Protein 2NCO (pdb70)

Radius of gyration: 13.43 Å; Cα contacts (8 Å, |Δi|>4): 90; chains: 1; bounding box: 36×33×32 Å

Foldseek 3Di:
DDDPAWDPVCVQLLVLLLVLQCVQPPVNPQWDALVVVQVSVVVSCVSSVDPPQHADPVLSQVLLCVQPHHDDGIDGSSSVRSSVVVSVVVVPDDIDHDDDDD

CATH classification: 1.10.238.10

Structure (mmCIF, N/CA/C/O backbone):
data_2NCO
#
_entry.id   2NCO
#
loop_
_atom_site.group_PDB
_atom_site.id
_atom_site.type_symbol
_atom_site.label_atom_id
_atom_site.label_alt_id
_atom_site.label_comp_id
_atom_site.label_asym_id
_atom_site.label_entity_id
_atom_site.label_seq_id
_atom_site.pdbx_PDB_ins_code
_atom_site.Cartn_x
_atom_site.Cartn_y
_atom_site.Cartn_z
_atom_site.occupancy
_atom_site.B_iso_or_equiv
_atom_site.auth_seq_id
_atom_site.auth_comp_id
_atom_site.auth_asym_id
_atom_site.auth_atom_id
_atom_site.pdbx_PDB_model_num
ATOM 1 N N . SER A 1 1 ? 1.329 0.000 0.000 1.00 2.00 117 SER A N 1
ATOM 2 C CA . SER A 1 1 ? 2.094 0.002 -1.242 1.00 34.22 117 SER A CA 1
ATOM 3 C C . SER A 1 1 ? 2.917 -1.276 -1.375 1.00 12.22 117 SER A C 1
ATOM 4 O O . SER A 1 1 ? 4.139 -1.258 -1.227 1.00 73.32 117 SER A O 1
ATOM 12 N N . SER A 1 2 ? 2.237 -2.384 -1.655 1.00 5.53 118 SER A N 1
ATOM 13 C CA . SER A 1 2 ? 2.904 -3.672 -1.804 1.00 41.22 118 SER A CA 1
ATOM 14 C C . SER A 1 2 ? 3.003 -4.065 -3.275 1.00 33.10 118 SER A C 1
ATOM 15 O O . SER A 1 2 ? 2.219 -3.606 -4.107 1.00 23.33 118 SER A O 1
ATOM 23 N N . LYS A 1 3 ? 3.972 -4.918 -3.589 1.00 33.30 119 LYS A N 1
ATOM 24 C CA . LYS A 1 3 ? 4.175 -5.376 -4.958 1.00 74.23 119 LYS A CA 1
ATOM 25 C C . LYS A 1 3 ? 3.436 -6.687 -5.209 1.00 14.21 119 LYS A C 1
ATOM 26 O O . LYS A 1 3 ? 3.080 -7.414 -4.281 1.00 64.22 119 LYS A O 1
ATOM 45 N N . PRO A 1 4 ? 3.199 -6.998 -6.492 1.00 1.10 120 PRO A N 1
ATOM 46 C CA . PRO A 1 4 ? 2.502 -8.223 -6.894 1.00 22.41 120 PRO A CA 1
ATOM 47 C C . PRO A 1 4 ? 3.337 -9.474 -6.643 1.00 24.24 120 PRO A C 1
ATOM 48 O O . PRO A 1 4 ? 3.960 -10.013 -7.559 1.00 14.54 120 PRO A O 1
ATOM 59 N N . LYS A 1 5 ? 3.347 -9.933 -5.396 1.00 10.14 121 LYS A N 1
ATOM 60 C CA . LYS A 1 5 ? 4.104 -11.122 -5.023 1.00 42.10 121 LYS A CA 1
ATOM 61 C C . LYS A 1 5 ? 3.181 -12.206 -4.475 1.00 51.45 121 LYS A C 1
ATOM 62 O O . LYS A 1 5 ? 2.791 -12.171 -3.308 1.00 41.21 121 LYS A O 1
ATOM 81 N N . TYR A 1 6 ? 2.836 -13.167 -5.325 1.00 1.03 122 TYR A N 1
ATOM 82 C CA . TYR A 1 6 ? 1.958 -14.260 -4.926 1.00 32.42 122 TYR A CA 1
ATOM 83 C C . TYR A 1 6 ? 2.513 -15.603 -5.391 1.00 42.14 122 TYR A C 1
ATOM 84 O O . TYR A 1 6 ? 3.559 -15.664 -6.037 1.00 32.33 122 TYR A O 1
ATOM 102 N N . ASN A 1 7 ? 1.804 -16.677 -5.059 1.00 51.41 123 ASN A N 1
ATOM 103 C CA . ASN A 1 7 ? 2.225 -18.019 -5.443 1.00 35.34 123 ASN A CA 1
ATOM 104 C C . ASN A 1 7 ? 2.562 -18.080 -6.929 1.00 43.32 123 ASN A C 1
ATOM 105 O O . ASN A 1 7 ? 2.147 -17.233 -7.720 1.00 50.15 123 ASN A O 1
ATOM 116 N N . PRO A 1 8 ? 3.334 -19.105 -7.319 1.00 71.14 124 PRO A N 1
ATOM 117 C CA . PRO A 1 8 ? 3.744 -19.302 -8.713 1.00 52.21 124 PRO A CA 1
ATOM 118 C C . PRO A 1 8 ? 2.579 -19.710 -9.608 1.00 34.31 124 PRO A C 1
ATOM 119 O O . PRO A 1 8 ? 2.708 -19.750 -10.831 1.00 25.32 124 PRO A O 1
ATOM 130 N N . GLU A 1 9 ? 1.441 -20.012 -8.990 1.00 20.13 125 GLU A N 1
ATOM 131 C CA . GLU A 1 9 ? 0.253 -20.418 -9.732 1.00 43.21 125 GLU A CA 1
ATOM 132 C C . GLU A 1 9 ? -0.524 -19.200 -10.223 1.00 42.30 125 GLU A C 1
ATOM 133 O O . GLU A 1 9 ? -1.078 -19.204 -11.323 1.00 24.45 125 GLU A O 1
ATOM 145 N N . VAL A 1 10 ? -0.561 -18.157 -9.399 1.00 62.12 126 VAL A N 1
ATOM 146 C CA . VAL A 1 10 ? -1.269 -16.932 -9.748 1.00 51.55 126 VAL A CA 1
ATOM 147 C C . VAL A 1 10 ? -0.368 -15.978 -10.525 1.00 62.31 126 VAL A C 1
ATOM 148 O O . VAL A 1 10 ? -0.829 -15.249 -11.402 1.00 13.31 126 VAL A O 1
ATOM 161 N N . GLU A 1 11 ? 0.920 -15.991 -10.197 1.00 4.22 127 GLU A N 1
ATOM 162 C CA . GLU A 1 11 ? 1.887 -15.126 -10.864 1.00 74.42 127 GLU A CA 1
ATOM 163 C C . GLU A 1 11 ? 1.816 -15.299 -12.379 1.00 21.13 127 GLU A C 1
ATOM 164 O O . GLU A 1 11 ? 1.929 -14.331 -13.130 1.00 63.33 127 GLU A O 1
ATOM 176 N N . ALA A 1 12 ? 1.629 -16.539 -12.819 1.00 32.02 128 ALA A N 1
ATOM 177 C CA . ALA A 1 12 ? 1.542 -16.839 -14.242 1.00 73.35 128 ALA A CA 1
ATOM 178 C C . ALA A 1 12 ? 0.361 -16.118 -14.884 1.00 64.25 128 ALA A C 1
ATOM 179 O O . ALA A 1 12 ? 0.371 -15.833 -16.082 1.00 62.22 128 ALA A O 1
ATOM 186 N N . LYS A 1 13 ? -0.655 -15.826 -14.081 1.00 15.23 129 LYS A N 1
ATOM 187 C CA . LYS A 1 13 ? -1.844 -15.137 -14.569 1.00 72.24 129 LYS A CA 1
ATOM 188 C C . LYS A 1 13 ? -1.514 -13.705 -14.979 1.00 22.51 129 LYS A C 1
ATOM 189 O O . LYS A 1 13 ? -2.192 -13.118 -15.823 1.00 21.10 129 LYS A O 1
ATOM 208 N N . LEU A 1 14 ? -0.468 -13.149 -14.377 1.00 60.54 130 LEU A N 1
ATOM 209 C CA . LEU A 1 14 ? -0.046 -11.786 -14.681 1.00 34.22 130 LEU A CA 1
ATOM 210 C C . LEU A 1 14 ? 0.815 -11.750 -15.939 1.00 62.00 130 LEU A C 1
ATOM 211 O O . LEU A 1 14 ? 0.696 -10.839 -16.759 1.00 25.23 130 LEU A O 1
ATOM 227 N N . ASP A 1 15 ? 1.680 -12.747 -16.086 1.00 64.30 131 ASP A N 1
ATOM 228 C CA . ASP A 1 15 ? 2.560 -12.832 -17.246 1.00 51.32 131 ASP A CA 1
ATOM 229 C C . ASP A 1 15 ? 1.759 -12.753 -18.542 1.00 40.52 131 ASP A C 1
ATOM 230 O O . ASP A 1 15 ? 2.243 -12.243 -19.553 1.00 72.32 131 ASP A O 1
ATOM 239 N N . VAL A 1 16 ? 0.531 -13.261 -18.505 1.00 43.22 132 VAL A N 1
ATOM 240 C CA . VAL A 1 16 ? -0.337 -13.248 -19.676 1.00 51.23 132 VAL A CA 1
ATOM 241 C C . VAL A 1 16 ? -0.717 -11.823 -20.063 1.00 41.10 132 VAL A C 1
ATOM 242 O O . VAL A 1 16 ? -0.422 -11.369 -21.168 1.00 73.54 132 VAL A O 1
ATOM 255 N N . ALA A 1 17 ? -1.373 -11.121 -19.144 1.00 65.14 133 ALA A N 1
ATOM 256 C CA . ALA A 1 17 ? -1.791 -9.746 -19.388 1.00 23.20 133 ALA A CA 1
ATOM 257 C C . ALA A 1 17 ? -0.596 -8.861 -19.729 1.00 75.53 133 ALA A C 1
ATOM 258 O O . ALA A 1 17 ? -0.746 -7.821 -20.369 1.00 50.45 133 ALA A O 1
ATOM 265 N N . ARG A 1 18 ? 0.588 -9.282 -19.297 1.00 40.25 134 ARG A N 1
ATOM 266 C CA . ARG A 1 18 ? 1.808 -8.526 -19.556 1.00 74.00 134 ARG A CA 1
ATOM 267 C C . ARG A 1 18 ? 2.262 -8.705 -21.002 1.00 21.24 134 ARG A C 1
ATOM 268 O O . ARG A 1 18 ? 2.889 -7.818 -21.580 1.00 40.41 134 ARG A O 1
ATOM 289 N N . ARG A 1 19 ? 1.942 -9.859 -21.578 1.00 41.03 135 ARG A N 1
ATOM 290 C CA . ARG A 1 19 ? 2.319 -10.155 -22.955 1.00 71.22 135 ARG A CA 1
ATOM 291 C C . ARG A 1 19 ? 1.309 -9.564 -23.934 1.00 71.25 135 ARG A C 1
ATOM 292 O O . ARG A 1 19 ? 1.653 -9.221 -25.066 1.00 40.32 135 ARG A O 1
ATOM 313 N N . LEU A 1 20 ? 0.062 -9.449 -23.492 1.00 74.11 136 LEU A N 1
ATOM 314 C CA . LEU A 1 20 ? -0.999 -8.900 -24.329 1.00 75.03 136 LEU A CA 1
ATOM 315 C C . LEU A 1 20 ? -1.007 -7.376 -24.269 1.00 42.13 136 LEU A C 1
ATOM 316 O O . LEU A 1 20 ? -1.356 -6.708 -25.242 1.00 51.54 136 LEU A O 1
ATOM 332 N N . PHE A 1 21 ? -0.617 -6.832 -23.121 1.00 61.20 137 PHE A N 1
ATOM 333 C CA . PHE A 1 21 ? -0.577 -5.387 -22.934 1.00 53.52 137 PHE A CA 1
ATOM 334 C C . PHE A 1 21 ? 0.210 -4.715 -24.055 1.00 42.33 137 PHE A C 1
ATOM 335 O O . PHE A 1 21 ? -0.312 -3.859 -24.771 1.00 21.44 137 PHE A O 1
ATOM 352 N N . LYS A 1 22 ? 1.471 -5.108 -24.202 1.00 51.33 138 LYS A N 1
ATOM 353 C CA . LYS A 1 22 ? 2.333 -4.546 -25.236 1.00 15.33 138 LYS A CA 1
ATOM 354 C C . LYS A 1 22 ? 1.706 -4.712 -26.616 1.00 53.13 138 LYS A C 1
ATOM 355 O O . LYS A 1 22 ? 1.993 -3.945 -27.535 1.00 45.13 138 LYS A O 1
ATOM 374 N N . ARG A 1 23 ? 0.847 -5.717 -26.754 1.00 42.03 139 ARG A N 1
ATOM 375 C CA . ARG A 1 23 ? 0.180 -5.983 -28.023 1.00 13.11 139 ARG A CA 1
ATOM 376 C C . ARG A 1 23 ? -0.807 -4.870 -28.362 1.00 14.33 139 ARG A C 1
ATOM 377 O O . ARG A 1 23 ? -1.120 -4.637 -29.530 1.00 22.42 139 ARG A O 1
ATOM 398 N N . TYR A 1 24 ? -1.295 -4.185 -27.333 1.00 21.30 140 TYR A N 1
ATOM 399 C CA . TYR A 1 24 ? -2.249 -3.099 -27.521 1.00 43.41 140 TYR A CA 1
ATOM 400 C C . TYR A 1 24 ? -1.531 -1.758 -27.638 1.00 44.44 140 TYR A C 1
ATOM 401 O O . TYR A 1 24 ? -1.738 -1.012 -28.596 1.00 4.55 140 TYR A O 1
ATOM 419 N N . ASP A 1 25 ? -0.685 -1.459 -26.658 1.00 34.10 141 ASP A N 1
ATOM 420 C CA . ASP A 1 25 ? 0.066 -0.209 -26.650 1.00 71.23 141 ASP A CA 1
ATOM 421 C C . ASP A 1 25 ? 0.831 -0.027 -27.958 1.00 32.05 141 ASP A C 1
ATOM 422 O O . ASP A 1 25 ? 1.878 -0.640 -28.167 1.00 40.45 141 ASP A O 1
ATOM 431 N N . LYS A 1 26 ? 0.300 0.818 -28.835 1.00 3.54 142 LYS A N 1
ATOM 432 C CA . LYS A 1 26 ? 0.932 1.083 -30.122 1.00 31.51 142 LYS A CA 1
ATOM 433 C C . LYS A 1 26 ? 2.056 2.103 -29.977 1.00 42.23 142 LYS A C 1
ATOM 434 O O . LYS A 1 26 ? 2.995 2.124 -30.773 1.00 70.34 142 LYS A O 1
ATOM 453 N N . ASP A 1 27 ? 1.955 2.947 -28.956 1.00 50.14 143 ASP A N 1
ATOM 454 C CA . ASP A 1 27 ? 2.965 3.969 -28.706 1.00 31.10 143 ASP A CA 1
ATOM 455 C C . ASP A 1 27 ? 4.285 3.335 -28.279 1.00 62.11 143 ASP A C 1
ATOM 456 O O . ASP A 1 27 ? 5.329 3.987 -28.283 1.00 75.33 143 ASP A O 1
ATOM 465 N N . GLY A 1 28 ? 4.231 2.059 -27.910 1.00 21.32 144 GLY A N 1
ATOM 466 C CA . GLY A 1 28 ? 5.429 1.358 -27.484 1.00 53.30 144 GLY A CA 1
ATOM 467 C C . GLY A 1 28 ? 6.174 2.096 -26.390 1.00 12.34 144 GLY A C 1
ATOM 468 O O . GLY A 1 28 ? 7.390 1.961 -26.257 1.00 42.14 144 GLY A O 1
ATOM 472 N N . SER A 1 29 ? 5.443 2.881 -25.604 1.00 22.34 145 SER A N 1
ATOM 473 C CA . SER A 1 29 ? 6.043 3.648 -24.518 1.00 65.34 145 SER A CA 1
ATOM 474 C C . SER A 1 29 ? 5.637 3.080 -23.162 1.00 72.30 145 SER A C 1
ATOM 475 O O . SER A 1 29 ? 5.750 3.750 -22.137 1.00 21.24 145 SER A O 1
ATOM 483 N N . GLY A 1 30 ? 5.162 1.838 -23.166 1.00 31.33 146 GLY A N 1
ATOM 484 C CA . GLY A 1 30 ? 4.745 1.199 -21.931 1.00 10.30 146 GLY A CA 1
ATOM 485 C C . GLY A 1 30 ? 3.499 1.832 -21.343 1.00 70.33 146 GLY A C 1
ATOM 486 O O . GLY A 1 30 ? 3.208 1.661 -20.160 1.00 24.52 146 GLY A O 1
ATOM 490 N N . GLN A 1 31 ? 2.763 2.565 -22.172 1.00 13.34 147 GLN A N 1
ATOM 491 C CA . GLN A 1 31 ? 1.542 3.227 -21.725 1.00 45.35 147 GLN A CA 1
ATOM 492 C C . GLN A 1 31 ? 0.356 2.825 -22.595 1.00 33.54 147 GLN A C 1
ATOM 493 O O . GLN A 1 31 ? 0.490 2.656 -23.807 1.00 73.04 147 GLN A O 1
ATOM 507 N N . LEU A 1 32 ? -0.805 2.671 -21.968 1.00 13.25 148 LEU A N 1
ATOM 508 C CA . LEU A 1 32 ? -2.017 2.288 -22.684 1.00 21.43 148 LEU A CA 1
ATOM 509 C C . LEU A 1 32 ? -3.194 3.166 -22.272 1.00 31.22 148 LEU A C 1
ATOM 510 O O . LEU A 1 32 ? -3.144 3.846 -21.248 1.00 3.52 148 LEU A O 1
ATOM 526 N N . GLN A 1 33 ? -4.252 3.143 -23.075 1.00 75.14 149 GLN A N 1
ATOM 527 C CA . GLN A 1 33 ? -5.443 3.936 -22.793 1.00 1.22 149 GLN A CA 1
ATOM 528 C C . GLN A 1 33 ? -6.382 3.192 -21.849 1.00 25.11 149 GLN A C 1
ATOM 529 O O . GLN A 1 33 ? -6.359 1.963 -21.777 1.00 0.13 149 GLN A O 1
ATOM 543 N N . ASP A 1 34 ? -7.205 3.944 -21.127 1.00 50.02 150 ASP A N 1
ATOM 544 C CA . ASP A 1 34 ? -8.152 3.356 -20.188 1.00 35.53 150 ASP A CA 1
ATOM 545 C C . ASP A 1 34 ? -9.314 2.699 -20.927 1.00 72.00 150 ASP A C 1
ATOM 546 O O . ASP A 1 34 ? -9.666 1.551 -20.656 1.00 21.31 150 ASP A O 1
ATOM 555 N N . ASP A 1 35 ? -9.906 3.436 -21.861 1.00 33.54 151 ASP A N 1
ATOM 556 C CA . ASP A 1 35 ? -11.029 2.925 -22.639 1.00 43.13 151 ASP A CA 1
ATOM 557 C C . ASP A 1 35 ? -10.650 1.634 -23.357 1.00 25.50 151 ASP A C 1
ATOM 558 O O . ASP A 1 35 ? -11.509 0.807 -23.662 1.00 43.21 151 ASP A O 1
ATOM 567 N N . GLU A 1 36 ? -9.358 1.468 -23.624 1.00 42.10 152 GLU A N 1
ATOM 568 C CA . GLU A 1 36 ? -8.866 0.278 -24.308 1.00 31.32 152 GLU A CA 1
ATOM 569 C C . GLU A 1 36 ? -8.795 -0.909 -23.351 1.00 4.11 152 GLU A C 1
ATOM 570 O O . GLU A 1 36 ? -8.813 -2.064 -23.776 1.00 74.40 152 GLU A O 1
ATOM 582 N N . ILE A 1 37 ? -8.712 -0.614 -22.058 1.00 31.41 153 ILE A N 1
ATOM 583 C CA . ILE A 1 37 ? -8.638 -1.656 -21.041 1.00 12.01 153 ILE A CA 1
ATOM 584 C C . ILE A 1 37 ? -9.826 -2.607 -21.140 1.00 54.44 153 ILE A C 1
ATOM 585 O O . ILE A 1 37 ? -9.669 -3.824 -21.054 1.00 31.02 153 ILE A O 1
ATOM 601 N N . ALA A 1 38 ? -11.015 -2.042 -21.324 1.00 52.15 154 ALA A N 1
ATOM 602 C CA . ALA A 1 38 ? -12.230 -2.839 -21.440 1.00 20.11 154 ALA A CA 1
ATOM 603 C C . ALA A 1 38 ? -12.068 -3.938 -22.485 1.00 13.11 154 ALA A C 1
ATOM 604 O O . ALA A 1 38 ? -12.324 -5.110 -22.212 1.00 41.11 154 ALA A O 1
ATOM 611 N N . GLY A 1 39 ? -11.643 -3.550 -23.684 1.00 24.54 155 GLY A N 1
ATOM 612 C CA . GLY A 1 39 ? -11.455 -4.515 -24.752 1.00 12.04 155 GLY A CA 1
ATOM 613 C C . GLY A 1 39 ? -10.223 -5.373 -24.548 1.00 23.52 155 GLY A C 1
ATOM 614 O O . GLY A 1 39 ? -10.214 -6.554 -24.900 1.00 43.21 155 GLY A O 1
ATOM 618 N N . LEU A 1 40 ? -9.178 -4.781 -23.979 1.00 55.13 156 LEU A N 1
ATOM 619 C CA . LEU A 1 40 ? -7.933 -5.499 -23.730 1.00 52.05 156 LEU A CA 1
ATOM 620 C C . LEU A 1 40 ? -8.168 -6.694 -22.812 1.00 2.22 156 LEU A C 1
ATOM 621 O O . LEU A 1 40 ? -7.578 -7.759 -22.998 1.00 74.24 156 LEU A O 1
ATOM 637 N N . LEU A 1 41 ? -9.033 -6.510 -21.821 1.00 33.51 157 LEU A N 1
ATOM 638 C CA . LEU A 1 41 ? -9.348 -7.574 -20.874 1.00 34.33 157 LEU A CA 1
ATOM 639 C C . LEU A 1 41 ? -10.058 -8.731 -21.570 1.00 63.12 157 LEU A C 1
ATOM 640 O O . LEU A 1 41 ? -9.850 -9.896 -21.230 1.00 71.25 157 LEU A O 1
ATOM 656 N N . LYS A 1 42 ? -10.895 -8.402 -22.548 1.00 62.23 158 LYS A N 1
ATOM 657 C CA . LYS A 1 42 ? -11.633 -9.413 -23.296 1.00 40.25 158 LYS A CA 1
ATOM 658 C C . LYS A 1 42 ? -10.693 -10.490 -23.830 1.00 13.45 158 LYS A C 1
ATOM 659 O O . LYS A 1 42 ? -10.984 -11.682 -23.735 1.00 62.35 158 LYS A O 1
ATOM 678 N N . ASP A 1 43 ? -9.566 -10.061 -24.387 1.00 73.44 159 ASP A N 1
ATOM 679 C CA . ASP A 1 43 ? -8.583 -10.989 -24.933 1.00 64.41 159 ASP A CA 1
ATOM 680 C C . ASP A 1 43 ? -7.659 -11.509 -23.836 1.00 4.10 159 ASP A C 1
ATOM 681 O O . ASP A 1 43 ? -7.128 -12.617 -23.928 1.00 15.30 159 ASP A O 1
ATOM 690 N N . THR A 1 44 ? -7.469 -10.701 -22.797 1.00 45.04 160 THR A N 1
ATOM 691 C CA . THR A 1 44 ? -6.607 -11.077 -21.684 1.00 31.52 160 THR A CA 1
ATOM 692 C C . THR A 1 44 ? -7.128 -12.328 -20.984 1.00 42.22 160 THR A C 1
ATOM 693 O O . THR A 1 44 ? -6.421 -13.330 -20.876 1.00 72.32 160 THR A O 1
ATOM 704 N N . TYR A 1 45 ? -8.367 -12.262 -20.511 1.00 73.42 161 TYR A N 1
ATOM 705 C CA . TYR A 1 45 ? -8.982 -13.389 -19.820 1.00 71.50 161 TYR A CA 1
ATOM 706 C C . TYR A 1 45 ? -8.872 -14.664 -20.651 1.00 60.03 161 TYR A C 1
ATOM 707 O O . TYR A 1 45 ? -8.528 -15.727 -20.135 1.00 72.04 161 TYR A O 1
ATOM 725 N N . ALA A 1 46 ? -9.166 -14.548 -21.942 1.00 51.11 162 ALA A N 1
ATOM 726 C CA . ALA A 1 46 ? -9.098 -15.689 -22.847 1.00 0.23 162 ALA A CA 1
ATOM 727 C C . ALA A 1 46 ? -7.753 -16.398 -22.735 1.00 63.33 162 ALA A C 1
ATOM 728 O O . ALA A 1 46 ? -7.695 -17.618 -22.586 1.00 72.32 162 ALA A O 1
ATOM 735 N N . GLU A 1 47 ? -6.673 -15.626 -22.809 1.00 54.44 163 GLU A N 1
ATOM 736 C CA . GLU A 1 47 ? -5.329 -16.182 -22.718 1.00 63.22 163 GLU A CA 1
ATOM 737 C C . GLU A 1 47 ? -5.054 -16.715 -21.315 1.00 12.53 163 GLU A C 1
ATOM 738 O O . GLU A 1 47 ? -4.256 -17.633 -21.133 1.00 64.02 163 GLU A O 1
ATOM 750 N N . MET A 1 48 ? -5.722 -16.130 -20.325 1.00 40.04 164 MET A N 1
ATOM 751 C CA . MET A 1 48 ? -5.551 -16.546 -18.938 1.00 43.41 164 MET A CA 1
ATOM 752 C C . MET A 1 48 ? -6.221 -17.892 -18.687 1.00 75.44 164 MET A C 1
ATOM 753 O O . MET A 1 48 ? -5.844 -18.624 -17.774 1.00 24.34 164 MET A O 1
ATOM 767 N N . GLY A 1 49 ? -7.220 -18.213 -19.505 1.00 64.12 165 GLY A N 1
ATOM 768 C CA . GLY A 1 49 ? -7.927 -19.471 -19.355 1.00 21.43 165 GLY A CA 1
ATOM 769 C C . GLY A 1 49 ? -9.287 -19.298 -18.709 1.00 32.13 165 GLY A C 1
ATOM 770 O O . GLY A 1 49 ? -10.117 -20.207 -18.740 1.00 5.33 165 GLY A O 1
ATOM 774 N N . MET A 1 50 ? -9.516 -18.129 -18.120 1.00 55.33 166 MET A N 1
ATOM 775 C CA . MET A 1 50 ? -10.786 -17.840 -17.463 1.00 71.14 166 MET A CA 1
ATOM 776 C C . MET A 1 50 ? -11.930 -17.828 -18.472 1.00 60.55 166 MET A C 1
ATOM 777 O O . MET A 1 50 ? -11.884 -17.106 -19.468 1.00 74.33 166 MET A O 1
ATOM 791 N N . SER A 1 51 ? -12.954 -18.633 -18.208 1.00 74.24 167 SER A N 1
ATOM 792 C CA . SER A 1 51 ? -14.108 -18.718 -19.096 1.00 33.21 167 SER A CA 1
ATOM 793 C C . SER A 1 51 ? -15.396 -18.396 -18.345 1.00 15.14 167 SER A C 1
ATOM 794 O O . SER A 1 51 ? -15.521 -18.679 -17.154 1.00 23.00 167 SER A O 1
ATOM 802 N N . ASN A 1 52 ? -16.353 -17.801 -19.051 1.00 22.34 168 ASN A N 1
ATOM 803 C CA . ASN A 1 52 ? -17.632 -17.439 -18.451 1.00 72.24 168 ASN A CA 1
ATOM 804 C C . ASN A 1 52 ? -17.432 -16.490 -17.274 1.00 51.42 168 ASN A C 1
ATOM 805 O O . ASN A 1 52 ? -18.193 -16.514 -16.307 1.00 15.31 168 ASN A O 1
ATOM 816 N N . PHE A 1 53 ? -16.403 -15.653 -17.364 1.00 31.53 169 PHE A N 1
ATOM 817 C CA . PHE A 1 53 ? -16.102 -14.696 -16.306 1.00 51.53 169 PHE A CA 1
ATOM 818 C C . PHE A 1 53 ? -15.515 -13.412 -16.886 1.00 55.22 169 PHE A C 1
ATOM 819 O O . PHE A 1 53 ? -14.313 -13.322 -17.136 1.00 1.32 169 PHE A O 1
ATOM 836 N N . THR A 1 54 ? -16.374 -12.419 -17.099 1.00 60.33 170 THR A N 1
ATOM 837 C CA . THR A 1 54 ? -15.943 -11.141 -17.651 1.00 60.12 170 THR A CA 1
ATOM 838 C C . THR A 1 54 ? -15.840 -10.079 -16.563 1.00 13.22 170 THR A C 1
ATOM 839 O O . THR A 1 54 ? -16.641 -10.034 -15.628 1.00 45.11 170 THR A O 1
ATOM 850 N N . PRO A 1 55 ? -14.833 -9.201 -16.684 1.00 70.51 171 PRO A N 1
ATOM 851 C CA . PRO A 1 55 ? -14.603 -8.122 -15.720 1.00 0.15 171 PRO A CA 1
ATOM 852 C C . PRO A 1 55 ? -15.680 -7.044 -15.788 1.00 23.32 171 PRO A C 1
ATOM 853 O O . PRO A 1 55 ? -15.783 -6.317 -16.776 1.00 13.51 171 PRO A O 1
ATOM 864 N N . THR A 1 56 ? -16.481 -6.946 -14.731 1.00 65.31 172 THR A N 1
ATOM 865 C CA . THR A 1 56 ? -17.550 -5.958 -14.672 1.00 21.04 172 THR A CA 1
ATOM 866 C C . THR A 1 56 ? -17.003 -4.545 -14.841 1.00 20.20 172 THR A C 1
ATOM 867 O O . THR A 1 56 ? -15.918 -4.225 -14.354 1.00 35.42 172 THR A O 1
ATOM 878 N N . LYS A 1 57 ? -17.760 -3.702 -15.534 1.00 53.22 173 LYS A N 1
ATOM 879 C CA . LYS A 1 57 ? -17.353 -2.321 -15.767 1.00 31.23 173 LYS A CA 1
ATOM 880 C C . LYS A 1 57 ? -17.345 -1.529 -14.463 1.00 71.41 173 LYS A C 1
ATOM 881 O O . LYS A 1 57 ? -16.544 -0.611 -14.289 1.00 73.45 173 LYS A O 1
ATOM 900 N N . GLU A 1 58 ? -18.240 -1.892 -13.550 1.00 35.21 174 GLU A N 1
ATOM 901 C CA . GLU A 1 58 ? -18.335 -1.215 -12.262 1.00 4.10 174 GLU A CA 1
ATOM 902 C C . GLU A 1 58 ? -17.092 -1.478 -11.417 1.00 21.55 174 GLU A C 1
ATOM 903 O O . GLU A 1 58 ? -16.695 -0.646 -10.601 1.00 44.23 174 GLU A O 1
ATOM 915 N N . ASP A 1 59 ? -16.483 -2.642 -11.617 1.00 35.33 175 ASP A N 1
ATOM 916 C CA . ASP A 1 59 ? -15.286 -3.017 -10.874 1.00 3.31 175 ASP A CA 1
ATOM 917 C C . ASP A 1 59 ? -14.036 -2.439 -11.531 1.00 60.33 175 ASP A C 1
ATOM 918 O O . ASP A 1 59 ? -13.140 -1.937 -10.852 1.00 70.53 175 ASP A O 1
ATOM 927 N N . VAL A 1 60 ? -13.982 -2.515 -12.857 1.00 53.13 176 VAL A N 1
ATOM 928 C CA . VAL A 1 60 ? -12.843 -2.000 -13.607 1.00 3.11 176 VAL A CA 1
ATOM 929 C C . VAL A 1 60 ? -12.530 -0.561 -13.212 1.00 53.13 176 VAL A C 1
ATOM 930 O O . VAL A 1 60 ? -11.375 -0.206 -12.978 1.00 22.33 176 VAL A O 1
ATOM 943 N N . LYS A 1 61 ? -13.568 0.266 -13.140 1.00 72.42 177 LYS A N 1
ATOM 944 C CA . LYS A 1 61 ? -13.407 1.667 -12.772 1.00 43.11 177 LYS A CA 1
ATOM 945 C C . LYS A 1 61 ? -12.768 1.797 -11.393 1.00 43.32 177 LYS A C 1
ATOM 946 O O . LYS A 1 61 ? -12.096 2.787 -11.101 1.00 53.42 177 LYS A O 1
ATOM 965 N N . ILE A 1 62 ? -12.980 0.792 -10.551 1.00 2.15 178 ILE A N 1
ATOM 966 C CA . ILE A 1 62 ? -12.422 0.794 -9.204 1.00 10.21 178 ILE A CA 1
ATOM 967 C C . ILE A 1 62 ? -10.951 0.392 -9.217 1.00 73.44 178 ILE A C 1
ATOM 968 O O . ILE A 1 62 ? -10.114 1.040 -8.589 1.00 72.24 178 ILE A O 1
ATOM 984 N N . TRP A 1 63 ? -10.644 -0.681 -9.938 1.00 51.54 179 TRP A N 1
ATOM 985 C CA . TRP A 1 63 ? -9.273 -1.169 -10.035 1.00 51.25 179 TRP A CA 1
ATOM 986 C C . TRP A 1 63 ? -8.345 -0.084 -10.571 1.00 14.21 179 TRP A C 1
ATOM 987 O O . TRP A 1 63 ? -7.226 0.085 -10.086 1.00 21.14 179 TRP A O 1
ATOM 1008 N N . LEU A 1 64 ? -8.817 0.650 -11.573 1.00 63.21 180 LEU A N 1
ATOM 1009 C CA . LEU A 1 64 ? -8.029 1.720 -12.175 1.00 24.04 180 LEU A CA 1
ATOM 1010 C C . LEU A 1 64 ? -7.755 2.829 -11.164 1.00 23.35 180 LEU A C 1
ATOM 1011 O O . LEU A 1 64 ? -6.602 3.171 -10.902 1.00 11.24 180 LEU A O 1
ATOM 1027 N N . GLN A 1 65 ? -8.822 3.384 -10.598 1.00 22.41 181 GLN A N 1
ATOM 1028 C CA . GLN A 1 65 ? -8.695 4.453 -9.614 1.00 75.53 181 GLN A CA 1
ATOM 1029 C C . GLN A 1 65 ? -7.767 4.039 -8.478 1.00 5.35 181 GLN A C 1
ATOM 1030 O O . GLN A 1 65 ? -6.991 4.849 -7.972 1.00 3.55 181 GLN A O 1
ATOM 1044 N N . MET A 1 66 ? -7.852 2.774 -8.081 1.00 23.32 182 MET A N 1
ATOM 1045 C CA . MET A 1 66 ? -7.018 2.253 -7.004 1.00 5.12 182 MET A CA 1
ATOM 1046 C C . MET A 1 66 ? -5.538 2.448 -7.319 1.00 61.05 182 MET A C 1
ATOM 1047 O O . MET A 1 66 ? -4.703 2.504 -6.417 1.00 14.42 182 MET A O 1
ATOM 1061 N N . ALA A 1 67 ? -5.220 2.550 -8.606 1.00 33.30 183 ALA A N 1
ATOM 1062 C CA . ALA A 1 67 ? -3.842 2.740 -9.040 1.00 22.13 183 ALA A CA 1
ATOM 1063 C C . ALA A 1 67 ? -3.708 3.983 -9.913 1.00 64.53 183 ALA A C 1
ATOM 1064 O O . ALA A 1 67 ? -2.724 4.142 -10.636 1.00 63.40 183 ALA A O 1
ATOM 1071 N N . ASP A 1 68 ? -4.703 4.860 -9.843 1.00 24.24 184 ASP A N 1
ATOM 1072 C CA . ASP A 1 68 ? -4.695 6.089 -10.627 1.00 53.12 184 ASP A CA 1
ATOM 1073 C C . ASP A 1 68 ? -4.054 7.230 -9.843 1.00 53.25 184 ASP A C 1
ATOM 1074 O O . ASP A 1 68 ? -4.582 8.342 -9.800 1.00 40.13 184 ASP A O 1
ATOM 1083 N N . THR A 1 69 ? -2.913 6.948 -9.223 1.00 62.52 185 THR A N 1
ATOM 1084 C CA . THR A 1 69 ? -2.201 7.949 -8.439 1.00 62.41 185 THR A CA 1
ATOM 1085 C C . THR A 1 69 ? -1.991 9.228 -9.241 1.00 63.21 185 THR A C 1
ATOM 1086 O O . THR A 1 69 ? -2.213 9.257 -10.451 1.00 35.34 185 THR A O 1
ATOM 1097 N N . ASN A 1 70 ? -1.560 10.284 -8.559 1.00 43.23 186 ASN A N 1
ATOM 1098 C CA . ASN A 1 70 ? -1.319 11.567 -9.209 1.00 52.35 186 ASN A CA 1
ATOM 1099 C C . ASN A 1 70 ? -0.418 11.399 -10.429 1.00 75.33 186 ASN A C 1
ATOM 1100 O O . ASN A 1 70 ? 0.782 11.159 -10.299 1.00 11.40 186 ASN A O 1
ATOM 1111 N N . SER A 1 71 ? -1.007 11.526 -11.615 1.00 24.25 187 SER A N 1
ATOM 1112 C CA . SER A 1 71 ? -0.258 11.384 -12.858 1.00 54.42 187 SER A CA 1
ATOM 1113 C C . SER A 1 71 ? -1.014 12.019 -14.022 1.00 30.02 187 SER A C 1
ATOM 1114 O O . SER A 1 71 ? -2.063 12.636 -13.833 1.00 22.51 187 SER A O 1
ATOM 1122 N N . ASP A 1 72 ? -0.473 11.863 -15.225 1.00 53.11 188 ASP A N 1
ATOM 1123 C CA . ASP A 1 72 ? -1.096 12.419 -16.421 1.00 3.31 188 ASP A CA 1
ATOM 1124 C C . ASP A 1 72 ? -2.539 11.945 -16.553 1.00 34.31 188 ASP A C 1
ATOM 1125 O O . ASP A 1 72 ? -3.374 12.621 -17.153 1.00 4.43 188 ASP A O 1
ATOM 1134 N N . GLY A 1 73 ? -2.827 10.775 -15.989 1.00 1.42 189 GLY A N 1
ATOM 1135 C CA . GLY A 1 73 ? -4.170 10.230 -16.056 1.00 21.32 189 GLY A CA 1
ATOM 1136 C C . GLY A 1 73 ? -4.286 9.097 -17.057 1.00 12.24 189 GLY A C 1
ATOM 1137 O O . GLY A 1 73 ? -5.323 8.932 -17.699 1.00 61.14 189 GLY A O 1
ATOM 1141 N N . SER A 1 74 ? -3.219 8.316 -17.191 1.00 32.14 190 SER A N 1
ATOM 1142 C CA . SER A 1 74 ? -3.204 7.196 -18.125 1.00 11.32 190 SER A CA 1
ATOM 1143 C C . SER A 1 74 ? -2.961 5.881 -17.392 1.00 22.42 190 SER A C 1
ATOM 1144 O O . SER A 1 74 ? -2.584 5.870 -16.220 1.00 23.20 190 SER A O 1
ATOM 1152 N N . VAL A 1 75 ? -3.180 4.772 -18.091 1.00 63.53 191 VAL A N 1
ATOM 1153 C CA . VAL A 1 75 ? -2.984 3.449 -17.509 1.00 43.30 191 VAL A CA 1
ATOM 1154 C C . VAL A 1 75 ? -1.783 2.747 -18.132 1.00 62.24 191 VAL A C 1
ATOM 1155 O O . VAL A 1 75 ? -1.661 2.671 -19.355 1.00 3.01 191 VAL A O 1
ATOM 1168 N N . SER A 1 76 ? -0.898 2.234 -17.284 1.00 30.44 192 SER A N 1
ATOM 1169 C CA . SER A 1 76 ? 0.296 1.539 -17.751 1.00 1.40 192 SER A CA 1
ATOM 1170 C C . SER A 1 76 ? 0.222 0.051 -17.424 1.00 61.03 192 SER A C 1
ATOM 1171 O O . SER A 1 76 ? -0.788 -0.435 -16.913 1.00 4.04 192 SER A O 1
ATOM 1179 N N . LEU A 1 77 ? 1.298 -0.668 -17.724 1.00 22.03 193 LEU A N 1
ATOM 1180 C CA . LEU A 1 77 ? 1.357 -2.102 -17.462 1.00 62.15 193 LEU A CA 1
ATOM 1181 C C . LEU A 1 77 ? 1.594 -2.376 -15.981 1.00 31.42 193 LEU A C 1
ATOM 1182 O O . LEU A 1 77 ? 1.004 -3.292 -15.408 1.00 12.53 193 LEU A O 1
ATOM 1198 N N . GLU A 1 78 ? 2.460 -1.576 -15.367 1.00 14.22 194 GLU A N 1
ATOM 1199 C CA . GLU A 1 78 ? 2.772 -1.732 -13.951 1.00 64.42 194 GLU A CA 1
ATOM 1200 C C . GLU A 1 78 ? 1.498 -1.765 -13.113 1.00 31.23 194 GLU A C 1
ATOM 1201 O O . GLU A 1 78 ? 1.398 -2.520 -12.146 1.00 64.44 194 GLU A O 1
ATOM 1213 N N . GLU A 1 79 ? 0.526 -0.940 -13.490 1.00 45.05 195 GLU A N 1
ATOM 1214 C CA . GLU A 1 79 ? -0.741 -0.874 -12.772 1.00 41.35 195 GLU A CA 1
ATOM 1215 C C . GLU A 1 79 ? -1.720 -1.918 -13.300 1.00 33.41 195 GLU A C 1
ATOM 1216 O O . GLU A 1 79 ? -2.523 -2.469 -12.546 1.00 52.10 195 GLU A O 1
ATOM 1228 N N . TYR A 1 80 ? -1.648 -2.186 -14.599 1.00 40.40 196 TYR A N 1
ATOM 1229 C CA . TYR A 1 80 ? -2.529 -3.162 -15.229 1.00 14.52 196 TYR A CA 1
ATOM 1230 C C . TYR A 1 80 ? -2.322 -4.549 -14.630 1.00 64.43 196 TYR A C 1
ATOM 1231 O O . TYR A 1 80 ? -3.224 -5.386 -14.648 1.00 41.24 196 TYR A O 1
ATOM 1249 N N . GLU A 1 81 ? -1.126 -4.785 -14.100 1.00 64.11 197 GLU A N 1
ATOM 1250 C CA . GLU A 1 81 ? -0.799 -6.071 -13.496 1.00 25.30 197 GLU A CA 1
ATOM 1251 C C . GLU A 1 81 ? -1.622 -6.304 -12.232 1.00 42.13 197 GLU A C 1
ATOM 1252 O O . GLU A 1 81 ? -2.353 -7.289 -12.127 1.00 41.25 197 GLU A O 1
ATOM 1264 N N . ASP A 1 82 ? -1.497 -5.391 -11.276 1.00 4.24 198 ASP A N 1
ATOM 1265 C CA . ASP A 1 82 ? -2.229 -5.495 -10.019 1.00 3.03 198 ASP A CA 1
ATOM 1266 C C . ASP A 1 82 ? -3.732 -5.566 -10.270 1.00 23.34 198 ASP A C 1
ATOM 1267 O O . ASP A 1 82 ? -4.474 -6.167 -9.492 1.00 30.33 198 ASP A O 1
ATOM 1276 N N . LEU A 1 83 ? -4.174 -4.949 -11.359 1.00 53.23 199 LEU A N 1
ATOM 1277 C CA . LEU A 1 83 ? -5.590 -4.941 -11.713 1.00 24.12 199 LEU A CA 1
ATOM 1278 C C . LEU A 1 83 ? -6.105 -6.361 -11.927 1.00 51.53 199 LEU A C 1
ATOM 1279 O O . LEU A 1 83 ? -7.127 -6.752 -11.364 1.00 15.25 199 LEU A O 1
ATOM 1295 N N . ILE A 1 84 ? -5.390 -7.127 -12.744 1.00 22.14 200 ILE A N 1
ATOM 1296 C CA . ILE A 1 84 ? -5.773 -8.504 -13.029 1.00 54.14 200 ILE A CA 1
ATOM 1297 C C . ILE A 1 84 ? -6.008 -9.288 -11.742 1.00 51.45 200 ILE A C 1
ATOM 1298 O O . ILE A 1 84 ? -6.910 -10.122 -11.668 1.00 73.41 200 ILE A O 1
ATOM 1314 N N . ILE A 1 85 ? -5.192 -9.012 -10.731 1.00 43.21 201 ILE A N 1
ATOM 1315 C CA . ILE A 1 85 ? -5.313 -9.689 -9.446 1.00 5.20 201 ILE A CA 1
ATOM 1316 C C . ILE A 1 85 ? -6.722 -9.550 -8.882 1.00 13.54 201 ILE A C 1
ATOM 1317 O O . ILE A 1 85 ? -7.400 -10.544 -8.621 1.00 51.22 201 ILE A O 1
ATOM 1333 N N . LYS A 1 86 ? -7.159 -8.309 -8.696 1.00 54.41 202 LYS A N 1
ATOM 1334 C CA . LYS A 1 86 ? -8.490 -8.037 -8.166 1.00 10.24 202 LYS A CA 1
ATOM 1335 C C . LYS A 1 86 ? -9.569 -8.563 -9.107 1.00 1.21 202 LYS A C 1
ATOM 1336 O O . LYS A 1 86 ? -10.691 -8.844 -8.685 1.00 64.32 202 LYS A O 1
ATOM 1355 N N . SER A 1 87 ? -9.222 -8.694 -10.383 1.00 64.32 203 SER A N 1
ATOM 1356 C CA . SER A 1 87 ? -10.161 -9.185 -11.385 1.00 15.45 203 SER A CA 1
ATOM 1357 C C . SER A 1 87 ? -10.266 -10.706 -11.332 1.00 53.35 203 SER A C 1
ATOM 1358 O O . SER A 1 87 ? -11.254 -11.288 -11.783 1.00 40.42 203 SER A O 1
ATOM 1366 N N . LEU A 1 88 ? -9.241 -11.344 -10.780 1.00 20.34 204 LEU A N 1
ATOM 1367 C CA . LEU A 1 88 ? -9.216 -12.799 -10.667 1.00 41.45 204 LEU A CA 1
ATOM 1368 C C . LEU A 1 88 ? -9.956 -13.261 -9.417 1.00 33.22 204 LEU A C 1
ATOM 1369 O O . LEU A 1 88 ? -10.557 -14.335 -9.402 1.00 20.22 204 LEU A O 1
ATOM 1385 N N . GLN A 1 89 ? -9.910 -12.442 -8.371 1.00 71.20 205 GLN A N 1
ATOM 1386 C CA . GLN A 1 89 ? -10.578 -12.767 -7.116 1.00 72.44 205 GLN A CA 1
ATOM 1387 C C . GLN A 1 89 ? -12.087 -12.867 -7.313 1.00 72.32 205 GLN A C 1
ATOM 1388 O O . GLN A 1 89 ? -12.733 -13.779 -6.795 1.00 41.40 205 GLN A O 1
ATOM 1402 N N . LYS A 1 90 ? -12.645 -11.924 -8.065 1.00 65.21 206 LYS A N 1
ATOM 1403 C CA . LYS A 1 90 ? -14.078 -11.905 -8.332 1.00 22.31 206 LYS A CA 1
ATOM 1404 C C . LYS A 1 90 ? -14.534 -13.225 -8.946 1.00 14.12 206 LYS A C 1
ATOM 1405 O O . LYS A 1 90 ? -15.674 -13.647 -8.755 1.00 74.31 206 LYS A O 1
ATOM 1424 N N . ALA A 1 91 ? -13.637 -13.872 -9.682 1.00 2.20 207 ALA A N 1
ATOM 1425 C CA . ALA A 1 91 ? -13.947 -15.145 -10.320 1.00 42.14 207 ALA A CA 1
ATOM 1426 C C . ALA A 1 91 ? -13.994 -16.275 -9.297 1.00 54.25 207 ALA A C 1
ATOM 1427 O O . ALA A 1 91 ? -14.639 -17.299 -9.519 1.00 14.24 207 ALA A O 1
ATOM 1434 N N . GLY A 1 92 ? -13.306 -16.082 -8.176 1.00 40.44 208 GLY A N 1
ATOM 1435 C CA . GLY A 1 92 ? -13.283 -17.094 -7.137 1.00 4.45 208 GLY A CA 1
ATOM 1436 C C . GLY A 1 92 ? -11.907 -17.704 -6.952 1.00 53.22 208 GLY A C 1
ATOM 1437 O O . GLY A 1 92 ? -11.771 -18.775 -6.361 1.00 63.53 208 GLY A O 1
ATOM 1441 N N . ILE A 1 93 ? -10.886 -17.022 -7.460 1.00 13.30 209 ILE A N 1
ATOM 1442 C CA . ILE A 1 93 ? -9.515 -17.504 -7.349 1.00 13.25 209 ILE A CA 1
ATOM 1443 C C . ILE A 1 93 ? -8.822 -16.912 -6.126 1.00 41.32 209 ILE A C 1
ATOM 1444 O O . ILE A 1 93 ? -8.569 -15.708 -6.066 1.00 31.44 209 ILE A O 1
ATOM 1460 N N . ARG A 1 94 ? -8.515 -17.766 -5.155 1.00 55.40 210 ARG A N 1
ATOM 1461 C CA . ARG A 1 94 ? -7.850 -17.327 -3.934 1.00 34.20 210 ARG A CA 1
ATOM 1462 C C . ARG A 1 94 ? -6.367 -17.074 -4.184 1.00 44.41 210 ARG A C 1
ATOM 1463 O O . ARG A 1 94 ? -5.641 -17.962 -4.632 1.00 51.41 210 ARG A O 1
ATOM 1484 N N . VAL A 1 95 ? -5.922 -15.855 -3.892 1.00 32.31 211 VAL A N 1
ATOM 1485 C CA . VAL A 1 95 ? -4.525 -15.485 -4.084 1.00 53.43 211 VAL A CA 1
ATOM 1486 C C . VAL A 1 95 ? -3.896 -15.015 -2.777 1.00 73.33 211 VAL A C 1
ATOM 1487 O O . VAL A 1 95 ? -4.286 -13.987 -2.224 1.00 64.42 211 VAL A O 1
ATOM 1500 N N . GLU A 1 96 ? -2.921 -15.776 -2.290 1.00 11.24 212 GLU A N 1
ATOM 1501 C CA . GLU A 1 96 ? -2.238 -15.437 -1.047 1.00 32.05 212 GLU A CA 1
ATOM 1502 C C . GLU A 1 96 ? -0.846 -14.878 -1.326 1.00 11.44 212 GLU A C 1
ATOM 1503 O O . GLU A 1 96 ? -0.320 -15.012 -2.431 1.00 12.03 212 GLU A O 1
ATOM 1515 N N . LYS A 1 97 ? -0.254 -14.249 -0.316 1.00 14.33 213 LYS A N 1
ATOM 1516 C CA . LYS A 1 97 ? 1.077 -13.669 -0.450 1.00 14.45 213 LYS A CA 1
ATOM 1517 C C . LYS A 1 97 ? 2.151 -14.674 -0.048 1.00 42.11 213 LYS A C 1
ATOM 1518 O O . LYS A 1 97 ? 2.013 -15.377 0.952 1.00 35.03 213 LYS A O 1
ATOM 1537 N N . GLN A 1 98 ? 3.221 -14.735 -0.834 1.00 4.31 214 GLN A N 1
ATOM 1538 C CA . GLN A 1 98 ? 4.319 -15.654 -0.559 1.00 4.23 214 GLN A CA 1
ATOM 1539 C C . GLN A 1 98 ? 5.651 -14.912 -0.510 1.00 61.02 214 GLN A C 1
ATOM 1540 O O . GLN A 1 98 ? 5.794 -13.834 -1.087 1.00 15.34 214 GLN A O 1
ATOM 1554 N N . SER A 1 99 ? 6.624 -15.497 0.182 1.00 52.23 215 SER A N 1
ATOM 1555 C CA . SER A 1 99 ? 7.943 -14.889 0.309 1.00 62.01 215 SER A CA 1
ATOM 1556 C C . SER A 1 99 ? 9.037 -15.952 0.271 1.00 31.13 215 SER A C 1
ATOM 1557 O O . SER A 1 99 ? 8.938 -16.985 0.935 1.00 5.25 215 SER A O 1
ATOM 1565 N N . LEU A 1 100 ? 10.079 -15.692 -0.510 1.00 41.11 216 LEU A N 1
ATOM 1566 C CA . LEU A 1 100 ? 11.193 -16.625 -0.636 1.00 21.42 216 LEU A CA 1
ATOM 1567 C C . LEU A 1 100 ? 12.166 -16.472 0.529 1.00 61.02 216 LEU A C 1
ATOM 1568 O O . LEU A 1 100 ? 12.165 -15.455 1.223 1.00 71.12 216 LEU A O 1
ATOM 1584 N N . VAL A 1 101 ? 12.998 -17.488 0.736 1.00 34.24 217 VAL A N 1
ATOM 1585 C CA . VAL A 1 101 ? 13.979 -17.465 1.815 1.00 73.23 217 VAL A CA 1
ATOM 1586 C C . VAL A 1 101 ? 15.399 -17.553 1.267 1.00 11.15 217 VAL A C 1
ATOM 1587 O O . VAL A 1 101 ? 15.797 -18.573 0.706 1.00 64.52 217 VAL A O 1
ATOM 1600 N N . PHE A 1 102 ? 16.159 -16.476 1.436 1.00 64.24 218 PHE A N 1
ATOM 1601 C CA . PHE A 1 102 ? 17.536 -16.431 0.958 1.00 5.30 218 PHE A CA 1
ATOM 1602 C C . PHE A 1 102 ? 18.403 -17.445 1.699 1.00 72.22 218 PHE A C 1
ATOM 1603 O O . PHE A 1 102 ? 18.523 -17.397 2.922 1.00 33.13 218 PHE A O 1
ATOM 1620 N N . SER A 1 1 ? 8.124 -3.743 0.436 1.00 12.53 117 SER A N 2
ATOM 1621 C CA . SER A 1 1 ? 7.472 -5.008 0.119 1.00 42.23 117 SER A CA 2
ATOM 1622 C C . SER A 1 1 ? 6.037 -4.778 -0.346 1.00 21.33 117 SER A C 2
ATOM 1623 O O . SER A 1 1 ? 5.124 -5.507 0.042 1.00 54.41 117 SER A O 2
ATOM 1631 N N . SER A 1 2 ? 5.847 -3.760 -1.179 1.00 21.22 118 SER A N 2
ATOM 1632 C CA . SER A 1 2 ? 4.523 -3.431 -1.694 1.00 3.10 118 SER A CA 2
ATOM 1633 C C . SER A 1 2 ? 4.413 -3.785 -3.174 1.00 12.31 118 SER A C 2
ATOM 1634 O O . SER A 1 2 ? 3.798 -3.058 -3.954 1.00 51.44 118 SER A O 2
ATOM 1642 N N . LYS A 1 3 ? 5.013 -4.907 -3.554 1.00 23.53 119 LYS A N 2
ATOM 1643 C CA . LYS A 1 3 ? 4.983 -5.361 -4.939 1.00 61.10 119 LYS A CA 2
ATOM 1644 C C . LYS A 1 3 ? 4.100 -6.596 -5.088 1.00 55.41 119 LYS A C 2
ATOM 1645 O O . LYS A 1 3 ? 3.803 -7.297 -4.121 1.00 23.03 119 LYS A O 2
ATOM 1664 N N . PRO A 1 4 ? 3.669 -6.870 -6.328 1.00 51.25 120 PRO A N 2
ATOM 1665 C CA . PRO A 1 4 ? 2.815 -8.022 -6.633 1.00 51.43 120 PRO A CA 2
ATOM 1666 C C . PRO A 1 4 ? 3.556 -9.347 -6.492 1.00 44.42 120 PRO A C 2
ATOM 1667 O O . PRO A 1 4 ? 4.042 -9.906 -7.476 1.00 5.15 120 PRO A O 2
ATOM 1678 N N . LYS A 1 5 ? 3.640 -9.845 -5.263 1.00 53.33 121 LYS A N 2
ATOM 1679 C CA . LYS A 1 5 ? 4.320 -11.105 -4.993 1.00 25.43 121 LYS A CA 2
ATOM 1680 C C . LYS A 1 5 ? 3.332 -12.167 -4.520 1.00 3.33 121 LYS A C 2
ATOM 1681 O O . LYS A 1 5 ? 2.939 -12.187 -3.353 1.00 4.20 121 LYS A O 2
ATOM 1700 N N . TYR A 1 6 ? 2.936 -13.047 -5.432 1.00 31.55 122 TYR A N 2
ATOM 1701 C CA . TYR A 1 6 ? 1.993 -14.111 -5.107 1.00 71.34 122 TYR A CA 2
ATOM 1702 C C . TYR A 1 6 ? 2.497 -15.459 -5.614 1.00 20.20 122 TYR A C 2
ATOM 1703 O O . TYR A 1 6 ? 3.510 -15.534 -6.308 1.00 31.50 122 TYR A O 2
ATOM 1721 N N . ASN A 1 7 ? 1.781 -16.522 -5.261 1.00 51.13 123 ASN A N 2
ATOM 1722 C CA . ASN A 1 7 ? 2.154 -17.868 -5.680 1.00 23.24 123 ASN A CA 2
ATOM 1723 C C . ASN A 1 7 ? 2.416 -17.918 -7.182 1.00 21.22 123 ASN A C 2
ATOM 1724 O O . ASN A 1 7 ? 1.987 -17.050 -7.941 1.00 55.52 123 ASN A O 2
ATOM 1735 N N . PRO A 1 8 ? 3.138 -18.959 -7.622 1.00 73.53 124 PRO A N 2
ATOM 1736 C CA . PRO A 1 8 ? 3.472 -19.149 -9.037 1.00 3.11 124 PRO A CA 2
ATOM 1737 C C . PRO A 1 8 ? 2.253 -19.513 -9.877 1.00 40.43 124 PRO A C 2
ATOM 1738 O O . PRO A 1 8 ? 2.324 -19.551 -11.105 1.00 71.01 124 PRO A O 2
ATOM 1749 N N . GLU A 1 9 ? 1.136 -19.778 -9.207 1.00 71.13 125 GLU A N 2
ATOM 1750 C CA . GLU A 1 9 ? -0.099 -20.139 -9.894 1.00 64.13 125 GLU A CA 2
ATOM 1751 C C . GLU A 1 9 ? -0.826 -18.895 -10.396 1.00 43.22 125 GLU A C 2
ATOM 1752 O O . GLU A 1 9 ? -1.438 -18.908 -11.464 1.00 32.30 125 GLU A O 2
ATOM 1764 N N . VAL A 1 10 ? -0.754 -17.820 -9.617 1.00 43.03 126 VAL A N 2
ATOM 1765 C CA . VAL A 1 10 ? -1.404 -16.567 -9.982 1.00 1.13 126 VAL A CA 2
ATOM 1766 C C . VAL A 1 10 ? -0.490 -15.704 -10.844 1.00 62.03 126 VAL A C 2
ATOM 1767 O O . VAL A 1 10 ? -0.954 -14.976 -11.722 1.00 23.55 126 VAL A O 2
ATOM 1780 N N . GLU A 1 11 ? 0.812 -15.791 -10.589 1.00 32.24 127 GLU A N 2
ATOM 1781 C CA . GLU A 1 11 ? 1.791 -15.017 -11.342 1.00 62.43 127 GLU A CA 2
ATOM 1782 C C . GLU A 1 11 ? 1.615 -15.231 -12.843 1.00 24.40 127 GLU A C 2
ATOM 1783 O O . GLU A 1 11 ? 1.724 -14.293 -13.631 1.00 43.24 127 GLU A O 2
ATOM 1795 N N . ALA A 1 12 ? 1.343 -16.473 -13.230 1.00 24.43 128 ALA A N 2
ATOM 1796 C CA . ALA A 1 12 ? 1.151 -16.811 -14.634 1.00 60.35 128 ALA A CA 2
ATOM 1797 C C . ALA A 1 12 ? 0.049 -15.961 -15.258 1.00 21.23 128 ALA A C 2
ATOM 1798 O O . ALA A 1 12 ? 0.028 -15.744 -16.469 1.00 60.14 128 ALA A O 2
ATOM 1805 N N . LYS A 1 13 ? -0.866 -15.482 -14.422 1.00 74.41 129 LYS A N 2
ATOM 1806 C CA . LYS A 1 13 ? -1.972 -14.655 -14.890 1.00 71.21 129 LYS A CA 2
ATOM 1807 C C . LYS A 1 13 ? -1.501 -13.235 -15.189 1.00 30.52 129 LYS A C 2
ATOM 1808 O O . LYS A 1 13 ? -2.102 -12.529 -15.999 1.00 44.25 129 LYS A O 2
ATOM 1827 N N . LEU A 1 14 ? -0.423 -12.824 -14.531 1.00 21.23 130 LEU A N 2
ATOM 1828 C CA . LEU A 1 14 ? 0.130 -11.489 -14.727 1.00 42.41 130 LEU A CA 2
ATOM 1829 C C . LEU A 1 14 ? 0.952 -11.423 -16.011 1.00 14.33 130 LEU A C 2
ATOM 1830 O O . LEU A 1 14 ? 0.823 -10.482 -16.794 1.00 4.51 130 LEU A O 2
ATOM 1846 N N . ASP A 1 15 ? 1.793 -12.429 -16.220 1.00 43.24 131 ASP A N 2
ATOM 1847 C CA . ASP A 1 15 ? 2.634 -12.487 -17.411 1.00 33.22 131 ASP A CA 2
ATOM 1848 C C . ASP A 1 15 ? 1.788 -12.397 -18.678 1.00 5.14 131 ASP A C 2
ATOM 1849 O O . ASP A 1 15 ? 2.265 -11.959 -19.725 1.00 2.13 131 ASP A O 2
ATOM 1858 N N . VAL A 1 16 ? 0.531 -12.815 -18.575 1.00 31.30 132 VAL A N 2
ATOM 1859 C CA . VAL A 1 16 ? -0.381 -12.782 -19.712 1.00 11.20 132 VAL A CA 2
ATOM 1860 C C . VAL A 1 16 ? -0.734 -11.348 -20.092 1.00 5.02 132 VAL A C 2
ATOM 1861 O O . VAL A 1 16 ? -0.497 -10.918 -21.220 1.00 41.02 132 VAL A O 2
ATOM 1874 N N . ALA A 1 17 ? -1.300 -10.612 -19.141 1.00 73.22 133 ALA A N 2
ATOM 1875 C CA . ALA A 1 17 ? -1.683 -9.225 -19.375 1.00 32.30 133 ALA A CA 2
ATOM 1876 C C . ALA A 1 17 ? -0.489 -8.396 -19.836 1.00 72.42 133 ALA A C 2
ATOM 1877 O O . ALA A 1 17 ? -0.652 -7.370 -20.496 1.00 51.02 133 ALA A O 2
ATOM 1884 N N . ARG A 1 18 ? 0.710 -8.848 -19.484 1.00 41.11 134 ARG A N 2
ATOM 1885 C CA . ARG A 1 18 ? 1.931 -8.146 -19.861 1.00 24.33 134 ARG A CA 2
ATOM 1886 C C . ARG A 1 18 ? 2.250 -8.364 -21.337 1.00 24.32 134 ARG A C 2
ATOM 1887 O O . ARG A 1 18 ? 2.539 -7.416 -22.066 1.00 42.43 134 ARG A O 2
ATOM 1908 N N . ARG A 1 19 ? 2.197 -9.620 -21.769 1.00 54.24 135 ARG A N 2
ATOM 1909 C CA . ARG A 1 19 ? 2.482 -9.962 -23.158 1.00 35.45 135 ARG A CA 2
ATOM 1910 C C . ARG A 1 19 ? 1.434 -9.364 -24.091 1.00 55.03 135 ARG A C 2
ATOM 1911 O O . ARG A 1 19 ? 1.732 -9.013 -25.234 1.00 2.24 135 ARG A O 2
ATOM 1932 N N . LEU A 1 20 ? 0.205 -9.251 -23.598 1.00 61.25 136 LEU A N 2
ATOM 1933 C CA . LEU A 1 20 ? -0.888 -8.696 -24.389 1.00 12.35 136 LEU A CA 2
ATOM 1934 C C . LEU A 1 20 ? -0.829 -7.172 -24.404 1.00 41.45 136 LEU A C 2
ATOM 1935 O O . LEU A 1 20 ? -1.032 -6.543 -25.443 1.00 51.23 136 LEU A O 2
ATOM 1951 N N . PHE A 1 21 ? -0.547 -6.583 -23.247 1.00 30.54 137 PHE A N 2
ATOM 1952 C CA . PHE A 1 21 ? -0.459 -5.133 -23.127 1.00 53.35 137 PHE A CA 2
ATOM 1953 C C . PHE A 1 21 ? 0.486 -4.557 -24.178 1.00 2.14 137 PHE A C 2
ATOM 1954 O O . PHE A 1 21 ? 0.226 -3.499 -24.751 1.00 1.10 137 PHE A O 2
ATOM 1971 N N . LYS A 1 22 ? 1.586 -5.261 -24.424 1.00 53.25 138 LYS A N 2
ATOM 1972 C CA . LYS A 1 22 ? 2.571 -4.822 -25.405 1.00 64.44 138 LYS A CA 2
ATOM 1973 C C . LYS A 1 22 ? 1.985 -4.846 -26.813 1.00 43.44 138 LYS A C 2
ATOM 1974 O O . LYS A 1 22 ? 2.222 -3.937 -27.609 1.00 52.43 138 LYS A O 2
ATOM 1993 N N . ARG A 1 23 ? 1.219 -5.889 -27.113 1.00 70.24 139 ARG A N 2
ATOM 1994 C CA . ARG A 1 23 ? 0.599 -6.030 -28.425 1.00 50.24 139 ARG A CA 2
ATOM 1995 C C . ARG A 1 23 ? -0.315 -4.845 -28.725 1.00 31.15 139 ARG A C 2
ATOM 1996 O O . ARG A 1 23 ? -0.269 -4.272 -29.813 1.00 41.32 139 ARG A O 2
ATOM 2017 N N . TYR A 1 24 ? -1.145 -4.485 -27.752 1.00 3.51 140 TYR A N 2
ATOM 2018 C CA . TYR A 1 24 ? -2.072 -3.370 -27.912 1.00 23.52 140 TYR A CA 2
ATOM 2019 C C . TYR A 1 24 ? -1.318 -2.063 -28.137 1.00 14.03 140 TYR A C 2
ATOM 2020 O O . TYR A 1 24 ? -1.576 -1.343 -29.102 1.00 21.13 140 TYR A O 2
ATOM 2038 N N . ASP A 1 25 ? -0.386 -1.763 -27.239 1.00 72.20 141 ASP A N 2
ATOM 2039 C CA . ASP A 1 25 ? 0.407 -0.544 -27.339 1.00 2.43 141 ASP A CA 2
ATOM 2040 C C . ASP A 1 25 ? 1.304 -0.578 -28.572 1.00 71.03 141 ASP A C 2
ATOM 2041 O O . ASP A 1 25 ? 2.424 -1.088 -28.525 1.00 53.35 141 ASP A O 2
ATOM 2050 N N . LYS A 1 26 ? 0.804 -0.033 -29.676 1.00 71.22 142 LYS A N 2
ATOM 2051 C CA . LYS A 1 26 ? 1.559 -0.001 -30.923 1.00 55.54 142 LYS A CA 2
ATOM 2052 C C . LYS A 1 26 ? 2.509 1.192 -30.953 1.00 24.21 142 LYS A C 2
ATOM 2053 O O . LYS A 1 26 ? 3.534 1.164 -31.634 1.00 64.44 142 LYS A O 2
ATOM 2072 N N . ASP A 1 27 ? 2.164 2.237 -30.209 1.00 72.22 143 ASP A N 2
ATOM 2073 C CA . ASP A 1 27 ? 2.988 3.438 -30.148 1.00 43.13 143 ASP A CA 2
ATOM 2074 C C . ASP A 1 27 ? 4.298 3.162 -29.416 1.00 72.11 143 ASP A C 2
ATOM 2075 O O . ASP A 1 27 ? 5.240 3.949 -29.490 1.00 42.22 143 ASP A O 2
ATOM 2084 N N . GLY A 1 28 ? 4.348 2.038 -28.708 1.00 24.32 144 GLY A N 2
ATOM 2085 C CA . GLY A 1 28 ? 5.546 1.678 -27.971 1.00 41.34 144 GLY A CA 2
ATOM 2086 C C . GLY A 1 28 ? 5.828 2.628 -26.824 1.00 30.21 144 GLY A C 2
ATOM 2087 O O . GLY A 1 28 ? 6.976 2.787 -26.408 1.00 73.42 144 GLY A O 2
ATOM 2091 N N . SER A 1 29 ? 4.778 3.262 -26.311 1.00 44.34 145 SER A N 2
ATOM 2092 C CA . SER A 1 29 ? 4.919 4.206 -25.208 1.00 62.34 145 SER A CA 2
ATOM 2093 C C . SER A 1 29 ? 4.798 3.493 -23.865 1.00 22.10 145 SER A C 2
ATOM 2094 O O . SER A 1 29 ? 5.270 3.987 -22.842 1.00 45.43 145 SER A O 2
ATOM 2102 N N . GLY A 1 30 ? 4.161 2.326 -23.876 1.00 72.05 146 GLY A N 2
ATOM 2103 C CA . GLY A 1 30 ? 3.988 1.563 -22.654 1.00 62.01 146 GLY A CA 2
ATOM 2104 C C . GLY A 1 30 ? 2.784 2.017 -21.853 1.00 23.34 146 GLY A C 2
ATOM 2105 O O . GLY A 1 30 ? 2.704 1.771 -20.649 1.00 42.14 146 GLY A O 2
ATOM 2109 N N . GLN A 1 31 ? 1.847 2.681 -22.521 1.00 0.54 147 GLN A N 2
ATOM 2110 C CA . GLN A 1 31 ? 0.643 3.173 -21.861 1.00 72.51 147 GLN A CA 2
ATOM 2111 C C . GLN A 1 31 ? -0.606 2.767 -22.637 1.00 33.04 147 GLN A C 2
ATOM 2112 O O . GLN A 1 31 ? -0.543 2.489 -23.835 1.00 21.42 147 GLN A O 2
ATOM 2126 N N . LEU A 1 32 ? -1.741 2.735 -21.946 1.00 43.21 148 LEU A N 2
ATOM 2127 C CA . LEU A 1 32 ? -3.006 2.363 -22.570 1.00 1.20 148 LEU A CA 2
ATOM 2128 C C . LEU A 1 32 ? -4.181 3.022 -21.854 1.00 24.11 148 LEU A C 2
ATOM 2129 O O . LEU A 1 32 ? -4.340 2.878 -20.642 1.00 41.11 148 LEU A O 2
ATOM 2145 N N . GLN A 1 33 ? -5.001 3.742 -22.612 1.00 44.42 149 GLN A N 2
ATOM 2146 C CA . GLN A 1 33 ? -6.162 4.422 -22.049 1.00 64.44 149 GLN A CA 2
ATOM 2147 C C . GLN A 1 33 ? -7.040 3.446 -21.273 1.00 25.13 149 GLN A C 2
ATOM 2148 O O . GLN A 1 33 ? -7.132 2.268 -21.619 1.00 21.03 149 GLN A O 2
ATOM 2162 N N . ASP A 1 34 ? -7.682 3.944 -20.222 1.00 21.42 150 ASP A N 2
ATOM 2163 C CA . ASP A 1 34 ? -8.553 3.116 -19.396 1.00 33.11 150 ASP A CA 2
ATOM 2164 C C . ASP A 1 34 ? -9.703 2.545 -20.221 1.00 4.20 150 ASP A C 2
ATOM 2165 O O . ASP A 1 34 ? -10.263 1.502 -19.885 1.00 21.22 150 ASP A O 2
ATOM 2174 N N . ASP A 1 35 ? -10.049 3.237 -21.301 1.00 61.30 151 ASP A N 2
ATOM 2175 C CA . ASP A 1 35 ? -11.132 2.799 -22.175 1.00 4.15 151 ASP A CA 2
ATOM 2176 C C . ASP A 1 35 ? -10.744 1.529 -22.925 1.00 73.22 151 ASP A C 2
ATOM 2177 O O . ASP A 1 35 ? -11.531 0.587 -23.016 1.00 63.32 151 ASP A O 2
ATOM 2186 N N . GLU A 1 36 ? -9.528 1.512 -23.462 1.00 32.11 152 GLU A N 2
ATOM 2187 C CA . GLU A 1 36 ? -9.038 0.358 -24.206 1.00 75.34 152 GLU A CA 2
ATOM 2188 C C . GLU A 1 36 ? -8.952 -0.873 -23.308 1.00 1.43 152 GLU A C 2
ATOM 2189 O O . GLU A 1 36 ? -8.970 -2.007 -23.787 1.00 41.31 152 GLU A O 2
ATOM 2201 N N . ILE A 1 37 ? -8.857 -0.639 -22.003 1.00 75.41 153 ILE A N 2
ATOM 2202 C CA . ILE A 1 37 ? -8.769 -1.728 -21.038 1.00 4.35 153 ILE A CA 2
ATOM 2203 C C . ILE A 1 37 ? -9.965 -2.666 -21.155 1.00 0.10 153 ILE A C 2
ATOM 2204 O O . ILE A 1 37 ? -9.815 -3.887 -21.122 1.00 42.21 153 ILE A O 2
ATOM 2220 N N . ALA A 1 38 ? -11.153 -2.086 -21.294 1.00 21.41 154 ALA A N 2
ATOM 2221 C CA . ALA A 1 38 ? -12.375 -2.870 -21.420 1.00 72.55 154 ALA A CA 2
ATOM 2222 C C . ALA A 1 38 ? -12.238 -3.930 -22.509 1.00 3.40 154 ALA A C 2
ATOM 2223 O O . ALA A 1 38 ? -12.579 -5.093 -22.303 1.00 30.40 154 ALA A O 2
ATOM 2230 N N . GLY A 1 39 ? -11.736 -3.518 -23.669 1.00 41.44 155 GLY A N 2
ATOM 2231 C CA . GLY A 1 39 ? -11.563 -4.443 -24.773 1.00 73.55 155 GLY A CA 2
ATOM 2232 C C . GLY A 1 39 ? -10.308 -5.282 -24.636 1.00 40.12 155 GLY A C 2
ATOM 2233 O O . GLY A 1 39 ? -10.254 -6.415 -25.116 1.00 23.22 155 GLY A O 2
ATOM 2237 N N . LEU A 1 40 ? -9.295 -4.725 -23.981 1.00 52.14 156 LEU A N 2
ATOM 2238 C CA . LEU A 1 40 ? -8.033 -5.428 -23.784 1.00 23.45 156 LEU A CA 2
ATOM 2239 C C . LEU A 1 40 ? -8.221 -6.640 -22.877 1.00 21.33 156 LEU A C 2
ATOM 2240 O O . LEU A 1 40 ? -7.642 -7.702 -23.113 1.00 13.21 156 LEU A O 2
ATOM 2256 N N . LEU A 1 41 ? -9.035 -6.476 -21.840 1.00 2.02 157 LEU A N 2
ATOM 2257 C CA . LEU A 1 41 ? -9.302 -7.557 -20.898 1.00 21.51 157 LEU A CA 2
ATOM 2258 C C . LEU A 1 41 ? -9.944 -8.748 -21.603 1.00 51.32 157 LEU A C 2
ATOM 2259 O O . LEU A 1 41 ? -9.645 -9.902 -21.295 1.00 1.40 157 LEU A O 2
ATOM 2275 N N . LYS A 1 42 ? -10.827 -8.460 -22.553 1.00 52.24 158 LYS A N 2
ATOM 2276 C CA . LYS A 1 42 ? -11.510 -9.505 -23.306 1.00 61.23 158 LYS A CA 2
ATOM 2277 C C . LYS A 1 42 ? -10.510 -10.508 -23.874 1.00 54.11 158 LYS A C 2
ATOM 2278 O O . LYS A 1 42 ? -10.734 -11.718 -23.825 1.00 10.55 158 LYS A O 2
ATOM 2297 N N . ASP A 1 43 ? -9.408 -9.997 -24.411 1.00 61.54 159 ASP A N 2
ATOM 2298 C CA . ASP A 1 43 ? -8.373 -10.849 -24.986 1.00 43.32 159 ASP A CA 2
ATOM 2299 C C . ASP A 1 43 ? -7.407 -11.332 -23.909 1.00 64.11 159 ASP A C 2
ATOM 2300 O O . ASP A 1 43 ? -6.756 -12.367 -24.061 1.00 54.13 159 ASP A O 2
ATOM 2309 N N . THR A 1 44 ? -7.316 -10.576 -22.820 1.00 12.44 160 THR A N 2
ATOM 2310 C CA . THR A 1 44 ? -6.428 -10.925 -21.718 1.00 72.10 160 THR A CA 2
ATOM 2311 C C . THR A 1 44 ? -6.891 -12.200 -21.022 1.00 1.10 160 THR A C 2
ATOM 2312 O O . THR A 1 44 ? -6.145 -13.175 -20.931 1.00 5.25 160 THR A O 2
ATOM 2323 N N . TYR A 1 45 ? -8.126 -12.186 -20.533 1.00 70.42 161 TYR A N 2
ATOM 2324 C CA . TYR A 1 45 ? -8.688 -13.342 -19.844 1.00 3.35 161 TYR A CA 2
ATOM 2325 C C . TYR A 1 45 ? -8.533 -14.606 -20.683 1.00 43.13 161 TYR A C 2
ATOM 2326 O O . TYR A 1 45 ? -8.147 -15.658 -20.175 1.00 63.35 161 TYR A O 2
ATOM 2344 N N . ALA A 1 46 ? -8.836 -14.493 -21.972 1.00 73.12 162 ALA A N 2
ATOM 2345 C CA . ALA A 1 46 ? -8.729 -15.625 -22.884 1.00 44.03 162 ALA A CA 2
ATOM 2346 C C . ALA A 1 46 ? -7.356 -16.281 -22.785 1.00 63.31 162 ALA A C 2
ATOM 2347 O O . ALA A 1 46 ? -7.249 -17.499 -22.645 1.00 71.15 162 ALA A O 2
ATOM 2354 N N . GLU A 1 47 ? -6.308 -15.466 -22.859 1.00 53.11 163 GLU A N 2
ATOM 2355 C CA . GLU A 1 47 ? -4.942 -15.969 -22.779 1.00 71.31 163 GLU A CA 2
ATOM 2356 C C . GLU A 1 47 ? -4.633 -16.482 -21.376 1.00 23.53 163 GLU A C 2
ATOM 2357 O O . GLU A 1 47 ? -3.761 -17.331 -21.192 1.00 62.31 163 GLU A O 2
ATOM 2369 N N . MET A 1 48 ? -5.353 -15.960 -20.389 1.00 35.22 164 MET A N 2
ATOM 2370 C CA . MET A 1 48 ? -5.157 -16.366 -19.002 1.00 4.41 164 MET A CA 2
ATOM 2371 C C . MET A 1 48 ? -5.776 -17.735 -18.743 1.00 22.42 164 MET A C 2
ATOM 2372 O O . MET A 1 48 ? -5.368 -18.449 -17.827 1.00 42.51 164 MET A O 2
ATOM 2386 N N . GLY A 1 49 ? -6.764 -18.097 -19.556 1.00 11.23 165 GLY A N 2
ATOM 2387 C CA . GLY A 1 49 ? -7.423 -19.380 -19.397 1.00 55.21 165 GLY A CA 2
ATOM 2388 C C . GLY A 1 49 ? -8.783 -19.255 -18.738 1.00 61.50 165 GLY A C 2
ATOM 2389 O O . GLY A 1 49 ? -9.579 -20.193 -18.762 1.00 34.21 165 GLY A O 2
ATOM 2393 N N . MET A 1 50 ? -9.048 -18.095 -18.147 1.00 31.34 166 MET A N 2
ATOM 2394 C CA . MET A 1 50 ? -10.321 -17.852 -17.477 1.00 61.55 166 MET A CA 2
ATOM 2395 C C . MET A 1 50 ? -11.485 -18.003 -18.452 1.00 2.20 166 MET A C 2
ATOM 2396 O O . MET A 1 50 ? -11.516 -17.359 -19.500 1.00 41.54 166 MET A O 2
ATOM 2410 N N . SER A 1 51 ? -12.440 -18.857 -18.099 1.00 63.41 167 SER A N 2
ATOM 2411 C CA . SER A 1 51 ? -13.604 -19.095 -18.945 1.00 25.11 167 SER A CA 2
ATOM 2412 C C . SER A 1 51 ? -14.895 -18.816 -18.182 1.00 73.53 167 SER A C 2
ATOM 2413 O O . SER A 1 51 ? -15.027 -19.171 -17.012 1.00 25.23 167 SER A O 2
ATOM 2421 N N . ASN A 1 52 ? -15.847 -18.178 -18.856 1.00 23.20 168 ASN A N 2
ATOM 2422 C CA . ASN A 1 52 ? -17.129 -17.851 -18.243 1.00 3.52 168 ASN A CA 2
ATOM 2423 C C . ASN A 1 52 ? -16.943 -16.884 -17.077 1.00 50.44 168 ASN A C 2
ATOM 2424 O O . ASN A 1 52 ? -17.666 -16.946 -16.083 1.00 74.41 168 ASN A O 2
ATOM 2435 N N . PHE A 1 53 ? -15.969 -15.989 -17.207 1.00 40.05 169 PHE A N 2
ATOM 2436 C CA . PHE A 1 53 ? -15.687 -15.008 -16.165 1.00 73.45 169 PHE A CA 2
ATOM 2437 C C . PHE A 1 53 ? -15.162 -13.709 -16.769 1.00 31.10 169 PHE A C 2
ATOM 2438 O O . PHE A 1 53 ? -13.968 -13.574 -17.039 1.00 52.21 169 PHE A O 2
ATOM 2455 N N . THR A 1 54 ? -16.063 -12.754 -16.979 1.00 32.30 170 THR A N 2
ATOM 2456 C CA . THR A 1 54 ? -15.693 -11.466 -17.552 1.00 22.51 170 THR A CA 2
ATOM 2457 C C . THR A 1 54 ? -15.621 -10.387 -16.478 1.00 25.22 170 THR A C 2
ATOM 2458 O O . THR A 1 54 ? -16.399 -10.374 -15.524 1.00 1.30 170 THR A O 2
ATOM 2469 N N . PRO A 1 55 ? -14.665 -9.459 -16.634 1.00 22.23 171 PRO A N 2
ATOM 2470 C CA . PRO A 1 55 ? -14.469 -8.357 -15.687 1.00 33.43 171 PRO A CA 2
ATOM 2471 C C . PRO A 1 55 ? -15.603 -7.339 -15.740 1.00 33.44 171 PRO A C 2
ATOM 2472 O O . PRO A 1 55 ? -15.866 -6.740 -16.783 1.00 1.23 171 PRO A O 2
ATOM 2483 N N . THR A 1 56 ? -16.274 -7.148 -14.608 1.00 2.34 172 THR A N 2
ATOM 2484 C CA . THR A 1 56 ? -17.380 -6.203 -14.525 1.00 52.22 172 THR A CA 2
ATOM 2485 C C . THR A 1 56 ? -16.935 -4.799 -14.919 1.00 2.05 172 THR A C 2
ATOM 2486 O O . THR A 1 56 ? -15.819 -4.380 -14.608 1.00 73.33 172 THR A O 2
ATOM 2497 N N . LYS A 1 57 ? -17.813 -4.075 -15.603 1.00 54.51 173 LYS A N 2
ATOM 2498 C CA . LYS A 1 57 ? -17.512 -2.716 -16.038 1.00 12.22 173 LYS A CA 2
ATOM 2499 C C . LYS A 1 57 ? -17.408 -1.773 -14.843 1.00 44.13 173 LYS A C 2
ATOM 2500 O O . LYS A 1 57 ? -16.408 -1.074 -14.679 1.00 32.20 173 LYS A O 2
ATOM 2519 N N . GLU A 1 58 ? -18.445 -1.760 -14.012 1.00 72.33 174 GLU A N 2
ATOM 2520 C CA . GLU A 1 58 ? -18.468 -0.903 -12.833 1.00 20.32 174 GLU A CA 2
ATOM 2521 C C . GLU A 1 58 ? -17.252 -1.163 -11.948 1.00 50.11 174 GLU A C 2
ATOM 2522 O O . GLU A 1 58 ? -16.815 -0.286 -11.202 1.00 60.15 174 GLU A O 2
ATOM 2534 N N . ASP A 1 59 ? -16.711 -2.373 -12.036 1.00 73.04 175 ASP A N 2
ATOM 2535 C CA . ASP A 1 59 ? -15.546 -2.749 -11.245 1.00 64.20 175 ASP A CA 2
ATOM 2536 C C . ASP A 1 59 ? -14.268 -2.185 -11.858 1.00 65.41 175 ASP A C 2
ATOM 2537 O O . ASP A 1 59 ? -13.385 -1.704 -11.147 1.00 71.51 175 ASP A O 2
ATOM 2546 N N . VAL A 1 60 ? -14.175 -2.249 -13.183 1.00 5.03 176 VAL A N 2
ATOM 2547 C CA . VAL A 1 60 ? -13.005 -1.745 -13.892 1.00 4.00 176 VAL A CA 2
ATOM 2548 C C . VAL A 1 60 ? -12.683 -0.315 -13.474 1.00 44.41 176 VAL A C 2
ATOM 2549 O O . VAL A 1 60 ? -11.544 0.002 -13.127 1.00 74.33 176 VAL A O 2
ATOM 2562 N N . LYS A 1 61 ? -13.693 0.548 -13.509 1.00 21.31 177 LYS A N 2
ATOM 2563 C CA . LYS A 1 61 ? -13.520 1.946 -13.132 1.00 63.43 177 LYS A CA 2
ATOM 2564 C C . LYS A 1 61 ? -12.934 2.062 -11.729 1.00 2.32 177 LYS A C 2
ATOM 2565 O O . LYS A 1 61 ? -12.124 2.949 -11.456 1.00 61.12 177 LYS A O 2
ATOM 2584 N N . ILE A 1 62 ? -13.347 1.162 -10.843 1.00 60.13 178 ILE A N 2
ATOM 2585 C CA . ILE A 1 62 ? -12.861 1.163 -9.469 1.00 44.43 178 ILE A CA 2
ATOM 2586 C C . ILE A 1 62 ? -11.405 0.714 -9.401 1.00 31.30 178 ILE A C 2
ATOM 2587 O O . ILE A 1 62 ? -10.592 1.313 -8.697 1.00 52.23 178 ILE A O 2
ATOM 2603 N N . TRP A 1 63 ? -11.083 -0.343 -10.138 1.00 33.55 179 TRP A N 2
ATOM 2604 C CA . TRP A 1 63 ? -9.724 -0.873 -10.162 1.00 54.30 179 TRP A CA 2
ATOM 2605 C C . TRP A 1 63 ? -8.732 0.196 -10.607 1.00 70.22 179 TRP A C 2
ATOM 2606 O O . TRP A 1 63 ? -7.576 0.200 -10.181 1.00 73.02 179 TRP A O 2
ATOM 2627 N N . LEU A 1 64 ? -9.189 1.101 -11.466 1.00 31.52 180 LEU A N 2
ATOM 2628 C CA . LEU A 1 64 ? -8.341 2.175 -11.969 1.00 4.33 180 LEU A CA 2
ATOM 2629 C C . LEU A 1 64 ? -8.276 3.329 -10.973 1.00 41.22 180 LEU A C 2
ATOM 2630 O O . LEU A 1 64 ? -7.193 3.777 -10.598 1.00 22.32 180 LEU A O 2
ATOM 2646 N N . GLN A 1 65 ? -9.443 3.804 -10.549 1.00 25.12 181 GLN A N 2
ATOM 2647 C CA . GLN A 1 65 ? -9.518 4.905 -9.595 1.00 64.54 181 GLN A CA 2
ATOM 2648 C C . GLN A 1 65 ? -8.657 4.621 -8.368 1.00 54.32 181 GLN A C 2
ATOM 2649 O O . GLN A 1 65 ? -7.928 5.492 -7.895 1.00 41.34 181 GLN A O 2
ATOM 2663 N N . MET A 1 66 ? -8.749 3.398 -7.857 1.00 61.12 182 MET A N 2
ATOM 2664 C CA . MET A 1 66 ? -7.978 3.000 -6.685 1.00 1.20 182 MET A CA 2
ATOM 2665 C C . MET A 1 66 ? -6.493 3.285 -6.889 1.00 32.34 182 MET A C 2
ATOM 2666 O O . MET A 1 66 ? -5.761 3.528 -5.930 1.00 32.12 182 MET A O 2
ATOM 2680 N N . ALA A 1 67 ? -6.056 3.252 -8.143 1.00 44.31 183 ALA A N 2
ATOM 2681 C CA . ALA A 1 67 ? -4.659 3.508 -8.472 1.00 1.42 183 ALA A CA 2
ATOM 2682 C C . ALA A 1 67 ? -4.516 4.773 -9.311 1.00 45.25 183 ALA A C 2
ATOM 2683 O O . ALA A 1 67 ? -3.489 4.988 -9.957 1.00 15.20 183 ALA A O 2
ATOM 2690 N N . ASP A 1 68 ? -5.550 5.606 -9.299 1.00 10.42 184 ASP A N 2
ATOM 2691 C CA . ASP A 1 68 ? -5.539 6.851 -10.059 1.00 70.32 184 ASP A CA 2
ATOM 2692 C C . ASP A 1 68 ? -5.013 8.003 -9.209 1.00 21.33 184 ASP A C 2
ATOM 2693 O O . ASP A 1 68 ? -5.591 9.090 -9.189 1.00 75.30 184 ASP A O 2
ATOM 2702 N N . THR A 1 69 ? -3.912 7.757 -8.505 1.00 1.41 185 THR A N 2
ATOM 2703 C CA . THR A 1 69 ? -3.309 8.773 -7.651 1.00 22.43 185 THR A CA 2
ATOM 2704 C C . THR A 1 69 ? -3.085 10.072 -8.415 1.00 50.32 185 THR A C 2
ATOM 2705 O O . THR A 1 69 ? -3.206 10.112 -9.639 1.00 15.33 185 THR A O 2
ATOM 2716 N N . ASN A 1 70 ? -2.757 11.134 -7.686 1.00 21.45 186 ASN A N 2
ATOM 2717 C CA . ASN A 1 70 ? -2.516 12.436 -8.296 1.00 62.01 186 ASN A CA 2
ATOM 2718 C C . ASN A 1 70 ? -1.504 12.325 -9.433 1.00 35.10 186 ASN A C 2
ATOM 2719 O O . ASN A 1 70 ? -0.308 12.152 -9.199 1.00 14.11 186 ASN A O 2
ATOM 2730 N N . SER A 1 71 ? -1.994 12.426 -10.665 1.00 4.12 187 SER A N 2
ATOM 2731 C CA . SER A 1 71 ? -1.133 12.334 -11.839 1.00 35.13 187 SER A CA 2
ATOM 2732 C C . SER A 1 71 ? -1.873 12.794 -13.091 1.00 70.34 187 SER A C 2
ATOM 2733 O O . SER A 1 71 ? -2.997 13.291 -13.015 1.00 5.31 187 SER A O 2
ATOM 2741 N N . ASP A 1 72 ? -1.234 12.624 -14.244 1.00 32.54 188 ASP A N 2
ATOM 2742 C CA . ASP A 1 72 ? -1.830 13.020 -15.514 1.00 74.52 188 ASP A CA 2
ATOM 2743 C C . ASP A 1 72 ? -3.153 12.294 -15.744 1.00 25.23 188 ASP A C 2
ATOM 2744 O O . ASP A 1 72 ? -4.069 12.833 -16.362 1.00 50.04 188 ASP A O 2
ATOM 2753 N N . GLY A 1 73 ? -3.243 11.066 -15.241 1.00 51.13 189 GLY A N 2
ATOM 2754 C CA . GLY A 1 73 ? -4.456 10.286 -15.403 1.00 70.11 189 GLY A CA 2
ATOM 2755 C C . GLY A 1 73 ? -4.312 9.200 -16.451 1.00 43.52 189 GLY A C 2
ATOM 2756 O O . GLY A 1 73 ? -5.267 8.880 -17.159 1.00 1.43 189 GLY A O 2
ATOM 2760 N N . SER A 1 74 ? -3.114 8.634 -16.553 1.00 22.52 190 SER A N 2
ATOM 2761 C CA . SER A 1 74 ? -2.846 7.581 -17.526 1.00 51.43 190 SER A CA 2
ATOM 2762 C C . SER A 1 74 ? -2.352 6.314 -16.835 1.00 10.32 190 SER A C 2
ATOM 2763 O O . SER A 1 74 ? -1.435 6.358 -16.015 1.00 10.15 190 SER A O 2
ATOM 2771 N N . VAL A 1 75 ? -2.967 5.185 -17.172 1.00 51.32 191 VAL A N 2
ATOM 2772 C CA . VAL A 1 75 ? -2.590 3.905 -16.586 1.00 35.34 191 VAL A CA 2
ATOM 2773 C C . VAL A 1 75 ? -1.572 3.179 -17.458 1.00 12.02 191 VAL A C 2
ATOM 2774 O O . VAL A 1 75 ? -1.699 3.147 -18.682 1.00 4.12 191 VAL A O 2
ATOM 2787 N N . SER A 1 76 ? -0.562 2.597 -16.819 1.00 74.41 192 SER A N 2
ATOM 2788 C CA . SER A 1 76 ? 0.481 1.873 -17.537 1.00 14.21 192 SER A CA 2
ATOM 2789 C C . SER A 1 76 ? 0.400 0.377 -17.250 1.00 31.01 192 SER A C 2
ATOM 2790 O O . SER A 1 76 ? -0.505 -0.086 -16.554 1.00 2.22 192 SER A O 2
ATOM 2798 N N . LEU A 1 77 ? 1.352 -0.375 -17.791 1.00 41.21 193 LEU A N 2
ATOM 2799 C CA . LEU A 1 77 ? 1.391 -1.820 -17.594 1.00 54.22 193 LEU A CA 2
ATOM 2800 C C . LEU A 1 77 ? 1.571 -2.164 -16.119 1.00 51.31 193 LEU A C 2
ATOM 2801 O O . LEU A 1 77 ? 0.897 -3.048 -15.592 1.00 21.11 193 LEU A O 2
ATOM 2817 N N . GLU A 1 78 ? 2.483 -1.457 -15.459 1.00 41.01 194 GLU A N 2
ATOM 2818 C CA . GLU A 1 78 ? 2.750 -1.687 -14.044 1.00 62.42 194 GLU A CA 2
ATOM 2819 C C . GLU A 1 78 ? 1.459 -1.643 -13.233 1.00 33.34 194 GLU A C 2
ATOM 2820 O O . GLU A 1 78 ? 1.277 -2.419 -12.295 1.00 34.00 194 GLU A O 2
ATOM 2832 N N . GLU A 1 79 ? 0.566 -0.729 -13.601 1.00 22.34 195 GLU A N 2
ATOM 2833 C CA . GLU A 1 79 ? -0.707 -0.583 -12.906 1.00 34.02 195 GLU A CA 2
ATOM 2834 C C . GLU A 1 79 ? -1.731 -1.586 -13.429 1.00 72.14 195 GLU A C 2
ATOM 2835 O O . GLU A 1 79 ? -2.502 -2.162 -12.661 1.00 2.32 195 GLU A O 2
ATOM 2847 N N . TYR A 1 80 ? -1.733 -1.790 -14.742 1.00 51.41 196 TYR A N 2
ATOM 2848 C CA . TYR A 1 80 ? -2.664 -2.720 -15.370 1.00 25.31 196 TYR A CA 2
ATOM 2849 C C . TYR A 1 80 ? -2.464 -4.135 -14.834 1.00 14.45 196 TYR A C 2
ATOM 2850 O O . TYR A 1 80 ? -3.391 -4.944 -14.830 1.00 30.24 196 TYR A O 2
ATOM 2868 N N . GLU A 1 81 ? -1.248 -4.423 -14.381 1.00 71.11 197 GLU A N 2
ATOM 2869 C CA . GLU A 1 81 ? -0.927 -5.739 -13.842 1.00 64.54 197 GLU A CA 2
ATOM 2870 C C . GLU A 1 81 ? -1.655 -5.980 -12.523 1.00 62.22 197 GLU A C 2
ATOM 2871 O O . GLU A 1 81 ? -2.442 -6.918 -12.399 1.00 34.22 197 GLU A O 2
ATOM 2883 N N . ASP A 1 82 ? -1.385 -5.127 -11.541 1.00 53.14 198 ASP A N 2
ATOM 2884 C CA . ASP A 1 82 ? -2.014 -5.245 -10.231 1.00 74.41 198 ASP A CA 2
ATOM 2885 C C . ASP A 1 82 ? -3.534 -5.279 -10.359 1.00 52.31 198 ASP A C 2
ATOM 2886 O O . ASP A 1 82 ? -4.224 -5.883 -9.537 1.00 31.20 198 ASP A O 2
ATOM 2895 N N . LEU A 1 83 ? -4.050 -4.625 -11.394 1.00 40.11 199 LEU A N 2
ATOM 2896 C CA . LEU A 1 83 ? -5.489 -4.578 -11.630 1.00 21.53 199 LEU A CA 2
ATOM 2897 C C . LEU A 1 83 ? -6.053 -5.981 -11.832 1.00 32.24 199 LEU A C 2
ATOM 2898 O O . LEU A 1 83 ? -7.032 -6.365 -11.190 1.00 62.24 199 LEU A O 2
ATOM 2914 N N . ILE A 1 84 ? -5.429 -6.742 -12.724 1.00 43.44 200 ILE A N 2
ATOM 2915 C CA . ILE A 1 84 ? -5.867 -8.103 -13.008 1.00 3.34 200 ILE A CA 2
ATOM 2916 C C . ILE A 1 84 ? -6.002 -8.915 -11.724 1.00 64.12 200 ILE A C 2
ATOM 2917 O O . ILE A 1 84 ? -6.956 -9.675 -11.556 1.00 51.31 200 ILE A O 2
ATOM 2933 N N . ILE A 1 85 ? -5.041 -8.748 -10.821 1.00 71.54 201 ILE A N 2
ATOM 2934 C CA . ILE A 1 85 ? -5.054 -9.464 -9.552 1.00 34.13 201 ILE A CA 2
ATOM 2935 C C . ILE A 1 85 ? -6.400 -9.315 -8.851 1.00 34.23 201 ILE A C 2
ATOM 2936 O O . ILE A 1 85 ? -6.994 -10.298 -8.406 1.00 4.03 201 ILE A O 2
ATOM 2952 N N . LYS A 1 86 ? -6.879 -8.079 -8.757 1.00 61.22 202 LYS A N 2
ATOM 2953 C CA . LYS A 1 86 ? -8.157 -7.800 -8.114 1.00 0.45 202 LYS A CA 2
ATOM 2954 C C . LYS A 1 86 ? -9.310 -8.406 -8.907 1.00 21.10 202 LYS A C 2
ATOM 2955 O O . LYS A 1 86 ? -10.366 -8.709 -8.352 1.00 30.30 202 LYS A O 2
ATOM 2974 N N . SER A 1 87 ? -9.100 -8.581 -10.208 1.00 24.53 203 SER A N 2
ATOM 2975 C CA . SER A 1 87 ? -10.123 -9.150 -11.078 1.00 4.14 203 SER A CA 2
ATOM 2976 C C . SER A 1 87 ? -10.189 -10.666 -10.920 1.00 4.10 203 SER A C 2
ATOM 2977 O O . SER A 1 87 ? -11.181 -11.297 -11.285 1.00 72.32 203 SER A O 2
ATOM 2985 N N . LEU A 1 88 ? -9.125 -11.244 -10.374 1.00 22.32 204 LEU A N 2
ATOM 2986 C CA . LEU A 1 88 ? -9.060 -12.687 -10.167 1.00 10.12 204 LEU A CA 2
ATOM 2987 C C . LEU A 1 88 ? -9.843 -13.094 -8.922 1.00 65.24 204 LEU A C 2
ATOM 2988 O O . LEU A 1 88 ? -10.292 -14.234 -8.806 1.00 42.13 204 LEU A O 2
ATOM 3004 N N . GLN A 1 89 ? -10.003 -12.154 -7.996 1.00 63.25 205 GLN A N 2
ATOM 3005 C CA . GLN A 1 89 ? -10.733 -12.416 -6.762 1.00 4.44 205 GLN A CA 2
ATOM 3006 C C . GLN A 1 89 ? -12.231 -12.521 -7.027 1.00 22.43 205 GLN A C 2
ATOM 3007 O O . GLN A 1 89 ? -12.948 -13.234 -6.324 1.00 61.21 205 GLN A O 2
ATOM 3021 N N . LYS A 1 90 ? -12.698 -11.807 -8.045 1.00 32.20 206 LYS A N 2
ATOM 3022 C CA . LYS A 1 90 ? -14.111 -11.821 -8.405 1.00 12.53 206 LYS A CA 2
ATOM 3023 C C . LYS A 1 90 ? -14.514 -13.175 -8.979 1.00 45.04 206 LYS A C 2
ATOM 3024 O O . LYS A 1 90 ? -15.679 -13.565 -8.917 1.00 11.23 206 LYS A O 2
ATOM 3043 N N . ALA A 1 91 ? -13.541 -13.888 -9.538 1.00 31.33 207 ALA A N 2
ATOM 3044 C CA . ALA A 1 91 ? -13.794 -15.200 -10.120 1.00 22.51 207 ALA A CA 2
ATOM 3045 C C . ALA A 1 91 ? -13.705 -16.296 -9.063 1.00 72.22 207 ALA A C 2
ATOM 3046 O O . ALA A 1 91 ? -14.269 -17.377 -9.227 1.00 34.12 207 ALA A O 2
ATOM 3053 N N . GLY A 1 92 ? -12.992 -16.010 -7.978 1.00 41.42 208 GLY A N 2
ATOM 3054 C CA . GLY A 1 92 ? -12.842 -16.982 -6.911 1.00 2.50 208 GLY A CA 2
ATOM 3055 C C . GLY A 1 92 ? -11.414 -17.471 -6.769 1.00 12.32 208 GLY A C 2
ATOM 3056 O O . GLY A 1 92 ? -11.168 -18.525 -6.182 1.00 10.11 208 GLY A O 2
ATOM 3060 N N . ILE A 1 93 ? -10.472 -16.705 -7.308 1.00 63.11 209 ILE A N 2
ATOM 3061 C CA . ILE A 1 93 ? -9.062 -17.067 -7.239 1.00 25.33 209 ILE A CA 2
ATOM 3062 C C . ILE A 1 93 ? -8.394 -16.448 -6.015 1.00 74.13 209 ILE A C 2
ATOM 3063 O O . ILE A 1 93 ? -8.067 -15.261 -6.008 1.00 64.43 209 ILE A O 2
ATOM 3079 N N . ARG A 1 94 ? -8.195 -17.260 -4.982 1.00 62.23 210 ARG A N 2
ATOM 3080 C CA . ARG A 1 94 ? -7.566 -16.792 -3.753 1.00 62.31 210 ARG A CA 2
ATOM 3081 C C . ARG A 1 94 ? -6.106 -16.421 -3.997 1.00 21.35 210 ARG A C 2
ATOM 3082 O O . ARG A 1 94 ? -5.264 -17.289 -4.226 1.00 24.32 210 ARG A O 2
ATOM 3103 N N . VAL A 1 95 ? -5.814 -15.126 -3.946 1.00 5.55 211 VAL A N 2
ATOM 3104 C CA . VAL A 1 95 ? -4.456 -14.639 -4.160 1.00 22.12 211 VAL A CA 2
ATOM 3105 C C . VAL A 1 95 ? -3.867 -14.070 -2.874 1.00 43.11 211 VAL A C 2
ATOM 3106 O O . VAL A 1 95 ? -4.277 -13.007 -2.410 1.00 43.40 211 VAL A O 2
ATOM 3119 N N . GLU A 1 96 ? -2.902 -14.785 -2.304 1.00 32.41 212 GLU A N 2
ATOM 3120 C CA . GLU A 1 96 ? -2.257 -14.351 -1.071 1.00 2.33 212 GLU A CA 2
ATOM 3121 C C . GLU A 1 96 ? -0.746 -14.239 -1.257 1.00 54.55 212 GLU A C 2
ATOM 3122 O O . GLU A 1 96 ? -0.146 -14.993 -2.023 1.00 41.22 212 GLU A O 2
ATOM 3134 N N . LYS A 1 97 ? -0.138 -13.291 -0.552 1.00 41.14 213 LYS A N 2
ATOM 3135 C CA . LYS A 1 97 ? 1.302 -13.078 -0.638 1.00 60.21 213 LYS A CA 2
ATOM 3136 C C . LYS A 1 97 ? 2.063 -14.301 -0.136 1.00 64.03 213 LYS A C 2
ATOM 3137 O O . LYS A 1 97 ? 1.624 -14.978 0.792 1.00 32.24 213 LYS A O 2
ATOM 3156 N N . GLN A 1 98 ? 3.207 -14.576 -0.756 1.00 13.01 214 GLN A N 2
ATOM 3157 C CA . GLN A 1 98 ? 4.029 -15.717 -0.370 1.00 54.05 214 GLN A CA 2
ATOM 3158 C C . GLN A 1 98 ? 5.387 -15.258 0.151 1.00 74.34 214 GLN A C 2
ATOM 3159 O O . GLN A 1 98 ? 5.839 -14.155 -0.154 1.00 12.31 214 GLN A O 2
ATOM 3173 N N . SER A 1 99 ? 6.032 -16.113 0.938 1.00 2.30 215 SER A N 2
ATOM 3174 C CA . SER A 1 99 ? 7.337 -15.793 1.505 1.00 21.42 215 SER A CA 2
ATOM 3175 C C . SER A 1 99 ? 8.446 -16.542 0.772 1.00 40.43 215 SER A C 2
ATOM 3176 O O . SER A 1 99 ? 8.317 -17.730 0.473 1.00 50.44 215 SER A O 2
ATOM 3184 N N . LEU A 1 100 ? 9.536 -15.838 0.485 1.00 72.33 216 LEU A N 2
ATOM 3185 C CA . LEU A 1 100 ? 10.669 -16.434 -0.214 1.00 62.40 216 LEU A CA 2
ATOM 3186 C C . LEU A 1 100 ? 11.649 -17.060 0.773 1.00 63.30 216 LEU A C 2
ATOM 3187 O O . LEU A 1 100 ? 12.035 -16.436 1.762 1.00 72.24 216 LEU A O 2
ATOM 3203 N N . VAL A 1 101 ? 12.051 -18.297 0.497 1.00 73.12 217 VAL A N 2
ATOM 3204 C CA . VAL A 1 101 ? 12.989 -19.007 1.358 1.00 11.33 217 VAL A CA 2
ATOM 3205 C C . VAL A 1 101 ? 14.425 -18.578 1.078 1.00 53.20 217 VAL A C 2
ATOM 3206 O O . VAL A 1 101 ? 14.829 -18.439 -0.077 1.00 34.41 217 VAL A O 2
ATOM 3219 N N . PHE A 1 102 ? 15.193 -18.369 2.142 1.00 35.13 218 PHE A N 2
ATOM 3220 C CA . PHE A 1 102 ? 16.585 -17.955 2.011 1.00 33.24 218 PHE A CA 2
ATOM 3221 C C . PHE A 1 102 ? 17.480 -19.151 1.700 1.00 45.41 218 PHE A C 2
ATOM 3222 O O . PHE A 1 102 ? 18.594 -18.991 1.201 1.00 13.30 218 PHE A O 2
ATOM 3239 N N . SER A 1 1 ? 8.736 -0.128 -5.796 1.00 54.03 117 SER A N 3
ATOM 3240 C CA . SER A 1 1 ? 8.829 -0.261 -4.347 1.00 60.22 117 SER A CA 3
ATOM 3241 C C . SER A 1 1 ? 8.318 -1.625 -3.893 1.00 14.11 117 SER A C 3
ATOM 3242 O O . SER A 1 1 ? 8.967 -2.312 -3.104 1.00 75.34 117 SER A O 3
ATOM 3250 N N . SER A 1 2 ? 7.149 -2.010 -4.397 1.00 3.44 118 SER A N 3
ATOM 3251 C CA . SER A 1 2 ? 6.547 -3.289 -4.040 1.00 64.15 118 SER A CA 3
ATOM 3252 C C . SER A 1 2 ? 5.809 -3.892 -5.231 1.00 71.34 118 SER A C 3
ATOM 3253 O O . SER A 1 2 ? 4.779 -3.376 -5.665 1.00 34.12 118 SER A O 3
ATOM 3261 N N . LYS A 1 3 ? 6.343 -4.989 -5.757 1.00 23.40 119 LYS A N 3
ATOM 3262 C CA . LYS A 1 3 ? 5.737 -5.666 -6.897 1.00 74.02 119 LYS A CA 3
ATOM 3263 C C . LYS A 1 3 ? 4.814 -6.789 -6.435 1.00 74.23 119 LYS A C 3
ATOM 3264 O O . LYS A 1 3 ? 4.900 -7.272 -5.306 1.00 3.51 119 LYS A O 3
ATOM 3283 N N . PRO A 1 4 ? 3.909 -7.218 -7.328 1.00 40.21 120 PRO A N 3
ATOM 3284 C CA . PRO A 1 4 ? 2.954 -8.291 -7.035 1.00 1.42 120 PRO A CA 3
ATOM 3285 C C . PRO A 1 4 ? 3.630 -9.653 -6.919 1.00 50.41 120 PRO A C 3
ATOM 3286 O O . PRO A 1 4 ? 4.024 -10.249 -7.922 1.00 30.15 120 PRO A O 3
ATOM 3297 N N . LYS A 1 5 ? 3.761 -10.140 -5.690 1.00 61.42 121 LYS A N 3
ATOM 3298 C CA . LYS A 1 5 ? 4.388 -11.433 -5.442 1.00 72.45 121 LYS A CA 3
ATOM 3299 C C . LYS A 1 5 ? 3.386 -12.419 -4.850 1.00 74.34 121 LYS A C 3
ATOM 3300 O O . LYS A 1 5 ? 3.098 -12.383 -3.654 1.00 33.21 121 LYS A O 3
ATOM 3319 N N . TYR A 1 6 ? 2.859 -13.299 -5.695 1.00 30.13 122 TYR A N 3
ATOM 3320 C CA . TYR A 1 6 ? 1.888 -14.294 -5.255 1.00 24.23 122 TYR A CA 3
ATOM 3321 C C . TYR A 1 6 ? 2.275 -15.686 -5.745 1.00 22.34 122 TYR A C 3
ATOM 3322 O O . TYR A 1 6 ? 3.284 -15.858 -6.427 1.00 23.12 122 TYR A O 3
ATOM 3340 N N . ASN A 1 7 ? 1.463 -16.678 -5.391 1.00 5.40 123 ASN A N 3
ATOM 3341 C CA . ASN A 1 7 ? 1.719 -18.056 -5.794 1.00 4.31 123 ASN A CA 3
ATOM 3342 C C . ASN A 1 7 ? 1.999 -18.142 -7.291 1.00 52.43 123 ASN A C 3
ATOM 3343 O O . ASN A 1 7 ? 1.654 -17.248 -8.065 1.00 12.13 123 ASN A O 3
ATOM 3354 N N . PRO A 1 8 ? 2.638 -19.243 -7.712 1.00 24.14 124 PRO A N 3
ATOM 3355 C CA . PRO A 1 8 ? 2.977 -19.473 -9.119 1.00 64.21 124 PRO A CA 3
ATOM 3356 C C . PRO A 1 8 ? 1.745 -19.743 -9.976 1.00 20.25 124 PRO A C 3
ATOM 3357 O O . PRO A 1 8 ? 1.829 -19.787 -11.202 1.00 54.54 124 PRO A O 3
ATOM 3368 N N . GLU A 1 9 ? 0.602 -19.924 -9.320 1.00 45.43 125 GLU A N 3
ATOM 3369 C CA . GLU A 1 9 ? -0.647 -20.190 -10.024 1.00 1.24 125 GLU A CA 3
ATOM 3370 C C . GLU A 1 9 ? -1.300 -18.889 -10.483 1.00 34.53 125 GLU A C 3
ATOM 3371 O O . GLU A 1 9 ? -1.884 -18.823 -11.564 1.00 72.15 125 GLU A O 3
ATOM 3383 N N . VAL A 1 10 ? -1.198 -17.857 -9.652 1.00 33.14 126 VAL A N 3
ATOM 3384 C CA . VAL A 1 10 ? -1.778 -16.558 -9.971 1.00 74.11 126 VAL A CA 3
ATOM 3385 C C . VAL A 1 10 ? -0.802 -15.702 -10.770 1.00 53.10 126 VAL A C 3
ATOM 3386 O O . VAL A 1 10 ? -1.203 -14.960 -11.666 1.00 63.25 126 VAL A O 3
ATOM 3399 N N . GLU A 1 11 ? 0.480 -15.811 -10.438 1.00 45.24 127 GLU A N 3
ATOM 3400 C CA . GLU A 1 11 ? 1.514 -15.045 -11.126 1.00 20.44 127 GLU A CA 3
ATOM 3401 C C . GLU A 1 11 ? 1.433 -15.255 -12.635 1.00 62.10 127 GLU A C 3
ATOM 3402 O O . GLU A 1 11 ? 1.508 -14.302 -13.410 1.00 2.24 127 GLU A O 3
ATOM 3414 N N . ALA A 1 12 ? 1.280 -16.510 -13.045 1.00 25.12 128 ALA A N 3
ATOM 3415 C CA . ALA A 1 12 ? 1.188 -16.846 -14.460 1.00 41.32 128 ALA A CA 3
ATOM 3416 C C . ALA A 1 12 ? 0.065 -16.067 -15.137 1.00 4.41 128 ALA A C 3
ATOM 3417 O O . ALA A 1 12 ? 0.131 -15.774 -16.331 1.00 54.01 128 ALA A O 3
ATOM 3424 N N . LYS A 1 13 ? -0.965 -15.734 -14.367 1.00 0.41 129 LYS A N 3
ATOM 3425 C CA . LYS A 1 13 ? -2.103 -14.988 -14.891 1.00 41.30 129 LYS A CA 3
ATOM 3426 C C . LYS A 1 13 ? -1.730 -13.529 -15.139 1.00 31.53 129 LYS A C 3
ATOM 3427 O O . LYS A 1 13 ? -2.344 -12.853 -15.965 1.00 44.03 129 LYS A O 3
ATOM 3446 N N . LEU A 1 14 ? -0.721 -13.051 -14.419 1.00 70.32 130 LEU A N 3
ATOM 3447 C CA . LEU A 1 14 ? -0.265 -11.673 -14.562 1.00 51.12 130 LEU A CA 3
ATOM 3448 C C . LEU A 1 14 ? 0.613 -11.515 -15.800 1.00 34.24 130 LEU A C 3
ATOM 3449 O O . LEU A 1 14 ? 0.482 -10.545 -16.546 1.00 5.54 130 LEU A O 3
ATOM 3465 N N . ASP A 1 15 ? 1.504 -12.476 -16.012 1.00 65.52 131 ASP A N 3
ATOM 3466 C CA . ASP A 1 15 ? 2.402 -12.446 -17.161 1.00 72.44 131 ASP A CA 3
ATOM 3467 C C . ASP A 1 15 ? 1.616 -12.519 -18.467 1.00 13.43 131 ASP A C 3
ATOM 3468 O O . ASP A 1 15 ? 2.133 -12.188 -19.534 1.00 74.21 131 ASP A O 3
ATOM 3477 N N . VAL A 1 16 ? 0.363 -12.954 -18.374 1.00 41.10 132 VAL A N 3
ATOM 3478 C CA . VAL A 1 16 ? -0.495 -13.070 -19.547 1.00 42.32 132 VAL A CA 3
ATOM 3479 C C . VAL A 1 16 ? -1.050 -11.711 -19.958 1.00 55.20 132 VAL A C 3
ATOM 3480 O O . VAL A 1 16 ? -1.301 -11.462 -21.137 1.00 14.02 132 VAL A O 3
ATOM 3493 N N . ALA A 1 17 ? -1.240 -10.834 -18.977 1.00 60.23 133 ALA A N 3
ATOM 3494 C CA . ALA A 1 17 ? -1.764 -9.499 -19.237 1.00 4.12 133 ALA A CA 3
ATOM 3495 C C . ALA A 1 17 ? -0.648 -8.541 -19.641 1.00 12.30 133 ALA A C 3
ATOM 3496 O O . ALA A 1 17 ? -0.788 -7.778 -20.597 1.00 15.10 133 ALA A O 3
ATOM 3503 N N . ARG A 1 18 ? 0.459 -8.585 -18.907 1.00 34.14 134 ARG A N 3
ATOM 3504 C CA . ARG A 1 18 ? 1.597 -7.719 -19.188 1.00 22.11 134 ARG A CA 3
ATOM 3505 C C . ARG A 1 18 ? 2.012 -7.825 -20.652 1.00 63.44 134 ARG A C 3
ATOM 3506 O O . ARG A 1 18 ? 2.444 -6.844 -21.258 1.00 73.33 134 ARG A O 3
ATOM 3527 N N . ARG A 1 19 ? 1.879 -9.022 -21.214 1.00 63.35 135 ARG A N 3
ATOM 3528 C CA . ARG A 1 19 ? 2.242 -9.257 -22.607 1.00 21.11 135 ARG A CA 3
ATOM 3529 C C . ARG A 1 19 ? 1.242 -8.593 -23.549 1.00 34.53 135 ARG A C 3
ATOM 3530 O O . ARG A 1 19 ? 1.606 -7.738 -24.357 1.00 22.15 135 ARG A O 3
ATOM 3551 N N . LEU A 1 20 ? -0.020 -8.993 -23.440 1.00 35.53 136 LEU A N 3
ATOM 3552 C CA . LEU A 1 20 ? -1.074 -8.438 -24.282 1.00 35.23 136 LEU A CA 3
ATOM 3553 C C . LEU A 1 20 ? -1.114 -6.917 -24.173 1.00 63.31 136 LEU A C 3
ATOM 3554 O O . LEU A 1 20 ? -1.534 -6.229 -25.103 1.00 15.41 136 LEU A O 3
ATOM 3570 N N . PHE A 1 21 ? -0.670 -6.399 -23.032 1.00 75.15 137 PHE A N 3
ATOM 3571 C CA . PHE A 1 21 ? -0.654 -4.959 -22.802 1.00 63.25 137 PHE A CA 3
ATOM 3572 C C . PHE A 1 21 ? 0.153 -4.245 -23.883 1.00 61.21 137 PHE A C 3
ATOM 3573 O O . PHE A 1 21 ? -0.330 -3.307 -24.517 1.00 1.41 137 PHE A O 3
ATOM 3590 N N . LYS A 1 22 ? 1.386 -4.696 -24.088 1.00 30.34 138 LYS A N 3
ATOM 3591 C CA . LYS A 1 22 ? 2.262 -4.103 -25.091 1.00 73.02 138 LYS A CA 3
ATOM 3592 C C . LYS A 1 22 ? 1.634 -4.186 -26.479 1.00 13.03 138 LYS A C 3
ATOM 3593 O O . LYS A 1 22 ? 1.742 -3.254 -27.276 1.00 63.31 138 LYS A O 3
ATOM 3612 N N . ARG A 1 23 ? 0.976 -5.306 -26.760 1.00 32.14 139 ARG A N 3
ATOM 3613 C CA . ARG A 1 23 ? 0.330 -5.510 -28.051 1.00 3.32 139 ARG A CA 3
ATOM 3614 C C . ARG A 1 23 ? -0.668 -4.393 -28.342 1.00 3.32 139 ARG A C 3
ATOM 3615 O O . ARG A 1 23 ? -0.958 -4.091 -29.500 1.00 25.41 139 ARG A O 3
ATOM 3636 N N . TYR A 1 24 ? -1.190 -3.783 -27.284 1.00 11.23 140 TYR A N 3
ATOM 3637 C CA . TYR A 1 24 ? -2.158 -2.701 -27.425 1.00 63.42 140 TYR A CA 3
ATOM 3638 C C . TYR A 1 24 ? -1.457 -1.347 -27.482 1.00 71.32 140 TYR A C 3
ATOM 3639 O O . TYR A 1 24 ? -1.671 -0.564 -28.407 1.00 41.52 140 TYR A O 3
ATOM 3657 N N . ASP A 1 25 ? -0.619 -1.080 -26.487 1.00 21.22 141 ASP A N 3
ATOM 3658 C CA . ASP A 1 25 ? 0.116 0.178 -26.423 1.00 31.12 141 ASP A CA 3
ATOM 3659 C C . ASP A 1 25 ? 0.916 0.406 -27.702 1.00 32.34 141 ASP A C 3
ATOM 3660 O O . ASP A 1 25 ? 1.987 -0.172 -27.888 1.00 74.55 141 ASP A O 3
ATOM 3669 N N . LYS A 1 26 ? 0.388 1.251 -28.580 1.00 44.25 142 LYS A N 3
ATOM 3670 C CA . LYS A 1 26 ? 1.052 1.557 -29.842 1.00 61.43 142 LYS A CA 3
ATOM 3671 C C . LYS A 1 26 ? 2.134 2.614 -29.646 1.00 60.21 142 LYS A C 3
ATOM 3672 O O . LYS A 1 26 ? 3.038 2.751 -30.471 1.00 14.30 142 LYS A O 3
ATOM 3691 N N . ASP A 1 27 ? 2.037 3.357 -28.549 1.00 73.32 143 ASP A N 3
ATOM 3692 C CA . ASP A 1 27 ? 3.009 4.400 -28.243 1.00 72.15 143 ASP A CA 3
ATOM 3693 C C . ASP A 1 27 ? 4.374 3.795 -27.929 1.00 53.41 143 ASP A C 3
ATOM 3694 O O . ASP A 1 27 ? 5.385 4.496 -27.913 1.00 21.43 143 ASP A O 3
ATOM 3703 N N . GLY A 1 28 ? 4.394 2.490 -27.679 1.00 32.34 144 GLY A N 3
ATOM 3704 C CA . GLY A 1 28 ? 5.639 1.813 -27.367 1.00 3.33 144 GLY A CA 3
ATOM 3705 C C . GLY A 1 28 ? 6.357 2.436 -26.186 1.00 21.34 144 GLY A C 3
ATOM 3706 O O . GLY A 1 28 ? 7.572 2.296 -26.045 1.00 31.32 144 GLY A O 3
ATOM 3710 N N . SER A 1 29 ? 5.605 3.127 -25.335 1.00 72.40 145 SER A N 3
ATOM 3711 C CA . SER A 1 29 ? 6.178 3.778 -24.163 1.00 33.22 145 SER A CA 3
ATOM 3712 C C . SER A 1 29 ? 5.824 3.014 -22.890 1.00 43.21 145 SER A C 3
ATOM 3713 O O . SER A 1 29 ? 6.470 3.177 -21.856 1.00 31.14 145 SER A O 3
ATOM 3721 N N . GLY A 1 30 ? 4.793 2.179 -22.975 1.00 51.33 146 GLY A N 3
ATOM 3722 C CA . GLY A 1 30 ? 4.370 1.403 -21.825 1.00 22.43 146 GLY A CA 3
ATOM 3723 C C . GLY A 1 30 ? 3.116 1.957 -21.180 1.00 14.42 146 GLY A C 3
ATOM 3724 O O . GLY A 1 30 ? 2.812 1.644 -20.029 1.00 52.21 146 GLY A O 3
ATOM 3728 N N . GLN A 1 31 ? 2.387 2.785 -21.922 1.00 72.31 147 GLN A N 3
ATOM 3729 C CA . GLN A 1 31 ? 1.160 3.386 -21.414 1.00 15.02 147 GLN A CA 3
ATOM 3730 C C . GLN A 1 31 ? -0.018 3.082 -22.335 1.00 4.03 147 GLN A C 3
ATOM 3731 O O . GLN A 1 31 ? 0.066 3.271 -23.549 1.00 72.41 147 GLN A O 3
ATOM 3745 N N . LEU A 1 32 ? -1.113 2.610 -21.750 1.00 12.50 148 LEU A N 3
ATOM 3746 C CA . LEU A 1 32 ? -2.308 2.280 -22.518 1.00 74.41 148 LEU A CA 3
ATOM 3747 C C . LEU A 1 32 ? -3.506 3.094 -22.039 1.00 72.41 148 LEU A C 3
ATOM 3748 O O . LEU A 1 32 ? -3.591 3.459 -20.867 1.00 31.51 148 LEU A O 3
ATOM 3764 N N . GLN A 1 33 ? -4.430 3.372 -22.953 1.00 43.15 149 GLN A N 3
ATOM 3765 C CA . GLN A 1 33 ? -5.623 4.141 -22.623 1.00 54.42 149 GLN A CA 3
ATOM 3766 C C . GLN A 1 33 ? -6.522 3.368 -21.664 1.00 23.51 149 GLN A C 3
ATOM 3767 O O . GLN A 1 33 ? -6.433 2.144 -21.566 1.00 23.44 149 GLN A O 3
ATOM 3781 N N . ASP A 1 34 ? -7.386 4.089 -20.958 1.00 62.15 150 ASP A N 3
ATOM 3782 C CA . ASP A 1 34 ? -8.301 3.470 -20.007 1.00 32.10 150 ASP A CA 3
ATOM 3783 C C . ASP A 1 34 ? -9.475 2.815 -20.729 1.00 43.11 150 ASP A C 3
ATOM 3784 O O . ASP A 1 34 ? -9.799 1.654 -20.481 1.00 34.13 150 ASP A O 3
ATOM 3793 N N . ASP A 1 35 ? -10.107 3.568 -21.623 1.00 31.25 151 ASP A N 3
ATOM 3794 C CA . ASP A 1 35 ? -11.245 3.061 -22.381 1.00 61.20 151 ASP A CA 3
ATOM 3795 C C . ASP A 1 35 ? -10.875 1.781 -23.125 1.00 52.52 151 ASP A C 3
ATOM 3796 O O . ASP A 1 35 ? -11.719 0.913 -23.341 1.00 73.43 151 ASP A O 3
ATOM 3805 N N . GLU A 1 36 ? -9.609 1.674 -23.515 1.00 42.52 152 GLU A N 3
ATOM 3806 C CA . GLU A 1 36 ? -9.129 0.502 -24.237 1.00 30.21 152 GLU A CA 3
ATOM 3807 C C . GLU A 1 36 ? -9.043 -0.709 -23.312 1.00 51.10 152 GLU A C 3
ATOM 3808 O O . GLU A 1 36 ? -9.105 -1.853 -23.763 1.00 32.11 152 GLU A O 3
ATOM 3820 N N . ILE A 1 37 ? -8.899 -0.448 -22.017 1.00 53.32 153 ILE A N 3
ATOM 3821 C CA . ILE A 1 37 ? -8.805 -1.515 -21.029 1.00 33.00 153 ILE A CA 3
ATOM 3822 C C . ILE A 1 37 ? -9.973 -2.487 -21.157 1.00 32.10 153 ILE A C 3
ATOM 3823 O O . ILE A 1 37 ? -9.795 -3.702 -21.072 1.00 11.25 153 ILE A O 3
ATOM 3839 N N . ALA A 1 38 ? -11.168 -1.944 -21.364 1.00 52.21 154 ALA A N 3
ATOM 3840 C CA . ALA A 1 38 ? -12.365 -2.763 -21.508 1.00 52.01 154 ALA A CA 3
ATOM 3841 C C . ALA A 1 38 ? -12.161 -3.854 -22.553 1.00 72.35 154 ALA A C 3
ATOM 3842 O O . ALA A 1 38 ? -12.388 -5.033 -22.287 1.00 34.55 154 ALA A O 3
ATOM 3849 N N . GLY A 1 39 ? -11.731 -3.452 -23.746 1.00 33.41 155 GLY A N 3
ATOM 3850 C CA . GLY A 1 39 ? -11.505 -4.409 -24.814 1.00 1.33 155 GLY A CA 3
ATOM 3851 C C . GLY A 1 39 ? -10.234 -5.210 -24.614 1.00 62.14 155 GLY A C 3
ATOM 3852 O O . GLY A 1 39 ? -10.148 -6.366 -25.031 1.00 43.05 155 GLY A O 3
ATOM 3856 N N . LEU A 1 40 ? -9.243 -4.596 -23.977 1.00 32.10 156 LEU A N 3
ATOM 3857 C CA . LEU A 1 40 ? -7.969 -5.259 -23.724 1.00 64.44 156 LEU A CA 3
ATOM 3858 C C . LEU A 1 40 ? -8.158 -6.480 -22.830 1.00 21.14 156 LEU A C 3
ATOM 3859 O O . LEU A 1 40 ? -7.522 -7.515 -23.031 1.00 23.51 156 LEU A O 3
ATOM 3875 N N . LEU A 1 41 ? -9.038 -6.353 -21.842 1.00 44.35 157 LEU A N 3
ATOM 3876 C CA . LEU A 1 41 ? -9.313 -7.447 -20.917 1.00 52.53 157 LEU A CA 3
ATOM 3877 C C . LEU A 1 41 ? -9.981 -8.614 -21.637 1.00 52.54 157 LEU A C 3
ATOM 3878 O O . LEU A 1 41 ? -9.711 -9.777 -21.340 1.00 73.41 157 LEU A O 3
ATOM 3894 N N . LYS A 1 42 ? -10.853 -8.295 -22.588 1.00 11.51 158 LYS A N 3
ATOM 3895 C CA . LYS A 1 42 ? -11.558 -9.315 -23.354 1.00 61.32 158 LYS A CA 3
ATOM 3896 C C . LYS A 1 42 ? -10.581 -10.338 -23.926 1.00 31.05 158 LYS A C 3
ATOM 3897 O O . LYS A 1 42 ? -10.835 -11.542 -23.886 1.00 61.15 158 LYS A O 3
ATOM 3916 N N . ASP A 1 43 ? -9.464 -9.851 -24.454 1.00 62.01 159 ASP A N 3
ATOM 3917 C CA . ASP A 1 43 ? -8.447 -10.723 -25.031 1.00 75.30 159 ASP A CA 3
ATOM 3918 C C . ASP A 1 43 ? -7.499 -11.240 -23.953 1.00 54.14 159 ASP A C 3
ATOM 3919 O O . ASP A 1 43 ? -6.911 -12.313 -24.091 1.00 2.03 159 ASP A O 3
ATOM 3928 N N . THR A 1 44 ? -7.355 -10.469 -22.880 1.00 44.42 160 THR A N 3
ATOM 3929 C CA . THR A 1 44 ? -6.477 -10.847 -21.780 1.00 44.41 160 THR A CA 3
ATOM 3930 C C . THR A 1 44 ? -6.975 -12.110 -21.088 1.00 11.11 160 THR A C 3
ATOM 3931 O O . THR A 1 44 ? -6.262 -13.110 -21.011 1.00 65.34 160 THR A O 3
ATOM 3942 N N . TYR A 1 45 ? -8.204 -12.058 -20.586 1.00 3.24 161 TYR A N 3
ATOM 3943 C CA . TYR A 1 45 ? -8.797 -13.198 -19.898 1.00 31.32 161 TYR A CA 3
ATOM 3944 C C . TYR A 1 45 ? -8.693 -14.461 -20.747 1.00 74.24 161 TYR A C 3
ATOM 3945 O O . TYR A 1 45 ? -8.322 -15.526 -20.254 1.00 54.22 161 TYR A O 3
ATOM 3963 N N . ALA A 1 46 ? -9.024 -14.333 -22.028 1.00 62.43 162 ALA A N 3
ATOM 3964 C CA . ALA A 1 46 ? -8.966 -15.462 -22.949 1.00 22.45 162 ALA A CA 3
ATOM 3965 C C . ALA A 1 46 ? -7.605 -16.148 -22.891 1.00 31.33 162 ALA A C 3
ATOM 3966 O O . ALA A 1 46 ? -7.521 -17.371 -22.776 1.00 0.40 162 ALA A O 3
ATOM 3973 N N . GLU A 1 47 ? -6.543 -15.353 -22.972 1.00 23.33 163 GLU A N 3
ATOM 3974 C CA . GLU A 1 47 ? -5.186 -15.886 -22.930 1.00 1.00 163 GLU A CA 3
ATOM 3975 C C . GLU A 1 47 ? -4.849 -16.408 -21.536 1.00 41.22 163 GLU A C 3
ATOM 3976 O O . GLU A 1 47 ? -4.002 -17.287 -21.379 1.00 72.02 163 GLU A O 3
ATOM 3988 N N . MET A 1 48 ? -5.518 -15.859 -20.527 1.00 44.35 164 MET A N 3
ATOM 3989 C CA . MET A 1 48 ? -5.290 -16.269 -19.147 1.00 3.13 164 MET A CA 3
ATOM 3990 C C . MET A 1 48 ? -5.932 -17.625 -18.869 1.00 45.44 164 MET A C 3
ATOM 3991 O O . MET A 1 48 ? -5.512 -18.348 -17.967 1.00 41.10 164 MET A O 3
ATOM 4005 N N . GLY A 1 49 ? -6.952 -17.963 -19.652 1.00 12.42 165 GLY A N 3
ATOM 4006 C CA . GLY A 1 49 ? -7.635 -19.231 -19.474 1.00 13.44 165 GLY A CA 3
ATOM 4007 C C . GLY A 1 49 ? -8.981 -19.074 -18.794 1.00 52.42 165 GLY A C 3
ATOM 4008 O O . GLY A 1 49 ? -9.795 -19.997 -18.794 1.00 51.42 165 GLY A O 3
ATOM 4012 N N . MET A 1 50 ? -9.215 -17.902 -18.212 1.00 74.02 166 MET A N 3
ATOM 4013 C CA . MET A 1 50 ? -10.472 -17.628 -17.526 1.00 35.15 166 MET A CA 3
ATOM 4014 C C . MET A 1 50 ? -11.653 -17.744 -18.485 1.00 45.51 166 MET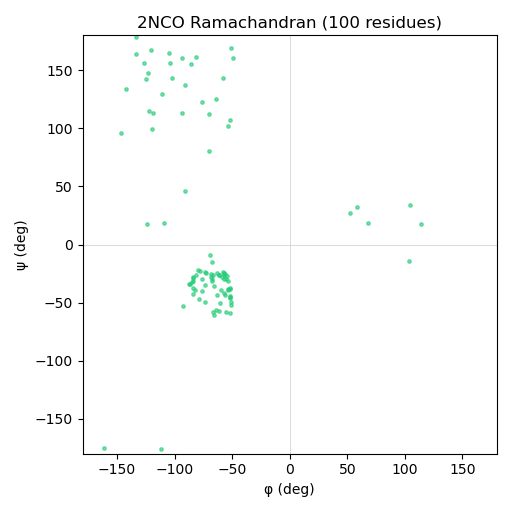 A C 3
ATOM 4015 O O . MET A 1 50 ? -11.683 -17.089 -19.527 1.00 74.34 166 MET A O 3
ATOM 4029 N N . SER A 1 51 ? -12.622 -18.580 -18.127 1.00 4.45 167 SER A N 3
ATOM 4030 C CA . SER A 1 51 ? -13.802 -18.784 -18.958 1.00 41.52 167 SER A CA 3
ATOM 4031 C C . SER A 1 51 ? -15.077 -18.487 -18.174 1.00 63.42 167 SER A C 3
ATOM 4032 O O . SER A 1 51 ? -15.153 -18.743 -16.973 1.00 51.22 167 SER A O 3
ATOM 4040 N N . ASN A 1 52 ? -16.076 -17.947 -18.864 1.00 1.42 168 ASN A N 3
ATOM 4041 C CA . ASN A 1 52 ? -17.348 -17.614 -18.233 1.00 72.40 168 ASN A CA 3
ATOM 4042 C C . ASN A 1 52 ? -17.145 -16.632 -17.084 1.00 14.42 168 ASN A C 3
ATOM 4043 O O . ASN A 1 52 ? -17.944 -16.580 -16.148 1.00 72.33 168 ASN A O 3
ATOM 4054 N N . PHE A 1 53 ? -16.072 -15.852 -17.161 1.00 63.44 169 PHE A N 3
ATOM 4055 C CA . PHE A 1 53 ? -15.763 -14.871 -16.128 1.00 11.10 169 PHE A CA 3
ATOM 4056 C C . PHE A 1 53 ? -15.229 -13.582 -16.745 1.00 2.53 169 PHE A C 3
ATOM 4057 O O . PHE A 1 53 ? -14.037 -13.463 -17.030 1.00 3.20 169 PHE A O 3
ATOM 4074 N N . THR A 1 54 ? -16.120 -12.616 -16.949 1.00 32.42 170 THR A N 3
ATOM 4075 C CA . THR A 1 54 ? -15.740 -11.336 -17.533 1.00 75.40 170 THR A CA 3
ATOM 4076 C C . THR A 1 54 ? -15.648 -10.251 -16.466 1.00 65.25 170 THR A C 3
ATOM 4077 O O . THR A 1 54 ? -16.427 -10.215 -15.514 1.00 2.10 170 THR A O 3
ATOM 4088 N N . PRO A 1 55 ? -14.673 -9.344 -16.627 1.00 63.15 171 PRO A N 3
ATOM 4089 C CA . PRO A 1 55 ? -14.456 -8.240 -15.688 1.00 41.11 171 PRO A CA 3
ATOM 4090 C C . PRO A 1 55 ? -15.569 -7.199 -15.750 1.00 23.21 171 PRO A C 3
ATOM 4091 O O . PRO A 1 55 ? -15.701 -6.474 -16.736 1.00 51.41 171 PRO A O 3
ATOM 4102 N N . THR A 1 56 ? -16.368 -7.130 -14.690 1.00 20.34 172 THR A N 3
ATOM 4103 C CA . THR A 1 56 ? -17.470 -6.179 -14.624 1.00 0.12 172 THR A CA 3
ATOM 4104 C C . THR A 1 56 ? -16.972 -4.748 -14.790 1.00 44.10 172 THR A C 3
ATOM 4105 O O . THR A 1 56 ? -15.897 -4.393 -14.304 1.00 72.15 172 THR A O 3
ATOM 4116 N N . LYS A 1 57 ? -17.759 -3.928 -15.479 1.00 23.44 173 LYS A N 3
ATOM 4117 C CA . LYS A 1 57 ? -17.399 -2.534 -15.708 1.00 30.12 173 LYS A CA 3
ATOM 4118 C C . LYS A 1 57 ? -17.426 -1.744 -14.404 1.00 14.35 173 LYS A C 3
ATOM 4119 O O . LYS A 1 57 ? -16.650 -0.807 -14.219 1.00 23.41 173 LYS A O 3
ATOM 4138 N N . GLU A 1 58 ? -18.325 -2.128 -13.502 1.00 62.53 174 GLU A N 3
ATOM 4139 C CA . GLU A 1 58 ? -18.451 -1.455 -12.215 1.00 54.02 174 GLU A CA 3
ATOM 4140 C C . GLU A 1 58 ? -17.202 -1.667 -11.365 1.00 33.43 174 GLU A C 3
ATOM 4141 O O . GLU A 1 58 ? -16.839 -0.816 -10.553 1.00 32.45 174 GLU A O 3
ATOM 4153 N N . ASP A 1 59 ? -16.550 -2.808 -11.557 1.00 61.43 175 ASP A N 3
ATOM 4154 C CA . ASP A 1 59 ? -15.341 -3.134 -10.809 1.00 51.21 175 ASP A CA 3
ATOM 4155 C C . ASP A 1 59 ? -14.113 -2.509 -11.463 1.00 64.21 175 ASP A C 3
ATOM 4156 O O . ASP A 1 59 ? -13.247 -1.958 -10.783 1.00 63.41 175 ASP A O 3
ATOM 4165 N N . VAL A 1 60 ? -14.043 -2.600 -12.787 1.00 41.15 176 VAL A N 3
ATOM 4166 C CA . VAL A 1 60 ? -12.921 -2.044 -13.534 1.00 24.01 176 VAL A CA 3
ATOM 4167 C C . VAL A 1 60 ? -12.666 -0.592 -13.144 1.00 32.44 176 VAL A C 3
ATOM 4168 O O . VAL A 1 60 ? -11.527 -0.194 -12.900 1.00 51.41 176 VAL A O 3
ATOM 4181 N N . LYS A 1 61 ? -13.735 0.195 -13.085 1.00 60.22 177 LYS A N 3
ATOM 4182 C CA . LYS A 1 61 ? -13.630 1.603 -12.723 1.00 3.14 177 LYS A CA 3
ATOM 4183 C C . LYS A 1 61 ? -12.994 1.764 -11.345 1.00 54.32 177 LYS A C 3
ATOM 4184 O O . LYS A 1 61 ? -12.255 2.718 -11.101 1.00 23.25 177 LYS A O 3
ATOM 4203 N N . ILE A 1 62 ? -13.287 0.826 -10.451 1.00 4.34 178 ILE A N 3
ATOM 4204 C CA . ILE A 1 62 ? -12.741 0.864 -9.099 1.00 74.03 178 ILE A CA 3
ATOM 4205 C C . ILE A 1 62 ? -11.283 0.418 -9.082 1.00 53.12 178 ILE A C 3
ATOM 4206 O O . ILE A 1 62 ? -10.438 1.049 -8.447 1.00 34.34 178 ILE A O 3
ATOM 4222 N N . TRP A 1 63 ? -10.995 -0.671 -9.786 1.00 14.14 179 TRP A N 3
ATOM 4223 C CA . TRP A 1 63 ? -9.638 -1.200 -9.853 1.00 30.42 179 TRP A CA 3
ATOM 4224 C C . TRP A 1 63 ? -8.653 -0.120 -10.286 1.00 71.21 179 TRP A C 3
ATOM 4225 O O . TRP A 1 63 ? -7.523 -0.064 -9.798 1.00 75.22 179 TRP A O 3
ATOM 4246 N N . LEU A 1 64 ? -9.087 0.736 -11.204 1.00 52.21 180 LEU A N 3
ATOM 4247 C CA . LEU A 1 64 ? -8.243 1.816 -11.703 1.00 2.20 180 LEU A CA 3
ATOM 4248 C C . LEU A 1 64 ? -8.270 3.011 -10.755 1.00 24.31 180 LEU A C 3
ATOM 4249 O O . LEU A 1 64 ? -7.248 3.658 -10.529 1.00 42.31 180 LEU A O 3
ATOM 4265 N N . GLN A 1 65 ? -9.444 3.295 -10.202 1.00 34.41 181 GLN A N 3
ATOM 4266 C CA . GLN A 1 65 ? -9.603 4.410 -9.277 1.00 11.42 181 GLN A CA 3
ATOM 4267 C C . GLN A 1 65 ? -8.763 4.200 -8.021 1.00 50.33 181 GLN A C 3
ATOM 4268 O O . GLN A 1 65 ? -8.513 5.139 -7.266 1.00 43.22 181 GLN A O 3
ATOM 4282 N N . MET A 1 66 ? -8.331 2.962 -7.805 1.00 11.23 182 MET A N 3
ATOM 4283 C CA . MET A 1 66 ? -7.518 2.630 -6.641 1.00 32.44 182 MET A CA 3
ATOM 4284 C C . MET A 1 66 ? -6.038 2.862 -6.927 1.00 10.54 182 MET A C 3
ATOM 4285 O O . MET A 1 66 ? -5.233 3.001 -6.006 1.00 40.23 182 MET A O 3
ATOM 4299 N N . ALA A 1 67 ? -5.687 2.904 -8.208 1.00 22.34 183 ALA A N 3
ATOM 4300 C CA . ALA A 1 67 ? -4.304 3.121 -8.614 1.00 0.40 183 ALA A CA 3
ATOM 4301 C C . ALA A 1 67 ? -4.185 4.338 -9.526 1.00 62.41 183 ALA A C 3
ATOM 4302 O O . ALA A 1 67 ? -3.189 4.501 -10.232 1.00 34.21 183 ALA A O 3
ATOM 4309 N N . ASP A 1 68 ? -5.205 5.188 -9.507 1.00 74.42 184 ASP A N 3
ATOM 4310 C CA . ASP A 1 68 ? -5.215 6.390 -10.333 1.00 23.33 184 ASP A CA 3
ATOM 4311 C C . ASP A 1 68 ? -4.623 7.574 -9.575 1.00 13.13 184 ASP A C 3
ATOM 4312 O O . ASP A 1 68 ? -5.182 8.671 -9.581 1.00 13.43 184 ASP A O 3
ATOM 4321 N N . THR A 1 69 ? -3.489 7.345 -8.921 1.00 24.12 185 THR A N 3
ATOM 4322 C CA . THR A 1 69 ? -2.822 8.391 -8.156 1.00 54.41 185 THR A CA 3
ATOM 4323 C C . THR A 1 69 ? -2.621 9.645 -8.999 1.00 52.34 185 THR A C 3
ATOM 4324 O O . THR A 1 69 ? -2.801 9.622 -10.216 1.00 62.51 185 THR A O 3
ATOM 4335 N N . ASN A 1 70 ? -2.247 10.739 -8.344 1.00 43.54 186 ASN A N 3
ATOM 4336 C CA . ASN A 1 70 ? -2.021 12.004 -9.035 1.00 62.12 186 ASN A CA 3
ATOM 4337 C C . ASN A 1 70 ? -1.067 11.818 -10.211 1.00 51.45 186 ASN A C 3
ATOM 4338 O O . ASN A 1 70 ? 0.131 11.607 -10.025 1.00 60.40 186 ASN A O 3
ATOM 4349 N N . SER A 1 71 ? -1.608 11.900 -11.423 1.00 44.21 187 SER A N 3
ATOM 4350 C CA . SER A 1 71 ? -0.806 11.738 -12.630 1.00 41.23 187 SER A CA 3
ATOM 4351 C C . SER A 1 71 ? -1.498 12.374 -13.832 1.00 13.43 187 SER A C 3
ATOM 4352 O O . SER A 1 71 ? -2.540 13.016 -13.694 1.00 31.21 187 SER A O 3
ATOM 4360 N N . ASP A 1 72 ? -0.912 12.192 -15.009 1.00 63.15 188 ASP A N 3
ATOM 4361 C CA . ASP A 1 72 ? -1.471 12.746 -16.237 1.00 14.54 188 ASP A CA 3
ATOM 4362 C C . ASP A 1 72 ? -2.896 12.248 -16.458 1.00 12.24 188 ASP A C 3
ATOM 4363 O O . ASP A 1 72 ? -3.694 12.898 -17.132 1.00 71.43 188 ASP A O 3
ATOM 4372 N N . GLY A 1 73 ? -3.208 11.090 -15.885 1.00 34.34 189 GLY A N 3
ATOM 4373 C CA . GLY A 1 73 ? -4.536 10.523 -16.032 1.00 15.42 189 GLY A CA 3
ATOM 4374 C C . GLY A 1 73 ? -4.567 9.362 -17.006 1.00 1.23 189 GLY A C 3
ATOM 4375 O O . GLY A 1 73 ? -5.556 9.159 -17.709 1.00 52.35 189 GLY A O 3
ATOM 4379 N N . SER A 1 74 ? -3.480 8.599 -17.048 1.00 63.30 190 SER A N 3
ATOM 4380 C CA . SER A 1 74 ? -3.384 7.455 -17.947 1.00 64.22 190 SER A CA 3
ATOM 4381 C C . SER A 1 74 ? -2.968 6.199 -17.186 1.00 54.25 190 SER A C 3
ATOM 4382 O O . SER A 1 74 ? -2.189 6.264 -16.236 1.00 11.53 190 SER A O 3
ATOM 4390 N N . VAL A 1 75 ? -3.495 5.055 -17.612 1.00 52.44 191 VAL A N 3
ATOM 4391 C CA . VAL A 1 75 ? -3.180 3.784 -16.973 1.00 64.53 191 VAL A CA 3
ATOM 4392 C C . VAL A 1 75 ? -2.006 3.098 -17.663 1.00 44.23 191 VAL A C 3
ATOM 4393 O O . VAL A 1 75 ? -1.975 2.979 -18.888 1.00 54.31 191 VAL A O 3
ATOM 4406 N N . SER A 1 76 ? -1.040 2.648 -16.869 1.00 2.35 192 SER A N 3
ATOM 4407 C CA . SER A 1 76 ? 0.139 1.977 -17.403 1.00 23.02 192 SER A CA 3
ATOM 4408 C C . SER A 1 76 ? 0.171 0.513 -16.976 1.00 21.34 192 SER A C 3
ATOM 4409 O O . SER A 1 76 ? -0.620 0.081 -16.136 1.00 11.42 192 SER A O 3
ATOM 4417 N N . LEU A 1 77 ? 1.091 -0.247 -17.559 1.00 60.34 193 LEU A N 3
ATOM 4418 C CA . LEU A 1 77 ? 1.228 -1.664 -17.240 1.00 72.23 193 LEU A CA 3
ATOM 4419 C C . LEU A 1 77 ? 1.339 -1.875 -15.734 1.00 15.24 193 LEU A C 3
ATOM 4420 O O . LEU A 1 77 ? 0.690 -2.756 -15.172 1.00 34.53 193 LEU A O 3
ATOM 4436 N N . GLU A 1 78 ? 2.163 -1.058 -15.086 1.00 4.20 194 GLU A N 3
ATOM 4437 C CA . GLU A 1 78 ? 2.357 -1.155 -13.644 1.00 42.30 194 GLU A CA 3
ATOM 4438 C C . GLU A 1 78 ? 1.018 -1.138 -12.913 1.00 30.23 194 GLU A C 3
ATOM 4439 O O . GLU A 1 78 ? 0.838 -1.831 -11.912 1.00 75.21 194 GLU A O 3
ATOM 4451 N N . GLU A 1 79 ? 0.083 -0.341 -13.420 1.00 71.03 195 GLU A N 3
ATOM 4452 C CA . GLU A 1 79 ? -1.239 -0.233 -12.814 1.00 70.25 195 GLU A CA 3
ATOM 4453 C C . GLU A 1 79 ? -2.174 -1.312 -13.354 1.00 14.51 195 GLU A C 3
ATOM 4454 O O . GLU A 1 79 ? -3.129 -1.711 -12.687 1.00 21.12 195 GLU A O 3
ATOM 4466 N N . TYR A 1 80 ? -1.893 -1.778 -14.566 1.00 14.53 196 TYR A N 3
ATOM 4467 C CA . TYR A 1 80 ? -2.710 -2.807 -15.197 1.00 34.11 196 TYR A CA 3
ATOM 4468 C C . TYR A 1 80 ? -2.463 -4.169 -14.555 1.00 44.21 196 TYR A C 3
ATOM 4469 O O . TYR A 1 80 ? -3.350 -5.021 -14.520 1.00 42.32 196 TYR A O 3
ATOM 4487 N N . GLU A 1 81 ? -1.250 -4.365 -14.048 1.00 5.32 197 GLU A N 3
ATOM 4488 C CA . GLU A 1 81 ? -0.884 -5.623 -13.407 1.00 52.40 197 GLU A CA 3
ATOM 4489 C C . GLU A 1 81 ? -1.744 -5.874 -12.172 1.00 11.34 197 GLU A C 3
ATOM 4490 O O . GLU A 1 81 ? -2.422 -6.897 -12.071 1.00 40.55 197 GLU A O 3
ATOM 4502 N N . ASP A 1 82 ? -1.710 -4.934 -11.234 1.00 12.43 198 ASP A N 3
ATOM 4503 C CA . ASP A 1 82 ? -2.486 -5.052 -10.005 1.00 12.54 198 ASP A CA 3
ATOM 4504 C C . ASP A 1 82 ? -3.981 -5.097 -10.308 1.00 4.33 198 ASP A C 3
ATOM 4505 O O . ASP A 1 82 ? -4.759 -5.691 -9.560 1.00 41.41 198 ASP A O 3
ATOM 4514 N N . LEU A 1 83 ? -4.375 -4.465 -11.408 1.00 13.04 199 LEU A N 3
ATOM 4515 C CA . LEU A 1 83 ? -5.777 -4.432 -11.810 1.00 12.14 199 LEU A CA 3
ATOM 4516 C C . LEU A 1 83 ? -6.314 -5.843 -12.030 1.00 42.55 199 LEU A C 3
ATOM 4517 O O . LEU A 1 83 ? -7.464 -6.138 -11.704 1.00 42.20 199 LEU A O 3
ATOM 4533 N N . ILE A 1 84 ? -5.473 -6.710 -12.584 1.00 51.33 200 ILE A N 3
ATOM 4534 C CA . ILE A 1 84 ? -5.862 -8.090 -12.845 1.00 52.01 200 ILE A CA 3
ATOM 4535 C C . ILE A 1 84 ? -6.023 -8.871 -11.545 1.00 42.12 200 ILE A C 3
ATOM 4536 O O . ILE A 1 84 ? -6.941 -9.680 -11.405 1.00 3.33 200 ILE A O 3
ATOM 4552 N N . ILE A 1 85 ? -5.126 -8.622 -10.597 1.00 64.13 201 ILE A N 3
ATOM 4553 C CA . ILE A 1 85 ? -5.170 -9.300 -9.308 1.00 2.34 201 ILE A CA 3
ATOM 4554 C C . ILE A 1 85 ? -6.542 -9.157 -8.658 1.00 51.12 201 ILE A C 3
ATOM 4555 O O . ILE A 1 85 ? -7.178 -10.148 -8.300 1.00 30.34 201 ILE A O 3
ATOM 4571 N N . LYS A 1 86 ? -6.995 -7.916 -8.511 1.00 63.42 202 LYS A N 3
ATOM 4572 C CA . LYS A 1 86 ? -8.293 -7.642 -7.908 1.00 54.31 202 LYS A CA 3
ATOM 4573 C C . LYS A 1 86 ? -9.408 -8.352 -8.670 1.00 11.52 202 LYS A C 3
ATOM 4574 O O . LYS A 1 86 ? -10.436 -8.710 -8.094 1.00 44.32 202 LYS A O 3
ATOM 4593 N N . SER A 1 87 ? -9.197 -8.553 -9.967 1.00 14.14 203 SER A N 3
ATOM 4594 C CA . SER A 1 87 ? -10.186 -9.218 -10.807 1.00 63.24 203 SER A CA 3
ATOM 4595 C C . SER A 1 87 ? -10.199 -10.721 -10.545 1.00 62.10 203 SER A C 3
ATOM 4596 O O . SER A 1 87 ? -11.258 -11.350 -10.523 1.00 24.24 203 SER A O 3
ATOM 4604 N N . LEU A 1 88 ? -9.015 -11.291 -10.347 1.00 52.21 204 LEU A N 3
ATOM 4605 C CA . LEU A 1 88 ? -8.888 -12.720 -10.086 1.00 34.41 204 LEU A CA 3
ATOM 4606 C C . LEU A 1 88 ? -9.678 -13.119 -8.843 1.00 62.11 204 LEU A C 3
ATOM 4607 O O . LEU A 1 88 ? -10.034 -14.284 -8.670 1.00 63.33 204 LEU A O 3
ATOM 4623 N N . GLN A 1 89 ? -9.949 -12.143 -7.982 1.00 71.25 205 GLN A N 3
ATOM 4624 C CA . GLN A 1 89 ? -10.698 -12.393 -6.757 1.00 10.15 205 GLN A CA 3
ATOM 4625 C C . GLN A 1 89 ? -12.192 -12.498 -7.043 1.00 53.52 205 GLN A C 3
ATOM 4626 O O . GLN A 1 89 ? -12.927 -13.177 -6.326 1.00 60.22 205 GLN A O 3
ATOM 4640 N N . LYS A 1 90 ? -12.637 -11.820 -8.096 1.00 45.40 206 LYS A N 3
ATOM 4641 C CA . LYS A 1 90 ? -14.043 -11.836 -8.479 1.00 72.13 206 LYS A CA 3
ATOM 4642 C C . LYS A 1 90 ? -14.450 -13.212 -8.998 1.00 44.34 206 LYS A C 3
ATOM 4643 O O . LYS A 1 90 ? -15.621 -13.585 -8.944 1.00 0.31 206 LYS A O 3
ATOM 4662 N N . ALA A 1 91 ? -13.474 -13.962 -9.500 1.00 41.32 207 ALA A N 3
ATOM 4663 C CA . ALA A 1 91 ? -13.730 -15.297 -10.025 1.00 71.14 207 ALA A CA 3
ATOM 4664 C C . ALA A 1 91 ? -13.634 -16.348 -8.924 1.00 50.34 207 ALA A C 3
ATOM 4665 O O . ALA A 1 91 ? -14.220 -17.424 -9.027 1.00 73.44 207 ALA A O 3
ATOM 4672 N N . GLY A 1 92 ? -12.890 -16.028 -7.870 1.00 44.51 208 GLY A N 3
ATOM 4673 C CA . GLY A 1 92 ? -12.730 -16.955 -6.766 1.00 21.15 208 GLY A CA 3
ATOM 4674 C C . GLY A 1 92 ? -11.329 -17.529 -6.688 1.00 50.22 208 GLY A C 3
ATOM 4675 O O . GLY A 1 92 ? -11.093 -18.515 -5.990 1.00 1.04 208 GLY A O 3
ATOM 4679 N N . ILE A 1 93 ? -10.398 -16.912 -7.408 1.00 52.11 209 ILE A N 3
ATOM 4680 C CA . ILE A 1 93 ? -9.014 -17.368 -7.418 1.00 62.11 209 ILE A CA 3
ATOM 4681 C C . ILE A 1 93 ? -8.271 -16.897 -6.172 1.00 61.33 209 ILE A C 3
ATOM 4682 O O . ILE A 1 93 ? -7.931 -15.721 -6.048 1.00 1.35 209 ILE A O 3
ATOM 4698 N N . ARG A 1 94 ? -8.021 -17.824 -5.254 1.00 23.44 210 ARG A N 3
ATOM 4699 C CA . ARG A 1 94 ? -7.317 -17.505 -4.017 1.00 52.44 210 ARG A CA 3
ATOM 4700 C C . ARG A 1 94 ? -5.910 -16.993 -4.310 1.00 2.54 210 ARG A C 3
ATOM 4701 O O . ARG A 1 94 ? -5.124 -17.656 -4.986 1.00 73.25 210 ARG A O 3
ATOM 4722 N N . VAL A 1 95 ? -5.598 -15.807 -3.795 1.00 31.20 211 VAL A N 3
ATOM 4723 C CA . VAL A 1 95 ? -4.286 -15.206 -4.000 1.00 2.11 211 VAL A CA 3
ATOM 4724 C C . VAL A 1 95 ? -3.623 -14.867 -2.670 1.00 1.44 211 VAL A C 3
ATOM 4725 O O . VAL A 1 95 ? -4.069 -13.970 -1.954 1.00 64.23 211 VAL A O 3
ATOM 4738 N N . GLU A 1 96 ? -2.555 -15.589 -2.345 1.00 74.42 212 GLU A N 3
ATOM 4739 C CA . GLU A 1 96 ? -1.831 -15.364 -1.100 1.00 32.43 212 GLU A CA 3
ATOM 4740 C C . GLU A 1 96 ? -0.371 -15.015 -1.375 1.00 14.13 212 GLU A C 3
ATOM 4741 O O . GLU A 1 96 ? 0.278 -15.630 -2.221 1.00 31.45 212 GLU A O 3
ATOM 4753 N N . LYS A 1 97 ? 0.139 -14.022 -0.654 1.00 53.24 213 LYS A N 3
ATOM 4754 C CA . LYS A 1 97 ? 1.521 -13.589 -0.818 1.00 43.23 213 LYS A CA 3
ATOM 4755 C C . LYS A 1 97 ? 2.488 -14.733 -0.527 1.00 52.54 213 LYS A C 3
ATOM 4756 O O . LYS A 1 97 ? 2.247 -15.549 0.362 1.00 40.33 213 LYS A O 3
ATOM 4775 N N . GLN A 1 98 ? 3.581 -14.784 -1.281 1.00 41.34 214 GLN A N 3
ATOM 4776 C CA . GLN A 1 98 ? 4.584 -15.827 -1.103 1.00 35.43 214 GLN A CA 3
ATOM 4777 C C . GLN A 1 98 ? 5.973 -15.223 -0.925 1.00 74.45 214 GLN A C 3
ATOM 4778 O O . GLN A 1 98 ? 6.222 -14.087 -1.328 1.00 62.32 214 GLN A O 3
ATOM 4792 N N . SER A 1 99 ? 6.873 -15.991 -0.320 1.00 3.31 215 SER A N 3
ATOM 4793 C CA . SER A 1 99 ? 8.237 -15.529 -0.085 1.00 73.54 215 SER A CA 3
ATOM 4794 C C . SER A 1 99 ? 9.247 -16.611 -0.456 1.00 43.44 215 SER A C 3
ATOM 4795 O O . SER A 1 99 ? 8.875 -17.716 -0.852 1.00 54.11 215 SER A O 3
ATOM 4803 N N . LEU A 1 100 ? 10.528 -16.284 -0.326 1.00 2.31 216 LEU A N 3
ATOM 4804 C CA . LEU A 1 100 ? 11.595 -17.226 -0.647 1.00 12.30 216 LEU A CA 3
ATOM 4805 C C . LEU A 1 100 ? 12.270 -17.736 0.622 1.00 64.54 216 LEU A C 3
ATOM 4806 O O . LEU A 1 100 ? 11.914 -17.339 1.731 1.00 50.53 216 LEU A O 3
ATOM 4822 N N . VAL A 1 101 ? 13.250 -18.619 0.450 1.00 34.03 217 VAL A N 3
ATOM 4823 C CA . VAL A 1 101 ? 13.978 -19.182 1.581 1.00 50.11 217 VAL A CA 3
ATOM 4824 C C . VAL A 1 101 ? 15.240 -18.380 1.876 1.00 43.53 217 VAL A C 3
ATOM 4825 O O . VAL A 1 101 ? 15.969 -17.991 0.963 1.00 64.22 217 VAL A O 3
ATOM 4838 N N . PHE A 1 102 ? 15.493 -18.135 3.157 1.00 4.41 218 PHE A N 3
ATOM 4839 C CA . PHE A 1 102 ? 16.668 -17.378 3.573 1.00 2.43 218 PHE A CA 3
ATOM 4840 C C . PHE A 1 102 ? 17.727 -18.301 4.169 1.00 10.23 218 PHE A C 3
ATOM 4841 O O . PHE A 1 102 ? 18.806 -17.854 4.558 1.00 35.30 218 PHE A O 3
ATOM 4858 N N . SER A 1 1 ? 6.700 -0.808 1.298 1.00 21.20 117 SER A N 4
ATOM 4859 C CA . SER A 1 1 ? 5.908 -0.968 0.084 1.00 30.52 117 SER A CA 4
ATOM 4860 C C . SER A 1 1 ? 5.326 -2.376 -0.003 1.00 14.15 117 SER A C 4
ATOM 4861 O O . SER A 1 1 ? 5.468 -3.177 0.922 1.00 51.44 117 SER A O 4
ATOM 4869 N N . SER A 1 2 ? 4.669 -2.670 -1.120 1.00 50.01 118 SER A N 4
ATOM 4870 C CA . SER A 1 2 ? 4.061 -3.979 -1.328 1.00 30.14 118 SER A CA 4
ATOM 4871 C C . SER A 1 2 ? 4.041 -4.340 -2.810 1.00 11.02 118 SER A C 4
ATOM 4872 O O . SER A 1 2 ? 3.408 -3.660 -3.618 1.00 62.22 118 SER A O 4
ATOM 4880 N N . LYS A 1 3 ? 4.738 -5.415 -3.160 1.00 24.31 119 LYS A N 4
ATOM 4881 C CA . LYS A 1 3 ? 4.801 -5.870 -4.544 1.00 5.21 119 LYS A CA 4
ATOM 4882 C C . LYS A 1 3 ? 3.919 -7.096 -4.755 1.00 15.33 119 LYS A C 4
ATOM 4883 O O . LYS A 1 3 ? 3.572 -7.810 -3.814 1.00 25.41 119 LYS A O 4
ATOM 4902 N N . PRO A 1 4 ? 3.546 -7.347 -6.018 1.00 74.24 120 PRO A N 4
ATOM 4903 C CA . PRO A 1 4 ? 2.700 -8.488 -6.382 1.00 61.10 120 PRO A CA 4
ATOM 4904 C C . PRO A 1 4 ? 3.426 -9.820 -6.228 1.00 21.25 120 PRO A C 4
ATOM 4905 O O . PRO A 1 4 ? 3.942 -10.375 -7.198 1.00 55.45 120 PRO A O 4
ATOM 4916 N N . LYS A 1 5 ? 3.463 -10.330 -5.001 1.00 51.20 121 LYS A N 4
ATOM 4917 C CA . LYS A 1 5 ? 4.124 -11.598 -4.719 1.00 22.34 121 LYS A CA 4
ATOM 4918 C C . LYS A 1 5 ? 3.112 -12.657 -4.294 1.00 34.01 121 LYS A C 4
ATOM 4919 O O . LYS A 1 5 ? 2.677 -12.688 -3.142 1.00 44.02 121 LYS A O 4
ATOM 4938 N N . TYR A 1 6 ? 2.741 -13.523 -5.230 1.00 73.31 122 TYR A N 4
ATOM 4939 C CA . TYR A 1 6 ? 1.778 -14.583 -4.953 1.00 25.14 122 TYR A CA 4
ATOM 4940 C C . TYR A 1 6 ? 2.298 -15.932 -5.441 1.00 12.00 122 TYR A C 4
ATOM 4941 O O . TYR A 1 6 ? 3.354 -16.013 -6.067 1.00 33.32 122 TYR A O 4
ATOM 4959 N N . ASN A 1 7 ? 1.546 -16.989 -5.150 1.00 11.31 123 ASN A N 4
ATOM 4960 C CA . ASN A 1 7 ? 1.929 -18.335 -5.559 1.00 31.11 123 ASN A CA 4
ATOM 4961 C C . ASN A 1 7 ? 2.286 -18.372 -7.042 1.00 25.34 123 ASN A C 4
ATOM 4962 O O . ASN A 1 7 ? 1.908 -17.496 -7.819 1.00 74.22 123 ASN A O 4
ATOM 4973 N N . PRO A 1 8 ? 3.033 -19.411 -7.444 1.00 64.12 124 PRO A N 4
ATOM 4974 C CA . PRO A 1 8 ? 3.458 -19.589 -8.836 1.00 52.41 124 PRO A CA 4
ATOM 4975 C C . PRO A 1 8 ? 2.294 -19.942 -9.756 1.00 64.52 124 PRO A C 4
ATOM 4976 O O . PRO A 1 8 ? 2.445 -19.973 -10.977 1.00 74.10 124 PRO A O 4
ATOM 4987 N N . GLU A 1 9 ? 1.135 -20.208 -9.162 1.00 24.53 125 GLU A N 4
ATOM 4988 C CA . GLU A 1 9 ? -0.053 -20.561 -9.930 1.00 11.43 125 GLU A CA 4
ATOM 4989 C C . GLU A 1 9 ? -0.773 -19.309 -10.422 1.00 51.44 125 GLU A C 4
ATOM 4990 O O . GLU A 1 9 ? -1.317 -19.285 -11.527 1.00 23.42 125 GLU A O 4
ATOM 5002 N N . VAL A 1 10 ? -0.773 -18.269 -9.594 1.00 51.45 126 VAL A N 4
ATOM 5003 C CA . VAL A 1 10 ? -1.425 -17.013 -9.945 1.00 13.52 126 VAL A CA 4
ATOM 5004 C C . VAL A 1 10 ? -0.477 -16.096 -10.710 1.00 15.11 126 VAL A C 4
ATOM 5005 O O . VAL A 1 10 ? -0.890 -15.386 -11.626 1.00 54.02 126 VAL A O 4
ATOM 5018 N N . GLU A 1 11 ? 0.795 -16.117 -10.327 1.00 65.31 127 GLU A N 4
ATOM 5019 C CA . GLU A 1 11 ? 1.802 -15.287 -10.978 1.00 22.12 127 GLU A CA 4
ATOM 5020 C C . GLU A 1 11 ? 1.767 -15.476 -12.492 1.00 4.13 127 GLU A C 4
ATOM 5021 O O . GLU A 1 11 ? 1.852 -14.511 -13.250 1.00 42.43 127 GLU A O 4
ATOM 5033 N N . ALA A 1 12 ? 1.643 -16.727 -12.923 1.00 53.44 128 ALA A N 4
ATOM 5034 C CA . ALA A 1 12 ? 1.595 -17.043 -14.346 1.00 2.25 128 ALA A CA 4
ATOM 5035 C C . ALA A 1 12 ? 0.525 -16.221 -15.055 1.00 55.12 128 ALA A C 4
ATOM 5036 O O . ALA A 1 12 ? 0.665 -15.881 -16.230 1.00 42.40 128 ALA A O 4
ATOM 5043 N N . LYS A 1 13 ? -0.546 -15.905 -14.335 1.00 35.20 129 LYS A N 4
ATOM 5044 C CA . LYS A 1 13 ? -1.642 -15.122 -14.895 1.00 21.53 129 LYS A CA 4
ATOM 5045 C C . LYS A 1 13 ? -1.208 -13.682 -15.146 1.00 14.21 129 LYS A C 4
ATOM 5046 O O . LYS A 1 13 ? -1.634 -13.055 -16.117 1.00 50.11 129 LYS A O 4
ATOM 5065 N N . LEU A 1 14 ? -0.359 -13.163 -14.266 1.00 51.42 130 LEU A N 4
ATOM 5066 C CA . LEU A 1 14 ? 0.134 -11.795 -14.394 1.00 33.44 130 LEU A CA 4
ATOM 5067 C C . LEU A 1 14 ? 0.972 -11.634 -15.658 1.00 30.33 130 LEU A C 4
ATOM 5068 O O . LEU A 1 14 ? 0.806 -10.671 -16.406 1.00 4.43 130 LEU A O 4
ATOM 5084 N N . ASP A 1 15 ? 1.870 -12.585 -15.891 1.00 3.24 131 ASP A N 4
ATOM 5085 C CA . ASP A 1 15 ? 2.733 -12.550 -17.066 1.00 74.41 131 ASP A CA 4
ATOM 5086 C C . ASP A 1 15 ? 1.904 -12.515 -18.347 1.00 23.13 131 ASP A C 4
ATOM 5087 O O . ASP A 1 15 ? 2.333 -11.964 -19.361 1.00 14.54 131 ASP A O 4
ATOM 5096 N N . VAL A 1 16 ? 0.716 -13.108 -18.294 1.00 30.45 132 VAL A N 4
ATOM 5097 C CA . VAL A 1 16 ? -0.173 -13.145 -19.449 1.00 3.02 132 VAL A CA 4
ATOM 5098 C C . VAL A 1 16 ? -0.590 -11.739 -19.865 1.00 75.35 132 VAL A C 4
ATOM 5099 O O . VAL A 1 16 ? -0.335 -11.313 -20.991 1.00 42.21 132 VAL A O 4
ATOM 5112 N N . ALA A 1 17 ? -1.234 -11.023 -18.949 1.00 75.45 133 ALA A N 4
ATOM 5113 C CA . ALA A 1 17 ? -1.686 -9.664 -19.221 1.00 22.23 133 ALA A CA 4
ATOM 5114 C C . ALA A 1 17 ? -0.521 -8.772 -19.638 1.00 35.20 133 ALA A C 4
ATOM 5115 O O . ALA A 1 17 ? -0.663 -7.922 -20.517 1.00 63.01 133 ALA A O 4
ATOM 5122 N N . ARG A 1 18 ? 0.628 -8.971 -19.001 1.00 60.14 134 ARG A N 4
ATOM 5123 C CA . ARG A 1 18 ? 1.816 -8.183 -19.306 1.00 2.03 134 ARG A CA 4
ATOM 5124 C C . ARG A 1 18 ? 2.241 -8.378 -20.758 1.00 70.52 134 ARG A C 4
ATOM 5125 O O . ARG A 1 18 ? 2.632 -7.427 -21.434 1.00 52.24 134 ARG A O 4
ATOM 5146 N N . ARG A 1 19 ? 2.162 -9.618 -21.231 1.00 21.13 135 ARG A N 4
ATOM 5147 C CA . ARG A 1 19 ? 2.540 -9.939 -22.602 1.00 11.32 135 ARG A CA 4
ATOM 5148 C C . ARG A 1 19 ? 1.511 -9.398 -23.590 1.00 14.21 135 ARG A C 4
ATOM 5149 O O . ARG A 1 19 ? 1.842 -9.068 -24.730 1.00 33.23 135 ARG A O 4
ATOM 5170 N N . LEU A 1 20 ? 0.262 -9.310 -23.146 1.00 53.41 136 LEU A N 4
ATOM 5171 C CA . LEU A 1 20 ? -0.817 -8.809 -23.991 1.00 71.11 136 LEU A CA 4
ATOM 5172 C C . LEU A 1 20 ? -0.806 -7.285 -24.042 1.00 14.41 136 LEU A C 4
ATOM 5173 O O . LEU A 1 20 ? -1.223 -6.683 -25.032 1.00 32.10 136 LEU A O 4
ATOM 5189 N N . PHE A 1 21 ? -0.325 -6.665 -22.969 1.00 71.41 137 PHE A N 4
ATOM 5190 C CA . PHE A 1 21 ? -0.259 -5.211 -22.892 1.00 4.33 137 PHE A CA 4
ATOM 5191 C C . PHE A 1 21 ? 0.479 -4.635 -24.097 1.00 73.02 137 PHE A C 4
ATOM 5192 O O . PHE A 1 21 ? -0.051 -3.789 -24.818 1.00 1.33 137 PHE A O 4
ATOM 5209 N N . LYS A 1 22 ? 1.705 -5.100 -24.310 1.00 41.23 138 LYS A N 4
ATOM 5210 C CA . LYS A 1 22 ? 2.517 -4.633 -25.428 1.00 21.41 138 LYS A CA 4
ATOM 5211 C C . LYS A 1 22 ? 1.800 -4.863 -26.754 1.00 51.45 138 LYS A C 4
ATOM 5212 O O . LYS A 1 22 ? 1.875 -4.035 -27.663 1.00 10.35 138 LYS A O 4
ATOM 5231 N N . ARG A 1 23 ? 1.104 -5.990 -26.859 1.00 20.13 139 ARG A N 4
ATOM 5232 C CA . ARG A 1 23 ? 0.373 -6.327 -28.074 1.00 61.23 139 ARG A CA 4
ATOM 5233 C C . ARG A 1 23 ? -0.584 -5.204 -28.462 1.00 71.12 139 ARG A C 4
ATOM 5234 O O . ARG A 1 23 ? -0.911 -5.031 -29.637 1.00 33.44 139 ARG A O 4
ATOM 5255 N N . TYR A 1 24 ? -1.030 -4.444 -27.468 1.00 62.02 140 TYR A N 4
ATOM 5256 C CA . TYR A 1 24 ? -1.952 -3.340 -27.705 1.00 2.53 140 TYR A CA 4
ATOM 5257 C C . TYR A 1 24 ? -1.192 -2.045 -27.977 1.00 13.45 140 TYR A C 4
ATOM 5258 O O . TYR A 1 24 ? -1.456 -1.352 -28.960 1.00 5.03 140 TYR A O 4
ATOM 5276 N N . ASP A 1 25 ? -0.248 -1.725 -27.098 1.00 54.32 141 ASP A N 4
ATOM 5277 C CA . ASP A 1 25 ? 0.552 -0.514 -27.243 1.00 31.24 141 ASP A CA 4
ATOM 5278 C C . ASP A 1 25 ? 1.399 -0.571 -28.510 1.00 23.13 141 ASP A C 4
ATOM 5279 O O . ASP A 1 25 ? 2.426 -1.249 -28.553 1.00 61.13 141 ASP A O 4
ATOM 5288 N N . LYS A 1 26 ? 0.962 0.145 -29.540 1.00 62.33 142 LYS A N 4
ATOM 5289 C CA . LYS A 1 26 ? 1.679 0.177 -30.809 1.00 65.13 142 LYS A CA 4
ATOM 5290 C C . LYS A 1 26 ? 3.127 0.612 -30.605 1.00 41.11 142 LYS A C 4
ATOM 5291 O O . LYS A 1 26 ? 4.016 0.220 -31.362 1.00 33.24 142 LYS A O 4
ATOM 5310 N N . ASP A 1 27 ? 3.357 1.423 -29.578 1.00 60.04 143 ASP A N 4
ATOM 5311 C CA . ASP A 1 27 ? 4.698 1.909 -29.273 1.00 54.23 143 ASP A CA 4
ATOM 5312 C C . ASP A 1 27 ? 5.376 1.018 -28.238 1.00 2.25 143 ASP A C 4
ATOM 5313 O O . ASP A 1 27 ? 6.589 1.087 -28.044 1.00 62.41 143 ASP A O 4
ATOM 5322 N N . GLY A 1 28 ? 4.584 0.183 -27.573 1.00 33.52 144 GLY A N 4
ATOM 5323 C CA . GLY A 1 28 ? 5.125 -0.709 -26.564 1.00 24.10 144 GLY A CA 4
ATOM 5324 C C . GLY A 1 28 ? 5.883 0.033 -25.481 1.00 63.01 144 GLY A C 4
ATOM 5325 O O . GLY A 1 28 ? 6.766 -0.531 -24.834 1.00 52.20 144 GLY A O 4
ATOM 5329 N N . SER A 1 29 ? 5.540 1.302 -25.284 1.00 60.11 145 SER A N 4
ATOM 5330 C CA . SER A 1 29 ? 6.198 2.124 -24.276 1.00 4.23 145 SER A CA 4
ATOM 5331 C C . SER A 1 29 ? 5.766 1.712 -22.872 1.00 24.32 145 SER A C 4
ATOM 5332 O O . SER A 1 29 ? 6.466 1.972 -21.893 1.00 75.35 145 SER A O 4
ATOM 5340 N N . GLY A 1 30 ? 4.607 1.066 -22.782 1.00 4.14 146 GLY A N 4
ATOM 5341 C CA . GLY A 1 30 ? 4.101 0.628 -21.494 1.00 72.33 146 GLY A CA 4
ATOM 5342 C C . GLY A 1 30 ? 2.988 1.517 -20.975 1.00 45.25 146 GLY A C 4
ATOM 5343 O O . GLY A 1 30 ? 2.745 1.578 -19.771 1.00 22.44 146 GLY A O 4
ATOM 5347 N N . GLN A 1 31 ? 2.313 2.210 -21.887 1.00 2.12 147 GLN A N 4
ATOM 5348 C CA . GLN A 1 31 ? 1.222 3.103 -21.513 1.00 64.43 147 GLN A CA 4
ATOM 5349 C C . GLN A 1 31 ? -0.008 2.851 -22.379 1.00 45.13 147 GLN A C 4
ATOM 5350 O O . GLN A 1 31 ? 0.095 2.726 -23.600 1.00 70.14 147 GLN A O 4
ATOM 5364 N N . LEU A 1 32 ? -1.170 2.778 -21.740 1.00 62.23 148 LEU A N 4
ATOM 5365 C CA . LEU A 1 32 ? -2.421 2.541 -22.452 1.00 62.33 148 LEU A CA 4
ATOM 5366 C C . LEU A 1 32 ? -3.541 3.409 -21.889 1.00 50.30 148 LEU A C 4
ATOM 5367 O O . LEU A 1 32 ? -3.373 4.065 -20.861 1.00 41.25 148 LEU A O 4
ATOM 5383 N N . GLN A 1 33 ? -4.684 3.406 -22.568 1.00 4.10 149 GLN A N 4
ATOM 5384 C CA . GLN A 1 33 ? -5.832 4.193 -22.134 1.00 21.13 149 GLN A CA 4
ATOM 5385 C C . GLN A 1 33 ? -6.778 3.352 -21.284 1.00 31.44 149 GLN A C 4
ATOM 5386 O O . GLN A 1 33 ? -6.923 2.149 -21.504 1.00 22.02 149 GLN A O 4
ATOM 5400 N N . ASP A 1 34 ? -7.420 3.991 -20.312 1.00 44.41 150 ASP A N 4
ATOM 5401 C CA . ASP A 1 34 ? -8.353 3.302 -19.429 1.00 20.01 150 ASP A CA 4
ATOM 5402 C C . ASP A 1 34 ? -9.471 2.641 -20.229 1.00 52.30 150 ASP A C 4
ATOM 5403 O O . ASP A 1 34 ? -10.014 1.613 -19.824 1.00 12.42 150 ASP A O 4
ATOM 5412 N N . ASP A 1 35 ? -9.811 3.239 -21.366 1.00 22.12 151 ASP A N 4
ATOM 5413 C CA . ASP A 1 35 ? -10.865 2.709 -22.223 1.00 64.32 151 ASP A CA 4
ATOM 5414 C C . ASP A 1 35 ? -10.421 1.410 -22.889 1.00 72.12 151 ASP A C 4
ATOM 5415 O O . ASP A 1 35 ? -11.179 0.442 -22.949 1.00 0.31 151 ASP A O 4
ATOM 5424 N N . GLU A 1 36 ? -9.189 1.398 -23.389 1.00 74.52 152 GLU A N 4
ATOM 5425 C CA . GLU A 1 36 ? -8.647 0.218 -24.053 1.00 21.23 152 GLU A CA 4
ATOM 5426 C C . GLU A 1 36 ? -8.633 -0.980 -23.107 1.00 44.22 152 GLU A C 4
ATOM 5427 O O . GLU A 1 36 ? -8.633 -2.130 -23.546 1.00 72.31 152 GLU A O 4
ATOM 5439 N N . ILE A 1 37 ? -8.619 -0.700 -21.808 1.00 71.42 153 ILE A N 4
ATOM 5440 C CA . ILE A 1 37 ? -8.605 -1.754 -20.801 1.00 10.21 153 ILE A CA 4
ATOM 5441 C C . ILE A 1 37 ? -9.807 -2.679 -20.957 1.00 21.44 153 ILE A C 4
ATOM 5442 O O . ILE A 1 37 ? -9.686 -3.897 -20.826 1.00 34.13 153 ILE A O 4
ATOM 5458 N N . ALA A 1 38 ? -10.966 -2.093 -21.239 1.00 23.12 154 ALA A N 4
ATOM 5459 C CA . ALA A 1 38 ? -12.189 -2.865 -21.417 1.00 31.24 154 ALA A CA 4
ATOM 5460 C C . ALA A 1 38 ? -11.985 -3.994 -22.421 1.00 63.21 154 ALA A C 4
ATOM 5461 O O . ALA A 1 38 ? -12.295 -5.151 -22.141 1.00 71.20 154 ALA A O 4
ATOM 5468 N N . GLY A 1 39 ? -11.461 -3.649 -23.594 1.00 22.54 155 GLY A N 4
ATOM 5469 C CA . GLY A 1 39 ? -11.225 -4.646 -24.622 1.00 41.53 155 GLY A CA 4
ATOM 5470 C C . GLY A 1 39 ? -9.998 -5.490 -24.341 1.00 42.24 155 GLY A C 4
ATOM 5471 O O . GLY A 1 39 ? -10.003 -6.701 -24.567 1.00 40.33 155 GLY A O 4
ATOM 5475 N N . LEU A 1 40 ? -8.942 -4.851 -23.849 1.00 53.00 156 LEU A N 4
ATOM 5476 C CA . LEU A 1 40 ? -7.701 -5.551 -23.538 1.00 43.12 156 LEU A CA 4
ATOM 5477 C C . LEU A 1 40 ? -7.966 -6.761 -22.648 1.00 42.12 156 LEU A C 4
ATOM 5478 O O . LEU A 1 40 ? -7.418 -7.841 -22.871 1.00 64.21 156 LEU A O 4
ATOM 5494 N N . LEU A 1 41 ? -8.811 -6.574 -21.641 1.00 11.34 157 LEU A N 4
ATOM 5495 C CA . LEU A 1 41 ? -9.152 -7.651 -20.717 1.00 44.44 157 LEU A CA 4
ATOM 5496 C C . LEU A 1 41 ? -9.832 -8.802 -21.451 1.00 11.11 157 LEU A C 4
ATOM 5497 O O . LEU A 1 41 ? -9.619 -9.971 -21.128 1.00 15.24 157 LEU A O 4
ATOM 5513 N N . LYS A 1 42 ? -10.650 -8.464 -22.442 1.00 40.00 158 LYS A N 4
ATOM 5514 C CA . LYS A 1 42 ? -11.360 -9.468 -23.225 1.00 63.42 158 LYS A CA 4
ATOM 5515 C C . LYS A 1 42 ? -10.399 -10.536 -23.740 1.00 12.15 158 LYS A C 4
ATOM 5516 O O . LYS A 1 42 ? -10.642 -11.732 -23.580 1.00 34.24 158 LYS A O 4
ATOM 5535 N N . ASP A 1 43 ? -9.308 -10.096 -24.356 1.00 1.32 159 ASP A N 4
ATOM 5536 C CA . ASP A 1 43 ? -8.309 -11.014 -24.891 1.00 53.22 159 ASP A CA 4
ATOM 5537 C C . ASP A 1 43 ? -7.409 -11.545 -23.780 1.00 62.24 159 ASP A C 4
ATOM 5538 O O . ASP A 1 43 ? -6.818 -12.618 -23.905 1.00 24.41 159 ASP A O 4
ATOM 5547 N N . THR A 1 44 ? -7.308 -10.786 -22.693 1.00 65.44 160 THR A N 4
ATOM 5548 C CA . THR A 1 44 ? -6.478 -11.179 -21.562 1.00 23.34 160 THR A CA 4
ATOM 5549 C C . THR A 1 44 ? -7.018 -12.439 -20.894 1.00 55.33 160 THR A C 4
ATOM 5550 O O . THR A 1 44 ? -6.324 -13.451 -20.803 1.00 33.42 160 THR A O 4
ATOM 5561 N N . TYR A 1 45 ? -8.261 -12.369 -20.430 1.00 71.30 161 TYR A N 4
ATOM 5562 C CA . TYR A 1 45 ? -8.894 -13.504 -19.769 1.00 75.21 161 TYR A CA 4
ATOM 5563 C C . TYR A 1 45 ? -8.777 -14.765 -20.620 1.00 24.23 161 TYR A C 4
ATOM 5564 O O . TYR A 1 45 ? -8.545 -15.857 -20.102 1.00 33.31 161 TYR A O 4
ATOM 5582 N N . ALA A 1 46 ? -8.937 -14.605 -21.929 1.00 51.22 162 ALA A N 4
ATOM 5583 C CA . ALA A 1 46 ? -8.846 -15.728 -22.853 1.00 73.53 162 ALA A CA 4
ATOM 5584 C C . ALA A 1 46 ? -7.475 -16.391 -22.779 1.00 21.13 162 ALA A C 4
ATOM 5585 O O . ALA A 1 46 ? -7.362 -17.614 -22.854 1.00 71.11 162 ALA A O 4
ATOM 5592 N N . GLU A 1 47 ? -6.436 -15.575 -22.631 1.00 63.31 163 GLU A N 4
ATOM 5593 C CA . GLU A 1 47 ? -5.072 -16.084 -22.548 1.00 63.12 163 GLU A CA 4
ATOM 5594 C C . GLU A 1 47 ? -4.778 -16.630 -21.154 1.00 35.13 163 GLU A C 4
ATOM 5595 O O . GLU A 1 47 ? -3.934 -17.509 -20.985 1.00 2.01 163 GLU A O 4
ATOM 5607 N N . MET A 1 48 ? -5.482 -16.102 -20.158 1.00 13.32 164 MET A N 4
ATOM 5608 C CA . MET A 1 48 ? -5.298 -16.536 -18.778 1.00 32.21 164 MET A CA 4
ATOM 5609 C C . MET A 1 48 ? -5.970 -17.884 -18.538 1.00 72.43 164 MET A C 4
ATOM 5610 O O . MET A 1 48 ? -5.588 -18.627 -17.635 1.00 73.41 164 MET A O 4
ATOM 5624 N N . GLY A 1 49 ? -6.974 -18.194 -19.354 1.00 10.15 165 GLY A N 4
ATOM 5625 C CA . GLY A 1 49 ? -7.683 -19.452 -19.213 1.00 30.22 165 GLY A CA 4
ATOM 5626 C C . GLY A 1 49 ? -9.046 -19.281 -18.571 1.00 63.33 165 GLY A C 4
ATOM 5627 O O . GLY A 1 49 ? -9.875 -20.190 -18.608 1.00 63.12 165 GLY A O 4
ATOM 5631 N N . MET A 1 50 ? -9.277 -18.114 -17.980 1.00 14.11 166 MET A N 4
ATOM 5632 C CA . MET A 1 50 ? -10.549 -17.828 -17.327 1.00 15.32 166 MET A CA 4
ATOM 5633 C C . MET A 1 50 ? -11.688 -17.801 -18.342 1.00 21.43 166 MET A C 4
ATOM 5634 O O . MET A 1 50 ? -11.637 -17.065 -19.327 1.00 20.03 166 MET A O 4
ATOM 5648 N N . SER A 1 51 ? -12.714 -18.610 -18.095 1.00 2.33 167 SER A N 4
ATOM 5649 C CA . SER A 1 51 ? -13.863 -18.682 -18.990 1.00 1.25 167 SER A CA 4
ATOM 5650 C C . SER A 1 51 ? -15.155 -18.372 -18.240 1.00 73.21 167 SER A C 4
ATOM 5651 O O . SER A 1 51 ? -15.260 -18.608 -17.037 1.00 63.03 167 SER A O 4
ATOM 5659 N N . ASN A 1 52 ? -16.138 -17.842 -18.961 1.00 63.15 168 ASN A N 4
ATOM 5660 C CA . ASN A 1 52 ? -17.424 -17.499 -18.366 1.00 21.02 168 ASN A CA 4
ATOM 5661 C C . ASN A 1 52 ? -17.244 -16.525 -17.206 1.00 4.42 168 ASN A C 4
ATOM 5662 O O . ASN A 1 52 ? -18.018 -16.532 -16.249 1.00 10.23 168 ASN A O 4
ATOM 5673 N N . PHE A 1 53 ? -16.217 -15.686 -17.299 1.00 25.44 169 PHE A N 4
ATOM 5674 C CA . PHE A 1 53 ? -15.934 -14.706 -16.257 1.00 43.31 169 PHE A CA 4
ATOM 5675 C C . PHE A 1 53 ? -15.385 -13.415 -16.860 1.00 31.55 169 PHE A C 4
ATOM 5676 O O . PHE A 1 53 ? -14.186 -13.295 -17.113 1.00 70.01 169 PHE A O 4
ATOM 5693 N N . THR A 1 54 ? -16.272 -12.452 -17.087 1.00 52.33 170 THR A N 4
ATOM 5694 C CA . THR A 1 54 ? -15.879 -11.171 -17.661 1.00 60.13 170 THR A CA 4
ATOM 5695 C C . THR A 1 54 ? -15.815 -10.086 -16.592 1.00 65.15 170 THR A C 4
ATOM 5696 O O . THR A 1 54 ? -16.617 -10.051 -15.660 1.00 33.44 170 THR A O 4
ATOM 5707 N N . PRO A 1 55 ? -14.838 -9.177 -16.729 1.00 24.20 171 PRO A N 4
ATOM 5708 C CA . PRO A 1 55 ? -14.646 -8.073 -15.784 1.00 52.12 171 PRO A CA 4
ATOM 5709 C C . PRO A 1 55 ? -15.759 -7.034 -15.873 1.00 60.23 171 PRO A C 4
ATOM 5710 O O . PRO A 1 55 ? -15.932 -6.380 -16.903 1.00 22.35 171 PRO A O 4
ATOM 5721 N N . THR A 1 56 ? -16.512 -6.886 -14.788 1.00 75.00 172 THR A N 4
ATOM 5722 C CA . THR A 1 56 ? -17.609 -5.927 -14.744 1.00 72.21 172 THR A CA 4
ATOM 5723 C C . THR A 1 56 ? -17.116 -4.514 -15.035 1.00 74.43 172 THR A C 4
ATOM 5724 O O . THR A 1 56 ? -16.021 -4.131 -14.625 1.00 2.32 172 THR A O 4
ATOM 5735 N N . LYS A 1 57 ? -17.932 -3.743 -15.746 1.00 12.13 173 LYS A N 4
ATOM 5736 C CA . LYS A 1 57 ? -17.581 -2.371 -16.091 1.00 2.42 173 LYS A CA 4
ATOM 5737 C C . LYS A 1 57 ? -17.595 -1.478 -14.854 1.00 42.10 173 LYS A C 4
ATOM 5738 O O . LYS A 1 57 ? -16.857 -0.496 -14.778 1.00 65.51 173 LYS A O 4
ATOM 5757 N N . GLU A 1 58 ? -18.438 -1.827 -13.887 1.00 53.45 174 GLU A N 4
ATOM 5758 C CA . GLU A 1 58 ? -18.547 -1.056 -12.654 1.00 65.13 174 GLU A CA 4
ATOM 5759 C C . GLU A 1 58 ? -17.310 -1.251 -11.781 1.00 14.41 174 GLU A C 4
ATOM 5760 O O . GLU A 1 58 ? -16.941 -0.370 -11.004 1.00 15.13 174 GLU A O 4
ATOM 5772 N N . ASP A 1 59 ? -16.675 -2.410 -11.915 1.00 15.24 175 ASP A N 4
ATOM 5773 C CA . ASP A 1 59 ? -15.481 -2.721 -11.139 1.00 25.02 175 ASP A CA 4
ATOM 5774 C C . ASP A 1 59 ? -14.234 -2.153 -11.810 1.00 62.40 175 ASP A C 4
ATOM 5775 O O . ASP A 1 59 ? -13.356 -1.600 -11.147 1.00 73.21 175 ASP A O 4
ATOM 5784 N N . VAL A 1 60 ? -14.162 -2.295 -13.130 1.00 23.32 176 VAL A N 4
ATOM 5785 C CA . VAL A 1 60 ? -13.023 -1.797 -13.891 1.00 44.22 176 VAL A CA 4
ATOM 5786 C C . VAL A 1 60 ? -12.758 -0.327 -13.585 1.00 63.01 176 VAL A C 4
ATOM 5787 O O . VAL A 1 60 ? -11.608 0.098 -13.474 1.00 4.30 176 VAL A O 4
ATOM 5800 N N . LYS A 1 61 ? -13.830 0.446 -13.449 1.00 61.21 177 LYS A N 4
ATOM 5801 C CA . LYS A 1 61 ? -13.715 1.869 -13.154 1.00 13.03 177 LYS A CA 4
ATOM 5802 C C . LYS A 1 61 ? -13.182 2.090 -11.742 1.00 15.53 177 LYS A C 4
ATOM 5803 O O . LYS A 1 61 ? -12.551 3.109 -11.460 1.00 2.14 177 LYS A O 4
ATOM 5822 N N . ILE A 1 62 ? -13.440 1.131 -10.860 1.00 21.42 178 ILE A N 4
ATOM 5823 C CA . ILE A 1 62 ? -12.984 1.221 -9.478 1.00 65.34 178 ILE A CA 4
ATOM 5824 C C . ILE A 1 62 ? -11.526 0.791 -9.352 1.00 21.21 178 ILE A C 4
ATOM 5825 O O . ILE A 1 62 ? -10.732 1.444 -8.675 1.00 52.41 178 ILE A O 4
ATOM 5841 N N . TRP A 1 63 ? -11.181 -0.311 -10.009 1.00 1.42 179 TRP A N 4
ATOM 5842 C CA . TRP A 1 63 ? -9.817 -0.827 -9.971 1.00 73.03 179 TRP A CA 4
ATOM 5843 C C . TRP A 1 63 ? -8.817 0.247 -10.383 1.00 2.43 179 TRP A C 4
ATOM 5844 O O . TRP A 1 63 ? -7.837 0.500 -9.680 1.00 33.54 179 TRP A O 4
ATOM 5865 N N . LEU A 1 64 ? -9.069 0.878 -11.524 1.00 65.04 180 LEU A N 4
ATOM 5866 C CA . LEU A 1 64 ? -8.189 1.927 -12.029 1.00 70.33 180 LEU A CA 4
ATOM 5867 C C . LEU A 1 64 ? -8.147 3.111 -11.069 1.00 51.23 180 LEU A C 4
ATOM 5868 O O . LEU A 1 64 ? -7.073 3.580 -10.694 1.00 22.53 180 LEU A O 4
ATOM 5884 N N . GLN A 1 65 ? -9.323 3.589 -10.675 1.00 72.31 181 GLN A N 4
ATOM 5885 C CA . GLN A 1 65 ? -9.420 4.718 -9.757 1.00 70.34 181 GLN A CA 4
ATOM 5886 C C . GLN A 1 65 ? -8.642 4.444 -8.474 1.00 51.54 181 GLN A C 4
ATOM 5887 O O . GLN A 1 65 ? -7.944 5.319 -7.962 1.00 55.30 181 GLN A O 4
ATOM 5901 N N . MET A 1 66 ? -8.767 3.225 -7.960 1.00 55.34 182 MET A N 4
ATOM 5902 C CA . MET A 1 66 ? -8.075 2.837 -6.737 1.00 41.11 182 MET A CA 4
ATOM 5903 C C . MET A 1 66 ? -6.569 3.038 -6.878 1.00 14.24 182 MET A C 4
ATOM 5904 O O . MET A 1 66 ? -5.862 3.211 -5.886 1.00 2.33 182 MET A O 4
ATOM 5918 N N . ALA A 1 67 ? -6.087 3.014 -8.116 1.00 25.45 183 ALA A N 4
ATOM 5919 C CA . ALA A 1 67 ? -4.666 3.195 -8.385 1.00 25.21 183 ALA A CA 4
ATOM 5920 C C . ALA A 1 67 ? -4.425 4.417 -9.264 1.00 51.41 183 ALA A C 4
ATOM 5921 O O . ALA A 1 67 ? -3.362 4.560 -9.869 1.00 32.52 183 ALA A O 4
ATOM 5928 N N . ASP A 1 68 ? -5.419 5.297 -9.331 1.00 24.30 184 ASP A N 4
ATOM 5929 C CA . ASP A 1 68 ? -5.315 6.508 -10.136 1.00 63.14 184 ASP A CA 4
ATOM 5930 C C . ASP A 1 68 ? -4.765 7.665 -9.309 1.00 0.53 184 ASP A C 4
ATOM 5931 O O . ASP A 1 68 ? -5.289 8.779 -9.353 1.00 12.04 184 ASP A O 4
ATOM 5940 N N . THR A 1 69 ? -3.705 7.395 -8.553 1.00 13.04 185 THR A N 4
ATOM 5941 C CA . THR A 1 69 ? -3.086 8.412 -7.713 1.00 2.40 185 THR A CA 4
ATOM 5942 C C . THR A 1 69 ? -2.772 9.671 -8.515 1.00 31.54 185 THR A C 4
ATOM 5943 O O . THR A 1 69 ? -2.848 9.670 -9.742 1.00 43.24 185 THR A O 4
ATOM 5954 N N . ASN A 1 70 ? -2.419 10.742 -7.812 1.00 21.24 186 ASN A N 4
ATOM 5955 C CA . ASN A 1 70 ? -2.093 12.007 -8.459 1.00 13.40 186 ASN A CA 4
ATOM 5956 C C . ASN A 1 70 ? -1.053 11.805 -9.557 1.00 12.23 186 ASN A C 4
ATOM 5957 O O . ASN A 1 70 ? 0.124 11.580 -9.277 1.00 21.33 186 ASN A O 4
ATOM 5968 N N . SER A 1 71 ? -1.497 11.888 -10.807 1.00 44.10 187 SER A N 4
ATOM 5969 C CA . SER A 1 71 ? -0.605 11.711 -11.948 1.00 13.15 187 SER A CA 4
ATOM 5970 C C . SER A 1 71 ? -1.158 12.415 -13.183 1.00 71.43 187 SER A C 4
ATOM 5971 O O . SER A 1 71 ? -2.122 13.176 -13.099 1.00 3.34 187 SER A O 4
ATOM 5979 N N . ASP A 1 72 ? -0.541 12.154 -14.330 1.00 60.43 188 ASP A N 4
ATOM 5980 C CA . ASP A 1 72 ? -0.971 12.760 -15.585 1.00 4.20 188 ASP A CA 4
ATOM 5981 C C . ASP A 1 72 ? -2.368 12.284 -15.968 1.00 72.33 188 ASP A C 4
ATOM 5982 O O . ASP A 1 72 ? -3.089 12.964 -16.696 1.00 52.44 188 ASP A O 4
ATOM 5991 N N . GLY A 1 73 ? -2.744 11.108 -15.473 1.00 41.13 189 GLY A N 4
ATOM 5992 C CA . GLY A 1 73 ? -4.053 10.560 -15.776 1.00 11.01 189 GLY A CA 4
ATOM 5993 C C . GLY A 1 73 ? -3.990 9.435 -16.790 1.00 34.23 189 GLY A C 4
ATOM 5994 O O . GLY A 1 73 ? -4.954 9.189 -17.515 1.00 12.11 189 GLY A O 4
ATOM 5998 N N . SER A 1 74 ? -2.852 8.750 -16.842 1.00 12.30 190 SER A N 4
ATOM 5999 C CA . SER A 1 74 ? -2.665 7.648 -17.779 1.00 13.44 190 SER A CA 4
ATOM 6000 C C . SER A 1 74 ? -2.329 6.357 -17.038 1.00 44.45 190 SER A C 4
ATOM 6001 O O . SER A 1 74 ? -1.559 6.362 -16.078 1.00 31.35 190 SER A O 4
ATOM 6009 N N . VAL A 1 75 ? -2.911 5.253 -17.494 1.00 31.45 191 VAL A N 4
ATOM 6010 C CA . VAL A 1 75 ? -2.673 3.953 -16.877 1.00 11.25 191 VAL A CA 4
ATOM 6011 C C . VAL A 1 75 ? -1.546 3.208 -17.583 1.00 32.35 191 VAL A C 4
ATOM 6012 O O . VAL A 1 75 ? -1.526 3.109 -18.809 1.00 53.14 191 VAL A O 4
ATOM 6025 N N . SER A 1 76 ? -0.609 2.684 -16.799 1.00 61.41 192 SER A N 4
ATOM 6026 C CA . SER A 1 76 ? 0.524 1.949 -17.349 1.00 43.13 192 SER A CA 4
ATOM 6027 C C . SER A 1 76 ? 0.341 0.446 -17.161 1.00 12.33 192 SER A C 4
ATOM 6028 O O . SER A 1 76 ? -0.695 -0.008 -16.674 1.00 34.41 192 SER A O 4
ATOM 6036 N N . LEU A 1 77 ? 1.354 -0.320 -17.549 1.00 73.25 193 LEU A N 4
ATOM 6037 C CA . LEU A 1 77 ? 1.306 -1.773 -17.424 1.00 0.20 193 LEU A CA 4
ATOM 6038 C C . LEU A 1 77 ? 1.474 -2.200 -15.969 1.00 41.52 193 LEU A C 4
ATOM 6039 O O . LEU A 1 77 ? 0.761 -3.077 -15.484 1.00 61.10 193 LEU A O 4
ATOM 6055 N N . GLU A 1 78 ? 2.420 -1.571 -15.279 1.00 4.31 194 GLU A N 4
ATOM 6056 C CA . GLU A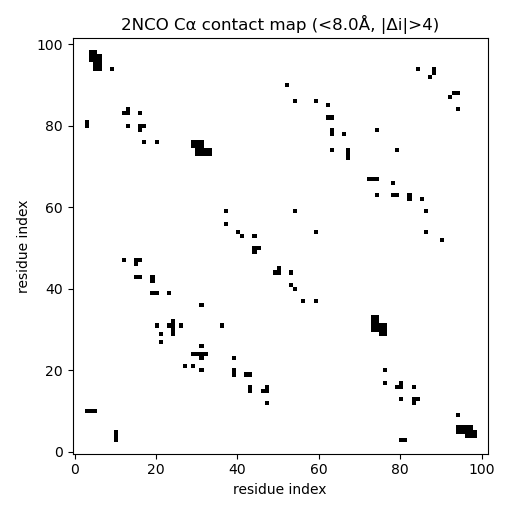 1 78 ? 2.680 -1.885 -13.879 1.00 23.10 194 GLU A CA 4
ATOM 6057 C C . GLU A 1 78 ? 1.392 -1.841 -13.063 1.00 55.30 194 GLU A C 4
ATOM 6058 O O . GLU A 1 78 ? 1.174 -2.673 -12.183 1.00 14.40 194 GLU A O 4
ATOM 6070 N N . GLU A 1 79 ? 0.542 -0.863 -13.362 1.00 72.14 195 GLU A N 4
ATOM 6071 C CA . GLU A 1 79 ? -0.724 -0.709 -12.656 1.00 34.32 195 GLU A CA 4
ATOM 6072 C C . GLU A 1 79 ? -1.794 -1.621 -13.251 1.00 42.30 195 GLU A C 4
ATOM 6073 O O . GLU A 1 79 ? -2.786 -1.941 -12.596 1.00 72.25 195 GLU A O 4
ATOM 6085 N N . TYR A 1 80 ? -1.584 -2.034 -14.496 1.00 13.21 196 TYR A N 4
ATOM 6086 C CA . TYR A 1 80 ? -2.531 -2.906 -15.181 1.00 41.44 196 TYR A CA 4
ATOM 6087 C C . TYR A 1 80 ? -2.526 -4.303 -14.570 1.00 23.31 196 TYR A C 4
ATOM 6088 O O . TYR A 1 80 ? -3.573 -4.837 -14.207 1.00 13.03 196 TYR A O 4
ATOM 6106 N N . GLU A 1 81 ? -1.338 -4.889 -14.459 1.00 64.42 197 GLU A N 4
ATOM 6107 C CA . GLU A 1 81 ? -1.195 -6.225 -13.892 1.00 34.12 197 GLU A CA 4
ATOM 6108 C C . GLU A 1 81 ? -1.895 -6.319 -12.539 1.00 11.21 197 GLU A C 4
ATOM 6109 O O . GLU A 1 81 ? -2.659 -7.251 -12.286 1.00 51.44 197 GLU A O 4
ATOM 6121 N N . ASP A 1 82 ? -1.628 -5.348 -11.673 1.00 3.31 198 ASP A N 4
ATOM 6122 C CA . ASP A 1 82 ? -2.231 -5.319 -10.346 1.00 31.24 198 ASP A CA 4
ATOM 6123 C C . ASP A 1 82 ? -3.749 -5.448 -10.436 1.00 25.13 198 ASP A C 4
ATOM 6124 O O . ASP A 1 82 ? -4.360 -6.235 -9.711 1.00 44.13 198 ASP A O 4
ATOM 6133 N N . LEU A 1 83 ? -4.351 -4.670 -11.328 1.00 71.11 199 LEU A N 4
ATOM 6134 C CA . LEU A 1 83 ? -5.798 -4.696 -11.513 1.00 20.13 199 LEU A CA 4
ATOM 6135 C C . LEU A 1 83 ? -6.294 -6.122 -11.728 1.00 20.40 199 LEU A C 4
ATOM 6136 O O . LEU A 1 83 ? -7.309 -6.529 -11.162 1.00 10.12 199 LEU A O 4
ATOM 6152 N N . ILE A 1 84 ? -5.570 -6.877 -12.548 1.00 34.44 200 ILE A N 4
ATOM 6153 C CA . ILE A 1 84 ? -5.935 -8.259 -12.834 1.00 73.14 200 ILE A CA 4
ATOM 6154 C C . ILE A 1 84 ? -6.087 -9.066 -11.549 1.00 42.13 200 ILE A C 4
ATOM 6155 O O . ILE A 1 84 ? -7.023 -9.853 -11.405 1.00 64.15 200 ILE A O 4
ATOM 6171 N N . ILE A 1 85 ? -5.161 -8.863 -10.618 1.00 34.24 201 ILE A N 4
ATOM 6172 C CA . ILE A 1 85 ? -5.194 -9.570 -9.343 1.00 1.40 201 ILE A CA 4
ATOM 6173 C C . ILE A 1 85 ? -6.559 -9.438 -8.676 1.00 70.33 201 ILE A C 4
ATOM 6174 O O . ILE A 1 85 ? -7.114 -10.416 -8.173 1.00 45.32 201 ILE A O 4
ATOM 6190 N N . LYS A 1 86 ? -7.097 -8.224 -8.678 1.00 15.45 202 LYS A N 4
ATOM 6191 C CA . LYS A 1 86 ? -8.400 -7.963 -8.076 1.00 42.20 202 LYS A CA 4
ATOM 6192 C C . LYS A 1 86 ? -9.507 -8.679 -8.843 1.00 24.41 202 LYS A C 4
ATOM 6193 O O . LYS A 1 86 ? -10.395 -9.288 -8.246 1.00 2.31 202 LYS A O 4
ATOM 6212 N N . SER A 1 87 ? -9.446 -8.604 -10.169 1.00 30.54 203 SER A N 4
ATOM 6213 C CA . SER A 1 87 ? -10.445 -9.244 -11.017 1.00 22.22 203 SER A CA 4
ATOM 6214 C C . SER A 1 87 ? -10.409 -10.760 -10.849 1.00 72.32 203 SER A C 4
ATOM 6215 O O . SER A 1 87 ? -11.437 -11.432 -10.951 1.00 25.33 203 SER A O 4
ATOM 6223 N N . LEU A 1 88 ? -9.220 -11.293 -10.592 1.00 3.31 204 LEU A N 4
ATOM 6224 C CA . LEU A 1 88 ? -9.048 -12.730 -10.410 1.00 10.14 204 LEU A CA 4
ATOM 6225 C C . LEU A 1 88 ? -9.855 -13.228 -9.215 1.00 12.52 204 LEU A C 4
ATOM 6226 O O . LEU A 1 88 ? -10.542 -14.245 -9.299 1.00 23.41 204 LEU A O 4
ATOM 6242 N N . GLN A 1 89 ? -9.769 -12.501 -8.105 1.00 63.40 205 GLN A N 4
ATOM 6243 C CA . GLN A 1 89 ? -10.493 -12.869 -6.894 1.00 3.11 205 GLN A CA 4
ATOM 6244 C C . GLN A 1 89 ? -11.999 -12.767 -7.108 1.00 72.42 205 GLN A C 4
ATOM 6245 O O . GLN A 1 89 ? -12.782 -13.396 -6.396 1.00 34.11 205 GLN A O 4
ATOM 6259 N N . LYS A 1 90 ? -12.399 -11.971 -8.094 1.00 32.41 206 LYS A N 4
ATOM 6260 C CA . LYS A 1 90 ? -13.812 -11.787 -8.404 1.00 31.22 206 LYS A CA 4
ATOM 6261 C C . LYS A 1 90 ? -14.359 -12.980 -9.181 1.00 64.33 206 LYS A C 4
ATOM 6262 O O . LYS A 1 90 ? -15.558 -13.253 -9.156 1.00 14.41 206 LYS A O 4
ATOM 6281 N N . ALA A 1 91 ? -13.470 -13.689 -9.870 1.00 72.12 207 ALA A N 4
ATOM 6282 C CA . ALA A 1 91 ? -13.864 -14.855 -10.652 1.00 4.04 207 ALA A CA 4
ATOM 6283 C C . ALA A 1 91 ? -13.953 -16.099 -9.774 1.00 70.15 207 ALA A C 4
ATOM 6284 O O . ALA A 1 91 ? -14.600 -17.081 -10.137 1.00 1.22 207 ALA A O 4
ATOM 6291 N N . GLY A 1 92 ? -13.298 -16.051 -8.618 1.00 52.12 208 GLY A N 4
ATOM 6292 C CA . GLY A 1 92 ? -13.316 -17.181 -7.708 1.00 12.01 208 GLY A CA 4
ATOM 6293 C C . GLY A 1 92 ? -11.956 -17.836 -7.570 1.00 73.44 208 GLY A C 4
ATOM 6294 O O . GLY A 1 92 ? -11.861 -19.050 -7.386 1.00 61.24 208 GLY A O 4
ATOM 6298 N N . ILE A 1 93 ? -10.902 -17.033 -7.661 1.00 51.23 209 ILE A N 4
ATOM 6299 C CA . ILE A 1 93 ? -9.541 -17.543 -7.546 1.00 54.34 209 ILE A CA 4
ATOM 6300 C C . ILE A 1 93 ? -8.932 -17.184 -6.195 1.00 51.44 209 ILE A C 4
ATOM 6301 O O . ILE A 1 93 ? -9.109 -16.071 -5.699 1.00 41.24 209 ILE A O 4
ATOM 6317 N N . ARG A 1 94 ? -8.213 -18.133 -5.606 1.00 5.21 210 ARG A N 4
ATOM 6318 C CA . ARG A 1 94 ? -7.576 -17.916 -4.312 1.00 61.53 210 ARG A CA 4
ATOM 6319 C C . ARG A 1 94 ? -6.129 -17.464 -4.487 1.00 53.52 210 ARG A C 4
ATOM 6320 O O . ARG A 1 94 ? -5.289 -18.212 -4.987 1.00 55.14 210 ARG A O 4
ATOM 6341 N N . VAL A 1 95 ? -5.846 -16.233 -4.072 1.00 44.01 211 VAL A N 4
ATOM 6342 C CA . VAL A 1 95 ? -4.501 -15.680 -4.182 1.00 61.11 211 VAL A CA 4
ATOM 6343 C C . VAL A 1 95 ? -3.893 -15.435 -2.806 1.00 32.04 211 VAL A C 4
ATOM 6344 O O . VAL A 1 95 ? -4.454 -14.704 -1.990 1.00 74.03 211 VAL A O 4
ATOM 6357 N N . GLU A 1 96 ? -2.742 -16.051 -2.555 1.00 33.34 212 GLU A N 4
ATOM 6358 C CA . GLU A 1 96 ? -2.059 -15.900 -1.276 1.00 5.34 212 GLU A CA 4
ATOM 6359 C C . GLU A 1 96 ? -0.683 -15.268 -1.466 1.00 4.22 212 GLU A C 4
ATOM 6360 O O . GLU A 1 96 ? -0.016 -15.496 -2.475 1.00 64.42 212 GLU A O 4
ATOM 6372 N N . LYS A 1 97 ? -0.264 -14.471 -0.488 1.00 62.15 213 LYS A N 4
ATOM 6373 C CA . LYS A 1 97 ? 1.032 -13.806 -0.546 1.00 3.44 213 LYS A CA 4
ATOM 6374 C C . LYS A 1 97 ? 2.153 -14.761 -0.147 1.00 74.14 213 LYS A C 4
ATOM 6375 O O . LYS A 1 97 ? 2.237 -15.186 1.004 1.00 4.25 213 LYS A O 4
ATOM 6394 N N . GLN A 1 98 ? 3.010 -15.093 -1.107 1.00 71.32 214 GLN A N 4
ATOM 6395 C CA . GLN A 1 98 ? 4.125 -15.998 -0.855 1.00 22.10 214 GLN A CA 4
ATOM 6396 C C . GLN A 1 98 ? 5.337 -15.235 -0.330 1.00 61.23 214 GLN A C 4
ATOM 6397 O O . GLN A 1 98 ? 5.618 -14.120 -0.769 1.00 2.24 214 GLN A O 4
ATOM 6411 N N . SER A 1 99 ? 6.051 -15.844 0.611 1.00 3.11 215 SER A N 4
ATOM 6412 C CA . SER A 1 99 ? 7.231 -15.220 1.199 1.00 60.02 215 SER A CA 4
ATOM 6413 C C . SER A 1 99 ? 8.492 -15.614 0.435 1.00 75.20 215 SER A C 4
ATOM 6414 O O . SER A 1 99 ? 9.360 -16.309 0.964 1.00 63.34 215 SER A O 4
ATOM 6422 N N . LEU A 1 100 ? 8.584 -15.166 -0.812 1.00 4.51 216 LEU A N 4
ATOM 6423 C CA . LEU A 1 100 ? 9.738 -15.470 -1.651 1.00 24.32 216 LEU A CA 4
ATOM 6424 C C . LEU A 1 100 ? 10.724 -14.306 -1.665 1.00 22.45 216 LEU A C 4
ATOM 6425 O O . LEU A 1 100 ? 10.375 -13.187 -2.040 1.00 35.30 216 LEU A O 4
ATOM 6441 N N . VAL A 1 101 ? 11.959 -14.579 -1.255 1.00 0.44 217 VAL A N 4
ATOM 6442 C CA . VAL A 1 101 ? 12.997 -13.555 -1.223 1.00 30.12 217 VAL A CA 4
ATOM 6443 C C . VAL A 1 101 ? 14.083 -13.842 -2.253 1.00 64.12 217 VAL A C 4
ATOM 6444 O O . VAL A 1 101 ? 14.240 -14.976 -2.707 1.00 54.23 217 VAL A O 4
ATOM 6457 N N . PHE A 1 102 ? 14.833 -12.807 -2.618 1.00 60.32 218 PHE A N 4
ATOM 6458 C CA . PHE A 1 102 ? 15.906 -12.948 -3.596 1.00 53.41 218 PHE A CA 4
ATOM 6459 C C . PHE A 1 102 ? 17.271 -12.827 -2.926 1.00 45.13 218 PHE A C 4
ATOM 6460 O O . PHE A 1 102 ? 17.977 -11.836 -3.109 1.00 4.12 218 PHE A O 4
ATOM 6477 N N . SER A 1 1 ? 8.276 -0.807 -6.105 1.00 1.23 117 SER A N 5
ATOM 6478 C CA . SER A 1 1 ? 8.077 -0.929 -4.665 1.00 75.14 117 SER A CA 5
ATOM 6479 C C . SER A 1 1 ? 6.738 -1.594 -4.357 1.00 43.22 117 SER A C 5
ATOM 6480 O O . SER A 1 1 ? 5.750 -1.379 -5.059 1.00 32.14 117 SER A O 5
ATOM 6488 N N . SER A 1 2 ? 6.715 -2.402 -3.302 1.00 64.44 118 SER A N 5
ATOM 6489 C CA . SER A 1 2 ? 5.501 -3.102 -2.902 1.00 75.41 118 SER A CA 5
ATOM 6490 C C . SER A 1 2 ? 4.889 -3.848 -4.084 1.00 72.31 118 SER A C 5
ATOM 6491 O O . SER A 1 2 ? 3.670 -3.874 -4.254 1.00 34.00 118 SER A O 5
ATOM 6499 N N . LYS A 1 3 ? 5.745 -4.455 -4.900 1.00 14.23 119 LYS A N 5
ATOM 6500 C CA . LYS A 1 3 ? 5.291 -5.203 -6.066 1.00 63.21 119 LYS A CA 5
ATOM 6501 C C . LYS A 1 3 ? 4.474 -6.421 -5.647 1.00 63.33 119 LYS A C 5
ATOM 6502 O O . LYS A 1 3 ? 4.607 -6.936 -4.537 1.00 10.44 119 LYS A O 5
ATOM 6521 N N . PRO A 1 4 ? 3.610 -6.896 -6.556 1.00 54.11 120 PRO A N 5
ATOM 6522 C CA . PRO A 1 4 ? 2.756 -8.061 -6.304 1.00 11.42 120 PRO A CA 5
ATOM 6523 C C . PRO A 1 4 ? 3.552 -9.360 -6.239 1.00 12.44 120 PRO A C 5
ATOM 6524 O O . PRO A 1 4 ? 4.075 -9.831 -7.249 1.00 11.14 120 PRO A O 5
ATOM 6535 N N . LYS A 1 5 ? 3.640 -9.935 -5.044 1.00 54.12 121 LYS A N 5
ATOM 6536 C CA . LYS A 1 5 ? 4.370 -11.181 -4.846 1.00 63.15 121 LYS A CA 5
ATOM 6537 C C . LYS A 1 5 ? 3.429 -12.301 -4.416 1.00 30.35 121 LYS A C 5
ATOM 6538 O O . LYS A 1 5 ? 3.054 -12.395 -3.246 1.00 43.04 121 LYS A O 5
ATOM 6557 N N . TYR A 1 6 ? 3.052 -13.149 -5.366 1.00 32.00 122 TYR A N 5
ATOM 6558 C CA . TYR A 1 6 ? 2.153 -14.262 -5.084 1.00 64.54 122 TYR A CA 5
ATOM 6559 C C . TYR A 1 6 ? 2.727 -15.573 -5.615 1.00 2.13 122 TYR A C 5
ATOM 6560 O O . TYR A 1 6 ? 3.737 -15.582 -6.317 1.00 3.12 122 TYR A O 5
ATOM 6578 N N . ASN A 1 7 ? 2.074 -16.679 -5.273 1.00 55.41 123 ASN A N 5
ATOM 6579 C CA . ASN A 1 7 ? 2.517 -17.996 -5.714 1.00 43.12 123 ASN A CA 5
ATOM 6580 C C . ASN A 1 7 ? 2.764 -18.011 -7.220 1.00 32.13 123 ASN A C 5
ATOM 6581 O O . ASN A 1 7 ? 2.275 -17.159 -7.962 1.00 65.14 123 ASN A O 5
ATOM 6592 N N . PRO A 1 8 ? 3.539 -19.003 -7.682 1.00 44.24 124 PRO A N 5
ATOM 6593 C CA . PRO A 1 8 ? 3.868 -19.154 -9.103 1.00 53.00 124 PRO A CA 5
ATOM 6594 C C . PRO A 1 8 ? 2.662 -19.577 -9.935 1.00 33.12 124 PRO A C 5
ATOM 6595 O O . PRO A 1 8 ? 2.717 -19.586 -11.164 1.00 20.11 124 PRO A O 5
ATOM 6606 N N . GLU A 1 9 ? 1.573 -19.926 -9.256 1.00 24.52 125 GLU A N 5
ATOM 6607 C CA . GLU A 1 9 ? 0.354 -20.351 -9.934 1.00 3.10 125 GLU A CA 5
ATOM 6608 C C . GLU A 1 9 ? -0.448 -19.146 -10.415 1.00 55.41 125 GLU A C 5
ATOM 6609 O O . GLU A 1 9 ? -1.056 -19.177 -11.485 1.00 72.43 125 GLU A O 5
ATOM 6621 N N . VAL A 1 10 ? -0.446 -18.083 -9.616 1.00 34.41 126 VAL A N 5
ATOM 6622 C CA . VAL A 1 10 ? -1.173 -16.867 -9.959 1.00 73.01 126 VAL A CA 5
ATOM 6623 C C . VAL A 1 10 ? -0.313 -15.932 -10.802 1.00 11.14 126 VAL A C 5
ATOM 6624 O O . VAL A 1 10 ? -0.817 -15.232 -11.679 1.00 10.31 126 VAL A O 5
ATOM 6637 N N . GLU A 1 11 ? 0.988 -15.927 -10.529 1.00 10.25 127 GLU A N 5
ATOM 6638 C CA . GLU A 1 11 ? 1.918 -15.077 -11.262 1.00 44.30 127 GLU A CA 5
ATOM 6639 C C . GLU A 1 11 ? 1.762 -15.271 -12.767 1.00 53.05 127 GLU A C 5
ATOM 6640 O O . GLU A 1 11 ? 1.730 -14.305 -13.529 1.00 4.43 127 GLU A O 5
ATOM 6652 N N . ALA A 1 12 ? 1.664 -16.528 -13.189 1.00 42.40 128 ALA A N 5
ATOM 6653 C CA . ALA A 1 12 ? 1.509 -16.849 -14.602 1.00 64.42 128 ALA A CA 5
ATOM 6654 C C . ALA A 1 12 ? 0.337 -16.090 -15.213 1.00 52.40 128 ALA A C 5
ATOM 6655 O O . ALA A 1 12 ? 0.367 -15.719 -16.387 1.00 3.23 128 ALA A O 5
ATOM 6662 N N . LYS A 1 13 ? -0.697 -15.861 -14.410 1.00 62.20 129 LYS A N 5
ATOM 6663 C CA . LYS A 1 13 ? -1.880 -15.145 -14.870 1.00 54.15 129 LYS A CA 5
ATOM 6664 C C . LYS A 1 13 ? -1.554 -13.683 -15.157 1.00 52.34 129 LYS A C 5
ATOM 6665 O O . LYS A 1 13 ? -2.148 -13.066 -16.043 1.00 43.21 129 LYS A O 5
ATOM 6684 N N . LEU A 1 14 ? -0.607 -13.134 -14.405 1.00 32.04 130 LEU A N 5
ATOM 6685 C CA . LEU A 1 14 ? -0.201 -11.744 -14.579 1.00 43.12 130 LEU A CA 5
ATOM 6686 C C . LEU A 1 14 ? 0.632 -11.575 -15.846 1.00 53.02 130 LEU A C 5
ATOM 6687 O O . LEU A 1 14 ? 0.430 -10.632 -16.612 1.00 63.52 130 LEU A O 5
ATOM 6703 N N . ASP A 1 15 ? 1.565 -12.495 -16.061 1.00 64.12 131 ASP A N 5
ATOM 6704 C CA . ASP A 1 15 ? 2.427 -12.450 -17.237 1.00 75.33 131 ASP A CA 5
ATOM 6705 C C . ASP A 1 15 ? 1.599 -12.321 -18.512 1.00 72.22 131 ASP A C 5
ATOM 6706 O O . ASP A 1 15 ? 2.047 -11.739 -19.500 1.00 24.21 131 ASP A O 5
ATOM 6715 N N . VAL A 1 16 ? 0.388 -12.869 -18.484 1.00 30.03 132 VAL A N 5
ATOM 6716 C CA . VAL A 1 16 ? -0.503 -12.815 -19.637 1.00 22.33 132 VAL A CA 5
ATOM 6717 C C . VAL A 1 16 ? -0.859 -11.376 -19.989 1.00 41.54 132 VAL A C 5
ATOM 6718 O O . VAL A 1 16 ? -0.631 -10.926 -21.112 1.00 63.21 132 VAL A O 5
ATOM 6731 N N . ALA A 1 17 ? -1.419 -10.656 -19.022 1.00 72.54 133 ALA A N 5
ATOM 6732 C CA . ALA A 1 17 ? -1.805 -9.266 -19.230 1.00 22.22 133 ALA A CA 5
ATOM 6733 C C . ALA A 1 17 ? -0.598 -8.412 -19.604 1.00 54.13 133 ALA A C 5
ATOM 6734 O O . ALA A 1 17 ? -0.724 -7.430 -20.336 1.00 54.00 133 ALA A O 5
ATOM 6741 N N . ARG A 1 18 ? 0.570 -8.792 -19.097 1.00 50.34 134 ARG A N 5
ATOM 6742 C CA . ARG A 1 18 ? 1.799 -8.059 -19.377 1.00 52.24 134 ARG A CA 5
ATOM 6743 C C . ARG A 1 18 ? 2.257 -8.295 -20.814 1.00 2.24 134 ARG A C 5
ATOM 6744 O O . ARG A 1 18 ? 2.841 -7.412 -21.442 1.00 51.23 134 ARG A O 5
ATOM 6765 N N . ARG A 1 19 ? 1.989 -9.491 -21.326 1.00 22.53 135 ARG A N 5
ATOM 6766 C CA . ARG A 1 19 ? 2.376 -9.844 -22.687 1.00 34.14 135 ARG A CA 5
ATOM 6767 C C . ARG A 1 19 ? 1.353 -9.326 -23.694 1.00 32.34 135 ARG A C 5
ATOM 6768 O O . ARG A 1 19 ? 1.702 -8.959 -24.816 1.00 50.52 135 ARG A O 5
ATOM 6789 N N . LEU A 1 20 ? 0.089 -9.301 -23.285 1.00 50.23 136 LEU A N 5
ATOM 6790 C CA . LEU A 1 20 ? -0.986 -8.829 -24.152 1.00 4.54 136 LEU A CA 5
ATOM 6791 C C . LEU A 1 20 ? -1.015 -7.304 -24.201 1.00 61.33 136 LEU A C 5
ATOM 6792 O O . LEU A 1 20 ? -1.471 -6.713 -25.180 1.00 71.32 136 LEU A O 5
ATOM 6808 N N . PHE A 1 21 ? -0.523 -6.673 -23.140 1.00 72.31 137 PHE A N 5
ATOM 6809 C CA . PHE A 1 21 ? -0.492 -5.217 -23.063 1.00 22.41 137 PHE A CA 5
ATOM 6810 C C . PHE A 1 21 ? 0.342 -4.631 -24.198 1.00 52.52 137 PHE A C 5
ATOM 6811 O O . PHE A 1 21 ? -0.015 -3.606 -24.781 1.00 60.41 137 PHE A O 5
ATOM 6828 N N . LYS A 1 22 ? 1.455 -5.287 -24.507 1.00 3.41 138 LYS A N 5
ATOM 6829 C CA . LYS A 1 22 ? 2.341 -4.832 -25.572 1.00 62.52 138 LYS A CA 5
ATOM 6830 C C . LYS A 1 22 ? 1.663 -4.954 -26.933 1.00 14.31 138 LYS A C 5
ATOM 6831 O O . LYS A 1 22 ? 1.746 -4.047 -27.761 1.00 55.33 138 LYS A O 5
ATOM 6850 N N . ARG A 1 23 ? 0.991 -6.078 -27.156 1.00 33.41 139 ARG A N 5
ATOM 6851 C CA . ARG A 1 23 ? 0.298 -6.317 -28.416 1.00 74.31 139 ARG A CA 5
ATOM 6852 C C . ARG A 1 23 ? -0.677 -5.185 -28.724 1.00 14.55 139 ARG A C 5
ATOM 6853 O O . ARG A 1 23 ? -0.928 -4.866 -29.886 1.00 44.51 139 ARG A O 5
ATOM 6874 N N . TYR A 1 24 ? -1.225 -4.581 -27.674 1.00 62.23 140 TYR A N 5
ATOM 6875 C CA . TYR A 1 24 ? -2.175 -3.486 -27.832 1.00 24.21 140 TYR A CA 5
ATOM 6876 C C . TYR A 1 24 ? -1.448 -2.156 -28.009 1.00 72.33 140 TYR A C 5
ATOM 6877 O O . TYR A 1 24 ? -1.760 -1.381 -28.914 1.00 33.53 140 TYR A O 5
ATOM 6895 N N . ASP A 1 25 ? -0.477 -1.900 -27.140 1.00 14.43 141 ASP A N 5
ATOM 6896 C CA . ASP A 1 25 ? 0.296 -0.665 -27.200 1.00 0.33 141 ASP A CA 5
ATOM 6897 C C . ASP A 1 25 ? 1.212 -0.656 -28.419 1.00 65.21 141 ASP A C 5
ATOM 6898 O O . ASP A 1 25 ? 2.376 -1.050 -28.338 1.00 22.03 141 ASP A O 5
ATOM 6907 N N . LYS A 1 26 ? 0.680 -0.206 -29.550 1.00 12.20 142 LYS A N 5
ATOM 6908 C CA . LYS A 1 26 ? 1.449 -0.145 -30.788 1.00 35.35 142 LYS A CA 5
ATOM 6909 C C . LYS A 1 26 ? 2.402 1.046 -30.778 1.00 74.44 142 LYS A C 5
ATOM 6910 O O . LYS A 1 26 ? 3.486 0.990 -31.359 1.00 74.42 142 LYS A O 5
ATOM 6929 N N . ASP A 1 27 ? 1.991 2.121 -30.115 1.00 21.20 143 ASP A N 5
ATOM 6930 C CA . ASP A 1 27 ? 2.810 3.324 -30.028 1.00 51.51 143 ASP A CA 5
ATOM 6931 C C . ASP A 1 27 ? 4.053 3.076 -29.179 1.00 51.13 143 ASP A C 5
ATOM 6932 O O . ASP A 1 27 ? 5.000 3.860 -29.204 1.00 4.34 143 ASP A O 5
ATOM 6941 N N . GLY A 1 28 ? 4.041 1.979 -28.428 1.00 11.10 144 GLY A N 5
ATOM 6942 C CA . GLY A 1 28 ? 5.172 1.648 -27.581 1.00 71.41 144 GLY A CA 5
ATOM 6943 C C . GLY A 1 28 ? 5.450 2.715 -26.542 1.00 4.23 144 GLY A C 5
ATOM 6944 O O . GLY A 1 28 ? 6.600 2.934 -26.159 1.00 32.51 144 GLY A O 5
ATOM 6948 N N . SER A 1 29 ? 4.396 3.383 -26.085 1.00 2.42 145 SER A N 5
ATOM 6949 C CA . SER A 1 29 ? 4.533 4.438 -25.087 1.00 44.23 145 SER A CA 5
ATOM 6950 C C . SER A 1 29 ? 4.590 3.851 -23.680 1.00 55.21 145 SER A C 5
ATOM 6951 O O . SER A 1 29 ? 5.094 4.482 -22.752 1.00 32.20 145 SER A O 5
ATOM 6959 N N . GLY A 1 30 ? 4.067 2.638 -23.530 1.00 60.35 146 GLY A N 5
ATOM 6960 C CA . GLY A 1 30 ? 4.067 1.985 -22.234 1.00 70.34 146 GLY A CA 5
ATOM 6961 C C . GLY A 1 30 ? 2.842 2.330 -21.411 1.00 50.22 146 GLY A C 5
ATOM 6962 O O . GLY A 1 30 ? 2.850 2.193 -20.188 1.00 70.33 146 GLY A O 5
ATOM 6966 N N . GLN A 1 31 ? 1.788 2.781 -22.083 1.00 15.31 147 GLN A N 5
ATOM 6967 C CA . GLN A 1 31 ? 0.551 3.150 -21.404 1.00 73.23 147 GLN A CA 5
ATOM 6968 C C . GLN A 1 31 ? -0.635 3.087 -22.362 1.00 1.14 147 GLN A C 5
ATOM 6969 O O . GLN A 1 31 ? -0.576 3.611 -23.475 1.00 11.33 147 GLN A O 5
ATOM 6983 N N . LEU A 1 32 ? -1.710 2.443 -21.922 1.00 72.30 148 LEU A N 5
ATOM 6984 C CA . LEU A 1 32 ? -2.911 2.311 -22.740 1.00 62.21 148 LEU A CA 5
ATOM 6985 C C . LEU A 1 32 ? -4.012 3.244 -22.246 1.00 64.00 148 LEU A C 5
ATOM 6986 O O . LEU A 1 32 ? -3.848 3.934 -21.240 1.00 64.13 148 LEU A O 5
ATOM 7002 N N . GLN A 1 33 ? -5.133 3.258 -22.959 1.00 71.52 149 GLN A N 5
ATOM 7003 C CA . GLN A 1 33 ? -6.261 4.105 -22.592 1.00 33.15 149 GLN A CA 5
ATOM 7004 C C . GLN A 1 33 ? -7.254 3.342 -21.720 1.00 42.21 149 GLN A C 5
ATOM 7005 O O . GLN A 1 33 ? -7.464 2.143 -21.905 1.00 51.44 149 GLN A O 5
ATOM 7019 N N . ASP A 1 34 ? -7.860 4.045 -20.770 1.00 35.42 150 ASP A N 5
ATOM 7020 C CA . ASP A 1 34 ? -8.832 3.434 -19.870 1.00 23.24 150 ASP A CA 5
ATOM 7021 C C . ASP A 1 34 ? -9.914 2.700 -20.655 1.00 71.00 150 ASP A C 5
ATOM 7022 O O . ASP A 1 34 ? -10.450 1.690 -20.198 1.00 63.01 150 ASP A O 5
ATOM 7031 N N . ASP A 1 35 ? -10.232 3.215 -21.838 1.00 3.14 151 ASP A N 5
ATOM 7032 C CA . ASP A 1 35 ? -11.250 2.609 -22.687 1.00 74.00 151 ASP A CA 5
ATOM 7033 C C . ASP A 1 35 ? -10.731 1.325 -23.326 1.00 72.22 151 ASP A C 5
ATOM 7034 O O . ASP A 1 35 ? -11.464 0.344 -23.454 1.00 43.40 151 ASP A O 5
ATOM 7043 N N . GLU A 1 36 ? -9.464 1.339 -23.727 1.00 4.44 152 GLU A N 5
ATOM 7044 C CA . GLU A 1 36 ? -8.848 0.176 -24.354 1.00 51.24 152 GLU A CA 5
ATOM 7045 C C . GLU A 1 36 ? -8.797 -1.002 -23.386 1.00 10.35 152 GLU A C 5
ATOM 7046 O O . GLU A 1 36 ? -8.724 -2.158 -23.802 1.00 23.34 152 GLU A O 5
ATOM 7058 N N . ILE A 1 37 ? -8.836 -0.698 -22.092 1.00 63.54 153 ILE A N 5
ATOM 7059 C CA . ILE A 1 37 ? -8.794 -1.731 -21.065 1.00 33.24 153 ILE A CA 5
ATOM 7060 C C . ILE A 1 37 ? -9.955 -2.708 -21.220 1.00 65.43 153 ILE A C 5
ATOM 7061 O O . ILE A 1 37 ? -9.774 -3.922 -21.124 1.00 53.01 153 ILE A O 5
ATOM 7077 N N . ALA A 1 38 ? -11.145 -2.171 -21.463 1.00 54.21 154 ALA A N 5
ATOM 7078 C CA . ALA A 1 38 ? -12.335 -2.995 -21.636 1.00 61.33 154 ALA A CA 5
ATOM 7079 C C . ALA A 1 38 ? -12.098 -4.090 -22.671 1.00 21.32 154 ALA A C 5
ATOM 7080 O O . ALA A 1 38 ? -12.256 -5.276 -22.382 1.00 12.43 154 ALA A O 5
ATOM 7087 N N . GLY A 1 39 ? -11.718 -3.685 -23.879 1.00 0.12 155 GLY A N 5
ATOM 7088 C CA . GLY A 1 39 ? -11.466 -4.644 -24.938 1.00 74.32 155 GLY A CA 5
ATOM 7089 C C . GLY A 1 39 ? -10.186 -5.426 -24.720 1.00 41.25 155 GLY A C 5
ATOM 7090 O O . GLY A 1 39 ? -10.033 -6.536 -25.232 1.00 4.20 155 GLY A O 5
ATOM 7094 N N . LEU A 1 40 ? -9.263 -4.846 -23.961 1.00 61.12 156 LEU A N 5
ATOM 7095 C CA . LEU A 1 40 ? -7.987 -5.495 -23.678 1.00 13.11 156 LEU A CA 5
ATOM 7096 C C . LEU A 1 40 ? -8.175 -6.675 -22.730 1.00 73.22 156 LEU A C 5
ATOM 7097 O O . LEU A 1 40 ? -7.529 -7.713 -22.879 1.00 32.45 156 LEU A O 5
ATOM 7113 N N . LEU A 1 41 ? -9.065 -6.510 -21.758 1.00 31.42 157 LEU A N 5
ATOM 7114 C CA . LEU A 1 41 ? -9.341 -7.563 -20.786 1.00 63.23 157 LEU A CA 5
ATOM 7115 C C . LEU A 1 41 ? -10.006 -8.761 -21.456 1.00 32.32 157 LEU A C 5
ATOM 7116 O O . LEU A 1 41 ? -9.772 -9.909 -21.075 1.00 40.43 157 LEU A O 5
ATOM 7132 N N . LYS A 1 42 ? -10.836 -8.488 -22.457 1.00 2.40 158 LYS A N 5
ATOM 7133 C CA . LYS A 1 42 ? -11.533 -9.542 -23.183 1.00 74.03 158 LYS A CA 5
ATOM 7134 C C . LYS A 1 42 ? -10.555 -10.608 -23.668 1.00 15.24 158 LYS A C 5
ATOM 7135 O O . LYS A 1 42 ? -10.828 -11.804 -23.570 1.00 75.35 158 LYS A O 5
ATOM 7154 N N . ASP A 1 43 ? -9.416 -10.166 -24.188 1.00 2.35 159 ASP A N 5
ATOM 7155 C CA . ASP A 1 43 ? -8.396 -11.082 -24.685 1.00 21.05 159 ASP A CA 5
ATOM 7156 C C . ASP A 1 43 ? -7.491 -11.554 -23.551 1.00 62.30 159 ASP A C 5
ATOM 7157 O O . ASP A 1 43 ? -6.986 -12.677 -23.571 1.00 63.34 159 ASP A O 5
ATOM 7166 N N . THR A 1 44 ? -7.288 -10.689 -22.562 1.00 54.23 160 THR A N 5
ATOM 7167 C CA . THR A 1 44 ? -6.443 -11.016 -21.421 1.00 45.14 160 THR A CA 5
ATOM 7168 C C . THR A 1 44 ? -6.985 -12.222 -20.663 1.00 1.33 160 THR A C 5
ATOM 7169 O O . THR A 1 44 ? -6.253 -13.171 -20.381 1.00 41.12 160 THR A O 5
ATOM 7180 N N . TYR A 1 45 ? -8.271 -12.179 -20.335 1.00 13.53 161 TYR A N 5
ATOM 7181 C CA . TYR A 1 45 ? -8.911 -13.268 -19.607 1.00 14.44 161 TYR A CA 5
ATOM 7182 C C . TYR A 1 45 ? -8.821 -14.574 -20.390 1.00 2.23 161 TYR A C 5
ATOM 7183 O O . TYR A 1 45 ? -8.480 -15.619 -19.837 1.00 62.23 161 TYR A O 5
ATOM 7201 N N . ALA A 1 46 ? -9.128 -14.505 -21.681 1.00 15.53 162 ALA A N 5
ATOM 7202 C CA . ALA A 1 46 ? -9.080 -15.680 -22.542 1.00 3.43 162 ALA A CA 5
ATOM 7203 C C . ALA A 1 46 ? -7.738 -16.395 -22.419 1.00 54.31 162 ALA A C 5
ATOM 7204 O O . ALA A 1 46 ? -7.687 -17.595 -22.154 1.00 73.20 162 ALA A O 5
ATOM 7211 N N . GLU A 1 47 ? -6.655 -15.649 -22.615 1.00 33.14 163 GLU A N 5
ATOM 7212 C CA . GLU A 1 47 ? -5.314 -16.214 -22.527 1.00 42.01 163 GLU A CA 5
ATOM 7213 C C . GLU A 1 47 ? -5.003 -16.659 -21.101 1.00 2.21 163 GLU A C 5
ATOM 7214 O O . GLU A 1 47 ? -4.169 -17.537 -20.882 1.00 33.15 163 GLU A O 5
ATOM 7226 N N . MET A 1 48 ? -5.679 -16.045 -20.135 1.00 61.13 164 MET A N 5
ATOM 7227 C CA . MET A 1 48 ? -5.475 -16.378 -18.730 1.00 54.01 164 MET A CA 5
ATOM 7228 C C . MET A 1 48 ? -6.125 -17.715 -18.389 1.00 15.05 164 MET A C 5
ATOM 7229 O O . MET A 1 48 ? -5.733 -18.380 -17.431 1.00 62.42 164 MET A O 5
ATOM 7243 N N . GLY A 1 49 ? -7.123 -18.102 -19.178 1.00 63.32 165 GLY A N 5
ATOM 7244 C CA . GLY A 1 49 ? -7.811 -19.358 -18.942 1.00 50.11 165 GLY A CA 5
ATOM 7245 C C . GLY A 1 49 ? -9.178 -19.161 -18.317 1.00 60.22 165 GLY A C 5
ATOM 7246 O O . GLY A 1 49 ? -9.990 -20.085 -18.281 1.00 61.22 165 GLY A O 5
ATOM 7250 N N . MET A 1 50 ? -9.432 -17.954 -17.822 1.00 74.32 166 MET A N 5
ATOM 7251 C CA . MET A 1 50 ? -10.711 -17.640 -17.195 1.00 21.00 166 MET A CA 5
ATOM 7252 C C . MET A 1 50 ? -11.853 -17.763 -18.198 1.00 74.11 166 MET A C 5
ATOM 7253 O O . MET A 1 50 ? -11.830 -17.140 -19.259 1.00 62.15 166 MET A O 5
ATOM 7267 N N . SER A 1 51 ? -12.852 -18.571 -17.855 1.00 41.30 167 SER A N 5
ATOM 7268 C CA . SER A 1 51 ? -14.001 -18.778 -18.728 1.00 34.32 167 SER A CA 5
ATOM 7269 C C . SER A 1 51 ? -15.301 -18.436 -18.006 1.00 1.45 167 SER A C 5
ATOM 7270 O O . SER A 1 51 ? -15.436 -18.668 -16.805 1.00 73.12 167 SER A O 5
ATOM 7278 N N . ASN A 1 52 ? -16.254 -17.881 -18.747 1.00 51.22 168 ASN A N 5
ATOM 7279 C CA . ASN A 1 52 ? -17.543 -17.505 -18.178 1.00 54.35 168 ASN A CA 5
ATOM 7280 C C . ASN A 1 52 ? -17.364 -16.511 -17.035 1.00 13.02 168 ASN A C 5
ATOM 7281 O O . ASN A 1 52 ? -18.207 -16.416 -16.143 1.00 34.34 168 ASN A O 5
ATOM 7292 N N . PHE A 1 53 ? -16.261 -15.771 -17.068 1.00 62.33 169 PHE A N 5
ATOM 7293 C CA . PHE A 1 53 ? -15.970 -14.784 -16.035 1.00 33.42 169 PHE A CA 5
ATOM 7294 C C . PHE A 1 53 ? -15.413 -13.503 -16.648 1.00 13.23 169 PHE A C 5
ATOM 7295 O O . PHE A 1 53 ? -14.216 -13.397 -16.915 1.00 23.42 169 PHE A O 5
ATOM 7312 N N . THR A 1 54 ? -16.291 -12.529 -16.869 1.00 74.40 170 THR A N 5
ATOM 7313 C CA . THR A 1 54 ? -15.890 -11.255 -17.452 1.00 24.52 170 THR A CA 5
ATOM 7314 C C . THR A 1 54 ? -15.791 -10.170 -16.386 1.00 24.10 170 THR A C 5
ATOM 7315 O O . THR A 1 54 ? -16.577 -10.122 -15.439 1.00 65.35 170 THR A O 5
ATOM 7326 N N . PRO A 1 55 ? -14.803 -9.276 -16.541 1.00 22.03 171 PRO A N 5
ATOM 7327 C CA . PRO A 1 55 ? -14.579 -8.173 -15.601 1.00 62.41 171 PRO A CA 5
ATOM 7328 C C . PRO A 1 55 ? -15.678 -7.118 -15.673 1.00 25.43 171 PRO A C 5
ATOM 7329 O O . PRO A 1 55 ? -15.926 -6.535 -16.729 1.00 25.33 171 PRO A O 5
ATOM 7340 N N . THR A 1 56 ? -16.334 -6.877 -14.542 1.00 52.42 172 THR A N 5
ATOM 7341 C CA . THR A 1 56 ? -17.407 -5.892 -14.477 1.00 61.21 172 THR A CA 5
ATOM 7342 C C . THR A 1 56 ? -16.914 -4.513 -14.899 1.00 41.13 172 THR A C 5
ATOM 7343 O O . THR A 1 56 ? -15.783 -4.129 -14.602 1.00 44.43 172 THR A O 5
ATOM 7354 N N . LYS A 1 57 ? -17.770 -3.771 -15.593 1.00 41.34 173 LYS A N 5
ATOM 7355 C CA . LYS A 1 57 ? -17.423 -2.432 -16.055 1.00 61.15 173 LYS A CA 5
ATOM 7356 C C . LYS A 1 57 ? -17.300 -1.466 -14.881 1.00 62.14 173 LYS A C 5
ATOM 7357 O O . LYS A 1 57 ? -16.324 -0.724 -14.777 1.00 51.21 173 LYS A O 5
ATOM 7376 N N . GLU A 1 58 ? -18.295 -1.483 -14.000 1.00 61.01 174 GLU A N 5
ATOM 7377 C CA . GLU A 1 58 ? -18.296 -0.608 -12.833 1.00 71.34 174 GLU A CA 5
ATOM 7378 C C . GLU A 1 58 ? -17.088 -0.887 -11.943 1.00 74.12 174 GLU A C 5
ATOM 7379 O O . GLU A 1 58 ? -16.656 -0.025 -11.178 1.00 21.33 174 GLU A O 5
ATOM 7391 N N . ASP A 1 59 ? -16.550 -2.097 -12.049 1.00 45.33 175 ASP A N 5
ATOM 7392 C CA . ASP A 1 59 ? -15.392 -2.490 -11.255 1.00 24.21 175 ASP A CA 5
ATOM 7393 C C . ASP A 1 59 ? -14.099 -1.998 -11.898 1.00 2.31 175 ASP A C 5
ATOM 7394 O O . ASP A 1 59 ? -13.138 -1.661 -11.206 1.00 11.51 175 ASP A O 5
ATOM 7403 N N . VAL A 1 60 ? -14.082 -1.960 -13.227 1.00 4.04 176 VAL A N 5
ATOM 7404 C CA . VAL A 1 60 ? -12.907 -1.509 -13.963 1.00 51.04 176 VAL A CA 5
ATOM 7405 C C . VAL A 1 60 ? -12.574 -0.059 -13.632 1.00 41.30 176 VAL A C 5
ATOM 7406 O O . VAL A 1 60 ? -11.432 0.270 -13.311 1.00 3.02 176 VAL A O 5
ATOM 7419 N N . LYS A 1 61 ? -13.579 0.807 -13.712 1.00 31.54 177 LYS A N 5
ATOM 7420 C CA . LYS A 1 61 ? -13.395 2.223 -13.419 1.00 30.04 177 LYS A CA 5
ATOM 7421 C C . LYS A 1 61 ? -12.884 2.422 -11.995 1.00 54.21 177 LYS A C 5
ATOM 7422 O O . LYS A 1 61 ? -12.077 3.314 -11.735 1.00 5.30 177 LYS A O 5
ATOM 7441 N N . ILE A 1 62 ? -13.359 1.586 -11.079 1.00 34.35 178 ILE A N 5
ATOM 7442 C CA . ILE A 1 62 ? -12.948 1.669 -9.683 1.00 13.34 178 ILE A CA 5
ATOM 7443 C C . ILE A 1 62 ? -11.532 1.137 -9.494 1.00 3.40 178 ILE A C 5
ATOM 7444 O O . ILE A 1 62 ? -10.720 1.740 -8.791 1.00 72.03 178 ILE A O 5
ATOM 7460 N N . TRP A 1 63 ? -11.241 0.007 -10.127 1.00 72.22 179 TRP A N 5
ATOM 7461 C CA . TRP A 1 63 ? -9.921 -0.606 -10.031 1.00 10.34 179 TRP A CA 5
ATOM 7462 C C . TRP A 1 63 ? -8.828 0.400 -10.375 1.00 21.11 179 TRP A C 5
ATOM 7463 O O . TRP A 1 63 ? -7.792 0.458 -9.710 1.00 54.24 179 TRP A O 5
ATOM 7484 N N . LEU A 1 64 ? -9.064 1.190 -11.416 1.00 41.32 180 LEU A N 5
ATOM 7485 C CA . LEU A 1 64 ? -8.098 2.195 -11.849 1.00 35.24 180 LEU A CA 5
ATOM 7486 C C . LEU A 1 64 ? -8.026 3.346 -10.850 1.00 60.31 180 LEU A C 5
ATOM 7487 O O . LEU A 1 64 ? -7.014 4.040 -10.762 1.00 42.24 180 LEU A O 5
ATOM 7503 N N . GLN A 1 65 ? -9.105 3.539 -10.099 1.00 11.41 181 GLN A N 5
ATOM 7504 C CA . GLN A 1 65 ? -9.162 4.605 -9.105 1.00 54.24 181 GLN A CA 5
ATOM 7505 C C . GLN A 1 65 ? -8.522 4.162 -7.794 1.00 74.00 181 GLN A C 5
ATOM 7506 O O . GLN A 1 65 ? -8.022 4.984 -7.027 1.00 41.45 181 GLN A O 5
ATOM 7520 N N . MET A 1 66 ? -8.543 2.857 -7.543 1.00 3.13 182 MET A N 5
ATOM 7521 C CA . MET A 1 66 ? -7.963 2.305 -6.324 1.00 32.04 182 MET A CA 5
ATOM 7522 C C . MET A 1 66 ? -6.577 1.728 -6.593 1.00 50.44 182 MET A C 5
ATOM 7523 O O . MET A 1 66 ? -5.932 1.192 -5.693 1.00 60.22 182 MET A O 5
ATOM 7537 N N . ALA A 1 67 ? -6.125 1.843 -7.838 1.00 74.20 183 ALA A N 5
ATOM 7538 C CA . ALA A 1 67 ? -4.815 1.334 -8.225 1.00 53.40 183 ALA A CA 5
ATOM 7539 C C . ALA A 1 67 ? -3.980 2.421 -8.894 1.00 74.01 183 ALA A C 5
ATOM 7540 O O . ALA A 1 67 ? -2.811 2.612 -8.561 1.00 2.03 183 ALA A O 5
ATOM 7547 N N . ASP A 1 68 ? -4.588 3.129 -9.839 1.00 51.43 184 ASP A N 5
ATOM 7548 C CA . ASP A 1 68 ? -3.900 4.198 -10.555 1.00 74.43 184 ASP A CA 5
ATOM 7549 C C . ASP A 1 68 ? -4.115 5.541 -9.865 1.00 34.23 184 ASP A C 5
ATOM 7550 O O . ASP A 1 68 ? -4.412 6.545 -10.513 1.00 65.14 184 ASP A O 5
ATOM 7559 N N . THR A 1 69 ? -3.966 5.552 -8.544 1.00 5.12 185 THR A N 5
ATOM 7560 C CA . THR A 1 69 ? -4.145 6.771 -7.765 1.00 34.54 185 THR A CA 5
ATOM 7561 C C . THR A 1 69 ? -3.009 7.756 -8.015 1.00 34.23 185 THR A C 5
ATOM 7562 O O . THR A 1 69 ? -2.054 7.825 -7.243 1.00 12.14 185 THR A O 5
ATOM 7573 N N . ASN A 1 70 ? -3.120 8.517 -9.099 1.00 14.04 186 ASN A N 5
ATOM 7574 C CA . ASN A 1 70 ? -2.101 9.499 -9.450 1.00 55.52 186 ASN A CA 5
ATOM 7575 C C . ASN A 1 70 ? -2.635 10.492 -10.478 1.00 41.25 186 ASN A C 5
ATOM 7576 O O . ASN A 1 70 ? -3.666 10.256 -11.108 1.00 61.32 186 ASN A O 5
ATOM 7587 N N . SER A 1 71 ? -1.925 11.604 -10.643 1.00 71.25 187 SER A N 5
ATOM 7588 C CA . SER A 1 71 ? -2.328 12.635 -11.593 1.00 34.51 187 SER A CA 5
ATOM 7589 C C . SER A 1 71 ? -1.479 12.570 -12.858 1.00 63.24 187 SER A C 5
ATOM 7590 O O . SER A 1 71 ? -0.569 13.377 -13.051 1.00 14.21 187 SER A O 5
ATOM 7598 N N . ASP A 1 72 ? -1.782 11.603 -13.718 1.00 1.40 188 ASP A N 5
ATOM 7599 C CA . ASP A 1 72 ? -1.048 11.432 -14.966 1.00 44.33 188 ASP A CA 5
ATOM 7600 C C . ASP A 1 72 ? -1.967 11.625 -16.168 1.00 40.23 188 ASP A C 5
ATOM 7601 O O . ASP A 1 72 ? -1.600 12.277 -17.145 1.00 11.10 188 ASP A O 5
ATOM 7610 N N . GLY A 1 73 ? -3.164 11.052 -16.089 1.00 53.34 189 GLY A N 5
ATOM 7611 C CA . GLY A 1 73 ? -4.117 11.172 -17.178 1.00 20.24 189 GLY A CA 5
ATOM 7612 C C . GLY A 1 73 ? -4.107 9.963 -18.092 1.00 73.10 189 GLY A C 5
ATOM 7613 O O . GLY A 1 73 ? -4.543 10.042 -19.241 1.00 25.52 189 GLY A O 5
ATOM 7617 N N . SER A 1 74 ? -3.608 8.841 -17.583 1.00 1.45 190 SER A N 5
ATOM 7618 C CA . SER A 1 74 ? -3.538 7.612 -18.363 1.00 70.23 190 SER A CA 5
ATOM 7619 C C . SER A 1 74 ? -3.164 6.427 -17.478 1.00 64.23 190 SER A C 5
ATOM 7620 O O . SER A 1 74 ? -2.820 6.595 -16.308 1.00 52.11 190 SER A O 5
ATOM 7628 N N . VAL A 1 75 ? -3.233 5.227 -18.046 1.00 65.03 191 VAL A N 5
ATOM 7629 C CA . VAL A 1 75 ? -2.900 4.013 -17.311 1.00 32.31 191 VAL A CA 5
ATOM 7630 C C . VAL A 1 75 ? -1.685 3.319 -17.916 1.00 2.12 191 VAL A C 5
ATOM 7631 O O . VAL A 1 75 ? -1.497 3.323 -19.132 1.00 62.43 191 VAL A O 5
ATOM 7644 N N . SER A 1 76 ? -0.862 2.724 -17.058 1.00 71.01 192 SER A N 5
ATOM 7645 C CA . SER A 1 76 ? 0.338 2.028 -17.507 1.00 41.34 192 SER A CA 5
ATOM 7646 C C . SER A 1 76 ? 0.234 0.531 -17.231 1.00 50.52 192 SER A C 5
ATOM 7647 O O . SER A 1 76 ? -0.653 0.083 -16.504 1.00 75.54 192 SER A O 5
ATOM 7655 N N . LEU A 1 77 ? 1.147 -0.236 -17.816 1.00 74.41 193 LEU A N 5
ATOM 7656 C CA . LEU A 1 77 ? 1.159 -1.684 -17.634 1.00 41.21 193 LEU A CA 5
ATOM 7657 C C . LEU A 1 77 ? 1.322 -2.046 -16.161 1.00 64.05 193 LEU A C 5
ATOM 7658 O O . LEU A 1 77 ? 0.557 -2.844 -15.621 1.00 2.54 193 LEU A O 5
ATOM 7674 N N . GLU A 1 78 ? 2.323 -1.453 -15.519 1.00 4.32 194 GLU A N 5
ATOM 7675 C CA . GLU A 1 78 ? 2.585 -1.713 -14.108 1.00 43.40 194 GLU A CA 5
ATOM 7676 C C . GLU A 1 78 ? 1.320 -1.522 -13.276 1.00 25.02 194 GLU A C 5
ATOM 7677 O O . GLU A 1 78 ? 1.109 -2.217 -12.283 1.00 33.12 194 GLU A O 5
ATOM 7689 N N . GLU A 1 79 ? 0.484 -0.575 -13.689 1.00 4.30 195 GLU A N 5
ATOM 7690 C CA . GLU A 1 79 ? -0.758 -0.292 -12.981 1.00 15.23 195 GLU A CA 5
ATOM 7691 C C . GLU A 1 79 ? -1.877 -1.214 -13.456 1.00 35.33 195 GLU A C 5
ATOM 7692 O O . GLU A 1 79 ? -2.825 -1.490 -12.719 1.00 4.33 195 GLU A O 5
ATOM 7704 N N . TYR A 1 80 ? -1.761 -1.688 -14.691 1.00 51.22 196 TYR A N 5
ATOM 7705 C CA . TYR A 1 80 ? -2.764 -2.577 -15.267 1.00 5.34 196 TYR A CA 5
ATOM 7706 C C . TYR A 1 80 ? -2.605 -3.996 -14.730 1.00 34.01 196 TYR A C 5
ATOM 7707 O O . TYR A 1 80 ? -3.566 -4.763 -14.682 1.00 33.12 196 TYR A O 5
ATOM 7725 N N . GLU A 1 81 ? -1.385 -4.337 -14.327 1.00 13.21 197 GLU A N 5
ATOM 7726 C CA . GLU A 1 81 ? -1.101 -5.664 -13.794 1.00 5.25 197 GLU A CA 5
ATOM 7727 C C . GLU A 1 81 ? -1.868 -5.905 -12.497 1.00 72.31 197 GLU A C 5
ATOM 7728 O O . GLU A 1 81 ? -2.583 -6.898 -12.362 1.00 73.44 197 GLU A O 5
ATOM 7740 N N . ASP A 1 82 ? -1.714 -4.991 -11.546 1.00 40.31 198 ASP A N 5
ATOM 7741 C CA . ASP A 1 82 ? -2.392 -5.103 -10.260 1.00 54.21 198 ASP A CA 5
ATOM 7742 C C . ASP A 1 82 ? -3.890 -5.318 -10.453 1.00 13.21 198 ASP A C 5
ATOM 7743 O O . ASP A 1 82 ? -4.513 -6.102 -9.736 1.00 31.40 198 ASP A O 5
ATOM 7752 N N . LEU A 1 83 ? -4.463 -4.616 -11.424 1.00 53.32 199 LEU A N 5
ATOM 7753 C CA . LEU A 1 83 ? -5.889 -4.729 -11.711 1.00 52.30 199 LEU A CA 5
ATOM 7754 C C . LEU A 1 83 ? -6.290 -6.186 -11.912 1.00 74.51 199 LEU A C 5
ATOM 7755 O O . LEU A 1 83 ? -7.292 -6.646 -11.362 1.00 64.32 199 LEU A O 5
ATOM 7771 N N . ILE A 1 84 ? -5.502 -6.908 -12.701 1.00 62.32 200 ILE A N 5
ATOM 7772 C CA . ILE A 1 84 ? -5.773 -8.315 -12.972 1.00 13.45 200 ILE A CA 5
ATOM 7773 C C . ILE A 1 84 ? -5.960 -9.097 -11.676 1.00 75.22 200 ILE A C 5
ATOM 7774 O O . ILE A 1 84 ? -6.882 -9.905 -11.555 1.00 64.42 200 ILE A O 5
ATOM 7790 N N . ILE A 1 85 ? -5.082 -8.851 -10.710 1.00 51.43 201 ILE A N 5
ATOM 7791 C CA . ILE A 1 85 ? -5.153 -9.530 -9.423 1.00 25.14 201 ILE A CA 5
ATOM 7792 C C . ILE A 1 85 ? -6.550 -9.424 -8.821 1.00 63.50 201 ILE A C 5
ATOM 7793 O O . ILE A 1 85 ? -7.237 -10.429 -8.639 1.00 74.54 201 ILE A O 5
ATOM 7809 N N . LYS A 1 86 ? -6.965 -8.200 -8.515 1.00 31.11 202 LYS A N 5
ATOM 7810 C CA . LYS A 1 86 ? -8.282 -7.961 -7.937 1.00 1.45 202 LYS A CA 5
ATOM 7811 C C . LYS A 1 86 ? -9.381 -8.512 -8.839 1.00 51.11 202 LYS A C 5
ATOM 7812 O O . LYS A 1 86 ? -10.449 -8.899 -8.366 1.00 75.42 202 LYS A O 5
ATOM 7831 N N . SER A 1 87 ? -9.111 -8.545 -10.140 1.00 60.41 203 SER A N 5
ATOM 7832 C CA . SER A 1 87 ? -10.078 -9.047 -11.109 1.00 33.51 203 SER A CA 5
ATOM 7833 C C . SER A 1 87 ? -10.141 -10.571 -11.074 1.00 71.41 203 SER A C 5
ATOM 7834 O O . SER A 1 87 ? -11.111 -11.175 -11.535 1.00 63.30 203 SER A O 5
ATOM 7842 N N . LEU A 1 88 ? -9.100 -11.188 -10.524 1.00 55.45 204 LEU A N 5
ATOM 7843 C CA . LEU A 1 88 ? -9.036 -12.642 -10.428 1.00 45.24 204 LEU A CA 5
ATOM 7844 C C . LEU A 1 88 ? -9.775 -13.139 -9.191 1.00 33.32 204 LEU A C 5
ATOM 7845 O O . LEU A 1 88 ? -10.219 -14.286 -9.141 1.00 63.20 204 LEU A O 5
ATOM 7861 N N . GLN A 1 89 ? -9.906 -12.268 -8.196 1.00 22.14 205 GLN A N 5
ATOM 7862 C CA . GLN A 1 89 ? -10.593 -12.619 -6.959 1.00 35.43 205 GLN A CA 5
ATOM 7863 C C . GLN A 1 89 ? -12.099 -12.713 -7.181 1.00 15.42 205 GLN A C 5
ATOM 7864 O O . GLN A 1 89 ? -12.758 -13.621 -6.674 1.00 63.41 205 GLN A O 5
ATOM 7878 N N . LYS A 1 90 ? -12.640 -11.767 -7.941 1.00 50.43 206 LYS A N 5
ATOM 7879 C CA . LYS A 1 90 ? -14.069 -11.741 -8.232 1.00 64.42 206 LYS A CA 5
ATOM 7880 C C . LYS A 1 90 ? -14.522 -13.061 -8.849 1.00 3.11 206 LYS A C 5
ATOM 7881 O O . LYS A 1 90 ? -15.663 -13.483 -8.666 1.00 12.40 206 LYS A O 5
ATOM 7900 N N . ALA A 1 91 ? -13.619 -13.709 -9.579 1.00 13.54 207 ALA A N 5
ATOM 7901 C CA . ALA A 1 91 ? -13.926 -14.982 -10.219 1.00 3.41 207 ALA A CA 5
ATOM 7902 C C . ALA A 1 91 ? -13.947 -16.117 -9.201 1.00 41.11 207 ALA A C 5
ATOM 7903 O O . ALA A 1 91 ? -14.589 -17.144 -9.416 1.00 20.13 207 ALA A O 5
ATOM 7910 N N . GLY A 1 92 ? -13.239 -15.925 -8.092 1.00 14.43 208 GLY A N 5
ATOM 7911 C CA . GLY A 1 92 ? -13.190 -16.942 -7.058 1.00 12.43 208 GLY A CA 5
ATOM 7912 C C . GLY A 1 92 ? -11.811 -17.555 -6.913 1.00 15.45 208 GLY A C 5
ATOM 7913 O O . GLY A 1 92 ? -11.669 -18.662 -6.392 1.00 41.53 208 GLY A O 5
ATOM 7917 N N . ILE A 1 93 ? -10.794 -16.835 -7.375 1.00 33.35 209 ILE A N 5
ATOM 7918 C CA . ILE A 1 93 ? -9.421 -17.316 -7.294 1.00 4.22 209 ILE A CA 5
ATOM 7919 C C . ILE A 1 93 ? -8.733 -16.807 -6.031 1.00 54.23 209 ILE A C 5
ATOM 7920 O O . ILE A 1 93 ? -8.650 -15.600 -5.801 1.00 71.22 209 ILE A O 5
ATOM 7936 N N . ARG A 1 94 ? -8.241 -17.735 -5.217 1.00 42.42 210 ARG A N 5
ATOM 7937 C CA . ARG A 1 94 ? -7.560 -17.380 -3.978 1.00 2.01 210 ARG A CA 5
ATOM 7938 C C . ARG A 1 94 ? -6.089 -17.066 -4.236 1.00 52.55 210 ARG A C 5
ATOM 7939 O O . ARG A 1 94 ? -5.331 -17.922 -4.690 1.00 64.51 210 ARG A O 5
ATOM 7960 N N . VAL A 1 95 ? -5.693 -15.830 -3.945 1.00 73.43 211 VAL A N 5
ATOM 7961 C CA . VAL A 1 95 ? -4.314 -15.403 -4.146 1.00 1.55 211 VAL A CA 5
ATOM 7962 C C . VAL A 1 95 ? -3.686 -14.942 -2.835 1.00 24.41 211 VAL A C 5
ATOM 7963 O O . VAL A 1 95 ? -4.171 -14.009 -2.197 1.00 41.32 211 VAL A O 5
ATOM 7976 N N . GLU A 1 96 ? -2.603 -15.604 -2.440 1.00 24.44 212 GLU A N 5
ATOM 7977 C CA . GLU A 1 96 ? -1.908 -15.263 -1.204 1.00 1.41 212 GLU A CA 5
ATOM 7978 C C . GLU A 1 96 ? -0.501 -14.748 -1.495 1.00 71.21 212 GLU A C 5
ATOM 7979 O O . GLU A 1 96 ? 0.020 -14.921 -2.597 1.00 23.31 212 GLU A O 5
ATOM 7991 N N . LYS A 1 97 ? 0.108 -14.114 -0.499 1.00 44.12 213 LYS A N 5
ATOM 7992 C CA . LYS A 1 97 ? 1.455 -13.574 -0.646 1.00 12.13 213 LYS A CA 5
ATOM 7993 C C . LYS A 1 97 ? 2.504 -14.635 -0.331 1.00 20.31 213 LYS A C 5
ATOM 7994 O O . LYS A 1 97 ? 2.563 -15.150 0.786 1.00 42.54 213 LYS A O 5
ATOM 8013 N N . GLN A 1 98 ? 3.330 -14.957 -1.322 1.00 12.25 214 GLN A N 5
ATOM 8014 C CA . GLN A 1 98 ? 4.377 -15.957 -1.148 1.00 50.54 214 GLN A CA 5
ATOM 8015 C C . GLN A 1 98 ? 5.609 -15.346 -0.488 1.00 35.13 214 GLN A C 5
ATOM 8016 O O . GLN A 1 98 ? 5.825 -14.136 -0.554 1.00 62.11 214 GLN A O 5
ATOM 8030 N N . SER A 1 99 ? 6.412 -16.191 0.150 1.00 62.31 215 SER A N 5
ATOM 8031 C CA . SER A 1 99 ? 7.620 -15.734 0.827 1.00 63.23 215 SER A CA 5
ATOM 8032 C C . SER A 1 99 ? 8.754 -16.740 0.653 1.00 60.13 215 SER A C 5
ATOM 8033 O O . SER A 1 99 ? 8.517 -17.928 0.428 1.00 41.23 215 SER A O 5
ATOM 8041 N N . LEU A 1 100 ? 9.987 -16.256 0.758 1.00 32.54 216 LEU A N 5
ATOM 8042 C CA . LEU A 1 100 ? 11.159 -17.112 0.613 1.00 24.10 216 LEU A CA 5
ATOM 8043 C C . LEU A 1 100 ? 12.097 -16.958 1.806 1.00 31.33 216 LEU A C 5
ATOM 8044 O O . LEU A 1 100 ? 12.494 -15.847 2.158 1.00 32.34 216 LEU A O 5
ATOM 8060 N N . VAL A 1 101 ? 12.449 -18.081 2.424 1.00 23.32 217 VAL A N 5
ATOM 8061 C CA . VAL A 1 101 ? 13.343 -18.072 3.576 1.00 62.00 217 VAL A CA 5
ATOM 8062 C C . VAL A 1 101 ? 14.747 -18.522 3.186 1.00 52.50 217 VAL A C 5
ATOM 8063 O O . VAL A 1 101 ? 14.946 -19.650 2.735 1.00 42.41 217 VAL A O 5
ATOM 8076 N N . PHE A 1 102 ? 15.718 -17.632 3.363 1.00 13.41 218 PHE A N 5
ATOM 8077 C CA . PHE A 1 102 ? 17.104 -17.936 3.029 1.00 22.23 218 PHE A CA 5
ATOM 8078 C C . PHE A 1 102 ? 17.776 -18.715 4.156 1.00 24.20 218 PHE A C 5
ATOM 8079 O O . PHE A 1 102 ? 17.197 -18.904 5.225 1.00 54.13 218 PHE A O 5
ATOM 8096 N N . SER A 1 1 ? 1.434 0.489 0.094 1.00 72.24 117 SER A N 6
ATOM 8097 C CA . SER A 1 1 ? 2.669 0.179 -0.616 1.00 25.42 117 SER A CA 6
ATOM 8098 C C . SER A 1 1 ? 2.946 -1.322 -0.595 1.00 11.31 117 SER A C 6
ATOM 8099 O O . SER A 1 1 ? 3.333 -1.879 0.432 1.00 3.52 117 SER A O 6
ATOM 8107 N N . SER A 1 2 ? 2.743 -1.970 -1.737 1.00 65.24 118 SER A N 6
ATOM 8108 C CA . SER A 1 2 ? 2.967 -3.407 -1.851 1.00 13.21 118 SER A CA 6
ATOM 8109 C C . SER A 1 2 ? 2.845 -3.862 -3.302 1.00 24.52 118 SER A C 6
ATOM 8110 O O . SER A 1 2 ? 1.826 -3.636 -3.953 1.00 54.23 118 SER A O 6
ATOM 8118 N N . LYS A 1 3 ? 3.894 -4.507 -3.803 1.00 1.35 119 LYS A N 6
ATOM 8119 C CA . LYS A 1 3 ? 3.907 -4.997 -5.176 1.00 5.33 119 LYS A CA 6
ATOM 8120 C C . LYS A 1 3 ? 3.137 -6.308 -5.293 1.00 53.32 119 LYS A C 6
ATOM 8121 O O . LYS A 1 3 ? 2.894 -7.004 -4.307 1.00 4.31 119 LYS A O 6
ATOM 8140 N N . PRO A 1 4 ? 2.743 -6.655 -6.527 1.00 72.14 120 PRO A N 6
ATOM 8141 C CA . PRO A 1 4 ? 1.996 -7.886 -6.803 1.00 14.12 120 PRO A CA 6
ATOM 8142 C C . PRO A 1 4 ? 2.849 -9.136 -6.617 1.00 50.12 120 PRO A C 6
ATOM 8143 O O . PRO A 1 4 ? 3.401 -9.672 -7.578 1.00 40.14 120 PRO A O 6
ATOM 8154 N N . LYS A 1 5 ? 2.953 -9.597 -5.375 1.00 40.43 121 LYS A N 6
ATOM 8155 C CA . LYS A 1 5 ? 3.738 -10.785 -5.063 1.00 33.12 121 LYS A CA 6
ATOM 8156 C C . LYS A 1 5 ? 2.851 -11.889 -4.495 1.00 1.44 121 LYS A C 6
ATOM 8157 O O . LYS A 1 5 ? 2.503 -11.872 -3.314 1.00 25.45 121 LYS A O 6
ATOM 8176 N N . TYR A 1 6 ? 2.490 -12.846 -5.342 1.00 11.14 122 TYR A N 6
ATOM 8177 C CA . TYR A 1 6 ? 1.643 -13.957 -4.924 1.00 1.24 122 TYR A CA 6
ATOM 8178 C C . TYR A 1 6 ? 2.219 -15.288 -5.396 1.00 73.40 122 TYR A C 6
ATOM 8179 O O . TYR A 1 6 ? 3.249 -15.329 -6.066 1.00 45.22 122 TYR A O 6
ATOM 8197 N N . ASN A 1 7 ? 1.543 -16.377 -5.041 1.00 42.33 123 ASN A N 6
ATOM 8198 C CA . ASN A 1 7 ? 1.986 -17.711 -5.428 1.00 61.23 123 ASN A CA 6
ATOM 8199 C C . ASN A 1 7 ? 2.282 -17.774 -6.924 1.00 3.34 123 ASN A C 6
ATOM 8200 O O . ASN A 1 7 ? 1.822 -16.944 -7.708 1.00 73.22 123 ASN A O 6
ATOM 8211 N N . PRO A 1 8 ? 3.069 -18.781 -7.329 1.00 64.23 124 PRO A N 6
ATOM 8212 C CA . PRO A 1 8 ? 3.444 -18.977 -8.733 1.00 30.31 124 PRO A CA 6
ATOM 8213 C C . PRO A 1 8 ? 2.265 -19.423 -9.591 1.00 32.23 124 PRO A C 6
ATOM 8214 O O . PRO A 1 8 ? 2.360 -19.469 -10.817 1.00 1.44 124 PRO A O 6
ATOM 8225 N N . GLU A 1 9 ? 1.154 -19.751 -8.938 1.00 2.14 125 GLU A N 6
ATOM 8226 C CA . GLU A 1 9 ? -0.043 -20.194 -9.642 1.00 52.34 125 GLU A CA 6
ATOM 8227 C C . GLU A 1 9 ? -0.866 -19.000 -10.120 1.00 30.54 125 GLU A C 6
ATOM 8228 O O . GLU A 1 9 ? -1.452 -19.029 -11.202 1.00 44.02 125 GLU A O 6
ATOM 8240 N N . VAL A 1 10 ? -0.906 -17.952 -9.303 1.00 71.22 126 VAL A N 6
ATOM 8241 C CA . VAL A 1 10 ? -1.656 -16.748 -9.641 1.00 32.41 126 VAL A CA 6
ATOM 8242 C C . VAL A 1 10 ? -0.804 -15.780 -10.454 1.00 75.34 126 VAL A C 6
ATOM 8243 O O . VAL A 1 10 ? -1.310 -15.081 -11.332 1.00 65.52 126 VAL A O 6
ATOM 8256 N N . GLU A 1 11 ? 0.491 -15.746 -10.156 1.00 54.41 127 GLU A N 6
ATOM 8257 C CA . GLU A 1 11 ? 1.413 -14.862 -10.860 1.00 75.24 127 GLU A CA 6
ATOM 8258 C C . GLU A 1 11 ? 1.303 -15.054 -12.370 1.00 41.24 127 GLU A C 6
ATOM 8259 O O . GLU A 1 11 ? 1.384 -14.094 -13.136 1.00 14.31 127 GLU A O 6
ATOM 8271 N N . ALA A 1 12 ? 1.120 -16.301 -12.791 1.00 32.11 128 ALA A N 6
ATOM 8272 C CA . ALA A 1 12 ? 0.998 -16.619 -14.208 1.00 71.41 128 ALA A CA 6
ATOM 8273 C C . ALA A 1 12 ? -0.116 -15.806 -14.860 1.00 24.35 128 ALA A C 6
ATOM 8274 O O . ALA A 1 12 ? -0.051 -15.485 -16.046 1.00 74.14 128 ALA A O 6
ATOM 8281 N N . LYS A 1 13 ? -1.137 -15.477 -14.076 1.00 41.52 129 LYS A N 6
ATOM 8282 C CA . LYS A 1 13 ? -2.265 -14.700 -14.576 1.00 34.22 129 LYS A CA 6
ATOM 8283 C C . LYS A 1 13 ? -1.846 -13.267 -14.884 1.00 44.44 129 LYS A C 6
ATOM 8284 O O . LYS A 1 13 ? -2.451 -12.599 -15.724 1.00 43.22 129 LYS A O 6
ATOM 8303 N N . LEU A 1 14 ? -0.806 -12.800 -14.202 1.00 41.30 130 LEU A N 6
ATOM 8304 C CA . LEU A 1 14 ? -0.304 -11.445 -14.405 1.00 22.04 130 LEU A CA 6
ATOM 8305 C C . LEU A 1 14 ? 0.521 -11.356 -15.684 1.00 41.35 130 LEU A C 6
ATOM 8306 O O . LEU A 1 14 ? 0.294 -10.482 -16.521 1.00 40.15 130 LEU A O 6
ATOM 8322 N N . ASP A 1 15 ? 1.477 -12.266 -15.830 1.00 64.24 131 ASP A N 6
ATOM 8323 C CA . ASP A 1 15 ? 2.334 -12.293 -17.010 1.00 43.31 131 ASP A CA 6
ATOM 8324 C C . ASP A 1 15 ? 1.500 -12.309 -18.287 1.00 43.33 131 ASP A C 6
ATOM 8325 O O . ASP A 1 15 ? 1.804 -11.602 -19.249 1.00 24.53 131 ASP A O 6
ATOM 8334 N N . VAL A 1 16 ? 0.447 -13.120 -18.290 1.00 65.25 132 VAL A N 6
ATOM 8335 C CA . VAL A 1 16 ? -0.431 -13.229 -19.449 1.00 43.32 132 VAL A CA 6
ATOM 8336 C C . VAL A 1 16 ? -1.016 -11.872 -19.824 1.00 41.22 132 VAL A C 6
ATOM 8337 O O . VAL A 1 16 ? -1.393 -11.643 -20.973 1.00 42.01 132 VAL A O 6
ATOM 8350 N N . ALA A 1 17 ? -1.089 -10.974 -18.847 1.00 25.34 133 ALA A N 6
ATOM 8351 C CA . ALA A 1 17 ? -1.625 -9.638 -19.074 1.00 75.53 133 ALA A CA 6
ATOM 8352 C C . ALA A 1 17 ? -0.557 -8.705 -19.633 1.00 22.12 133 ALA A C 6
ATOM 8353 O O . ALA A 1 17 ? -0.836 -7.871 -20.494 1.00 14.22 133 ALA A O 6
ATOM 8360 N N . ARG A 1 18 ? 0.668 -8.851 -19.137 1.00 15.12 134 ARG A N 6
ATOM 8361 C CA . ARG A 1 18 ? 1.778 -8.019 -19.585 1.00 73.13 134 ARG A CA 6
ATOM 8362 C C . ARG A 1 18 ? 2.065 -8.248 -21.066 1.00 62.52 134 ARG A C 6
ATOM 8363 O O . ARG A 1 18 ? 2.084 -7.306 -21.858 1.00 73.23 134 ARG A O 6
ATOM 8384 N N . ARG A 1 19 ? 2.289 -9.506 -21.432 1.00 63.23 135 ARG A N 6
ATOM 8385 C CA . ARG A 1 19 ? 2.578 -9.859 -22.817 1.00 74.02 135 ARG A CA 6
ATOM 8386 C C . ARG A 1 19 ? 1.494 -9.328 -23.751 1.00 14.25 135 ARG A C 6
ATOM 8387 O O . ARG A 1 19 ? 1.749 -9.054 -24.924 1.00 1.10 135 ARG A O 6
ATOM 8408 N N . LEU A 1 20 ? 0.283 -9.185 -23.222 1.00 62.21 136 LEU A N 6
ATOM 8409 C CA . LEU A 1 20 ? -0.841 -8.687 -24.008 1.00 23.24 136 LEU A CA 6
ATOM 8410 C C . LEU A 1 20 ? -0.845 -7.162 -24.046 1.00 70.30 136 LEU A C 6
ATOM 8411 O O . LEU A 1 20 ? -1.222 -6.557 -25.050 1.00 34.23 136 LEU A O 6
ATOM 8427 N N . PHE A 1 21 ? -0.421 -6.547 -22.947 1.00 41.33 137 PHE A N 6
ATOM 8428 C CA . PHE A 1 21 ? -0.375 -5.092 -22.856 1.00 24.14 137 PHE A CA 6
ATOM 8429 C C . PHE A 1 21 ? 0.379 -4.496 -24.041 1.00 21.11 137 PHE A C 6
ATOM 8430 O O . PHE A 1 21 ? -0.176 -3.719 -24.818 1.00 12.24 137 PHE A O 6
ATOM 8447 N N . LYS A 1 22 ? 1.649 -4.866 -24.173 1.00 55.34 138 LYS A N 6
ATOM 8448 C CA . LYS A 1 22 ? 2.481 -4.370 -25.263 1.00 54.22 138 LYS A CA 6
ATOM 8449 C C . LYS A 1 22 ? 1.822 -4.634 -26.614 1.00 4.23 138 LYS A C 6
ATOM 8450 O O . LYS A 1 22 ? 1.933 -3.827 -27.537 1.00 10.11 138 LYS A O 6
ATOM 8469 N N . ARG A 1 23 ? 1.137 -5.767 -26.721 1.00 71.33 139 ARG A N 6
ATOM 8470 C CA . ARG A 1 23 ? 0.461 -6.137 -27.959 1.00 11.20 139 ARG A CA 6
ATOM 8471 C C . ARG A 1 23 ? -0.517 -5.047 -28.391 1.00 24.43 139 ARG A C 6
ATOM 8472 O O . ARG A 1 23 ? -0.818 -4.904 -29.576 1.00 12.03 139 ARG A O 6
ATOM 8493 N N . TYR A 1 24 ? -1.008 -4.283 -27.422 1.00 30.33 140 TYR A N 6
ATOM 8494 C CA . TYR A 1 24 ? -1.954 -3.209 -27.701 1.00 5.02 140 TYR A CA 6
ATOM 8495 C C . TYR A 1 24 ? -1.222 -1.918 -28.056 1.00 71.12 140 TYR A C 6
ATOM 8496 O O . TYR A 1 24 ? -1.483 -1.309 -29.094 1.00 20.11 140 TYR A O 6
ATOM 8514 N N . ASP A 1 25 ? -0.305 -1.508 -27.188 1.00 2.55 141 ASP A N 6
ATOM 8515 C CA . ASP A 1 25 ? 0.467 -0.290 -27.409 1.00 20.12 141 ASP A CA 6
ATOM 8516 C C . ASP A 1 25 ? 1.320 -0.409 -28.668 1.00 0.21 141 ASP A C 6
ATOM 8517 O O . ASP A 1 25 ? 2.306 -1.146 -28.696 1.00 52.01 141 ASP A O 6
ATOM 8526 N N . LYS A 1 26 ? 0.934 0.321 -29.709 1.00 32.01 142 LYS A N 6
ATOM 8527 C CA . LYS A 1 26 ? 1.662 0.299 -30.972 1.00 21.31 142 LYS A CA 6
ATOM 8528 C C . LYS A 1 26 ? 3.035 0.945 -30.820 1.00 2.34 142 LYS A C 6
ATOM 8529 O O . LYS A 1 26 ? 4.031 0.439 -31.338 1.00 11.53 142 LYS A O 6
ATOM 8548 N N . ASP A 1 27 ? 3.081 2.064 -30.105 1.00 41.32 143 ASP A N 6
ATOM 8549 C CA . ASP A 1 27 ? 4.333 2.779 -29.882 1.00 71.55 143 ASP A CA 6
ATOM 8550 C C . ASP A 1 27 ? 5.207 2.042 -28.872 1.00 73.32 143 ASP A C 6
ATOM 8551 O O . ASP A 1 27 ? 6.398 2.320 -28.747 1.00 65.14 143 ASP A O 6
ATOM 8560 N N . GLY A 1 28 ? 4.604 1.100 -28.152 1.00 4.34 144 GLY A N 6
ATOM 8561 C CA . GLY A 1 28 ? 5.342 0.339 -27.161 1.00 22.04 144 GLY A CA 6
ATOM 8562 C C . GLY A 1 28 ? 5.919 1.216 -26.067 1.00 14.00 144 GLY A C 6
ATOM 8563 O O . GLY A 1 28 ? 6.963 0.903 -25.497 1.00 25.44 144 GLY A O 6
ATOM 8567 N N . SER A 1 29 ? 5.237 2.319 -25.774 1.00 43.25 145 SER A N 6
ATOM 8568 C CA . SER A 1 29 ? 5.691 3.248 -24.746 1.00 31.45 145 SER A CA 6
ATOM 8569 C C . SER A 1 29 ? 5.403 2.697 -23.352 1.00 42.11 145 SER A C 6
ATOM 8570 O O . SER A 1 29 ? 6.035 3.092 -22.373 1.00 43.44 145 SER A O 6
ATOM 8578 N N . GLY A 1 30 ? 4.443 1.781 -23.271 1.00 61.31 146 GLY A N 6
ATOM 8579 C CA . GLY A 1 30 ? 4.087 1.190 -21.994 1.00 42.11 146 GLY A CA 6
ATOM 8580 C C . GLY A 1 30 ? 2.927 1.903 -21.329 1.00 0.44 146 GLY A C 6
ATOM 8581 O O . GLY A 1 30 ? 2.765 1.835 -20.111 1.00 4.04 146 GLY A O 6
ATOM 8585 N N . GLN A 1 31 ? 2.119 2.591 -22.129 1.00 70.45 147 GLN A N 6
ATOM 8586 C CA . GLN A 1 31 ? 0.969 3.321 -21.609 1.00 44.44 147 GLN A CA 6
ATOM 8587 C C . GLN A 1 31 ? -0.292 2.984 -22.397 1.00 50.04 147 GLN A C 6
ATOM 8588 O O . GLN A 1 31 ? -0.230 2.687 -23.591 1.00 52.33 147 GLN A O 6
ATOM 8602 N N . LEU A 1 32 ? -1.435 3.031 -21.723 1.00 33.24 148 LEU A N 6
ATOM 8603 C CA . LEU A 1 32 ? -2.713 2.730 -22.360 1.00 23.34 148 LEU A CA 6
ATOM 8604 C C . LEU A 1 32 ? -3.830 3.583 -21.768 1.00 75.43 148 LEU A C 6
ATOM 8605 O O . LEU A 1 32 ? -3.661 4.203 -20.719 1.00 50.22 148 LEU A O 6
ATOM 8621 N N . GLN A 1 33 ? -4.972 3.606 -22.448 1.00 15.11 149 GLN A N 6
ATOM 8622 C CA . GLN A 1 33 ? -6.118 4.382 -21.988 1.00 74.23 149 GLN A CA 6
ATOM 8623 C C . GLN A 1 33 ? -7.074 3.513 -21.178 1.00 34.40 149 GLN A C 6
ATOM 8624 O O . GLN A 1 33 ? -7.042 2.285 -21.269 1.00 42.33 149 GLN A O 6
ATOM 8638 N N . ASP A 1 34 ? -7.924 4.157 -20.385 1.00 61.34 150 ASP A N 6
ATOM 8639 C CA . ASP A 1 34 ? -8.890 3.442 -19.559 1.00 11.40 150 ASP A CA 6
ATOM 8640 C C . ASP A 1 34 ? -9.895 2.690 -20.425 1.00 53.25 150 ASP A C 6
ATOM 8641 O O . ASP A 1 34 ? -10.290 1.569 -20.105 1.00 21.04 150 ASP A O 6
ATOM 8650 N N . ASP A 1 35 ? -10.306 3.315 -21.523 1.00 72.15 151 ASP A N 6
ATOM 8651 C CA . ASP A 1 35 ? -11.266 2.705 -22.437 1.00 23.24 151 ASP A CA 6
ATOM 8652 C C . ASP A 1 35 ? -10.667 1.476 -23.113 1.00 25.42 151 ASP A C 6
ATOM 8653 O O . ASP A 1 35 ? -11.388 0.565 -23.518 1.00 54.42 151 ASP A O 6
ATOM 8662 N N . GLU A 1 36 ? -9.343 1.458 -23.231 1.00 64.13 152 GLU A N 6
ATOM 8663 C CA . GLU A 1 36 ? -8.647 0.341 -23.860 1.00 55.15 152 GLU A CA 6
ATOM 8664 C C . GLU A 1 36 ? -8.572 -0.855 -22.915 1.00 41.44 152 GLU A C 6
ATOM 8665 O O . GLU A 1 36 ? -8.379 -1.991 -23.349 1.00 44.33 152 GLU A O 6
ATOM 8677 N N . ILE A 1 37 ? -8.725 -0.590 -21.622 1.00 52.24 153 ILE A N 6
ATOM 8678 C CA . ILE A 1 37 ? -8.675 -1.643 -20.616 1.00 61.22 153 ILE A CA 6
ATOM 8679 C C . ILE A 1 37 ? -9.819 -2.634 -20.800 1.00 74.11 153 ILE A C 6
ATOM 8680 O O . ILE A 1 37 ? -9.616 -3.847 -20.763 1.00 64.10 153 ILE A O 6
ATOM 8696 N N . ALA A 1 38 ? -11.023 -2.108 -21.000 1.00 75.52 154 ALA A N 6
ATOM 8697 C CA . ALA A 1 38 ? -12.200 -2.946 -21.194 1.00 72.51 154 ALA A CA 6
ATOM 8698 C C . ALA A 1 38 ? -11.968 -3.972 -22.298 1.00 63.41 154 ALA A C 6
ATOM 8699 O O . ALA A 1 38 ? -12.205 -5.165 -22.111 1.00 11.11 154 ALA A O 6
ATOM 8706 N N . GLY A 1 39 ? -11.502 -3.500 -23.451 1.00 12.24 155 GLY A N 6
ATOM 8707 C CA . GLY A 1 39 ? -11.246 -4.390 -24.568 1.00 54.30 155 GLY A CA 6
ATOM 8708 C C . GLY A 1 39 ? -9.963 -5.179 -24.399 1.00 51.51 155 GLY A C 6
ATOM 8709 O O . GLY A 1 39 ? -9.807 -6.256 -24.976 1.00 10.41 155 GLY A O 6
ATOM 8713 N N . LEU A 1 40 ? -9.041 -4.642 -23.608 1.00 22.02 156 LEU A N 6
ATOM 8714 C CA . LEU A 1 40 ? -7.763 -5.302 -23.366 1.00 23.35 156 LEU A CA 6
ATOM 8715 C C . LEU A 1 40 ? -7.946 -6.541 -22.494 1.00 11.41 156 LEU A C 6
ATOM 8716 O O . LEU A 1 40 ? -7.228 -7.530 -22.644 1.00 33.33 156 LEU A O 6
ATOM 8732 N N . LEU A 1 41 ? -8.913 -6.480 -21.585 1.00 3.32 157 LEU A N 6
ATOM 8733 C CA . LEU A 1 41 ? -9.193 -7.597 -20.690 1.00 21.21 157 LEU A CA 6
ATOM 8734 C C . LEU A 1 41 ? -9.832 -8.756 -21.449 1.00 45.10 157 LEU A C 6
ATOM 8735 O O . LEU A 1 41 ? -9.562 -9.923 -21.164 1.00 15.02 157 LEU A O 6
ATOM 8751 N N . LYS A 1 42 ? -10.678 -8.426 -22.419 1.00 64.00 158 LYS A N 6
ATOM 8752 C CA . LYS A 1 42 ? -11.353 -9.438 -23.223 1.00 3.10 158 LYS A CA 6
ATOM 8753 C C . LYS A 1 42 ? -10.354 -10.450 -23.774 1.00 61.42 158 LYS A C 6
ATOM 8754 O O . LYS A 1 42 ? -10.592 -11.658 -23.731 1.00 43.44 158 LYS A O 6
ATOM 8773 N N . ASP A 1 43 ? -9.236 -9.951 -24.290 1.00 30.22 159 ASP A N 6
ATOM 8774 C CA . ASP A 1 43 ? -8.200 -10.813 -24.847 1.00 3.30 159 ASP A CA 6
ATOM 8775 C C . ASP A 1 43 ? -7.306 -11.371 -23.744 1.00 2.31 159 ASP A C 6
ATOM 8776 O O . ASP A 1 43 ? -6.654 -12.401 -23.919 1.00 44.41 159 ASP A O 6
ATOM 8785 N N . THR A 1 44 ? -7.279 -10.683 -22.606 1.00 71.32 160 THR A N 6
ATOM 8786 C CA . THR A 1 44 ? -6.464 -11.108 -21.475 1.00 61.44 160 THR A CA 6
ATOM 8787 C C . THR A 1 44 ? -7.018 -12.381 -20.845 1.00 72.05 160 THR A C 6
ATOM 8788 O O . THR A 1 44 ? -6.326 -13.396 -20.762 1.00 34.04 160 THR A O 6
ATOM 8799 N N . TYR A 1 45 ? -8.270 -12.321 -20.405 1.00 2.54 161 TYR A N 6
ATOM 8800 C CA . TYR A 1 45 ? -8.917 -13.469 -19.780 1.00 44.54 161 TYR A CA 6
ATOM 8801 C C . TYR A 1 45 ? -8.793 -14.709 -20.661 1.00 10.45 161 TYR A C 6
ATOM 8802 O O . TYR A 1 45 ? -8.426 -15.784 -20.189 1.00 31.34 161 TYR A O 6
ATOM 8820 N N . ALA A 1 46 ? -9.102 -14.549 -21.943 1.00 42.12 162 ALA A N 6
ATOM 8821 C CA . ALA A 1 46 ? -9.023 -15.653 -22.891 1.00 73.42 162 ALA A CA 6
ATOM 8822 C C . ALA A 1 46 ? -7.664 -16.341 -22.822 1.00 1.24 162 ALA A C 6
ATOM 8823 O O . ALA A 1 46 ? -7.578 -17.568 -22.836 1.00 70.25 162 ALA A O 6
ATOM 8830 N N . GLU A 1 47 ? -6.605 -15.541 -22.746 1.00 65.25 163 GLU A N 6
ATOM 8831 C CA . GLU A 1 47 ? -5.249 -16.075 -22.676 1.00 52.54 163 GLU A CA 6
ATOM 8832 C C . GLU A 1 47 ? -4.959 -16.641 -21.290 1.00 24.33 163 GLU A C 6
ATOM 8833 O O . GLU A 1 47 ? -4.113 -17.522 -21.132 1.00 54.23 163 GLU A O 6
ATOM 8845 N N . MET A 1 48 ? -5.665 -16.129 -20.288 1.00 11.25 164 MET A N 6
ATOM 8846 C CA . MET A 1 48 ? -5.484 -16.584 -18.914 1.00 3.10 164 MET A CA 6
ATOM 8847 C C . MET A 1 48 ? -6.155 -17.936 -18.696 1.00 74.01 164 MET A C 6
ATOM 8848 O O . MET A 1 48 ? -5.770 -18.696 -17.808 1.00 40.54 164 MET A O 6
ATOM 8862 N N . GLY A 1 49 ? -7.163 -18.230 -19.513 1.00 22.14 165 GLY A N 6
ATOM 8863 C CA . GLY A 1 49 ? -7.872 -19.491 -19.392 1.00 1.51 165 GLY A CA 6
ATOM 8864 C C . GLY A 1 49 ? -9.226 -19.333 -18.729 1.00 51.23 165 GLY A C 6
ATOM 8865 O O . GLY A 1 49 ? -10.058 -20.239 -18.779 1.00 3.43 165 GLY A O 6
ATOM 8869 N N . MET A 1 50 ? -9.448 -18.180 -18.106 1.00 65.02 166 MET A N 6
ATOM 8870 C CA . MET A 1 50 ? -10.711 -17.908 -17.430 1.00 43.53 166 MET A CA 6
ATOM 8871 C C . MET A 1 50 ? -11.867 -17.893 -18.425 1.00 33.34 166 MET A C 6
ATOM 8872 O O . MET A 1 50 ? -11.843 -17.155 -19.409 1.00 64.03 166 MET A O 6
ATOM 8886 N N . SER A 1 51 ? -12.879 -18.714 -18.161 1.00 12.25 167 SER A N 6
ATOM 8887 C CA . SER A 1 51 ? -14.043 -18.798 -19.035 1.00 32.12 167 SER A CA 6
ATOM 8888 C C . SER A 1 51 ? -15.326 -18.513 -18.260 1.00 52.12 167 SER A C 6
ATOM 8889 O O . SER A 1 51 ? -15.431 -18.825 -17.075 1.00 22.01 167 SER A O 6
ATOM 8897 N N . ASN A 1 52 ? -16.300 -17.917 -18.940 1.00 75.12 168 ASN A N 6
ATOM 8898 C CA . ASN A 1 52 ? -17.577 -17.588 -18.317 1.00 33.52 168 ASN A CA 6
ATOM 8899 C C . ASN A 1 52 ? -17.382 -16.615 -17.159 1.00 15.44 168 ASN A C 6
ATOM 8900 O O . ASN A 1 52 ? -18.179 -16.582 -16.220 1.00 51.34 168 ASN A O 6
ATOM 8911 N N . PHE A 1 53 ? -16.318 -15.822 -17.232 1.00 31.44 169 PHE A N 6
ATOM 8912 C CA . PHE A 1 53 ? -16.018 -14.848 -16.190 1.00 2.55 169 PHE A CA 6
ATOM 8913 C C . PHE A 1 53 ? -15.437 -13.571 -16.790 1.00 43.22 169 PHE A C 6
ATOM 8914 O O . PHE A 1 53 ? -14.233 -13.475 -17.031 1.00 24.44 169 PHE A O 6
ATOM 8931 N N . THR A 1 54 ? -16.302 -12.590 -17.031 1.00 64.33 170 THR A N 6
ATOM 8932 C CA . THR A 1 54 ? -15.876 -11.320 -17.605 1.00 73.02 170 THR A CA 6
ATOM 8933 C C . THR A 1 54 ? -15.812 -10.230 -16.541 1.00 62.14 170 THR A C 6
ATOM 8934 O O . THR A 1 54 ? -16.607 -10.198 -15.602 1.00 22.31 170 THR A O 6
ATOM 8945 N N . PRO A 1 55 ? -14.844 -9.314 -16.690 1.00 3.31 171 PRO A N 6
ATOM 8946 C CA . PRO A 1 55 ? -14.654 -8.204 -15.751 1.00 45.13 171 PRO A CA 6
ATOM 8947 C C . PRO A 1 55 ? -15.776 -7.175 -15.835 1.00 43.11 171 PRO A C 6
ATOM 8948 O O . PRO A 1 55 ? -15.928 -6.487 -16.845 1.00 74.55 171 PRO A O 6
ATOM 8959 N N . THR A 1 56 ? -16.560 -7.073 -14.766 1.00 51.25 172 THR A N 6
ATOM 8960 C CA . THR A 1 56 ? -17.669 -6.128 -14.720 1.00 21.23 172 THR A CA 6
ATOM 8961 C C . THR A 1 56 ? -17.185 -4.701 -14.946 1.00 42.43 172 THR A C 6
ATOM 8962 O O . THR A 1 56 ? -16.108 -4.319 -14.488 1.00 1.33 172 THR A O 6
ATOM 8973 N N . LYS A 1 57 ? -17.987 -3.914 -15.656 1.00 31.40 173 LYS A N 6
ATOM 8974 C CA . LYS A 1 57 ? -17.642 -2.527 -15.942 1.00 52.04 173 LYS A CA 6
ATOM 8975 C C . LYS A 1 57 ? -17.624 -1.696 -14.664 1.00 5.24 173 LYS A C 6
ATOM 8976 O O . LYS A 1 57 ? -16.755 -0.844 -14.480 1.00 2.05 173 LYS A O 6
ATOM 8995 N N . GLU A 1 58 ? -18.586 -1.951 -13.783 1.00 55.22 174 GLU A N 6
ATOM 8996 C CA . GLU A 1 58 ? -18.679 -1.226 -12.522 1.00 3.55 174 GLU A CA 6
ATOM 8997 C C . GLU A 1 58 ? -17.469 -1.515 -11.638 1.00 4.10 174 GLU A C 6
ATOM 8998 O O . GLU A 1 58 ? -17.099 -0.704 -10.789 1.00 23.04 174 GLU A O 6
ATOM 9010 N N . ASP A 1 59 ? -16.857 -2.676 -11.844 1.00 51.03 175 ASP A N 6
ATOM 9011 C CA . ASP A 1 59 ? -15.689 -3.073 -11.068 1.00 24.43 175 ASP A CA 6
ATOM 9012 C C . ASP A 1 59 ? -14.415 -2.477 -11.658 1.00 41.33 175 ASP A C 6
ATOM 9013 O O . ASP A 1 59 ? -13.549 -1.990 -10.931 1.00 33.23 175 ASP A O 6
ATOM 9022 N N . VAL A 1 60 ? -14.307 -2.519 -12.983 1.00 4.54 176 VAL A N 6
ATOM 9023 C CA . VAL A 1 60 ? -13.139 -1.982 -13.671 1.00 60.25 176 VAL A CA 6
ATOM 9024 C C . VAL A 1 60 ? -12.859 -0.547 -13.242 1.00 3.51 176 VAL A C 6
ATOM 9025 O O . VAL A 1 60 ? -11.704 -0.134 -13.131 1.00 11.22 176 VAL A O 6
ATOM 9038 N N . LYS A 1 61 ? -13.923 0.211 -13.000 1.00 51.35 177 LYS A N 6
ATOM 9039 C CA . LYS A 1 61 ? -13.794 1.602 -12.581 1.00 24.33 177 LYS A CA 6
ATOM 9040 C C . LYS A 1 61 ? -13.230 1.693 -11.166 1.00 64.24 177 LYS A C 6
ATOM 9041 O O . LYS A 1 61 ? -12.525 2.645 -10.830 1.00 31.15 177 LYS A O 6
ATOM 9060 N N . ILE A 1 62 ? -13.543 0.697 -10.344 1.00 44.13 178 ILE A N 6
ATOM 9061 C CA . ILE A 1 62 ? -13.064 0.665 -8.968 1.00 34.43 178 ILE A CA 6
ATOM 9062 C C . ILE A 1 62 ? -11.595 0.262 -8.906 1.00 2.43 178 ILE A C 6
ATOM 9063 O O . ILE A 1 62 ? -10.816 0.835 -8.144 1.00 2.22 178 ILE A O 6
ATOM 9079 N N . TRP A 1 63 ? -11.223 -0.724 -9.713 1.00 21.30 179 TRP A N 6
ATOM 9080 C CA . TRP A 1 63 ? -9.845 -1.202 -9.751 1.00 74.23 179 TRP A CA 6
ATOM 9081 C C . TRP A 1 63 ? -8.898 -0.095 -10.200 1.00 25.43 179 TRP A C 6
ATOM 9082 O O . TRP A 1 63 ? -7.787 0.031 -9.683 1.00 4.41 179 TRP A O 6
ATOM 9103 N N . LEU A 1 64 ? -9.342 0.704 -11.163 1.00 60.12 180 LEU A N 6
ATOM 9104 C CA . LEU A 1 64 ? -8.532 1.801 -11.681 1.00 54.31 180 LEU A CA 6
ATOM 9105 C C . LEU A 1 64 ? -8.322 2.872 -10.616 1.00 4.42 180 LEU A C 6
ATOM 9106 O O . LEU A 1 64 ? -7.228 3.422 -10.483 1.00 33.51 180 LEU A O 6
ATOM 9122 N N . GLN A 1 65 ? -9.375 3.162 -9.859 1.00 1.22 181 GLN A N 6
ATOM 9123 C CA . GLN A 1 65 ? -9.304 4.166 -8.804 1.00 42.51 181 GLN A CA 6
ATOM 9124 C C . GLN A 1 65 ? -8.321 3.745 -7.717 1.00 10.24 181 GLN A C 6
ATOM 9125 O O . GLN A 1 65 ? -7.792 4.583 -6.987 1.00 22.23 181 GLN A O 6
ATOM 9139 N N . MET A 1 66 ? -8.082 2.442 -7.614 1.00 71.14 182 MET A N 6
ATOM 9140 C CA . MET A 1 66 ? -7.162 1.910 -6.616 1.00 21.01 182 MET A CA 6
ATOM 9141 C C . MET A 1 66 ? -5.759 1.758 -7.196 1.00 11.23 182 MET A C 6
ATOM 9142 O O . MET A 1 66 ? -4.775 1.713 -6.459 1.00 24.12 182 MET A O 6
ATOM 9156 N N . ALA A 1 67 ? -5.676 1.680 -8.520 1.00 32.32 183 ALA A N 6
ATOM 9157 C CA . ALA A 1 67 ? -4.394 1.535 -9.198 1.00 21.24 183 ALA A CA 6
ATOM 9158 C C . ALA A 1 67 ? -4.028 2.805 -9.957 1.00 41.25 183 ALA A C 6
ATOM 9159 O O . ALA A 1 67 ? -3.177 2.785 -10.847 1.00 23.53 183 ALA A O 6
ATOM 9166 N N . ASP A 1 68 ? -4.676 3.909 -9.602 1.00 73.22 184 ASP A N 6
ATOM 9167 C CA . ASP A 1 68 ? -4.419 5.189 -10.251 1.00 5.32 184 ASP A CA 6
ATOM 9168 C C . ASP A 1 68 ? -3.321 5.957 -9.521 1.00 23.10 184 ASP A C 6
ATOM 9169 O O . ASP A 1 68 ? -3.453 7.153 -9.258 1.00 32.31 184 ASP A O 6
ATOM 9178 N N . THR A 1 69 ? -2.236 5.261 -9.195 1.00 3.23 185 THR A N 6
ATOM 9179 C CA . THR A 1 69 ? -1.116 5.876 -8.493 1.00 61.03 185 THR A CA 6
ATOM 9180 C C . THR A 1 69 ? -0.638 7.131 -9.214 1.00 11.30 185 THR A C 6
ATOM 9181 O O . THR A 1 69 ? -1.039 7.399 -10.346 1.00 14.34 185 THR A O 6
ATOM 9192 N N . ASN A 1 70 ? 0.222 7.898 -8.551 1.00 21.50 186 ASN A N 6
ATOM 9193 C CA . ASN A 1 70 ? 0.755 9.126 -9.129 1.00 61.45 186 ASN A CA 6
ATOM 9194 C C . ASN A 1 70 ? 1.328 8.868 -10.520 1.00 10.11 186 ASN A C 6
ATOM 9195 O O . ASN A 1 70 ? 2.422 8.322 -10.660 1.00 61.12 186 ASN A O 6
ATOM 9206 N N . SER A 1 71 ? 0.581 9.266 -11.545 1.00 31.12 187 SER A N 6
ATOM 9207 C CA . SER A 1 71 ? 1.013 9.076 -12.925 1.00 35.44 187 SER A CA 6
ATOM 9208 C C . SER A 1 71 ? 0.954 10.389 -13.698 1.00 51.22 187 SER A C 6
ATOM 9209 O O . SER A 1 71 ? 0.762 11.457 -13.116 1.00 53.04 187 SER A O 6
ATOM 9217 N N . ASP A 1 72 ? 1.121 10.302 -15.013 1.00 61.22 188 ASP A N 6
ATOM 9218 C CA . ASP A 1 72 ? 1.087 11.483 -15.868 1.00 75.55 188 ASP A CA 6
ATOM 9219 C C . ASP A 1 72 ? -0.254 11.593 -16.588 1.00 50.11 188 ASP A C 6
ATOM 9220 O O . ASP A 1 72 ? -0.348 12.191 -17.659 1.00 43.30 188 ASP A O 6
ATOM 9229 N N . GLY A 1 73 ? -1.290 11.011 -15.992 1.00 31.22 189 GLY A N 6
ATOM 9230 C CA . GLY A 1 73 ? -2.611 11.054 -16.591 1.00 13.34 189 GLY A CA 6
ATOM 9231 C C . GLY A 1 73 ? -2.890 9.851 -17.469 1.00 23.30 189 GLY A C 6
ATOM 9232 O O . GLY A 1 73 ? -3.577 9.960 -18.484 1.00 42.34 189 GLY A O 6
ATOM 9236 N N . SER A 1 74 ? -2.354 8.699 -17.079 1.00 24.31 190 SER A N 6
ATOM 9237 C CA . SER A 1 74 ? -2.543 7.470 -17.841 1.00 54.22 190 SER A CA 6
ATOM 9238 C C . SER A 1 74 ? -2.223 6.246 -16.988 1.00 54.51 190 SER A C 6
ATOM 9239 O O . SER A 1 74 ? -1.778 6.370 -15.847 1.00 71.00 190 SER A O 6
ATOM 9247 N N . VAL A 1 75 ? -2.454 5.064 -17.550 1.00 41.24 191 VAL A N 6
ATOM 9248 C CA . VAL A 1 75 ? -2.190 3.817 -16.843 1.00 62.22 191 VAL A CA 6
ATOM 9249 C C . VAL A 1 75 ? -1.159 2.973 -17.584 1.00 62.20 191 VAL A C 6
ATOM 9250 O O . VAL A 1 75 ? -1.356 2.609 -18.743 1.00 53.44 191 VAL A O 6
ATOM 9263 N N . SER A 1 76 ? -0.058 2.664 -16.906 1.00 61.33 192 SER A N 6
ATOM 9264 C CA . SER A 1 76 ? 1.007 1.865 -17.501 1.00 71.43 192 SER A CA 6
ATOM 9265 C C . SER A 1 76 ? 0.733 0.375 -17.321 1.00 61.55 192 SER A C 6
ATOM 9266 O O . SER A 1 76 ? -0.317 -0.019 -16.812 1.00 10.33 192 SER A O 6
ATOM 9274 N N . LEU A 1 77 ? 1.685 -0.450 -17.744 1.00 32.43 193 LEU A N 6
ATOM 9275 C CA . LEU A 1 77 ? 1.548 -1.898 -17.630 1.00 61.41 193 LEU A CA 6
ATOM 9276 C C . LEU A 1 77 ? 1.635 -2.341 -16.173 1.00 15.20 193 LEU A C 6
ATOM 9277 O O . LEU A 1 77 ? 0.837 -3.159 -15.715 1.00 4.41 193 LEU A O 6
ATOM 9293 N N . GLU A 1 78 ? 2.606 -1.793 -15.450 1.00 2.20 194 GLU A N 6
ATOM 9294 C CA . GLU A 1 78 ? 2.795 -2.131 -14.044 1.00 50.31 194 GLU A CA 6
ATOM 9295 C C . GLU A 1 78 ? 1.490 -1.978 -13.268 1.00 30.40 194 GLU A C 6
ATOM 9296 O O . GLU A 1 78 ? 1.104 -2.863 -12.504 1.00 52.44 194 GLU A O 6
ATOM 9308 N N . GLU A 1 79 ? 0.817 -0.850 -13.470 1.00 35.03 195 GLU A N 6
ATOM 9309 C CA . GLU A 1 79 ? -0.444 -0.581 -12.788 1.00 30.33 195 GLU A CA 6
ATOM 9310 C C . GLU A 1 79 ? -1.538 -1.527 -13.275 1.00 14.24 195 GLU A C 6
ATOM 9311 O O . GLU A 1 79 ? -2.450 -1.877 -12.525 1.00 21.32 195 GLU A O 6
ATOM 9323 N N . TYR A 1 80 ? -1.441 -1.935 -14.535 1.00 33.21 196 TYR A N 6
ATOM 9324 C CA . TYR A 1 80 ? -2.424 -2.837 -15.124 1.00 23.42 196 TYR A CA 6
ATOM 9325 C C . TYR A 1 80 ? -2.338 -4.224 -14.493 1.00 4.44 196 TYR A C 6
ATOM 9326 O O . TYR A 1 80 ? -3.305 -4.984 -14.505 1.00 11.21 196 TYR A O 6
ATOM 9344 N N . GLU A 1 81 ? -1.171 -4.544 -13.941 1.00 32.20 197 GLU A N 6
ATOM 9345 C CA . GLU A 1 81 ? -0.958 -5.839 -13.305 1.00 10.23 197 GLU A CA 6
ATOM 9346 C C . GLU A 1 81 ? -2.002 -6.091 -12.221 1.00 74.01 197 GLU A C 6
ATOM 9347 O O . GLU A 1 81 ? -2.620 -7.155 -12.175 1.00 24.33 197 GLU A O 6
ATOM 9359 N N . ASP A 1 82 ? -2.194 -5.105 -11.352 1.00 20.24 198 ASP A N 6
ATOM 9360 C CA . ASP A 1 82 ? -3.164 -5.219 -10.268 1.00 45.12 198 ASP A CA 6
ATOM 9361 C C . ASP A 1 82 ? -4.575 -5.397 -10.819 1.00 31.24 198 ASP A C 6
ATOM 9362 O O . ASP A 1 82 ? -5.423 -6.032 -10.190 1.00 24.42 198 ASP A O 6
ATOM 9371 N N . LEU A 1 83 ? -4.821 -4.832 -11.995 1.00 53.03 199 LEU A N 6
ATOM 9372 C CA . LEU A 1 83 ? -6.131 -4.927 -12.631 1.00 30.42 199 LEU A CA 6
ATOM 9373 C C . LEU A 1 83 ? -6.597 -6.378 -12.703 1.00 62.02 199 LEU A C 6
ATOM 9374 O O . LEU A 1 83 ? -7.760 -6.681 -12.436 1.00 10.33 199 LEU A O 6
ATOM 9390 N N . ILE A 1 84 ? -5.681 -7.271 -13.064 1.00 51.42 200 ILE A N 6
ATOM 9391 C CA . ILE A 1 84 ? -5.998 -8.690 -13.168 1.00 44.41 200 ILE A CA 6
ATOM 9392 C C . ILE A 1 84 ? -6.208 -9.308 -11.790 1.00 63.33 200 ILE A C 6
ATOM 9393 O O . ILE A 1 84 ? -7.123 -10.108 -11.591 1.00 3.11 200 ILE A O 6
ATOM 9409 N N . ILE A 1 85 ? -5.356 -8.932 -10.843 1.00 1.23 201 ILE A N 6
ATOM 9410 C CA . ILE A 1 85 ? -5.450 -9.447 -9.483 1.00 32.44 201 ILE A CA 6
ATOM 9411 C C . ILE A 1 85 ? -6.822 -9.162 -8.880 1.00 43.23 201 ILE A C 6
ATOM 9412 O O . ILE A 1 85 ? -7.559 -10.081 -8.524 1.00 14.22 201 ILE A O 6
ATOM 9428 N N . LYS A 1 86 ? -7.159 -7.881 -8.771 1.00 24.21 202 LYS A N 6
ATOM 9429 C CA . LYS A 1 86 ? -8.443 -7.472 -8.215 1.00 21.32 202 LYS A CA 6
ATOM 9430 C C . LYS A 1 86 ? -9.593 -8.183 -8.922 1.00 2.24 202 LYS A C 6
ATOM 9431 O O . LYS A 1 86 ? -10.643 -8.428 -8.327 1.00 44.33 202 LYS A O 6
ATOM 9450 N N . SER A 1 87 ? -9.387 -8.512 -10.193 1.00 21.53 203 SER A N 6
ATOM 9451 C CA . SER A 1 87 ? -10.408 -9.193 -10.981 1.00 23.11 203 SER A CA 6
ATOM 9452 C C . SER A 1 87 ? -10.475 -10.674 -10.620 1.00 64.14 203 SER A C 6
ATOM 9453 O O . SER A 1 87 ? -11.557 -11.255 -10.529 1.00 11.41 203 SER A O 6
ATOM 9461 N N . LEU A 1 88 ? -9.310 -11.280 -10.417 1.00 10.13 204 LEU A N 6
ATOM 9462 C CA . LEU A 1 88 ? -9.234 -12.694 -10.066 1.00 12.11 204 LEU A CA 6
ATOM 9463 C C . LEU A 1 88 ? -10.030 -12.983 -8.797 1.00 64.50 204 LEU A C 6
ATOM 9464 O O . LEU A 1 88 ? -10.428 -14.121 -8.550 1.00 33.22 204 LEU A O 6
ATOM 9480 N N . GLN A 1 89 ? -10.258 -11.946 -7.998 1.00 61.12 205 GLN A N 6
ATOM 9481 C CA . GLN A 1 89 ? -11.007 -12.090 -6.756 1.00 14.33 205 GLN A CA 6
ATOM 9482 C C . GLN A 1 89 ? -12.505 -12.182 -7.031 1.00 24.34 205 GLN A C 6
ATOM 9483 O O . GLN A 1 89 ? -13.264 -12.716 -6.221 1.00 43.13 205 GLN A O 6
ATOM 9497 N N . LYS A 1 90 ? -12.924 -11.659 -8.178 1.00 1.03 206 LYS A N 6
ATOM 9498 C CA . LYS A 1 90 ? -14.330 -11.683 -8.561 1.00 55.32 206 LYS A CA 6
ATOM 9499 C C . LYS A 1 90 ? -14.735 -13.066 -9.062 1.00 45.31 206 LYS A C 6
ATOM 9500 O O . LYS A 1 90 ? -15.904 -13.443 -8.994 1.00 62.44 206 LYS A O 6
ATOM 9519 N N . ALA A 1 91 ? -13.759 -13.817 -9.563 1.00 54.22 207 ALA A N 6
ATOM 9520 C CA . ALA A 1 91 ? -14.013 -15.159 -10.072 1.00 15.02 207 ALA A CA 6
ATOM 9521 C C . ALA A 1 91 ? -14.026 -16.181 -8.941 1.00 34.45 207 ALA A C 6
ATOM 9522 O O . ALA A 1 91 ? -14.636 -17.244 -9.058 1.00 2.44 207 ALA A O 6
ATOM 9529 N N . GLY A 1 92 ? -13.349 -15.853 -7.845 1.00 24.45 208 GLY A N 6
ATOM 9530 C CA . GLY A 1 92 ? -13.295 -16.754 -6.708 1.00 64.53 208 GLY A CA 6
ATOM 9531 C C . GLY A 1 92 ? -11.926 -17.382 -6.530 1.00 51.41 208 GLY A C 6
ATOM 9532 O O . GLY A 1 92 ? -11.793 -18.427 -5.893 1.00 54.11 208 GLY A O 6
ATOM 9536 N N . ILE A 1 93 ? -10.907 -16.744 -7.095 1.00 43.41 209 ILE A N 6
ATOM 9537 C CA . ILE A 1 93 ? -9.542 -17.246 -6.996 1.00 31.13 209 ILE A CA 6
ATOM 9538 C C . ILE A 1 93 ? -8.838 -16.686 -5.764 1.00 35.50 209 ILE A C 6
ATOM 9539 O O . ILE A 1 93 ? -8.547 -15.493 -5.692 1.00 1.40 209 ILE A O 6
ATOM 9555 N N . ARG A 1 94 ? -8.567 -17.557 -4.798 1.00 30.45 210 ARG A N 6
ATOM 9556 C CA . ARG A 1 94 ? -7.897 -17.150 -3.568 1.00 63.55 210 ARG A CA 6
ATOM 9557 C C . ARG A 1 94 ? -6.459 -16.722 -3.849 1.00 54.34 210 ARG A C 6
ATOM 9558 O O . ARG A 1 94 ? -5.646 -17.514 -4.325 1.00 3.05 210 ARG A O 6
ATOM 9579 N N . VAL A 1 95 ? -6.154 -15.462 -3.553 1.00 32.41 211 VAL A N 6
ATOM 9580 C CA . VAL A 1 95 ? -4.816 -14.928 -3.773 1.00 24.12 211 VAL A CA 6
ATOM 9581 C C . VAL A 1 95 ? -4.155 -14.541 -2.455 1.00 12.44 211 VAL A C 6
ATOM 9582 O O . VAL A 1 95 ? -4.640 -13.663 -1.741 1.00 61.10 211 VAL A O 6
ATOM 9595 N N . GLU A 1 96 ? -3.046 -15.201 -2.138 1.00 64.02 212 GLU A N 6
ATOM 9596 C CA . GLU A 1 96 ? -2.319 -14.925 -0.905 1.00 23.14 212 GLU A CA 6
ATOM 9597 C C . GLU A 1 96 ? -0.901 -14.446 -1.204 1.00 31.11 212 GLU A C 6
ATOM 9598 O O . GLU A 1 96 ? -0.289 -14.858 -2.190 1.00 13.41 212 GLU A O 6
ATOM 9610 N N . LYS A 1 97 ? -0.385 -13.573 -0.346 1.00 4.11 213 LYS A N 6
ATOM 9611 C CA . LYS A 1 97 ? 0.961 -13.037 -0.516 1.00 13.32 213 LYS A CA 6
ATOM 9612 C C . LYS A 1 97 ? 2.008 -14.023 -0.009 1.00 33.42 213 LYS A C 6
ATOM 9613 O O . LYS A 1 97 ? 1.898 -14.541 1.102 1.00 5.55 213 LYS A O 6
ATOM 9632 N N . GLN A 1 98 ? 3.021 -14.278 -0.830 1.00 42.22 214 GLN A N 6
ATOM 9633 C CA . GLN A 1 98 ? 4.088 -15.202 -0.463 1.00 53.12 214 GLN A CA 6
ATOM 9634 C C . GLN A 1 98 ? 5.355 -14.446 -0.079 1.00 0.41 214 GLN A C 6
ATOM 9635 O O . GLN A 1 98 ? 5.542 -13.292 -0.465 1.00 3.21 214 GLN A O 6
ATOM 9649 N N . SER A 1 99 ? 6.222 -15.103 0.684 1.00 23.21 215 SER A N 6
ATOM 9650 C CA . SER A 1 99 ? 7.471 -14.491 1.124 1.00 35.24 215 SER A CA 6
ATOM 9651 C C . SER A 1 99 ? 8.611 -14.838 0.172 1.00 10.21 215 SER A C 6
ATOM 9652 O O . SER A 1 99 ? 8.628 -15.912 -0.430 1.00 71.13 215 SER A O 6
ATOM 9660 N N . LEU A 1 100 ? 9.563 -13.921 0.041 1.00 51.51 216 LEU A N 6
ATOM 9661 C CA . LEU A 1 100 ? 10.709 -14.127 -0.838 1.00 73.31 216 LEU A CA 6
ATOM 9662 C C . LEU A 1 100 ? 11.567 -15.290 -0.350 1.00 32.12 216 LEU A C 6
ATOM 9663 O O . LEU A 1 100 ? 11.948 -15.346 0.819 1.00 10.15 216 LEU A O 6
ATOM 9679 N N . VAL A 1 101 ? 11.869 -16.216 -1.254 1.00 21.40 217 VAL A N 6
ATOM 9680 C CA . VAL A 1 101 ? 12.685 -17.376 -0.916 1.00 62.55 217 VAL A CA 6
ATOM 9681 C C . VAL A 1 101 ? 14.007 -17.359 -1.676 1.00 53.45 217 VAL A C 6
ATOM 9682 O O . VAL A 1 101 ? 14.076 -17.778 -2.832 1.00 44.51 217 VAL A O 6
ATOM 9695 N N . PHE A 1 102 ? 15.054 -16.871 -1.020 1.00 21.13 218 PHE A N 6
ATOM 9696 C CA . PHE A 1 102 ? 16.375 -16.798 -1.633 1.00 51.14 218 PHE A CA 6
ATOM 9697 C C . PHE A 1 102 ? 17.360 -17.714 -0.914 1.00 5.12 218 PHE A C 6
ATOM 9698 O O . PHE A 1 102 ? 17.736 -18.765 -1.431 1.00 21.33 218 PHE A O 6
ATOM 9715 N N . SER A 1 1 ? 9.840 -2.482 -6.600 1.00 43.20 117 SER A N 7
ATOM 9716 C CA . SER A 1 1 ? 9.291 -1.643 -5.541 1.00 51.35 117 SER A CA 7
ATOM 9717 C C . SER A 1 1 ? 7.768 -1.729 -5.515 1.00 71.21 117 SER A C 7
ATOM 9718 O O . SER A 1 1 ? 7.098 -1.368 -6.483 1.00 32.44 117 SER A O 7
ATOM 9726 N N . SER A 1 2 ? 7.228 -2.210 -4.400 1.00 21.32 118 SER A N 7
ATOM 9727 C CA . SER A 1 2 ? 5.784 -2.349 -4.247 1.00 45.52 118 SER A CA 7
ATOM 9728 C C . SER A 1 2 ? 5.185 -3.115 -5.422 1.00 31.40 118 SER A C 7
ATOM 9729 O O . SER A 1 2 ? 4.091 -2.801 -5.891 1.00 40.42 118 SER A O 7
ATOM 9737 N N . LYS A 1 3 ? 5.910 -4.124 -5.893 1.00 74.52 119 LYS A N 7
ATOM 9738 C CA . LYS A 1 3 ? 5.451 -4.939 -7.012 1.00 64.13 119 LYS A CA 7
ATOM 9739 C C . LYS A 1 3 ? 4.583 -6.094 -6.525 1.00 32.23 119 LYS A C 7
ATOM 9740 O O . LYS A 1 3 ? 4.620 -6.480 -5.356 1.00 61.32 119 LYS A O 7
ATOM 9759 N N . PRO A 1 4 ? 3.782 -6.661 -7.440 1.00 24.24 120 PRO A N 7
ATOM 9760 C CA . PRO A 1 4 ? 2.891 -7.782 -7.126 1.00 0.21 120 PRO A CA 7
ATOM 9761 C C . PRO A 1 4 ? 3.656 -9.072 -6.852 1.00 61.25 120 PRO A C 7
ATOM 9762 O O . PRO A 1 4 ? 4.247 -9.660 -7.759 1.00 2.13 120 PRO A O 7
ATOM 9773 N N . LYS A 1 5 ? 3.641 -9.509 -5.598 1.00 20.03 121 LYS A N 7
ATOM 9774 C CA . LYS A 1 5 ? 4.332 -10.731 -5.204 1.00 72.32 121 LYS A CA 7
ATOM 9775 C C . LYS A 1 5 ? 3.357 -11.737 -4.600 1.00 11.45 121 LYS A C 7
ATOM 9776 O O . LYS A 1 5 ? 2.988 -11.631 -3.430 1.00 32.44 121 LYS A O 7
ATOM 9795 N N . TYR A 1 6 ? 2.945 -12.711 -5.403 1.00 52.20 122 TYR A N 7
ATOM 9796 C CA . TYR A 1 6 ? 2.012 -13.734 -4.947 1.00 21.50 122 TYR A CA 7
ATOM 9797 C C . TYR A 1 6 ? 2.508 -15.128 -5.320 1.00 73.33 122 TYR A C 7
ATOM 9798 O O . TYR A 1 6 ? 3.553 -15.279 -5.951 1.00 22.12 122 TYR A O 7
ATOM 9816 N N . ASN A 1 7 ? 1.748 -16.145 -4.926 1.00 14.31 123 ASN A N 7
ATOM 9817 C CA . ASN A 1 7 ? 2.108 -17.527 -5.218 1.00 62.24 123 ASN A CA 7
ATOM 9818 C C . ASN A 1 7 ? 2.453 -17.699 -6.695 1.00 12.13 123 ASN A C 7
ATOM 9819 O O . ASN A 1 7 ? 2.082 -16.887 -7.543 1.00 2.13 123 ASN A O 7
ATOM 9830 N N . PRO A 1 8 ? 3.179 -18.781 -7.011 1.00 30.42 124 PRO A N 7
ATOM 9831 C CA . PRO A 1 8 ? 3.589 -19.086 -8.385 1.00 33.11 124 PRO A CA 7
ATOM 9832 C C . PRO A 1 8 ? 2.412 -19.498 -9.263 1.00 20.12 124 PRO A C 7
ATOM 9833 O O . PRO A 1 8 ? 2.547 -19.621 -10.480 1.00 5.43 124 PRO A O 7
ATOM 9844 N N . GLU A 1 9 ? 1.258 -19.710 -8.637 1.00 43.12 125 GLU A N 7
ATOM 9845 C CA . GLU A 1 9 ? 0.058 -20.109 -9.363 1.00 43.44 125 GLU A CA 7
ATOM 9846 C C . GLU A 1 9 ? -0.660 -18.891 -9.938 1.00 2.22 125 GLU A C 7
ATOM 9847 O O . GLU A 1 9 ? -1.200 -18.939 -11.043 1.00 12.31 125 GLU A O 7
ATOM 9859 N N . VAL A 1 10 ? -0.662 -17.800 -9.179 1.00 4.43 126 VAL A N 7
ATOM 9860 C CA . VAL A 1 10 ? -1.312 -16.569 -9.611 1.00 53.51 126 VAL A CA 7
ATOM 9861 C C . VAL A 1 10 ? -0.362 -15.703 -10.431 1.00 61.52 126 VAL A C 7
ATOM 9862 O O . VAL A 1 10 ? -0.782 -15.009 -11.356 1.00 3.41 126 VAL A O 7
ATOM 9875 N N . GLU A 1 11 ? 0.921 -15.752 -10.086 1.00 10.12 127 GLU A N 7
ATOM 9876 C CA . GLU A 1 11 ? 1.931 -14.972 -10.791 1.00 2.32 127 GLU A CA 7
ATOM 9877 C C . GLU A 1 11 ? 1.841 -15.200 -12.297 1.00 5.40 127 GLU A C 7
ATOM 9878 O O . GLU A 1 11 ? 2.073 -14.286 -13.088 1.00 64.35 127 GLU A O 7
ATOM 9890 N N . ALA A 1 12 ? 1.504 -16.425 -12.685 1.00 12.01 128 ALA A N 7
ATOM 9891 C CA . ALA A 1 12 ? 1.382 -16.773 -14.095 1.00 71.40 128 ALA A CA 7
ATOM 9892 C C . ALA A 1 12 ? 0.247 -15.999 -14.756 1.00 10.51 128 ALA A C 7
ATOM 9893 O O . ALA A 1 12 ? 0.351 -15.590 -15.913 1.00 2.45 128 ALA A O 7
ATOM 9900 N N . LYS A 1 13 ? -0.838 -15.800 -14.015 1.00 22.13 129 LYS A N 7
ATOM 9901 C CA . LYS A 1 13 ? -1.993 -15.074 -14.528 1.00 12.43 129 LYS A CA 7
ATOM 9902 C C . LYS A 1 13 ? -1.628 -13.628 -14.850 1.00 21.10 129 LYS A C 7
ATOM 9903 O O . LYS A 1 13 ? -2.218 -13.011 -15.738 1.00 62.20 129 LYS A O 7
ATOM 9922 N N . LEU A 1 14 ? -0.652 -13.094 -14.125 1.00 3.23 130 LEU A N 7
ATOM 9923 C CA . LEU A 1 14 ? -0.206 -11.721 -14.335 1.00 13.45 130 LEU A CA 7
ATOM 9924 C C . LEU A 1 14 ? 0.646 -11.611 -15.595 1.00 20.12 130 LEU A C 7
ATOM 9925 O O . LEU A 1 14 ? 0.483 -10.683 -16.388 1.00 24.44 130 LEU A O 7
ATOM 9941 N N . ASP A 1 15 ? 1.553 -12.565 -15.774 1.00 31.21 131 ASP A N 7
ATOM 9942 C CA . ASP A 1 15 ? 2.429 -12.578 -16.940 1.00 31.23 131 ASP A CA 7
ATOM 9943 C C . ASP A 1 15 ? 1.621 -12.457 -18.228 1.00 31.10 131 ASP A C 7
ATOM 9944 O O . ASP A 1 15 ? 2.084 -11.881 -19.212 1.00 45.31 131 ASP A O 7
ATOM 9953 N N . VAL A 1 16 ? 0.410 -13.005 -18.215 1.00 30.31 132 VAL A N 7
ATOM 9954 C CA . VAL A 1 16 ? -0.463 -12.959 -19.382 1.00 1.12 132 VAL A CA 7
ATOM 9955 C C . VAL A 1 16 ? -0.852 -11.524 -19.721 1.00 25.24 132 VAL A C 7
ATOM 9956 O O . VAL A 1 16 ? -0.587 -11.042 -20.821 1.00 63.14 132 VAL A O 7
ATOM 9969 N N . ALA A 1 17 ? -1.481 -10.846 -18.766 1.00 70.43 133 ALA A N 7
ATOM 9970 C CA . ALA A 1 17 ? -1.904 -9.465 -18.962 1.00 71.44 133 ALA A CA 7
ATOM 9971 C C . ALA A 1 17 ? -0.726 -8.581 -19.355 1.00 42.30 133 ALA A C 7
ATOM 9972 O O . ALA A 1 17 ? -0.902 -7.544 -19.995 1.00 11.32 133 ALA A O 7
ATOM 9979 N N . ARG A 1 18 ? 0.475 -8.997 -18.967 1.00 44.53 134 ARG A N 7
ATOM 9980 C CA . ARG A 1 18 ? 1.683 -8.240 -19.277 1.00 74.35 134 ARG A CA 7
ATOM 9981 C C . ARG A 1 18 ? 2.112 -8.471 -20.723 1.00 65.22 134 ARG A C 7
ATOM 9982 O O . ARG A 1 18 ? 2.757 -7.618 -21.333 1.00 63.23 134 ARG A O 7
ATOM 10003 N N . ARG A 1 19 ? 1.751 -9.630 -21.265 1.00 2.04 135 ARG A N 7
ATOM 10004 C CA . ARG A 1 19 ? 2.101 -9.974 -22.638 1.00 11.25 135 ARG A CA 7
ATOM 10005 C C . ARG A 1 19 ? 1.230 -9.207 -23.629 1.00 4.24 135 ARG A C 7
ATOM 10006 O O . ARG A 1 19 ? 1.734 -8.439 -24.449 1.00 43.14 135 ARG A O 7
ATOM 10027 N N . LEU A 1 20 ? -0.078 -9.420 -23.547 1.00 72.31 136 LEU A N 7
ATOM 10028 C CA . LEU A 1 20 ? -1.020 -8.750 -24.437 1.00 2.40 136 LEU A CA 7
ATOM 10029 C C . LEU A 1 20 ? -0.806 -7.239 -24.417 1.00 73.44 136 LEU A C 7
ATOM 10030 O O . LEU A 1 20 ? -0.940 -6.570 -25.442 1.00 2.31 136 LEU A O 7
ATOM 10046 N N . PHE A 1 21 ? -0.472 -6.709 -23.246 1.00 21.55 137 PHE A N 7
ATOM 10047 C CA . PHE A 1 21 ? -0.238 -5.278 -23.093 1.00 32.25 137 PHE A CA 7
ATOM 10048 C C . PHE A 1 21 ? 0.761 -4.776 -24.131 1.00 75.11 137 PHE A C 7
ATOM 10049 O O . PHE A 1 21 ? 0.503 -3.800 -24.836 1.00 3.10 137 PHE A O 7
ATOM 10066 N N . LYS A 1 22 ? 1.902 -5.450 -24.219 1.00 61.15 138 LYS A N 7
ATOM 10067 C CA . LYS A 1 22 ? 2.941 -5.075 -25.171 1.00 40.03 138 LYS A CA 7
ATOM 10068 C C . LYS A 1 22 ? 2.380 -5.002 -26.588 1.00 24.10 138 LYS A C 7
ATOM 10069 O O . LYS A 1 22 ? 2.665 -4.062 -27.330 1.00 54.13 138 LYS A O 7
ATOM 10088 N N . ARG A 1 23 ? 1.582 -5.999 -26.956 1.00 22.03 139 ARG A N 7
ATOM 10089 C CA . ARG A 1 23 ? 0.982 -6.047 -28.283 1.00 73.03 139 ARG A CA 7
ATOM 10090 C C . ARG A 1 23 ? 0.052 -4.857 -28.503 1.00 32.33 139 ARG A C 7
ATOM 10091 O O . ARG A 1 23 ? 0.136 -4.170 -29.521 1.00 30.11 139 ARG A O 7
ATOM 10112 N N . TYR A 1 24 ? -0.834 -4.621 -27.542 1.00 11.42 140 TYR A N 7
ATOM 10113 C CA . TYR A 1 24 ? -1.782 -3.516 -27.631 1.00 62.11 140 TYR A CA 7
ATOM 10114 C C . TYR A 1 24 ? -1.053 -2.181 -27.749 1.00 70.14 140 TYR A C 7
ATOM 10115 O O . TYR A 1 24 ? -1.318 -1.395 -28.659 1.00 64.02 140 TYR A O 7
ATOM 10133 N N . ASP A 1 25 ? -0.134 -1.933 -26.823 1.00 44.43 141 ASP A N 7
ATOM 10134 C CA . ASP A 1 25 ? 0.636 -0.694 -26.823 1.00 61.01 141 ASP A CA 7
ATOM 10135 C C . ASP A 1 25 ? 1.521 -0.604 -28.062 1.00 50.25 141 ASP A C 7
ATOM 10136 O O . ASP A 1 25 ? 2.628 -1.142 -28.089 1.00 72.31 141 ASP A O 7
ATOM 10145 N N . LYS A 1 26 ? 1.025 0.080 -29.088 1.00 63.35 142 LYS A N 7
ATOM 10146 C CA . LYS A 1 26 ? 1.770 0.241 -30.332 1.00 14.42 142 LYS A CA 7
ATOM 10147 C C . LYS A 1 26 ? 2.848 1.310 -30.185 1.00 63.21 142 LYS A C 7
ATOM 10148 O O . LYS A 1 26 ? 3.911 1.221 -30.800 1.00 22.31 142 LYS A O 7
ATOM 10167 N N . ASP A 1 27 ? 2.568 2.318 -29.367 1.00 4.04 143 ASP A N 7
ATOM 10168 C CA . ASP A 1 27 ? 3.516 3.402 -29.137 1.00 42.42 143 ASP A CA 7
ATOM 10169 C C . ASP A 1 27 ? 4.744 2.901 -28.384 1.00 62.51 143 ASP A C 7
ATOM 10170 O O . ASP A 1 27 ? 5.770 3.577 -28.329 1.00 24.21 143 ASP A O 7
ATOM 10179 N N . GLY A 1 28 ? 4.631 1.709 -27.804 1.00 11.50 144 GLY A N 7
ATOM 10180 C CA . GLY A 1 28 ? 5.739 1.138 -27.061 1.00 35.13 144 GLY A CA 7
ATOM 10181 C C . GLY A 1 28 ? 6.212 2.041 -25.939 1.00 51.45 144 GLY A C 7
ATOM 10182 O O . GLY A 1 28 ? 7.350 1.931 -25.483 1.00 52.40 144 GLY A O 7
ATOM 10186 N N . SER A 1 29 ? 5.338 2.939 -25.495 1.00 74.43 145 SER A N 7
ATOM 10187 C CA . SER A 1 29 ? 5.674 3.869 -24.424 1.00 63.11 145 SER A CA 7
ATOM 10188 C C . SER A 1 29 ? 5.498 3.212 -23.058 1.00 74.15 145 SER A C 7
ATOM 10189 O O . SER A 1 29 ? 6.087 3.644 -22.068 1.00 72.55 145 SER A O 7
ATOM 10197 N N . GLY A 1 30 ? 4.681 2.164 -23.014 1.00 75.20 146 GLY A N 7
ATOM 10198 C CA . GLY A 1 30 ? 4.440 1.463 -21.766 1.00 54.41 146 GLY A CA 7
ATOM 10199 C C . GLY A 1 30 ? 3.237 2.006 -21.019 1.00 44.23 146 GLY A C 7
ATOM 10200 O O . GLY A 1 30 ? 3.162 1.905 -19.795 1.00 65.01 146 GLY A O 7
ATOM 10204 N N . GLN A 1 31 ? 2.296 2.585 -21.758 1.00 31.14 147 GLN A N 7
ATOM 10205 C CA . GLN A 1 31 ? 1.093 3.148 -21.156 1.00 72.12 147 GLN A CA 7
ATOM 10206 C C . GLN A 1 31 ? -0.118 2.933 -22.058 1.00 32.00 147 GLN A C 7
ATOM 10207 O O . GLN A 1 31 ? -0.037 3.104 -23.275 1.00 74.32 147 GLN A O 7
ATOM 10221 N N . LEU A 1 32 ? -1.240 2.557 -21.454 1.00 10.22 148 LEU A N 7
ATOM 10222 C CA . LEU A 1 32 ? -2.469 2.318 -22.202 1.00 52.24 148 LEU A CA 7
ATOM 10223 C C . LEU A 1 32 ? -3.611 3.173 -21.662 1.00 20.25 148 LEU A C 7
ATOM 10224 O O . LEU A 1 32 ? -3.543 3.678 -20.541 1.00 74.33 148 LEU A O 7
ATOM 10240 N N . GLN A 1 33 ? -4.659 3.328 -22.464 1.00 43.14 149 GLN A N 7
ATOM 10241 C CA . GLN A 1 33 ? -5.816 4.120 -22.065 1.00 42.40 149 GLN A CA 7
ATOM 10242 C C . GLN A 1 33 ? -6.902 3.234 -21.465 1.00 24.45 149 GLN A C 7
ATOM 10243 O O . GLN A 1 33 ? -7.033 2.065 -21.828 1.00 35.32 149 GLN A O 7
ATOM 10257 N N . ASP A 1 34 ? -7.676 3.797 -20.544 1.00 73.21 150 ASP A N 7
ATOM 10258 C CA . ASP A 1 34 ? -8.752 3.057 -19.893 1.00 43.33 150 ASP A CA 7
ATOM 10259 C C . ASP A 1 34 ? -9.687 2.436 -20.926 1.00 42.33 150 ASP A C 7
ATOM 10260 O O . ASP A 1 34 ? -10.297 1.396 -20.680 1.00 20.12 150 ASP A O 7
ATOM 10269 N N . ASP A 1 35 ? -9.795 3.082 -22.082 1.00 60.23 151 ASP A N 7
ATOM 10270 C CA . ASP A 1 35 ? -10.656 2.593 -23.153 1.00 42.12 151 ASP A CA 7
ATOM 10271 C C . ASP A 1 35 ? -10.143 1.264 -23.699 1.00 44.44 151 ASP A C 7
ATOM 10272 O O . ASP A 1 35 ? -10.925 0.410 -24.115 1.00 1.24 151 ASP A O 7
ATOM 10281 N N . GLU A 1 36 ? -8.824 1.099 -23.696 1.00 64.14 152 GLU A N 7
ATOM 10282 C CA . GLU A 1 36 ? -8.207 -0.125 -24.194 1.00 21.33 152 GLU A CA 7
ATOM 10283 C C . GLU A 1 36 ? -8.296 -1.240 -23.155 1.00 42.03 152 GLU A C 7
ATOM 10284 O O . GLU A 1 36 ? -8.281 -2.423 -23.497 1.00 24.05 152 GLU A O 7
ATOM 10296 N N . ILE A 1 37 ? -8.388 -0.853 -21.887 1.00 60.34 153 ILE A N 7
ATOM 10297 C CA . ILE A 1 37 ? -8.480 -1.819 -20.800 1.00 23.05 153 ILE A CA 7
ATOM 10298 C C . ILE A 1 37 ? -9.722 -2.692 -20.942 1.00 50.34 153 ILE A C 7
ATOM 10299 O O . ILE A 1 37 ? -9.764 -3.816 -20.445 1.00 25.43 153 ILE A O 7
ATOM 10315 N N . ALA A 1 38 ? -10.732 -2.166 -21.627 1.00 53.24 154 ALA A N 7
ATOM 10316 C CA . ALA A 1 38 ? -11.975 -2.898 -21.840 1.00 25.14 154 ALA A CA 7
ATOM 10317 C C . ALA A 1 38 ? -11.756 -4.094 -22.760 1.00 32.54 154 ALA A C 7
ATOM 10318 O O . ALA A 1 38 ? -12.003 -5.237 -22.377 1.00 72.41 154 ALA A O 7
ATOM 10325 N N . GLY A 1 39 ? -11.292 -3.823 -23.976 1.00 31.32 155 GLY A N 7
ATOM 10326 C CA . GLY A 1 39 ? -11.049 -4.888 -24.932 1.00 13.14 155 GLY A CA 7
ATOM 10327 C C . GLY A 1 39 ? -9.833 -5.720 -24.577 1.00 3.53 155 GLY A C 7
ATOM 10328 O O . GLY A 1 39 ? -9.837 -6.941 -24.738 1.00 54.31 155 GLY A O 7
ATOM 10332 N N . LEU A 1 40 ? -8.787 -5.058 -24.094 1.00 22.35 156 LEU A N 7
ATOM 10333 C CA . LEU A 1 40 ? -7.556 -5.744 -23.716 1.00 62.31 156 LEU A CA 7
ATOM 10334 C C . LEU A 1 40 ? -7.845 -6.891 -22.753 1.00 21.21 156 LEU A C 7
ATOM 10335 O O . LEU A 1 40 ? -7.230 -7.955 -22.835 1.00 24.11 156 LEU A O 7
ATOM 10351 N N . LEU A 1 41 ? -8.786 -6.669 -21.842 1.00 50.21 157 LEU A N 7
ATOM 10352 C CA . LEU A 1 41 ? -9.159 -7.685 -20.864 1.00 13.41 157 LEU A CA 7
ATOM 10353 C C . LEU A 1 41 ? -9.783 -8.897 -21.548 1.00 53.53 157 LEU A C 7
ATOM 10354 O O . LEU A 1 41 ? -9.541 -10.038 -21.156 1.00 35.12 157 LEU A O 7
ATOM 10370 N N . LYS A 1 42 ? -10.586 -8.641 -22.576 1.00 12.13 158 LYS A N 7
ATOM 10371 C CA . LYS A 1 42 ? -11.243 -9.710 -23.319 1.00 10.14 158 LYS A CA 7
ATOM 10372 C C . LYS A 1 42 ? -10.233 -10.762 -23.765 1.00 31.42 158 LYS A C 7
ATOM 10373 O O . LYS A 1 42 ? -10.490 -11.963 -23.669 1.00 1.42 158 LYS A O 7
ATOM 10392 N N . ASP A 1 43 ? -9.085 -10.305 -24.251 1.00 43.11 159 ASP A N 7
ATOM 10393 C CA . ASP A 1 43 ? -8.035 -11.207 -24.710 1.00 20.44 159 ASP A CA 7
ATOM 10394 C C . ASP A 1 43 ? -7.162 -11.663 -23.544 1.00 53.41 159 ASP A C 7
ATOM 10395 O O . ASP A 1 43 ? -6.548 -12.729 -23.593 1.00 35.22 159 ASP A O 7
ATOM 10404 N N . THR A 1 44 ? -7.110 -10.846 -22.496 1.00 74.30 160 THR A N 7
ATOM 10405 C CA . THR A 1 44 ? -6.311 -11.163 -21.319 1.00 74.31 160 THR A CA 7
ATOM 10406 C C . THR A 1 44 ? -6.873 -12.375 -20.584 1.00 3.13 160 THR A C 7
ATOM 10407 O O . THR A 1 44 ? -6.154 -13.338 -20.315 1.00 71.02 160 THR A O 7
ATOM 10418 N N . TYR A 1 45 ? -8.160 -12.321 -20.261 1.00 10.00 161 TYR A N 7
ATOM 10419 C CA . TYR A 1 45 ? -8.817 -13.414 -19.555 1.00 34.14 161 TYR A CA 7
ATOM 10420 C C . TYR A 1 45 ? -8.697 -14.719 -20.336 1.00 44.44 161 TYR A C 7
ATOM 10421 O O . TYR A 1 45 ? -8.357 -15.761 -19.777 1.00 73.15 161 TYR A O 7
ATOM 10439 N N . ALA A 1 46 ? -8.977 -14.651 -21.634 1.00 23.22 162 ALA A N 7
ATOM 10440 C CA . ALA A 1 46 ? -8.897 -15.825 -22.494 1.00 73.04 162 ALA A CA 7
ATOM 10441 C C . ALA A 1 46 ? -7.552 -16.527 -22.343 1.00 0.20 162 ALA A C 7
ATOM 10442 O O . ALA A 1 46 ? -7.494 -17.737 -22.127 1.00 53.15 162 ALA A O 7
ATOM 10449 N N . GLU A 1 47 ? -6.473 -15.759 -22.458 1.00 2.01 163 GLU A N 7
ATOM 10450 C CA . GLU A 1 47 ? -5.128 -16.309 -22.335 1.00 70.20 163 GLU A CA 7
ATOM 10451 C C . GLU A 1 47 ? -4.853 -16.759 -20.903 1.00 1.20 163 GLU A C 7
ATOM 10452 O O . GLU A 1 47 ? -4.010 -17.623 -20.664 1.00 1.12 163 GLU A O 7
ATOM 10464 N N . MET A 1 48 ? -5.570 -16.165 -19.955 1.00 32.44 164 MET A N 7
ATOM 10465 C CA . MET A 1 48 ? -5.404 -16.505 -18.546 1.00 51.11 164 MET A CA 7
ATOM 10466 C C . MET A 1 48 ? -6.069 -17.840 -18.227 1.00 22.32 164 MET A C 7
ATOM 10467 O O . MET A 1 48 ? -5.699 -18.515 -17.267 1.00 11.34 164 MET A O 7
ATOM 10481 N N . GLY A 1 49 ? -7.052 -18.216 -19.039 1.00 35.13 165 GLY A N 7
ATOM 10482 C CA . GLY A 1 49 ? -7.753 -19.469 -18.825 1.00 62.01 165 GLY A CA 7
ATOM 10483 C C . GLY A 1 49 ? -9.131 -19.268 -18.226 1.00 25.33 165 GLY A C 7
ATOM 10484 O O . GLY A 1 49 ? -9.945 -20.191 -18.202 1.00 43.20 165 GLY A O 7
ATOM 10488 N N . MET A 1 50 ? -9.392 -18.060 -17.738 1.00 43.34 166 MET A N 7
ATOM 10489 C CA . MET A 1 50 ? -10.681 -17.742 -17.135 1.00 41.54 166 MET A CA 7
ATOM 10490 C C . MET A 1 50 ? -11.814 -17.942 -18.137 1.00 21.32 166 MET A C 7
ATOM 10491 O O . MET A 1 50 ? -11.800 -17.371 -19.227 1.00 65.32 166 MET A O 7
ATOM 10505 N N . SER A 1 51 ? -12.794 -18.757 -17.759 1.00 62.24 167 SER A N 7
ATOM 10506 C CA . SER A 1 51 ? -13.933 -19.036 -18.627 1.00 25.24 167 SER A CA 7
ATOM 10507 C C . SER A 1 51 ? -15.245 -18.698 -17.926 1.00 22.24 167 SER A C 7
ATOM 10508 O O . SER A 1 51 ? -15.415 -18.970 -16.738 1.00 24.10 167 SER A O 7
ATOM 10516 N N . ASN A 1 52 ? -16.170 -18.103 -18.671 1.00 53.01 168 ASN A N 7
ATOM 10517 C CA . ASN A 1 52 ? -17.468 -17.726 -18.122 1.00 61.52 168 ASN A CA 7
ATOM 10518 C C . ASN A 1 52 ? -17.311 -16.678 -17.025 1.00 40.01 168 ASN A C 7
ATOM 10519 O O . ASN A 1 52 ? -18.114 -16.612 -16.094 1.00 75.45 168 ASN A O 7
ATOM 10530 N N . PHE A 1 53 ? -16.271 -15.859 -17.141 1.00 50.14 169 PHE A N 7
ATOM 10531 C CA . PHE A 1 53 ? -16.008 -14.813 -16.160 1.00 21.12 169 PHE A CA 7
ATOM 10532 C C . PHE A 1 53 ? -15.419 -13.575 -16.829 1.00 1.21 169 PHE A C 7
ATOM 10533 O O . PHE A 1 53 ? -14.211 -13.492 -17.057 1.00 74.41 169 PHE A O 7
ATOM 10550 N N . THR A 1 54 ? -16.281 -12.612 -17.142 1.00 63.23 170 THR A N 7
ATOM 10551 C CA . THR A 1 54 ? -15.848 -11.379 -17.787 1.00 1.23 170 THR A CA 7
ATOM 10552 C C . THR A 1 54 ? -15.780 -10.230 -16.786 1.00 64.55 170 THR A C 7
ATOM 10553 O O . THR A 1 54 ? -16.647 -10.071 -15.928 1.00 14.12 170 THR A O 7
ATOM 10564 N N . PRO A 1 55 ? -14.725 -9.410 -16.898 1.00 2.51 171 PRO A N 7
ATOM 10565 C CA . PRO A 1 55 ? -14.519 -8.260 -16.012 1.00 31.14 171 PRO A CA 7
ATOM 10566 C C . PRO A 1 55 ? -15.534 -7.149 -16.258 1.00 60.12 171 PRO A C 7
ATOM 10567 O O . PRO A 1 55 ? -15.570 -6.554 -17.336 1.00 3.12 171 PRO A O 7
ATOM 10578 N N . THR A 1 56 ? -16.359 -6.873 -15.253 1.00 4.14 172 THR A N 7
ATOM 10579 C CA . THR A 1 56 ? -17.375 -5.834 -15.361 1.00 4.33 172 THR A CA 7
ATOM 10580 C C . THR A 1 56 ? -16.746 -4.481 -15.675 1.00 12.12 172 THR A C 7
ATOM 10581 O O . THR A 1 56 ? -15.666 -4.157 -15.182 1.00 5.12 172 THR A O 7
ATOM 10592 N N . LYS A 1 57 ? -17.430 -3.693 -16.498 1.00 63.10 173 LYS A N 7
ATOM 10593 C CA . LYS A 1 57 ? -16.940 -2.373 -16.877 1.00 61.12 173 LYS A CA 7
ATOM 10594 C C . LYS A 1 57 ? -16.920 -1.434 -15.675 1.00 61.32 173 LYS A C 7
ATOM 10595 O O . LYS A 1 57 ? -15.882 -0.866 -15.338 1.00 41.01 173 LYS A O 7
ATOM 10614 N N . GLU A 1 58 ? -18.073 -1.278 -15.033 1.00 11.03 174 GLU A N 7
ATOM 10615 C CA . GLU A 1 58 ? -18.186 -0.408 -13.868 1.00 21.23 174 GLU A CA 7
ATOM 10616 C C . GLU A 1 58 ? -17.199 -0.824 -12.781 1.00 33.35 174 GLU A C 7
ATOM 10617 O O . GLU A 1 58 ? -16.815 -0.017 -11.934 1.00 32.10 174 GLU A O 7
ATOM 10629 N N . ASP A 1 59 ? -16.794 -2.089 -12.811 1.00 1.05 175 ASP A N 7
ATOM 10630 C CA . ASP A 1 59 ? -15.852 -2.613 -11.829 1.00 22.44 175 ASP A CA 7
ATOM 10631 C C . ASP A 1 59 ? -14.420 -2.231 -12.191 1.00 71.42 175 ASP A C 7
ATOM 10632 O O . ASP A 1 59 ? -13.572 -2.057 -11.316 1.00 32.12 175 ASP A O 7
ATOM 10641 N N . VAL A 1 60 ? -14.157 -2.104 -13.488 1.00 54.30 176 VAL A N 7
ATOM 10642 C CA . VAL A 1 60 ? -12.828 -1.742 -13.967 1.00 35.41 176 VAL A CA 7
ATOM 10643 C C . VAL A 1 60 ? -12.413 -0.369 -13.451 1.00 61.40 176 VAL A C 7
ATOM 10644 O O . VAL A 1 60 ? -11.375 -0.224 -12.805 1.00 21.30 176 VAL A O 7
ATOM 10657 N N . LYS A 1 61 ? -13.230 0.637 -13.740 1.00 54.40 177 LYS A N 7
ATOM 10658 C CA . LYS A 1 61 ? -12.950 2.000 -13.304 1.00 52.44 177 LYS A CA 7
ATOM 10659 C C . LYS A 1 61 ? -12.677 2.047 -11.804 1.00 61.15 177 LYS A C 7
ATOM 10660 O O . LYS A 1 61 ? -11.925 2.897 -11.327 1.00 51.44 177 LYS A O 7
ATOM 10679 N N . ILE A 1 62 ? -13.290 1.127 -11.067 1.00 53.32 178 ILE A N 7
ATOM 10680 C CA . ILE A 1 62 ? -13.110 1.063 -9.622 1.00 72.22 178 ILE A CA 7
ATOM 10681 C C . ILE A 1 62 ? -11.823 0.329 -9.261 1.00 12.22 178 ILE A C 7
ATOM 10682 O O . ILE A 1 62 ? -11.070 0.768 -8.392 1.00 2.11 178 ILE A O 7
ATOM 10698 N N . TRP A 1 63 ? -11.577 -0.789 -9.934 1.00 52.43 179 TRP A N 7
ATOM 10699 C CA . TRP A 1 63 ? -10.379 -1.583 -9.685 1.00 54.23 179 TRP A CA 7
ATOM 10700 C C . TRP A 1 63 ? -9.124 -0.727 -9.807 1.00 4.33 179 TRP A C 7
ATOM 10701 O O . TRP A 1 63 ? -8.175 -0.886 -9.037 1.00 51.41 179 TRP A O 7
ATOM 10722 N N . LEU A 1 64 ? -9.123 0.181 -10.777 1.00 13.15 180 LEU A N 7
ATOM 10723 C CA . LEU A 1 64 ? -7.983 1.063 -10.998 1.00 41.52 180 LEU A CA 7
ATOM 10724 C C . LEU A 1 64 ? -8.007 2.239 -10.027 1.00 12.22 180 LEU A C 7
ATOM 10725 O O . LEU A 1 64 ? -6.960 2.750 -9.631 1.00 12.25 180 LEU A O 7
ATOM 10741 N N . GLN A 1 65 ? -9.209 2.661 -9.646 1.00 42.14 181 GLN A N 7
ATOM 10742 C CA . GLN A 1 65 ? -9.369 3.776 -8.720 1.00 24.31 181 GLN A CA 7
ATOM 10743 C C . GLN A 1 65 ? -9.259 3.302 -7.274 1.00 61.04 181 GLN A C 7
ATOM 10744 O O . GLN A 1 65 ? -9.415 4.088 -6.340 1.00 64.23 181 GLN A O 7
ATOM 10758 N N . MET A 1 66 ? -8.990 2.012 -7.098 1.00 53.43 182 MET A N 7
ATOM 10759 C CA . 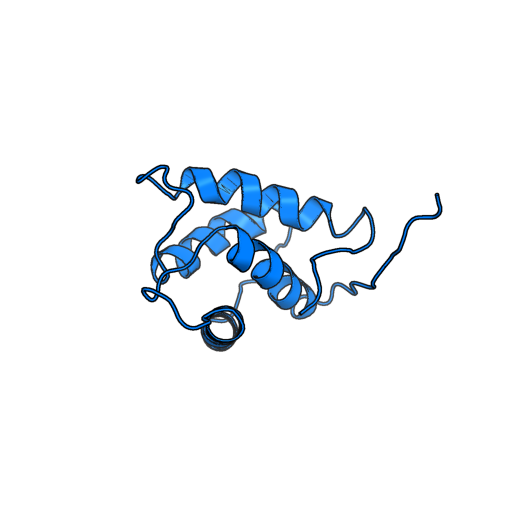MET A 1 66 ? -8.859 1.435 -5.766 1.00 31.42 182 MET A CA 7
ATOM 10760 C C . MET A 1 66 ? -7.401 1.430 -5.316 1.00 54.23 182 MET A C 7
ATOM 10761 O O . MET A 1 66 ? -7.111 1.441 -4.120 1.00 50.55 182 MET A O 7
ATOM 10775 N N . ALA A 1 67 ? -6.489 1.413 -6.282 1.00 41.53 183 ALA A N 7
ATOM 10776 C CA . ALA A 1 67 ? -5.062 1.409 -5.985 1.00 41.33 183 ALA A CA 7
ATOM 10777 C C . ALA A 1 67 ? -4.370 2.622 -6.599 1.00 61.41 183 ALA A C 7
ATOM 10778 O O . ALA A 1 67 ? -3.451 3.189 -6.008 1.00 62.12 183 ALA A O 7
ATOM 10785 N N . ASP A 1 68 ? -4.816 3.013 -7.787 1.00 74.05 184 ASP A N 7
ATOM 10786 C CA . ASP A 1 68 ? -4.240 4.159 -8.481 1.00 61.35 184 ASP A CA 7
ATOM 10787 C C . ASP A 1 68 ? -5.001 5.437 -8.145 1.00 1.22 184 ASP A C 7
ATOM 10788 O O . ASP A 1 68 ? -5.329 6.229 -9.029 1.00 74.11 184 ASP A O 7
ATOM 10797 N N . THR A 1 69 ? -5.280 5.633 -6.860 1.00 20.03 185 THR A N 7
ATOM 10798 C CA . THR A 1 69 ? -6.004 6.814 -6.406 1.00 72.50 185 THR A CA 7
ATOM 10799 C C . THR A 1 69 ? -5.144 8.066 -6.527 1.00 53.43 185 THR A C 7
ATOM 10800 O O . THR A 1 69 ? -4.530 8.505 -5.556 1.00 41.11 185 THR A O 7
ATOM 10811 N N . ASN A 1 70 ? -5.106 8.638 -7.726 1.00 40.44 186 ASN A N 7
ATOM 10812 C CA . ASN A 1 70 ? -4.321 9.842 -7.974 1.00 43.13 186 ASN A CA 7
ATOM 10813 C C . ASN A 1 70 ? -4.789 10.545 -9.244 1.00 54.35 186 ASN A C 7
ATOM 10814 O O . ASN A 1 70 ? -5.507 9.965 -10.059 1.00 31.11 186 ASN A O 7
ATOM 10825 N N . SER A 1 71 ? -4.378 11.799 -9.407 1.00 23.33 187 SER A N 7
ATOM 10826 C CA . SER A 1 71 ? -4.758 12.583 -10.576 1.00 23.11 187 SER A CA 7
ATOM 10827 C C . SER A 1 71 ? -3.724 12.436 -11.688 1.00 63.21 187 SER A C 7
ATOM 10828 O O . SER A 1 71 ? -2.665 13.063 -11.653 1.00 62.02 187 SER A O 7
ATOM 10836 N N . ASP A 1 72 ? -4.039 11.603 -12.674 1.00 22.34 188 ASP A N 7
ATOM 10837 C CA . ASP A 1 72 ? -3.139 11.373 -13.798 1.00 24.34 188 ASP A CA 7
ATOM 10838 C C . ASP A 1 72 ? -3.902 11.395 -15.118 1.00 43.44 188 ASP A C 7
ATOM 10839 O O . ASP A 1 72 ? -3.587 12.177 -16.015 1.00 72.53 188 ASP A O 7
ATOM 10848 N N . GLY A 1 73 ? -4.906 10.532 -15.231 1.00 34.42 189 GLY A N 7
ATOM 10849 C CA . GLY A 1 73 ? -5.698 10.468 -16.446 1.00 3.25 189 GLY A CA 7
ATOM 10850 C C . GLY A 1 73 ? -5.215 9.390 -17.396 1.00 54.41 189 GLY A C 7
ATOM 10851 O O . GLY A 1 73 ? -5.509 9.430 -18.591 1.00 1.32 189 GLY A O 7
ATOM 10855 N N . SER A 1 74 ? -4.472 8.425 -16.865 1.00 44.14 190 SER A N 7
ATOM 10856 C CA . SER A 1 74 ? -3.943 7.335 -17.676 1.00 64.50 190 SER A CA 7
ATOM 10857 C C . SER A 1 74 ? -3.609 6.125 -16.808 1.00 73.22 190 SER A C 7
ATOM 10858 O O . SER A 1 74 ? -3.757 6.163 -15.587 1.00 23.14 190 SER A O 7
ATOM 10866 N N . VAL A 1 75 ? -3.159 5.051 -17.449 1.00 63.20 191 VAL A N 7
ATOM 10867 C CA . VAL A 1 75 ? -2.803 3.829 -16.737 1.00 41.12 191 VAL A CA 7
ATOM 10868 C C . VAL A 1 75 ? -1.668 3.094 -17.441 1.00 4.13 191 VAL A C 7
ATOM 10869 O O . VAL A 1 75 ? -1.690 2.917 -18.659 1.00 23.45 191 VAL A O 7
ATOM 10882 N N . SER A 1 76 ? -0.676 2.668 -16.665 1.00 63.22 192 SER A N 7
ATOM 10883 C CA . SER A 1 76 ? 0.471 1.954 -17.214 1.00 43.22 192 SER A CA 7
ATOM 10884 C C . SER A 1 76 ? 0.384 0.463 -16.902 1.00 53.40 192 SER A C 7
ATOM 10885 O O . SER A 1 76 ? -0.428 0.036 -16.080 1.00 22.31 192 SER A O 7
ATOM 10893 N N . LEU A 1 77 ? 1.225 -0.323 -17.564 1.00 32.40 193 LEU A N 7
ATOM 10894 C CA . LEU A 1 77 ? 1.244 -1.768 -17.358 1.00 41.44 193 LEU A CA 7
ATOM 10895 C C . LEU A 1 77 ? 1.366 -2.105 -15.876 1.00 21.01 193 LEU A C 7
ATOM 10896 O O . LEU A 1 77 ? 0.633 -2.948 -15.360 1.00 3.24 193 LEU A O 7
ATOM 10912 N N . GLU A 1 78 ? 2.296 -1.439 -15.197 1.00 75.53 194 GLU A N 7
ATOM 10913 C CA . GLU A 1 78 ? 2.512 -1.669 -13.774 1.00 13.35 194 GLU A CA 7
ATOM 10914 C C . GLU A 1 78 ? 1.203 -1.546 -12.998 1.00 3.32 194 GLU A C 7
ATOM 10915 O O . GLU A 1 78 ? 0.982 -2.257 -12.018 1.00 41.23 194 GLU A O 7
ATOM 10927 N N . GLU A 1 79 ? 0.341 -0.638 -13.444 1.00 13.11 195 GLU A N 7
ATOM 10928 C CA . GLU A 1 79 ? -0.945 -0.421 -12.791 1.00 2.22 195 GLU A CA 7
ATOM 10929 C C . GLU A 1 79 ? -2.002 -1.374 -13.340 1.00 51.04 195 GLU A C 7
ATOM 10930 O O . GLU A 1 79 ? -2.974 -1.700 -12.659 1.00 14.32 195 GLU A O 7
ATOM 10942 N N . TYR A 1 80 ? -1.805 -1.817 -14.577 1.00 51.21 196 TYR A N 7
ATOM 10943 C CA . TYR A 1 80 ? -2.742 -2.730 -15.220 1.00 53.04 196 TYR A CA 7
ATOM 10944 C C . TYR A 1 80 ? -2.713 -4.101 -14.552 1.00 1.03 196 TYR A C 7
ATOM 10945 O O . TYR A 1 80 ? -3.752 -4.640 -14.171 1.00 43.32 196 TYR A O 7
ATOM 10963 N N . GLU A 1 81 ? -1.514 -4.659 -14.412 1.00 52.42 197 GLU A N 7
ATOM 10964 C CA . GLU A 1 81 ? -1.349 -5.967 -13.790 1.00 2.23 197 GLU A CA 7
ATOM 10965 C C . GLU A 1 81 ? -2.050 -6.017 -12.435 1.00 72.53 197 GLU A C 7
ATOM 10966 O O . GLU A 1 81 ? -2.678 -7.017 -12.086 1.00 61.44 197 GLU A O 7
ATOM 10978 N N . ASP A 1 82 ? -1.938 -4.933 -11.677 1.00 0.41 198 ASP A N 7
ATOM 10979 C CA . ASP A 1 82 ? -2.561 -4.852 -10.361 1.00 12.01 198 ASP A CA 7
ATOM 10980 C C . ASP A 1 82 ? -4.080 -4.945 -10.472 1.00 42.22 198 ASP A C 7
ATOM 10981 O O . ASP A 1 82 ? -4.732 -5.617 -9.672 1.00 3.01 198 ASP A O 7
ATOM 10990 N N . LEU A 1 83 ? -4.637 -4.265 -11.468 1.00 74.21 199 LEU A N 7
ATOM 10991 C CA . LEU A 1 83 ? -6.080 -4.270 -11.684 1.00 11.20 199 LEU A CA 7
ATOM 10992 C C . LEU A 1 83 ? -6.597 -5.692 -11.877 1.00 14.23 199 LEU A C 7
ATOM 10993 O O . LEU A 1 83 ? -7.676 -6.040 -11.397 1.00 34.43 199 LEU A O 7
ATOM 11009 N N . ILE A 1 84 ? -5.820 -6.508 -12.580 1.00 20.33 200 ILE A N 7
ATOM 11010 C CA . ILE A 1 84 ? -6.198 -7.893 -12.832 1.00 74.14 200 ILE A CA 7
ATOM 11011 C C . ILE A 1 84 ? -6.366 -8.664 -11.528 1.00 30.15 200 ILE A C 7
ATOM 11012 O O . ILE A 1 84 ? -7.263 -9.497 -11.398 1.00 75.32 200 ILE A O 7
ATOM 11028 N N . ILE A 1 85 ? -5.498 -8.379 -10.563 1.00 20.22 201 ILE A N 7
ATOM 11029 C CA . ILE A 1 85 ? -5.552 -9.044 -9.267 1.00 0.24 201 ILE A CA 7
ATOM 11030 C C . ILE A 1 85 ? -6.916 -8.859 -8.611 1.00 32.33 201 ILE A C 7
ATOM 11031 O O . ILE A 1 85 ? -7.521 -9.818 -8.130 1.00 54.21 201 ILE A O 7
ATOM 11047 N N . LYS A 1 86 ? -7.397 -7.621 -8.596 1.00 5.45 202 LYS A N 7
ATOM 11048 C CA . LYS A 1 86 ? -8.691 -7.309 -8.002 1.00 12.31 202 LYS A CA 7
ATOM 11049 C C . LYS A 1 86 ? -9.815 -8.037 -8.732 1.00 64.44 202 LYS A C 7
ATOM 11050 O O . LYS A 1 86 ? -10.826 -8.400 -8.131 1.00 64.44 202 LYS A O 7
ATOM 11069 N N . SER A 1 87 ? -9.630 -8.249 -10.032 1.00 24.45 203 SER A N 7
ATOM 11070 C CA . SER A 1 87 ? -10.629 -8.933 -10.844 1.00 62.13 203 SER A CA 7
ATOM 11071 C C . SER A 1 87 ? -10.622 -10.433 -10.565 1.00 72.04 203 SER A C 7
ATOM 11072 O O . SER A 1 87 ? -11.675 -11.071 -10.511 1.00 5.02 203 SER A O 7
ATOM 11080 N N . LEU A 1 88 ? -9.429 -10.990 -10.389 1.00 72.35 204 LEU A N 7
ATOM 11081 C CA . LEU A 1 88 ? -9.283 -12.416 -10.116 1.00 15.22 204 LEU A CA 7
ATOM 11082 C C . LEU A 1 88 ? -10.048 -12.809 -8.856 1.00 72.42 204 LEU A C 7
ATOM 11083 O O . LEU A 1 88 ? -10.389 -13.976 -8.665 1.00 61.54 204 LEU A O 7
ATOM 11099 N N . GLN A 1 89 ? -10.316 -11.827 -8.001 1.00 62.44 205 GLN A N 7
ATOM 11100 C CA . GLN A 1 89 ? -11.042 -12.072 -6.761 1.00 0.12 205 GLN A CA 7
ATOM 11101 C C . GLN A 1 89 ? -12.533 -12.250 -7.029 1.00 22.13 205 GLN A C 7
ATOM 11102 O O . GLN A 1 89 ? -13.239 -12.902 -6.259 1.00 54.33 205 GLN A O 7
ATOM 11116 N N . LYS A 1 90 ? -13.006 -11.667 -8.125 1.00 2.43 206 LYS A N 7
ATOM 11117 C CA . LYS A 1 90 ? -14.413 -11.761 -8.496 1.00 4.10 206 LYS A CA 7
ATOM 11118 C C . LYS A 1 90 ? -14.781 -13.192 -8.875 1.00 3.05 206 LYS A C 7
ATOM 11119 O O . LYS A 1 90 ? -15.928 -13.609 -8.721 1.00 54.24 206 LYS A O 7
ATOM 11138 N N . ALA A 1 91 ? -13.799 -13.940 -9.368 1.00 11.20 207 ALA A N 7
ATOM 11139 C CA . ALA A 1 91 ? -14.020 -15.325 -9.765 1.00 5.03 207 ALA A CA 7
ATOM 11140 C C . ALA A 1 91 ? -13.851 -16.269 -8.579 1.00 15.01 207 ALA A C 7
ATOM 11141 O O . ALA A 1 91 ? -14.399 -17.371 -8.567 1.00 52.54 207 ALA A O 7
ATOM 11148 N N . GLY A 1 92 ? -13.089 -15.830 -7.582 1.00 12.21 208 GLY A N 7
ATOM 11149 C CA . GLY A 1 92 ? -12.862 -16.649 -6.406 1.00 11.35 208 GLY A CA 7
ATOM 11150 C C . GLY A 1 92 ? -11.420 -17.100 -6.283 1.00 73.41 208 GLY A C 7
ATOM 11151 O O . GLY A 1 92 ? -11.104 -17.975 -5.476 1.00 45.02 208 GLY A O 7
ATOM 11155 N N . ILE A 1 93 ? -10.545 -16.505 -7.086 1.00 52.12 209 ILE A N 7
ATOM 11156 C CA . ILE A 1 93 ? -9.130 -16.852 -7.064 1.00 43.01 209 ILE A CA 7
ATOM 11157 C C . ILE A 1 93 ? -8.422 -16.198 -5.882 1.00 62.42 209 ILE A C 7
ATOM 11158 O O . ILE A 1 93 ? -8.077 -15.017 -5.928 1.00 32.43 209 ILE A O 7
ATOM 11174 N N . ARG A 1 94 ? -8.206 -16.975 -4.825 1.00 54.04 210 ARG A N 7
ATOM 11175 C CA . ARG A 1 94 ? -7.539 -16.472 -3.631 1.00 44.10 210 ARG A CA 7
ATOM 11176 C C . ARG A 1 94 ? -6.119 -16.015 -3.954 1.00 23.44 210 ARG A C 7
ATOM 11177 O O . ARG A 1 94 ? -5.332 -16.763 -4.534 1.00 43.14 210 ARG A O 7
ATOM 11198 N N . VAL A 1 95 ? -5.798 -14.783 -3.573 1.00 52.42 211 VAL A N 7
ATOM 11199 C CA . VAL A 1 95 ? -4.474 -14.226 -3.821 1.00 64.21 211 VAL A CA 7
ATOM 11200 C C . VAL A 1 95 ? -3.858 -13.680 -2.538 1.00 21.12 211 VAL A C 7
ATOM 11201 O O . VAL A 1 95 ? -4.358 -12.715 -1.960 1.00 63.42 211 VAL A O 7
ATOM 11214 N N . GLU A 1 96 ? -2.770 -14.304 -2.098 1.00 5.12 212 GLU A N 7
ATOM 11215 C CA . GLU A 1 96 ? -2.086 -13.880 -0.882 1.00 2.32 212 GLU A CA 7
ATOM 11216 C C . GLU A 1 96 ? -0.594 -13.686 -1.136 1.00 43.31 212 GLU A C 7
ATOM 11217 O O . GLU A 1 96 ? 0.020 -14.431 -1.900 1.00 50.12 212 GLU A O 7
ATOM 11229 N N . LYS A 1 97 ? -0.016 -12.679 -0.490 1.00 44.43 213 LYS A N 7
ATOM 11230 C CA . LYS A 1 97 ? 1.404 -12.385 -0.644 1.00 43.22 213 LYS A CA 7
ATOM 11231 C C . LYS A 1 97 ? 2.257 -13.563 -0.184 1.00 13.15 213 LYS A C 7
ATOM 11232 O O . LYS A 1 97 ? 1.862 -14.314 0.708 1.00 62.11 213 LYS A O 7
ATOM 11251 N N . GLN A 1 98 ? 3.426 -13.716 -0.796 1.00 23.42 214 GLN A N 7
ATOM 11252 C CA . GLN A 1 98 ? 4.334 -14.803 -0.447 1.00 11.01 214 GLN A CA 7
ATOM 11253 C C . GLN A 1 98 ? 5.768 -14.297 -0.326 1.00 35.11 214 GLN A C 7
ATOM 11254 O O . GLN A 1 98 ? 6.121 -13.263 -0.892 1.00 1.20 214 GLN A O 7
ATOM 11268 N N . SER A 1 99 ? 6.589 -15.033 0.416 1.00 31.10 215 SER A N 7
ATOM 11269 C CA . SER A 1 99 ? 7.984 -14.657 0.615 1.00 54.32 215 SER A CA 7
ATOM 11270 C C . SER A 1 99 ? 8.905 -15.505 -0.257 1.00 12.21 215 SER A C 7
ATOM 11271 O O . SER A 1 99 ? 8.603 -16.660 -0.558 1.00 63.43 215 SER A O 7
ATOM 11279 N N . LEU A 1 100 ? 10.029 -14.923 -0.659 1.00 41.20 216 LEU A N 7
ATOM 11280 C CA . LEU A 1 100 ? 10.996 -15.624 -1.497 1.00 3.34 216 LEU A CA 7
ATOM 11281 C C . LEU A 1 100 ? 11.644 -16.775 -0.734 1.00 33.10 216 LEU A C 7
ATOM 11282 O O . LEU A 1 100 ? 12.184 -16.586 0.356 1.00 50.21 216 LEU A O 7
ATOM 11298 N N . VAL A 1 101 ? 11.587 -17.969 -1.315 1.00 62.24 217 VAL A N 7
ATOM 11299 C CA . VAL A 1 101 ? 12.171 -19.151 -0.692 1.00 71.25 217 VAL A CA 7
ATOM 11300 C C . VAL A 1 101 ? 13.378 -19.648 -1.480 1.00 72.22 217 VAL A C 7
ATOM 11301 O O . VAL A 1 101 ? 13.258 -20.035 -2.643 1.00 14.21 217 VAL A O 7
ATOM 11314 N N . PHE A 1 102 ? 14.542 -19.636 -0.839 1.00 52.20 218 PHE A N 7
ATOM 11315 C CA . PHE A 1 102 ? 15.772 -20.085 -1.480 1.00 23.03 218 PHE A CA 7
ATOM 11316 C C . PHE A 1 102 ? 15.932 -21.597 -1.350 1.00 62.04 218 PHE A C 7
ATOM 11317 O O . PHE A 1 102 ? 16.517 -22.089 -0.386 1.00 42.50 218 PHE A O 7
ATOM 11334 N N . SER A 1 1 ? 3.190 -0.157 -0.275 1.00 10.20 117 SER A N 8
ATOM 11335 C CA . SER A 1 1 ? 3.441 -0.061 -1.708 1.00 44.21 117 SER A CA 8
ATOM 11336 C C . SER A 1 1 ? 4.319 -1.214 -2.184 1.00 64.21 117 SER A C 8
ATOM 11337 O O . SER A 1 1 ? 5.029 -1.097 -3.183 1.00 23.31 117 SER A O 8
ATOM 11345 N N . SER A 1 2 ? 4.265 -2.328 -1.461 1.00 62.21 118 SER A N 8
ATOM 11346 C CA . SER A 1 2 ? 5.058 -3.503 -1.806 1.00 12.40 118 SER A CA 8
ATOM 11347 C C . SER A 1 2 ? 4.740 -3.976 -3.221 1.00 61.01 118 SER A C 8
ATOM 11348 O O . SER A 1 2 ? 3.682 -3.668 -3.769 1.00 15.40 118 SER A O 8
ATOM 11356 N N . LYS A 1 3 ? 5.665 -4.728 -3.808 1.00 41.22 119 LYS A N 8
ATOM 11357 C CA . LYS A 1 3 ? 5.486 -5.246 -5.159 1.00 72.41 119 LYS A CA 8
ATOM 11358 C C . LYS A 1 3 ? 4.602 -6.490 -5.152 1.00 3.22 119 LYS A C 8
ATOM 11359 O O . LYS A 1 3 ? 4.423 -7.147 -4.126 1.00 72.13 119 LYS A O 8
ATOM 11378 N N . PRO A 1 4 ? 4.038 -6.823 -6.322 1.00 52.31 120 PRO A N 8
ATOM 11379 C CA . PRO A 1 4 ? 3.165 -7.991 -6.476 1.00 45.44 120 PRO A CA 8
ATOM 11380 C C . PRO A 1 4 ? 3.930 -9.305 -6.360 1.00 1.34 120 PRO A C 8
ATOM 11381 O O . PRO A 1 4 ? 4.636 -9.709 -7.284 1.00 12.10 120 PRO A O 8
ATOM 11392 N N . LYS A 1 5 ? 3.785 -9.969 -5.218 1.00 2.32 121 LYS A N 8
ATOM 11393 C CA . LYS A 1 5 ? 4.461 -11.239 -4.980 1.00 14.22 121 LYS A CA 8
ATOM 11394 C C . LYS A 1 5 ? 3.476 -12.295 -4.490 1.00 34.34 121 LYS A C 8
ATOM 11395 O O . LYS A 1 5 ? 3.118 -12.326 -3.312 1.00 1.42 121 LYS A O 8
ATOM 11414 N N . TYR A 1 6 ? 3.042 -13.160 -5.399 1.00 72.45 122 TYR A N 8
ATOM 11415 C CA . TYR A 1 6 ? 2.097 -14.218 -5.059 1.00 44.05 122 TYR A CA 8
ATOM 11416 C C . TYR A 1 6 ? 2.603 -15.575 -5.540 1.00 12.10 122 TYR A C 8
ATOM 11417 O O . TYR A 1 6 ? 3.610 -15.662 -6.241 1.00 54.35 122 TYR A O 8
ATOM 11435 N N . ASN A 1 7 ? 1.895 -16.632 -5.157 1.00 34.34 123 ASN A N 8
ATOM 11436 C CA . ASN A 1 7 ? 2.270 -17.986 -5.548 1.00 22.24 123 ASN A CA 8
ATOM 11437 C C . ASN A 1 7 ? 2.524 -18.068 -7.050 1.00 1.12 123 ASN A C 8
ATOM 11438 O O . ASN A 1 7 ? 2.093 -17.214 -7.825 1.00 10.02 123 ASN A O 8
ATOM 11449 N N . PRO A 1 8 ? 3.241 -19.120 -7.472 1.00 74.14 124 PRO A N 8
ATOM 11450 C CA . PRO A 1 8 ? 3.567 -19.340 -8.884 1.00 44.44 124 PRO A CA 8
ATOM 11451 C C . PRO A 1 8 ? 2.343 -19.717 -9.711 1.00 32.21 124 PRO A C 8
ATOM 11452 O O . PRO A 1 8 ? 2.409 -19.787 -10.938 1.00 12.24 124 PRO A O 8
ATOM 11463 N N . GLU A 1 9 ? 1.227 -19.959 -9.030 1.00 72.33 125 GLU A N 8
ATOM 11464 C CA . GLU A 1 9 ? -0.012 -20.330 -9.704 1.00 34.15 125 GLU A CA 8
ATOM 11465 C C . GLU A 1 9 ? -0.729 -19.095 -10.242 1.00 75.41 125 GLU A C 8
ATOM 11466 O O . GLU A 1 9 ? -1.274 -19.112 -11.346 1.00 61.12 125 GLU A O 8
ATOM 11478 N N . VAL A 1 10 ? -0.726 -18.025 -9.454 1.00 22.22 126 VAL A N 8
ATOM 11479 C CA . VAL A 1 10 ? -1.375 -16.781 -9.850 1.00 61.33 126 VAL A CA 8
ATOM 11480 C C . VAL A 1 10 ? -0.423 -15.893 -10.644 1.00 21.51 126 VAL A C 8
ATOM 11481 O O . VAL A 1 10 ? -0.849 -15.122 -11.502 1.00 53.23 126 VAL A O 8
ATOM 11494 N N . GLU A 1 11 ? 0.869 -16.009 -10.351 1.00 34.22 127 GLU A N 8
ATOM 11495 C CA . GLU A 1 11 ? 1.881 -15.216 -11.038 1.00 1.04 127 GLU A CA 8
ATOM 11496 C C . GLU A 1 11 ? 1.751 -15.360 -12.551 1.00 61.42 127 GLU A C 8
ATOM 11497 O O . GLU A 1 11 ? 1.860 -14.382 -13.290 1.00 60.42 127 GLU A O 8
ATOM 11509 N N . ALA A 1 12 ? 1.518 -16.588 -13.005 1.00 0.43 128 ALA A N 8
ATOM 11510 C CA . ALA A 1 12 ? 1.372 -16.861 -14.429 1.00 13.30 128 ALA A CA 8
ATOM 11511 C C . ALA A 1 12 ? 0.262 -16.011 -15.040 1.00 22.33 128 ALA A C 8
ATOM 11512 O O . ALA A 1 12 ? 0.258 -15.748 -16.242 1.00 72.24 128 ALA A O 8
ATOM 11519 N N . LYS A 1 13 ? -0.678 -15.585 -14.204 1.00 34.14 129 LYS A N 8
ATOM 11520 C CA . LYS A 1 13 ? -1.794 -14.765 -14.660 1.00 41.42 129 LYS A CA 8
ATOM 11521 C C . LYS A 1 13 ? -1.316 -13.375 -15.067 1.00 41.45 129 LYS A C 8
ATOM 11522 O O . LYS A 1 13 ? -1.930 -12.717 -15.909 1.00 34.32 129 LYS A O 8
ATOM 11541 N N . LEU A 1 14 ? -0.216 -12.933 -14.467 1.00 52.24 130 LEU A N 8
ATOM 11542 C CA . LEU A 1 14 ? 0.346 -11.621 -14.769 1.00 54.31 130 LEU A CA 8
ATOM 11543 C C . LEU A 1 14 ? 1.170 -11.663 -16.052 1.00 31.13 130 LEU A C 8
ATOM 11544 O O . LEU A 1 14 ? 1.076 -10.768 -16.892 1.00 3.25 130 LEU A O 8
ATOM 11560 N N . ASP A 1 15 ? 1.975 -12.710 -16.197 1.00 1.32 131 ASP A N 8
ATOM 11561 C CA . ASP A 1 15 ? 2.814 -12.871 -17.379 1.00 32.11 131 ASP A CA 8
ATOM 11562 C C . ASP A 1 15 ? 1.982 -12.766 -18.654 1.00 4.24 131 ASP A C 8
ATOM 11563 O O . ASP A 1 15 ? 2.478 -12.342 -19.698 1.00 24.04 131 ASP A O 8
ATOM 11572 N N . VAL A 1 16 ? 0.715 -13.155 -18.561 1.00 72.52 132 VAL A N 8
ATOM 11573 C CA . VAL A 1 16 ? -0.186 -13.105 -19.707 1.00 21.14 132 VAL A CA 8
ATOM 11574 C C . VAL A 1 16 ? -0.608 -11.672 -20.011 1.00 33.21 132 VAL A C 8
ATOM 11575 O O . VAL A 1 16 ? -0.343 -11.153 -21.095 1.00 1.15 132 VAL A O 8
ATOM 11588 N N . ALA A 1 17 ? -1.267 -11.038 -19.047 1.00 33.04 133 ALA A N 8
ATOM 11589 C CA . ALA A 1 17 ? -1.725 -9.664 -19.210 1.00 45.32 133 ALA A CA 8
ATOM 11590 C C . ALA A 1 17 ? -0.559 -8.730 -19.517 1.00 64.13 133 ALA A C 8
ATOM 11591 O O . ALA A 1 17 ? -0.742 -7.666 -20.109 1.00 72.45 133 ALA A O 8
ATOM 11598 N N . ARG A 1 18 ? 0.640 -9.134 -19.110 1.00 62.45 134 ARG A N 8
ATOM 11599 C CA . ARG A 1 18 ? 1.836 -8.332 -19.341 1.00 32.52 134 ARG A CA 8
ATOM 11600 C C . ARG A 1 18 ? 2.345 -8.513 -20.768 1.00 20.12 134 ARG A C 8
ATOM 11601 O O . ARG A 1 18 ? 2.874 -7.580 -21.372 1.00 12.45 134 ARG A O 8
ATOM 11622 N N . ARG A 1 19 ? 2.182 -9.720 -21.300 1.00 42.24 135 ARG A N 8
ATOM 11623 C CA . ARG A 1 19 ? 2.627 -10.023 -22.655 1.00 72.33 135 ARG A CA 8
ATOM 11624 C C . ARG A 1 19 ? 1.587 -9.581 -23.681 1.00 32.14 135 ARG A C 8
ATOM 11625 O O . ARG A 1 19 ? 1.921 -9.266 -24.824 1.00 11.04 135 ARG A O 8
ATOM 11646 N N . LEU A 1 20 ? 0.325 -9.561 -23.265 1.00 3.42 136 LEU A N 8
ATOM 11647 C CA . LEU A 1 20 ? -0.765 -9.158 -24.147 1.00 5.42 136 LEU A CA 8
ATOM 11648 C C . LEU A 1 20 ? -0.918 -7.640 -24.165 1.00 23.13 136 LEU A C 8
ATOM 11649 O O . LEU A 1 20 ? -1.388 -7.065 -25.146 1.00 55.31 136 LEU A O 8
ATOM 11665 N N . PHE A 1 21 ? -0.515 -6.997 -23.074 1.00 11.03 137 PHE A N 8
ATOM 11666 C CA . PHE A 1 21 ? -0.606 -5.546 -22.964 1.00 53.33 137 PHE A CA 8
ATOM 11667 C C . PHE A 1 21 ? 0.255 -4.865 -24.024 1.00 61.21 137 PHE A C 8
ATOM 11668 O O . PHE A 1 21 ? -0.220 -4.010 -24.772 1.00 4.24 137 PHE A O 8
ATOM 11685 N N . LYS A 1 22 ? 1.525 -5.251 -24.082 1.00 43.14 138 LYS A N 8
ATOM 11686 C CA . LYS A 1 22 ? 2.455 -4.680 -25.050 1.00 30.21 138 LYS A CA 8
ATOM 11687 C C . LYS A 1 22 ? 1.899 -4.785 -26.466 1.00 55.43 138 LYS A C 8
ATOM 11688 O O . LYS A 1 22 ? 2.032 -3.858 -27.265 1.00 51.25 138 LYS A O 8
ATOM 11707 N N . ARG A 1 23 ? 1.274 -5.918 -26.770 1.00 13.34 139 ARG A N 8
ATOM 11708 C CA . ARG A 1 23 ? 0.697 -6.142 -28.090 1.00 32.34 139 ARG A CA 8
ATOM 11709 C C . ARG A 1 23 ? -0.320 -5.057 -28.430 1.00 41.35 139 ARG A C 8
ATOM 11710 O O . ARG A 1 23 ? -0.570 -4.772 -29.602 1.00 4.41 139 ARG A O 8
ATOM 11731 N N . TYR A 1 24 ? -0.903 -4.455 -27.400 1.00 32.33 140 TYR A N 8
ATOM 11732 C CA . TYR A 1 24 ? -1.895 -3.403 -27.590 1.00 21.43 140 TYR A CA 8
ATOM 11733 C C . TYR A 1 24 ? -1.227 -2.035 -27.679 1.00 1.30 140 TYR A C 8
ATOM 11734 O O . TYR A 1 24 ? -1.448 -1.284 -28.630 1.00 30.34 140 TYR A O 8
ATOM 11752 N N . ASP A 1 25 ? -0.408 -1.717 -26.682 1.00 73.21 141 ASP A N 8
ATOM 11753 C CA . ASP A 1 25 ? 0.295 -0.440 -26.647 1.00 54.01 141 ASP A CA 8
ATOM 11754 C C . ASP A 1 25 ? 1.100 -0.228 -27.925 1.00 41.20 141 ASP A C 8
ATOM 11755 O O . ASP A 1 25 ? 2.150 -0.842 -28.120 1.00 15.44 141 ASP A O 8
ATOM 11764 N N . LYS A 1 26 ? 0.602 0.645 -28.794 1.00 72.45 142 LYS A N 8
ATOM 11765 C CA . LYS A 1 26 ? 1.274 0.939 -30.054 1.00 60.04 142 LYS A CA 8
ATOM 11766 C C . LYS A 1 26 ? 2.361 1.991 -29.858 1.00 52.24 142 LYS A C 8
ATOM 11767 O O . LYS A 1 26 ? 3.320 2.057 -30.628 1.00 13.53 142 LYS A O 8
ATOM 11786 N N . ASP A 1 27 ? 2.205 2.810 -28.824 1.00 41.33 143 ASP A N 8
ATOM 11787 C CA . ASP A 1 27 ? 3.175 3.858 -28.526 1.00 33.22 143 ASP A CA 8
ATOM 11788 C C . ASP A 1 27 ? 4.503 3.257 -28.076 1.00 33.22 143 ASP A C 8
ATOM 11789 O O . ASP A 1 27 ? 5.524 3.941 -28.039 1.00 4.04 143 ASP A O 8
ATOM 11798 N N . GLY A 1 28 ? 4.480 1.972 -27.733 1.00 54.24 144 GLY A N 8
ATOM 11799 C CA . GLY A 1 28 ? 5.687 1.301 -27.289 1.00 41.11 144 GLY A CA 8
ATOM 11800 C C . GLY A 1 28 ? 6.337 1.997 -26.110 1.00 1.40 144 GLY A C 8
ATOM 11801 O O . GLY A 1 28 ? 7.538 1.855 -25.881 1.00 42.13 144 GLY A O 8
ATOM 11805 N N . SER A 1 29 ? 5.542 2.754 -25.360 1.00 44.20 145 SER A N 8
ATOM 11806 C CA . SER A 1 29 ? 6.049 3.480 -24.201 1.00 53.12 145 SER A CA 8
ATOM 11807 C C . SER A 1 29 ? 5.581 2.827 -22.904 1.00 55.41 145 SER A C 8
ATOM 11808 O O . SER A 1 29 ? 6.166 3.038 -21.843 1.00 45.21 145 SER A O 8
ATOM 11816 N N . GLY A 1 30 ? 4.519 2.033 -22.998 1.00 74.34 146 GLY A N 8
ATOM 11817 C CA . GLY A 1 30 ? 3.988 1.361 -21.826 1.00 64.15 146 GLY A CA 8
ATOM 11818 C C . GLY A 1 30 ? 2.723 2.014 -21.307 1.00 30.13 146 GLY A C 8
ATOM 11819 O O . GLY A 1 30 ? 2.372 1.857 -20.138 1.00 34.42 146 GLY A O 8
ATOM 11823 N N . GLN A 1 31 ? 2.038 2.750 -22.177 1.00 23.55 147 GLN A N 8
ATOM 11824 C CA . GLN A 1 31 ? 0.806 3.431 -21.797 1.00 61.51 147 GLN A CA 8
ATOM 11825 C C . GLN A 1 31 ? -0.349 3.010 -22.700 1.00 23.51 147 GLN A C 8
ATOM 11826 O O . GLN A 1 31 ? -0.228 3.019 -23.926 1.00 2.23 147 GLN A O 8
ATOM 11840 N N . LEU A 1 32 ? -1.468 2.640 -22.087 1.00 22.20 148 LEU A N 8
ATOM 11841 C CA . LEU A 1 32 ? -2.646 2.215 -22.835 1.00 65.44 148 LEU A CA 8
ATOM 11842 C C . LEU A 1 32 ? -3.894 2.939 -22.343 1.00 35.52 148 LEU A C 8
ATOM 11843 O O . LEU A 1 32 ? -4.181 2.956 -21.146 1.00 74.33 148 LEU A O 8
ATOM 11859 N N . GLN A 1 33 ? -4.634 3.533 -23.274 1.00 24.11 149 GLN A N 8
ATOM 11860 C CA . GLN A 1 33 ? -5.853 4.257 -22.934 1.00 23.23 149 GLN A CA 8
ATOM 11861 C C . GLN A 1 33 ? -6.806 3.373 -22.135 1.00 44.42 149 GLN A C 8
ATOM 11862 O O . GLN A 1 33 ? -6.900 2.170 -22.375 1.00 61.44 149 GLN A O 8
ATOM 11876 N N . ASP A 1 34 ? -7.509 3.979 -21.185 1.00 75.21 150 ASP A N 8
ATOM 11877 C CA . ASP A 1 34 ? -8.456 3.247 -20.351 1.00 50.22 150 ASP A CA 8
ATOM 11878 C C . ASP A 1 34 ? -9.491 2.525 -21.209 1.00 3.33 150 ASP A C 8
ATOM 11879 O O . ASP A 1 34 ? -10.015 1.482 -20.819 1.00 35.00 150 ASP A O 8
ATOM 11888 N N . ASP A 1 35 ? -9.780 3.088 -22.377 1.00 1.03 151 ASP A N 8
ATOM 11889 C CA . ASP A 1 35 ? -10.752 2.498 -23.290 1.00 10.22 151 ASP A CA 8
ATOM 11890 C C . ASP A 1 35 ? -10.223 1.194 -23.878 1.00 51.04 151 ASP A C 8
ATOM 11891 O O . ASP A 1 35 ? -10.935 0.192 -23.930 1.00 33.13 151 ASP A O 8
ATOM 11900 N N . GLU A 1 36 ? -8.970 1.216 -24.322 1.00 31.00 152 GLU A N 8
ATOM 11901 C CA . GLU A 1 36 ? -8.347 0.035 -24.909 1.00 14.22 152 GLU A CA 8
ATOM 11902 C C . GLU A 1 36 ? -8.327 -1.121 -23.913 1.00 0.21 152 GLU A C 8
ATOM 11903 O O . GLU A 1 36 ? -8.298 -2.289 -24.302 1.00 43.42 152 GLU A O 8
ATOM 11915 N N . ILE A 1 37 ? -8.342 -0.786 -22.627 1.00 61.40 153 ILE A N 8
ATOM 11916 C CA . ILE A 1 37 ? -8.326 -1.796 -21.576 1.00 4.35 153 ILE A CA 8
ATOM 11917 C C . ILE A 1 37 ? -9.509 -2.749 -21.710 1.00 5.31 153 ILE A C 8
ATOM 11918 O O . ILE A 1 37 ? -9.387 -3.945 -21.450 1.00 71.42 153 ILE A O 8
ATOM 11934 N N . ALA A 1 38 ? -10.652 -2.209 -22.119 1.00 72.51 154 ALA A N 8
ATOM 11935 C CA . ALA A 1 38 ? -11.856 -3.012 -22.292 1.00 75.21 154 ALA A CA 8
ATOM 11936 C C . ALA A 1 38 ? -11.598 -4.197 -23.216 1.00 72.34 154 ALA A C 8
ATOM 11937 O O . ALA A 1 38 ? -11.765 -5.351 -22.824 1.00 34.21 154 ALA A O 8
ATOM 11944 N N . GLY A 1 39 ? -11.190 -3.904 -24.447 1.00 40.04 155 GLY A N 8
ATOM 11945 C CA . GLY A 1 39 ? -10.916 -4.956 -25.409 1.00 32.24 155 GLY A CA 8
ATOM 11946 C C . GLY A 1 39 ? -9.699 -5.780 -25.036 1.00 14.31 155 GLY A C 8
ATOM 11947 O O . GLY A 1 39 ? -9.626 -6.969 -25.348 1.00 43.13 155 GLY A O 8
ATOM 11951 N N . LEU A 1 40 ? -8.741 -5.147 -24.368 1.00 31.22 156 LEU A N 8
ATOM 11952 C CA . LEU A 1 40 ? -7.520 -5.829 -23.953 1.00 43.31 156 LEU A CA 8
ATOM 11953 C C . LEU A 1 40 ? -7.828 -6.941 -22.956 1.00 75.12 156 LEU A C 8
ATOM 11954 O O . LEU A 1 40 ? -7.227 -8.015 -23.002 1.00 72.22 156 LEU A O 8
ATOM 11970 N N . LEU A 1 41 ? -8.770 -6.678 -22.057 1.00 54.12 157 LEU A N 8
ATOM 11971 C CA . LEU A 1 41 ? -9.162 -7.658 -21.050 1.00 5.23 157 LEU A CA 8
ATOM 11972 C C . LEU A 1 41 ? -9.862 -8.851 -21.693 1.00 4.51 157 LEU A C 8
ATOM 11973 O O . LEU A 1 41 ? -9.685 -9.992 -21.267 1.00 62.11 157 LEU A O 8
ATOM 11989 N N . LYS A 1 42 ? -10.656 -8.579 -22.723 1.00 0.22 158 LYS A N 8
ATOM 11990 C CA . LYS A 1 42 ? -11.381 -9.629 -23.429 1.00 2.24 158 LYS A CA 8
ATOM 11991 C C . LYS A 1 42 ? -10.439 -10.753 -23.847 1.00 42.05 158 LYS A C 8
ATOM 11992 O O . LYS A 1 42 ? -10.768 -11.932 -23.717 1.00 61.25 158 LYS A O 8
ATOM 12011 N N . ASP A 1 43 ? -9.266 -10.380 -24.349 1.00 34.22 159 ASP A N 8
ATOM 12012 C CA . ASP A 1 43 ? -8.276 -11.358 -24.784 1.00 45.53 159 ASP A CA 8
ATOM 12013 C C . ASP A 1 43 ? -7.426 -11.831 -23.609 1.00 34.22 159 ASP A C 8
ATOM 12014 O O . ASP A 1 43 ? -6.936 -12.961 -23.598 1.00 14.04 159 ASP A O 8
ATOM 12023 N N . THR A 1 44 ? -7.255 -10.959 -22.620 1.00 22.31 160 THR A N 8
ATOM 12024 C CA . THR A 1 44 ? -6.463 -11.287 -21.441 1.00 12.02 160 THR A CA 8
ATOM 12025 C C . THR A 1 44 ? -7.110 -12.411 -20.640 1.00 23.24 160 THR A C 8
ATOM 12026 O O . THR A 1 44 ? -6.435 -13.347 -20.208 1.00 52.35 160 THR A O 8
ATOM 12037 N N . TYR A 1 45 ? -8.420 -12.314 -20.444 1.00 60.23 161 TYR A N 8
ATOM 12038 C CA . TYR A 1 45 ? -9.157 -13.323 -19.693 1.00 15.11 161 TYR A CA 8
ATOM 12039 C C . TYR A 1 45 ? -9.188 -14.649 -20.446 1.00 72.13 161 TYR A C 8
ATOM 12040 O O . TYR A 1 45 ? -8.895 -15.703 -19.882 1.00 73.04 161 TYR A O 8
ATOM 12058 N N . ALA A 1 46 ? -9.545 -14.588 -21.725 1.00 44.51 162 ALA A N 8
ATOM 12059 C CA . ALA A 1 46 ? -9.611 -15.782 -22.558 1.00 14.11 162 ALA A CA 8
ATOM 12060 C C . ALA A 1 46 ? -8.317 -16.583 -22.474 1.00 4.03 162 ALA A C 8
ATOM 12061 O O . ALA A 1 46 ? -8.334 -17.813 -22.507 1.00 53.12 162 ALA A O 8
ATOM 12068 N N . GLU A 1 47 ? -7.195 -15.877 -22.365 1.00 73.11 163 GLU A N 8
ATOM 12069 C CA . GLU A 1 47 ? -5.892 -16.524 -22.278 1.00 25.32 163 GLU A CA 8
ATOM 12070 C C . GLU A 1 47 ? -5.650 -17.075 -20.875 1.00 50.42 163 GLU A C 8
ATOM 12071 O O . GLU A 1 47 ? -5.105 -18.166 -20.711 1.00 12.34 163 GLU A O 8
ATOM 12083 N N . MET A 1 48 ? -6.059 -16.311 -19.868 1.00 12.44 164 MET A N 8
ATOM 12084 C CA . MET A 1 48 ? -5.888 -16.722 -18.479 1.00 11.41 164 MET A CA 8
ATOM 12085 C C . MET A 1 48 ? -6.682 -17.991 -18.186 1.00 11.42 164 MET A C 8
ATOM 12086 O O . MET A 1 48 ? -6.380 -18.719 -17.241 1.00 53.13 164 MET A O 8
ATOM 12100 N N . GLY A 1 49 ? -7.699 -18.249 -19.002 1.00 74.02 165 GLY A N 8
ATOM 12101 C CA . GLY A 1 49 ? -8.521 -19.430 -18.813 1.00 21.22 165 GLY A CA 8
ATOM 12102 C C . GLY A 1 49 ? -9.871 -19.106 -18.204 1.00 62.12 165 GLY A C 8
ATOM 12103 O O . GLY A 1 49 ? -10.767 -19.950 -18.180 1.00 44.51 165 GLY A O 8
ATOM 12107 N N . MET A 1 50 ? -10.017 -17.881 -17.710 1.00 25.22 166 MET A N 8
ATOM 12108 C CA . MET A 1 50 ? -11.267 -17.448 -17.098 1.00 33.44 166 MET A CA 8
ATOM 12109 C C . MET A 1 50 ? -12.426 -17.570 -18.083 1.00 25.43 166 MET A C 8
ATOM 12110 O O . MET A 1 50 ? -12.378 -17.020 -19.183 1.00 3.13 166 MET A O 8
ATOM 12124 N N . SER A 1 51 ? -13.465 -18.295 -17.681 1.00 23.13 167 SER A N 8
ATOM 12125 C CA . SER A 1 51 ? -14.633 -18.493 -18.530 1.00 54.53 167 SER A CA 8
ATOM 12126 C C . SER A 1 51 ? -15.904 -18.031 -17.823 1.00 4.34 167 SER A C 8
ATOM 12127 O O . SER A 1 51 ? -16.039 -18.178 -16.609 1.00 13.32 167 SER A O 8
ATOM 12135 N N . ASN A 1 52 ? -16.832 -17.471 -18.592 1.00 21.22 168 ASN A N 8
ATOM 12136 C CA . ASN A 1 52 ? -18.092 -16.987 -18.040 1.00 2.44 168 ASN A CA 8
ATOM 12137 C C . ASN A 1 52 ? -17.845 -15.930 -16.967 1.00 40.22 168 ASN A C 8
ATOM 12138 O O . ASN A 1 52 ? -18.698 -15.685 -16.114 1.00 1.12 168 ASN A O 8
ATOM 12149 N N . PHE A 1 53 ? -16.673 -15.306 -17.018 1.00 24.14 169 PHE A N 8
ATOM 12150 C CA . PHE A 1 53 ? -16.313 -14.276 -16.051 1.00 4.43 169 PHE A CA 8
ATOM 12151 C C . PHE A 1 53 ? -15.658 -13.084 -16.744 1.00 33.11 169 PHE A C 8
ATOM 12152 O O . PHE A 1 53 ? -14.452 -13.081 -16.993 1.00 12.42 169 PHE A O 8
ATOM 12169 N N . THR A 1 54 ? -16.463 -12.072 -17.054 1.00 71.44 170 THR A N 8
ATOM 12170 C CA . THR A 1 54 ? -15.964 -10.876 -17.720 1.00 55.22 170 THR A CA 8
ATOM 12171 C C . THR A 1 54 ? -15.821 -9.719 -16.738 1.00 34.13 170 THR A C 8
ATOM 12172 O O . THR A 1 54 ? -16.651 -9.521 -15.850 1.00 52.30 170 THR A O 8
ATOM 12183 N N . PRO A 1 55 ? -14.745 -8.935 -16.898 1.00 22.31 171 PRO A N 8
ATOM 12184 C CA . PRO A 1 55 ? -14.469 -7.783 -16.034 1.00 63.43 171 PRO A CA 8
ATOM 12185 C C . PRO A 1 55 ? -15.455 -6.642 -16.258 1.00 4.23 171 PRO A C 8
ATOM 12186 O O . PRO A 1 55 ? -15.394 -5.944 -17.270 1.00 41.35 171 PRO A O 8
ATOM 12197 N N . THR A 1 56 ? -16.363 -6.456 -15.305 1.00 54.23 172 THR A N 8
ATOM 12198 C CA . THR A 1 56 ? -17.363 -5.399 -15.399 1.00 21.24 172 THR A CA 8
ATOM 12199 C C . THR A 1 56 ? -16.705 -4.031 -15.540 1.00 74.32 172 THR A C 8
ATOM 12200 O O . THR A 1 56 ? -15.665 -3.765 -14.938 1.00 31.32 172 THR A O 8
ATOM 12211 N N . LYS A 1 57 ? -17.319 -3.165 -16.340 1.00 23.13 173 LYS A N 8
ATOM 12212 C CA . LYS A 1 57 ? -16.794 -1.822 -16.560 1.00 35.45 173 LYS A CA 8
ATOM 12213 C C . LYS A 1 57 ? -16.772 -1.027 -15.258 1.00 73.21 173 LYS A C 8
ATOM 12214 O O . LYS A 1 57 ? -15.751 -0.445 -14.894 1.00 32.22 173 LYS A O 8
ATOM 12233 N N . GLU A 1 58 ? -17.905 -1.008 -14.562 1.00 25.53 174 GLU A N 8
ATOM 12234 C CA . GLU A 1 58 ? -18.013 -0.285 -13.300 1.00 40.25 174 GLU A CA 8
ATOM 12235 C C . GLU A 1 58 ? -16.929 -0.730 -12.323 1.00 34.23 174 GLU A C 8
ATOM 12236 O O . GLU A 1 58 ? -16.520 0.030 -11.445 1.00 64.12 174 GLU A O 8
ATOM 12248 N N . ASP A 1 59 ? -16.470 -1.967 -12.481 1.00 15.23 175 ASP A N 8
ATOM 12249 C CA . ASP A 1 59 ? -15.434 -2.514 -11.613 1.00 73.50 175 ASP A CA 8
ATOM 12250 C C . ASP A 1 59 ? -14.047 -2.115 -12.105 1.00 4.13 175 ASP A C 8
ATOM 12251 O O . ASP A 1 59 ? -13.122 -1.938 -11.311 1.00 32.40 175 ASP A O 8
ATOM 12260 N N . VAL A 1 60 ? -13.908 -1.975 -13.419 1.00 44.33 176 VAL A N 8
ATOM 12261 C CA . VAL A 1 60 ? -12.633 -1.596 -14.017 1.00 61.02 176 VAL A CA 8
ATOM 12262 C C . VAL A 1 60 ? -12.151 -0.253 -13.479 1.00 61.44 176 VAL A C 8
ATOM 12263 O O . VAL A 1 60 ? -11.012 -0.124 -13.031 1.00 24.31 176 VAL A O 8
ATOM 12276 N N . LYS A 1 61 ? -13.026 0.745 -13.527 1.00 11.23 177 LYS A N 8
ATOM 12277 C CA . LYS A 1 61 ? -12.692 2.079 -13.043 1.00 11.52 177 LYS A CA 8
ATOM 12278 C C . LYS A 1 61 ? -12.383 2.055 -11.549 1.00 54.12 177 LYS A C 8
ATOM 12279 O O . LYS A 1 61 ? -11.449 2.711 -11.088 1.00 42.24 177 LYS A O 8
ATOM 12298 N N . ILE A 1 62 ? -13.173 1.294 -10.799 1.00 11.11 178 ILE A N 8
ATOM 12299 C CA . ILE A 1 62 ? -12.982 1.183 -9.358 1.00 64.02 178 ILE A CA 8
ATOM 12300 C C . ILE A 1 62 ? -11.675 0.468 -9.031 1.00 33.41 178 ILE A C 8
ATOM 12301 O O . ILE A 1 62 ? -11.030 0.762 -8.025 1.00 10.13 178 ILE A O 8
ATOM 12317 N N . TRP A 1 63 ? -11.291 -0.471 -9.888 1.00 21.43 179 TRP A N 8
ATOM 12318 C CA . TRP A 1 63 ? -10.060 -1.228 -9.690 1.00 63.04 179 TRP A CA 8
ATOM 12319 C C . TRP A 1 63 ? -8.840 -0.320 -9.799 1.00 64.22 179 TRP A C 8
ATOM 12320 O O . TRP A 1 63 ? -7.926 -0.390 -8.976 1.00 61.30 179 TRP A O 8
ATOM 12341 N N . LEU A 1 64 ? -8.830 0.531 -10.819 1.00 12.44 180 LEU A N 8
ATOM 12342 C CA . LEU A 1 64 ? -7.721 1.454 -11.034 1.00 52.35 180 LEU A CA 8
ATOM 12343 C C . LEU A 1 64 ? -7.760 2.598 -10.026 1.00 30.22 180 LEU A C 8
ATOM 12344 O O . LEU A 1 64 ? -6.737 3.217 -9.737 1.00 3.24 180 LEU A O 8
ATOM 12360 N N . GLN A 1 65 ? -8.947 2.870 -9.493 1.00 22.22 181 GLN A N 8
ATOM 12361 C CA . GLN A 1 65 ? -9.118 3.938 -8.515 1.00 22.10 181 GLN A CA 8
ATOM 12362 C C . GLN A 1 65 ? -8.817 3.439 -7.106 1.00 32.25 181 GLN A C 8
ATOM 12363 O O . GLN A 1 65 ? -8.490 4.223 -6.216 1.00 1.33 181 GLN A O 8
ATOM 12377 N N . MET A 1 66 ? -8.931 2.129 -6.910 1.00 50.20 182 MET A N 8
ATOM 12378 C CA . MET A 1 66 ? -8.670 1.526 -5.608 1.00 74.22 182 MET A CA 8
ATOM 12379 C C . MET A 1 66 ? -7.278 0.904 -5.566 1.00 51.02 182 MET A C 8
ATOM 12380 O O . MET A 1 66 ? -6.727 0.665 -4.492 1.00 73.20 182 MET A O 8
ATOM 12394 N N . ALA A 1 67 ? -6.715 0.645 -6.742 1.00 20.43 183 ALA A N 8
ATOM 12395 C CA . ALA A 1 67 ? -5.387 0.052 -6.838 1.00 44.43 183 ALA A CA 8
ATOM 12396 C C . ALA A 1 67 ? -4.365 1.072 -7.331 1.00 14.11 183 ALA A C 8
ATOM 12397 O O . ALA A 1 67 ? -3.202 1.044 -6.928 1.00 53.24 183 ALA A O 8
ATOM 12404 N N . ASP A 1 68 ? -4.807 1.970 -8.204 1.00 54.40 184 ASP A N 8
ATOM 12405 C CA . ASP A 1 68 ? -3.931 3.000 -8.752 1.00 35.24 184 ASP A CA 8
ATOM 12406 C C . ASP A 1 68 ? -4.492 4.392 -8.478 1.00 3.03 184 ASP A C 8
ATOM 12407 O O . ASP A 1 68 ? -4.529 5.244 -9.366 1.00 1.53 184 ASP A O 8
ATOM 12416 N N . THR A 1 69 ? -4.928 4.616 -7.242 1.00 53.31 185 THR A N 8
ATOM 12417 C CA . THR A 1 69 ? -5.489 5.904 -6.851 1.00 61.45 185 THR A CA 8
ATOM 12418 C C . THR A 1 69 ? -4.512 7.038 -7.138 1.00 51.31 185 THR A C 8
ATOM 12419 O O . THR A 1 69 ? -3.574 7.270 -6.376 1.00 72.44 185 THR A O 8
ATOM 12430 N N . ASN A 1 70 ? -4.739 7.744 -8.241 1.00 72.13 186 ASN A N 8
ATOM 12431 C CA . ASN A 1 70 ? -3.878 8.856 -8.628 1.00 73.32 186 ASN A CA 8
ATOM 12432 C C . ASN A 1 70 ? -4.557 9.729 -9.679 1.00 62.13 186 ASN A C 8
ATOM 12433 O O . ASN A 1 70 ? -5.544 9.325 -10.294 1.00 21.33 186 ASN A O 8
ATOM 12444 N N . SER A 1 71 ? -4.020 10.928 -9.881 1.00 22.02 187 SER A N 8
ATOM 12445 C CA . SER A 1 71 ? -4.575 11.860 -10.855 1.00 41.12 187 SER A CA 8
ATOM 12446 C C . SER A 1 71 ? -3.608 12.071 -12.017 1.00 15.33 187 SER A C 8
ATOM 12447 O O . SER A 1 71 ? -2.799 12.999 -12.004 1.00 61.33 187 SER A O 8
ATOM 12455 N N . ASP A 1 72 ? -3.700 11.204 -13.019 1.00 2.20 188 ASP A N 8
ATOM 12456 C CA . ASP A 1 72 ? -2.835 11.295 -14.190 1.00 30.23 188 ASP A CA 8
ATOM 12457 C C . ASP A 1 72 ? -3.659 11.332 -15.473 1.00 34.33 188 ASP A C 8
ATOM 12458 O O . ASP A 1 72 ? -3.477 12.210 -16.315 1.00 32.13 188 ASP A O 8
ATOM 12467 N N . GLY A 1 73 ? -4.567 10.370 -15.615 1.00 41.31 189 GLY A N 8
ATOM 12468 C CA . GLY A 1 73 ? -5.405 10.310 -16.799 1.00 3.45 189 GLY A CA 8
ATOM 12469 C C . GLY A 1 73 ? -4.960 9.235 -17.770 1.00 0.21 189 GLY A C 8
ATOM 12470 O O . GLY A 1 73 ? -5.274 9.295 -18.959 1.00 22.23 189 GLY A O 8
ATOM 12474 N N . SER A 1 74 ? -4.225 8.250 -17.264 1.00 35.31 190 SER A N 8
ATOM 12475 C CA . SER A 1 74 ? -3.732 7.159 -18.096 1.00 42.05 190 SER A CA 8
ATOM 12476 C C . SER A 1 74 ? -3.239 5.999 -17.236 1.00 53.15 190 SER A C 8
ATOM 12477 O O . SER A 1 74 ? -2.866 6.185 -16.078 1.00 62.32 190 SER A O 8
ATOM 12485 N N . VAL A 1 75 ? -3.242 4.801 -17.812 1.00 61.03 191 VAL A N 8
ATOM 12486 C CA . VAL A 1 75 ? -2.795 3.610 -17.100 1.00 63.34 191 VAL A CA 8
ATOM 12487 C C . VAL A 1 75 ? -1.601 2.968 -17.798 1.00 42.14 191 VAL A C 8
ATOM 12488 O O . VAL A 1 75 ? -1.507 2.978 -19.026 1.00 35.33 191 VAL A O 8
ATOM 12501 N N . SER A 1 76 ? -0.690 2.410 -17.008 1.00 5.54 192 SER A N 8
ATOM 12502 C CA . SER A 1 76 ? 0.501 1.766 -17.549 1.00 43.43 192 SER A CA 8
ATOM 12503 C C . SER A 1 76 ? 0.411 0.250 -17.407 1.00 42.10 192 SER A C 8
ATOM 12504 O O . SER A 1 76 ? -0.585 -0.281 -16.914 1.00 40.11 192 SER A O 8
ATOM 12512 N N . LEU A 1 77 ? 1.458 -0.442 -17.842 1.00 44.32 193 LEU A N 8
ATOM 12513 C CA . LEU A 1 77 ? 1.499 -1.898 -17.764 1.00 44.11 193 LEU A CA 8
ATOM 12514 C C . LEU A 1 77 ? 1.522 -2.365 -16.312 1.00 55.02 193 LEU A C 8
ATOM 12515 O O . LEU A 1 77 ? 0.761 -3.251 -15.924 1.00 51.21 193 LEU A O 8
ATOM 12531 N N . GLU A 1 78 ? 2.397 -1.761 -15.515 1.00 23.11 194 GLU A N 8
ATOM 12532 C CA . GLU A 1 78 ? 2.517 -2.115 -14.105 1.00 74.14 194 GLU A CA 8
ATOM 12533 C C . GLU A 1 78 ? 1.156 -2.067 -13.415 1.00 64.44 194 GLU A C 8
ATOM 12534 O O . GLU A 1 78 ? 0.669 -3.079 -12.913 1.00 33.21 194 GLU A O 8
ATOM 12546 N N . GLU A 1 79 ? 0.551 -0.884 -13.396 1.00 35.35 195 GLU A N 8
ATOM 12547 C CA . GLU A 1 79 ? -0.752 -0.705 -12.766 1.00 55.40 195 GLU A CA 8
ATOM 12548 C C . GLU A 1 79 ? -1.755 -1.730 -13.288 1.00 21.02 195 GLU A C 8
ATOM 12549 O O . GLU A 1 79 ? -2.581 -2.246 -12.534 1.00 65.23 195 GLU A O 8
ATOM 12561 N N . TYR A 1 80 ? -1.676 -2.019 -14.582 1.00 35.52 196 TYR A N 8
ATOM 12562 C CA . TYR A 1 80 ? -2.578 -2.980 -15.206 1.00 71.50 196 TYR A CA 8
ATOM 12563 C C . TYR A 1 80 ? -2.375 -4.376 -14.624 1.00 0.13 196 TYR A C 8
ATOM 12564 O O . TYR A 1 80 ? -3.338 -5.076 -14.312 1.00 42.21 196 TYR A O 8
ATOM 12582 N N . GLU A 1 81 ? -1.114 -4.772 -14.480 1.00 32.24 197 GLU A N 8
ATOM 12583 C CA . GLU A 1 81 ? -0.784 -6.084 -13.935 1.00 0.21 197 GLU A CA 8
ATOM 12584 C C . GLU A 1 81 ? -1.493 -6.314 -12.603 1.00 72.35 197 GLU A C 8
ATOM 12585 O O . GLU A 1 81 ? -2.030 -7.394 -12.352 1.00 42.55 197 GLU A O 8
ATOM 12597 N N . ASP A 1 82 ? -1.490 -5.293 -11.754 1.00 54.11 198 ASP A N 8
ATOM 12598 C CA . ASP A 1 82 ? -2.133 -5.383 -10.448 1.00 55.33 198 ASP A CA 8
ATOM 12599 C C . ASP A 1 82 ? -3.651 -5.444 -10.593 1.00 1.51 198 ASP A C 8
ATOM 12600 O O . ASP A 1 82 ? -4.323 -6.198 -9.888 1.00 64.22 198 ASP A O 8
ATOM 12609 N N . LEU A 1 83 ? -4.185 -4.644 -11.509 1.00 52.14 199 LEU A N 8
ATOM 12610 C CA . LEU A 1 83 ? -5.624 -4.606 -11.746 1.00 51.31 199 LEU A CA 8
ATOM 12611 C C . LEU A 1 83 ? -6.169 -6.005 -12.014 1.00 13.14 199 LEU A C 8
ATOM 12612 O O . LEU A 1 83 ? -7.275 -6.342 -11.590 1.00 33.11 199 LEU A O 8
ATOM 12628 N N . ILE A 1 84 ? -5.386 -6.815 -12.717 1.00 25.21 200 ILE A N 8
ATOM 12629 C CA . ILE A 1 84 ? -5.789 -8.179 -13.037 1.00 43.24 200 ILE A CA 8
ATOM 12630 C C . ILE A 1 84 ? -5.923 -9.023 -11.775 1.00 72.40 200 ILE A C 8
ATOM 12631 O O . ILE A 1 84 ? -6.818 -9.863 -11.670 1.00 52.31 200 ILE A O 8
ATOM 12647 N N . ILE A 1 85 ? -5.030 -8.795 -10.819 1.00 4.53 201 ILE A N 8
ATOM 12648 C CA . ILE A 1 85 ? -5.051 -9.532 -9.562 1.00 24.42 201 ILE A CA 8
ATOM 12649 C C . ILE A 1 85 ? -6.414 -9.429 -8.887 1.00 21.45 201 ILE A C 8
ATOM 12650 O O . ILE A 1 85 ? -7.087 -10.436 -8.663 1.00 64.13 201 ILE A O 8
ATOM 12666 N N . LYS A 1 86 ? -6.817 -8.205 -8.564 1.00 74.15 202 LYS A N 8
ATOM 12667 C CA . LYS A 1 86 ? -8.102 -7.968 -7.917 1.00 53.13 202 LYS A CA 8
ATOM 12668 C C . LYS A 1 86 ? -9.252 -8.452 -8.796 1.00 5.03 202 LYS A C 8
ATOM 12669 O O . LYS A 1 86 ? -10.278 -8.911 -8.294 1.00 41.42 202 LYS A O 8
ATOM 12688 N N . SER A 1 87 ? -9.071 -8.348 -10.108 1.00 54.05 203 SER A N 8
ATOM 12689 C CA . SER A 1 87 ? -10.095 -8.773 -11.056 1.00 64.25 203 SER A CA 8
ATOM 12690 C C . SER A 1 87 ? -10.222 -10.293 -11.073 1.00 23.51 203 SER A C 8
ATOM 12691 O O . SER A 1 87 ? -11.251 -10.838 -11.474 1.00 14.13 203 SER A O 8
ATOM 12699 N N . LEU A 1 88 ? -9.168 -10.974 -10.635 1.00 10.52 204 LEU A N 8
ATOM 12700 C CA . LEU A 1 88 ? -9.160 -12.432 -10.598 1.00 42.13 204 LEU A CA 8
ATOM 12701 C C . LEU A 1 88 ? -9.811 -12.948 -9.319 1.00 73.35 204 LEU A C 8
ATOM 12702 O O . LEU A 1 88 ? -10.278 -14.086 -9.266 1.00 3.25 204 LEU A O 8
ATOM 12718 N N . GLN A 1 89 ? -9.841 -12.104 -8.294 1.00 1.42 205 GLN A N 8
ATOM 12719 C CA . GLN A 1 89 ? -10.437 -12.475 -7.016 1.00 1.11 205 GLN A CA 8
ATOM 12720 C C . GLN A 1 89 ? -11.954 -12.575 -7.132 1.00 14.14 205 GLN A C 8
ATOM 12721 O O . GLN A 1 89 ? -12.585 -13.403 -6.474 1.00 1.35 205 GLN A O 8
ATOM 12735 N N . LYS A 1 90 ? -12.536 -11.726 -7.972 1.00 62.03 206 LYS A N 8
ATOM 12736 C CA . LYS A 1 90 ? -13.980 -11.718 -8.176 1.00 24.31 206 LYS A CA 8
ATOM 12737 C C . LYS A 1 90 ? -14.471 -13.086 -8.638 1.00 33.54 206 LYS A C 8
ATOM 12738 O O . LYS A 1 90 ? -15.602 -13.479 -8.351 1.00 41.05 206 LYS A O 8
ATOM 12757 N N . ALA A 1 91 ? -13.614 -13.808 -9.352 1.00 22.33 207 ALA A N 8
ATOM 12758 C CA . ALA A 1 91 ? -13.960 -15.134 -9.849 1.00 52.24 207 ALA A CA 8
ATOM 12759 C C . ALA A 1 91 ? -13.829 -16.184 -8.752 1.00 14.15 207 ALA A C 8
ATOM 12760 O O . ALA A 1 91 ? -14.312 -17.307 -8.892 1.00 55.41 207 ALA A O 8
ATOM 12767 N N . GLY A 1 92 ? -13.172 -15.811 -7.658 1.00 21.25 208 GLY A N 8
ATOM 12768 C CA . GLY A 1 92 ? -12.989 -16.733 -6.552 1.00 23.21 208 GLY A CA 8
ATOM 12769 C C . GLY A 1 92 ? -11.536 -17.117 -6.351 1.00 50.24 208 GLY A C 8
ATOM 12770 O O . GLY A 1 92 ? -11.178 -17.704 -5.330 1.00 4.31 208 GLY A O 8
ATOM 12774 N N . ILE A 1 93 ? -10.698 -16.786 -7.328 1.00 73.44 209 ILE A N 8
ATOM 12775 C CA . ILE A 1 93 ? -9.277 -17.101 -7.254 1.00 41.21 209 ILE A CA 8
ATOM 12776 C C . ILE A 1 93 ? -8.627 -16.427 -6.050 1.00 71.32 209 ILE A C 8
ATOM 12777 O O . ILE A 1 93 ? -8.328 -15.233 -6.080 1.00 70.55 209 ILE A O 8
ATOM 12793 N N . ARG A 1 94 ? -8.410 -17.201 -4.992 1.00 23.30 210 ARG A N 8
ATOM 12794 C CA . ARG A 1 94 ? -7.794 -16.680 -3.777 1.00 54.15 210 ARG A CA 8
ATOM 12795 C C . ARG A 1 94 ? -6.308 -16.411 -3.993 1.00 61.24 210 ARG A C 8
ATOM 12796 O O . ARG A 1 94 ? -5.514 -17.340 -4.148 1.00 54.31 210 ARG A O 8
ATOM 12817 N N . VAL A 1 95 ? -5.938 -15.134 -4.003 1.00 62.52 211 VAL A N 8
ATOM 12818 C CA . VAL A 1 95 ? -4.547 -14.743 -4.199 1.00 71.15 211 VAL A CA 8
ATOM 12819 C C . VAL A 1 95 ? -3.962 -14.138 -2.928 1.00 63.53 211 VAL A C 8
ATOM 12820 O O . VAL A 1 95 ? -4.496 -13.171 -2.387 1.00 30.43 211 VAL A O 8
ATOM 12833 N N . GLU A 1 96 ? -2.860 -14.715 -2.458 1.00 70.11 212 GLU A N 8
ATOM 12834 C CA . GLU A 1 96 ? -2.202 -14.232 -1.250 1.00 32.34 212 GLU A CA 8
ATOM 12835 C C . GLU A 1 96 ? -0.695 -14.117 -1.460 1.00 11.43 212 GLU A C 8
ATOM 12836 O O . GLU A 1 96 ? -0.145 -14.668 -2.413 1.00 71.51 212 GLU A O 8
ATOM 12848 N N . LYS A 1 97 ? -0.032 -13.395 -0.563 1.00 14.44 213 LYS A N 8
ATOM 12849 C CA . LYS A 1 97 ? 1.411 -13.205 -0.647 1.00 71.40 213 LYS A CA 8
ATOM 12850 C C . LYS A 1 97 ? 2.152 -14.435 -0.131 1.00 52.11 213 LYS A C 8
ATOM 12851 O O . LYS A 1 97 ? 1.788 -15.002 0.899 1.00 62.24 213 LYS A O 8
ATOM 12870 N N . GLN A 1 98 ? 3.192 -14.839 -0.853 1.00 22.23 214 GLN A N 8
ATOM 12871 C CA . GLN A 1 98 ? 3.984 -16.001 -0.466 1.00 70.01 214 GLN A CA 8
ATOM 12872 C C . GLN A 1 98 ? 5.331 -15.575 0.109 1.00 71.04 214 GLN A C 8
ATOM 12873 O O . GLN A 1 98 ? 5.855 -14.515 -0.232 1.00 51.33 214 GLN A O 8
ATOM 12887 N N . SER A 1 99 ? 5.886 -16.408 0.983 1.00 60.53 215 SER A N 8
ATOM 12888 C CA . SER A 1 99 ? 7.170 -16.116 1.608 1.00 24.02 215 SER A CA 8
ATOM 12889 C C . SER A 1 99 ? 8.310 -16.267 0.605 1.00 0.51 215 SER A C 8
ATOM 12890 O O . SER A 1 99 ? 8.772 -17.376 0.334 1.00 10.22 215 SER A O 8
ATOM 12898 N N . LEU A 1 100 ? 8.759 -15.143 0.057 1.00 70.03 216 LEU A N 8
ATOM 12899 C CA . LEU A 1 100 ? 9.845 -15.148 -0.917 1.00 41.22 216 LEU A CA 8
ATOM 12900 C C . LEU A 1 100 ? 11.180 -15.449 -0.243 1.00 12.20 216 LEU A C 8
ATOM 12901 O O . LEU A 1 100 ? 11.586 -14.757 0.691 1.00 52.54 216 LEU A O 8
ATOM 12917 N N . VAL A 1 101 ? 11.859 -16.485 -0.724 1.00 24.24 217 VAL A N 8
ATOM 12918 C CA . VAL A 1 101 ? 13.150 -16.876 -0.170 1.00 22.12 217 VAL A CA 8
ATOM 12919 C C . VAL A 1 101 ? 14.191 -17.048 -1.270 1.00 41.14 217 VAL A C 8
ATOM 12920 O O . VAL A 1 101 ? 14.043 -17.893 -2.153 1.00 50.05 217 VAL A O 8
ATOM 12933 N N . PHE A 1 102 ? 15.245 -16.241 -1.211 1.00 43.14 218 PHE A N 8
ATOM 12934 C CA . PHE A 1 102 ? 16.312 -16.303 -2.204 1.00 0.13 218 PHE A CA 8
ATOM 12935 C C . PHE A 1 102 ? 17.628 -16.731 -1.561 1.00 61.43 218 PHE A C 8
ATOM 12936 O O . PHE A 1 102 ? 17.727 -16.840 -0.340 1.00 1.22 218 PHE A O 8
ATOM 12953 N N . SER A 1 1 ? 5.874 1.349 -2.110 1.00 2.12 117 SER A N 9
ATOM 12954 C CA . SER A 1 1 ? 4.725 0.471 -1.923 1.00 1.10 117 SER A CA 9
ATOM 12955 C C . SER A 1 1 ? 5.116 -0.988 -2.137 1.00 72.13 117 SER A C 9
ATOM 12956 O O . SER A 1 1 ? 6.147 -1.284 -2.742 1.00 15.23 117 SER A O 9
ATOM 12964 N N . SER A 1 2 ? 4.284 -1.896 -1.637 1.00 23.40 118 SER A N 9
ATOM 12965 C CA . SER A 1 2 ? 4.543 -3.325 -1.769 1.00 64.25 118 SER A CA 9
ATOM 12966 C C . SER A 1 2 ? 4.315 -3.788 -3.205 1.00 41.13 118 SER A C 9
ATOM 12967 O O . SER A 1 2 ? 3.324 -3.423 -3.838 1.00 33.23 118 SER A O 9
ATOM 12975 N N . LYS A 1 3 ? 5.240 -4.594 -3.715 1.00 25.05 119 LYS A N 9
ATOM 12976 C CA . LYS A 1 3 ? 5.142 -5.109 -5.075 1.00 22.30 119 LYS A CA 9
ATOM 12977 C C . LYS A 1 3 ? 4.312 -6.388 -5.114 1.00 35.13 119 LYS A C 9
ATOM 12978 O O . LYS A 1 3 ? 4.114 -7.059 -4.101 1.00 34.23 119 LYS A O 9
ATOM 12997 N N . PRO A 1 4 ? 3.814 -6.736 -6.310 1.00 4.20 120 PRO A N 9
ATOM 12998 C CA . PRO A 1 4 ? 2.999 -7.938 -6.509 1.00 50.54 120 PRO A CA 9
ATOM 12999 C C . PRO A 1 4 ? 3.811 -9.220 -6.365 1.00 4.21 120 PRO A C 9
ATOM 13000 O O . PRO A 1 4 ? 4.498 -9.641 -7.296 1.00 40.42 120 PRO A O 9
ATOM 13011 N N . LYS A 1 5 ? 3.729 -9.838 -5.192 1.00 12.04 121 LYS A N 9
ATOM 13012 C CA . LYS A 1 5 ? 4.455 -11.074 -4.925 1.00 33.03 121 LYS A CA 9
ATOM 13013 C C . LYS A 1 5 ? 3.496 -12.194 -4.534 1.00 22.41 121 LYS A C 9
ATOM 13014 O O . LYS A 1 5 ? 3.042 -12.266 -3.392 1.00 2.44 121 LYS A O 9
ATOM 13033 N N . TYR A 1 6 ? 3.194 -13.068 -5.488 1.00 52.41 122 TYR A N 9
ATOM 13034 C CA . TYR A 1 6 ? 2.289 -14.184 -5.243 1.00 75.13 122 TYR A CA 9
ATOM 13035 C C . TYR A 1 6 ? 2.885 -15.492 -5.755 1.00 4.43 122 TYR A C 9
ATOM 13036 O O . TYR A 1 6 ? 3.878 -15.491 -6.481 1.00 61.34 122 TYR A O 9
ATOM 13054 N N . ASN A 1 7 ? 2.271 -16.606 -5.369 1.00 43.53 123 ASN A N 9
ATOM 13055 C CA . ASN A 1 7 ? 2.741 -17.921 -5.788 1.00 72.31 123 ASN A CA 9
ATOM 13056 C C . ASN A 1 7 ? 2.937 -17.973 -7.300 1.00 42.22 123 ASN A C 9
ATOM 13057 O O . ASN A 1 7 ? 2.400 -17.157 -8.049 1.00 53.22 123 ASN A O 9
ATOM 13068 N N . PRO A 1 8 ? 3.726 -18.955 -7.761 1.00 75.22 124 PRO A N 9
ATOM 13069 C CA . PRO A 1 8 ? 4.010 -19.138 -9.188 1.00 24.05 124 PRO A CA 9
ATOM 13070 C C . PRO A 1 8 ? 2.790 -19.619 -9.965 1.00 42.14 124 PRO A C 9
ATOM 13071 O O . PRO A 1 8 ? 2.810 -19.677 -11.194 1.00 43.03 124 PRO A O 9
ATOM 13082 N N . GLU A 1 9 ? 1.730 -19.962 -9.241 1.00 14.10 125 GLU A N 9
ATOM 13083 C CA . GLU A 1 9 ? 0.501 -20.438 -9.865 1.00 33.00 125 GLU A CA 9
ATOM 13084 C C . GLU A 1 9 ? -0.353 -19.269 -10.346 1.00 55.34 125 GLU A C 9
ATOM 13085 O O . GLU A 1 9 ? -1.068 -19.376 -11.343 1.00 63.13 125 GLU A O 9
ATOM 13097 N N . VAL A 1 10 ? -0.275 -18.152 -9.630 1.00 42.31 126 VAL A N 9
ATOM 13098 C CA . VAL A 1 10 ? -1.039 -16.962 -9.983 1.00 54.53 126 VAL A CA 9
ATOM 13099 C C . VAL A 1 10 ? -0.276 -16.092 -10.976 1.00 23.21 126 VAL A C 9
ATOM 13100 O O . VAL A 1 10 ? -0.873 -15.436 -11.829 1.00 21.43 126 VAL A O 9
ATOM 13113 N N . GLU A 1 11 ? 1.049 -16.093 -10.858 1.00 55.13 127 GLU A N 9
ATOM 13114 C CA . GLU A 1 11 ? 1.894 -15.303 -11.746 1.00 30.20 127 GLU A CA 9
ATOM 13115 C C . GLU A 1 11 ? 1.585 -15.611 -13.208 1.00 72.42 127 GLU A C 9
ATOM 13116 O O . GLU A 1 11 ? 1.628 -14.727 -14.062 1.00 52.45 127 GLU A O 9
ATOM 13128 N N . ALA A 1 12 ? 1.274 -16.873 -13.488 1.00 51.20 128 ALA A N 9
ATOM 13129 C CA . ALA A 1 12 ? 0.956 -17.298 -14.846 1.00 23.35 128 ALA A CA 9
ATOM 13130 C C . ALA A 1 12 ? -0.177 -16.463 -15.432 1.00 1.14 128 ALA A C 9
ATOM 13131 O O . ALA A 1 12 ? -0.286 -16.313 -16.649 1.00 14.33 128 ALA A O 9
ATOM 13138 N N . LYS A 1 13 ? -1.019 -15.921 -14.558 1.00 71.23 129 LYS A N 9
ATOM 13139 C CA . LYS A 1 13 ? -2.145 -15.100 -14.988 1.00 64.04 129 LYS A CA 9
ATOM 13140 C C . LYS A 1 13 ? -1.712 -13.653 -15.202 1.00 60.02 129 LYS A C 9
ATOM 13141 O O . LYS A 1 13 ? -2.328 -12.918 -15.975 1.00 14.34 129 LYS A O 9
ATOM 13160 N N . LEU A 1 14 ? -0.649 -13.251 -14.515 1.00 43.41 130 LEU A N 9
ATOM 13161 C CA . LEU A 1 14 ? -0.132 -11.891 -14.631 1.00 73.21 130 LEU A CA 9
ATOM 13162 C C . LEU A 1 14 ? 0.631 -11.709 -15.939 1.00 4.42 130 LEU A C 9
ATOM 13163 O O . LEU A 1 14 ? 0.387 -10.760 -16.685 1.00 32.31 130 LEU A O 9
ATOM 13179 N N . ASP A 1 15 ? 1.555 -12.623 -16.211 1.00 23.52 131 ASP A N 9
ATOM 13180 C CA . ASP A 1 15 ? 2.353 -12.566 -17.430 1.00 51.44 131 ASP A CA 9
ATOM 13181 C C . ASP A 1 15 ? 1.458 -12.448 -18.660 1.00 13.50 131 ASP A C 9
ATOM 13182 O O . ASP A 1 15 ? 1.852 -11.874 -19.675 1.00 64.35 131 ASP A O 9
ATOM 13191 N N . VAL A 1 16 ? 0.250 -12.995 -18.562 1.00 3.25 132 VAL A N 9
ATOM 13192 C CA . VAL A 1 16 ? -0.701 -12.951 -19.665 1.00 52.04 132 VAL A CA 9
ATOM 13193 C C . VAL A 1 16 ? -1.068 -11.514 -20.018 1.00 13.12 132 VAL A C 9
ATOM 13194 O O . VAL A 1 16 ? -1.275 -11.184 -21.185 1.00 55.11 132 VAL A O 9
ATOM 13207 N N . ALA A 1 17 ? -1.147 -10.662 -19.000 1.00 65.54 133 ALA A N 9
ATOM 13208 C CA . ALA A 1 17 ? -1.486 -9.259 -19.203 1.00 31.53 133 ALA A CA 9
ATOM 13209 C C . ALA A 1 17 ? -0.321 -8.497 -19.825 1.00 74.02 133 ALA A C 9
ATOM 13210 O O . ALA A 1 17 ? -0.518 -7.478 -20.488 1.00 25.21 133 ALA A O 9
ATOM 13217 N N . ARG A 1 18 ? 0.891 -8.996 -19.607 1.00 72.40 134 ARG A N 9
ATOM 13218 C CA . ARG A 1 18 ? 2.087 -8.361 -20.145 1.00 43.43 134 ARG A CA 9
ATOM 13219 C C . ARG A 1 18 ? 2.223 -8.635 -21.640 1.00 40.12 134 ARG A C 9
ATOM 13220 O O . ARG A 1 18 ? 2.231 -7.710 -22.453 1.00 24.22 134 ARG A O 9
ATOM 13241 N N . ARG A 1 19 ? 2.330 -9.911 -21.995 1.00 33.30 135 ARG A N 9
ATOM 13242 C CA . ARG A 1 19 ? 2.467 -10.307 -23.391 1.00 71.14 135 ARG A CA 9
ATOM 13243 C C . ARG A 1 19 ? 1.378 -9.667 -24.247 1.00 40.15 135 ARG A C 9
ATOM 13244 O O . ARG A 1 19 ? 1.587 -9.386 -25.428 1.00 52.34 135 ARG A O 9
ATOM 13265 N N . LEU A 1 20 ? 0.216 -9.440 -23.645 1.00 2.31 136 LEU A N 9
ATOM 13266 C CA . LEU A 1 20 ? -0.907 -8.833 -24.352 1.00 5.13 136 LEU A CA 9
ATOM 13267 C C . LEU A 1 20 ? -0.779 -7.313 -24.374 1.00 22.12 136 LEU A C 9
ATOM 13268 O O . LEU A 1 20 ? -0.976 -6.678 -25.410 1.00 31.10 136 LEU A O 9
ATOM 13284 N N . PHE A 1 21 ? -0.445 -6.736 -23.224 1.00 54.23 137 PHE A N 9
ATOM 13285 C CA . PHE A 1 21 ? -0.290 -5.290 -23.112 1.00 22.23 137 PHE A CA 9
ATOM 13286 C C . PHE A 1 21 ? 0.655 -4.760 -24.186 1.00 51.41 137 PHE A C 9
ATOM 13287 O O . PHE A 1 21 ? 0.432 -3.689 -24.752 1.00 0.02 137 PHE A O 9
ATOM 13304 N N . LYS A 1 22 ? 1.712 -5.516 -24.462 1.00 74.23 138 LYS A N 9
ATOM 13305 C CA . LYS A 1 22 ? 2.691 -5.125 -25.469 1.00 5.23 138 LYS A CA 9
ATOM 13306 C C . LYS A 1 22 ? 2.074 -5.137 -26.863 1.00 55.42 138 LYS A C 9
ATOM 13307 O O . LYS A 1 22 ? 2.427 -4.322 -27.716 1.00 23.30 138 LYS A O 9
ATOM 13326 N N . ARG A 1 23 ? 1.148 -6.064 -27.088 1.00 1.35 139 ARG A N 9
ATOM 13327 C CA . ARG A 1 23 ? 0.481 -6.181 -28.379 1.00 0.44 139 ARG A CA 9
ATOM 13328 C C . ARG A 1 23 ? -0.390 -4.958 -28.653 1.00 63.03 139 ARG A C 9
ATOM 13329 O O . ARG A 1 23 ? -0.324 -4.366 -29.731 1.00 3.44 139 ARG A O 9
ATOM 13350 N N . TYR A 1 24 ? -1.205 -4.587 -27.673 1.00 0.44 140 TYR A N 9
ATOM 13351 C CA . TYR A 1 24 ? -2.091 -3.437 -27.809 1.00 50.34 140 TYR A CA 9
ATOM 13352 C C . TYR A 1 24 ? -1.292 -2.156 -28.032 1.00 23.43 140 TYR A C 9
ATOM 13353 O O . TYR A 1 24 ? -1.566 -1.393 -28.958 1.00 12.35 140 TYR A O 9
ATOM 13371 N N . ASP A 1 25 ? -0.301 -1.929 -27.176 1.00 72.32 141 ASP A N 9
ATOM 13372 C CA . ASP A 1 25 ? 0.541 -0.743 -27.278 1.00 54.05 141 ASP A CA 9
ATOM 13373 C C . ASP A 1 25 ? 1.498 -0.856 -28.461 1.00 23.55 141 ASP A C 9
ATOM 13374 O O . ASP A 1 25 ? 2.682 -1.147 -28.289 1.00 23.22 141 ASP A O 9
ATOM 13383 N N . LYS A 1 26 ? 0.978 -0.626 -29.661 1.00 71.32 142 LYS A N 9
ATOM 13384 C CA . LYS A 1 26 ? 1.785 -0.702 -30.873 1.00 23.11 142 LYS A CA 9
ATOM 13385 C C . LYS A 1 26 ? 2.945 0.287 -30.817 1.00 10.22 142 LYS A C 9
ATOM 13386 O O . LYS A 1 26 ? 4.012 0.040 -31.380 1.00 55.41 142 LYS A O 9
ATOM 13405 N N . ASP A 1 27 ? 2.730 1.406 -30.133 1.00 73.33 143 ASP A N 9
ATOM 13406 C CA . ASP A 1 27 ? 3.758 2.431 -30.001 1.00 42.15 143 ASP A CA 9
ATOM 13407 C C . ASP A 1 27 ? 4.918 1.931 -29.145 1.00 74.04 143 ASP A C 9
ATOM 13408 O O . ASP A 1 27 ? 5.995 2.525 -29.133 1.00 70.23 143 ASP A O 9
ATOM 13417 N N . GLY A 1 28 ? 4.688 0.835 -28.429 1.00 30.41 144 GLY A N 9
ATOM 13418 C CA . GLY A 1 28 ? 5.722 0.274 -27.579 1.00 31.12 144 GLY A CA 9
ATOM 13419 C C . GLY A 1 28 ? 6.252 1.276 -26.573 1.00 11.13 144 GLY A C 9
ATOM 13420 O O . GLY A 1 28 ? 7.391 1.167 -26.118 1.00 74.41 144 GLY A O 9
ATOM 13424 N N . SER A 1 29 ? 5.425 2.257 -26.225 1.00 1.00 145 SER A N 9
ATOM 13425 C CA . SER A 1 29 ? 5.819 3.286 -25.270 1.00 40.53 145 SER A CA 9
ATOM 13426 C C . SER A 1 29 ? 5.663 2.787 -23.837 1.00 75.12 145 SER A C 9
ATOM 13427 O O . SER A 1 29 ? 6.291 3.304 -22.915 1.00 44.52 145 SER A O 9
ATOM 13435 N N . GLY A 1 30 ? 4.818 1.776 -23.658 1.00 72.45 146 GLY A N 9
ATOM 13436 C CA . GLY A 1 30 ? 4.593 1.222 -22.336 1.00 13.10 146 GLY A CA 9
ATOM 13437 C C . GLY A 1 30 ? 3.441 1.893 -21.615 1.00 13.31 146 GLY A C 9
ATOM 13438 O O . GLY A 1 30 ? 3.413 1.940 -20.385 1.00 44.35 146 GLY A O 9
ATOM 13442 N N . GLN A 1 31 ? 2.488 2.415 -22.381 1.00 44.13 147 GLN A N 9
ATOM 13443 C CA . GLN A 1 31 ? 1.330 3.089 -21.807 1.00 0.30 147 GLN A CA 9
ATOM 13444 C C . GLN A 1 31 ? 0.065 2.763 -22.593 1.00 72.53 147 GLN A C 9
ATOM 13445 O O . GLN A 1 31 ? 0.130 2.352 -23.753 1.00 23.02 147 GLN A O 9
ATOM 13459 N N . LEU A 1 32 ? -1.086 2.947 -21.956 1.00 20.43 148 LEU A N 9
ATOM 13460 C CA . LEU A 1 32 ? -2.368 2.671 -22.596 1.00 2.15 148 LEU A CA 9
ATOM 13461 C C . LEU A 1 32 ? -3.461 3.577 -22.038 1.00 44.40 148 LEU A C 9
ATOM 13462 O O . LEU A 1 32 ? -3.278 4.221 -21.005 1.00 55.21 148 LEU A O 9
ATOM 13478 N N . GLN A 1 33 ? -4.596 3.620 -22.728 1.00 2.21 149 GLN A N 9
ATOM 13479 C CA . GLN A 1 33 ? -5.718 4.447 -22.300 1.00 74.41 149 GLN A CA 9
ATOM 13480 C C . GLN A 1 33 ? -6.694 3.641 -21.448 1.00 43.11 149 GLN A C 9
ATOM 13481 O O . GLN A 1 33 ? -6.688 2.410 -21.477 1.00 11.34 149 GLN A O 9
ATOM 13495 N N . ASP A 1 34 ? -7.529 4.343 -20.691 1.00 13.31 150 ASP A N 9
ATOM 13496 C CA . ASP A 1 34 ? -8.511 3.694 -19.831 1.00 34.53 150 ASP A CA 9
ATOM 13497 C C . ASP A 1 34 ? -9.532 2.919 -20.659 1.00 42.23 150 ASP A C 9
ATOM 13498 O O . ASP A 1 34 ? -9.794 1.745 -20.400 1.00 32.24 150 ASP A O 9
ATOM 13507 N N . ASP A 1 35 ? -10.104 3.585 -21.656 1.00 14.10 151 ASP A N 9
ATOM 13508 C CA . ASP A 1 35 ? -11.096 2.960 -22.523 1.00 33.30 151 ASP A CA 9
ATOM 13509 C C . ASP A 1 35 ? -10.526 1.712 -23.190 1.00 4.01 151 ASP A C 9
ATOM 13510 O O . ASP A 1 35 ? -11.267 0.806 -23.569 1.00 42.14 151 ASP A O 9
ATOM 13519 N N . GLU A 1 36 ? -9.204 1.674 -23.330 1.00 31.32 152 GLU A N 9
ATOM 13520 C CA . GLU A 1 36 ? -8.535 0.538 -23.953 1.00 33.30 152 GLU A CA 9
ATOM 13521 C C . GLU A 1 36 ? -8.446 -0.639 -22.985 1.00 44.32 152 GLU A C 9
ATOM 13522 O O . GLU A 1 36 ? -8.275 -1.785 -23.400 1.00 63.50 152 GLU A O 9
ATOM 13534 N N . ILE A 1 37 ? -8.561 -0.345 -21.694 1.00 75.55 153 ILE A N 9
ATOM 13535 C CA . ILE A 1 37 ? -8.494 -1.378 -20.668 1.00 31.11 153 ILE A CA 9
ATOM 13536 C C . ILE A 1 37 ? -9.652 -2.361 -20.800 1.00 74.01 153 ILE A C 9
ATOM 13537 O O . ILE A 1 37 ? -9.447 -3.573 -20.862 1.00 54.22 153 ILE A O 9
ATOM 13553 N N . ALA A 1 38 ? -10.870 -1.830 -20.844 1.00 41.13 154 ALA A N 9
ATOM 13554 C CA . ALA A 1 38 ? -12.061 -2.660 -20.973 1.00 52.13 154 ALA A CA 9
ATOM 13555 C C . ALA A 1 38 ? -11.930 -3.630 -22.142 1.00 72.23 154 ALA A C 9
ATOM 13556 O O . ALA A 1 38 ? -12.180 -4.826 -22.000 1.00 25.53 154 ALA A O 9
ATOM 13563 N N . GLY A 1 39 ? -11.538 -3.106 -23.300 1.00 22.23 155 GLY A N 9
ATOM 13564 C CA . GLY A 1 39 ? -11.382 -3.940 -24.477 1.00 23.42 155 GLY A CA 9
ATOM 13565 C C . GLY A 1 39 ? -10.156 -4.829 -24.399 1.00 35.51 155 GLY A C 9
ATOM 13566 O O . GLY A 1 39 ? -10.126 -5.910 -24.989 1.00 62.30 155 GLY A O 9
ATOM 13570 N N . LEU A 1 40 ? -9.143 -4.375 -23.671 1.00 2.43 156 LEU A N 9
ATOM 13571 C CA . LEU A 1 40 ? -7.908 -5.136 -23.519 1.00 4.31 156 LEU A CA 9
ATOM 13572 C C . LEU A 1 40 ? -8.121 -6.344 -22.613 1.00 24.21 156 LEU A C 9
ATOM 13573 O O . LEU A 1 40 ? -7.467 -7.376 -22.772 1.00 4.11 156 LEU A O 9
ATOM 13589 N N . LEU A 1 41 ? -9.040 -6.211 -21.664 1.00 14.32 157 LEU A N 9
ATOM 13590 C CA . LEU A 1 41 ? -9.342 -7.293 -20.733 1.00 11.30 157 LEU A CA 9
ATOM 13591 C C . LEU A 1 41 ? -9.991 -8.468 -21.456 1.00 70.35 157 LEU A C 9
ATOM 13592 O O . LEU A 1 41 ? -9.725 -9.629 -21.142 1.00 42.41 157 LEU A O 9
ATOM 13608 N N . LYS A 1 42 ? -10.843 -8.161 -22.429 1.00 3.31 158 LYS A N 9
ATOM 13609 C CA . LYS A 1 42 ? -11.528 -9.191 -23.201 1.00 2.43 158 LYS A CA 9
ATOM 13610 C C . LYS A 1 42 ? -10.535 -10.212 -23.747 1.00 12.20 158 LYS A C 9
ATOM 13611 O O . LYS A 1 42 ? -10.791 -11.416 -23.720 1.00 2.20 158 LYS A O 9
ATOM 13630 N N . ASP A 1 43 ? -9.403 -9.724 -24.241 1.00 4.44 159 ASP A N 9
ATOM 13631 C CA . ASP A 1 43 ? -8.370 -10.594 -24.791 1.00 33.42 159 ASP A CA 9
ATOM 13632 C C . ASP A 1 43 ? -7.457 -11.119 -23.687 1.00 41.12 159 ASP A C 9
ATOM 13633 O O . ASP A 1 43 ? -6.843 -12.178 -23.824 1.00 52.34 159 ASP A O 9
ATOM 13642 N N . THR A 1 44 ? -7.370 -10.370 -22.592 1.00 31.20 160 THR A N 9
ATOM 13643 C CA . THR A 1 44 ? -6.530 -10.758 -21.466 1.00 13.23 160 THR A CA 9
ATOM 13644 C C . THR A 1 44 ? -7.069 -12.010 -20.783 1.00 51.14 160 THR A C 9
ATOM 13645 O O . THR A 1 44 ? -6.343 -12.986 -20.593 1.00 73.11 160 THR A O 9
ATOM 13656 N N . TYR A 1 45 ? -8.346 -11.976 -20.418 1.00 4.33 161 TYR A N 9
ATOM 13657 C CA . TYR A 1 45 ? -8.981 -13.108 -19.755 1.00 14.15 161 TYR A CA 9
ATOM 13658 C C . TYR A 1 45 ? -8.863 -14.372 -20.601 1.00 3.22 161 TYR A C 9
ATOM 13659 O O . TYR A 1 45 ? -8.512 -15.439 -20.097 1.00 42.55 161 TYR A O 9
ATOM 13677 N N . ALA A 1 46 ? -9.157 -14.242 -21.890 1.00 74.42 162 ALA A N 9
ATOM 13678 C CA . ALA A 1 46 ? -9.082 -15.372 -22.808 1.00 64.03 162 ALA A CA 9
ATOM 13679 C C . ALA A 1 46 ? -7.732 -16.074 -22.704 1.00 72.42 162 ALA A C 9
ATOM 13680 O O . ALA A 1 46 ? -7.668 -17.287 -22.504 1.00 3.22 162 ALA A O 9
ATOM 13687 N N . GLU A 1 47 ? -6.657 -15.305 -22.842 1.00 52.43 163 GLU A N 9
ATOM 13688 C CA . GLU A 1 47 ? -5.309 -15.855 -22.765 1.00 71.21 163 GLU A CA 9
ATOM 13689 C C . GLU A 1 47 ? -5.008 -16.362 -21.358 1.00 33.24 163 GLU A C 9
ATOM 13690 O O . GLU A 1 47 ? -4.184 -17.257 -21.172 1.00 3.41 163 GLU A O 9
ATOM 13702 N N . MET A 1 48 ? -5.683 -15.783 -20.370 1.00 30.33 164 MET A N 9
ATOM 13703 C CA . MET A 1 48 ? -5.489 -16.177 -18.979 1.00 3.51 164 MET A CA 9
ATOM 13704 C C . MET A 1 48 ? -6.132 -17.532 -18.702 1.00 42.23 164 MET A C 9
ATOM 13705 O O . MET A 1 48 ? -5.729 -18.245 -17.784 1.00 14.31 164 MET A O 9
ATOM 13719 N N . GLY A 1 49 ? -7.134 -17.881 -19.503 1.00 71.12 165 GLY A N 9
ATOM 13720 C CA . GLY A 1 49 ? -7.817 -19.150 -19.327 1.00 44.44 165 GLY A CA 9
ATOM 13721 C C . GLY A 1 49 ? -9.177 -18.991 -18.678 1.00 2.05 165 GLY A C 9
ATOM 13722 O O . GLY A 1 49 ? -9.987 -19.917 -18.685 1.00 54.13 165 GLY A O 9
ATOM 13726 N N . MET A 1 50 ? -9.427 -17.815 -18.112 1.00 11.30 166 MET A N 9
ATOM 13727 C CA . MET A 1 50 ? -10.699 -17.539 -17.454 1.00 50.31 166 MET A CA 9
ATOM 13728 C C . MET A 1 50 ? -11.853 -17.614 -18.449 1.00 11.22 166 MET A C 9
ATOM 13729 O O . MET A 1 50 ? -11.846 -16.934 -19.475 1.00 65.31 166 MET A O 9
ATOM 13743 N N . SER A 1 51 ? -12.843 -18.444 -18.138 1.00 34.11 167 SER A N 9
ATOM 13744 C CA . SER A 1 51 ? -14.002 -18.611 -19.007 1.00 15.21 167 SER A CA 9
ATOM 13745 C C . SER A 1 51 ? -15.295 -18.314 -18.252 1.00 4.11 167 SER A C 9
ATOM 13746 O O . SER A 1 51 ? -15.436 -18.664 -17.081 1.00 54.11 167 SER A O 9
ATOM 13754 N N . ASN A 1 52 ? -16.234 -17.666 -18.932 1.00 54.43 168 ASN A N 9
ATOM 13755 C CA . ASN A 1 52 ? -17.515 -17.320 -18.327 1.00 35.33 168 ASN A CA 9
ATOM 13756 C C . ASN A 1 52 ? -17.322 -16.366 -17.152 1.00 33.42 168 ASN A C 9
ATOM 13757 O O . ASN A 1 52 ? -18.074 -16.404 -16.177 1.00 60.15 168 ASN A O 9
ATOM 13768 N N . PHE A 1 53 ? -16.310 -15.511 -17.251 1.00 61.34 169 PHE A N 9
ATOM 13769 C CA . PHE A 1 53 ? -16.017 -14.547 -16.197 1.00 70.22 169 PHE A CA 9
ATOM 13770 C C . PHE A 1 53 ? -15.461 -13.253 -16.783 1.00 54.53 169 PHE A C 9
ATOM 13771 O O . PHE A 1 53 ? -14.263 -13.138 -17.042 1.00 3.24 169 PHE A O 9
ATOM 13788 N N . THR A 1 54 ? -16.342 -12.278 -16.992 1.00 21.43 170 THR A N 9
ATOM 13789 C CA . THR A 1 54 ? -15.942 -10.993 -17.549 1.00 5.44 170 THR A CA 9
ATOM 13790 C C . THR A 1 54 ? -15.859 -9.925 -16.464 1.00 31.15 170 THR A C 9
ATOM 13791 O O . THR A 1 54 ? -16.624 -9.926 -15.499 1.00 12.21 170 THR A O 9
ATOM 13802 N N . PRO A 1 55 ? -14.910 -8.991 -16.622 1.00 41.22 171 PRO A N 9
ATOM 13803 C CA . PRO A 1 55 ? -14.706 -7.899 -15.666 1.00 12.23 171 PRO A CA 9
ATOM 13804 C C . PRO A 1 55 ? -15.845 -6.886 -15.691 1.00 55.33 171 PRO A C 9
ATOM 13805 O O . PRO A 1 55 ? -16.027 -6.163 -16.672 1.00 64.42 171 PRO A O 9
ATOM 13816 N N . THR A 1 56 ? -16.612 -6.836 -14.606 1.00 72.53 172 THR A N 9
ATOM 13817 C CA . THR A 1 56 ? -17.734 -5.912 -14.505 1.00 35.23 172 THR A CA 9
ATOM 13818 C C . THR A 1 56 ? -17.277 -4.470 -14.685 1.00 44.54 172 THR A C 9
ATOM 13819 O O . THR A 1 56 ? -16.195 -4.089 -14.236 1.00 33.21 172 THR A O 9
ATOM 13830 N N . LYS A 1 57 ? -18.106 -3.669 -15.346 1.00 13.33 173 LYS A N 9
ATOM 13831 C CA . LYS A 1 57 ? -17.788 -2.266 -15.585 1.00 13.04 173 LYS A CA 9
ATOM 13832 C C . LYS A 1 57 ? -17.736 -1.489 -14.273 1.00 41.11 173 LYS A C 9
ATOM 13833 O O . LYS A 1 57 ? -16.895 -0.608 -14.097 1.00 54.41 173 LYS A O 9
ATOM 13852 N N . GLU A 1 58 ? -18.638 -1.823 -13.356 1.00 34.01 174 GLU A N 9
ATOM 13853 C CA . GLU A 1 58 ? -18.693 -1.156 -12.060 1.00 51.15 174 GLU A CA 9
ATOM 13854 C C . GLU A 1 58 ? -17.435 -1.444 -11.246 1.00 70.34 174 GLU A C 9
ATOM 13855 O O . GLU A 1 58 ? -17.035 -0.646 -10.399 1.00 25.10 174 GLU A O 9
ATOM 13867 N N . ASP A 1 59 ? -16.817 -2.590 -11.510 1.00 32.53 175 ASP A N 9
ATOM 13868 C CA . ASP A 1 59 ? -15.604 -2.985 -10.803 1.00 34.33 175 ASP A CA 9
ATOM 13869 C C . ASP A 1 59 ? -14.371 -2.367 -11.453 1.00 64.20 175 ASP A C 9
ATOM 13870 O O . ASP A 1 59 ? -13.476 -1.872 -10.767 1.00 33.41 175 ASP A O 9
ATOM 13879 N N . VAL A 1 60 ? -14.329 -2.400 -12.781 1.00 62.23 176 VAL A N 9
ATOM 13880 C CA . VAL A 1 60 ? -13.205 -1.843 -13.525 1.00 21.52 176 VAL A CA 9
ATOM 13881 C C . VAL A 1 60 ? -12.935 -0.400 -13.114 1.00 20.43 176 VAL A C 9
ATOM 13882 O O . VAL A 1 60 ? -11.783 0.012 -12.973 1.00 74.00 176 VAL A O 9
ATOM 13895 N N . LYS A 1 61 ? -14.005 0.364 -12.922 1.00 5.23 177 LYS A N 9
ATOM 13896 C CA . LYS A 1 61 ? -13.885 1.762 -12.525 1.00 10.04 177 LYS A CA 9
ATOM 13897 C C . LYS A 1 61 ? -13.249 1.883 -11.144 1.00 21.25 177 LYS A C 9
ATOM 13898 O O . LYS A 1 61 ? -12.633 2.899 -10.821 1.00 24.13 177 LYS A O 9
ATOM 13917 N N . ILE A 1 62 ? -13.401 0.840 -10.334 1.00 12.52 178 ILE A N 9
ATOM 13918 C CA . ILE A 1 62 ? -12.839 0.830 -8.989 1.00 31.11 178 ILE A CA 9
ATOM 13919 C C . ILE A 1 62 ? -11.359 0.466 -9.015 1.00 24.32 178 ILE A C 9
ATOM 13920 O O . ILE A 1 62 ? -10.536 1.125 -8.379 1.00 62.13 178 ILE A O 9
ATOM 13936 N N . TRP A 1 63 ? -11.027 -0.586 -9.755 1.00 21.14 179 TRP A N 9
ATOM 13937 C CA . TRP A 1 63 ? -9.644 -1.037 -9.865 1.00 73.20 179 TRP A CA 9
ATOM 13938 C C . TRP A 1 63 ? -8.746 0.082 -10.381 1.00 32.30 179 TRP A C 9
ATOM 13939 O O . TRP A 1 63 ? -7.550 0.116 -10.089 1.00 30.30 179 TRP A O 9
ATOM 13960 N N . LEU A 1 64 ? -9.329 0.996 -11.149 1.00 31.32 180 LEU A N 9
ATOM 13961 C CA . LEU A 1 64 ? -8.581 2.117 -11.705 1.00 43.35 180 LEU A CA 9
ATOM 13962 C C . LEU A 1 64 ? -8.246 3.139 -10.624 1.00 14.43 180 LEU A C 9
ATOM 13963 O O . LEU A 1 64 ? -7.255 3.861 -10.725 1.00 1.44 180 LEU A O 9
ATOM 13979 N N . GLN A 1 65 ? -9.079 3.193 -9.589 1.00 73.54 181 GLN A N 9
ATOM 13980 C CA . GLN A 1 65 ? -8.871 4.125 -8.488 1.00 44.32 181 GLN A CA 9
ATOM 13981 C C . GLN A 1 65 ? -7.924 3.536 -7.447 1.00 75.34 181 GLN A C 9
ATOM 13982 O O . GLN A 1 65 ? -7.637 4.164 -6.429 1.00 53.21 181 GLN A O 9
ATOM 13996 N N . MET A 1 66 ? -7.444 2.325 -7.710 1.00 62.13 182 MET A N 9
ATOM 13997 C CA . MET A 1 66 ? -6.529 1.651 -6.796 1.00 11.11 182 MET A CA 9
ATOM 13998 C C . MET A 1 66 ? -5.087 1.779 -7.277 1.00 72.11 182 MET A C 9
ATOM 13999 O O . MET A 1 66 ? -4.164 1.904 -6.473 1.00 42.14 182 MET A O 9
ATOM 14013 N N . ALA A 1 67 ? -4.902 1.746 -8.593 1.00 0.03 183 ALA A N 9
ATOM 14014 C CA . ALA A 1 67 ? -3.573 1.860 -9.180 1.00 62.01 183 ALA A CA 9
ATOM 14015 C C . ALA A 1 67 ? -3.489 3.058 -10.120 1.00 62.20 183 ALA A C 9
ATOM 14016 O O . ALA A 1 67 ? -2.467 3.742 -10.179 1.00 12.21 183 ALA A O 9
ATOM 14023 N N . ASP A 1 68 ? -4.568 3.305 -10.854 1.00 34.14 184 ASP A N 9
ATOM 14024 C CA . ASP A 1 68 ? -4.617 4.421 -11.791 1.00 63.11 184 ASP A CA 9
ATOM 14025 C C . ASP A 1 68 ? -5.164 5.675 -11.116 1.00 30.41 184 ASP A C 9
ATOM 14026 O O . ASP A 1 68 ? -6.025 6.363 -11.664 1.00 53.12 184 ASP A O 9
ATOM 14035 N N . THR A 1 69 ? -4.659 5.965 -9.921 1.00 12.42 185 THR A N 9
ATOM 14036 C CA . THR A 1 69 ? -5.099 7.134 -9.169 1.00 44.34 185 THR A CA 9
ATOM 14037 C C . THR A 1 69 ? -5.041 8.393 -10.027 1.00 74.14 185 THR A C 9
ATOM 14038 O O . THR A 1 69 ? -4.478 8.385 -11.121 1.00 71.30 185 THR A O 9
ATOM 14049 N N . ASN A 1 70 ? -5.628 9.474 -9.524 1.00 2.13 186 ASN A N 9
ATOM 14050 C CA . ASN A 1 70 ? -5.643 10.742 -10.245 1.00 70.51 186 ASN A CA 9
ATOM 14051 C C . ASN A 1 70 ? -4.239 11.123 -10.704 1.00 0.21 186 ASN A C 9
ATOM 14052 O O . ASN A 1 70 ? -3.370 11.429 -9.888 1.00 2.32 186 ASN A O 9
ATOM 14063 N N . SER A 1 71 ? -4.025 11.103 -12.016 1.00 11.13 187 SER A N 9
ATOM 14064 C CA . SER A 1 71 ? -2.726 11.444 -12.584 1.00 20.23 187 SER A CA 9
ATOM 14065 C C . SER A 1 71 ? -2.880 12.008 -13.993 1.00 33.41 187 SER A C 9
ATOM 14066 O O . SER A 1 71 ? -3.989 12.307 -14.436 1.00 13.24 187 SER A O 9
ATOM 14074 N N . ASP A 1 72 ? -1.760 12.149 -14.692 1.00 42.43 188 ASP A N 9
ATOM 14075 C CA . ASP A 1 72 ? -1.769 12.676 -16.052 1.00 42.21 188 ASP A CA 9
ATOM 14076 C C . ASP A 1 72 ? -2.769 11.920 -16.921 1.00 64.23 188 ASP A C 9
ATOM 14077 O O . ASP A 1 72 ? -3.330 12.474 -17.865 1.00 51.31 188 ASP A O 9
ATOM 14086 N N . GLY A 1 73 ? -2.985 10.649 -16.596 1.00 72.23 189 GLY A N 9
ATOM 14087 C CA . GLY A 1 73 ? -3.916 9.837 -17.358 1.00 31.33 189 GLY A CA 9
ATOM 14088 C C . GLY A 1 73 ? -3.214 8.853 -18.272 1.00 23.40 189 GLY A C 9
ATOM 14089 O O . GLY A 1 73 ? -3.696 8.558 -19.366 1.00 3.03 189 GLY A O 9
ATOM 14093 N N . SER A 1 74 ? -2.070 8.344 -17.824 1.00 72.24 190 SER A N 9
ATOM 14094 C CA . SER A 1 74 ? -1.297 7.391 -18.613 1.00 10.25 190 SER A CA 9
ATOM 14095 C C . SER A 1 74 ? -0.943 6.161 -17.783 1.00 71.41 190 SER A C 9
ATOM 14096 O O . SER A 1 74 ? -0.016 6.189 -16.973 1.00 74.12 190 SER A O 9
ATOM 14104 N N . VAL A 1 75 ? -1.689 5.080 -17.991 1.00 63.13 191 VAL A N 9
ATOM 14105 C CA . VAL A 1 75 ? -1.454 3.838 -17.265 1.00 34.15 191 VAL A CA 9
ATOM 14106 C C . VAL A 1 75 ? -0.520 2.915 -18.040 1.00 13.43 191 VAL A C 9
ATOM 14107 O O . VAL A 1 75 ? -0.502 2.925 -19.270 1.00 51.35 191 VAL A O 9
ATOM 14120 N N . SER A 1 76 ? 0.254 2.118 -17.311 1.00 3.32 192 SER A N 9
ATOM 14121 C CA . SER A 1 76 ? 1.194 1.191 -17.930 1.00 3.12 192 SER A CA 9
ATOM 14122 C C . SER A 1 76 ? 0.901 -0.244 -17.504 1.00 60.44 192 SER A C 9
ATOM 14123 O O . SER A 1 76 ? -0.096 -0.514 -16.834 1.00 33.32 192 SER A O 9
ATOM 14131 N N . LEU A 1 77 ? 1.777 -1.162 -17.899 1.00 73.10 193 LEU A N 9
ATOM 14132 C CA . LEU A 1 77 ? 1.613 -2.571 -17.559 1.00 65.45 193 LEU A CA 9
ATOM 14133 C C . LEU A 1 77 ? 1.811 -2.798 -16.064 1.00 42.31 193 LEU A C 9
ATOM 14134 O O . LEU A 1 77 ? 1.153 -3.646 -15.463 1.00 63.43 193 LEU A O 9
ATOM 14150 N N . GLU A 1 78 ? 2.720 -2.031 -15.470 1.00 1.02 194 GLU A N 9
ATOM 14151 C CA . GLU A 1 78 ? 3.003 -2.148 -14.044 1.00 14.30 194 GLU A CA 9
ATOM 14152 C C . GLU A 1 78 ? 1.729 -1.973 -13.221 1.00 64.00 194 GLU A C 9
ATOM 14153 O O . GLU A 1 78 ? 1.522 -2.666 -12.226 1.00 31.50 194 GLU A O 9
ATOM 14165 N N . GLU A 1 79 ? 0.881 -1.041 -13.644 1.00 43.04 195 GLU A N 9
ATOM 14166 C CA . GLU A 1 79 ? -0.370 -0.774 -12.946 1.00 35.22 195 GLU A CA 9
ATOM 14167 C C . GLU A 1 79 ? -1.480 -1.694 -13.447 1.00 51.13 195 GLU A C 9
ATOM 14168 O O . GLU A 1 79 ? -2.441 -1.973 -12.730 1.00 73.12 195 GLU A O 9
ATOM 14180 N N . TYR A 1 80 ? -1.340 -2.161 -14.683 1.00 0.31 196 TYR A N 9
ATOM 14181 C CA . TYR A 1 80 ? -2.331 -3.046 -15.282 1.00 71.34 196 TYR A CA 9
ATOM 14182 C C . TYR A 1 80 ? -2.292 -4.426 -14.633 1.00 73.30 196 TYR A C 9
ATOM 14183 O O . TYR A 1 80 ? -3.323 -4.963 -14.229 1.00 13.32 196 TYR A O 9
ATOM 14201 N N . GLU A 1 81 ? -1.094 -4.994 -14.537 1.00 32.34 197 GLU A N 9
ATOM 14202 C CA . GLU A 1 81 ? -0.920 -6.312 -13.937 1.00 12.14 197 GLU A CA 9
ATOM 14203 C C . GLU A 1 81 ? -1.580 -6.375 -12.562 1.00 62.10 197 GLU A C 9
ATOM 14204 O O . GLU A 1 81 ? -2.201 -7.376 -12.205 1.00 74.24 197 GLU A O 9
ATOM 14216 N N . ASP A 1 82 ? -1.439 -5.300 -11.795 1.00 11.30 198 ASP A N 9
ATOM 14217 C CA . ASP A 1 82 ? -2.021 -5.232 -10.460 1.00 11.54 198 ASP A CA 9
ATOM 14218 C C . ASP A 1 82 ? -3.545 -5.233 -10.530 1.00 61.52 198 ASP A C 9
ATOM 14219 O O . ASP A 1 82 ? -4.217 -5.770 -9.649 1.00 33.33 198 ASP A O 9
ATOM 14228 N N . LEU A 1 83 ? -4.084 -4.629 -11.583 1.00 61.23 199 LEU A N 9
ATOM 14229 C CA . LEU A 1 83 ? -5.529 -4.560 -11.769 1.00 12.00 199 LEU A CA 9
ATOM 14230 C C . LEU A 1 83 ? -6.111 -5.945 -12.033 1.00 33.03 199 LEU A C 9
ATOM 14231 O O . LEU A 1 83 ? -7.198 -6.273 -11.556 1.00 72.21 199 LEU A O 9
ATOM 14247 N N . ILE A 1 84 ? -5.380 -6.753 -12.793 1.00 31.45 200 ILE A N 9
ATOM 14248 C CA . ILE A 1 84 ? -5.823 -8.104 -13.116 1.00 65.03 200 ILE A CA 9
ATOM 14249 C C . ILE A 1 84 ? -5.987 -8.946 -11.855 1.00 52.44 200 ILE A C 9
ATOM 14250 O O . ILE A 1 84 ? -6.922 -9.740 -11.745 1.00 1.42 200 ILE A O 9
ATOM 14266 N N . ILE A 1 85 ? -5.074 -8.765 -10.907 1.00 35.12 201 ILE A N 9
ATOM 14267 C CA . ILE A 1 85 ? -5.120 -9.506 -9.652 1.00 55.33 201 ILE A CA 9
ATOM 14268 C C . ILE A 1 85 ? -6.495 -9.398 -9.000 1.00 43.22 201 ILE A C 9
ATOM 14269 O O . ILE A 1 85 ? -7.163 -10.404 -8.763 1.00 61.55 201 ILE A O 9
ATOM 14285 N N . LYS A 1 86 ? -6.912 -8.170 -8.713 1.00 55.44 202 LYS A N 9
ATOM 14286 C CA . LYS A 1 86 ? -8.209 -7.928 -8.091 1.00 41.44 202 LYS A CA 9
ATOM 14287 C C . LYS A 1 86 ? -9.342 -8.414 -8.989 1.00 52.42 202 LYS A C 9
ATOM 14288 O O . LYS A 1 86 ? -10.416 -8.775 -8.508 1.00 71.34 202 LYS A O 9
ATOM 14307 N N . SER A 1 87 ? -9.095 -8.420 -10.295 1.00 71.52 203 SER A N 9
ATOM 14308 C CA . SER A 1 87 ? -10.096 -8.860 -11.260 1.00 71.12 203 SER A CA 9
ATOM 14309 C C . SER A 1 87 ? -10.207 -10.382 -11.273 1.00 44.33 203 SER A C 9
ATOM 14310 O O . SER A 1 87 ? -11.202 -10.940 -11.736 1.00 54.23 203 SER A O 9
ATOM 14318 N N . LEU A 1 88 ? -9.177 -11.048 -10.762 1.00 51.40 204 LEU A N 9
ATOM 14319 C CA . LEU A 1 88 ? -9.157 -12.505 -10.714 1.00 23.52 204 LEU A CA 9
ATOM 14320 C C . LEU A 1 88 ? -9.885 -13.020 -9.476 1.00 3.30 204 LEU A C 9
ATOM 14321 O O . LEU A 1 88 ? -10.514 -14.077 -9.509 1.00 41.34 204 LEU A O 9
ATOM 14337 N N . GLN A 1 89 ? -9.795 -12.264 -8.387 1.00 14.54 205 GLN A N 9
ATOM 14338 C CA . GLN A 1 89 ? -10.447 -12.643 -7.139 1.00 12.24 205 GLN A CA 9
ATOM 14339 C C . GLN A 1 89 ? -11.950 -12.811 -7.338 1.00 62.04 205 GLN A C 9
ATOM 14340 O O . GLN A 1 89 ? -12.559 -13.735 -6.800 1.00 31.34 205 GLN A O 9
ATOM 14354 N N . LYS A 1 90 ? -12.543 -11.911 -8.116 1.00 65.52 206 LYS A N 9
ATOM 14355 C CA . LYS A 1 90 ? -13.974 -11.960 -8.389 1.00 11.31 206 LYS A CA 9
ATOM 14356 C C . LYS A 1 90 ? -14.363 -13.293 -9.019 1.00 34.22 206 LYS A C 9
ATOM 14357 O O . LYS A 1 90 ? -15.515 -13.718 -8.933 1.00 30.23 206 LYS A O 9
ATOM 14376 N N . ALA A 1 91 ? -13.395 -13.949 -9.651 1.00 34.14 207 ALA A N 9
ATOM 14377 C CA . ALA A 1 91 ? -13.637 -15.236 -10.291 1.00 44.24 207 ALA A CA 9
ATOM 14378 C C . ALA A 1 91 ? -13.551 -16.376 -9.283 1.00 32.14 207 ALA A C 9
ATOM 14379 O O . ALA A 1 91 ? -14.046 -17.475 -9.530 1.00 11.02 207 ALA A O 9
ATOM 14386 N N . GLY A 1 92 ? -12.919 -16.107 -8.144 1.00 62.23 208 GLY A N 9
ATOM 14387 C CA . GLY A 1 92 ? -12.779 -17.121 -7.116 1.00 34.44 208 GLY A CA 9
ATOM 14388 C C . GLY A 1 92 ? -11.338 -17.543 -6.908 1.00 51.43 208 GLY A C 9
ATOM 14389 O O . GLY A 1 92 ? -11.056 -18.444 -6.118 1.00 44.13 208 GLY A O 9
ATOM 14393 N N . ILE A 1 93 ? -10.425 -16.891 -7.620 1.00 42.00 209 ILE A N 9
ATOM 14394 C CA . ILE A 1 93 ? -9.005 -17.204 -7.510 1.00 54.02 209 ILE A CA 9
ATOM 14395 C C . ILE A 1 93 ? -8.423 -16.666 -6.208 1.00 10.04 209 ILE A C 9
ATOM 14396 O O . ILE A 1 93 ? -8.368 -15.455 -5.994 1.00 11.21 209 ILE A O 9
ATOM 14412 N N . ARG A 1 94 ? -7.988 -17.574 -5.341 1.00 23.43 210 ARG A N 9
ATOM 14413 C CA . ARG A 1 94 ? -7.408 -17.191 -4.059 1.00 34.31 210 ARG A CA 9
ATOM 14414 C C . ARG A 1 94 ? -5.917 -16.902 -4.201 1.00 62.30 210 ARG A C 9
ATOM 14415 O O . ARG A 1 94 ? -5.099 -17.820 -4.263 1.00 21.32 210 ARG A O 9
ATOM 14436 N N . VAL A 1 95 ? -5.570 -15.620 -4.253 1.00 30.11 211 VAL A N 9
ATOM 14437 C CA . VAL A 1 95 ? -4.177 -15.210 -4.387 1.00 54.42 211 VAL A CA 9
ATOM 14438 C C . VAL A 1 95 ? -3.513 -15.064 -3.023 1.00 14.04 211 VAL A C 9
ATOM 14439 O O . VAL A 1 95 ? -4.048 -14.410 -2.128 1.00 53.33 211 VAL A O 9
ATOM 14452 N N . GLU A 1 96 ? -2.344 -15.678 -2.871 1.00 32.21 212 GLU A N 9
ATOM 14453 C CA . GLU A 1 96 ? -1.607 -15.617 -1.614 1.00 52.32 212 GLU A CA 9
ATOM 14454 C C . GLU A 1 96 ? -0.235 -14.981 -1.819 1.00 30.02 212 GLU A C 9
ATOM 14455 O O . GLU A 1 96 ? 0.369 -15.109 -2.884 1.00 51.11 212 GLU A O 9
ATOM 14467 N N . LYS A 1 97 ? 0.252 -14.295 -0.790 1.00 53.34 213 LYS A N 9
ATOM 14468 C CA . LYS A 1 97 ? 1.552 -13.639 -0.855 1.00 3.24 213 LYS A CA 9
ATOM 14469 C C . LYS A 1 97 ? 2.682 -14.660 -0.763 1.00 12.21 213 LYS A C 9
ATOM 14470 O O . LYS A 1 97 ? 2.465 -15.803 -0.360 1.00 45.55 213 LYS A O 9
ATOM 14489 N N . GLN A 1 98 ? 3.886 -14.239 -1.137 1.00 73.11 214 GLN A N 9
ATOM 14490 C CA . GLN A 1 98 ? 5.048 -15.118 -1.096 1.00 5.12 214 GLN A CA 9
ATOM 14491 C C . GLN A 1 98 ? 6.301 -14.345 -0.695 1.00 71.15 214 GLN A C 9
ATOM 14492 O O . GLN A 1 98 ? 6.439 -13.163 -1.009 1.00 3.20 214 GLN A O 9
ATOM 14506 N N . SER A 1 99 ? 7.210 -15.021 -0.001 1.00 5.12 215 SER A N 9
ATOM 14507 C CA . SER A 1 99 ? 8.450 -14.396 0.446 1.00 21.33 215 SER A CA 9
ATOM 14508 C C . SER A 1 99 ? 9.497 -15.452 0.789 1.00 1.33 215 SER A C 9
ATOM 14509 O O . SER A 1 99 ? 9.389 -16.145 1.802 1.00 53.31 215 SER A O 9
ATOM 14517 N N . LEU A 1 100 ? 10.511 -15.568 -0.061 1.00 72.32 216 LEU A N 9
ATOM 14518 C CA . LEU A 1 100 ? 11.579 -16.539 0.150 1.00 2.13 216 LEU A CA 9
ATOM 14519 C C . LEU A 1 100 ? 12.160 -16.412 1.555 1.00 33.31 216 LEU A C 9
ATOM 14520 O O . LEU A 1 100 ? 12.285 -15.310 2.090 1.00 60.45 216 LEU A O 9
ATOM 14536 N N . VAL A 1 101 ? 12.515 -17.548 2.148 1.00 52.02 217 VAL A N 9
ATOM 14537 C CA . VAL A 1 101 ? 13.086 -17.564 3.489 1.00 34.33 217 VAL A CA 9
ATOM 14538 C C . VAL A 1 101 ? 14.557 -17.166 3.465 1.00 11.23 217 VAL A C 9
ATOM 14539 O O . VAL A 1 101 ? 15.269 -17.438 2.499 1.00 63.02 217 VAL A O 9
ATOM 14552 N N . PHE A 1 102 ? 15.007 -16.520 4.536 1.00 53.41 218 PHE A N 9
ATOM 14553 C CA . PHE A 1 102 ? 16.394 -16.083 4.638 1.00 2.42 218 PHE A CA 9
ATOM 14554 C C . PHE A 1 102 ? 17.275 -17.195 5.199 1.00 31.23 218 PHE A C 9
ATOM 14555 O O . PHE A 1 102 ? 18.390 -17.414 4.728 1.00 71.53 218 PHE A O 9
ATOM 14572 N N . SER A 1 1 ? 5.955 1.224 -1.560 1.00 1.51 117 SER A N 10
ATOM 14573 C CA . SER A 1 1 ? 4.807 0.485 -2.073 1.00 4.45 117 SER A CA 10
ATOM 14574 C C . SER A 1 1 ? 5.066 -1.018 -2.030 1.00 10.43 117 SER A C 10
ATOM 14575 O O . SER A 1 1 ? 6.164 -1.460 -1.691 1.00 75.44 117 SER A O 10
ATOM 14583 N N . SER A 1 2 ? 4.046 -1.797 -2.375 1.00 64.24 118 SER A N 10
ATOM 14584 C CA . SER A 1 2 ? 4.161 -3.251 -2.373 1.00 54.12 118 SER A CA 10
ATOM 14585 C C . SER A 1 2 ? 3.717 -3.833 -3.712 1.00 44.31 118 SER A C 10
ATOM 14586 O O . SER A 1 2 ? 2.603 -3.584 -4.172 1.00 73.32 118 SER A O 10
ATOM 14594 N N . LYS A 1 3 ? 4.599 -4.609 -4.333 1.00 73.04 119 LYS A N 10
ATOM 14595 C CA . LYS A 1 3 ? 4.301 -5.229 -5.619 1.00 54.32 119 LYS A CA 10
ATOM 14596 C C . LYS A 1 3 ? 3.563 -6.550 -5.428 1.00 64.43 119 LYS A C 10
ATOM 14597 O O . LYS A 1 3 ? 3.593 -7.156 -4.357 1.00 14.03 119 LYS A O 10
ATOM 14616 N N . PRO A 1 4 ? 2.887 -7.011 -6.491 1.00 42.33 120 PRO A N 10
ATOM 14617 C CA . PRO A 1 4 ? 2.132 -8.267 -6.466 1.00 14.45 120 PRO A CA 10
ATOM 14618 C C . PRO A 1 4 ? 3.040 -9.489 -6.391 1.00 45.33 120 PRO A C 10
ATOM 14619 O O . PRO A 1 4 ? 3.552 -9.958 -7.408 1.00 75.23 120 PRO A O 10
ATOM 14630 N N . LYS A 1 5 ? 3.238 -10.001 -5.181 1.00 42.42 121 LYS A N 10
ATOM 14631 C CA . LYS A 1 5 ? 4.084 -11.170 -4.973 1.00 42.24 121 LYS A CA 10
ATOM 14632 C C . LYS A 1 5 ? 3.255 -12.369 -4.526 1.00 33.02 121 LYS A C 10
ATOM 14633 O O . LYS A 1 5 ? 2.898 -12.486 -3.353 1.00 74.13 121 LYS A O 10
ATOM 14652 N N . TYR A 1 6 ? 2.953 -13.258 -5.466 1.00 13.51 122 TYR A N 10
ATOM 14653 C CA . TYR A 1 6 ? 2.164 -14.447 -5.168 1.00 25.40 122 TYR A CA 10
ATOM 14654 C C . TYR A 1 6 ? 2.831 -15.698 -5.733 1.00 23.15 122 TYR A C 10
ATOM 14655 O O . TYR A 1 6 ? 3.822 -15.613 -6.457 1.00 74.45 122 TYR A O 10
ATOM 14673 N N . ASN A 1 7 ? 2.279 -16.859 -5.394 1.00 44.13 123 ASN A N 10
ATOM 14674 C CA . ASN A 1 7 ? 2.819 -18.129 -5.867 1.00 5.52 123 ASN A CA 10
ATOM 14675 C C . ASN A 1 7 ? 3.027 -18.103 -7.378 1.00 52.31 123 ASN A C 10
ATOM 14676 O O . ASN A 1 7 ? 2.453 -17.282 -8.095 1.00 33.45 123 ASN A O 10
ATOM 14687 N N . PRO A 1 8 ? 3.867 -19.022 -7.876 1.00 33.41 124 PRO A N 10
ATOM 14688 C CA . PRO A 1 8 ? 4.169 -19.127 -9.307 1.00 14.14 124 PRO A CA 10
ATOM 14689 C C . PRO A 1 8 ? 2.979 -19.634 -10.115 1.00 11.35 124 PRO A C 10
ATOM 14690 O O . PRO A 1 8 ? 3.009 -19.636 -11.345 1.00 14.54 124 PRO A O 10
ATOM 14701 N N . GLU A 1 9 ? 1.933 -20.062 -9.414 1.00 62.44 125 GLU A N 10
ATOM 14702 C CA . GLU A 1 9 ? 0.734 -20.572 -10.069 1.00 13.14 125 GLU A CA 10
ATOM 14703 C C . GLU A 1 9 ? -0.160 -19.426 -10.534 1.00 74.20 125 GLU A C 10
ATOM 14704 O O . GLU A 1 9 ? -0.769 -19.493 -11.602 1.00 64.13 125 GLU A O 10
ATOM 14716 N N . VAL A 1 10 ? -0.236 -18.375 -9.724 1.00 24.24 126 VAL A N 10
ATOM 14717 C CA . VAL A 1 10 ? -1.054 -17.214 -10.051 1.00 74.24 126 VAL A CA 10
ATOM 14718 C C . VAL A 1 10 ? -0.269 -16.205 -10.881 1.00 53.42 126 VAL A C 10
ATOM 14719 O O . VAL A 1 10 ? -0.837 -15.492 -11.709 1.00 23.33 126 VAL A O 10
ATOM 14732 N N . GLU A 1 11 ? 1.039 -16.150 -10.654 1.00 3.23 127 GLU A N 10
ATOM 14733 C CA . GLU A 1 11 ? 1.902 -15.226 -11.381 1.00 24.50 127 GLU A CA 10
ATOM 14734 C C . GLU A 1 11 ? 1.700 -15.365 -12.887 1.00 41.52 127 GLU A C 10
ATOM 14735 O O . GLU A 1 11 ? 1.730 -14.377 -13.621 1.00 74.22 127 GLU A O 10
ATOM 14747 N N . ALA A 1 12 ? 1.495 -16.597 -13.340 1.00 61.02 128 ALA A N 10
ATOM 14748 C CA . ALA A 1 12 ? 1.286 -16.865 -14.758 1.00 25.13 128 ALA A CA 10
ATOM 14749 C C . ALA A 1 12 ? 0.134 -16.033 -15.310 1.00 31.21 128 ALA A C 10
ATOM 14750 O O . ALA A 1 12 ? 0.109 -15.696 -16.494 1.00 20.22 128 ALA A O 10
ATOM 14757 N N . LYS A 1 13 ? -0.820 -15.705 -14.445 1.00 72.23 129 LYS A N 10
ATOM 14758 C CA . LYS A 1 13 ? -1.976 -14.912 -14.846 1.00 33.05 129 LYS A CA 10
ATOM 14759 C C . LYS A 1 13 ? -1.566 -13.481 -15.176 1.00 10.40 129 LYS A C 10
ATOM 14760 O O . LYS A 1 13 ? -2.186 -12.824 -16.013 1.00 53.33 129 LYS A O 10
ATOM 14779 N N . LEU A 1 14 ? -0.517 -13.003 -14.515 1.00 34.11 130 LEU A N 10
ATOM 14780 C CA . LEU A 1 14 ? -0.023 -11.649 -14.740 1.00 21.12 130 LEU A CA 10
ATOM 14781 C C . LEU A 1 14 ? 0.795 -11.575 -16.025 1.00 3.31 130 LEU A C 10
ATOM 14782 O O . LEU A 1 14 ? 0.747 -10.578 -16.747 1.00 30.44 130 LEU A O 10
ATOM 14798 N N . ASP A 1 15 ? 1.544 -12.635 -16.305 1.00 62.44 131 ASP A N 10
ATOM 14799 C CA . ASP A 1 15 ? 2.371 -12.692 -17.506 1.00 32.04 131 ASP A CA 10
ATOM 14800 C C . ASP A 1 15 ? 1.534 -12.432 -18.754 1.00 70.44 131 ASP A C 10
ATOM 14801 O O . ASP A 1 15 ? 2.006 -11.824 -19.715 1.00 73.11 131 ASP A O 10
ATOM 14810 N N . VAL A 1 16 ? 0.289 -12.899 -18.734 1.00 43.31 132 VAL A N 10
ATOM 14811 C CA . VAL A 1 16 ? -0.614 -12.717 -19.864 1.00 64.25 132 VAL A CA 10
ATOM 14812 C C . VAL A 1 16 ? -0.854 -11.238 -20.144 1.00 3.22 132 VAL A C 10
ATOM 14813 O O . VAL A 1 16 ? -0.538 -10.741 -21.224 1.00 55.45 132 VAL A O 10
ATOM 14826 N N . ALA A 1 17 ? -1.414 -10.539 -19.162 1.00 22.22 133 ALA A N 10
ATOM 14827 C CA . ALA A 1 17 ? -1.694 -9.116 -19.301 1.00 11.53 133 ALA A CA 10
ATOM 14828 C C . ALA A 1 17 ? -0.440 -8.346 -19.701 1.00 52.40 133 ALA A C 10
ATOM 14829 O O . ALA A 1 17 ? -0.522 -7.297 -20.341 1.00 70.21 133 ALA A O 10
ATOM 14836 N N . ARG A 1 18 ? 0.719 -8.872 -19.319 1.00 71.15 134 ARG A N 10
ATOM 14837 C CA . ARG A 1 18 ? 1.990 -8.233 -19.637 1.00 50.34 134 ARG A CA 10
ATOM 14838 C C . ARG A 1 18 ? 2.332 -8.407 -21.114 1.00 62.41 134 ARG A C 10
ATOM 14839 O O . ARG A 1 18 ? 2.784 -7.470 -21.772 1.00 13.10 134 ARG A O 10
ATOM 14860 N N . ARG A 1 19 ? 2.114 -9.614 -21.628 1.00 5.41 135 ARG A N 10
ATOM 14861 C CA . ARG A 1 19 ? 2.401 -9.912 -23.026 1.00 3.41 135 ARG A CA 10
ATOM 14862 C C . ARG A 1 19 ? 1.327 -9.327 -23.938 1.00 34.30 135 ARG A C 10
ATOM 14863 O O . ARG A 1 19 ? 1.575 -9.057 -25.114 1.00 34.40 135 ARG A O 10
ATOM 14884 N N . LEU A 1 20 ? 0.133 -9.135 -23.389 1.00 15.14 136 LEU A N 10
ATOM 14885 C CA . LEU A 1 20 ? -0.981 -8.583 -24.152 1.00 51.14 136 LEU A CA 10
ATOM 14886 C C . LEU A 1 20 ? -0.928 -7.059 -24.168 1.00 41.45 136 LEU A C 10
ATOM 14887 O O . LEU A 1 20 ? -1.162 -6.430 -25.201 1.00 1.43 136 LEU A O 10
ATOM 14903 N N . PHE A 1 21 ? -0.617 -6.470 -23.018 1.00 65.52 137 PHE A N 10
ATOM 14904 C CA . PHE A 1 21 ? -0.531 -5.020 -22.900 1.00 40.50 137 PHE A CA 10
ATOM 14905 C C . PHE A 1 21 ? 0.374 -4.438 -23.982 1.00 62.11 137 PHE A C 10
ATOM 14906 O O . PHE A 1 21 ? 0.037 -3.441 -24.621 1.00 31.03 137 PHE A O 10
ATOM 14923 N N . LYS A 1 22 ? 1.527 -5.068 -24.182 1.00 74.45 138 LYS A N 10
ATOM 14924 C CA . LYS A 1 22 ? 2.482 -4.616 -25.187 1.00 20.31 138 LYS A CA 10
ATOM 14925 C C . LYS A 1 22 ? 1.888 -4.718 -26.588 1.00 33.21 138 LYS A C 10
ATOM 14926 O O . LYS A 1 22 ? 2.227 -3.934 -27.475 1.00 32.44 138 LYS A O 10
ATOM 14945 N N . ARG A 1 23 ? 0.999 -5.687 -26.780 1.00 31.53 139 ARG A N 10
ATOM 14946 C CA . ARG A 1 23 ? 0.357 -5.891 -28.073 1.00 44.10 139 ARG A CA 10
ATOM 14947 C C . ARG A 1 23 ? -0.639 -4.774 -28.367 1.00 54.32 139 ARG A C 10
ATOM 14948 O O . ARG A 1 23 ? -0.779 -4.338 -29.510 1.00 52.41 139 ARG A O 10
ATOM 14969 N N . TYR A 1 24 ? -1.330 -4.316 -27.329 1.00 1.40 140 TYR A N 10
ATOM 14970 C CA . TYR A 1 24 ? -2.316 -3.252 -27.476 1.00 41.42 140 TYR A CA 10
ATOM 14971 C C . TYR A 1 24 ? -1.636 -1.891 -27.595 1.00 24.21 140 TYR A C 10
ATOM 14972 O O . TYR A 1 24 ? -1.889 -1.138 -28.535 1.00 14.42 140 TYR A O 10
ATOM 14990 N N . ASP A 1 25 ? -0.770 -1.584 -26.635 1.00 61.52 141 ASP A N 10
ATOM 14991 C CA . ASP A 1 25 ? -0.050 -0.316 -26.631 1.00 54.02 141 ASP A CA 10
ATOM 14992 C C . ASP A 1 25 ? 0.675 -0.099 -27.956 1.00 11.55 141 ASP A C 10
ATOM 14993 O O . ASP A 1 25 ? 1.732 -0.680 -28.200 1.00 4.14 141 ASP A O 10
ATOM 15002 N N . LYS A 1 26 ? 0.099 0.742 -28.809 1.00 20.24 142 LYS A N 10
ATOM 15003 C CA . LYS A 1 26 ? 0.689 1.037 -30.109 1.00 5.13 142 LYS A CA 10
ATOM 15004 C C . LYS A 1 26 ? 1.727 2.150 -29.995 1.00 74.20 142 LYS A C 10
ATOM 15005 O O . LYS A 1 26 ? 2.663 2.222 -30.791 1.00 21.00 142 LYS A O 10
ATOM 15024 N N . ASP A 1 27 ? 1.554 3.014 -29.001 1.00 21.32 143 ASP A N 10
ATOM 15025 C CA . ASP A 1 27 ? 2.477 4.121 -28.782 1.00 10.44 143 ASP A CA 10
ATOM 15026 C C . ASP A 1 27 ? 3.843 3.610 -28.333 1.00 15.41 143 ASP A C 10
ATOM 15027 O O . ASP A 1 27 ? 4.830 4.344 -28.358 1.00 31.23 143 ASP A O 10
ATOM 15036 N N . GLY A 1 28 ? 3.890 2.347 -27.922 1.00 22.24 144 GLY A N 10
ATOM 15037 C CA . GLY A 1 28 ? 5.139 1.760 -27.472 1.00 31.31 144 GLY A CA 10
ATOM 15038 C C . GLY A 1 28 ? 5.755 2.522 -26.316 1.00 0.50 144 GLY A C 10
ATOM 15039 O O . GLY A 1 28 ? 6.957 2.423 -26.068 1.00 35.43 144 GLY A O 10
ATOM 15043 N N . SER A 1 29 ? 4.931 3.288 -25.608 1.00 11.21 145 SER A N 10
ATOM 15044 C CA . SER A 1 29 ? 5.403 4.076 -24.475 1.00 60.31 145 SER A CA 10
ATOM 15045 C C . SER A 1 29 ? 5.152 3.342 -23.161 1.00 54.32 145 SER A C 10
ATOM 15046 O O . SER A 1 29 ? 5.804 3.610 -22.153 1.00 63.42 145 SER A O 10
ATOM 15054 N N . GLY A 1 30 ? 4.199 2.415 -23.181 1.00 61.31 146 GLY A N 10
ATOM 15055 C CA . GLY A 1 30 ? 3.877 1.656 -21.986 1.00 50.45 146 GLY A CA 10
ATOM 15056 C C . GLY A 1 30 ? 2.638 2.178 -21.285 1.00 64.32 146 GLY A C 10
ATOM 15057 O O . GLY A 1 30 ? 2.499 2.034 -20.071 1.00 73.30 146 GLY A O 10
ATOM 15061 N N . GLN A 1 31 ? 1.739 2.786 -22.051 1.00 54.30 147 GLN A N 10
ATOM 15062 C CA . GLN A 1 31 ? 0.507 3.333 -21.494 1.00 72.13 147 GLN A CA 10
ATOM 15063 C C . GLN A 1 31 ? -0.704 2.885 -22.307 1.00 24.12 147 GLN A C 10
ATOM 15064 O O . GLN A 1 31 ? -0.576 2.497 -23.469 1.00 44.50 147 GLN A O 10
ATOM 15078 N N . LEU A 1 32 ? -1.878 2.940 -21.688 1.00 70.15 148 LEU A N 10
ATOM 15079 C CA . LEU A 1 32 ? -3.113 2.539 -22.354 1.00 43.43 148 LEU A CA 10
ATOM 15080 C C . LEU A 1 32 ? -4.315 3.260 -21.752 1.00 23.11 148 LEU A C 10
ATOM 15081 O O . LEU A 1 32 ? -4.539 3.208 -20.543 1.00 21.20 148 LEU A O 10
ATOM 15097 N N . GLN A 1 33 ? -5.085 3.929 -22.604 1.00 3.44 149 GLN A N 10
ATOM 15098 C CA . GLN A 1 33 ? -6.265 4.659 -22.155 1.00 23.23 149 GLN A CA 10
ATOM 15099 C C . GLN A 1 33 ? -7.201 3.748 -21.368 1.00 74.32 149 GLN A C 10
ATOM 15100 O O . GLN A 1 33 ? -7.112 2.523 -21.457 1.00 44.14 149 GLN A O 10
ATOM 15114 N N . ASP A 1 34 ? -8.099 4.353 -20.599 1.00 1.15 150 ASP A N 10
ATOM 15115 C CA . ASP A 1 34 ? -9.053 3.596 -19.796 1.00 51.24 150 ASP A CA 10
ATOM 15116 C C . ASP A 1 34 ? -10.113 2.948 -20.681 1.00 70.43 150 ASP A C 10
ATOM 15117 O O . ASP A 1 34 ? -10.604 1.859 -20.382 1.00 55.20 150 ASP A O 10
ATOM 15126 N N . ASP A 1 35 ? -10.461 3.624 -21.771 1.00 32.54 151 ASP A N 10
ATOM 15127 C CA . ASP A 1 35 ? -11.463 3.113 -22.699 1.00 51.34 151 ASP A CA 10
ATOM 15128 C C . ASP A 1 35 ? -10.982 1.828 -23.365 1.00 70.14 151 ASP A C 10
ATOM 15129 O O . ASP A 1 35 ? -11.787 1.010 -23.810 1.00 24.01 151 ASP A O 10
ATOM 15138 N N . GLU A 1 36 ? -9.665 1.658 -23.431 1.00 51.30 152 GLU A N 10
ATOM 15139 C CA . GLU A 1 36 ? -9.078 0.473 -24.045 1.00 1.12 152 GLU A CA 10
ATOM 15140 C C . GLU A 1 36 ? -9.007 -0.678 -23.046 1.00 22.31 152 GLU A C 10
ATOM 15141 O O . GLU A 1 36 ? -8.955 -1.846 -23.432 1.00 74.51 152 GLU A O 10
ATOM 15153 N N . ILE A 1 37 ? -9.004 -0.340 -21.761 1.00 43.31 153 ILE A N 10
ATOM 15154 C CA . ILE A 1 37 ? -8.939 -1.344 -20.707 1.00 74.40 153 ILE A CA 10
ATOM 15155 C C . ILE A 1 37 ? -10.061 -2.368 -20.854 1.00 5.54 153 ILE A C 10
ATOM 15156 O O . ILE A 1 37 ? -9.812 -3.571 -20.916 1.00 61.14 153 ILE A O 10
ATOM 15172 N N . ALA A 1 38 ? -11.296 -1.880 -20.909 1.00 44.13 154 ALA A N 10
ATOM 15173 C CA . ALA A 1 38 ? -12.455 -2.751 -21.053 1.00 32.43 154 ALA A CA 10
ATOM 15174 C C . ALA A 1 38 ? -12.276 -3.716 -22.220 1.00 24.54 154 ALA A C 10
ATOM 15175 O O . ALA A 1 38 ? -12.663 -4.881 -22.140 1.00 32.43 154 ALA A O 10
ATOM 15182 N N . GLY A 1 39 ? -11.686 -3.223 -23.304 1.00 63.34 155 GLY A N 10
ATOM 15183 C CA . GLY A 1 39 ? -11.466 -4.056 -24.473 1.00 12.32 155 GLY A CA 10
ATOM 15184 C C . GLY A 1 39 ? -10.246 -4.944 -24.331 1.00 41.40 155 GLY A C 10
ATOM 15185 O O . GLY A 1 39 ? -10.121 -5.955 -25.023 1.00 20.11 155 GLY A O 10
ATOM 15189 N N . LEU A 1 40 ? -9.342 -4.566 -23.434 1.00 13.42 156 LEU A N 10
ATOM 15190 C CA . LEU A 1 40 ? -8.124 -5.334 -23.204 1.00 62.23 156 LEU A CA 10
ATOM 15191 C C . LEU A 1 40 ? -8.416 -6.585 -22.382 1.00 21.20 156 LEU A C 10
ATOM 15192 O O . LEU A 1 40 ? -7.933 -7.674 -22.695 1.00 63.13 156 LEU A O 10
ATOM 15208 N N . LEU A 1 41 ? -9.211 -6.423 -21.330 1.00 62.00 157 LEU A N 10
ATOM 15209 C CA . LEU A 1 41 ? -9.570 -7.540 -20.463 1.00 40.01 157 LEU A CA 10
ATOM 15210 C C . LEU A 1 41 ? -10.114 -8.709 -21.278 1.00 51.21 157 LEU A C 10
ATOM 15211 O O . LEU A 1 41 ? -9.759 -9.864 -21.041 1.00 15.20 157 LEU A O 10
ATOM 15227 N N . LYS A 1 42 ? -10.976 -8.401 -22.241 1.00 71.33 158 LYS A N 10
ATOM 15228 C CA . LYS A 1 42 ? -11.567 -9.425 -23.095 1.00 54.31 158 LYS A CA 10
ATOM 15229 C C . LYS A 1 42 ? -10.489 -10.318 -23.700 1.00 32.43 158 LYS A C 10
ATOM 15230 O O . LYS A 1 42 ? -10.641 -11.539 -23.755 1.00 43.14 158 LYS A O 10
ATOM 15249 N N . ASP A 1 43 ? -9.401 -9.703 -24.150 1.00 32.24 159 ASP A N 10
ATOM 15250 C CA . ASP A 1 43 ? -8.296 -10.444 -24.748 1.00 14.33 159 ASP A CA 10
ATOM 15251 C C . ASP A 1 43 ? -7.370 -11.000 -23.671 1.00 64.44 159 ASP A C 10
ATOM 15252 O O . ASP A 1 43 ? -6.660 -11.982 -23.894 1.00 45.43 159 ASP A O 10
ATOM 15261 N N . THR A 1 44 ? -7.380 -10.367 -22.503 1.00 12.33 160 THR A N 10
ATOM 15262 C CA . THR A 1 44 ? -6.540 -10.797 -21.393 1.00 4.35 160 THR A CA 10
ATOM 15263 C C . THR A 1 44 ? -7.055 -12.096 -20.784 1.00 3.22 160 THR A C 10
ATOM 15264 O O . THR A 1 44 ? -6.341 -13.099 -20.742 1.00 15.45 160 THR A O 10
ATOM 15275 N N . TYR A 1 45 ? -8.297 -12.072 -20.314 1.00 40.31 161 TYR A N 10
ATOM 15276 C CA . TYR A 1 45 ? -8.907 -13.248 -19.706 1.00 11.02 161 TYR A CA 10
ATOM 15277 C C . TYR A 1 45 ? -8.783 -14.462 -20.622 1.00 2.50 161 TYR A C 10
ATOM 15278 O O . TYR A 1 45 ? -8.405 -15.548 -20.184 1.00 43.31 161 TYR A O 10
ATOM 15296 N N . ALA A 1 46 ? -9.104 -14.267 -21.897 1.00 24.40 162 ALA A N 10
ATOM 15297 C CA . ALA A 1 46 ? -9.026 -15.344 -22.877 1.00 2.23 162 ALA A CA 10
ATOM 15298 C C . ALA A 1 46 ? -7.661 -16.023 -22.839 1.00 31.13 162 ALA A C 10
ATOM 15299 O O . ALA A 1 46 ? -7.569 -17.245 -22.723 1.00 53.31 162 ALA A O 10
ATOM 15306 N N . GLU A 1 47 ? -6.604 -15.223 -22.938 1.00 21.24 163 GLU A N 10
ATOM 15307 C CA . GLU A 1 47 ? -5.244 -15.749 -22.916 1.00 31.31 163 GLU A CA 10
ATOM 15308 C C . GLU A 1 47 ? -4.902 -16.317 -21.541 1.00 73.34 163 GLU A C 10
ATOM 15309 O O . GLU A 1 47 ? -4.058 -17.204 -21.417 1.00 42.22 163 GLU A O 10
ATOM 15321 N N . MET A 1 48 ? -5.565 -15.799 -20.512 1.00 64.32 164 MET A N 10
ATOM 15322 C CA . MET A 1 48 ? -5.332 -16.255 -19.147 1.00 3.03 164 MET A CA 10
ATOM 15323 C C . MET A 1 48 ? -5.948 -17.632 -18.921 1.00 24.04 164 MET A C 10
ATOM 15324 O O . MET A 1 48 ? -5.525 -18.374 -18.035 1.00 12.34 164 MET A O 10
ATOM 15338 N N . GLY A 1 49 ? -6.949 -17.967 -19.728 1.00 74.51 165 GLY A N 10
ATOM 15339 C CA . GLY A 1 49 ? -7.607 -19.255 -19.599 1.00 51.40 165 GLY A CA 10
ATOM 15340 C C . GLY A 1 49 ? -8.967 -19.147 -18.939 1.00 32.14 165 GLY A C 10
ATOM 15341 O O . GLY A 1 49 ? -9.761 -20.087 -18.981 1.00 0.40 165 GLY A O 10
ATOM 15345 N N . MET A 1 50 ? -9.236 -17.999 -18.325 1.00 73.31 166 MET A N 10
ATOM 15346 C CA . MET A 1 50 ? -10.510 -17.773 -17.652 1.00 72.33 166 MET A CA 10
ATOM 15347 C C . MET A 1 50 ? -11.659 -17.756 -18.655 1.00 74.43 166 MET A C 10
ATOM 15348 O O . MET A 1 50 ? -11.642 -16.993 -19.620 1.00 50.35 166 MET A O 10
ATOM 15362 N N . SER A 1 51 ? -12.656 -18.604 -18.420 1.00 54.55 167 SER A N 10
ATOM 15363 C CA . SER A 1 51 ? -13.812 -18.689 -19.306 1.00 42.51 167 SER A CA 10
ATOM 15364 C C . SER A 1 51 ? -15.106 -18.445 -18.536 1.00 1.14 167 SER A C 10
ATOM 15365 O O . SER A 1 51 ? -15.253 -18.880 -17.394 1.00 61.35 167 SER A O 10
ATOM 15373 N N . ASN A 1 52 ? -16.042 -17.745 -19.169 1.00 65.11 168 ASN A N 10
ATOM 15374 C CA . ASN A 1 52 ? -17.324 -17.442 -18.544 1.00 21.10 168 ASN A CA 10
ATOM 15375 C C . ASN A 1 52 ? -17.134 -16.566 -17.309 1.00 63.14 168 ASN A C 10
ATOM 15376 O O . ASN A 1 52 ? -17.814 -16.743 -16.298 1.00 62.35 168 ASN A O 10
ATOM 15387 N N . PHE A 1 53 ? -16.205 -15.620 -17.399 1.00 63.13 169 PHE A N 10
ATOM 15388 C CA . PHE A 1 53 ? -15.924 -14.716 -16.290 1.00 33.21 169 PHE A CA 10
ATOM 15389 C C . PHE A 1 53 ? -15.383 -13.383 -16.798 1.00 53.11 169 PHE A C 10
ATOM 15390 O O . PHE A 1 53 ? -14.184 -13.237 -17.039 1.00 15.30 169 PHE A O 10
ATOM 15407 N N . THR A 1 54 ? -16.277 -12.412 -16.960 1.00 4.41 170 THR A N 10
ATOM 15408 C CA . THR A 1 54 ? -15.891 -11.091 -17.441 1.00 0.01 170 THR A CA 10
ATOM 15409 C C . THR A 1 54 ? -15.844 -10.082 -16.299 1.00 54.02 170 THR A C 10
ATOM 15410 O O . THR A 1 54 ? -16.663 -10.110 -15.380 1.00 23.42 170 THR A O 10
ATOM 15421 N N . PRO A 1 55 ? -14.865 -9.167 -16.357 1.00 32.15 171 PRO A N 10
ATOM 15422 C CA . PRO A 1 55 ? -14.690 -8.130 -15.335 1.00 64.50 171 PRO A CA 10
ATOM 15423 C C . PRO A 1 55 ? -15.801 -7.087 -15.371 1.00 44.34 171 PRO A C 10
ATOM 15424 O O . PRO A 1 55 ? -16.072 -6.489 -16.413 1.00 74.45 171 PRO A O 10
ATOM 15435 N N . THR A 1 56 ? -16.441 -6.870 -14.226 1.00 61.45 172 THR A N 10
ATOM 15436 C CA . THR A 1 56 ? -17.523 -5.899 -14.128 1.00 20.13 172 THR A CA 10
ATOM 15437 C C . THR A 1 56 ? -17.054 -4.509 -14.542 1.00 62.22 172 THR A C 10
ATOM 15438 O O . THR A 1 56 ? -15.922 -4.115 -14.261 1.00 1.11 172 THR A O 10
ATOM 15449 N N . LYS A 1 57 ? -17.931 -3.769 -15.212 1.00 62.32 173 LYS A N 10
ATOM 15450 C CA . LYS A 1 57 ? -17.608 -2.421 -15.664 1.00 62.35 173 LYS A CA 10
ATOM 15451 C C . LYS A 1 57 ? -17.255 -1.521 -14.485 1.00 22.45 173 LYS A C 10
ATOM 15452 O O . LYS A 1 57 ? -16.226 -0.847 -14.493 1.00 65.24 173 LYS A O 10
ATOM 15471 N N . GLU A 1 58 ? -18.115 -1.518 -13.471 1.00 3.23 174 GLU A N 10
ATOM 15472 C CA . GLU A 1 58 ? -17.892 -0.701 -12.284 1.00 4.24 174 GLU A CA 10
ATOM 15473 C C . GLU A 1 58 ? -16.596 -1.101 -11.584 1.00 2.53 174 GLU A C 10
ATOM 15474 O O . GLU A 1 58 ? -15.989 -0.299 -10.872 1.00 73.35 174 GLU A O 10
ATOM 15486 N N . ASP A 1 59 ? -16.178 -2.345 -11.790 1.00 53.44 175 ASP A N 10
ATOM 15487 C CA . ASP A 1 59 ? -14.955 -2.852 -11.180 1.00 43.33 175 ASP A CA 10
ATOM 15488 C C . ASP A 1 59 ? -13.728 -2.407 -11.971 1.00 74.13 175 ASP A C 10
ATOM 15489 O O . ASP A 1 59 ? -12.729 -1.974 -11.397 1.00 34.02 175 ASP A O 10
ATOM 15498 N N . VAL A 1 60 ? -13.811 -2.518 -13.293 1.00 60.24 176 VAL A N 10
ATOM 15499 C CA . VAL A 1 60 ? -12.708 -2.128 -14.164 1.00 14.32 176 VAL A CA 10
ATOM 15500 C C . VAL A 1 60 ? -12.281 -0.689 -13.898 1.00 13.42 176 VAL A C 10
ATOM 15501 O O . VAL A 1 60 ? -11.090 -0.382 -13.847 1.00 40.21 176 VAL A O 10
ATOM 15514 N N . LYS A 1 61 ? -13.262 0.192 -13.728 1.00 23.23 177 LYS A N 10
ATOM 15515 C CA . LYS A 1 61 ? -12.989 1.600 -13.465 1.00 33.23 177 LYS A CA 10
ATOM 15516 C C . LYS A 1 61 ? -12.308 1.779 -12.112 1.00 31.34 177 LYS A C 10
ATOM 15517 O O . LYS A 1 61 ? -11.243 2.389 -12.019 1.00 23.13 177 LYS A O 10
ATOM 15536 N N . ILE A 1 62 ? -12.929 1.242 -11.066 1.00 43.14 178 ILE A N 10
ATOM 15537 C CA . ILE A 1 62 ? -12.380 1.341 -9.720 1.00 32.34 178 ILE A CA 10
ATOM 15538 C C . ILE A 1 62 ? -10.970 0.763 -9.657 1.00 13.25 178 ILE A C 10
ATOM 15539 O O . ILE A 1 62 ? -10.080 1.340 -9.033 1.00 3.42 178 ILE A O 10
ATOM 15555 N N . TRP A 1 63 ? -10.775 -0.378 -10.308 1.00 1.44 179 TRP A N 10
ATOM 15556 C CA . TRP A 1 63 ? -9.472 -1.033 -10.327 1.00 41.21 179 TRP A CA 10
ATOM 15557 C C . TRP A 1 63 ? -8.388 -0.074 -10.806 1.00 4.20 179 TRP A C 10
ATOM 15558 O O . TRP A 1 63 ? -7.223 -0.196 -10.423 1.00 73.31 179 TRP A O 10
ATOM 15579 N N . LEU A 1 64 ? -8.776 0.880 -11.645 1.00 11.34 180 LEU A N 10
ATOM 15580 C CA . LEU A 1 64 ? -7.836 1.861 -12.176 1.00 11.42 180 LEU A CA 10
ATOM 15581 C C . LEU A 1 64 ? -7.612 2.995 -11.181 1.00 13.53 180 LEU A C 10
ATOM 15582 O O . LEU A 1 64 ? -6.483 3.442 -10.979 1.00 35.05 180 LEU A O 10
ATOM 15598 N N . GLN A 1 65 ? -8.695 3.455 -10.561 1.00 61.43 181 GLN A N 10
ATOM 15599 C CA . GLN A 1 65 ? -8.616 4.536 -9.586 1.00 64.40 181 GLN A CA 10
ATOM 15600 C C . GLN A 1 65 ? -7.790 4.116 -8.374 1.00 73.01 181 GLN A C 10
ATOM 15601 O O . GLN A 1 65 ? -7.352 4.956 -7.589 1.00 30.12 181 GLN A O 10
ATOM 15615 N N . MET A 1 66 ? -7.583 2.811 -8.229 1.00 0.33 182 MET A N 10
ATOM 15616 C CA . MET A 1 66 ? -6.809 2.281 -7.112 1.00 72.32 182 MET A CA 10
ATOM 15617 C C . MET A 1 66 ? -5.317 2.292 -7.431 1.00 15.15 182 MET A C 10
ATOM 15618 O O . MET A 1 66 ? -4.481 2.216 -6.531 1.00 40.22 182 MET A O 10
ATOM 15632 N N . ALA A 1 67 ? -4.992 2.387 -8.716 1.00 2.05 183 ALA A N 10
ATOM 15633 C CA . ALA A 1 67 ? -3.601 2.410 -9.151 1.00 71.05 183 ALA A CA 10
ATOM 15634 C C . ALA A 1 67 ? -3.320 3.627 -10.026 1.00 40.11 183 ALA A C 10
ATOM 15635 O O . ALA A 1 67 ? -2.329 3.664 -10.755 1.00 63.32 183 ALA A O 10
ATOM 15642 N N . ASP A 1 68 ? -4.198 4.621 -9.949 1.00 33.32 184 ASP A N 10
ATOM 15643 C CA . ASP A 1 68 ? -4.044 5.840 -10.734 1.00 11.24 184 ASP A CA 10
ATOM 15644 C C . ASP A 1 68 ? -3.247 6.886 -9.961 1.00 45.31 184 ASP A C 10
ATOM 15645 O O . ASP A 1 68 ? -3.625 8.057 -9.907 1.00 61.03 184 ASP A O 10
ATOM 15654 N N . THR A 1 69 ? -2.140 6.456 -9.362 1.00 50.34 185 THR A N 10
ATOM 15655 C CA . THR A 1 69 ? -1.290 7.354 -8.591 1.00 11.40 185 THR A CA 10
ATOM 15656 C C . THR A 1 69 ? -0.933 8.599 -9.395 1.00 11.31 185 THR A C 10
ATOM 15657 O O . THR A 1 69 ? -1.174 8.662 -10.600 1.00 32.24 185 THR A O 10
ATOM 15668 N N . ASN A 1 70 ? -0.356 9.589 -8.720 1.00 73.42 186 ASN A N 10
ATOM 15669 C CA . ASN A 1 70 ? 0.034 10.833 -9.373 1.00 24.21 186 ASN A CA 10
ATOM 15670 C C . ASN A 1 70 ? 0.879 10.555 -10.613 1.00 34.20 186 ASN A C 10
ATOM 15671 O O . ASN A 1 70 ? 2.034 10.143 -10.510 1.00 71.43 186 ASN A O 10
ATOM 15682 N N . SER A 1 71 ? 0.293 10.784 -11.784 1.00 44.12 187 SER A N 10
ATOM 15683 C CA . SER A 1 71 ? 0.990 10.556 -13.045 1.00 22.54 187 SER A CA 10
ATOM 15684 C C . SER A 1 71 ? 0.586 11.595 -14.085 1.00 52.42 187 SER A C 10
ATOM 15685 O O . SER A 1 71 ? -0.078 12.583 -13.767 1.00 64.42 187 SER A O 10
ATOM 15693 N N . ASP A 1 72 ? 0.991 11.366 -15.329 1.00 55.15 188 ASP A N 10
ATOM 15694 C CA . ASP A 1 72 ? 0.670 12.282 -16.419 1.00 23.54 188 ASP A CA 10
ATOM 15695 C C . ASP A 1 72 ? -0.780 12.113 -16.862 1.00 24.23 188 ASP A C 10
ATOM 15696 O O . ASP A 1 72 ? -1.272 12.860 -17.706 1.00 72.32 188 ASP A O 10
ATOM 15705 N N . GLY A 1 73 ? -1.458 11.125 -16.286 1.00 71.31 189 GLY A N 10
ATOM 15706 C CA . GLY A 1 73 ? -2.844 10.875 -16.635 1.00 74.14 189 GLY A CA 10
ATOM 15707 C C . GLY A 1 73 ? -3.008 9.658 -17.525 1.00 10.34 189 GLY A C 10
ATOM 15708 O O . GLY A 1 73 ? -3.883 9.626 -18.390 1.00 14.45 189 GLY A O 10
ATOM 15712 N N . SER A 1 74 ? -2.163 8.655 -17.313 1.00 65.34 190 SER A N 10
ATOM 15713 C CA . SER A 1 74 ? -2.214 7.432 -18.106 1.00 41.15 190 SER A CA 10
ATOM 15714 C C . SER A 1 74 ? -1.792 6.226 -17.273 1.00 65.12 190 SER A C 10
ATOM 15715 O O . SER A 1 74 ? -0.836 6.295 -16.500 1.00 32.32 190 SER A O 10
ATOM 15723 N N . VAL A 1 75 ? -2.511 5.120 -17.437 1.00 12.21 191 VAL A N 10
ATOM 15724 C CA . VAL A 1 75 ? -2.212 3.897 -16.702 1.00 2.45 191 VAL A CA 10
ATOM 15725 C C . VAL A 1 75 ? -1.276 2.993 -17.496 1.00 52.33 191 VAL A C 10
ATOM 15726 O O . VAL A 1 75 ? -1.503 2.733 -18.678 1.00 33.23 191 VAL A O 10
ATOM 15739 N N . SER A 1 76 ? -0.223 2.517 -16.840 1.00 33.04 192 SER A N 10
ATOM 15740 C CA . SER A 1 76 ? 0.750 1.644 -17.486 1.00 33.13 192 SER A CA 10
ATOM 15741 C C . SER A 1 76 ? 0.479 0.182 -17.143 1.00 63.12 192 SER A C 10
ATOM 15742 O O . SER A 1 76 ? -0.515 -0.142 -16.493 1.00 11.05 192 SER A O 10
ATOM 15750 N N . LEU A 1 77 ? 1.371 -0.697 -17.586 1.00 22.30 193 LEU A N 10
ATOM 15751 C CA . LEU A 1 77 ? 1.231 -2.126 -17.327 1.00 73.13 193 LEU A CA 10
ATOM 15752 C C . LEU A 1 77 ? 1.448 -2.436 -15.850 1.00 14.14 193 LEU A C 10
ATOM 15753 O O . LEU A 1 77 ? 0.773 -3.293 -15.280 1.00 55.41 193 LEU A O 10
ATOM 15769 N N . GLU A 1 78 ? 2.393 -1.731 -15.235 1.00 34.21 194 GLU A N 10
ATOM 15770 C CA . GLU A 1 78 ? 2.697 -1.931 -13.823 1.00 13.21 194 GLU A CA 10
ATOM 15771 C C . GLU A 1 78 ? 1.429 -1.850 -12.977 1.00 4.34 194 GLU A C 10
ATOM 15772 O O . GLU A 1 78 ? 1.273 -2.586 -12.003 1.00 62.13 194 GLU A O 10
ATOM 15784 N N . GLU A 1 79 ? 0.528 -0.949 -13.356 1.00 3.23 195 GLU A N 10
ATOM 15785 C CA . GLU A 1 79 ? -0.724 -0.770 -12.631 1.00 33.41 195 GLU A CA 10
ATOM 15786 C C . GLU A 1 79 ? -1.783 -1.753 -13.124 1.00 41.42 195 GLU A C 10
ATOM 15787 O O . GLU A 1 79 ? -2.469 -2.394 -12.328 1.00 61.32 195 GLU A O 10
ATOM 15799 N N . TYR A 1 80 ? -1.910 -1.864 -14.442 1.00 1.33 196 TYR A N 10
ATOM 15800 C CA . TYR A 1 80 ? -2.886 -2.765 -15.042 1.00 54.32 196 TYR A CA 10
ATOM 15801 C C . TYR A 1 80 ? -2.672 -4.197 -14.564 1.00 30.52 196 TYR A C 10
ATOM 15802 O O . TYR A 1 80 ? -3.598 -5.008 -14.564 1.00 10.24 196 TYR A O 10
ATOM 15820 N N . GLU A 1 81 ? -1.443 -4.501 -14.157 1.00 15.14 197 GLU A N 10
ATOM 15821 C CA . GLU A 1 81 ? -1.107 -5.836 -13.676 1.00 3.33 197 GLU A CA 10
ATOM 15822 C C . GLU A 1 81 ? -1.868 -6.160 -12.393 1.00 62.14 197 GLU A C 10
ATOM 15823 O O . GLU A 1 81 ? -2.513 -7.204 -12.289 1.00 2.51 197 GLU A O 10
ATOM 15835 N N . ASP A 1 82 ? -1.787 -5.259 -11.421 1.00 22.24 198 ASP A N 10
ATOM 15836 C CA . ASP A 1 82 ? -2.468 -5.448 -10.145 1.00 22.11 198 ASP A CA 10
ATOM 15837 C C . ASP A 1 82 ? -3.964 -5.660 -10.354 1.00 10.23 198 ASP A C 10
ATOM 15838 O O . ASP A 1 82 ? -4.600 -6.430 -9.632 1.00 44.33 198 ASP A O 10
ATOM 15847 N N . LEU A 1 83 ? -4.521 -4.971 -11.344 1.00 31.32 199 LEU A N 10
ATOM 15848 C CA . LEU A 1 83 ? -5.944 -5.083 -11.647 1.00 44.35 199 LEU A CA 10
ATOM 15849 C C . LEU A 1 83 ? -6.345 -6.540 -11.849 1.00 62.50 199 LEU A C 10
ATOM 15850 O O . LEU A 1 83 ? -7.336 -7.005 -11.285 1.00 70.22 199 LEU A O 10
ATOM 15866 N N . ILE A 1 84 ? -5.567 -7.257 -12.654 1.00 55.32 200 ILE A N 10
ATOM 15867 C CA . ILE A 1 84 ? -5.840 -8.662 -12.927 1.00 32.42 200 ILE A CA 10
ATOM 15868 C C . ILE A 1 84 ? -5.995 -9.454 -11.632 1.00 43.54 200 ILE A C 10
ATOM 15869 O O . ILE A 1 84 ? -6.897 -10.282 -11.503 1.00 43.24 200 ILE A O 10
ATOM 15885 N N . ILE A 1 85 ? -5.110 -9.191 -10.676 1.00 71.52 201 ILE A N 10
ATOM 15886 C CA . ILE A 1 85 ? -5.150 -9.877 -9.390 1.00 52.14 201 ILE A CA 10
ATOM 15887 C C . ILE A 1 85 ? -6.529 -9.762 -8.749 1.00 3.43 201 ILE A C 10
ATOM 15888 O O . ILE A 1 85 ? -7.217 -10.762 -8.544 1.00 64.13 201 ILE A O 10
ATOM 15904 N N . LYS A 1 86 ? -6.928 -8.534 -8.434 1.00 40.02 202 LYS A N 10
ATOM 15905 C CA . LYS A 1 86 ? -8.226 -8.285 -7.818 1.00 70.34 202 LYS A CA 10
ATOM 15906 C C . LYS A 1 86 ? -9.357 -8.783 -8.713 1.00 21.22 202 LYS A C 10
ATOM 15907 O O . LYS A 1 86 ? -10.443 -9.109 -8.233 1.00 63.11 202 LYS A O 10
ATOM 15926 N N . SER A 1 87 ? -9.094 -8.841 -10.014 1.00 52.35 203 SER A N 10
ATOM 15927 C CA . SER A 1 87 ? -10.091 -9.297 -10.976 1.00 31.00 203 SER A CA 10
ATOM 15928 C C . SER A 1 87 ? -10.202 -10.819 -10.963 1.00 0.42 203 SER A C 10
ATOM 15929 O O . SER A 1 87 ? -11.214 -11.383 -11.380 1.00 52.24 203 SER A O 10
ATOM 15937 N N . LEU A 1 88 ? -9.154 -11.477 -10.480 1.00 72.54 204 LEU A N 10
ATOM 15938 C CA . LEU A 1 88 ? -9.132 -12.935 -10.412 1.00 10.52 204 LEU A CA 10
ATOM 15939 C C . LEU A 1 88 ? -9.816 -13.430 -9.142 1.00 20.42 204 LEU A C 10
ATOM 15940 O O . LEU A 1 88 ? -10.259 -14.576 -9.072 1.00 21.43 204 LEU A O 10
ATOM 15956 N N . GLN A 1 89 ? -9.900 -12.559 -8.142 1.00 3.30 205 GLN A N 10
ATOM 15957 C CA . GLN A 1 89 ? -10.531 -12.908 -6.875 1.00 74.42 205 GLN A CA 10
ATOM 15958 C C . GLN A 1 89 ? -12.051 -12.917 -7.009 1.00 3.44 205 GLN A C 10
ATOM 15959 O O . GLN A 1 89 ? -12.748 -13.590 -6.249 1.00 62.24 205 GLN A O 10
ATOM 15973 N N . LYS A 1 90 ? -12.559 -12.164 -7.978 1.00 44.43 206 LYS A N 10
ATOM 15974 C CA . LYS A 1 90 ? -13.995 -12.084 -8.213 1.00 15.01 206 LYS A CA 10
ATOM 15975 C C . LYS A 1 90 ? -14.522 -13.385 -8.810 1.00 32.24 206 LYS A C 10
ATOM 15976 O O . LYS A 1 90 ? -15.686 -13.738 -8.622 1.00 71.43 206 LYS A O 10
ATOM 15995 N N . ALA A 1 91 ? -13.657 -14.095 -9.527 1.00 54.43 207 ALA A N 10
ATOM 15996 C CA . ALA A 1 91 ? -14.035 -15.358 -10.148 1.00 31.20 207 ALA A CA 10
ATOM 15997 C C . ALA A 1 91 ? -14.022 -16.495 -9.131 1.00 53.43 207 ALA A C 10
ATOM 15998 O O . ALA A 1 91 ? -14.706 -17.503 -9.304 1.00 44.02 207 ALA A O 10
ATOM 16005 N N . GLY A 1 92 ? -13.239 -16.325 -8.070 1.00 54.40 208 GLY A N 10
ATOM 16006 C CA . GLY A 1 92 ? -13.152 -17.345 -7.042 1.00 0.13 208 GLY A CA 10
ATOM 16007 C C . GLY A 1 92 ? -11.782 -17.991 -6.981 1.00 10.22 208 GLY A C 10
ATOM 16008 O O . GLY A 1 92 ? -11.627 -19.082 -6.431 1.00 41.30 208 GLY A O 10
ATOM 16012 N N . ILE A 1 93 ? -10.787 -17.318 -7.548 1.00 4.20 209 ILE A N 10
ATOM 16013 C CA . ILE A 1 93 ? -9.423 -17.834 -7.556 1.00 54.31 209 ILE A CA 10
ATOM 16014 C C . ILE A 1 93 ? -8.651 -17.366 -6.327 1.00 34.10 209 ILE A C 10
ATOM 16015 O O . ILE A 1 93 ? -8.425 -16.170 -6.141 1.00 70.34 209 ILE A O 10
ATOM 16031 N N . ARG A 1 94 ? -8.248 -18.317 -5.491 1.00 71.40 210 ARG A N 10
ATOM 16032 C CA . ARG A 1 94 ? -7.500 -18.003 -4.280 1.00 34.25 210 ARG A CA 10
ATOM 16033 C C . ARG A 1 94 ? -6.081 -17.555 -4.617 1.00 73.32 210 ARG A C 10
ATOM 16034 O O . ARG A 1 94 ? -5.425 -18.135 -5.482 1.00 73.45 210 ARG A O 10
ATOM 16055 N N . VAL A 1 95 ? -5.614 -16.519 -3.929 1.00 3.14 211 VAL A N 10
ATOM 16056 C CA . VAL A 1 95 ? -4.273 -15.993 -4.155 1.00 23.23 211 VAL A CA 10
ATOM 16057 C C . VAL A 1 95 ? -3.620 -15.570 -2.844 1.00 30.15 211 VAL A C 10
ATOM 16058 O O . VAL A 1 95 ? -4.104 -14.668 -2.161 1.00 51.33 211 VAL A O 10
ATOM 16071 N N . GLU A 1 96 ? -2.518 -16.228 -2.498 1.00 21.21 212 GLU A N 10
ATOM 16072 C CA . GLU A 1 96 ? -1.799 -15.920 -1.267 1.00 41.34 212 GLU A CA 10
ATOM 16073 C C . GLU A 1 96 ? -0.473 -15.227 -1.571 1.00 34.12 212 GLU A C 10
ATOM 16074 O O . GLU A 1 96 ? 0.006 -15.247 -2.705 1.00 31.43 212 GLU A O 10
ATOM 16086 N N . LYS A 1 97 ? 0.114 -14.614 -0.549 1.00 41.41 213 LYS A N 10
ATOM 16087 C CA . LYS A 1 97 ? 1.384 -13.915 -0.704 1.00 4.43 213 LYS A CA 10
ATOM 16088 C C . LYS A 1 97 ? 2.544 -14.780 -0.220 1.00 12.41 213 LYS A C 10
ATOM 16089 O O . LYS A 1 97 ? 2.520 -15.295 0.897 1.00 25.23 213 LYS A O 10
ATOM 16108 N N . GLN A 1 98 ? 3.556 -14.932 -1.068 1.00 21.45 214 GLN A N 10
ATOM 16109 C CA . GLN A 1 98 ? 4.724 -15.734 -0.725 1.00 25.53 214 GLN A CA 10
ATOM 16110 C C . GLN A 1 98 ? 5.899 -14.845 -0.332 1.00 2.24 214 GLN A C 10
ATOM 16111 O O . GLN A 1 98 ? 5.976 -13.685 -0.738 1.00 35.33 214 GLN A O 10
ATOM 16125 N N . SER A 1 99 ? 6.813 -15.395 0.461 1.00 32.55 215 SER A N 10
ATOM 16126 C CA . SER A 1 99 ? 7.982 -14.650 0.913 1.00 20.31 215 SER A CA 10
ATOM 16127 C C . SER A 1 99 ? 9.202 -15.561 1.010 1.00 45.35 215 SER A C 10
ATOM 16128 O O . SER A 1 99 ? 9.173 -16.589 1.687 1.00 12.23 215 SER A O 10
ATOM 16136 N N . LEU A 1 100 ? 10.275 -15.176 0.327 1.00 40.22 216 LEU A N 10
ATOM 16137 C CA . LEU A 1 100 ? 11.507 -15.956 0.334 1.00 25.33 216 LEU A CA 10
ATOM 16138 C C . LEU A 1 100 ? 12.292 -15.723 1.621 1.00 1.33 216 LEU A C 10
ATOM 16139 O O . LEU A 1 100 ? 12.225 -14.647 2.215 1.00 13.53 216 LEU A O 10
ATOM 16155 N N . VAL A 1 101 ? 13.038 -16.738 2.046 1.00 42.40 217 VAL A N 10
ATOM 16156 C CA . VAL A 1 101 ? 13.839 -16.642 3.261 1.00 51.03 217 VAL A CA 10
ATOM 16157 C C . VAL A 1 101 ? 15.114 -15.843 3.017 1.00 42.12 217 VAL A C 10
ATOM 16158 O O . VAL A 1 101 ? 15.750 -15.972 1.971 1.00 62.24 217 VAL A O 10
ATOM 16171 N N . PHE A 1 102 ? 15.483 -15.016 3.990 1.00 62.51 218 PHE A N 10
ATOM 16172 C CA . PHE A 1 102 ? 16.683 -14.195 3.881 1.00 21.02 218 PHE A CA 10
ATOM 16173 C C . PHE A 1 102 ? 17.615 -14.434 5.066 1.00 51.12 218 PHE A C 10
ATOM 16174 O O . PHE A 1 102 ? 17.177 -14.467 6.215 1.00 0.01 218 PHE A O 10
ATOM 16191 N N . SER A 1 1 ? 3.656 -3.173 1.777 1.00 41.30 117 SER A N 11
ATOM 16192 C CA . SER A 1 1 ? 3.947 -2.064 0.876 1.00 4.53 117 SER A CA 11
ATOM 16193 C C . SER A 1 1 ? 5.176 -2.365 0.023 1.00 54.21 117 SER A C 11
ATOM 16194 O O . SER A 1 1 ? 6.258 -1.828 0.261 1.00 34.42 117 SER A O 11
ATOM 16202 N N . SER A 1 2 ? 4.999 -3.227 -0.973 1.00 23.40 118 SER A N 11
ATOM 16203 C CA . SER A 1 2 ? 6.093 -3.604 -1.861 1.00 22.25 118 SER A CA 11
ATOM 16204 C C . SER A 1 2 ? 5.559 -4.113 -3.196 1.00 14.30 118 SER A C 11
ATOM 16205 O O . SER A 1 2 ? 4.348 -4.179 -3.409 1.00 52.43 118 SER A O 11
ATOM 16213 N N . LYS A 1 3 ? 6.471 -4.471 -4.093 1.00 73.51 119 LYS A N 11
ATOM 16214 C CA . LYS A 1 3 ? 6.094 -4.976 -5.408 1.00 50.44 119 LYS A CA 11
ATOM 16215 C C . LYS A 1 3 ? 5.167 -6.181 -5.284 1.00 40.41 119 LYS A C 11
ATOM 16216 O O . LYS A 1 3 ? 5.097 -6.835 -4.244 1.00 34.32 119 LYS A O 11
ATOM 16235 N N . PRO A 1 4 ? 4.439 -6.483 -6.370 1.00 3.14 120 PRO A N 11
ATOM 16236 C CA . PRO A 1 4 ? 3.505 -7.612 -6.407 1.00 62.01 120 PRO A CA 11
ATOM 16237 C C . PRO A 1 4 ? 4.222 -8.958 -6.392 1.00 52.12 120 PRO A C 11
ATOM 16238 O O . PRO A 1 4 ? 4.725 -9.417 -7.418 1.00 12.20 120 PRO A O 11
ATOM 16249 N N . LYS A 1 5 ? 4.265 -9.587 -5.223 1.00 32.13 121 LYS A N 11
ATOM 16250 C CA . LYS A 1 5 ? 4.918 -10.882 -5.074 1.00 23.04 121 LYS A CA 11
ATOM 16251 C C . LYS A 1 5 ? 3.930 -11.938 -4.589 1.00 54.15 121 LYS A C 11
ATOM 16252 O O . LYS A 1 5 ? 3.621 -12.014 -3.400 1.00 21.31 121 LYS A O 11
ATOM 16271 N N . TYR A 1 6 ? 3.438 -12.751 -5.518 1.00 15.42 122 TYR A N 11
ATOM 16272 C CA . TYR A 1 6 ? 2.483 -13.802 -5.185 1.00 41.54 122 TYR A CA 11
ATOM 16273 C C . TYR A 1 6 ? 2.975 -15.160 -5.676 1.00 42.44 122 TYR A C 11
ATOM 16274 O O . TYR A 1 6 ? 3.979 -15.250 -6.382 1.00 32.40 122 TYR A O 11
ATOM 16292 N N . ASN A 1 7 ? 2.259 -16.213 -5.297 1.00 63.45 123 ASN A N 11
ATOM 16293 C CA . ASN A 1 7 ? 2.622 -17.568 -5.699 1.00 11.14 123 ASN A CA 11
ATOM 16294 C C . ASN A 1 7 ? 2.868 -17.642 -7.202 1.00 63.34 123 ASN A C 11
ATOM 16295 O O . ASN A 1 7 ? 2.436 -16.783 -7.971 1.00 10.13 123 ASN A O 11
ATOM 16306 N N . PRO A 1 8 ? 3.579 -18.695 -7.634 1.00 43.51 124 PRO A N 11
ATOM 16307 C CA . PRO A 1 8 ? 3.898 -18.908 -9.049 1.00 4.51 124 PRO A CA 11
ATOM 16308 C C . PRO A 1 8 ? 2.669 -19.277 -9.871 1.00 54.23 124 PRO A C 11
ATOM 16309 O O . PRO A 1 8 ? 2.728 -19.338 -11.099 1.00 31.32 124 PRO A O 11
ATOM 16320 N N . GLU A 1 9 ? 1.556 -19.521 -9.186 1.00 53.04 125 GLU A N 11
ATOM 16321 C CA . GLU A 1 9 ? 0.312 -19.885 -9.855 1.00 41.54 125 GLU A CA 11
ATOM 16322 C C . GLU A 1 9 ? -0.415 -18.643 -10.363 1.00 74.15 125 GLU A C 11
ATOM 16323 O O . GLU A 1 9 ? -1.042 -18.667 -11.423 1.00 12.02 125 GLU A O 11
ATOM 16335 N N . VAL A 1 10 ? -0.328 -17.559 -9.599 1.00 43.25 126 VAL A N 11
ATOM 16336 C CA . VAL A 1 10 ? -0.977 -16.307 -9.971 1.00 65.12 126 VAL A CA 11
ATOM 16337 C C . VAL A 1 10 ? -0.069 -15.459 -10.856 1.00 31.35 126 VAL A C 11
ATOM 16338 O O . VAL A 1 10 ? -0.539 -14.751 -11.745 1.00 14.43 126 VAL A O 11
ATOM 16351 N N . GLU A 1 11 ? 1.234 -15.538 -10.605 1.00 0.13 127 GLU A N 11
ATOM 16352 C CA . GLU A 1 11 ? 2.208 -14.777 -11.379 1.00 14.33 127 GLU A CA 11
ATOM 16353 C C . GLU A 1 11 ? 2.038 -15.037 -12.873 1.00 24.42 127 GLU A C 11
ATOM 16354 O O . GLU A 1 11 ? 2.064 -14.111 -13.682 1.00 51.30 127 GLU A O 11
ATOM 16366 N N . ALA A 1 12 ? 1.866 -16.306 -13.230 1.00 43.23 128 ALA A N 11
ATOM 16367 C CA . ALA A 1 12 ? 1.692 -16.689 -14.626 1.00 34.13 128 ALA A CA 11
ATOM 16368 C C . ALA A 1 12 ? 0.536 -15.926 -15.264 1.00 44.53 128 ALA A C 11
ATOM 16369 O O . ALA A 1 12 ? 0.565 -15.619 -16.456 1.00 53.43 128 ALA A O 11
ATOM 16376 N N . LYS A 1 13 ? -0.480 -15.622 -14.464 1.00 41.32 129 LYS A N 11
ATOM 16377 C CA . LYS A 1 13 ? -1.646 -14.893 -14.950 1.00 63.22 129 LYS A CA 11
ATOM 16378 C C . LYS A 1 13 ? -1.289 -13.444 -15.266 1.00 60.23 129 LYS A C 11
ATOM 16379 O O . LYS A 1 13 ? -1.949 -12.795 -16.079 1.00 3.21 129 LYS A O 11
ATOM 16398 N N . LEU A 1 14 ? -0.241 -12.943 -14.621 1.00 34.50 130 LEU A N 11
ATOM 16399 C CA . LEU A 1 14 ? 0.204 -11.571 -14.835 1.00 3.14 130 LEU A CA 11
ATOM 16400 C C . LEU A 1 14 ? 0.973 -11.446 -16.146 1.00 55.15 130 LEU A C 11
ATOM 16401 O O . LEU A 1 14 ? 0.749 -10.517 -16.922 1.00 55.43 130 LEU A O 11
ATOM 16417 N N . ASP A 1 15 ? 1.877 -12.388 -16.388 1.00 71.35 131 ASP A N 11
ATOM 16418 C CA . ASP A 1 15 ? 2.676 -12.386 -17.608 1.00 42.22 131 ASP A CA 11
ATOM 16419 C C . ASP A 1 15 ? 1.788 -12.529 -18.840 1.00 40.12 131 ASP A C 11
ATOM 16420 O O . ASP A 1 15 ? 2.209 -12.235 -19.959 1.00 73.13 131 ASP A O 11
ATOM 16429 N N . VAL A 1 16 ? 0.557 -12.983 -18.627 1.00 22.33 132 VAL A N 11
ATOM 16430 C CA . VAL A 1 16 ? -0.391 -13.166 -19.719 1.00 42.44 132 VAL A CA 11
ATOM 16431 C C . VAL A 1 16 ? -0.967 -11.830 -20.176 1.00 10.14 132 VAL A C 11
ATOM 16432 O O . VAL A 1 16 ? -1.317 -11.660 -21.343 1.00 0.40 132 VAL A O 11
ATOM 16445 N N . ALA A 1 17 ? -1.062 -10.885 -19.246 1.00 54.44 133 ALA A N 11
ATOM 16446 C CA . ALA A 1 17 ? -1.594 -9.563 -19.553 1.00 41.54 133 ALA A CA 11
ATOM 16447 C C . ALA A 1 17 ? -0.509 -8.652 -20.118 1.00 62.24 133 ALA A C 11
ATOM 16448 O O . ALA A 1 17 ? -0.744 -7.907 -21.070 1.00 64.51 133 ALA A O 11
ATOM 16455 N N . ARG A 1 18 ? 0.679 -8.717 -19.526 1.00 0.22 134 ARG A N 11
ATOM 16456 C CA . ARG A 1 18 ? 1.800 -7.897 -19.969 1.00 53.53 134 ARG A CA 11
ATOM 16457 C C . ARG A 1 18 ? 2.171 -8.219 -21.414 1.00 24.03 134 ARG A C 11
ATOM 16458 O O . ARG A 1 18 ? 2.587 -7.340 -22.169 1.00 61.31 134 ARG A O 11
ATOM 16479 N N . ARG A 1 19 ? 2.019 -9.484 -21.790 1.00 61.50 135 ARG A N 11
ATOM 16480 C CA . ARG A 1 19 ? 2.340 -9.923 -23.143 1.00 22.22 135 ARG A CA 11
ATOM 16481 C C . ARG A 1 19 ? 1.320 -9.389 -24.144 1.00 60.40 135 ARG A C 11
ATOM 16482 O O . ARG A 1 19 ? 1.649 -9.125 -25.301 1.00 63.43 135 ARG A O 11
ATOM 16503 N N . LEU A 1 20 ? 0.081 -9.233 -23.692 1.00 32.23 136 LEU A N 11
ATOM 16504 C CA . LEU A 1 20 ? -0.989 -8.731 -24.548 1.00 24.24 136 LEU A CA 11
ATOM 16505 C C . LEU A 1 20 ? -0.987 -7.206 -24.583 1.00 71.33 136 LEU A C 11
ATOM 16506 O O . LEU A 1 20 ? -1.360 -6.598 -25.586 1.00 53.05 136 LEU A O 11
ATOM 16522 N N . PHE A 1 21 ? -0.563 -6.594 -23.483 1.00 22.34 137 PHE A N 11
ATOM 16523 C CA . PHE A 1 21 ? -0.511 -5.140 -23.388 1.00 72.11 137 PHE A CA 11
ATOM 16524 C C . PHE A 1 21 ? 0.295 -4.548 -24.540 1.00 65.53 137 PHE A C 11
ATOM 16525 O O . PHE A 1 21 ? -0.089 -3.537 -25.128 1.00 71.43 137 PHE A O 11
ATOM 16542 N N . LYS A 1 22 ? 1.417 -5.186 -24.858 1.00 4.24 138 LYS A N 11
ATOM 16543 C CA . LYS A 1 22 ? 2.280 -4.725 -25.939 1.00 71.23 138 LYS A CA 11
ATOM 16544 C C . LYS A 1 22 ? 1.596 -4.898 -27.292 1.00 13.44 138 LYS A C 11
ATOM 16545 O O . LYS A 1 22 ? 1.727 -4.052 -28.176 1.00 41.25 138 LYS A O 11
ATOM 16564 N N . ARG A 1 23 ? 0.865 -5.997 -27.444 1.00 14.11 139 ARG A N 11
ATOM 16565 C CA . ARG A 1 23 ? 0.160 -6.279 -28.688 1.00 73.45 139 ARG A CA 11
ATOM 16566 C C . ARG A 1 23 ? -0.776 -5.131 -29.056 1.00 22.30 139 ARG A C 11
ATOM 16567 O O . ARG A 1 23 ? -1.094 -4.927 -30.228 1.00 30.13 139 ARG A O 11
ATOM 16588 N N . TYR A 1 24 ? -1.213 -4.386 -28.047 1.00 50.55 140 TYR A N 11
ATOM 16589 C CA . TYR A 1 24 ? -2.114 -3.260 -28.264 1.00 34.01 140 TYR A CA 11
ATOM 16590 C C . TYR A 1 24 ? -1.331 -1.981 -28.546 1.00 33.34 140 TYR A C 11
ATOM 16591 O O . TYR A 1 24 ? -1.566 -1.304 -29.546 1.00 53.14 140 TYR A O 11
ATOM 16609 N N . ASP A 1 25 ? -0.399 -1.658 -27.656 1.00 33.21 141 ASP A N 11
ATOM 16610 C CA . ASP A 1 25 ? 0.421 -0.462 -27.808 1.00 20.11 141 ASP A CA 11
ATOM 16611 C C . ASP A 1 25 ? 1.307 -0.565 -29.045 1.00 43.23 141 ASP A C 11
ATOM 16612 O O . ASP A 1 25 ? 2.417 -1.094 -28.985 1.00 62.34 141 ASP A O 11
ATOM 16621 N N . LYS A 1 26 ? 0.810 -0.056 -30.167 1.00 55.32 142 LYS A N 11
ATOM 16622 C CA . LYS A 1 26 ? 1.555 -0.089 -31.420 1.00 31.11 142 LYS A CA 11
ATOM 16623 C C . LYS A 1 26 ? 2.544 1.069 -31.495 1.00 44.32 142 LYS A C 11
ATOM 16624 O O . LYS A 1 26 ? 3.635 0.932 -32.050 1.00 72.51 142 LYS A O 11
ATOM 16643 N N . ASP A 1 27 ? 2.158 2.209 -30.933 1.00 12.01 143 ASP A N 11
ATOM 16644 C CA . ASP A 1 27 ? 3.012 3.391 -30.934 1.00 64.33 143 ASP A CA 11
ATOM 16645 C C . ASP A 1 27 ? 4.205 3.200 -30.003 1.00 65.41 143 ASP A C 11
ATOM 16646 O O . ASP A 1 27 ? 5.178 3.951 -30.061 1.00 60.25 143 ASP A O 11
ATOM 16655 N N . GLY A 1 28 ? 4.123 2.189 -29.143 1.00 72.21 144 GLY A N 11
ATOM 16656 C CA . GLY A 1 28 ? 5.202 1.918 -28.211 1.00 15.02 144 GLY A CA 11
ATOM 16657 C C . GLY A 1 28 ? 5.305 2.969 -27.123 1.00 63.32 144 GLY A C 11
ATOM 16658 O O . GLY A 1 28 ? 6.365 3.147 -26.522 1.00 53.54 144 GLY A O 11
ATOM 16662 N N . SER A 1 29 ? 4.203 3.667 -26.870 1.00 40.10 145 SER A N 11
ATOM 16663 C CA . SER A 1 29 ? 4.176 4.710 -25.851 1.00 71.21 145 SER A CA 11
ATOM 16664 C C . SER A 1 29 ? 4.224 4.103 -24.452 1.00 14.51 145 SER A C 11
ATOM 16665 O O . SER A 1 29 ? 4.609 4.765 -23.489 1.00 53.30 145 SER A O 11
ATOM 16673 N N . GLY A 1 30 ? 3.829 2.838 -24.348 1.00 55.12 146 GLY A N 11
ATOM 16674 C CA . GLY A 1 30 ? 3.833 2.162 -23.064 1.00 1.41 146 GLY A CA 11
ATOM 16675 C C . GLY A 1 30 ? 2.671 2.580 -22.185 1.00 1.23 146 GLY A C 11
ATOM 16676 O O . GLY A 1 30 ? 2.742 2.474 -20.961 1.00 33.52 146 GLY A O 11
ATOM 16680 N N . GLN A 1 31 ? 1.600 3.059 -22.810 1.00 22.41 147 GLN A N 11
ATOM 16681 C CA . GLN A 1 31 ? 0.419 3.496 -22.075 1.00 43.21 147 GLN A CA 11
ATOM 16682 C C . GLN A 1 31 ? -0.852 3.203 -22.864 1.00 54.44 147 GLN A C 11
ATOM 16683 O O . GLN A 1 31 ? -0.885 3.352 -24.087 1.00 12.12 147 GLN A O 11
ATOM 16697 N N . LEU A 1 32 ? -1.898 2.786 -22.159 1.00 2.32 148 LEU A N 11
ATOM 16698 C CA . LEU A 1 32 ? -3.173 2.472 -22.794 1.00 31.05 148 LEU A CA 11
ATOM 16699 C C . LEU A 1 32 ? -4.315 3.234 -22.128 1.00 21.50 148 LEU A C 11
ATOM 16700 O O . LEU A 1 32 ? -4.375 3.334 -20.903 1.00 21.11 148 LEU A O 11
ATOM 16716 N N . GLN A 1 33 ? -5.219 3.766 -22.944 1.00 31.12 149 GLN A N 11
ATOM 16717 C CA . GLN A 1 33 ? -6.360 4.517 -22.433 1.00 61.22 149 GLN A CA 11
ATOM 16718 C C . GLN A 1 33 ? -7.339 3.596 -21.712 1.00 40.12 149 GLN A C 11
ATOM 16719 O O . GLN A 1 33 ? -7.365 2.389 -21.955 1.00 3.34 149 GLN A O 11
ATOM 16733 N N . ASP A 1 34 ? -8.142 4.173 -20.826 1.00 14.24 150 ASP A N 11
ATOM 16734 C CA . ASP A 1 34 ? -9.124 3.404 -20.069 1.00 52.54 150 ASP A CA 11
ATOM 16735 C C . ASP A 1 34 ? -10.116 2.720 -21.005 1.00 12.41 150 ASP A C 11
ATOM 16736 O O . ASP A 1 34 ? -10.580 1.613 -20.732 1.00 12.24 150 ASP A O 11
ATOM 16745 N N . ASP A 1 35 ? -10.438 3.387 -22.108 1.00 4.21 151 ASP A N 11
ATOM 16746 C CA . ASP A 1 35 ? -11.375 2.844 -23.084 1.00 62.32 151 ASP A CA 11
ATOM 16747 C C . ASP A 1 35 ? -10.800 1.600 -23.755 1.00 33.11 151 ASP A C 11
ATOM 16748 O O . ASP A 1 35 ? -11.542 0.746 -24.239 1.00 34.12 151 ASP A O 11
ATOM 16757 N N . GLU A 1 36 ? -9.474 1.506 -23.780 1.00 55.23 152 GLU A N 11
ATOM 16758 C CA . GLU A 1 36 ? -8.801 0.367 -24.394 1.00 14.42 152 GLU A CA 11
ATOM 16759 C C . GLU A 1 36 ? -8.702 -0.798 -23.414 1.00 74.52 152 GLU A C 11
ATOM 16760 O O . GLU A 1 36 ? -8.541 -1.950 -23.818 1.00 73.45 152 GLU A O 11
ATOM 16772 N N . ILE A 1 37 ? -8.799 -0.490 -22.125 1.00 73.44 153 ILE A N 11
ATOM 16773 C CA . ILE A 1 37 ? -8.721 -1.512 -21.088 1.00 52.33 153 ILE A CA 11
ATOM 16774 C C . ILE A 1 37 ? -9.854 -2.524 -21.227 1.00 45.41 153 ILE A C 11
ATOM 16775 O O . ILE A 1 37 ? -9.636 -3.731 -21.133 1.00 25.13 153 ILE A O 11
ATOM 16791 N N . ALA A 1 38 ? -11.063 -2.022 -21.453 1.00 73.35 154 ALA A N 11
ATOM 16792 C CA . ALA A 1 38 ? -12.230 -2.882 -21.609 1.00 63.44 154 ALA A CA 11
ATOM 16793 C C . ALA A 1 38 ? -11.988 -3.947 -22.674 1.00 54.13 154 ALA A C 11
ATOM 16794 O O . ALA A 1 38 ? -12.132 -5.141 -22.416 1.00 72.11 154 ALA A O 11
ATOM 16801 N N . GLY A 1 39 ? -11.621 -3.505 -23.874 1.00 32.34 155 GLY A N 11
ATOM 16802 C CA . GLY A 1 39 ? -11.367 -4.433 -24.960 1.00 22.41 155 GLY A CA 11
ATOM 16803 C C . GLY A 1 39 ? -10.111 -5.254 -24.740 1.00 13.34 155 GLY A C 11
ATOM 16804 O O . GLY A 1 39 ? -10.078 -6.446 -25.045 1.00 74.54 155 GLY A O 11
ATOM 16808 N N . LEU A 1 40 ? -9.075 -4.615 -24.209 1.00 45.43 156 LEU A N 11
ATOM 16809 C CA . LEU A 1 40 ? -7.809 -5.293 -23.950 1.00 11.53 156 LEU A CA 11
ATOM 16810 C C . LEU A 1 40 ? -8.007 -6.472 -23.003 1.00 15.11 156 LEU A C 11
ATOM 16811 O O . LEU A 1 40 ? -7.327 -7.492 -23.114 1.00 62.51 156 LEU A O 11
ATOM 16827 N N . LEU A 1 41 ? -8.945 -6.326 -22.073 1.00 61.00 157 LEU A N 11
ATOM 16828 C CA . LEU A 1 41 ? -9.235 -7.380 -21.107 1.00 73.34 157 LEU A CA 11
ATOM 16829 C C . LEU A 1 41 ? -9.891 -8.577 -21.789 1.00 25.43 157 LEU A C 11
ATOM 16830 O O . LEU A 1 41 ? -9.622 -9.728 -21.441 1.00 0.51 157 LEU A O 11
ATOM 16846 N N . LYS A 1 42 ? -10.750 -8.300 -22.763 1.00 52.51 158 LYS A N 11
ATOM 16847 C CA . LYS A 1 42 ? -11.442 -9.352 -23.497 1.00 60.50 158 LYS A CA 11
ATOM 16848 C C . LYS A 1 42 ? -10.455 -10.394 -24.014 1.00 42.25 158 LYS A C 11
ATOM 16849 O O . LYS A 1 42 ? -10.709 -11.596 -23.937 1.00 23.01 158 LYS A O 11
ATOM 16868 N N . ASP A 1 43 ? -9.329 -9.925 -24.541 1.00 2.34 159 ASP A N 11
ATOM 16869 C CA . ASP A 1 43 ? -8.302 -10.816 -25.068 1.00 51.24 159 ASP A CA 11
ATOM 16870 C C . ASP A 1 43 ? -7.380 -11.302 -23.955 1.00 5.31 159 ASP A C 11
ATOM 16871 O O . ASP A 1 43 ? -6.770 -12.367 -24.059 1.00 3.43 159 ASP A O 11
ATOM 16880 N N . THR A 1 44 ? -7.281 -10.513 -22.889 1.00 25.31 160 THR A N 11
ATOM 16881 C CA . THR A 1 44 ? -6.431 -10.861 -21.757 1.00 61.41 160 THR A CA 11
ATOM 16882 C C . THR A 1 44 ? -6.962 -12.091 -21.029 1.00 3.23 160 THR A C 11
ATOM 16883 O O . THR A 1 44 ? -6.254 -13.086 -20.874 1.00 21.24 160 THR A O 11
ATOM 16894 N N . TYR A 1 45 ? -8.211 -12.016 -20.584 1.00 52.53 161 TYR A N 11
ATOM 16895 C CA . TYR A 1 45 ? -8.836 -13.122 -19.870 1.00 74.43 161 TYR A CA 11
ATOM 16896 C C . TYR A 1 45 ? -8.731 -14.417 -20.671 1.00 44.43 161 TYR A C 11
ATOM 16897 O O . TYR A 1 45 ? -8.361 -15.462 -20.137 1.00 51.21 161 TYR A O 11
ATOM 16915 N N . ALA A 1 46 ? -9.057 -14.337 -21.957 1.00 73.21 162 ALA A N 11
ATOM 16916 C CA . ALA A 1 46 ? -8.997 -15.500 -22.834 1.00 22.12 162 ALA A CA 11
ATOM 16917 C C . ALA A 1 46 ? -7.640 -16.189 -22.739 1.00 63.11 162 ALA A C 11
ATOM 16918 O O . ALA A 1 46 ? -7.562 -17.407 -22.584 1.00 60.35 162 ALA A O 11
ATOM 16925 N N . GLU A 1 47 ? -6.573 -15.401 -22.834 1.00 32.14 163 GLU A N 11
ATOM 16926 C CA . GLU A 1 47 ? -5.219 -15.937 -22.760 1.00 72.40 163 GLU A CA 11
ATOM 16927 C C . GLU A 1 47 ? -4.893 -16.398 -21.342 1.00 61.23 163 GLU A C 11
ATOM 16928 O O . GLU A 1 47 ? -4.031 -17.253 -21.139 1.00 72.13 163 GLU A O 11
ATOM 16940 N N . MET A 1 48 ? -5.588 -15.825 -20.365 1.00 43.44 164 MET A N 11
ATOM 16941 C CA . MET A 1 48 ? -5.373 -16.177 -18.967 1.00 5.44 164 MET A CA 11
ATOM 16942 C C . MET A 1 48 ? -6.019 -17.519 -18.638 1.00 51.41 164 MET A C 11
ATOM 16943 O O . MET A 1 48 ? -5.610 -18.202 -17.701 1.00 35.44 164 MET A O 11
ATOM 16957 N N . GLY A 1 49 ? -7.031 -17.889 -19.417 1.00 32.44 165 GLY A N 11
ATOM 16958 C CA . GLY A 1 49 ? -7.718 -19.148 -19.191 1.00 42.04 165 GLY A CA 11
ATOM 16959 C C . GLY A 1 49 ? -9.073 -18.960 -18.540 1.00 34.44 165 GLY A C 11
ATOM 16960 O O . GLY A 1 49 ? -9.888 -19.883 -18.509 1.00 5.41 165 GLY A O 11
ATOM 16964 N N . MET A 1 50 ? -9.316 -17.763 -18.016 1.00 24.34 166 MET A N 11
ATOM 16965 C CA . MET A 1 50 ? -10.582 -17.458 -17.360 1.00 74.45 166 MET A CA 11
ATOM 16966 C C . MET A 1 50 ? -11.739 -17.534 -18.352 1.00 11.40 166 MET A C 11
ATOM 16967 O O . MET A 1 50 ? -11.723 -16.872 -19.390 1.00 13.22 166 MET A O 11
ATOM 16981 N N . SER A 1 51 ? -12.741 -18.344 -18.026 1.00 1.14 167 SER A N 11
ATOM 16982 C CA . SER A 1 51 ? -13.904 -18.508 -18.890 1.00 22.31 167 SER A CA 11
ATOM 16983 C C . SER A 1 51 ? -15.190 -18.178 -18.139 1.00 20.33 167 SER A C 11
ATOM 16984 O O . SER A 1 51 ? -15.292 -18.400 -16.933 1.00 62.40 167 SER A O 11
ATOM 16992 N N . ASN A 1 52 ? -16.170 -17.646 -18.862 1.00 31.13 168 ASN A N 11
ATOM 16993 C CA . ASN A 1 52 ? -17.451 -17.284 -18.265 1.00 25.24 168 ASN A CA 11
ATOM 16994 C C . ASN A 1 52 ? -17.259 -16.271 -17.140 1.00 33.10 168 ASN A C 11
ATOM 16995 O O . ASN A 1 52 ? -18.105 -16.144 -16.254 1.00 50.43 168 ASN A O 11
ATOM 17006 N N . PHE A 1 53 ? -16.143 -15.552 -17.182 1.00 65.13 169 PHE A N 11
ATOM 17007 C CA . PHE A 1 53 ? -15.839 -14.550 -16.167 1.00 74.20 169 PHE A CA 11
ATOM 17008 C C . PHE A 1 53 ? -15.274 -13.284 -16.804 1.00 55.02 169 PHE A C 11
ATOM 17009 O O . PHE A 1 53 ? -14.076 -13.190 -17.071 1.00 62.21 169 PHE A O 11
ATOM 17026 N N . THR A 1 54 ? -16.147 -12.311 -17.046 1.00 41.55 170 THR A N 11
ATOM 17027 C CA . THR A 1 54 ? -15.737 -11.051 -17.654 1.00 12.54 170 THR A CA 11
ATOM 17028 C C . THR A 1 54 ? -15.640 -9.943 -16.610 1.00 71.43 170 THR A C 11
ATOM 17029 O O . THR A 1 54 ? -16.392 -9.907 -15.636 1.00 75.44 170 THR A O 11
ATOM 17040 N N . PRO A 1 55 ? -14.692 -9.017 -16.816 1.00 54.21 171 PRO A N 11
ATOM 17041 C CA . PRO A 1 55 ? -14.476 -7.890 -15.904 1.00 24.13 171 PRO A CA 11
ATOM 17042 C C . PRO A 1 55 ? -15.615 -6.877 -15.952 1.00 65.33 171 PRO A C 11
ATOM 17043 O O . PRO A 1 55 ? -15.814 -6.199 -16.961 1.00 10.15 171 PRO A O 11
ATOM 17054 N N . THR A 1 56 ? -16.360 -6.779 -14.856 1.00 72.00 172 THR A N 11
ATOM 17055 C CA . THR A 1 56 ? -17.480 -5.850 -14.774 1.00 3.50 172 THR A CA 11
ATOM 17056 C C . THR A 1 56 ? -17.023 -4.416 -15.019 1.00 52.14 172 THR A C 11
ATOM 17057 O O . THR A 1 56 ? -15.937 -4.018 -14.598 1.00 62.40 172 THR A O 11
ATOM 17068 N N . LYS A 1 57 ? -17.860 -3.642 -15.703 1.00 63.40 173 LYS A N 11
ATOM 17069 C CA . LYS A 1 57 ? -17.544 -2.251 -16.003 1.00 63.15 173 LYS A CA 11
ATOM 17070 C C . LYS A 1 57 ? -17.431 -1.430 -14.723 1.00 21.01 173 LYS A C 11
ATOM 17071 O O . LYS A 1 57 ? -16.449 -0.717 -14.517 1.00 55.23 173 LYS A O 11
ATOM 17090 N N . GLU A 1 58 ? -18.441 -1.537 -13.865 1.00 70.44 174 GLU A N 11
ATOM 17091 C CA . GLU A 1 58 ? -18.453 -0.805 -12.605 1.00 12.42 174 GLU A CA 11
ATOM 17092 C C . GLU A 1 58 ? -17.267 -1.204 -11.732 1.00 1.11 174 GLU A C 11
ATOM 17093 O O . GLU A 1 58 ? -16.841 -0.446 -10.861 1.00 5.43 174 GLU A O 11
ATOM 17105 N N . ASP A 1 59 ? -16.739 -2.399 -11.972 1.00 33.20 175 ASP A N 11
ATOM 17106 C CA . ASP A 1 59 ? -15.602 -2.900 -11.209 1.00 31.31 175 ASP A CA 11
ATOM 17107 C C . ASP A 1 59 ? -14.290 -2.362 -11.772 1.00 14.01 175 ASP A C 11
ATOM 17108 O O . ASP A 1 59 ? -13.410 -1.936 -11.024 1.00 52.21 175 ASP A O 11
ATOM 17117 N N . VAL A 1 60 ? -14.166 -2.385 -13.095 1.00 73.41 176 VAL A N 11
ATOM 17118 C CA . VAL A 1 60 ? -12.962 -1.900 -13.759 1.00 12.12 176 VAL A CA 11
ATOM 17119 C C . VAL A 1 60 ? -12.604 -0.495 -13.288 1.00 3.02 176 VAL A C 11
ATOM 17120 O O . VAL A 1 60 ? -11.441 -0.198 -13.013 1.00 41.34 176 VAL A O 11
ATOM 17133 N N . LYS A 1 61 ? -13.611 0.367 -13.196 1.00 4.05 177 LYS A N 11
ATOM 17134 C CA . LYS A 1 61 ? -13.404 1.742 -12.756 1.00 22.32 177 LYS A CA 11
ATOM 17135 C C . LYS A 1 61 ? -12.895 1.782 -11.318 1.00 53.53 177 LYS A C 11
ATOM 17136 O O . LYS A 1 61 ? -12.199 2.718 -10.923 1.00 12.02 177 LYS A O 11
ATOM 17155 N N . ILE A 1 62 ? -13.246 0.763 -10.542 1.00 72.43 178 ILE A N 11
ATOM 17156 C CA . ILE A 1 62 ? -12.823 0.682 -9.150 1.00 23.31 178 ILE A CA 11
ATOM 17157 C C . ILE A 1 62 ? -11.420 0.096 -9.035 1.00 63.53 178 ILE A C 11
ATOM 17158 O O . ILE A 1 62 ? -10.596 0.579 -8.259 1.00 21.35 178 ILE A O 11
ATOM 17174 N N . TRP A 1 63 ? -11.155 -0.947 -9.815 1.00 3.44 179 TRP A N 11
ATOM 17175 C CA . TRP A 1 63 ? -9.850 -1.598 -9.802 1.00 3.01 179 TRP A CA 11
ATOM 17176 C C . TRP A 1 63 ? -8.741 -0.602 -10.125 1.00 71.42 179 TRP A C 11
ATOM 17177 O O . TRP A 1 63 ? -7.666 -0.639 -9.525 1.00 41.24 179 TRP A O 11
ATOM 17198 N N . LEU A 1 64 ? -9.009 0.286 -11.076 1.00 3.12 180 LEU A N 11
ATOM 17199 C CA . LEU A 1 64 ? -8.033 1.293 -11.479 1.00 22.13 180 LEU A CA 11
ATOM 17200 C C . LEU A 1 64 ? -8.002 2.449 -10.485 1.00 5.44 180 LEU A C 11
ATOM 17201 O O . LEU A 1 64 ? -6.989 3.135 -10.348 1.00 24.32 180 LEU A O 11
ATOM 17217 N N . GLN A 1 65 ? -9.117 2.658 -9.792 1.00 42.34 181 GLN A N 11
ATOM 17218 C CA . GLN A 1 65 ? -9.216 3.731 -8.810 1.00 23.13 181 GLN A CA 11
ATOM 17219 C C . GLN A 1 65 ? -8.549 3.331 -7.498 1.00 23.31 181 GLN A C 11
ATOM 17220 O O . GLN A 1 65 ? -8.095 4.184 -6.736 1.00 21.32 181 GLN A O 11
ATOM 17234 N N . MET A 1 66 ? -8.493 2.028 -7.241 1.00 75.23 182 MET A N 11
ATOM 17235 C CA . MET A 1 66 ? -7.881 1.515 -6.021 1.00 61.13 182 MET A CA 11
ATOM 17236 C C . MET A 1 66 ? -6.434 1.101 -6.272 1.00 33.11 182 MET A C 11
ATOM 17237 O O . MET A 1 66 ? -5.777 0.546 -5.392 1.00 63.44 182 MET A O 11
ATOM 17251 N N . ALA A 1 67 ? -5.945 1.375 -7.477 1.00 74.30 183 ALA A N 11
ATOM 17252 C CA . ALA A 1 67 ? -4.576 1.032 -7.842 1.00 14.11 183 ALA A CA 11
ATOM 17253 C C . ALA A 1 67 ? -3.827 2.251 -8.368 1.00 1.41 183 ALA A C 11
ATOM 17254 O O . ALA A 1 67 ? -2.704 2.530 -7.948 1.00 45.03 183 ALA A O 11
ATOM 17261 N N . ASP A 1 68 ? -4.455 2.974 -9.289 1.00 0.24 184 ASP A N 11
ATOM 17262 C CA . ASP A 1 68 ? -3.847 4.165 -9.872 1.00 32.40 184 ASP A CA 11
ATOM 17263 C C . ASP A 1 68 ? -4.243 5.415 -9.092 1.00 74.45 184 ASP A C 11
ATOM 17264 O O . ASP A 1 68 ? -4.611 6.434 -9.677 1.00 44.42 184 ASP A O 11
ATOM 17273 N N . THR A 1 69 ? -4.168 5.329 -7.768 1.00 22.21 185 THR A N 11
ATOM 17274 C CA . THR A 1 69 ? -4.520 6.451 -6.908 1.00 14.31 185 THR A CA 11
ATOM 17275 C C . THR A 1 69 ? -3.486 7.567 -7.008 1.00 74.12 185 THR A C 11
ATOM 17276 O O . THR A 1 69 ? -2.587 7.669 -6.175 1.00 62.33 185 THR A O 11
ATOM 17287 N N . ASN A 1 70 ? -3.621 8.402 -8.033 1.00 54.21 186 ASN A N 11
ATOM 17288 C CA . ASN A 1 70 ? -2.698 9.511 -8.242 1.00 2.52 186 ASN A CA 11
ATOM 17289 C C . ASN A 1 70 ? -3.280 10.527 -9.220 1.00 11.53 186 ASN A C 11
ATOM 17290 O O . ASN A 1 70 ? -4.244 10.240 -9.929 1.00 63.44 186 ASN A O 11
ATOM 17301 N N . SER A 1 71 ? -2.688 11.717 -9.251 1.00 64.15 187 SER A N 11
ATOM 17302 C CA . SER A 1 71 ? -3.149 12.777 -10.140 1.00 11.32 187 SER A CA 11
ATOM 17303 C C . SER A 1 71 ? -2.508 12.649 -11.518 1.00 65.10 187 SER A C 11
ATOM 17304 O O . SER A 1 71 ? -1.545 13.348 -11.834 1.00 41.15 187 SER A O 11
ATOM 17312 N N . ASP A 1 72 ? -3.048 11.750 -12.334 1.00 11.34 188 ASP A N 11
ATOM 17313 C CA . ASP A 1 72 ? -2.530 11.530 -13.679 1.00 33.41 188 ASP A CA 11
ATOM 17314 C C . ASP A 1 72 ? -3.662 11.524 -14.702 1.00 65.34 188 ASP A C 11
ATOM 17315 O O . ASP A 1 72 ? -3.806 12.459 -15.488 1.00 14.20 188 ASP A O 11
ATOM 17324 N N . GLY A 1 73 ? -4.461 10.461 -14.688 1.00 0.25 189 GLY A N 11
ATOM 17325 C CA . GLY A 1 73 ? -5.568 10.353 -15.620 1.00 31.25 189 GLY A CA 11
ATOM 17326 C C . GLY A 1 73 ? -5.286 9.376 -16.744 1.00 1.21 189 GLY A C 11
ATOM 17327 O O . GLY A 1 73 ? -5.726 9.578 -17.876 1.00 33.25 189 GLY A O 11
ATOM 17331 N N . SER A 1 74 ? -4.548 8.315 -16.433 1.00 2.30 190 SER A N 11
ATOM 17332 C CA . SER A 1 74 ? -4.202 7.306 -17.427 1.00 55.45 190 SER A CA 11
ATOM 17333 C C . SER A 1 74 ? -3.780 6.003 -16.755 1.00 51.44 190 SER A C 11
ATOM 17334 O O . SER A 1 74 ? -3.643 5.938 -15.534 1.00 23.52 190 SER A O 11
ATOM 17342 N N . VAL A 1 75 ? -3.575 4.968 -17.563 1.00 73.40 191 VAL A N 11
ATOM 17343 C CA . VAL A 1 75 ? -3.168 3.666 -17.048 1.00 65.24 191 VAL A CA 11
ATOM 17344 C C . VAL A 1 75 ? -2.147 3.006 -17.969 1.00 4.43 191 VAL A C 11
ATOM 17345 O O . VAL A 1 75 ? -2.205 3.160 -19.189 1.00 20.33 191 VAL A O 11
ATOM 17358 N N . SER A 1 76 ? -1.211 2.271 -17.376 1.00 14.13 192 SER A N 11
ATOM 17359 C CA . SER A 1 76 ? -0.174 1.590 -18.142 1.00 15.00 192 SER A CA 11
ATOM 17360 C C . SER A 1 76 ? -0.031 0.139 -17.692 1.00 3.42 192 SER A C 11
ATOM 17361 O O . SER A 1 76 ? -0.801 -0.344 -16.861 1.00 23.41 192 SER A O 11
ATOM 17369 N N . LEU A 1 77 ? 0.960 -0.550 -18.246 1.00 44.22 193 LEU A N 11
ATOM 17370 C CA . LEU A 1 77 ? 1.207 -1.946 -17.903 1.00 31.10 193 LEU A CA 11
ATOM 17371 C C . LEU A 1 77 ? 1.593 -2.086 -16.434 1.00 15.22 193 LEU A C 11
ATOM 17372 O O . LEU A 1 77 ? 1.217 -3.054 -15.774 1.00 1.24 193 LEU A O 11
ATOM 17388 N N . GLU A 1 78 ? 2.342 -1.111 -15.929 1.00 24.12 194 GLU A N 11
ATOM 17389 C CA . GLU A 1 78 ? 2.777 -1.126 -14.537 1.00 41.30 194 GLU A CA 11
ATOM 17390 C C . GLU A 1 78 ? 1.593 -1.341 -13.599 1.00 54.03 194 GLU A C 11
ATOM 17391 O O . GLU A 1 78 ? 1.644 -2.180 -12.701 1.00 61.31 194 GLU A O 11
ATOM 17403 N N . GLU A 1 79 ? 0.527 -0.576 -13.816 1.00 3.22 195 GLU A N 11
ATOM 17404 C CA . GLU A 1 79 ? -0.669 -0.682 -12.989 1.00 53.12 195 GLU A CA 11
ATOM 17405 C C . GLU A 1 79 ? -1.592 -1.782 -13.507 1.00 12.45 195 GLU A C 11
ATOM 17406 O O . GLU A 1 79 ? -2.327 -2.403 -12.738 1.00 50.33 195 GLU A O 11
ATOM 17418 N N . TYR A 1 80 ? -1.549 -2.016 -14.813 1.00 44.13 196 TYR A N 11
ATOM 17419 C CA . TYR A 1 80 ? -2.382 -3.038 -15.435 1.00 33.03 196 TYR A CA 11
ATOM 17420 C C . TYR A 1 80 ? -2.221 -4.379 -14.724 1.00 51.44 196 TYR A C 11
ATOM 17421 O O . TYR A 1 80 ? -3.201 -4.987 -14.295 1.00 43.01 196 TYR A O 11
ATOM 17439 N N . GLU A 1 81 ? -0.977 -4.832 -14.605 1.00 10.54 197 GLU A N 11
ATOM 17440 C CA . GLU A 1 81 ? -0.687 -6.100 -13.947 1.00 23.04 197 GLU A CA 11
ATOM 17441 C C . GLU A 1 81 ? -1.338 -6.160 -12.568 1.00 55.50 197 GLU A C 11
ATOM 17442 O O . GLU A 1 81 ? -1.873 -7.193 -12.167 1.00 35.23 197 GLU A O 11
ATOM 17454 N N . ASP A 1 82 ? -1.289 -5.044 -11.848 1.00 63.22 198 ASP A N 11
ATOM 17455 C CA . ASP A 1 82 ? -1.874 -4.968 -10.515 1.00 31.03 198 ASP A CA 11
ATOM 17456 C C . ASP A 1 82 ? -3.396 -5.056 -10.583 1.00 44.25 198 ASP A C 11
ATOM 17457 O O . ASP A 1 82 ? -4.038 -5.602 -9.685 1.00 41.14 198 ASP A O 11
ATOM 17466 N N . LEU A 1 83 ? -3.966 -4.514 -11.654 1.00 14.14 199 LEU A N 11
ATOM 17467 C CA . LEU A 1 83 ? -5.413 -4.530 -11.840 1.00 13.24 199 LEU A CA 11
ATOM 17468 C C . LEU A 1 83 ? -5.922 -5.955 -12.028 1.00 35.21 199 LEU A C 11
ATOM 17469 O O . LEU A 1 83 ? -6.893 -6.367 -11.391 1.00 62.24 199 LEU A O 11
ATOM 17485 N N . ILE A 1 84 ? -5.261 -6.704 -12.904 1.00 5.51 200 ILE A N 11
ATOM 17486 C CA . ILE A 1 84 ? -5.644 -8.084 -13.173 1.00 14.31 200 ILE A CA 11
ATOM 17487 C C . ILE A 1 84 ? -5.770 -8.881 -11.879 1.00 73.33 200 ILE A C 11
ATOM 17488 O O . ILE A 1 84 ? -6.662 -9.719 -11.739 1.00 40.12 200 ILE A O 11
ATOM 17504 N N . ILE A 1 85 ? -4.873 -8.614 -10.936 1.00 71.33 201 ILE A N 11
ATOM 17505 C CA . ILE A 1 85 ? -4.886 -9.305 -9.653 1.00 21.11 201 ILE A CA 11
ATOM 17506 C C . ILE A 1 85 ? -6.264 -9.233 -9.003 1.00 43.05 201 ILE A C 11
ATOM 17507 O O . ILE A 1 85 ? -6.884 -10.258 -8.722 1.00 33.42 201 ILE A O 11
ATOM 17523 N N . LYS A 1 86 ? -6.738 -8.014 -8.769 1.00 73.24 202 LYS A N 11
ATOM 17524 C CA . LYS A 1 86 ? -8.045 -7.806 -8.156 1.00 44.00 202 LYS A CA 11
ATOM 17525 C C . LYS A 1 86 ? -9.155 -8.373 -9.035 1.00 21.33 202 LYS A C 11
ATOM 17526 O O . LYS A 1 86 ? -10.158 -8.881 -8.533 1.00 50.23 202 LYS A O 11
ATOM 17545 N N . SER A 1 87 ? -8.968 -8.285 -10.348 1.00 22.13 203 SER A N 11
ATOM 17546 C CA . SER A 1 87 ? -9.955 -8.788 -11.296 1.00 1.30 203 SER A CA 11
ATOM 17547 C C . SER A 1 87 ? -10.007 -10.312 -11.269 1.00 32.21 203 SER A C 11
ATOM 17548 O O . SER A 1 87 ? -10.995 -10.919 -11.684 1.00 54.15 203 SER A O 11
ATOM 17556 N N . LEU A 1 88 ? -8.937 -10.926 -10.777 1.00 5.31 204 LEU A N 11
ATOM 17557 C CA . LEU A 1 88 ? -8.858 -12.380 -10.695 1.00 34.14 204 LEU A CA 11
ATOM 17558 C C . LEU A 1 88 ? -9.528 -12.890 -9.423 1.00 31.33 204 LEU A C 11
ATOM 17559 O O . LEU A 1 88 ? -9.929 -14.051 -9.344 1.00 60.24 204 LEU A O 11
ATOM 17575 N N . GLN A 1 89 ? -9.647 -12.014 -8.430 1.00 70.14 205 GLN A N 11
ATOM 17576 C CA . GLN A 1 89 ? -10.270 -12.376 -7.163 1.00 22.33 205 GLN A CA 11
ATOM 17577 C C . GLN A 1 89 ? -11.781 -12.508 -7.317 1.00 34.31 205 GLN A C 11
ATOM 17578 O O . GLN A 1 89 ? -12.428 -13.255 -6.583 1.00 34.25 205 GLN A O 11
ATOM 17592 N N . LYS A 1 90 ? -12.339 -11.778 -8.276 1.00 52.24 206 LYS A N 11
ATOM 17593 C CA . LYS A 1 90 ? -13.775 -11.813 -8.529 1.00 1.03 206 LYS A CA 11
ATOM 17594 C C . LYS A 1 90 ? -14.241 -13.235 -8.824 1.00 64.13 206 LYS A C 11
ATOM 17595 O O . LYS A 1 90 ? -15.388 -13.591 -8.556 1.00 3.11 206 LYS A O 11
ATOM 17614 N N . ALA A 1 91 ? -13.343 -14.044 -9.377 1.00 62.12 207 ALA A N 11
ATOM 17615 C CA . ALA A 1 91 ? -13.661 -15.428 -9.705 1.00 73.15 207 ALA A CA 11
ATOM 17616 C C . ALA A 1 91 ? -13.450 -16.340 -8.502 1.00 64.41 207 ALA A C 11
ATOM 17617 O O . ALA A 1 91 ? -13.903 -17.484 -8.490 1.00 54.22 207 ALA A O 11
ATOM 17624 N N . GLY A 1 92 ? -12.756 -15.827 -7.490 1.00 52.14 208 GLY A N 11
ATOM 17625 C CA . GLY A 1 92 ? -12.496 -16.610 -6.296 1.00 41.35 208 GLY A CA 11
ATOM 17626 C C . GLY A 1 92 ? -11.025 -16.930 -6.123 1.00 24.42 208 GLY A C 11
ATOM 17627 O O . GLY A 1 92 ? -10.603 -17.385 -5.059 1.00 32.02 208 GLY A O 11
ATOM 17631 N N . ILE A 1 93 ? -10.242 -16.695 -7.170 1.00 62.13 209 ILE A N 11
ATOM 17632 C CA . ILE A 1 93 ? -8.810 -16.963 -7.128 1.00 44.44 209 ILE A CA 11
ATOM 17633 C C . ILE A 1 93 ? -8.155 -16.267 -5.939 1.00 70.44 209 ILE A C 11
ATOM 17634 O O . ILE A 1 93 ? -7.957 -15.052 -5.950 1.00 32.33 209 ILE A O 11
ATOM 17650 N N . ARG A 1 94 ? -7.820 -17.047 -4.917 1.00 4.35 210 ARG A N 11
ATOM 17651 C CA . ARG A 1 94 ? -7.186 -16.506 -3.720 1.00 33.23 210 ARG A CA 11
ATOM 17652 C C . ARG A 1 94 ? -5.719 -16.181 -3.981 1.00 44.51 210 ARG A C 11
ATOM 17653 O O . ARG A 1 94 ? -4.898 -17.077 -4.176 1.00 70.32 210 ARG A O 11
ATOM 17674 N N . VAL A 1 95 ? -5.395 -14.891 -3.984 1.00 72.20 211 VAL A N 11
ATOM 17675 C CA . VAL A 1 95 ? -4.027 -14.447 -4.221 1.00 0.32 211 VAL A CA 11
ATOM 17676 C C . VAL A 1 95 ? -3.417 -13.848 -2.958 1.00 74.02 211 VAL A C 11
ATOM 17677 O O . VAL A 1 95 ? -3.896 -12.837 -2.446 1.00 34.24 211 VAL A O 11
ATOM 17690 N N . GLU A 1 96 ? -2.358 -14.479 -2.463 1.00 25.24 212 GLU A N 11
ATOM 17691 C CA . GLU A 1 96 ? -1.683 -14.008 -1.259 1.00 25.11 212 GLU A CA 11
ATOM 17692 C C . GLU A 1 96 ? -0.198 -13.774 -1.524 1.00 52.50 212 GLU A C 11
ATOM 17693 O O . GLU A 1 96 ? 0.345 -14.233 -2.529 1.00 3.12 212 GLU A O 11
ATOM 17705 N N . LYS A 1 97 ? 0.453 -13.055 -0.616 1.00 14.43 213 LYS A N 11
ATOM 17706 C CA . LYS A 1 97 ? 1.874 -12.758 -0.749 1.00 30.13 213 LYS A CA 11
ATOM 17707 C C . LYS A 1 97 ? 2.722 -13.936 -0.280 1.00 33.41 213 LYS A C 11
ATOM 17708 O O . LYS A 1 97 ? 2.657 -14.335 0.883 1.00 52.23 213 LYS A O 11
ATOM 17727 N N . GLN A 1 98 ? 3.516 -14.488 -1.192 1.00 2.34 214 GLN A N 11
ATOM 17728 C CA . GLN A 1 98 ? 4.377 -15.620 -0.870 1.00 10.22 214 GLN A CA 11
ATOM 17729 C C . GLN A 1 98 ? 5.569 -15.176 -0.028 1.00 15.42 214 GLN A C 11
ATOM 17730 O O . GLN A 1 98 ? 6.212 -14.170 -0.327 1.00 64.14 214 GLN A O 11
ATOM 17744 N N . SER A 1 99 ? 5.856 -15.931 1.027 1.00 22.50 215 SER A N 11
ATOM 17745 C CA . SER A 1 99 ? 6.968 -15.613 1.915 1.00 20.12 215 SER A CA 11
ATOM 17746 C C . SER A 1 99 ? 7.948 -16.779 1.998 1.00 63.22 215 SER A C 11
ATOM 17747 O O . SER A 1 99 ? 7.749 -17.720 2.767 1.00 32.23 215 SER A O 11
ATOM 17755 N N . LEU A 1 100 ? 9.008 -16.710 1.200 1.00 61.42 216 LEU A N 11
ATOM 17756 C CA . LEU A 1 100 ? 10.021 -17.760 1.181 1.00 3.22 216 LEU A CA 11
ATOM 17757 C C . LEU A 1 100 ? 10.901 -17.690 2.425 1.00 11.44 216 LEU A C 11
ATOM 17758 O O . LEU A 1 100 ? 11.446 -16.636 2.754 1.00 22.05 216 LEU A O 11
ATOM 17774 N N . VAL A 1 101 ? 11.036 -18.819 3.113 1.00 63.33 217 VAL A N 11
ATOM 17775 C CA . VAL A 1 101 ? 11.853 -18.887 4.319 1.00 75.21 217 VAL A CA 11
ATOM 17776 C C . VAL A 1 101 ? 13.238 -19.445 4.014 1.00 22.01 217 VAL A C 11
ATOM 17777 O O . VAL A 1 101 ? 13.393 -20.320 3.162 1.00 44.22 217 VAL A O 11
ATOM 17790 N N . PHE A 1 102 ? 14.244 -18.933 4.717 1.00 74.44 218 PHE A N 11
ATOM 17791 C CA . PHE A 1 102 ? 15.618 -19.380 4.521 1.00 31.12 218 PHE A CA 11
ATOM 17792 C C . PHE A 1 102 ? 15.882 -20.676 5.282 1.00 20.11 218 PHE A C 11
ATOM 17793 O O . PHE A 1 102 ? 17.026 -20.995 5.605 1.00 74.54 218 PHE A O 11
ATOM 17810 N N . SER A 1 1 ? 0.174 -2.048 2.164 1.00 0.32 117 SER A N 12
ATOM 17811 C CA . SER A 1 1 ? 0.245 -2.607 0.820 1.00 61.35 117 SER A CA 12
ATOM 17812 C C . SER A 1 1 ? 1.652 -3.112 0.515 1.00 44.43 117 SER A C 12
ATOM 17813 O O . SER A 1 1 ? 2.607 -2.785 1.220 1.00 41.02 117 SER A O 12
ATOM 17821 N N . SER A 1 2 ? 1.772 -3.910 -0.541 1.00 64.01 118 SER A N 12
ATOM 17822 C CA . SER A 1 2 ? 3.062 -4.464 -0.938 1.00 54.44 118 SER A CA 12
ATOM 17823 C C . SER A 1 2 ? 3.049 -4.869 -2.409 1.00 51.43 118 SER A C 12
ATOM 17824 O O . SER A 1 2 ? 1.989 -4.975 -3.028 1.00 5.55 118 SER A O 12
ATOM 17832 N N . LYS A 1 3 ? 4.235 -5.094 -2.965 1.00 12.15 119 LYS A N 12
ATOM 17833 C CA . LYS A 1 3 ? 4.363 -5.489 -4.362 1.00 42.43 119 LYS A CA 12
ATOM 17834 C C . LYS A 1 3 ? 3.596 -6.778 -4.636 1.00 61.31 119 LYS A C 12
ATOM 17835 O O . LYS A 1 3 ? 3.273 -7.542 -3.726 1.00 1.10 119 LYS A O 12
ATOM 17854 N N . PRO A 1 4 ? 3.298 -7.029 -5.920 1.00 31.45 120 PRO A N 12
ATOM 17855 C CA . PRO A 1 4 ? 2.567 -8.228 -6.343 1.00 2.44 120 PRO A CA 12
ATOM 17856 C C . PRO A 1 4 ? 3.396 -9.498 -6.185 1.00 12.13 120 PRO A C 12
ATOM 17857 O O . PRO A 1 4 ? 3.954 -10.012 -7.154 1.00 73.51 120 PRO A O 12
ATOM 17868 N N . LYS A 1 5 ? 3.472 -10.000 -4.957 1.00 22.01 121 LYS A N 12
ATOM 17869 C CA . LYS A 1 5 ? 4.231 -11.212 -4.671 1.00 43.31 121 LYS A CA 12
ATOM 17870 C C . LYS A 1 5 ? 3.306 -12.342 -4.232 1.00 24.24 121 LYS A C 12
ATOM 17871 O O . LYS A 1 5 ? 2.884 -12.398 -3.076 1.00 65.32 121 LYS A O 12
ATOM 17890 N N . TYR A 1 6 ? 2.996 -13.241 -5.159 1.00 63.11 122 TYR A N 12
ATOM 17891 C CA . TYR A 1 6 ? 2.121 -14.370 -4.867 1.00 54.31 122 TYR A CA 12
ATOM 17892 C C . TYR A 1 6 ? 2.728 -15.675 -5.372 1.00 31.24 122 TYR A C 12
ATOM 17893 O O . TYR A 1 6 ? 3.778 -15.677 -6.013 1.00 75.22 122 TYR A O 12
ATOM 17911 N N . ASN A 1 7 ? 2.058 -16.785 -5.076 1.00 42.35 123 ASN A N 12
ATOM 17912 C CA . ASN A 1 7 ? 2.531 -18.098 -5.500 1.00 14.05 123 ASN A CA 12
ATOM 17913 C C . ASN A 1 7 ? 2.855 -18.105 -6.990 1.00 72.24 123 ASN A C 12
ATOM 17914 O O . ASN A 1 7 ? 2.393 -17.258 -7.755 1.00 62.24 123 ASN A O 12
ATOM 17925 N N . PRO A 1 8 ? 3.667 -19.084 -7.414 1.00 64.45 124 PRO A N 12
ATOM 17926 C CA . PRO A 1 8 ? 4.071 -19.227 -8.817 1.00 14.24 124 PRO A CA 12
ATOM 17927 C C . PRO A 1 8 ? 2.915 -19.665 -9.710 1.00 44.34 124 PRO A C 12
ATOM 17928 O O . PRO A 1 8 ? 3.043 -19.694 -10.934 1.00 13.20 124 PRO A O 12
ATOM 17939 N N . GLU A 1 9 ? 1.789 -20.004 -9.091 1.00 2.22 125 GLU A N 12
ATOM 17940 C CA . GLU A 1 9 ? 0.612 -20.440 -9.832 1.00 71.41 125 GLU A CA 12
ATOM 17941 C C . GLU A 1 9 ? -0.201 -19.243 -10.317 1.00 65.21 125 GLU A C 12
ATOM 17942 O O . GLU A 1 9 ? -0.834 -19.295 -11.372 1.00 2.44 125 GLU A O 12
ATOM 17954 N N . VAL A 1 10 ? -0.178 -18.166 -9.539 1.00 42.31 126 VAL A N 12
ATOM 17955 C CA . VAL A 1 10 ? -0.911 -16.955 -9.888 1.00 51.13 126 VAL A CA 12
ATOM 17956 C C . VAL A 1 10 ? -0.071 -16.040 -10.772 1.00 54.43 126 VAL A C 12
ATOM 17957 O O . VAL A 1 10 ? -0.606 -15.270 -11.570 1.00 60.31 126 VAL A O 12
ATOM 17970 N N . GLU A 1 11 ? 1.247 -16.129 -10.624 1.00 73.34 127 GLU A N 12
ATOM 17971 C CA . GLU A 1 11 ? 2.160 -15.308 -11.410 1.00 25.10 127 GLU A CA 12
ATOM 17972 C C . GLU A 1 11 ? 1.871 -15.447 -12.902 1.00 30.12 127 GLU A C 12
ATOM 17973 O O . GLU A 1 11 ? 1.926 -14.471 -13.649 1.00 44.11 127 GLU A O 12
ATOM 17985 N N . ALA A 1 12 ? 1.563 -16.668 -13.328 1.00 13.35 128 ALA A N 12
ATOM 17986 C CA . ALA A 1 12 ? 1.263 -16.935 -14.729 1.00 21.02 128 ALA A CA 12
ATOM 17987 C C . ALA A 1 12 ? 0.116 -16.060 -15.222 1.00 13.15 128 ALA A C 12
ATOM 17988 O O . ALA A 1 12 ? 0.001 -15.782 -16.415 1.00 42.15 128 ALA A O 12
ATOM 17995 N N . LYS A 1 13 ? -0.733 -15.628 -14.295 1.00 32.31 129 LYS A N 12
ATOM 17996 C CA . LYS A 1 13 ? -1.872 -14.784 -14.634 1.00 14.21 129 LYS A CA 12
ATOM 17997 C C . LYS A 1 13 ? -1.418 -13.367 -14.970 1.00 53.03 129 LYS A C 12
ATOM 17998 O O . LYS A 1 13 ? -2.010 -12.700 -15.821 1.00 24.05 129 LYS A O 12
ATOM 18017 N N . LEU A 1 14 ? -0.365 -12.913 -14.300 1.00 32.43 130 LEU A N 12
ATOM 18018 C CA . LEU A 1 14 ? 0.170 -11.576 -14.529 1.00 15.52 130 LEU A CA 12
ATOM 18019 C C . LEU A 1 14 ? 0.969 -11.523 -15.827 1.00 32.51 130 LEU A C 12
ATOM 18020 O O . LEU A 1 14 ? 0.916 -10.536 -16.561 1.00 23.33 130 LEU A O 12
ATOM 18036 N N . ASP A 1 15 ? 1.706 -12.593 -16.105 1.00 1.02 131 ASP A N 12
ATOM 18037 C CA . ASP A 1 15 ? 2.514 -12.671 -17.316 1.00 50.13 131 ASP A CA 12
ATOM 18038 C C . ASP A 1 15 ? 1.632 -12.632 -18.561 1.00 5.23 131 ASP A C 12
ATOM 18039 O O . ASP A 1 15 ? 2.112 -12.382 -19.667 1.00 23.33 131 ASP A O 12
ATOM 18048 N N . VAL A 1 16 ? 0.340 -12.881 -18.373 1.00 24.04 132 VAL A N 12
ATOM 18049 C CA . VAL A 1 16 ? -0.609 -12.874 -19.479 1.00 64.45 132 VAL A CA 12
ATOM 18050 C C . VAL A 1 16 ? -1.024 -11.452 -19.839 1.00 22.12 132 VAL A C 12
ATOM 18051 O O . VAL A 1 16 ? -1.332 -11.158 -20.993 1.00 51.41 132 VAL A O 12
ATOM 18064 N N . ALA A 1 17 ? -1.029 -10.573 -18.842 1.00 21.42 133 ALA A N 12
ATOM 18065 C CA . ALA A 1 17 ? -1.404 -9.181 -19.053 1.00 2.30 133 ALA A CA 12
ATOM 18066 C C . ALA A 1 17 ? -0.215 -8.361 -19.544 1.00 14.33 133 ALA A C 12
ATOM 18067 O O . ALA A 1 17 ? -0.375 -7.430 -20.334 1.00 32.22 133 ALA A O 12
ATOM 18074 N N . ARG A 1 18 ? 0.976 -8.711 -19.070 1.00 33.51 134 ARG A N 12
ATOM 18075 C CA . ARG A 1 18 ? 2.191 -8.006 -19.459 1.00 72.23 134 ARG A CA 12
ATOM 18076 C C . ARG A 1 18 ? 2.536 -8.283 -20.920 1.00 31.44 134 ARG A C 12
ATOM 18077 O O . ARG A 1 18 ? 3.068 -7.419 -21.617 1.00 35.21 134 ARG A O 12
ATOM 18098 N N . ARG A 1 19 ? 2.230 -9.494 -21.375 1.00 24.01 135 ARG A N 12
ATOM 18099 C CA . ARG A 1 19 ? 2.510 -9.886 -22.751 1.00 52.42 135 ARG A CA 12
ATOM 18100 C C . ARG A 1 19 ? 1.475 -9.296 -23.705 1.00 35.51 135 ARG A C 12
ATOM 18101 O O . ARG A 1 19 ? 1.821 -8.740 -24.748 1.00 30.21 135 ARG A O 12
ATOM 18122 N N . LEU A 1 20 ? 0.203 -9.423 -23.341 1.00 2.10 136 LEU A N 12
ATOM 18123 C CA . LEU A 1 20 ? -0.883 -8.904 -24.164 1.00 55.51 136 LEU A CA 12
ATOM 18124 C C . LEU A 1 20 ? -0.829 -7.381 -24.240 1.00 72.13 136 LEU A C 12
ATOM 18125 O O . LEU A 1 20 ? -0.976 -6.797 -25.314 1.00 70.12 136 LEU A O 12
ATOM 18141 N N . PHE A 1 21 ? -0.615 -6.744 -23.094 1.00 14.31 137 PHE A N 12
ATOM 18142 C CA . PHE A 1 21 ? -0.540 -5.289 -23.031 1.00 12.24 137 PHE A CA 12
ATOM 18143 C C . PHE A 1 21 ? 0.456 -4.751 -24.054 1.00 14.41 137 PHE A C 12
ATOM 18144 O O . PHE A 1 21 ? 0.161 -3.808 -24.788 1.00 54.54 137 PHE A O 12
ATOM 18161 N N . LYS A 1 22 ? 1.637 -5.357 -24.096 1.00 3.31 138 LYS A N 12
ATOM 18162 C CA . LYS A 1 22 ? 2.678 -4.941 -25.028 1.00 43.13 138 LYS A CA 12
ATOM 18163 C C . LYS A 1 22 ? 2.154 -4.934 -26.461 1.00 4.11 138 LYS A C 12
ATOM 18164 O O . LYS A 1 22 ? 2.559 -4.104 -27.276 1.00 30.44 138 LYS A O 12
ATOM 18183 N N . ARG A 1 23 ? 1.252 -5.862 -26.761 1.00 33.25 139 ARG A N 12
ATOM 18184 C CA . ARG A 1 23 ? 0.673 -5.962 -28.095 1.00 34.12 139 ARG A CA 12
ATOM 18185 C C . ARG A 1 23 ? -0.248 -4.778 -28.378 1.00 65.31 139 ARG A C 12
ATOM 18186 O O . ARG A 1 23 ? -0.187 -4.175 -29.450 1.00 13.34 139 ARG A O 12
ATOM 18207 N N . TYR A 1 24 ? -1.098 -4.452 -27.411 1.00 72.44 140 TYR A N 12
ATOM 18208 C CA . TYR A 1 24 ? -2.033 -3.343 -27.558 1.00 31.11 140 TYR A CA 12
ATOM 18209 C C . TYR A 1 24 ? -1.292 -2.011 -27.618 1.00 13.31 140 TYR A C 12
ATOM 18210 O O . TYR A 1 24 ? -1.485 -1.222 -28.543 1.00 41.31 140 TYR A O 12
ATOM 18228 N N . ASP A 1 25 ? -0.444 -1.768 -26.625 1.00 10.11 141 ASP A N 12
ATOM 18229 C CA . ASP A 1 25 ? 0.328 -0.532 -26.564 1.00 23.41 141 ASP A CA 12
ATOM 18230 C C . ASP A 1 25 ? 1.168 -0.354 -27.825 1.00 1.32 141 ASP A C 12
ATOM 18231 O O . ASP A 1 25 ? 2.224 -0.969 -27.973 1.00 70.31 141 ASP A O 12
ATOM 18240 N N . LYS A 1 26 ? 0.692 0.492 -28.732 1.00 14.31 142 LYS A N 12
ATOM 18241 C CA . LYS A 1 26 ? 1.397 0.753 -29.981 1.00 5.23 142 LYS A CA 12
ATOM 18242 C C . LYS A 1 26 ? 2.456 1.835 -29.792 1.00 22.24 142 LYS A C 12
ATOM 18243 O O . LYS A 1 26 ? 3.406 1.930 -30.569 1.00 60.42 142 LYS A O 12
ATOM 18262 N N . ASP A 1 27 ? 2.287 2.647 -28.754 1.00 21.31 143 ASP A N 12
ATOM 18263 C CA . ASP A 1 27 ? 3.230 3.720 -28.461 1.00 52.13 143 ASP A CA 12
ATOM 18264 C C . ASP A 1 27 ? 4.579 3.155 -28.027 1.00 52.32 143 ASP A C 12
ATOM 18265 O O . ASP A 1 27 ? 5.581 3.868 -27.998 1.00 21.14 143 ASP A O 12
ATOM 18274 N N . GLY A 1 28 ? 4.595 1.869 -27.690 1.00 4.24 144 GLY A N 12
ATOM 18275 C CA . GLY A 1 28 ? 5.826 1.231 -27.260 1.00 71.23 144 GLY A CA 12
ATOM 18276 C C . GLY A 1 28 ? 6.456 1.927 -26.070 1.00 53.23 144 GLY A C 12
ATOM 18277 O O . GLY A 1 28 ? 7.657 1.800 -25.832 1.00 73.11 144 GLY A O 12
ATOM 18281 N N . SER A 1 29 ? 5.644 2.667 -25.322 1.00 10.22 145 SER A N 12
ATOM 18282 C CA . SER A 1 29 ? 6.130 3.391 -24.153 1.00 50.31 145 SER A CA 12
ATOM 18283 C C . SER A 1 29 ? 5.681 2.708 -22.865 1.00 61.21 145 SER A C 12
ATOM 18284 O O . SER A 1 29 ? 6.227 2.961 -21.792 1.00 60.40 145 SER A O 12
ATOM 18292 N N . GLY A 1 30 ? 4.681 1.839 -22.981 1.00 12.32 146 GLY A N 12
ATOM 18293 C CA . GLY A 1 30 ? 4.174 1.132 -21.819 1.00 42.32 146 GLY A CA 12
ATOM 18294 C C . GLY A 1 30 ? 2.854 1.693 -21.329 1.00 42.40 146 GLY A C 12
ATOM 18295 O O . GLY A 1 30 ? 2.460 1.460 -20.187 1.00 11.12 146 GLY A O 12
ATOM 18299 N N . GLN A 1 31 ? 2.171 2.436 -22.194 1.00 0.21 147 GLN A N 12
ATOM 18300 C CA . GLN A 1 31 ? 0.889 3.034 -21.841 1.00 12.12 147 GLN A CA 12
ATOM 18301 C C . GLN A 1 31 ? -0.214 2.549 -22.776 1.00 42.44 147 GLN A C 12
ATOM 18302 O O . GLN A 1 31 ? 0.056 2.097 -23.890 1.00 24.23 147 GLN A O 12
ATOM 18316 N N . LEU A 1 32 ? -1.457 2.647 -22.318 1.00 22.41 148 LEU A N 12
ATOM 18317 C CA . LEU A 1 32 ? -2.602 2.218 -23.114 1.00 24.31 148 LEU A CA 12
ATOM 18318 C C . LEU A 1 32 ? -3.860 2.981 -22.713 1.00 71.30 148 LEU A C 12
ATOM 18319 O O . LEU A 1 32 ? -4.201 3.057 -21.533 1.00 41.10 148 LEU A O 12
ATOM 18335 N N . GLN A 1 33 ? -4.547 3.541 -23.703 1.00 44.34 149 GLN A N 12
ATOM 18336 C CA . GLN A 1 33 ? -5.768 4.297 -23.453 1.00 74.13 149 GLN A CA 12
ATOM 18337 C C . GLN A 1 33 ? -6.768 3.466 -22.656 1.00 13.45 149 GLN A C 12
ATOM 18338 O O . GLN A 1 33 ? -6.867 2.253 -22.838 1.00 33.24 149 GLN A O 12
ATOM 18352 N N . ASP A 1 34 ? -7.507 4.128 -21.771 1.00 61.24 150 ASP A N 12
ATOM 18353 C CA . ASP A 1 34 ? -8.500 3.451 -20.946 1.00 31.32 150 ASP A CA 12
ATOM 18354 C C . ASP A 1 34 ? -9.582 2.813 -21.811 1.00 73.52 150 ASP A C 12
ATOM 18355 O O . ASP A 1 34 ? -9.979 1.670 -21.583 1.00 74.34 150 ASP A O 12
ATOM 18364 N N . ASP A 1 35 ? -10.056 3.559 -22.803 1.00 64.42 151 ASP A N 12
ATOM 18365 C CA . ASP A 1 35 ? -11.092 3.066 -23.703 1.00 31.10 151 ASP A CA 12
ATOM 18366 C C . ASP A 1 35 ? -10.666 1.755 -24.357 1.00 11.13 151 ASP A C 12
ATOM 18367 O O . ASP A 1 35 ? -11.505 0.939 -24.737 1.00 11.31 151 ASP A O 12
ATOM 18376 N N . GLU A 1 36 ? -9.357 1.561 -24.485 1.00 11.35 152 GLU A N 12
ATOM 18377 C CA . GLU A 1 36 ? -8.821 0.350 -25.094 1.00 42.23 152 GLU A CA 12
ATOM 18378 C C . GLU A 1 36 ? -8.755 -0.787 -24.079 1.00 33.11 152 GLU A C 12
ATOM 18379 O O . GLU A 1 36 ? -8.779 -1.962 -24.445 1.00 61.45 152 GLU A O 12
ATOM 18391 N N . ILE A 1 37 ? -8.672 -0.428 -22.802 1.00 74.33 153 ILE A N 12
ATOM 18392 C CA . ILE A 1 37 ? -8.604 -1.418 -21.734 1.00 41.21 153 ILE A CA 12
ATOM 18393 C C . ILE A 1 37 ? -9.805 -2.356 -21.776 1.00 72.12 153 ILE A C 12
ATOM 18394 O O . ILE A 1 37 ? -9.661 -3.572 -21.651 1.00 2.34 153 ILE A O 12
ATOM 18410 N N . ALA A 1 38 ? -10.991 -1.783 -21.956 1.00 22.05 154 ALA A N 12
ATOM 18411 C CA . ALA A 1 38 ? -12.217 -2.568 -22.018 1.00 72.34 154 ALA A CA 12
ATOM 18412 C C . ALA A 1 38 ? -12.083 -3.717 -23.013 1.00 14.42 154 ALA A C 12
ATOM 18413 O O . ALA A 1 38 ? -12.583 -4.816 -22.777 1.00 41.02 154 ALA A O 12
ATOM 18420 N N . GLY A 1 39 ? -11.406 -3.453 -24.126 1.00 71.44 155 GLY A N 12
ATOM 18421 C CA . GLY A 1 39 ? -11.220 -4.475 -25.140 1.00 40.13 155 GLY A CA 12
ATOM 18422 C C . GLY A 1 39 ? -10.027 -5.365 -24.854 1.00 71.30 155 GLY A C 12
ATOM 18423 O O . GLY A 1 39 ? -9.940 -6.482 -25.366 1.00 22.55 155 GLY A O 12
ATOM 18427 N N . LEU A 1 40 ? -9.105 -4.871 -24.036 1.00 3.21 156 LEU A N 12
ATOM 18428 C CA . LEU A 1 40 ? -7.909 -5.629 -23.683 1.00 52.14 156 LEU A CA 12
ATOM 18429 C C . LEU A 1 40 ? -8.249 -6.769 -22.728 1.00 50.53 156 LEU A C 12
ATOM 18430 O O . LEU A 1 40 ? -7.789 -7.898 -22.903 1.00 41.32 156 LEU A O 12
ATOM 18446 N N . LEU A 1 41 ? -9.059 -6.466 -21.719 1.00 65.33 157 LEU A N 12
ATOM 18447 C CA . LEU A 1 41 ? -9.463 -7.466 -20.737 1.00 22.02 157 LEU A CA 12
ATOM 18448 C C . LEU A 1 41 ? -10.089 -8.678 -21.419 1.00 40.01 157 LEU A C 12
ATOM 18449 O O . LEU A 1 41 ? -9.837 -9.820 -21.034 1.00 74.11 157 LEU A O 12
ATOM 18465 N N . LYS A 1 42 ? -10.905 -8.422 -22.436 1.00 42.12 158 LYS A N 12
ATOM 18466 C CA . LYS A 1 42 ? -11.565 -9.491 -23.176 1.00 11.01 158 LYS A CA 12
ATOM 18467 C C . LYS A 1 42 ? -10.555 -10.535 -23.642 1.00 1.34 158 LYS A C 12
ATOM 18468 O O . LYS A 1 42 ? -10.829 -11.735 -23.611 1.00 52.55 158 LYS A O 12
ATOM 18487 N N . ASP A 1 43 ? -9.386 -10.070 -24.070 1.00 75.43 159 ASP A N 12
ATOM 18488 C CA . ASP A 1 43 ? -8.334 -10.964 -24.540 1.00 33.31 159 ASP A CA 12
ATOM 18489 C C . ASP A 1 43 ? -7.510 -11.494 -23.371 1.00 21.41 159 ASP A C 12
ATOM 18490 O O . ASP A 1 43 ? -7.202 -12.685 -23.303 1.00 11.11 159 ASP A O 12
ATOM 18499 N N . THR A 1 44 ? -7.154 -10.602 -22.452 1.00 24.42 160 THR A N 12
ATOM 18500 C CA . THR A 1 44 ? -6.363 -10.979 -21.287 1.00 30.31 160 THR A CA 12
ATOM 18501 C C . THR A 1 44 ? -7.020 -12.123 -20.523 1.00 71.32 160 THR A C 12
ATOM 18502 O O . THR A 1 44 ? -6.356 -13.082 -20.129 1.00 5.34 160 THR A O 12
ATOM 18513 N N . TYR A 1 45 ? -8.328 -12.017 -20.319 1.00 33.24 161 TYR A N 12
ATOM 18514 C CA . TYR A 1 45 ? -9.075 -13.043 -19.600 1.00 52.22 161 TYR A CA 12
ATOM 18515 C C . TYR A 1 45 ? -9.099 -14.350 -20.386 1.00 74.22 161 TYR A C 12
ATOM 18516 O O . TYR A 1 45 ? -8.831 -15.420 -19.841 1.00 34.32 161 TYR A O 12
ATOM 18534 N N . ALA A 1 46 ? -9.422 -14.254 -21.672 1.00 32.12 162 ALA A N 12
ATOM 18535 C CA . ALA A 1 46 ? -9.479 -15.427 -22.535 1.00 32.32 162 ALA A CA 12
ATOM 18536 C C . ALA A 1 46 ? -8.194 -16.243 -22.438 1.00 52.34 162 ALA A C 12
ATOM 18537 O O . ALA A 1 46 ? -8.233 -17.456 -22.235 1.00 5.44 162 ALA A O 12
ATOM 18544 N N . GLU A 1 47 ? -7.058 -15.568 -22.587 1.00 32.40 163 GLU A N 12
ATOM 18545 C CA . GLU A 1 47 ? -5.762 -16.232 -22.518 1.00 21.51 163 GLU A CA 12
ATOM 18546 C C . GLU A 1 47 ? -5.482 -16.734 -21.104 1.00 0.40 163 GLU A C 12
ATOM 18547 O O . GLU A 1 47 ? -4.786 -17.731 -20.914 1.00 52.21 163 GLU A O 12
ATOM 18559 N N . MET A 1 48 ? -6.029 -16.034 -20.115 1.00 41.24 164 MET A N 12
ATOM 18560 C CA . MET A 1 48 ? -5.839 -16.408 -18.719 1.00 2.33 164 MET A CA 12
ATOM 18561 C C . MET A 1 48 ? -6.605 -17.685 -18.389 1.00 0.23 164 MET A C 12
ATOM 18562 O O . MET A 1 48 ? -6.282 -18.383 -17.428 1.00 55.14 164 MET A O 12
ATOM 18576 N N . GLY A 1 49 ? -7.622 -17.984 -19.192 1.00 22.15 165 GLY A N 12
ATOM 18577 C CA . GLY A 1 49 ? -8.418 -19.177 -18.967 1.00 42.43 165 GLY A CA 12
ATOM 18578 C C . GLY A 1 49 ? -9.770 -18.865 -18.358 1.00 54.32 165 GLY A C 12
ATOM 18579 O O . GLY A 1 49 ? -10.660 -19.714 -18.338 1.00 73.55 165 GLY A O 12
ATOM 18583 N N . MET A 1 50 ? -9.925 -17.643 -17.858 1.00 60.13 166 MET A N 12
ATOM 18584 C CA . MET A 1 50 ? -11.179 -17.222 -17.245 1.00 52.20 166 MET A CA 12
ATOM 18585 C C . MET A 1 50 ? -12.321 -17.271 -18.255 1.00 15.32 166 MET A C 12
ATOM 18586 O O . MET A 1 50 ? -12.243 -16.667 -19.325 1.00 22.03 166 MET A O 12
ATOM 18600 N N . SER A 1 51 ? -13.382 -17.993 -17.908 1.00 21.13 167 SER A N 12
ATOM 18601 C CA . SER A 1 51 ? -14.539 -18.124 -18.786 1.00 45.20 167 SER A CA 12
ATOM 18602 C C . SER A 1 51 ? -15.812 -17.673 -18.077 1.00 73.15 167 SER A C 12
ATOM 18603 O O . SER A 1 51 ? -15.979 -17.892 -16.879 1.00 33.34 167 SER A O 12
ATOM 18611 N N . ASN A 1 52 ? -16.708 -17.042 -18.829 1.00 52.42 168 ASN A N 12
ATOM 18612 C CA . ASN A 1 52 ? -17.968 -16.559 -18.274 1.00 45.21 168 ASN A CA 12
ATOM 18613 C C . ASN A 1 52 ? -17.719 -15.611 -17.104 1.00 63.44 168 ASN A C 12
ATOM 18614 O O . ASN A 1 52 ? -18.522 -15.530 -16.175 1.00 73.52 168 ASN A O 12
ATOM 18625 N N . PHE A 1 53 ? -16.600 -14.896 -17.157 1.00 53.45 169 PHE A N 12
ATOM 18626 C CA . PHE A 1 53 ? -16.245 -13.954 -16.103 1.00 3.43 169 PHE A CA 12
ATOM 18627 C C . PHE A 1 53 ? -15.597 -12.701 -16.687 1.00 74.52 169 PHE A C 12
ATOM 18628 O O . PHE A 1 53 ? -14.391 -12.669 -16.934 1.00 53.21 169 PHE A O 12
ATOM 18645 N N . THR A 1 54 ? -16.408 -11.671 -16.907 1.00 72.01 170 THR A N 12
ATOM 18646 C CA . THR A 1 54 ? -15.917 -10.417 -17.464 1.00 64.10 170 THR A CA 12
ATOM 18647 C C . THR A 1 54 ? -15.784 -9.350 -16.383 1.00 73.14 170 THR A C 12
ATOM 18648 O O . THR A 1 54 ? -16.610 -9.246 -15.476 1.00 3.41 170 THR A O 12
ATOM 18659 N N . PRO A 1 55 ? -14.722 -8.537 -16.481 1.00 10.14 171 PRO A N 12
ATOM 18660 C CA . PRO A 1 55 ? -14.458 -7.462 -15.520 1.00 5.22 171 PRO A CA 12
ATOM 18661 C C . PRO A 1 55 ? -15.464 -6.322 -15.634 1.00 2.11 171 PRO A C 12
ATOM 18662 O O . PRO A 1 55 ? -15.665 -5.762 -16.712 1.00 44.03 171 PRO A O 12
ATOM 18673 N N . THR A 1 56 ? -16.095 -5.981 -14.514 1.00 70.35 172 THR A N 12
ATOM 18674 C CA . THR A 1 56 ? -17.081 -4.908 -14.489 1.00 71.41 172 THR A CA 12
ATOM 18675 C C . THR A 1 56 ? -16.461 -3.582 -14.913 1.00 53.14 172 THR A C 12
ATOM 18676 O O . THR A 1 56 ? -15.310 -3.290 -14.588 1.00 73.12 172 THR A O 12
ATOM 18687 N N . LYS A 1 57 ? -17.232 -2.780 -15.641 1.00 65.43 173 LYS A N 12
ATOM 18688 C CA . LYS A 1 57 ? -16.759 -1.483 -16.109 1.00 55.42 173 LYS A CA 12
ATOM 18689 C C . LYS A 1 57 ? -16.343 -0.600 -14.937 1.00 24.21 173 LYS A C 12
ATOM 18690 O O . LYS A 1 57 ? -15.258 -0.020 -14.941 1.00 43.42 173 LYS A O 12
ATOM 18709 N N . GLU A 1 58 ? -17.211 -0.506 -13.935 1.00 10.12 174 GLU A N 12
ATOM 18710 C CA . GLU A 1 58 ? -16.931 0.305 -12.756 1.00 40.50 174 GLU A CA 12
ATOM 18711 C C . GLU A 1 58 ? -15.730 -0.243 -11.991 1.00 44.41 174 GLU A C 12
ATOM 18712 O O . GLU A 1 58 ? -15.034 0.496 -11.294 1.00 15.52 174 GLU A O 12
ATOM 18724 N N . ASP A 1 59 ? -15.492 -1.543 -12.127 1.00 15.41 175 ASP A N 12
ATOM 18725 C CA . ASP A 1 59 ? -14.375 -2.191 -11.450 1.00 14.24 175 ASP A CA 12
ATOM 18726 C C . ASP A 1 59 ? -13.066 -1.927 -12.186 1.00 50.34 175 ASP A C 12
ATOM 18727 O O . ASP A 1 59 ? -12.051 -1.599 -11.572 1.00 0.41 175 ASP A O 12
ATOM 18736 N N . VAL A 1 60 ? -13.096 -2.073 -13.507 1.00 71.03 176 VAL A N 12
ATOM 18737 C CA . VAL A 1 60 ? -11.912 -1.850 -14.328 1.00 70.43 176 VAL A CA 12
ATOM 18738 C C . VAL A 1 60 ? -11.306 -0.478 -14.058 1.00 0.21 176 VAL A C 12
ATOM 18739 O O . VAL A 1 60 ? -10.087 -0.332 -13.968 1.00 2.31 176 VAL A O 12
ATOM 18752 N N . LYS A 1 61 ? -12.165 0.527 -13.929 1.00 15.24 177 LYS A N 12
ATOM 18753 C CA . LYS A 1 61 ? -11.717 1.889 -13.666 1.00 44.44 177 LYS A CA 12
ATOM 18754 C C . LYS A 1 61 ? -11.107 2.003 -12.273 1.00 35.25 177 LYS A C 12
ATOM 18755 O O . LYS A 1 61 ? -9.980 2.472 -12.114 1.00 52.32 177 LYS A O 12
ATOM 18774 N N . ILE A 1 62 ? -11.859 1.569 -11.266 1.00 60.03 178 ILE A N 12
ATOM 18775 C CA . ILE A 1 62 ? -11.391 1.620 -9.887 1.00 30.22 178 ILE A CA 12
ATOM 18776 C C . ILE A 1 62 ? -10.074 0.868 -9.725 1.00 34.32 178 ILE A C 12
ATOM 18777 O O . ILE A 1 62 ? -9.187 1.301 -8.990 1.00 61.10 178 ILE A O 12
ATOM 18793 N N . TRP A 1 63 ? -9.955 -0.259 -10.417 1.00 22.52 179 TRP A N 12
ATOM 18794 C CA . TRP A 1 63 ? -8.745 -1.072 -10.351 1.00 40.42 179 TRP A CA 12
ATOM 18795 C C . TRP A 1 63 ? -7.522 -0.262 -10.769 1.00 14.24 179 TRP A C 12
ATOM 18796 O O . TRP A 1 63 ? -6.407 -0.526 -10.318 1.00 62.45 179 TRP A O 12
ATOM 18817 N N . LEU A 1 64 ? -7.738 0.726 -11.631 1.00 34.43 180 LEU A N 12
ATOM 18818 C CA . LEU A 1 64 ? -6.653 1.575 -12.109 1.00 20.12 180 LEU A CA 12
ATOM 18819 C C . LEU A 1 64 ? -6.352 2.688 -11.110 1.00 21.31 180 LEU A C 12
ATOM 18820 O O . LEU A 1 64 ? -5.225 2.817 -10.632 1.00 72.12 180 LEU A O 12
ATOM 18836 N N . GLN A 1 65 ? -7.367 3.487 -10.798 1.00 73.41 181 GLN A N 12
ATOM 18837 C CA . GLN A 1 65 ? -7.211 4.587 -9.855 1.00 2.25 181 GLN A CA 12
ATOM 18838 C C . GLN A 1 65 ? -6.770 4.074 -8.488 1.00 30.03 181 GLN A C 12
ATOM 18839 O O . GLN A 1 65 ? -6.227 4.825 -7.678 1.00 21.32 181 GLN A O 12
ATOM 18853 N N . MET A 1 66 ? -7.008 2.790 -8.238 1.00 40.52 182 MET A N 12
ATOM 18854 C CA . MET A 1 66 ? -6.634 2.177 -6.969 1.00 14.10 182 MET A CA 12
ATOM 18855 C C . MET A 1 66 ? -5.332 1.395 -7.106 1.00 31.32 182 MET A C 12
ATOM 18856 O O . MET A 1 66 ? -4.912 0.704 -6.178 1.00 70.33 182 MET A O 12
ATOM 18870 N N . ALA A 1 67 ? -4.698 1.508 -8.268 1.00 51.23 183 ALA A N 12
ATOM 18871 C CA . ALA A 1 67 ? -3.443 0.813 -8.525 1.00 71.31 183 ALA A CA 12
ATOM 18872 C C . ALA A 1 67 ? -2.269 1.546 -7.886 1.00 24.31 183 ALA A C 12
ATOM 18873 O O . ALA A 1 67 ? -1.581 1.001 -7.022 1.00 11.43 183 ALA A O 12
ATOM 18880 N N . ASP A 1 68 ? -2.044 2.782 -8.317 1.00 2.15 184 ASP A N 12
ATOM 18881 C CA . ASP A 1 68 ? -0.952 3.590 -7.786 1.00 30.03 184 ASP A CA 12
ATOM 18882 C C . ASP A 1 68 ? -1.474 4.912 -7.233 1.00 2.55 184 ASP A C 12
ATOM 18883 O O . ASP A 1 68 ? -0.917 5.464 -6.282 1.00 72.23 184 ASP A O 12
ATOM 18892 N N . THR A 1 69 ? -2.546 5.418 -7.834 1.00 51.02 185 THR A N 12
ATOM 18893 C CA . THR A 1 69 ? -3.142 6.677 -7.404 1.00 22.41 185 THR A CA 12
ATOM 18894 C C . THR A 1 69 ? -4.417 6.976 -8.183 1.00 51.14 185 THR A C 12
ATOM 18895 O O . THR A 1 69 ? -4.718 6.316 -9.177 1.00 32.45 185 THR A O 12
ATOM 18906 N N . ASN A 1 70 ? -5.163 7.977 -7.727 1.00 20.04 186 ASN A N 12
ATOM 18907 C CA . ASN A 1 70 ? -6.407 8.364 -8.382 1.00 41.12 186 ASN A CA 12
ATOM 18908 C C . ASN A 1 70 ? -6.196 8.552 -9.882 1.00 31.24 186 ASN A C 12
ATOM 18909 O O . ASN A 1 70 ? -5.067 8.709 -10.345 1.00 43.11 186 ASN A O 12
ATOM 18920 N N . SER A 1 71 ? -7.291 8.535 -10.634 1.00 74.44 187 SER A N 12
ATOM 18921 C CA . SER A 1 71 ? -7.227 8.700 -12.082 1.00 21.42 187 SER A CA 12
ATOM 18922 C C . SER A 1 71 ? -6.430 9.947 -12.451 1.00 53.22 187 SER A C 12
ATOM 18923 O O . SER A 1 71 ? -6.665 11.029 -11.913 1.00 11.22 187 SER A O 12
ATOM 18931 N N . ASP A 1 72 ? -5.487 9.788 -13.373 1.00 73.42 188 ASP A N 12
ATOM 18932 C CA . ASP A 1 72 ? -4.656 10.900 -13.817 1.00 5.32 188 ASP A CA 12
ATOM 18933 C C . ASP A 1 72 ? -4.857 11.170 -15.305 1.00 22.13 188 ASP A C 12
ATOM 18934 O O . ASP A 1 72 ? -4.426 12.199 -15.823 1.00 53.13 188 ASP A O 12
ATOM 18943 N N . GLY A 1 73 ? -5.514 10.236 -15.987 1.00 3.43 189 GLY A N 12
ATOM 18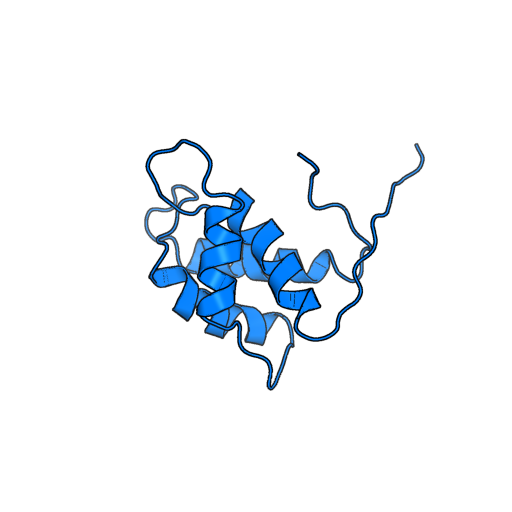944 C CA . GLY A 1 73 ? -5.759 10.391 -17.409 1.00 14.44 189 GLY A CA 12
ATOM 18945 C C . GLY A 1 73 ? -4.856 9.514 -18.252 1.00 45.31 189 GLY A C 12
ATOM 18946 O O . GLY A 1 73 ? -4.668 9.767 -19.442 1.00 52.41 189 GLY A O 12
ATOM 18950 N N . SER A 1 74 ? -4.292 8.481 -17.635 1.00 31.14 190 SER A N 12
ATOM 18951 C CA . SER A 1 74 ? -3.398 7.566 -18.335 1.00 52.43 190 SER A CA 12
ATOM 18952 C C . SER A 1 74 ? -3.086 6.346 -17.475 1.00 31.23 190 SER A C 12
ATOM 18953 O O . SER A 1 74 ? -2.941 6.451 -16.257 1.00 10.23 190 SER A O 12
ATOM 18961 N N . VAL A 1 75 ? -2.984 5.187 -18.118 1.00 32.25 191 VAL A N 12
ATOM 18962 C CA . VAL A 1 75 ? -2.688 3.945 -17.413 1.00 14.12 191 VAL A CA 12
ATOM 18963 C C . VAL A 1 75 ? -1.588 3.161 -18.119 1.00 3.33 191 VAL A C 12
ATOM 18964 O O . VAL A 1 75 ? -1.519 3.137 -19.348 1.00 33.15 191 VAL A O 12
ATOM 18977 N N . SER A 1 76 ? -0.728 2.521 -17.333 1.00 62.12 192 SER A N 12
ATOM 18978 C CA . SER A 1 76 ? 0.373 1.738 -17.883 1.00 12.02 192 SER A CA 12
ATOM 18979 C C . SER A 1 76 ? 0.335 0.305 -17.360 1.00 14.33 192 SER A C 12
ATOM 18980 O O . SER A 1 76 ? -0.402 -0.007 -16.423 1.00 50.21 192 SER A O 12
ATOM 18988 N N . LEU A 1 77 ? 1.133 -0.562 -17.971 1.00 62.43 193 LEU A N 12
ATOM 18989 C CA . LEU A 1 77 ? 1.192 -1.963 -17.569 1.00 22.35 193 LEU A CA 12
ATOM 18990 C C . LEU A 1 77 ? 1.442 -2.089 -16.069 1.00 44.31 193 LEU A C 12
ATOM 18991 O O . LEU A 1 77 ? 0.907 -2.982 -15.414 1.00 32.00 193 LEU A O 12
ATOM 19007 N N . GLU A 1 78 ? 2.258 -1.186 -15.533 1.00 31.22 194 GLU A N 12
ATOM 19008 C CA . GLU A 1 78 ? 2.577 -1.196 -14.110 1.00 1.00 194 GLU A CA 12
ATOM 19009 C C . GLU A 1 78 ? 1.305 -1.234 -13.267 1.00 65.23 194 GLU A C 12
ATOM 19010 O O . GLU A 1 78 ? 1.233 -1.948 -12.268 1.00 0.25 194 GLU A O 12
ATOM 19022 N N . GLU A 1 79 ? 0.306 -0.461 -13.679 1.00 50.53 195 GLU A N 12
ATOM 19023 C CA . GLU A 1 79 ? -0.962 -0.405 -12.961 1.00 71.05 195 GLU A CA 12
ATOM 19024 C C . GLU A 1 79 ? -1.894 -1.525 -13.416 1.00 1.22 195 GLU A C 12
ATOM 19025 O O . GLU A 1 79 ? -2.618 -2.110 -12.610 1.00 1.00 195 GLU A O 12
ATOM 19037 N N . TYR A 1 80 ? -1.870 -1.817 -14.711 1.00 51.24 196 TYR A N 12
ATOM 19038 C CA . TYR A 1 80 ? -2.714 -2.864 -15.274 1.00 53.25 196 TYR A CA 12
ATOM 19039 C C . TYR A 1 80 ? -2.369 -4.224 -14.675 1.00 43.41 196 TYR A C 12
ATOM 19040 O O . TYR A 1 80 ? -3.197 -5.133 -14.655 1.00 31.12 196 TYR A O 12
ATOM 19058 N N . GLU A 1 81 ? -1.139 -4.353 -14.187 1.00 43.45 197 GLU A N 12
ATOM 19059 C CA . GLU A 1 81 ? -0.683 -5.601 -13.587 1.00 63.05 197 GLU A CA 12
ATOM 19060 C C . GLU A 1 81 ? -1.484 -5.925 -12.330 1.00 53.01 197 GLU A C 12
ATOM 19061 O O . GLU A 1 81 ? -2.098 -6.987 -12.229 1.00 34.30 197 GLU A O 12
ATOM 19073 N N . ASP A 1 82 ? -1.473 -5.002 -11.374 1.00 62.44 198 ASP A N 12
ATOM 19074 C CA . ASP A 1 82 ? -2.199 -5.188 -10.123 1.00 65.42 198 ASP A CA 12
ATOM 19075 C C . ASP A 1 82 ? -3.692 -5.359 -10.382 1.00 13.33 198 ASP A C 12
ATOM 19076 O O . ASP A 1 82 ? -4.377 -6.092 -9.667 1.00 14.51 198 ASP A O 12
ATOM 19085 N N . LEU A 1 83 ? -4.192 -4.677 -11.407 1.00 4.24 199 LEU A N 12
ATOM 19086 C CA . LEU A 1 83 ? -5.605 -4.751 -11.759 1.00 71.53 199 LEU A CA 12
ATOM 19087 C C . LEU A 1 83 ? -6.045 -6.200 -11.944 1.00 24.54 199 LEU A C 12
ATOM 19088 O O . LEU A 1 83 ? -7.071 -6.621 -11.409 1.00 54.43 199 LEU A O 12
ATOM 19104 N N . ILE A 1 84 ? -5.260 -6.959 -12.701 1.00 22.51 200 ILE A N 12
ATOM 19105 C CA . ILE A 1 84 ? -5.566 -8.362 -12.952 1.00 75.13 200 ILE A CA 12
ATOM 19106 C C . ILE A 1 84 ? -5.805 -9.115 -11.648 1.00 14.01 200 ILE A C 12
ATOM 19107 O O . ILE A 1 84 ? -6.729 -9.923 -11.546 1.00 62.23 200 ILE A O 12
ATOM 19123 N N . ILE A 1 85 ? -4.968 -8.843 -10.652 1.00 55.24 201 ILE A N 12
ATOM 19124 C CA . ILE A 1 85 ? -5.091 -9.492 -9.353 1.00 63.42 201 ILE A CA 12
ATOM 19125 C C . ILE A 1 85 ? -6.493 -9.318 -8.781 1.00 75.13 201 ILE A C 12
ATOM 19126 O O . ILE A 1 85 ? -7.224 -10.291 -8.591 1.00 51.33 201 ILE A O 12
ATOM 19142 N N . LYS A 1 86 ? -6.865 -8.072 -8.510 1.00 11.42 202 LYS A N 12
ATOM 19143 C CA . LYS A 1 86 ? -8.182 -7.767 -7.962 1.00 63.33 202 LYS A CA 12
ATOM 19144 C C . LYS A 1 86 ? -9.285 -8.296 -8.873 1.00 32.41 202 LYS A C 12
ATOM 19145 O O . LYS A 1 86 ? -10.402 -8.554 -8.425 1.00 33.32 202 LYS A O 12
ATOM 19164 N N . SER A 1 87 ? -8.964 -8.457 -10.153 1.00 21.14 203 SER A N 12
ATOM 19165 C CA . SER A 1 87 ? -9.929 -8.954 -11.127 1.00 10.45 203 SER A CA 12
ATOM 19166 C C . SER A 1 87 ? -10.038 -10.474 -11.057 1.00 12.22 203 SER A C 12
ATOM 19167 O O . SER A 1 87 ? -11.031 -11.057 -11.493 1.00 71.55 203 SER A O 12
ATOM 19175 N N . LEU A 1 88 ? -9.011 -11.109 -10.505 1.00 24.53 204 LEU A N 12
ATOM 19176 C CA . LEU A 1 88 ? -8.989 -12.563 -10.377 1.00 12.53 204 LEU A CA 12
ATOM 19177 C C . LEU A 1 88 ? -9.720 -13.009 -9.115 1.00 14.23 204 LEU A C 12
ATOM 19178 O O . LEU A 1 88 ? -10.176 -14.148 -9.021 1.00 33.02 204 LEU A O 12
ATOM 19194 N N . GLN A 1 89 ? -9.829 -12.103 -8.148 1.00 55.35 205 GLN A N 12
ATOM 19195 C CA . GLN A 1 89 ? -10.507 -12.403 -6.893 1.00 21.52 205 GLN A CA 12
ATOM 19196 C C . GLN A 1 89 ? -12.015 -12.501 -7.098 1.00 31.23 205 GLN A C 12
ATOM 19197 O O . GLN A 1 89 ? -12.673 -13.380 -6.540 1.00 63.35 205 GLN A O 12
ATOM 19211 N N . LYS A 1 90 ? -12.558 -11.592 -7.901 1.00 31.34 206 LYS A N 12
ATOM 19212 C CA . LYS A 1 90 ? -13.989 -11.575 -8.181 1.00 21.52 206 LYS A CA 12
ATOM 19213 C C . LYS A 1 90 ? -14.451 -12.920 -8.735 1.00 3.42 206 LYS A C 12
ATOM 19214 O O . LYS A 1 90 ? -15.589 -13.333 -8.518 1.00 55.50 206 LYS A O 12
ATOM 19233 N N . ALA A 1 91 ? -13.559 -13.598 -9.449 1.00 42.14 207 ALA A N 12
ATOM 19234 C CA . ALA A 1 91 ? -13.874 -14.897 -10.031 1.00 13.31 207 ALA A CA 12
ATOM 19235 C C . ALA A 1 91 ? -13.881 -15.988 -8.966 1.00 21.11 207 ALA A C 12
ATOM 19236 O O . ALA A 1 91 ? -14.500 -17.037 -9.141 1.00 51.54 207 ALA A O 12
ATOM 19243 N N . GLY A 1 92 ? -13.187 -15.734 -7.861 1.00 23.45 208 GLY A N 12
ATOM 19244 C CA . GLY A 1 92 ? -13.125 -16.705 -6.784 1.00 34.42 208 GLY A CA 12
ATOM 19245 C C . GLY A 1 92 ? -11.733 -17.273 -6.594 1.00 22.13 208 GLY A C 12
ATOM 19246 O O . GLY A 1 92 ? -11.455 -17.931 -5.590 1.00 74.15 208 GLY A O 12
ATOM 19250 N N . ILE A 1 93 ? -10.856 -17.020 -7.559 1.00 64.21 209 ILE A N 12
ATOM 19251 C CA . ILE A 1 93 ? -9.485 -17.512 -7.493 1.00 41.50 209 ILE A CA 12
ATOM 19252 C C . ILE A 1 93 ? -8.818 -17.106 -6.183 1.00 50.21 209 ILE A C 12
ATOM 19253 O O . ILE A 1 93 ? -8.939 -15.963 -5.741 1.00 32.21 209 ILE A O 12
ATOM 19269 N N . ARG A 1 94 ? -8.112 -18.049 -5.568 1.00 12.01 210 ARG A N 12
ATOM 19270 C CA . ARG A 1 94 ? -7.425 -17.790 -4.309 1.00 1.35 210 ARG A CA 12
ATOM 19271 C C . ARG A 1 94 ? -5.998 -17.311 -4.557 1.00 4.53 210 ARG A C 12
ATOM 19272 O O . ARG A 1 94 ? -5.253 -17.916 -5.328 1.00 74.20 210 ARG A O 12
ATOM 19293 N N . VAL A 1 95 ? -5.622 -16.219 -3.898 1.00 14.41 211 VAL A N 12
ATOM 19294 C CA . VAL A 1 95 ? -4.285 -15.658 -4.046 1.00 63.13 211 VAL A CA 12
ATOM 19295 C C . VAL A 1 95 ? -3.715 -15.231 -2.698 1.00 60.51 211 VAL A C 12
ATOM 19296 O O . VAL A 1 95 ? -4.229 -14.314 -2.059 1.00 45.10 211 VAL A O 12
ATOM 19309 N N . GLU A 1 96 ? -2.650 -15.904 -2.272 1.00 51.22 212 GLU A N 12
ATOM 19310 C CA . GLU A 1 96 ? -2.011 -15.594 -0.999 1.00 2.31 212 GLU A CA 12
ATOM 19311 C C . GLU A 1 96 ? -0.549 -15.207 -1.204 1.00 22.30 212 GLU A C 12
ATOM 19312 O O . GLU A 1 96 ? 0.139 -15.767 -2.058 1.00 44.51 212 GLU A O 12
ATOM 19324 N N . LYS A 1 97 ? -0.081 -14.246 -0.415 1.00 22.43 213 LYS A N 12
ATOM 19325 C CA . LYS A 1 97 ? 1.299 -13.784 -0.507 1.00 51.22 213 LYS A CA 12
ATOM 19326 C C . LYS A 1 97 ? 2.275 -14.937 -0.296 1.00 13.02 213 LYS A C 12
ATOM 19327 O O . LYS A 1 97 ? 1.899 -15.995 0.209 1.00 53.44 213 LYS A O 12
ATOM 19346 N N . GLN A 1 98 ? 3.528 -14.724 -0.683 1.00 61.24 214 GLN A N 12
ATOM 19347 C CA . GLN A 1 98 ? 4.557 -15.747 -0.535 1.00 1.41 214 GLN A CA 12
ATOM 19348 C C . GLN A 1 98 ? 5.906 -15.117 -0.205 1.00 24.03 214 GLN A C 12
ATOM 19349 O O . GLN A 1 98 ? 6.160 -13.959 -0.537 1.00 21.20 214 GLN A O 12
ATOM 19363 N N . SER A 1 99 ? 6.769 -15.887 0.451 1.00 35.14 215 SER A N 12
ATOM 19364 C CA . SER A 1 99 ? 8.091 -15.403 0.830 1.00 32.14 215 SER A CA 12
ATOM 19365 C C . SER A 1 99 ? 9.012 -15.332 -0.384 1.00 12.22 215 SER A C 12
ATOM 19366 O O . SER A 1 99 ? 9.122 -16.289 -1.152 1.00 13.24 215 SER A O 12
ATOM 19374 N N . LEU A 1 100 ? 9.672 -14.191 -0.551 1.00 72.34 216 LEU A N 12
ATOM 19375 C CA . LEU A 1 100 ? 10.584 -13.993 -1.672 1.00 44.12 216 LEU A CA 12
ATOM 19376 C C . LEU A 1 100 ? 11.597 -15.130 -1.757 1.00 64.24 216 LEU A C 12
ATOM 19377 O O . LEU A 1 100 ? 11.893 -15.789 -0.760 1.00 53.31 216 LEU A O 12
ATOM 19393 N N . VAL A 1 101 ? 12.128 -15.354 -2.955 1.00 64.32 217 VAL A N 12
ATOM 19394 C CA . VAL A 1 101 ? 13.111 -16.410 -3.171 1.00 1.45 217 VAL A CA 12
ATOM 19395 C C . VAL A 1 101 ? 14.311 -15.892 -3.956 1.00 55.32 217 VAL A C 12
ATOM 19396 O O . VAL A 1 101 ? 14.189 -14.962 -4.755 1.00 30.34 217 VAL A O 12
ATOM 19409 N N . PHE A 1 102 ? 15.469 -16.499 -3.725 1.00 65.52 218 PHE A N 12
ATOM 19410 C CA . PHE A 1 102 ? 16.693 -16.100 -4.411 1.00 54.42 218 PHE A CA 12
ATOM 19411 C C . PHE A 1 102 ? 17.801 -17.124 -4.188 1.00 60.34 218 PHE A C 12
ATOM 19412 O O . PHE A 1 102 ? 17.754 -17.907 -3.240 1.00 60.24 218 PHE A O 12
ATOM 19429 N N . SER A 1 1 ? 3.169 0.852 -4.066 1.00 32.55 117 SER A N 13
ATOM 19430 C CA . SER A 1 1 ? 4.323 0.773 -3.178 1.00 21.30 117 SER A CA 13
ATOM 19431 C C . SER A 1 1 ? 4.963 -0.611 -3.240 1.00 74.11 117 SER A C 13
ATOM 19432 O O . SER A 1 1 ? 6.165 -0.742 -3.469 1.00 51.25 117 SER A O 13
ATOM 19440 N N . SER A 1 2 ? 4.149 -1.642 -3.034 1.00 0.24 118 SER A N 13
ATOM 19441 C CA . SER A 1 2 ? 4.635 -3.017 -3.062 1.00 14.50 118 SER A CA 13
ATOM 19442 C C . SER A 1 2 ? 4.191 -3.723 -4.339 1.00 71.23 118 SER A C 13
ATOM 19443 O O . SER A 1 2 ? 3.067 -3.539 -4.807 1.00 0.30 118 SER A O 13
ATOM 19451 N N . LYS A 1 3 ? 5.082 -4.534 -4.900 1.00 3.34 119 LYS A N 13
ATOM 19452 C CA . LYS A 1 3 ? 4.785 -5.270 -6.122 1.00 61.42 119 LYS A CA 13
ATOM 19453 C C . LYS A 1 3 ? 3.934 -6.501 -5.823 1.00 3.41 119 LYS A C 13
ATOM 19454 O O . LYS A 1 3 ? 3.870 -6.980 -4.691 1.00 22.31 119 LYS A O 13
ATOM 19473 N N . PRO A 1 4 ? 3.266 -7.026 -6.861 1.00 11.44 120 PRO A N 13
ATOM 19474 C CA . PRO A 1 4 ? 2.409 -8.208 -6.733 1.00 53.04 120 PRO A CA 13
ATOM 19475 C C . PRO A 1 4 ? 3.210 -9.480 -6.480 1.00 30.33 120 PRO A C 13
ATOM 19476 O O . PRO A 1 4 ? 3.747 -10.084 -7.409 1.00 4.24 120 PRO A O 13
ATOM 19487 N N . LYS A 1 5 ? 3.286 -9.884 -5.216 1.00 42.21 121 LYS A N 13
ATOM 19488 C CA . LYS A 1 5 ? 4.020 -11.086 -4.839 1.00 44.12 121 LYS A CA 13
ATOM 19489 C C . LYS A 1 5 ? 3.070 -12.170 -4.342 1.00 21.25 121 LYS A C 13
ATOM 19490 O O . LYS A 1 5 ? 2.633 -12.146 -3.191 1.00 5.05 121 LYS A O 13
ATOM 19509 N N . TYR A 1 6 ? 2.755 -13.120 -5.215 1.00 20.44 122 TYR A N 13
ATOM 19510 C CA . TYR A 1 6 ? 1.856 -14.213 -4.864 1.00 32.24 122 TYR A CA 13
ATOM 19511 C C . TYR A 1 6 ? 2.422 -15.553 -5.323 1.00 32.42 122 TYR A C 13
ATOM 19512 O O . TYR A 1 6 ? 3.476 -15.611 -5.954 1.00 3.03 122 TYR A O 13
ATOM 19530 N N . ASN A 1 7 ? 1.711 -16.630 -5.001 1.00 45.21 123 ASN A N 13
ATOM 19531 C CA . ASN A 1 7 ? 2.142 -17.971 -5.380 1.00 13.20 123 ASN A CA 13
ATOM 19532 C C . ASN A 1 7 ? 2.478 -18.034 -6.867 1.00 25.34 123 ASN A C 13
ATOM 19533 O O . ASN A 1 7 ? 2.053 -17.195 -7.661 1.00 64.42 123 ASN A O 13
ATOM 19544 N N . PRO A 1 8 ? 3.260 -19.053 -7.253 1.00 63.32 124 PRO A N 13
ATOM 19545 C CA . PRO A 1 8 ? 3.671 -19.252 -8.646 1.00 53.14 124 PRO A CA 13
ATOM 19546 C C . PRO A 1 8 ? 2.509 -19.677 -9.538 1.00 52.51 124 PRO A C 13
ATOM 19547 O O . PRO A 1 8 ? 2.645 -19.746 -10.759 1.00 3.50 124 PRO A O 13
ATOM 19558 N N . GLU A 1 9 ? 1.367 -19.959 -8.919 1.00 74.45 125 GLU A N 13
ATOM 19559 C CA . GLU A 1 9 ? 0.181 -20.378 -9.659 1.00 5.41 125 GLU A CA 13
ATOM 19560 C C . GLU A 1 9 ? -0.582 -19.169 -10.192 1.00 10.42 125 GLU A C 13
ATOM 19561 O O . GLU A 1 9 ? -1.239 -19.244 -11.230 1.00 40.43 125 GLU A O 13
ATOM 19573 N N . VAL A 1 10 ? -0.491 -18.054 -9.473 1.00 21.54 126 VAL A N 13
ATOM 19574 C CA . VAL A 1 10 ? -1.172 -16.829 -9.872 1.00 41.32 126 VAL A CA 13
ATOM 19575 C C . VAL A 1 10 ? -0.308 -16.004 -10.819 1.00 41.23 126 VAL A C 13
ATOM 19576 O O . VAL A 1 10 ? -0.821 -15.299 -11.687 1.00 51.25 126 VAL A O 13
ATOM 19589 N N . GLU A 1 11 ? 1.007 -16.098 -10.646 1.00 12.32 127 GLU A N 13
ATOM 19590 C CA . GLU A 1 11 ? 1.942 -15.359 -11.486 1.00 23.12 127 GLU A CA 13
ATOM 19591 C C . GLU A 1 11 ? 1.687 -15.642 -12.963 1.00 62.44 127 GLU A C 13
ATOM 19592 O O . GLU A 1 11 ? 1.746 -14.740 -13.798 1.00 71.33 127 GLU A O 13
ATOM 19604 N N . ALA A 1 12 ? 1.404 -16.902 -13.278 1.00 64.20 128 ALA A N 13
ATOM 19605 C CA . ALA A 1 12 ? 1.139 -17.305 -14.654 1.00 11.05 128 ALA A CA 13
ATOM 19606 C C . ALA A 1 12 ? 0.002 -16.486 -15.256 1.00 5.22 128 ALA A C 13
ATOM 19607 O O . ALA A 1 12 ? -0.081 -16.321 -16.473 1.00 60.21 128 ALA A O 13
ATOM 19614 N N . LYS A 1 13 ? -0.872 -15.974 -14.396 1.00 61.11 129 LYS A N 13
ATOM 19615 C CA . LYS A 1 13 ? -2.004 -15.171 -14.842 1.00 71.04 129 LYS A CA 13
ATOM 19616 C C . LYS A 1 13 ? -1.577 -13.732 -15.112 1.00 55.34 129 LYS A C 13
ATOM 19617 O O . LYS A 1 13 ? -2.206 -13.025 -15.901 1.00 41.44 129 LYS A O 13
ATOM 19636 N N . LEU A 1 14 ? -0.506 -13.304 -14.454 1.00 43.14 130 LEU A N 13
ATOM 19637 C CA . LEU A 1 14 ? 0.006 -11.949 -14.625 1.00 3.52 130 LEU A CA 13
ATOM 19638 C C . LEU A 1 14 ? 0.784 -11.820 -15.931 1.00 32.33 130 LEU A C 13
ATOM 19639 O O . LEU A 1 14 ? 0.563 -10.891 -16.707 1.00 42.05 130 LEU A O 13
ATOM 19655 N N . ASP A 1 15 ? 1.693 -12.760 -16.167 1.00 35.12 131 ASP A N 13
ATOM 19656 C CA . ASP A 1 15 ? 2.501 -12.754 -17.381 1.00 32.45 131 ASP A CA 13
ATOM 19657 C C . ASP A 1 15 ? 1.619 -12.642 -18.620 1.00 50.12 131 ASP A C 13
ATOM 19658 O O . ASP A 1 15 ? 2.030 -12.086 -19.639 1.00 70.41 131 ASP A O 13
ATOM 19667 N N . VAL A 1 16 ? 0.404 -13.174 -18.527 1.00 24.14 132 VAL A N 13
ATOM 19668 C CA . VAL A 1 16 ? -0.536 -13.134 -19.640 1.00 41.41 132 VAL A CA 13
ATOM 19669 C C . VAL A 1 16 ? -0.899 -11.698 -20.000 1.00 54.55 132 VAL A C 13
ATOM 19670 O O . VAL A 1 16 ? -0.746 -11.277 -21.147 1.00 5.55 132 VAL A O 13
ATOM 19683 N N . ALA A 1 17 ? -1.382 -10.950 -19.014 1.00 12.34 133 ALA A N 13
ATOM 19684 C CA . ALA A 1 17 ? -1.765 -9.559 -19.226 1.00 34.52 133 ALA A CA 13
ATOM 19685 C C . ALA A 1 17 ? -0.557 -8.708 -19.599 1.00 2.33 133 ALA A C 13
ATOM 19686 O O . ALA A 1 17 ? -0.686 -7.703 -20.298 1.00 1.42 133 ALA A O 13
ATOM 19693 N N . ARG A 1 18 ? 0.617 -9.116 -19.127 1.00 51.51 134 ARG A N 13
ATOM 19694 C CA . ARG A 1 18 ? 1.848 -8.388 -19.410 1.00 23.13 134 ARG A CA 13
ATOM 19695 C C . ARG A 1 18 ? 2.288 -8.604 -20.855 1.00 12.11 134 ARG A C 13
ATOM 19696 O O . ARG A 1 18 ? 2.903 -7.729 -21.464 1.00 41.12 134 ARG A O 13
ATOM 19717 N N . ARG A 1 19 ? 1.968 -9.775 -21.397 1.00 11.44 135 ARG A N 13
ATOM 19718 C CA . ARG A 1 19 ? 2.331 -10.106 -22.769 1.00 62.01 135 ARG A CA 13
ATOM 19719 C C . ARG A 1 19 ? 1.318 -9.530 -23.754 1.00 1.41 135 ARG A C 13
ATOM 19720 O O . ARG A 1 19 ? 1.645 -9.260 -24.911 1.00 13.45 135 ARG A O 13
ATOM 19741 N N . LEU A 1 20 ? 0.088 -9.344 -23.288 1.00 71.03 136 LEU A N 13
ATOM 19742 C CA . LEU A 1 20 ? -0.974 -8.800 -24.128 1.00 0.03 136 LEU A CA 13
ATOM 19743 C C . LEU A 1 20 ? -0.925 -7.276 -24.148 1.00 13.43 136 LEU A C 13
ATOM 19744 O O . LEU A 1 20 ? -1.073 -6.653 -25.200 1.00 4.04 136 LEU A O 13
ATOM 19760 N N . PHE A 1 21 ? -0.716 -6.680 -22.978 1.00 64.13 137 PHE A N 13
ATOM 19761 C CA . PHE A 1 21 ? -0.646 -5.228 -22.861 1.00 61.24 137 PHE A CA 13
ATOM 19762 C C . PHE A 1 21 ? 0.351 -4.649 -23.861 1.00 22.32 137 PHE A C 13
ATOM 19763 O O . PHE A 1 21 ? 0.057 -3.678 -24.558 1.00 74.32 137 PHE A O 13
ATOM 19780 N N . LYS A 1 22 ? 1.534 -5.252 -23.924 1.00 74.15 138 LYS A N 13
ATOM 19781 C CA . LYS A 1 22 ? 2.576 -4.799 -24.838 1.00 32.01 138 LYS A CA 13
ATOM 19782 C C . LYS A 1 22 ? 2.096 -4.860 -26.284 1.00 73.05 138 LYS A C 13
ATOM 19783 O O . LYS A 1 22 ? 2.423 -3.992 -27.094 1.00 62.30 138 LYS A O 13
ATOM 19802 N N . ARG A 1 23 ? 1.317 -5.889 -26.6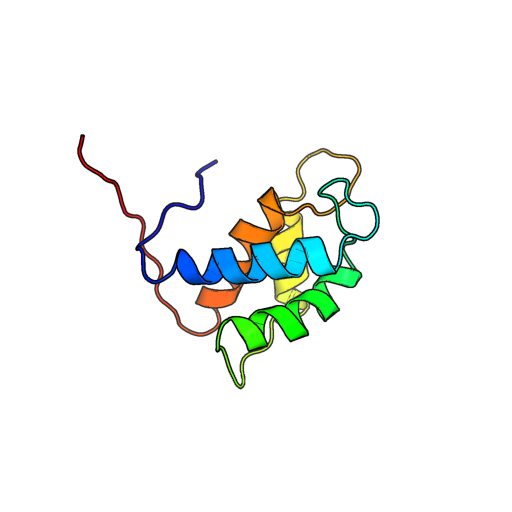02 1.00 20.22 139 ARG A N 13
ATOM 19803 C CA . ARG A 1 23 ? 0.792 -6.062 -27.951 1.00 32.42 139 ARG A CA 13
ATOM 19804 C C . ARG A 1 23 ? -0.126 -4.904 -28.330 1.00 11.13 139 ARG A C 13
ATOM 19805 O O . ARG A 1 23 ? -0.126 -4.447 -29.473 1.00 74.22 139 ARG A O 13
ATOM 19826 N N . TYR A 1 24 ? -0.907 -4.434 -27.363 1.00 44.11 140 TYR A N 13
ATOM 19827 C CA . TYR A 1 24 ? -1.831 -3.331 -27.596 1.00 14.12 140 TYR A CA 13
ATOM 19828 C C . TYR A 1 24 ? -1.077 -2.018 -27.786 1.00 32.51 140 TYR A C 13
ATOM 19829 O O . TYR A 1 24 ? -1.410 -1.219 -28.661 1.00 34.11 140 TYR A O 13
ATOM 19847 N N . ASP A 1 25 ? -0.059 -1.804 -26.960 1.00 62.32 141 ASP A N 13
ATOM 19848 C CA . ASP A 1 25 ? 0.745 -0.590 -27.037 1.00 24.21 141 ASP A CA 13
ATOM 19849 C C . ASP A 1 25 ? 1.512 -0.529 -28.354 1.00 41.43 141 ASP A C 13
ATOM 19850 O O . ASP A 1 25 ? 2.534 -1.195 -28.522 1.00 51.44 141 ASP A O 13
ATOM 19859 N N . LYS A 1 26 ? 1.012 0.275 -29.287 1.00 72.51 142 LYS A N 13
ATOM 19860 C CA . LYS A 1 26 ? 1.649 0.424 -30.590 1.00 54.33 142 LYS A CA 13
ATOM 19861 C C . LYS A 1 26 ? 3.086 0.912 -30.441 1.00 0.24 142 LYS A C 13
ATOM 19862 O O . LYS A 1 26 ? 3.946 0.603 -31.266 1.00 34.32 142 LYS A O 13
ATOM 19881 N N . ASP A 1 27 ? 3.340 1.675 -29.383 1.00 30.42 143 ASP A N 13
ATOM 19882 C CA . ASP A 1 27 ? 4.674 2.203 -29.124 1.00 23.13 143 ASP A CA 13
ATOM 19883 C C . ASP A 1 27 ? 5.441 1.296 -28.166 1.00 43.32 143 ASP A C 13
ATOM 19884 O O . ASP A 1 27 ? 6.659 1.407 -28.032 1.00 1.24 143 ASP A O 13
ATOM 19893 N N . GLY A 1 28 ? 4.719 0.399 -27.502 1.00 12.33 144 GLY A N 13
ATOM 19894 C CA . GLY A 1 28 ? 5.348 -0.512 -26.564 1.00 71.52 144 GLY A CA 13
ATOM 19895 C C . GLY A 1 28 ? 6.081 0.213 -25.453 1.00 60.23 144 GLY A C 13
ATOM 19896 O O . GLY A 1 28 ? 6.993 -0.339 -24.839 1.00 24.45 144 GLY A O 13
ATOM 19900 N N . SER A 1 29 ? 5.683 1.455 -25.196 1.00 31.41 145 SER A N 13
ATOM 19901 C CA . SER A 1 29 ? 6.312 2.259 -24.155 1.00 63.11 145 SER A CA 13
ATOM 19902 C C . SER A 1 29 ? 5.951 1.733 -22.769 1.00 41.02 145 SER A C 13
ATOM 19903 O O . SER A 1 29 ? 6.640 2.011 -21.788 1.00 71.05 145 SER A O 13
ATOM 19911 N N . GLY A 1 30 ? 4.864 0.970 -22.697 1.00 42.41 146 GLY A N 13
ATOM 19912 C CA . GLY A 1 30 ? 4.429 0.417 -21.428 1.00 1.20 146 GLY A CA 13
ATOM 19913 C C . GLY A 1 30 ? 3.237 1.156 -20.852 1.00 23.42 146 GLY A C 13
ATOM 19914 O O . GLY A 1 30 ? 3.051 1.193 -19.636 1.00 24.52 146 GLY A O 13
ATOM 19918 N N . GLN A 1 31 ? 2.430 1.746 -21.727 1.00 15.14 147 GLN A N 13
ATOM 19919 C CA . GLN A 1 31 ? 1.251 2.489 -21.297 1.00 11.24 147 GLN A CA 13
ATOM 19920 C C . GLN A 1 31 ? 0.141 2.399 -22.338 1.00 53.34 147 GLN A C 13
ATOM 19921 O O . GLN A 1 31 ? 0.406 2.316 -23.538 1.00 40.44 147 GLN A O 13
ATOM 19935 N N . LEU A 1 32 ? -1.103 2.416 -21.873 1.00 33.23 148 LEU A N 13
ATOM 19936 C CA . LEU A 1 32 ? -2.255 2.336 -22.764 1.00 72.33 148 LEU A CA 13
ATOM 19937 C C . LEU A 1 32 ? -3.347 3.309 -22.332 1.00 32.23 148 LEU A C 13
ATOM 19938 O O . LEU A 1 32 ? -3.210 4.002 -21.324 1.00 43.24 148 LEU A O 13
ATOM 19954 N N . GLN A 1 33 ? -4.432 3.352 -23.099 1.00 44.40 149 GLN A N 13
ATOM 19955 C CA . GLN A 1 33 ? -5.548 4.240 -22.793 1.00 62.55 149 GLN A CA 13
ATOM 19956 C C . GLN A 1 33 ? -6.573 3.540 -21.907 1.00 63.51 149 GLN A C 13
ATOM 19957 O O . GLN A 1 33 ? -6.857 2.355 -22.086 1.00 51.25 149 GLN A O 13
ATOM 19971 N N . ASP A 1 34 ? -7.123 4.279 -20.951 1.00 35.11 150 ASP A N 13
ATOM 19972 C CA . ASP A 1 34 ? -8.118 3.729 -20.036 1.00 43.34 150 ASP A CA 13
ATOM 19973 C C . ASP A 1 34 ? -9.296 3.140 -20.805 1.00 71.03 150 ASP A C 13
ATOM 19974 O O . ASP A 1 34 ? -9.981 2.241 -20.317 1.00 54.13 150 ASP A O 13
ATOM 19983 N N . ASP A 1 35 ? -9.526 3.653 -22.009 1.00 35.11 151 ASP A N 13
ATOM 19984 C CA . ASP A 1 35 ? -10.622 3.178 -22.846 1.00 32.44 151 ASP A CA 13
ATOM 19985 C C . ASP A 1 35 ? -10.248 1.872 -23.541 1.00 51.52 151 ASP A C 13
ATOM 19986 O O . ASP A 1 35 ? -11.116 1.068 -23.879 1.00 24.22 151 ASP A O 13
ATOM 19995 N N . GLU A 1 36 ? -8.951 1.671 -23.753 1.00 12.11 152 GLU A N 13
ATOM 19996 C CA . GLU A 1 36 ? -8.464 0.464 -24.410 1.00 45.43 152 GLU A CA 13
ATOM 19997 C C . GLU A 1 36 ? -8.442 -0.713 -23.440 1.00 22.03 152 GLU A C 13
ATOM 19998 O O . GLU A 1 36 ? -8.541 -1.870 -23.849 1.00 73.10 152 GLU A O 13
ATOM 20010 N N . ILE A 1 37 ? -8.311 -0.409 -22.153 1.00 3.01 153 ILE A N 13
ATOM 20011 C CA . ILE A 1 37 ? -8.276 -1.441 -21.124 1.00 74.13 153 ILE A CA 13
ATOM 20012 C C . ILE A 1 37 ? -9.474 -2.377 -21.244 1.00 72.05 153 ILE A C 13
ATOM 20013 O O . ILE A 1 37 ? -9.362 -3.579 -21.006 1.00 30.03 153 ILE A O 13
ATOM 20029 N N . ALA A 1 38 ? -10.620 -1.817 -21.618 1.00 73.40 154 ALA A N 13
ATOM 20030 C CA . ALA A 1 38 ? -11.839 -2.602 -21.774 1.00 65.41 154 ALA A CA 13
ATOM 20031 C C . ALA A 1 38 ? -11.617 -3.778 -22.719 1.00 63.24 154 ALA A C 13
ATOM 20032 O O . ALA A 1 38 ? -11.802 -4.934 -22.342 1.00 75.31 154 ALA A O 13
ATOM 20039 N N . GLY A 1 39 ? -11.219 -3.475 -23.951 1.00 45.52 155 GLY A N 13
ATOM 20040 C CA . GLY A 1 39 ? -10.979 -4.517 -24.932 1.00 21.44 155 GLY A CA 13
ATOM 20041 C C . GLY A 1 39 ? -9.759 -5.354 -24.602 1.00 3.04 155 GLY A C 13
ATOM 20042 O O . GLY A 1 39 ? -9.737 -6.560 -24.852 1.00 12.11 155 GLY A O 13
ATOM 20046 N N . LEU A 1 40 ? -8.739 -4.714 -24.040 1.00 30.11 156 LEU A N 13
ATOM 20047 C CA . LEU A 1 40 ? -7.508 -5.407 -23.676 1.00 43.14 156 LEU A CA 13
ATOM 20048 C C . LEU A 1 40 ? -7.794 -6.560 -22.720 1.00 62.43 156 LEU A C 13
ATOM 20049 O O . LEU A 1 40 ? -7.222 -7.644 -22.848 1.00 43.34 156 LEU A O 13
ATOM 20065 N N . LEU A 1 41 ? -8.684 -6.322 -21.763 1.00 43.33 157 LEU A N 13
ATOM 20066 C CA . LEU A 1 41 ? -9.048 -7.342 -20.786 1.00 54.50 157 LEU A CA 13
ATOM 20067 C C . LEU A 1 41 ? -9.762 -8.510 -21.459 1.00 2.03 157 LEU A C 13
ATOM 20068 O O . LEU A 1 41 ? -9.598 -9.664 -21.061 1.00 42.33 157 LEU A O 13
ATOM 20084 N N . LYS A 1 42 ? -10.553 -8.204 -22.481 1.00 41.23 158 LYS A N 13
ATOM 20085 C CA . LYS A 1 42 ? -11.289 -9.228 -23.213 1.00 13.21 158 LYS A CA 13
ATOM 20086 C C . LYS A 1 42 ? -10.360 -10.352 -23.660 1.00 42.51 158 LYS A C 13
ATOM 20087 O O . LYS A 1 42 ? -10.681 -11.531 -23.513 1.00 50.12 158 LYS A O 13
ATOM 20106 N N . ASP A 1 43 ? -9.207 -9.978 -24.204 1.00 71.25 159 ASP A N 13
ATOM 20107 C CA . ASP A 1 43 ? -8.230 -10.955 -24.671 1.00 23.05 159 ASP A CA 13
ATOM 20108 C C . ASP A 1 43 ? -7.356 -11.441 -23.519 1.00 22.43 159 ASP A C 13
ATOM 20109 O O . ASP A 1 43 ? -6.820 -12.550 -23.556 1.00 15.13 159 ASP A O 13
ATOM 20118 N N . THR A 1 44 ? -7.214 -10.604 -22.495 1.00 71.45 160 THR A N 13
ATOM 20119 C CA . THR A 1 44 ? -6.404 -10.948 -21.334 1.00 4.41 160 THR A CA 13
ATOM 20120 C C . THR A 1 44 ? -6.954 -12.179 -20.624 1.00 63.41 160 THR A C 13
ATOM 20121 O O . THR A 1 44 ? -6.206 -13.094 -20.277 1.00 43.23 160 THR A O 13
ATOM 20132 N N . TYR A 1 45 ? -8.265 -12.198 -20.411 1.00 42.55 161 TYR A N 13
ATOM 20133 C CA . TYR A 1 45 ? -8.915 -13.317 -19.741 1.00 61.20 161 TYR A CA 13
ATOM 20134 C C . TYR A 1 45 ? -8.831 -14.583 -20.589 1.00 0.13 161 TYR A C 13
ATOM 20135 O O . TYR A 1 45 ? -8.528 -15.663 -20.083 1.00 32.12 161 TYR A O 13
ATOM 20153 N N . ALA A 1 46 ? -9.101 -14.440 -21.882 1.00 40.11 162 ALA A N 13
ATOM 20154 C CA . ALA A 1 46 ? -9.054 -15.570 -22.802 1.00 3.22 162 ALA A CA 13
ATOM 20155 C C . ALA A 1 46 ? -7.731 -16.319 -22.683 1.00 61.04 162 ALA A C 13
ATOM 20156 O O . ALA A 1 46 ? -7.710 -17.542 -22.550 1.00 72.13 162 ALA A O 13
ATOM 20163 N N . GLU A 1 47 ? -6.629 -15.577 -22.734 1.00 11.13 163 GLU A N 13
ATOM 20164 C CA . GLU A 1 47 ? -5.302 -16.173 -22.634 1.00 11.04 163 GLU A CA 13
ATOM 20165 C C . GLU A 1 47 ? -5.041 -16.685 -21.220 1.00 60.20 163 GLU A C 13
ATOM 20166 O O . GLU A 1 47 ? -4.234 -17.591 -21.016 1.00 63.43 163 GLU A O 13
ATOM 20178 N N . MET A 1 48 ? -5.730 -16.097 -20.247 1.00 61.44 164 MET A N 13
ATOM 20179 C CA . MET A 1 48 ? -5.573 -16.494 -18.853 1.00 33.31 164 MET A CA 13
ATOM 20180 C C . MET A 1 48 ? -6.268 -17.826 -18.585 1.00 52.43 164 MET A C 13
ATOM 20181 O O . MET A 1 48 ? -5.907 -18.550 -17.659 1.00 20.11 164 MET A O 13
ATOM 20195 N N . GLY A 1 49 ? -7.268 -18.141 -19.403 1.00 31.41 165 GLY A N 13
ATOM 20196 C CA . GLY A 1 49 ? -7.998 -19.385 -19.237 1.00 5.10 165 GLY A CA 13
ATOM 20197 C C . GLY A 1 49 ? -9.336 -19.185 -18.554 1.00 70.21 165 GLY A C 13
ATOM 20198 O O . GLY A 1 49 ? -10.184 -20.077 -18.563 1.00 22.11 165 GLY A O 13
ATOM 20202 N N . MET A 1 50 ? -9.526 -18.012 -17.959 1.00 61.03 166 MET A N 13
ATOM 20203 C CA . MET A 1 50 ? -10.771 -17.699 -17.268 1.00 11.20 166 MET A CA 13
ATOM 20204 C C . MET A 1 50 ? -11.916 -17.529 -18.261 1.00 53.41 166 MET A C 13
ATOM 20205 O O . MET A 1 50 ? -11.831 -16.725 -19.190 1.00 24.31 166 MET A O 13
ATOM 20219 N N . SER A 1 51 ? -12.987 -18.290 -18.059 1.00 11.30 167 SER A N 13
ATOM 20220 C CA . SER A 1 51 ? -14.148 -18.226 -18.940 1.00 3.45 167 SER A CA 13
ATOM 20221 C C . SER A 1 51 ? -15.412 -17.899 -18.150 1.00 25.44 167 SER A C 13
ATOM 20222 O O . SER A 1 51 ? -15.490 -18.158 -16.949 1.00 53.44 167 SER A O 13
ATOM 20230 N N . ASN A 1 52 ? -16.399 -17.330 -18.833 1.00 44.34 168 ASN A N 13
ATOM 20231 C CA . ASN A 1 52 ? -17.659 -16.967 -18.197 1.00 15.23 168 ASN A CA 13
ATOM 20232 C C . ASN A 1 52 ? -17.428 -15.989 -17.049 1.00 25.14 168 ASN A C 13
ATOM 20233 O O . ASN A 1 52 ? -18.207 -15.935 -16.097 1.00 74.55 168 ASN A O 13
ATOM 20244 N N . PHE A 1 53 ? -16.350 -15.217 -17.145 1.00 14.11 169 PHE A N 13
ATOM 20245 C CA . PHE A 1 53 ? -16.015 -14.241 -16.115 1.00 1.23 169 PHE A CA 13
ATOM 20246 C C . PHE A 1 53 ? -15.389 -12.993 -16.731 1.00 24.22 169 PHE A C 13
ATOM 20247 O O . PHE A 1 53 ? -14.185 -12.949 -16.986 1.00 63.42 169 PHE A O 13
ATOM 20264 N N . THR A 1 54 ? -16.215 -11.979 -16.968 1.00 61.02 170 THR A N 13
ATOM 20265 C CA . THR A 1 54 ? -15.744 -10.731 -17.556 1.00 33.13 170 THR A CA 13
ATOM 20266 C C . THR A 1 54 ? -15.600 -9.645 -16.496 1.00 52.43 170 THR A C 13
ATOM 20267 O O . THR A 1 54 ? -16.414 -9.525 -15.581 1.00 14.14 170 THR A O 13
ATOM 20278 N N . PRO A 1 55 ? -14.540 -8.832 -16.621 1.00 55.13 171 PRO A N 13
ATOM 20279 C CA . PRO A 1 55 ? -14.266 -7.739 -15.683 1.00 62.34 171 PRO A CA 13
ATOM 20280 C C . PRO A 1 55 ? -15.275 -6.603 -15.806 1.00 12.15 171 PRO A C 13
ATOM 20281 O O . PRO A 1 55 ? -15.331 -5.914 -16.825 1.00 5.23 171 PRO A O 13
ATOM 20292 N N . THR A 1 56 ? -16.073 -6.411 -14.760 1.00 32.25 172 THR A N 13
ATOM 20293 C CA . THR A 1 56 ? -17.081 -5.359 -14.750 1.00 53.20 172 THR A CA 13
ATOM 20294 C C . THR A 1 56 ? -16.449 -3.989 -14.970 1.00 24.44 172 THR A C 13
ATOM 20295 O O . THR A 1 56 ? -15.351 -3.716 -14.484 1.00 2.22 172 THR A O 13
ATOM 20306 N N . LYS A 1 57 ? -17.148 -3.131 -15.704 1.00 3.30 173 LYS A N 13
ATOM 20307 C CA . LYS A 1 57 ? -16.656 -1.788 -15.987 1.00 1.40 173 LYS A CA 13
ATOM 20308 C C . LYS A 1 57 ? -16.581 -0.955 -14.711 1.00 20.52 173 LYS A C 13
ATOM 20309 O O . LYS A 1 57 ? -15.545 -0.367 -14.404 1.00 12.54 173 LYS A O 13
ATOM 20328 N N . GLU A 1 58 ? -17.685 -0.913 -13.971 1.00 70.44 174 GLU A N 13
ATOM 20329 C CA . GLU A 1 58 ? -17.742 -0.154 -12.728 1.00 54.41 174 GLU A CA 13
ATOM 20330 C C . GLU A 1 58 ? -16.594 -0.540 -11.801 1.00 31.44 174 GLU A C 13
ATOM 20331 O O . GLU A 1 58 ? -16.137 0.267 -10.992 1.00 25.04 174 GLU A O 13
ATOM 20343 N N . ASP A 1 59 ? -16.134 -1.781 -11.924 1.00 11.51 175 ASP A N 13
ATOM 20344 C CA . ASP A 1 59 ? -15.039 -2.276 -11.098 1.00 12.43 175 ASP A CA 13
ATOM 20345 C C . ASP A 1 59 ? -13.695 -1.789 -11.629 1.00 4.43 175 ASP A C 13
ATOM 20346 O O . ASP A 1 59 ? -12.832 -1.358 -10.863 1.00 50.22 175 ASP A O 13
ATOM 20355 N N . VAL A 1 60 ? -13.522 -1.861 -12.945 1.00 34.12 176 VAL A N 13
ATOM 20356 C CA . VAL A 1 60 ? -12.283 -1.428 -13.579 1.00 1.23 176 VAL A CA 13
ATOM 20357 C C . VAL A 1 60 ? -11.899 -0.022 -13.132 1.00 15.33 176 VAL A C 13
ATOM 20358 O O . VAL A 1 60 ? -10.719 0.324 -13.074 1.00 70.43 176 VAL A O 13
ATOM 20371 N N . LYS A 1 61 ? -12.905 0.787 -12.815 1.00 41.31 177 LYS A N 13
ATOM 20372 C CA . LYS A 1 61 ? -12.675 2.157 -12.371 1.00 22.22 177 LYS A CA 13
ATOM 20373 C C . LYS A 1 61 ? -12.225 2.188 -10.914 1.00 23.22 177 LYS A C 13
ATOM 20374 O O . LYS A 1 61 ? -11.388 3.006 -10.530 1.00 64.55 177 LYS A O 13
ATOM 20393 N N . ILE A 1 62 ? -12.784 1.292 -10.107 1.00 50.13 178 ILE A N 13
ATOM 20394 C CA . ILE A 1 62 ? -12.438 1.216 -8.694 1.00 5.25 178 ILE A CA 13
ATOM 20395 C C . ILE A 1 62 ? -11.063 0.586 -8.498 1.00 3.34 178 ILE A C 13
ATOM 20396 O O . ILE A 1 62 ? -10.282 1.026 -7.653 1.00 34.51 178 ILE A O 13
ATOM 20412 N N . TRP A 1 63 ? -10.773 -0.444 -9.284 1.00 44.53 179 TRP A N 13
ATOM 20413 C CA . TRP A 1 63 ? -9.490 -1.133 -9.199 1.00 33.24 179 TRP A CA 13
ATOM 20414 C C . TRP A 1 63 ? -8.334 -0.160 -9.401 1.00 72.13 179 TRP A C 13
ATOM 20415 O O . TRP A 1 63 ? -7.278 -0.298 -8.783 1.00 11.45 179 TRP A O 13
ATOM 20436 N N . LEU A 1 64 ? -8.540 0.823 -10.271 1.00 2.14 180 LEU A N 13
ATOM 20437 C CA . LEU A 1 64 ? -7.514 1.820 -10.555 1.00 4.45 180 LEU A CA 13
ATOM 20438 C C . LEU A 1 64 ? -7.517 2.921 -9.498 1.00 41.05 180 LEU A C 13
ATOM 20439 O O . LEU A 1 64 ? -6.472 3.483 -9.171 1.00 61.43 180 LEU A O 13
ATOM 20455 N N . GLN A 1 65 ? -8.698 3.222 -8.968 1.00 60.33 181 GLN A N 13
ATOM 20456 C CA . GLN A 1 65 ? -8.836 4.254 -7.948 1.00 11.11 181 GLN A CA 13
ATOM 20457 C C . GLN A 1 65 ? -8.566 3.686 -6.559 1.00 22.04 181 GLN A C 13
ATOM 20458 O O . GLN A 1 65 ? -8.680 4.391 -5.556 1.00 74.24 181 GLN A O 13
ATOM 20472 N N . MET A 1 66 ? -8.207 2.407 -6.507 1.00 41.42 182 MET A N 13
ATOM 20473 C CA . MET A 1 66 ? -7.919 1.745 -5.240 1.00 55.21 182 MET A CA 13
ATOM 20474 C C . MET A 1 66 ? -6.419 1.720 -4.968 1.00 2.11 182 MET A C 13
ATOM 20475 O O . MET A 1 66 ? -5.988 1.699 -3.815 1.00 61.44 182 MET A O 13
ATOM 20489 N N . ALA A 1 67 ? -5.628 1.723 -6.036 1.00 70.40 183 ALA A N 13
ATOM 20490 C CA . ALA A 1 67 ? -4.176 1.702 -5.912 1.00 21.25 183 ALA A CA 13
ATOM 20491 C C . ALA A 1 67 ? -3.550 2.919 -6.584 1.00 2.13 183 ALA A C 13
ATOM 20492 O O . ALA A 1 67 ? -2.865 3.712 -5.938 1.00 45.53 183 ALA A O 13
ATOM 20499 N N . ASP A 1 68 ? -3.789 3.060 -7.883 1.00 20.13 184 ASP A N 13
ATOM 20500 C CA . ASP A 1 68 ? -3.249 4.181 -8.643 1.00 5.25 184 ASP A CA 13
ATOM 20501 C C . ASP A 1 68 ? -4.249 5.332 -8.699 1.00 62.43 184 ASP A C 13
ATOM 20502 O O . ASP A 1 68 ? -4.440 5.952 -9.746 1.00 33.21 184 ASP A O 13
ATOM 20511 N N . THR A 1 69 ? -4.886 5.611 -7.567 1.00 12.54 185 THR A N 13
ATOM 20512 C CA . THR A 1 69 ? -5.868 6.685 -7.488 1.00 15.25 185 THR A CA 13
ATOM 20513 C C . THR A 1 69 ? -5.269 8.013 -7.936 1.00 3.15 185 THR A C 13
ATOM 20514 O O . THR A 1 69 ? -4.564 8.674 -7.175 1.00 3.53 185 THR A O 13
ATOM 20525 N N . ASN A 1 70 ? -5.554 8.398 -9.175 1.00 72.23 186 ASN A N 13
ATOM 20526 C CA . ASN A 1 70 ? -5.042 9.648 -9.725 1.00 14.24 186 ASN A CA 13
ATOM 20527 C C . ASN A 1 70 ? -5.812 10.046 -10.980 1.00 50.04 186 ASN A C 13
ATOM 20528 O O . ASN A 1 70 ? -6.530 9.234 -11.564 1.00 43.14 186 ASN A O 13
ATOM 20539 N N . SER A 1 71 ? -5.657 11.301 -11.390 1.00 63.24 187 SER A N 13
ATOM 20540 C CA . SER A 1 71 ? -6.339 11.808 -12.575 1.00 71.00 187 SER A CA 13
ATOM 20541 C C . SER A 1 71 ? -5.337 12.166 -13.668 1.00 63.20 187 SER A C 13
ATOM 20542 O O . SER A 1 71 ? -5.126 13.340 -13.972 1.00 50.12 187 SER A O 13
ATOM 20550 N N . ASP A 1 72 ? -4.721 11.145 -14.255 1.00 14.13 188 ASP A N 13
ATOM 20551 C CA . ASP A 1 72 ? -3.741 11.350 -15.315 1.00 14.11 188 ASP A CA 13
ATOM 20552 C C . ASP A 1 72 ? -4.368 11.118 -16.686 1.00 41.13 188 ASP A C 13
ATOM 20553 O O . ASP A 1 72 ? -3.948 11.710 -17.680 1.00 33.21 188 ASP A O 13
ATOM 20562 N N . GLY A 1 73 ? -5.375 10.251 -16.732 1.00 40.05 189 GLY A N 13
ATOM 20563 C CA . GLY A 1 73 ? -6.042 9.955 -17.987 1.00 11.02 189 GLY A CA 13
ATOM 20564 C C . GLY A 1 73 ? -5.250 8.995 -18.852 1.00 52.23 189 GLY A C 13
ATOM 20565 O O . GLY A 1 73 ? -5.269 9.095 -20.079 1.00 42.00 189 GLY A O 13
ATOM 20569 N N . SER A 1 74 ? -4.551 8.063 -18.213 1.00 2.24 190 SER A N 13
ATOM 20570 C CA . SER A 1 74 ? -3.744 7.085 -18.932 1.00 61.41 190 SER A CA 13
ATOM 20571 C C . SER A 1 74 ? -3.594 5.802 -18.120 1.00 70.31 190 SER A C 13
ATOM 20572 O O . SER A 1 74 ? -4.063 5.713 -16.985 1.00 75.05 190 SER A O 13
ATOM 20580 N N . VAL A 1 75 ? -2.936 4.809 -18.710 1.00 61.11 191 VAL A N 13
ATOM 20581 C CA . VAL A 1 75 ? -2.722 3.530 -18.043 1.00 12.44 191 VAL A CA 13
ATOM 20582 C C . VAL A 1 75 ? -1.299 3.029 -18.258 1.00 4.20 191 VAL A C 13
ATOM 20583 O O . VAL A 1 75 ? -0.676 3.317 -19.280 1.00 74.55 191 VAL A O 13
ATOM 20596 N N . SER A 1 76 ? -0.788 2.278 -17.288 1.00 34.44 192 SER A N 13
ATOM 20597 C CA . SER A 1 76 ? 0.564 1.738 -17.369 1.00 51.41 192 SER A CA 13
ATOM 20598 C C . SER A 1 76 ? 0.562 0.229 -17.143 1.00 54.54 192 SER A C 13
ATOM 20599 O O . SER A 1 76 ? -0.264 -0.297 -16.396 1.00 72.25 192 SER A O 13
ATOM 20607 N N . LEU A 1 77 ? 1.492 -0.461 -17.794 1.00 15.10 193 LEU A N 13
ATOM 20608 C CA . LEU A 1 77 ? 1.598 -1.910 -17.665 1.00 65.15 193 LEU A CA 13
ATOM 20609 C C . LEU A 1 77 ? 1.819 -2.313 -16.211 1.00 35.11 193 LEU A C 13
ATOM 20610 O O . LEU A 1 77 ? 1.212 -3.266 -15.723 1.00 22.11 193 LEU A O 13
ATOM 20626 N N . GLU A 1 78 ? 2.688 -1.579 -15.524 1.00 24.11 194 GLU A N 13
ATOM 20627 C CA . GLU A 1 78 ? 2.987 -1.860 -14.124 1.00 74.05 194 GLU A CA 13
ATOM 20628 C C . GLU A 1 78 ? 1.710 -1.878 -13.289 1.00 73.11 194 GLU A C 13
ATOM 20629 O O . GLU A 1 78 ? 1.426 -2.852 -12.593 1.00 74.10 194 GLU A O 13
ATOM 20641 N N . GLU A 1 79 ? 0.945 -0.793 -13.364 1.00 60.21 195 GLU A N 13
ATOM 20642 C CA . GLU A 1 79 ? -0.301 -0.684 -12.614 1.00 25.12 195 GLU A CA 13
ATOM 20643 C C . GLU A 1 79 ? -1.322 -1.706 -13.104 1.00 31.55 195 GLU A C 13
ATOM 20644 O O . GLU A 1 79 ? -2.081 -2.270 -12.314 1.00 4.42 195 GLU A O 13
ATOM 20656 N N . TYR A 1 80 ? -1.336 -1.940 -14.411 1.00 22.40 196 TYR A N 13
ATOM 20657 C CA . TYR A 1 80 ? -2.265 -2.892 -15.007 1.00 75.24 196 TYR A CA 13
ATOM 20658 C C . TYR A 1 80 ? -2.122 -4.269 -14.366 1.00 14.24 196 TYR A C 13
ATOM 20659 O O . TYR A 1 80 ? -3.063 -5.062 -14.357 1.00 51.11 196 TYR A O 13
ATOM 20677 N N . GLU A 1 81 ? -0.938 -4.544 -13.828 1.00 41.14 197 GLU A N 13
ATOM 20678 C CA . GLU A 1 81 ? -0.671 -5.824 -13.184 1.00 62.42 197 GLU A CA 13
ATOM 20679 C C . GLU A 1 81 ? -1.706 -6.115 -12.101 1.00 60.02 197 GLU A C 13
ATOM 20680 O O . GLU A 1 81 ? -2.427 -7.110 -12.168 1.00 73.41 197 GLU A O 13
ATOM 20692 N N . ASP A 1 82 ? -1.772 -5.239 -11.104 1.00 71.44 198 ASP A N 13
ATOM 20693 C CA . ASP A 1 82 ? -2.719 -5.401 -10.007 1.00 4.43 198 ASP A CA 13
ATOM 20694 C C . ASP A 1 82 ? -4.153 -5.417 -10.524 1.00 55.14 198 ASP A C 13
ATOM 20695 O O . ASP A 1 82 ? -5.040 -6.012 -9.910 1.00 62.21 198 ASP A O 13
ATOM 20704 N N . LEU A 1 83 ? -4.376 -4.759 -11.657 1.00 22.01 199 LEU A N 13
ATOM 20705 C CA . LEU A 1 83 ? -5.704 -4.697 -12.257 1.00 42.34 199 LEU A CA 13
ATOM 20706 C C . LEU A 1 83 ? -6.285 -6.095 -12.439 1.00 74.02 199 LEU A C 13
ATOM 20707 O O . LEU A 1 83 ? -7.482 -6.310 -12.246 1.00 14.13 199 LEU A O 13
ATOM 20723 N N . ILE A 1 84 ? -5.430 -7.042 -12.810 1.00 34.23 200 ILE A N 13
ATOM 20724 C CA . ILE A 1 84 ? -5.859 -8.420 -13.014 1.00 32.31 200 ILE A CA 13
ATOM 20725 C C . ILE A 1 84 ? -5.945 -9.171 -11.690 1.00 22.35 200 ILE A C 13
ATOM 20726 O O . ILE A 1 84 ? -6.845 -9.987 -11.484 1.00 5.51 200 ILE A O 13
ATOM 20742 N N . ILE A 1 85 ? -5.004 -8.890 -10.794 1.00 54.31 201 ILE A N 13
ATOM 20743 C CA . ILE A 1 85 ? -4.976 -9.536 -9.488 1.00 65.42 201 ILE A CA 13
ATOM 20744 C C . ILE A 1 85 ? -6.328 -9.430 -8.792 1.00 71.00 201 ILE A C 13
ATOM 20745 O O . ILE A 1 85 ? -6.860 -10.420 -8.290 1.00 74.32 201 ILE A O 13
ATOM 20761 N N . LYS A 1 86 ? -6.881 -8.222 -8.767 1.00 22.03 202 LYS A N 13
ATOM 20762 C CA . LYS A 1 86 ? -8.173 -7.985 -8.135 1.00 54.43 202 LYS A CA 13
ATOM 20763 C C . LYS A 1 86 ? -9.296 -8.644 -8.930 1.00 13.22 202 LYS A C 13
ATOM 20764 O O . LYS A 1 86 ? -10.191 -9.266 -8.358 1.00 72.52 202 LYS A O 13
ATOM 20783 N N . SER A 1 87 ? -9.242 -8.504 -10.250 1.00 42.24 203 SER A N 13
ATOM 20784 C CA . SER A 1 87 ? -10.256 -9.084 -11.123 1.00 42.01 203 SER A CA 13
ATOM 20785 C C . SER A 1 87 ? -10.284 -10.603 -10.988 1.00 62.41 203 SER A C 13
ATOM 20786 O O . SER A 1 87 ? -11.307 -11.242 -11.238 1.00 70.02 203 SER A O 13
ATOM 20794 N N . LEU A 1 88 ? -9.153 -11.176 -10.591 1.00 71.51 204 LEU A N 13
ATOM 20795 C CA . LEU A 1 88 ? -9.046 -12.622 -10.422 1.00 40.51 204 LEU A CA 13
ATOM 20796 C C . LEU A 1 88 ? -9.871 -13.093 -9.229 1.00 4.24 204 LEU A C 13
ATOM 20797 O O . LEU A 1 88 ? -10.691 -14.002 -9.350 1.00 23.32 204 LEU A O 13
ATOM 20813 N N . GLN A 1 89 ? -9.648 -12.466 -8.078 1.00 30.33 205 GLN A N 13
ATOM 20814 C CA . GLN A 1 89 ? -10.372 -12.821 -6.863 1.00 31.31 205 GLN A CA 13
ATOM 20815 C C . GLN A 1 89 ? -11.876 -12.664 -7.060 1.00 12.10 205 GLN A C 13
ATOM 20816 O O . GLN A 1 89 ? -12.674 -13.274 -6.347 1.00 41.25 205 GLN A O 13
ATOM 20830 N N . LYS A 1 90 ? -12.258 -11.842 -8.031 1.00 43.44 206 LYS A N 13
ATOM 20831 C CA . LYS A 1 90 ? -13.666 -11.604 -8.324 1.00 52.30 206 LYS A CA 13
ATOM 20832 C C . LYS A 1 90 ? -14.264 -12.769 -9.105 1.00 70.43 206 LYS A C 13
ATOM 20833 O O . LYS A 1 90 ? -15.472 -13.001 -9.065 1.00 40.25 206 LYS A O 13
ATOM 20852 N N . ALA A 1 91 ? -13.410 -13.501 -9.814 1.00 11.13 207 ALA A N 13
ATOM 20853 C CA . ALA A 1 91 ? -13.854 -14.645 -10.601 1.00 1.42 207 ALA A CA 13
ATOM 20854 C C . ALA A 1 91 ? -13.931 -15.904 -9.744 1.00 51.13 207 ALA A C 13
ATOM 20855 O O . ALA A 1 91 ? -14.538 -16.899 -10.139 1.00 1.40 207 ALA A O 13
ATOM 20862 N N . GLY A 1 92 ? -13.311 -15.854 -8.569 1.00 40.11 208 GLY A N 13
ATOM 20863 C CA . GLY A 1 92 ? -13.321 -16.998 -7.676 1.00 10.52 208 GLY A CA 13
ATOM 20864 C C . GLY A 1 92 ? -11.945 -17.607 -7.499 1.00 24.20 208 GLY A C 13
ATOM 20865 O O . GLY A 1 92 ? -11.810 -18.824 -7.366 1.00 0.13 208 GLY A O 13
ATOM 20869 N N . ILE A 1 93 ? -10.920 -16.761 -7.499 1.00 70.13 209 ILE A N 13
ATOM 20870 C CA . ILE A 1 93 ? -9.547 -17.224 -7.338 1.00 74.33 209 ILE A CA 13
ATOM 20871 C C . ILE A 1 93 ? -8.965 -16.766 -6.005 1.00 53.15 209 ILE A C 13
ATOM 20872 O O . ILE A 1 93 ? -9.238 -15.657 -5.546 1.00 41.32 209 ILE A O 13
ATOM 20888 N N . ARG A 1 94 ? -8.161 -17.626 -5.390 1.00 61.41 210 ARG A N 13
ATOM 20889 C CA . ARG A 1 94 ? -7.539 -17.310 -4.110 1.00 13.31 210 ARG A CA 13
ATOM 20890 C C . ARG A 1 94 ? -6.099 -16.845 -4.305 1.00 51.32 210 ARG A C 13
ATOM 20891 O O . ARG A 1 94 ? -5.220 -17.638 -4.642 1.00 3.25 210 ARG A O 13
ATOM 20912 N N . VAL A 1 95 ? -5.866 -15.554 -4.092 1.00 44.54 211 VAL A N 13
ATOM 20913 C CA . VAL A 1 95 ? -4.533 -14.983 -4.244 1.00 44.53 211 VAL A CA 13
ATOM 20914 C C . VAL A 1 95 ? -4.009 -14.449 -2.916 1.00 23.13 211 VAL A C 13
ATOM 20915 O O . VAL A 1 95 ? -4.495 -13.441 -2.406 1.00 13.52 211 VAL A O 13
ATOM 20928 N N . GLU A 1 96 ? -3.013 -15.133 -2.361 1.00 30.32 212 GLU A N 13
ATOM 20929 C CA . GLU A 1 96 ? -2.423 -14.728 -1.090 1.00 52.55 212 GLU A CA 13
ATOM 20930 C C . GLU A 1 96 ? -0.929 -14.457 -1.246 1.00 15.20 212 GLU A C 13
ATOM 20931 O O . GLU A 1 96 ? -0.253 -15.089 -2.058 1.00 31.14 212 GLU A O 13
ATOM 20943 N N . LYS A 1 97 ? -0.421 -13.512 -0.463 1.00 2.24 213 LYS A N 13
ATOM 20944 C CA . LYS A 1 97 ? 0.992 -13.156 -0.511 1.00 3.11 213 LYS A CA 13
ATOM 20945 C C . LYS A 1 97 ? 1.866 -14.339 -0.106 1.00 35.22 213 LYS A C 13
ATOM 20946 O O . LYS A 1 97 ? 1.439 -15.203 0.660 1.00 12.32 213 LYS A O 13
ATOM 20965 N N . GLN A 1 98 ? 3.089 -14.371 -0.624 1.00 1.42 214 GLN A N 13
ATOM 20966 C CA . GLN A 1 98 ? 4.022 -15.448 -0.315 1.00 14.05 214 GLN A CA 13
ATOM 20967 C C . GLN A 1 98 ? 5.446 -14.917 -0.191 1.00 51.42 214 GLN A C 13
ATOM 20968 O O . GLN A 1 98 ? 5.778 -13.868 -0.745 1.00 32.34 214 GLN A O 13
ATOM 20982 N N . SER A 1 99 ? 6.284 -15.647 0.538 1.00 15.43 215 SER A N 13
ATOM 20983 C CA . SER A 1 99 ? 7.671 -15.246 0.738 1.00 65.42 215 SER A CA 13
ATOM 20984 C C . SER A 1 99 ? 8.569 -15.839 -0.345 1.00 13.33 215 SER A C 13
ATOM 20985 O O . SER A 1 99 ? 8.567 -17.049 -0.575 1.00 41.35 215 SER A O 13
ATOM 20993 N N . LEU A 1 100 ? 9.334 -14.978 -1.006 1.00 3.20 216 LEU A N 13
ATOM 20994 C CA . LEU A 1 100 ? 10.238 -15.414 -2.065 1.00 73.11 216 LEU A CA 13
ATOM 20995 C C . LEU A 1 100 ? 11.521 -15.996 -1.481 1.00 0.31 216 LEU A C 13
ATOM 20996 O O . LEU A 1 100 ? 11.933 -15.634 -0.379 1.00 25.33 216 LEU A O 13
ATOM 21012 N N . VAL A 1 101 ? 12.150 -16.897 -2.228 1.00 72.51 217 VAL A N 13
ATOM 21013 C CA . VAL A 1 101 ? 13.389 -17.527 -1.786 1.00 55.12 217 VAL A CA 13
ATOM 21014 C C . VAL A 1 101 ? 14.556 -17.133 -2.684 1.00 51.10 217 VAL A C 13
ATOM 21015 O O . VAL A 1 101 ? 14.419 -17.066 -3.906 1.00 34.23 217 VAL A O 13
ATOM 21028 N N . PHE A 1 102 ? 15.706 -16.873 -2.070 1.00 54.14 218 PHE A N 13
ATOM 21029 C CA . PHE A 1 102 ? 16.898 -16.485 -2.814 1.00 44.30 218 PHE A CA 13
ATOM 21030 C C . PHE A 1 102 ? 17.410 -17.643 -3.665 1.00 71.41 218 PHE A C 13
ATOM 21031 O O . PHE A 1 102 ? 18.002 -17.435 -4.723 1.00 55.45 218 PHE A O 13
ATOM 21048 N N . SER A 1 1 ? 2.826 0.102 -2.618 1.00 43.33 117 SER A N 14
ATOM 21049 C CA . SER A 1 1 ? 3.834 0.052 -1.565 1.00 53.22 117 SER A CA 14
ATOM 21050 C C . SER A 1 1 ? 4.853 -1.049 -1.841 1.00 4.33 117 SER A C 14
ATOM 21051 O O . SER A 1 1 ? 6.058 -0.846 -1.692 1.00 3.44 117 SER A O 14
ATOM 21059 N N . SER A 1 2 ? 4.361 -2.216 -2.244 1.00 14.43 118 SER A N 14
ATOM 21060 C CA . SER A 1 2 ? 5.227 -3.351 -2.537 1.00 23.12 118 SER A CA 14
ATOM 21061 C C . SER A 1 2 ? 4.982 -3.871 -3.950 1.00 20.21 118 SER A C 14
ATOM 21062 O O . SER A 1 2 ? 4.029 -3.467 -4.617 1.00 20.14 118 SER A O 14
ATOM 21070 N N . LYS A 1 3 ? 5.849 -4.771 -4.401 1.00 45.23 119 LYS A N 14
ATOM 21071 C CA . LYS A 1 3 ? 5.729 -5.349 -5.734 1.00 51.04 119 LYS A CA 14
ATOM 21072 C C . LYS A 1 3 ? 4.808 -6.565 -5.719 1.00 13.41 119 LYS A C 14
ATOM 21073 O O . LYS A 1 3 ? 4.544 -7.161 -4.674 1.00 43.32 119 LYS A O 14
ATOM 21092 N N . PRO A 1 4 ? 4.306 -6.943 -6.904 1.00 24.51 120 PRO A N 14
ATOM 21093 C CA . PRO A 1 4 ? 3.409 -8.093 -7.053 1.00 13.23 120 PRO A CA 14
ATOM 21094 C C . PRO A 1 4 ? 4.123 -9.420 -6.820 1.00 14.11 120 PRO A C 14
ATOM 21095 O O . PRO A 1 4 ? 4.645 -10.028 -7.754 1.00 71.32 120 PRO A O 14
ATOM 21106 N N . LYS A 1 5 ? 4.141 -9.865 -5.568 1.00 4.30 121 LYS A N 14
ATOM 21107 C CA . LYS A 1 5 ? 4.790 -11.121 -5.212 1.00 34.25 121 LYS A CA 14
ATOM 21108 C C . LYS A 1 5 ? 3.780 -12.112 -4.641 1.00 54.22 121 LYS A C 14
ATOM 21109 O O . LYS A 1 5 ? 3.414 -12.034 -3.468 1.00 71.10 121 LYS A O 14
ATOM 21128 N N . TYR A 1 6 ? 3.334 -13.043 -5.477 1.00 52.54 122 TYR A N 14
ATOM 21129 C CA . TYR A 1 6 ? 2.365 -14.048 -5.056 1.00 43.13 122 TYR A CA 14
ATOM 21130 C C . TYR A 1 6 ? 2.819 -15.446 -5.465 1.00 73.01 122 TYR A C 14
ATOM 21131 O O . TYR A 1 6 ? 3.855 -15.612 -6.107 1.00 52.53 122 TYR A O 14
ATOM 21149 N N . ASN A 1 7 ? 2.033 -16.450 -5.088 1.00 3.42 123 ASN A N 14
ATOM 21150 C CA . ASN A 1 7 ? 2.353 -17.835 -5.415 1.00 14.45 123 ASN A CA 14
ATOM 21151 C C . ASN A 1 7 ? 2.647 -17.988 -6.904 1.00 34.33 123 ASN A C 14
ATOM 21152 O O . ASN A 1 7 ? 2.260 -17.159 -7.727 1.00 41.40 123 ASN A O 14
ATOM 21163 N N . PRO A 1 8 ? 3.347 -19.076 -7.259 1.00 52.33 124 PRO A N 14
ATOM 21164 C CA . PRO A 1 8 ? 3.707 -19.365 -8.650 1.00 44.15 124 PRO A CA 14
ATOM 21165 C C . PRO A 1 8 ? 2.497 -19.747 -9.496 1.00 22.45 124 PRO A C 14
ATOM 21166 O O . PRO A 1 8 ? 2.596 -19.873 -10.716 1.00 11.54 124 PRO A O 14
ATOM 21177 N N . GLU A 1 9 ? 1.356 -19.931 -8.838 1.00 63.22 125 GLU A N 14
ATOM 21178 C CA . GLU A 1 9 ? 0.127 -20.300 -9.531 1.00 3.11 125 GLU A CA 14
ATOM 21179 C C . GLU A 1 9 ? -0.578 -19.064 -10.083 1.00 64.33 125 GLU A C 14
ATOM 21180 O O . GLU A 1 9 ? -1.238 -19.124 -11.120 1.00 74.33 125 GLU A O 14
ATOM 21192 N N . VAL A 1 10 ? -0.432 -17.944 -9.382 1.00 72.32 126 VAL A N 14
ATOM 21193 C CA . VAL A 1 10 ? -1.054 -16.694 -9.801 1.00 43.15 126 VAL A CA 14
ATOM 21194 C C . VAL A 1 10 ? -0.151 -15.926 -10.761 1.00 73.41 126 VAL A C 14
ATOM 21195 O O . VAL A 1 10 ? -0.629 -15.168 -11.605 1.00 22.44 126 VAL A O 14
ATOM 21208 N N . GLU A 1 11 ? 1.156 -16.129 -10.626 1.00 75.10 127 GLU A N 14
ATOM 21209 C CA . GLU A 1 11 ? 2.125 -15.455 -11.482 1.00 31.22 127 GLU A CA 14
ATOM 21210 C C . GLU A 1 11 ? 1.799 -15.680 -12.955 1.00 73.14 127 GLU A C 14
ATOM 21211 O O . GLU A 1 11 ? 1.909 -14.767 -13.773 1.00 4.11 127 GLU A O 14
ATOM 21223 N N . ALA A 1 12 ? 1.397 -16.903 -13.286 1.00 52.25 128 ALA A N 14
ATOM 21224 C CA . ALA A 1 12 ? 1.053 -17.248 -14.660 1.00 61.22 128 ALA A CA 14
ATOM 21225 C C . ALA A 1 12 ? -0.052 -16.343 -15.194 1.00 33.23 128 ALA A C 14
ATOM 21226 O O . ALA A 1 12 ? -0.194 -16.166 -16.404 1.00 34.22 128 ALA A O 14
ATOM 21233 N N . LYS A 1 13 ? -0.834 -15.773 -14.283 1.00 51.45 129 LYS A N 14
ATOM 21234 C CA . LYS A 1 13 ? -1.927 -14.885 -14.661 1.00 53.15 129 LYS A CA 14
ATOM 21235 C C . LYS A 1 13 ? -1.421 -13.464 -14.887 1.00 12.35 129 LYS A C 14
ATOM 21236 O O . LYS A 1 13 ? -2.023 -12.691 -15.634 1.00 5.44 129 LYS A O 14
ATOM 21255 N N . LEU A 1 14 ? -0.312 -13.126 -14.238 1.00 14.24 130 LEU A N 14
ATOM 21256 C CA . LEU A 1 14 ? 0.276 -11.797 -14.368 1.00 71.33 130 LEU A CA 14
ATOM 21257 C C . LEU A 1 14 ? 1.052 -11.672 -15.675 1.00 45.21 130 LEU A C 14
ATOM 21258 O O . LEU A 1 14 ? 0.890 -10.701 -16.415 1.00 33.22 130 LEU A O 14
ATOM 21274 N N . ASP A 1 15 ? 1.895 -12.660 -15.954 1.00 21.33 131 ASP A N 14
ATOM 21275 C CA . ASP A 1 15 ? 2.695 -12.663 -17.173 1.00 53.52 131 ASP A CA 14
ATOM 21276 C C . ASP A 1 15 ? 1.809 -12.499 -18.404 1.00 52.32 131 ASP A C 14
ATOM 21277 O O . ASP A 1 15 ? 2.241 -11.966 -19.426 1.00 52.34 131 ASP A O 14
ATOM 21286 N N . VAL A 1 16 ? 0.567 -12.962 -18.299 1.00 42.44 132 VAL A N 14
ATOM 21287 C CA . VAL A 1 16 ? -0.380 -12.866 -19.404 1.00 20.52 132 VAL A CA 14
ATOM 21288 C C . VAL A 1 16 ? -0.704 -11.412 -19.726 1.00 34.12 132 VAL A C 14
ATOM 21289 O O . VAL A 1 16 ? -0.497 -10.953 -20.849 1.00 23.15 132 VAL A O 14
ATOM 21302 N N . ALA A 1 17 ? -1.215 -10.692 -18.733 1.00 2.54 133 ALA A N 14
ATOM 21303 C CA . ALA A 1 17 ? -1.566 -9.288 -18.909 1.00 41.11 133 ALA A CA 14
ATOM 21304 C C . ALA A 1 17 ? -0.343 -8.460 -19.291 1.00 34.13 133 ALA A C 14
ATOM 21305 O O . ALA A 1 17 ? -0.466 -7.407 -19.917 1.00 62.42 133 ALA A O 14
ATOM 21312 N N . ARG A 1 18 ? 0.835 -8.942 -18.909 1.00 33.15 134 ARG A N 14
ATOM 21313 C CA . ARG A 1 18 ? 2.079 -8.245 -19.209 1.00 64.13 134 ARG A CA 14
ATOM 21314 C C . ARG A 1 18 ? 2.507 -8.495 -20.653 1.00 3.15 134 ARG A C 14
ATOM 21315 O O . ARG A 1 18 ? 3.156 -7.652 -21.273 1.00 21.23 134 ARG A O 14
ATOM 21336 N N . ARG A 1 19 ? 2.140 -9.658 -21.180 1.00 51.03 135 ARG A N 14
ATOM 21337 C CA . ARG A 1 19 ? 2.487 -10.019 -22.549 1.00 62.44 135 ARG A CA 14
ATOM 21338 C C . ARG A 1 19 ? 1.489 -9.424 -23.539 1.00 24.15 135 ARG A C 14
ATOM 21339 O O . ARG A 1 19 ? 1.839 -9.112 -24.678 1.00 31.42 135 ARG A O 14
ATOM 21360 N N . LEU A 1 20 ? 0.246 -9.270 -23.096 1.00 44.32 136 LEU A N 14
ATOM 21361 C CA . LEU A 1 20 ? -0.803 -8.712 -23.942 1.00 71.23 136 LEU A CA 14
ATOM 21362 C C . LEU A 1 20 ? -0.775 -7.187 -23.912 1.00 21.45 136 LEU A C 14
ATOM 21363 O O . LEU A 1 20 ? -1.128 -6.530 -24.891 1.00 11.45 136 LEU A O 14
ATOM 21379 N N . PHE A 1 21 ? -0.351 -6.631 -22.782 1.00 25.33 137 PHE A N 14
ATOM 21380 C CA . PHE A 1 21 ? -0.275 -5.184 -22.624 1.00 3.35 137 PHE A CA 14
ATOM 21381 C C . PHE A 1 21 ? 0.674 -4.573 -23.651 1.00 23.32 137 PHE A C 14
ATOM 21382 O O . PHE A 1 21 ? 0.384 -3.532 -24.240 1.00 71.01 137 PHE A O 14
ATOM 21399 N N . LYS A 1 22 ? 1.811 -5.229 -23.860 1.00 51.21 138 LYS A N 14
ATOM 21400 C CA . LYS A 1 22 ? 2.804 -4.753 -24.816 1.00 20.40 138 LYS A CA 14
ATOM 21401 C C . LYS A 1 22 ? 2.243 -4.764 -26.234 1.00 60.54 138 LYS A C 14
ATOM 21402 O O . LYS A 1 22 ? 2.486 -3.844 -27.015 1.00 53.00 138 LYS A O 14
ATOM 21421 N N . ARG A 1 23 ? 1.491 -5.811 -26.560 1.00 42.23 139 ARG A N 14
ATOM 21422 C CA . ARG A 1 23 ? 0.896 -5.941 -27.885 1.00 13.33 139 ARG A CA 14
ATOM 21423 C C . ARG A 1 23 ? -0.015 -4.755 -28.190 1.00 44.22 139 ARG A C 14
ATOM 21424 O O . ARG A 1 23 ? 0.070 -4.154 -29.262 1.00 31.22 139 ARG A O 14
ATOM 21445 N N . TYR A 1 24 ? -0.884 -4.424 -27.242 1.00 51.33 140 TYR A N 14
ATOM 21446 C CA . TYR A 1 24 ? -1.812 -3.312 -27.411 1.00 12.21 140 TYR A CA 14
ATOM 21447 C C . TYR A 1 24 ? -1.061 -1.992 -27.552 1.00 43.40 140 TYR A C 14
ATOM 21448 O O . TYR A 1 24 ? -1.273 -1.242 -28.505 1.00 73.24 140 TYR A O 14
ATOM 21466 N N . ASP A 1 25 ? -0.181 -1.714 -26.596 1.00 62.42 141 ASP A N 14
ATOM 21467 C CA . ASP A 1 25 ? 0.605 -0.486 -26.613 1.00 52.11 141 ASP A CA 14
ATOM 21468 C C . ASP A 1 25 ? 1.403 -0.369 -27.908 1.00 21.12 141 ASP A C 14
ATOM 21469 O O . ASP A 1 25 ? 2.456 -0.989 -28.059 1.00 2.22 141 ASP A O 14
ATOM 21478 N N . LYS A 1 26 ? 0.894 0.429 -28.841 1.00 23.34 142 LYS A N 14
ATOM 21479 C CA . LYS A 1 26 ? 1.559 0.628 -30.123 1.00 73.11 142 LYS A CA 14
ATOM 21480 C C . LYS A 1 26 ? 2.643 1.695 -30.014 1.00 63.12 142 LYS A C 14
ATOM 21481 O O . LYS A 1 26 ? 3.664 1.628 -30.699 1.00 23.23 142 LYS A O 14
ATOM 21500 N N . ASP A 1 27 ? 2.416 2.677 -29.149 1.00 54.12 143 ASP A N 14
ATOM 21501 C CA . ASP A 1 27 ? 3.375 3.757 -28.949 1.00 12.12 143 ASP A CA 14
ATOM 21502 C C . ASP A 1 27 ? 4.649 3.237 -28.292 1.00 24.13 143 ASP A C 14
ATOM 21503 O O . ASP A 1 27 ? 5.676 3.915 -28.282 1.00 61.40 143 ASP A O 14
ATOM 21512 N N . GLY A 1 28 ? 4.575 2.028 -27.742 1.00 2.53 144 GLY A N 14
ATOM 21513 C CA . GLY A 1 28 ? 5.729 1.438 -27.089 1.00 1.52 144 GLY A CA 14
ATOM 21514 C C . GLY A 1 28 ? 6.252 2.294 -25.952 1.00 64.20 144 GLY A C 14
ATOM 21515 O O . GLY A 1 28 ? 7.412 2.173 -25.558 1.00 63.40 144 GLY A O 14
ATOM 21519 N N . SER A 1 29 ? 5.396 3.163 -25.424 1.00 71.54 145 SER A N 14
ATOM 21520 C CA . SER A 1 29 ? 5.780 4.046 -24.330 1.00 20.25 145 SER A CA 14
ATOM 21521 C C . SER A 1 29 ? 5.496 3.393 -22.980 1.00 0.40 145 SER A C 14
ATOM 21522 O O . SER A 1 29 ? 6.088 3.758 -21.965 1.00 31.41 145 SER A O 14
ATOM 21530 N N . GLY A 1 30 ? 4.584 2.425 -22.978 1.00 4.43 146 GLY A N 14
ATOM 21531 C CA . GLY A 1 30 ? 4.237 1.737 -21.748 1.00 74.14 146 GLY A CA 14
ATOM 21532 C C . GLY A 1 30 ? 3.005 2.321 -21.085 1.00 43.20 146 GLY A C 14
ATOM 21533 O O . GLY A 1 30 ? 2.854 2.243 -19.866 1.00 50.42 146 GLY A O 14
ATOM 21537 N N . GLN A 1 31 ? 2.125 2.909 -21.889 1.00 12.14 147 GLN A N 14
ATOM 21538 C CA . GLN A 1 31 ? 0.902 3.511 -21.371 1.00 12.02 147 GLN A CA 14
ATOM 21539 C C . GLN A 1 31 ? -0.302 3.111 -22.217 1.00 53.31 147 GLN A C 14
ATOM 21540 O O . GLN A 1 31 ? -0.166 2.795 -23.400 1.00 2.03 147 GLN A O 14
ATOM 21554 N N . LEU A 1 32 ? -1.481 3.127 -21.605 1.00 1.24 148 LEU A N 14
ATOM 21555 C CA . LEU A 1 32 ? -2.710 2.766 -22.302 1.00 34.12 148 LEU A CA 14
ATOM 21556 C C . LEU A 1 32 ? -3.880 3.620 -21.822 1.00 23.55 148 LEU A C 14
ATOM 21557 O O . LEU A 1 32 ? -3.772 4.331 -20.823 1.00 24.30 148 LEU A O 14
ATOM 21573 N N . GLN A 1 33 ? -4.996 3.542 -22.538 1.00 73.52 149 GLN A N 14
ATOM 21574 C CA . GLN A 1 33 ? -6.186 4.306 -22.184 1.00 11.24 149 GLN A CA 14
ATOM 21575 C C . GLN A 1 33 ? -7.136 3.471 -21.332 1.00 75.43 149 GLN A C 14
ATOM 21576 O O . GLN A 1 33 ? -7.231 2.255 -21.502 1.00 30.13 149 GLN A O 14
ATOM 21590 N N . ASP A 1 34 ? -7.838 4.130 -20.417 1.00 41.22 150 ASP A N 14
ATOM 21591 C CA . ASP A 1 34 ? -8.782 3.448 -19.539 1.00 40.34 150 ASP A CA 14
ATOM 21592 C C . ASP A 1 34 ? -9.891 2.782 -20.347 1.00 72.13 150 ASP A C 14
ATOM 21593 O O . ASP A 1 34 ? -10.404 1.730 -19.966 1.00 70.41 150 ASP A O 14
ATOM 21602 N N . ASP A 1 35 ? -10.257 3.402 -21.464 1.00 12.14 151 ASP A N 14
ATOM 21603 C CA . ASP A 1 35 ? -11.306 2.869 -22.326 1.00 2.33 151 ASP A CA 14
ATOM 21604 C C . ASP A 1 35 ? -10.838 1.598 -23.028 1.00 54.41 151 ASP A C 14
ATOM 21605 O O . ASP A 1 35 ? -11.640 0.715 -23.330 1.00 23.42 151 ASP A O 14
ATOM 21614 N N . GLU A 1 36 ? -9.537 1.515 -23.286 1.00 41.31 152 GLU A N 14
ATOM 21615 C CA . GLU A 1 36 ? -8.964 0.353 -23.955 1.00 11.00 152 GLU A CA 14
ATOM 21616 C C . GLU A 1 36 ? -8.866 -0.832 -22.998 1.00 55.14 152 GLU A C 14
ATOM 21617 O O . GLU A 1 36 ? -8.760 -1.982 -23.427 1.00 11.53 152 GLU A O 14
ATOM 21629 N N . ILE A 1 37 ? -8.903 -0.543 -21.702 1.00 42.31 153 ILE A N 14
ATOM 21630 C CA . ILE A 1 37 ? -8.819 -1.584 -20.685 1.00 51.51 153 ILE A CA 14
ATOM 21631 C C . ILE A 1 37 ? -9.962 -2.583 -20.826 1.00 12.12 153 ILE A C 14
ATOM 21632 O O . ILE A 1 37 ? -9.764 -3.790 -20.694 1.00 34.34 153 ILE A O 14
ATOM 21648 N N . ALA A 1 38 ? -11.158 -2.071 -21.097 1.00 34.14 154 ALA A N 14
ATOM 21649 C CA . ALA A 1 38 ? -12.333 -2.919 -21.260 1.00 1.25 154 ALA A CA 14
ATOM 21650 C C . ALA A 1 38 ? -12.086 -4.005 -22.301 1.00 41.21 154 ALA A C 14
ATOM 21651 O O . ALA A 1 38 ? -12.328 -5.185 -22.051 1.00 5.11 154 ALA A O 14
ATOM 21658 N N . GLY A 1 39 ? -11.603 -3.598 -23.471 1.00 54.43 155 GLY A N 14
ATOM 21659 C CA . GLY A 1 39 ? -11.333 -4.549 -24.534 1.00 3.45 155 GLY A CA 14
ATOM 21660 C C . GLY A 1 39 ? -10.078 -5.361 -24.279 1.00 15.12 155 GLY A C 14
ATOM 21661 O O . GLY A 1 39 ? -10.068 -6.578 -24.469 1.00 54.24 155 GLY A O 14
ATOM 21665 N N . LEU A 1 40 ? -9.017 -4.688 -23.849 1.00 11.14 156 LEU A N 14
ATOM 21666 C CA . LEU A 1 40 ? -7.750 -5.355 -23.569 1.00 11.32 156 LEU A CA 14
ATOM 21667 C C . LEU A 1 40 ? -7.954 -6.540 -22.631 1.00 73.52 156 LEU A C 14
ATOM 21668 O O . LEU A 1 40 ? -7.235 -7.537 -22.708 1.00 23.33 156 LEU A O 14
ATOM 21684 N N . LEU A 1 41 ? -8.940 -6.427 -21.748 1.00 54.15 157 LEU A N 14
ATOM 21685 C CA . LEU A 1 41 ? -9.242 -7.491 -20.797 1.00 4.22 157 LEU A CA 14
ATOM 21686 C C . LEU A 1 41 ? -9.826 -8.708 -21.507 1.00 44.32 157 LEU A C 14
ATOM 21687 O O . LEU A 1 41 ? -9.531 -9.849 -21.151 1.00 53.11 157 LEU A O 14
ATOM 21703 N N . LYS A 1 42 ? -10.654 -8.457 -22.516 1.00 4.44 158 LYS A N 14
ATOM 21704 C CA . LYS A 1 42 ? -11.277 -9.531 -23.280 1.00 11.52 158 LYS A CA 14
ATOM 21705 C C . LYS A 1 42 ? -10.233 -10.533 -23.761 1.00 30.24 158 LYS A C 14
ATOM 21706 O O . LYS A 1 42 ? -10.451 -11.744 -23.709 1.00 53.21 158 LYS A O 14
ATOM 21725 N N . ASP A 1 43 ? -9.099 -10.022 -24.226 1.00 42.13 159 ASP A N 14
ATOM 21726 C CA . ASP A 1 43 ? -8.020 -10.873 -24.714 1.00 23.12 159 ASP A CA 14
ATOM 21727 C C . ASP A 1 43 ? -7.131 -11.336 -23.564 1.00 3.34 159 ASP A C 14
ATOM 21728 O O . ASP A 1 43 ? -6.468 -12.370 -23.653 1.00 75.21 159 ASP A O 14
ATOM 21737 N N . THR A 1 44 ? -7.119 -10.562 -22.483 1.00 14.23 160 THR A N 14
ATOM 21738 C CA . THR A 1 44 ? -6.310 -10.890 -21.316 1.00 34.42 160 THR A CA 14
ATOM 21739 C C . THR A 1 44 ? -6.833 -12.142 -20.619 1.00 41.51 160 THR A C 14
ATOM 21740 O O . THR A 1 44 ? -6.086 -13.093 -20.389 1.00 35.20 160 THR A O 14
ATOM 21751 N N . TYR A 1 45 ? -8.119 -12.134 -20.286 1.00 62.02 161 TYR A N 14
ATOM 21752 C CA . TYR A 1 45 ? -8.741 -13.268 -19.614 1.00 22.42 161 TYR A CA 14
ATOM 21753 C C . TYR A 1 45 ? -8.557 -14.549 -20.423 1.00 13.22 161 TYR A C 14
ATOM 21754 O O . TYR A 1 45 ? -8.184 -15.589 -19.882 1.00 61.54 161 TYR A O 14
ATOM 21772 N N . ALA A 1 46 ? -8.822 -14.463 -21.722 1.00 53.02 162 ALA A N 14
ATOM 21773 C CA . ALA A 1 46 ? -8.684 -15.613 -22.608 1.00 12.44 162 ALA A CA 14
ATOM 21774 C C . ALA A 1 46 ? -7.317 -16.268 -22.447 1.00 22.20 162 ALA A C 14
ATOM 21775 O O . ALA A 1 46 ? -7.219 -17.477 -22.238 1.00 51.20 162 ALA A O 14
ATOM 21782 N N . GLU A 1 47 ? -6.264 -15.463 -22.547 1.00 0.43 163 GLU A N 14
ATOM 21783 C CA . GLU A 1 47 ? -4.902 -15.967 -22.414 1.00 11.52 163 GLU A CA 14
ATOM 21784 C C . GLU A 1 47 ? -4.628 -16.422 -20.983 1.00 62.25 163 GLU A C 14
ATOM 21785 O O . GLU A 1 47 ? -3.761 -17.263 -20.744 1.00 54.32 163 GLU A O 14
ATOM 21797 N N . MET A 1 48 ? -5.372 -15.860 -20.037 1.00 32.33 164 MET A N 14
ATOM 21798 C CA . MET A 1 48 ? -5.210 -16.209 -18.630 1.00 60.00 164 MET A CA 14
ATOM 21799 C C . MET A 1 48 ? -5.816 -17.578 -18.336 1.00 0.42 164 MET A C 14
ATOM 21800 O O . MET A 1 48 ? -5.421 -18.251 -17.385 1.00 3.31 164 MET A O 14
ATOM 21814 N N . GLY A 1 49 ? -6.779 -17.983 -19.159 1.00 24.25 165 GLY A N 14
ATOM 21815 C CA . GLY A 1 49 ? -7.424 -19.269 -18.969 1.00 25.32 165 GLY A CA 14
ATOM 21816 C C . GLY A 1 49 ? -8.811 -19.140 -18.373 1.00 12.23 165 GLY A C 14
ATOM 21817 O O . GLY A 1 49 ? -9.588 -20.094 -18.380 1.00 14.21 165 GLY A O 14
ATOM 21821 N N . MET A 1 50 ? -9.122 -17.957 -17.854 1.00 14.44 166 MET A N 14
ATOM 21822 C CA . MET A 1 50 ? -10.426 -17.706 -17.250 1.00 72.41 166 MET A CA 14
ATOM 21823 C C . MET A 1 50 ? -11.532 -17.773 -18.298 1.00 73.13 166 MET A C 14
ATOM 21824 O O . MET A 1 50 ? -11.487 -17.071 -19.308 1.00 3.50 166 MET A O 14
ATOM 21838 N N . SER A 1 51 ? -12.525 -18.622 -18.052 1.00 23.42 167 SER A N 14
ATOM 21839 C CA . SER A 1 51 ? -13.640 -18.784 -18.977 1.00 14.42 167 SER A CA 14
ATOM 21840 C C . SER A 1 51 ? -14.970 -18.523 -18.275 1.00 62.11 167 SER A C 14
ATOM 21841 O O . SER A 1 51 ? -15.117 -18.788 -17.083 1.00 1.23 167 SER A O 14
ATOM 21849 N N . ASN A 1 52 ? -15.936 -18.002 -19.025 1.00 65.21 168 ASN A N 14
ATOM 21850 C CA . ASN A 1 52 ? -17.253 -17.705 -18.476 1.00 14.21 168 ASN A CA 14
ATOM 21851 C C . ASN A 1 52 ? -17.151 -16.709 -17.325 1.00 0.41 168 ASN A C 14
ATOM 21852 O O . ASN A 1 52 ? -17.999 -16.685 -16.433 1.00 31.03 168 ASN A O 14
ATOM 21863 N N . PHE A 1 53 ? -16.107 -15.887 -17.352 1.00 50.21 169 PHE A N 14
ATOM 21864 C CA . PHE A 1 53 ? -15.893 -14.888 -16.311 1.00 62.21 169 PHE A CA 14
ATOM 21865 C C . PHE A 1 53 ? -15.323 -13.601 -16.901 1.00 35.21 169 PHE A C 14
ATOM 21866 O O . PHE A 1 53 ? -14.113 -13.472 -17.089 1.00 32.30 169 PHE A O 14
ATOM 21883 N N . THR A 1 54 ? -16.205 -12.650 -17.192 1.00 53.20 170 THR A N 14
ATOM 21884 C CA . THR A 1 54 ? -15.793 -11.374 -17.762 1.00 4.40 170 THR A CA 14
ATOM 21885 C C . THR A 1 54 ? -15.799 -10.273 -16.708 1.00 11.34 170 THR A C 14
ATOM 21886 O O . THR A 1 54 ? -16.622 -10.262 -15.792 1.00 53.51 170 THR A O 14
ATOM 21897 N N . PRO A 1 55 ? -14.861 -9.323 -16.837 1.00 23.14 171 PRO A N 14
ATOM 21898 C CA . PRO A 1 55 ? -14.739 -8.199 -15.904 1.00 4.12 171 PRO A CA 14
ATOM 21899 C C . PRO A 1 55 ? -15.894 -7.212 -16.031 1.00 32.12 171 PRO A C 14
ATOM 21900 O O . PRO A 1 55 ? -16.099 -6.611 -17.086 1.00 61.52 171 PRO A O 14
ATOM 21911 N N . THR A 1 56 ? -16.648 -7.048 -14.948 1.00 71.21 172 THR A N 14
ATOM 21912 C CA . THR A 1 56 ? -17.784 -6.135 -14.939 1.00 3.33 172 THR A CA 14
ATOM 21913 C C . THR A 1 56 ? -17.351 -4.716 -15.292 1.00 32.30 172 THR A C 14
ATOM 21914 O O . THR A 1 56 ? -16.273 -4.269 -14.901 1.00 0.04 172 THR A O 14
ATOM 21925 N N . LYS A 1 57 ? -18.199 -4.012 -16.034 1.00 10.32 173 LYS A N 14
ATOM 21926 C CA . LYS A 1 57 ? -17.906 -2.642 -16.439 1.00 32.01 173 LYS A CA 14
ATOM 21927 C C . LYS A 1 57 ? -17.866 -1.714 -15.229 1.00 43.33 173 LYS A C 14
ATOM 21928 O O . LYS A 1 57 ? -16.891 -0.992 -15.023 1.00 0.24 173 LYS A O 14
ATOM 21947 N N . GLU A 1 58 ? -18.930 -1.740 -14.433 1.00 51.42 174 GLU A N 14
ATOM 21948 C CA . GLU A 1 58 ? -19.014 -0.900 -13.244 1.00 32.11 174 GLU A CA 14
ATOM 21949 C C . GLU A 1 58 ? -17.846 -1.174 -12.301 1.00 34.44 174 GLU A C 14
ATOM 21950 O O . GLU A 1 58 ? -17.470 -0.321 -11.497 1.00 42.13 174 GLU A O 14
ATOM 21962 N N . ASP A 1 59 ? -17.279 -2.371 -12.404 1.00 45.23 175 ASP A N 14
ATOM 21963 C CA . ASP A 1 59 ? -16.153 -2.759 -11.562 1.00 14.35 175 ASP A CA 14
ATOM 21964 C C . ASP A 1 59 ? -14.845 -2.195 -12.108 1.00 15.42 175 ASP A C 14
ATOM 21965 O O . ASP A 1 59 ? -14.006 -1.702 -11.353 1.00 74.23 175 ASP A O 14
ATOM 21974 N N . VAL A 1 60 ? -14.678 -2.271 -13.424 1.00 40.13 176 VAL A N 14
ATOM 21975 C CA . VAL A 1 60 ? -13.472 -1.768 -14.072 1.00 34.10 176 VAL A CA 14
ATOM 21976 C C . VAL A 1 60 ? -13.178 -0.334 -13.647 1.00 42.23 176 VAL A C 14
ATOM 21977 O O . VAL A 1 60 ? -12.031 0.022 -13.376 1.00 2.21 176 VAL A O 14
ATOM 21990 N N . LYS A 1 61 ? -14.221 0.487 -13.591 1.00 72.21 177 LYS A N 14
ATOM 21991 C CA . LYS A 1 61 ? -14.077 1.883 -13.198 1.00 4.35 177 LYS A CA 14
ATOM 21992 C C . LYS A 1 61 ? -13.542 1.995 -11.773 1.00 65.35 177 LYS A C 14
ATOM 21993 O O . LYS A 1 61 ? -12.816 2.934 -11.445 1.00 31.11 177 LYS A O 14
ATOM 22012 N N . ILE A 1 62 ? -13.903 1.031 -10.934 1.00 23.45 178 ILE A N 14
ATOM 22013 C CA . ILE A 1 62 ? -13.456 1.020 -9.546 1.00 53.10 178 ILE A CA 14
ATOM 22014 C C . ILE A 1 62 ? -11.992 0.608 -9.443 1.00 3.31 178 ILE A C 14
ATOM 22015 O O . ILE A 1 62 ? -11.230 1.177 -8.660 1.00 74.22 178 ILE A O 14
ATOM 22031 N N . TRP A 1 63 ? -11.604 -0.382 -10.239 1.00 10.42 179 TRP A N 14
ATOM 22032 C CA . TRP A 1 63 ? -10.229 -0.869 -10.238 1.00 52.44 179 TRP A CA 14
ATOM 22033 C C . TRP A 1 63 ? -9.265 0.223 -10.688 1.00 42.43 179 TRP A C 14
ATOM 22034 O O . TRP A 1 63 ? -8.135 0.305 -10.205 1.00 64.02 179 TRP A O 14
ATOM 22055 N N . LEU A 1 64 ? -9.717 1.061 -11.615 1.00 20.10 180 LEU A N 14
ATOM 22056 C CA . LEU A 1 64 ? -8.893 2.149 -12.130 1.00 13.31 180 LEU A CA 14
ATOM 22057 C C . LEU A 1 64 ? -8.939 3.355 -11.197 1.00 52.21 180 LEU A C 14
ATOM 22058 O O . LEU A 1 64 ? -7.903 3.917 -10.843 1.00 51.35 180 LEU A O 14
ATOM 22074 N N . GLN A 1 65 ? -10.147 3.745 -10.801 1.00 44.24 181 GLN A N 14
ATOM 22075 C CA . GLN A 1 65 ? -10.327 4.884 -9.908 1.00 64.52 181 GLN A CA 14
ATOM 22076 C C . GLN A 1 65 ? -9.600 4.659 -8.586 1.00 64.44 181 GLN A C 14
ATOM 22077 O O . GLN A 1 65 ? -9.293 5.608 -7.866 1.00 51.23 181 GLN A O 14
ATOM 22091 N N . MET A 1 66 ? -9.327 3.396 -8.274 1.00 73.21 182 MET A N 14
ATOM 22092 C CA . MET A 1 66 ? -8.635 3.047 -7.039 1.00 34.23 182 MET A CA 14
ATOM 22093 C C . MET A 1 66 ? -7.125 3.016 -7.251 1.00 72.25 182 MET A C 14
ATOM 22094 O O . MET A 1 66 ? -6.353 3.162 -6.305 1.00 4.41 182 MET A O 14
ATOM 22108 N N . ALA A 1 67 ? -6.712 2.824 -8.500 1.00 22.21 183 ALA A N 14
ATOM 22109 C CA . ALA A 1 67 ? -5.294 2.775 -8.836 1.00 54.43 183 ALA A CA 14
ATOM 22110 C C . ALA A 1 67 ? -4.883 3.993 -9.657 1.00 71.00 183 ALA A C 14
ATOM 22111 O O . ALA A 1 67 ? -3.839 3.990 -10.310 1.00 31.35 183 ALA A O 14
ATOM 22118 N N . ASP A 1 68 ? -5.710 5.032 -9.620 1.00 70.15 184 ASP A N 14
ATOM 22119 C CA . ASP A 1 68 ? -5.432 6.257 -10.361 1.00 2.10 184 ASP A CA 14
ATOM 22120 C C . ASP A 1 68 ? -4.654 7.247 -9.500 1.00 42.52 184 ASP A C 14
ATOM 22121 O O . ASP A 1 68 ? -4.978 8.435 -9.453 1.00 21.30 184 ASP A O 14
ATOM 22130 N N . THR A 1 69 ? -3.626 6.752 -8.819 1.00 25.42 185 THR A N 14
ATOM 22131 C CA . THR A 1 69 ? -2.803 7.592 -7.958 1.00 23.41 185 THR A CA 14
ATOM 22132 C C . THR A 1 69 ? -2.303 8.822 -8.706 1.00 5.12 185 THR A C 14
ATOM 22133 O O . THR A 1 69 ? -2.415 8.905 -9.928 1.00 12.41 185 THR A O 14
ATOM 22144 N N . ASN A 1 70 ? -1.749 9.776 -7.963 1.00 60.45 186 ASN A N 14
ATOM 22145 C CA . ASN A 1 70 ? -1.231 11.003 -8.558 1.00 20.35 186 ASN A CA 14
ATOM 22146 C C . ASN A 1 70 ? -0.271 10.690 -9.701 1.00 42.23 186 ASN A C 14
ATOM 22147 O O . ASN A 1 70 ? 0.803 10.128 -9.488 1.00 2.03 186 ASN A O 14
ATOM 22158 N N . SER A 1 71 ? -0.666 11.059 -10.916 1.00 4.33 187 SER A N 14
ATOM 22159 C CA . SER A 1 71 ? 0.158 10.816 -12.094 1.00 70.21 187 SER A CA 14
ATOM 22160 C C . SER A 1 71 ? -0.356 11.612 -13.290 1.00 20.40 187 SER A C 14
ATOM 22161 O O . SER A 1 71 ? -1.229 12.469 -13.150 1.00 63.35 187 SER A O 14
ATOM 22169 N N . ASP A 1 72 ? 0.192 11.321 -14.465 1.00 13.51 188 ASP A N 14
ATOM 22170 C CA . ASP A 1 72 ? -0.211 12.008 -15.687 1.00 0.43 188 ASP A CA 14
ATOM 22171 C C . ASP A 1 72 ? -1.689 11.772 -15.981 1.00 70.11 188 ASP A C 14
ATOM 22172 O O . ASP A 1 72 ? -2.335 12.575 -16.652 1.00 40.45 188 ASP A O 14
ATOM 22181 N N . GLY A 1 73 ? -2.218 10.662 -15.474 1.00 52.34 189 GLY A N 14
ATOM 22182 C CA . GLY A 1 73 ? -3.616 10.339 -15.695 1.00 2.21 189 GLY A CA 14
ATOM 22183 C C . GLY A 1 73 ? -3.802 9.241 -16.723 1.00 63.00 189 GLY A C 14
ATOM 22184 O O . GLY A 1 73 ? -4.775 9.245 -17.477 1.00 2.42 189 GLY A O 14
ATOM 22188 N N . SER A 1 74 ? -2.865 8.298 -16.755 1.00 54.04 190 SER A N 14
ATOM 22189 C CA . SER A 1 74 ? -2.928 7.191 -17.703 1.00 4.23 190 SER A CA 14
ATOM 22190 C C . SER A 1 74 ? -2.595 5.870 -17.017 1.00 20.32 190 SER A C 14
ATOM 22191 O O . SER A 1 74 ? -1.822 5.831 -16.059 1.00 54.11 190 SER A O 14
ATOM 22199 N N . VAL A 1 75 ? -3.185 4.787 -17.514 1.00 45.14 191 VAL A N 14
ATOM 22200 C CA . VAL A 1 75 ? -2.951 3.463 -16.951 1.00 71.45 191 VAL A CA 14
ATOM 22201 C C . VAL A 1 75 ? -1.812 2.752 -17.674 1.00 32.55 191 VAL A C 14
ATOM 22202 O O . VAL A 1 75 ? -1.775 2.707 -18.903 1.00 71.41 191 VAL A O 14
ATOM 22215 N N . SER A 1 76 ? -0.884 2.196 -16.901 1.00 12.12 192 SER A N 14
ATOM 22216 C CA . SER A 1 76 ? 0.259 1.489 -17.467 1.00 11.24 192 SER A CA 14
ATOM 22217 C C . SER A 1 76 ? 0.249 0.021 -17.052 1.00 61.01 192 SER A C 14
ATOM 22218 O O . SER A 1 76 ? -0.713 -0.461 -16.452 1.00 40.42 192 SER A O 14
ATOM 22226 N N . LEU A 1 77 ? 1.326 -0.686 -17.376 1.00 42.31 193 LEU A N 14
ATOM 22227 C CA . LEU A 1 77 ? 1.444 -2.100 -17.038 1.00 54.11 193 LEU A CA 14
ATOM 22228 C C . LEU A 1 77 ? 1.578 -2.290 -15.531 1.00 22.23 193 LEU A C 14
ATOM 22229 O O . LEU A 1 77 ? 1.090 -3.273 -14.974 1.00 13.20 193 LEU A O 14
ATOM 22245 N N . GLU A 1 78 ? 2.242 -1.342 -14.877 1.00 21.24 194 GLU A N 14
ATOM 22246 C CA . GLU A 1 78 ? 2.439 -1.406 -13.433 1.00 40.22 194 GLU A CA 14
ATOM 22247 C C . GLU A 1 78 ? 1.103 -1.339 -12.698 1.00 62.34 194 GLU A C 14
ATOM 22248 O O . GLU A 1 78 ? 0.897 -2.032 -11.702 1.00 54.53 194 GLU A O 14
ATOM 22260 N N . GLU A 1 79 ? 0.201 -0.501 -13.198 1.00 13.31 195 GLU A N 14
ATOM 22261 C CA . GLU A 1 79 ? -1.114 -0.343 -12.588 1.00 53.21 195 GLU A CA 14
ATOM 22262 C C . GLU A 1 79 ? -2.094 -1.378 -13.132 1.00 73.31 195 GLU A C 14
ATOM 22263 O O . GLU A 1 79 ? -3.056 -1.752 -12.460 1.00 53.54 195 GLU A O 14
ATOM 22275 N N . TYR A 1 80 ? -1.843 -1.838 -14.353 1.00 1.32 196 TYR A N 14
ATOM 22276 C CA . TYR A 1 80 ? -2.704 -2.828 -14.989 1.00 43.32 196 TYR A CA 14
ATOM 22277 C C . TYR A 1 80 ? -2.487 -4.210 -14.380 1.00 52.34 196 TYR A C 14
ATOM 22278 O O . TYR A 1 80 ? -3.443 -4.909 -14.046 1.00 51.23 196 TYR A O 14
ATOM 22296 N N . GLU A 1 81 ? -1.223 -4.596 -14.239 1.00 41.43 197 GLU A N 14
ATOM 22297 C CA . GLU A 1 81 ? -0.880 -5.894 -13.671 1.00 11.00 197 GLU A CA 14
ATOM 22298 C C . GLU A 1 81 ? -1.540 -6.083 -12.308 1.00 2.51 197 GLU A C 14
ATOM 22299 O O . GLU A 1 81 ? -2.026 -7.167 -11.987 1.00 14.24 197 GLU A O 14
ATOM 22311 N N . ASP A 1 82 ? -1.551 -5.020 -11.511 1.00 14.20 198 ASP A N 14
ATOM 22312 C CA . ASP A 1 82 ? -2.151 -5.067 -10.183 1.00 13.34 198 ASP A CA 14
ATOM 22313 C C . ASP A 1 82 ? -3.668 -5.195 -10.276 1.00 35.53 198 ASP A C 14
ATOM 22314 O O . ASP A 1 82 ? -4.293 -5.895 -9.477 1.00 71.34 198 ASP A O 14
ATOM 22323 N N . LEU A 1 83 ? -4.256 -4.515 -11.254 1.00 63.41 199 LEU A N 14
ATOM 22324 C CA . LEU A 1 83 ? -5.701 -4.552 -11.452 1.00 23.55 199 LEU A CA 14
ATOM 22325 C C . LEU A 1 83 ? -6.182 -5.981 -11.683 1.00 31.34 199 LEU A C 14
ATOM 22326 O O . LEU A 1 83 ? -7.156 -6.425 -11.073 1.00 5.23 199 LEU A O 14
ATOM 22342 N N . ILE A 1 84 ? -5.493 -6.697 -12.565 1.00 51.21 200 ILE A N 14
ATOM 22343 C CA . ILE A 1 84 ? -5.849 -8.076 -12.874 1.00 23.23 200 ILE A CA 14
ATOM 22344 C C . ILE A 1 84 ? -5.969 -8.910 -11.603 1.00 31.42 200 ILE A C 14
ATOM 22345 O O . ILE A 1 84 ? -6.855 -9.758 -11.486 1.00 65.14 200 ILE A O 14
ATOM 22361 N N . ILE A 1 85 ? -5.074 -8.663 -10.652 1.00 52.24 201 ILE A N 14
ATOM 22362 C CA . ILE A 1 85 ? -5.082 -9.389 -9.389 1.00 32.04 201 ILE A CA 14
ATOM 22363 C C . ILE A 1 85 ? -6.453 -9.322 -8.725 1.00 13.14 201 ILE A C 14
ATOM 22364 O O . ILE A 1 85 ? -7.044 -10.349 -8.389 1.00 1.44 201 ILE A O 14
ATOM 22380 N N . LYS A 1 86 ? -6.956 -8.106 -8.540 1.00 10.15 202 LYS A N 14
ATOM 22381 C CA . LYS A 1 86 ? -8.260 -7.903 -7.919 1.00 4.23 202 LYS A CA 14
ATOM 22382 C C . LYS A 1 86 ? -9.377 -8.429 -8.814 1.00 43.43 202 LYS A C 14
ATOM 22383 O O . LYS A 1 86 ? -10.420 -8.866 -8.329 1.00 51.13 202 LYS A O 14
ATOM 22402 N N . SER A 1 87 ? -9.150 -8.384 -10.123 1.00 60.33 203 SER A N 14
ATOM 22403 C CA . SER A 1 87 ? -10.139 -8.854 -11.087 1.00 23.33 203 SER A CA 14
ATOM 22404 C C . SER A 1 87 ? -10.208 -10.378 -11.095 1.00 25.43 203 SER A C 14
ATOM 22405 O O . SER A 1 87 ? -11.196 -10.965 -11.538 1.00 41.32 203 SER A O 14
ATOM 22413 N N . LEU A 1 88 ? -9.151 -11.014 -10.601 1.00 62.43 204 LEU A N 14
ATOM 22414 C CA . LEU A 1 88 ? -9.089 -12.471 -10.551 1.00 35.13 204 LEU A CA 14
ATOM 22415 C C . LEU A 1 88 ? -9.784 -13.002 -9.301 1.00 30.31 204 LEU A C 14
ATOM 22416 O O . LEU A 1 88 ? -10.198 -14.160 -9.255 1.00 30.31 204 LEU A O 14
ATOM 22432 N N . GLN A 1 89 ? -9.909 -12.147 -8.291 1.00 74.22 205 GLN A N 14
ATOM 22433 C CA . GLN A 1 89 ? -10.556 -12.531 -7.042 1.00 4.14 205 GLN A CA 14
ATOM 22434 C C . GLN A 1 89 ? -12.053 -12.736 -7.244 1.00 13.12 205 GLN A C 14
ATOM 22435 O O . GLN A 1 89 ? -12.654 -13.632 -6.650 1.00 50.22 205 GLN A O 14
ATOM 22449 N N . LYS A 1 90 ? -12.652 -11.900 -8.085 1.00 45.35 206 LYS A N 14
ATOM 22450 C CA . LYS A 1 90 ? -14.079 -11.989 -8.368 1.00 12.33 206 LYS A CA 14
ATOM 22451 C C . LYS A 1 90 ? -14.453 -13.388 -8.847 1.00 41.32 206 LYS A C 14
ATOM 22452 O O . LYS A 1 90 ? -15.564 -13.860 -8.608 1.00 1.22 206 LYS A O 14
ATOM 22471 N N . ALA A 1 91 ? -13.517 -14.046 -9.524 1.00 15.12 207 ALA A N 14
ATOM 22472 C CA . ALA A 1 91 ? -13.748 -15.392 -10.033 1.00 41.03 207 ALA A CA 14
ATOM 22473 C C . ALA A 1 91 ? -13.631 -16.428 -8.920 1.00 51.33 207 ALA A C 14
ATOM 22474 O O . ALA A 1 91 ? -14.198 -17.516 -9.010 1.00 1.03 207 ALA A O 14
ATOM 22481 N N . GLY A 1 92 ? -12.891 -16.082 -7.871 1.00 41.23 208 GLY A N 14
ATOM 22482 C CA . GLY A 1 92 ? -12.713 -16.993 -6.756 1.00 64.32 208 GLY A CA 14
ATOM 22483 C C . GLY A 1 92 ? -11.282 -17.476 -6.625 1.00 3.11 208 GLY A C 14
ATOM 22484 O O . GLY A 1 92 ? -11.020 -18.494 -5.983 1.00 45.42 208 GLY A O 14
ATOM 22488 N N . ILE A 1 93 ? -10.354 -16.746 -7.235 1.00 54.31 209 ILE A N 14
ATOM 22489 C CA . ILE A 1 93 ? -8.943 -17.106 -7.184 1.00 0.05 209 ILE A CA 14
ATOM 22490 C C . ILE A 1 93 ? -8.233 -16.384 -6.044 1.00 5.41 209 ILE A C 14
ATOM 22491 O O . ILE A 1 93 ? -7.899 -15.204 -6.156 1.00 5.03 209 ILE A O 14
ATOM 22507 N N . ARG A 1 94 ? -8.003 -17.100 -4.948 1.00 71.24 210 ARG A N 14
ATOM 22508 C CA . ARG A 1 94 ? -7.331 -16.528 -3.788 1.00 13.21 210 ARG A CA 14
ATOM 22509 C C . ARG A 1 94 ? -5.887 -16.166 -4.120 1.00 25.04 210 ARG A C 14
ATOM 22510 O O . ARG A 1 94 ? -5.137 -16.985 -4.651 1.00 24.21 210 ARG A O 14
ATOM 22531 N N . VAL A 1 95 ? -5.503 -14.933 -3.803 1.00 22.40 211 VAL A N 14
ATOM 22532 C CA . VAL A 1 95 ? -4.148 -14.463 -4.067 1.00 12.14 211 VAL A CA 14
ATOM 22533 C C . VAL A 1 95 ? -3.572 -13.740 -2.854 1.00 63.42 211 VAL A C 14
ATOM 22534 O O . VAL A 1 95 ? -4.132 -12.751 -2.385 1.00 54.53 211 VAL A O 14
ATOM 22547 N N . GLU A 1 96 ? -2.448 -14.243 -2.352 1.00 0.51 212 GLU A N 14
ATOM 22548 C CA . GLU A 1 96 ? -1.796 -13.644 -1.193 1.00 63.21 212 GLU A CA 14
ATOM 22549 C C . GLU A 1 96 ? -0.279 -13.652 -1.359 1.00 3.44 212 GLU A C 14
ATOM 22550 O O . GLU A 1 96 ? 0.263 -14.375 -2.195 1.00 51.41 212 GLU A O 14
ATOM 22562 N N . LYS A 1 97 ? 0.402 -12.841 -0.555 1.00 50.04 213 LYS A N 14
ATOM 22563 C CA . LYS A 1 97 ? 1.856 -12.753 -0.610 1.00 44.24 213 LYS A CA 14
ATOM 22564 C C . LYS A 1 97 ? 2.499 -14.042 -0.110 1.00 31.52 213 LYS A C 14
ATOM 22565 O O . LYS A 1 97 ? 2.004 -14.669 0.826 1.00 22.44 213 LYS A O 14
ATOM 22584 N N . GLN A 1 98 ? 3.603 -14.431 -0.739 1.00 5.12 214 GLN A N 14
ATOM 22585 C CA . GLN A 1 98 ? 4.313 -15.646 -0.355 1.00 42.55 214 GLN A CA 14
ATOM 22586 C C . GLN A 1 98 ? 5.640 -15.311 0.318 1.00 21.21 214 GLN A C 14
ATOM 22587 O O . GLN A 1 98 ? 6.336 -14.380 -0.088 1.00 21.54 214 GLN A O 14
ATOM 22601 N N . SER A 1 99 ? 5.984 -16.076 1.349 1.00 30.12 215 SER A N 14
ATOM 22602 C CA . SER A 1 99 ? 7.226 -15.858 2.082 1.00 33.31 215 SER A CA 14
ATOM 22603 C C . SER A 1 99 ? 8.188 -17.024 1.879 1.00 63.43 215 SER A C 14
ATOM 22604 O O . SER A 1 99 ? 8.499 -17.760 2.817 1.00 15.40 215 SER A O 14
ATOM 22612 N N . LEU A 1 100 ? 8.658 -17.188 0.647 1.00 53.42 216 LEU A N 14
ATOM 22613 C CA . LEU A 1 100 ? 9.586 -18.264 0.318 1.00 73.20 216 LEU A CA 14
ATOM 22614 C C . LEU A 1 100 ? 10.985 -17.716 0.059 1.00 64.33 216 LEU A C 14
ATOM 22615 O O . LEU A 1 100 ? 11.148 -16.563 -0.341 1.00 61.53 216 LEU A O 14
ATOM 22631 N N . VAL A 1 101 ? 11.994 -18.552 0.287 1.00 10.54 217 VAL A N 14
ATOM 22632 C CA . VAL A 1 101 ? 13.380 -18.152 0.075 1.00 22.44 217 VAL A CA 14
ATOM 22633 C C . VAL A 1 101 ? 13.827 -18.454 -1.351 1.00 10.14 217 VAL A C 14
ATOM 22634 O O . VAL A 1 101 ? 13.630 -19.560 -1.854 1.00 33.23 217 VAL A O 14
ATOM 22647 N N . PHE A 1 102 ? 14.431 -17.463 -1.998 1.00 14.52 218 PHE A N 14
ATOM 22648 C CA . PHE A 1 102 ? 14.906 -17.621 -3.367 1.00 72.03 218 PHE A CA 14
ATOM 22649 C C . PHE A 1 102 ? 16.418 -17.823 -3.398 1.00 50.44 218 PHE A C 14
ATOM 22650 O O . PHE A 1 102 ? 17.136 -17.344 -2.521 1.00 54.32 218 PHE A O 14
ATOM 22667 N N . SER A 1 1 ? 7.705 -2.846 -1.297 1.00 42.51 117 SER A N 15
ATOM 22668 C CA . SER A 1 1 ? 6.703 -2.088 -0.556 1.00 61.42 117 SER A CA 15
ATOM 22669 C C . SER A 1 1 ? 5.303 -2.373 -1.091 1.00 13.53 117 SER A C 15
ATOM 22670 O O . SER A 1 1 ? 4.796 -1.652 -1.951 1.00 5.23 117 SER A O 15
ATOM 22678 N N . SER A 1 2 ? 4.682 -3.429 -0.575 1.00 1.55 118 SER A N 15
ATOM 22679 C CA . SER A 1 2 ? 3.342 -3.812 -1.002 1.00 15.33 118 SER A CA 15
ATOM 22680 C C . SER A 1 2 ? 3.300 -4.054 -2.507 1.00 72.34 118 SER A C 15
ATOM 22681 O O . SER A 1 2 ? 2.586 -3.368 -3.240 1.00 23.25 118 SER A O 15
ATOM 22689 N N . LYS A 1 3 ? 4.070 -5.036 -2.964 1.00 22.14 119 LYS A N 15
ATOM 22690 C CA . LYS A 1 3 ? 4.122 -5.373 -4.381 1.00 43.43 119 LYS A CA 15
ATOM 22691 C C . LYS A 1 3 ? 3.338 -6.650 -4.667 1.00 4.44 119 LYS A C 15
ATOM 22692 O O . LYS A 1 3 ? 3.061 -7.449 -3.772 1.00 70.14 119 LYS A O 15
ATOM 22711 N N . PRO A 1 4 ? 2.973 -6.848 -5.942 1.00 21.42 120 PRO A N 15
ATOM 22712 C CA . PRO A 1 4 ? 2.218 -8.028 -6.374 1.00 70.13 120 PRO A CA 15
ATOM 22713 C C . PRO A 1 4 ? 3.050 -9.304 -6.311 1.00 61.30 120 PRO A C 15
ATOM 22714 O O . PRO A 1 4 ? 3.587 -9.759 -7.322 1.00 13.14 120 PRO A O 15
ATOM 22725 N N . LYS A 1 5 ? 3.154 -9.879 -5.118 1.00 34.05 121 LYS A N 15
ATOM 22726 C CA . LYS A 1 5 ? 3.919 -11.104 -4.922 1.00 30.53 121 LYS A CA 15
ATOM 22727 C C . LYS A 1 5 ? 3.018 -12.238 -4.442 1.00 10.12 121 LYS A C 15
ATOM 22728 O O . LYS A 1 5 ? 2.686 -12.322 -3.259 1.00 41.41 121 LYS A O 15
ATOM 22747 N N . TYR A 1 6 ? 2.627 -13.108 -5.366 1.00 71.10 122 TYR A N 15
ATOM 22748 C CA . TYR A 1 6 ? 1.764 -14.236 -5.037 1.00 75.10 122 TYR A CA 15
ATOM 22749 C C . TYR A 1 6 ? 2.335 -15.539 -5.588 1.00 43.33 122 TYR A C 15
ATOM 22750 O O . TYR A 1 6 ? 3.306 -15.533 -6.343 1.00 44.35 122 TYR A O 15
ATOM 22768 N N . ASN A 1 7 ? 1.724 -16.655 -5.205 1.00 10.23 123 ASN A N 15
ATOM 22769 C CA . ASN A 1 7 ? 2.171 -17.966 -5.660 1.00 31.31 123 ASN A CA 15
ATOM 22770 C C . ASN A 1 7 ? 2.370 -17.978 -7.173 1.00 33.45 123 ASN A C 15
ATOM 22771 O O . ASN A 1 7 ? 1.867 -17.119 -7.897 1.00 5.44 123 ASN A O 15
ATOM 22782 N N . PRO A 1 8 ? 3.120 -18.977 -7.663 1.00 14.43 124 PRO A N 15
ATOM 22783 C CA . PRO A 1 8 ? 3.401 -19.126 -9.094 1.00 23.15 124 PRO A CA 15
ATOM 22784 C C . PRO A 1 8 ? 2.165 -19.533 -9.888 1.00 62.23 124 PRO A C 15
ATOM 22785 O O . PRO A 1 8 ? 2.124 -19.382 -11.109 1.00 11.23 124 PRO A O 15
ATOM 22796 N N . GLU A 1 9 ? 1.160 -20.050 -9.188 1.00 4.23 125 GLU A N 15
ATOM 22797 C CA . GLU A 1 9 ? -0.076 -20.479 -9.830 1.00 15.22 125 GLU A CA 15
ATOM 22798 C C . GLU A 1 9 ? -0.868 -19.279 -10.341 1.00 54.24 125 GLU A C 15
ATOM 22799 O O . GLU A 1 9 ? -1.453 -19.322 -11.424 1.00 64.22 125 GLU A O 15
ATOM 22811 N N . VAL A 1 10 ? -0.884 -18.208 -9.554 1.00 24.01 126 VAL A N 15
ATOM 22812 C CA . VAL A 1 10 ? -1.603 -16.996 -9.926 1.00 42.51 126 VAL A CA 15
ATOM 22813 C C . VAL A 1 10 ? -0.722 -16.067 -10.754 1.00 52.41 126 VAL A C 15
ATOM 22814 O O . VAL A 1 10 ? -1.207 -15.360 -11.637 1.00 12.32 126 VAL A O 15
ATOM 22827 N N . GLU A 1 11 ? 0.575 -16.074 -10.463 1.00 31.21 127 GLU A N 15
ATOM 22828 C CA . GLU A 1 11 ? 1.523 -15.231 -11.181 1.00 64.23 127 GLU A CA 15
ATOM 22829 C C . GLU A 1 11 ? 1.382 -15.417 -12.689 1.00 43.44 127 GLU A C 15
ATOM 22830 O O . GLU A 1 11 ? 1.465 -14.456 -13.454 1.00 14.21 127 GLU A O 15
ATOM 22842 N N . ALA A 1 12 ? 1.170 -16.659 -13.110 1.00 30.45 128 ALA A N 15
ATOM 22843 C CA . ALA A 1 12 ? 1.016 -16.971 -14.525 1.00 30.50 128 ALA A CA 15
ATOM 22844 C C . ALA A 1 12 ? -0.059 -16.100 -15.165 1.00 72.25 128 ALA A C 15
ATOM 22845 O O . ALA A 1 12 ? -0.019 -15.828 -16.365 1.00 52.25 128 ALA A O 15
ATOM 22852 N N . LYS A 1 13 ? -1.021 -15.666 -14.358 1.00 3.21 129 LYS A N 15
ATOM 22853 C CA . LYS A 1 13 ? -2.108 -14.825 -14.845 1.00 5.53 129 LYS A CA 15
ATOM 22854 C C . LYS A 1 13 ? -1.610 -13.415 -15.148 1.00 54.30 129 LYS A C 15
ATOM 22855 O O . LYS A 1 13 ? -2.086 -12.765 -16.080 1.00 41.21 129 LYS A O 15
ATOM 22874 N N . LEU A 1 14 ? -0.651 -12.948 -14.357 1.00 3.10 130 LEU A N 15
ATOM 22875 C CA . LEU A 1 14 ? -0.087 -11.615 -14.542 1.00 15.00 130 LEU A CA 15
ATOM 22876 C C . LEU A 1 14 ? 0.768 -11.556 -15.804 1.00 11.45 130 LEU A C 15
ATOM 22877 O O . LEU A 1 14 ? 0.708 -10.587 -16.561 1.00 74.23 130 LEU A O 15
ATOM 22893 N N . ASP A 1 15 ? 1.562 -12.598 -16.023 1.00 52.32 131 ASP A N 15
ATOM 22894 C CA . ASP A 1 15 ? 2.427 -12.666 -17.195 1.00 3.01 131 ASP A CA 15
ATOM 22895 C C . ASP A 1 15 ? 1.610 -12.579 -18.480 1.00 70.10 131 ASP A C 15
ATOM 22896 O O . ASP A 1 15 ? 2.078 -12.056 -19.492 1.00 13.25 131 ASP A O 15
ATOM 22905 N N . VAL A 1 16 ? 0.386 -13.097 -18.433 1.00 45.44 132 VAL A N 15
ATOM 22906 C CA . VAL A 1 16 ? -0.496 -13.078 -19.594 1.00 14.34 132 VAL A CA 15
ATOM 22907 C C . VAL A 1 16 ? -0.857 -11.649 -19.986 1.00 73.52 132 VAL A C 15
ATOM 22908 O O . VAL A 1 16 ? -0.600 -11.220 -21.111 1.00 34.35 132 VAL A O 15
ATOM 22921 N N . ALA A 1 17 ? -1.454 -10.918 -19.051 1.00 53.43 133 ALA A N 15
ATOM 22922 C CA . ALA A 1 17 ? -1.849 -9.536 -19.299 1.00 24.25 133 ALA A CA 15
ATOM 22923 C C . ALA A 1 17 ? -0.652 -8.692 -19.725 1.00 14.11 133 ALA A C 15
ATOM 22924 O O . ALA A 1 17 ? -0.810 -7.664 -20.384 1.00 4.01 133 ALA A O 15
ATOM 22931 N N . ARG A 1 18 ? 0.542 -9.132 -19.344 1.00 44.11 134 ARG A N 15
ATOM 22932 C CA . ARG A 1 18 ? 1.765 -8.415 -19.686 1.00 21.03 134 ARG A CA 15
ATOM 22933 C C . ARG A 1 18 ? 2.187 -8.713 -21.121 1.00 62.43 134 ARG A C 15
ATOM 22934 O O . ARG A 1 18 ? 2.864 -7.908 -21.760 1.00 5.42 134 ARG A O 15
ATOM 22955 N N . ARG A 1 19 ? 1.783 -9.876 -21.622 1.00 31.20 135 ARG A N 15
ATOM 22956 C CA . ARG A 1 19 ? 2.121 -10.282 -22.981 1.00 54.31 135 ARG A CA 15
ATOM 22957 C C . ARG A 1 19 ? 1.154 -9.665 -23.988 1.00 62.33 135 ARG A C 15
ATOM 22958 O O . ARG A 1 19 ? 1.516 -9.414 -25.138 1.00 42.45 135 ARG A O 15
ATOM 22979 N N . LEU A 1 20 ? -0.076 -9.425 -23.549 1.00 32.00 136 LEU A N 15
ATOM 22980 C CA . LEU A 1 20 ? -1.096 -8.838 -24.412 1.00 22.42 136 LEU A CA 15
ATOM 22981 C C . LEU A 1 20 ? -0.982 -7.317 -24.433 1.00 62.51 136 LEU A C 15
ATOM 22982 O O . LEU A 1 20 ? -1.170 -6.685 -25.472 1.00 40.24 136 LEU A O 15
ATOM 22998 N N . PHE A 1 21 ? -0.671 -6.736 -23.279 1.00 64.42 137 PHE A N 15
ATOM 22999 C CA . PHE A 1 21 ? -0.530 -5.289 -23.165 1.00 61.43 137 PHE A CA 15
ATOM 23000 C C . PHE A 1 21 ? 0.423 -4.750 -24.228 1.00 23.31 137 PHE A C 15
ATOM 23001 O O . PHE A 1 21 ? 0.111 -3.786 -24.927 1.00 63.11 137 PHE A O 15
ATOM 23018 N N . LYS A 1 22 ? 1.588 -5.379 -24.343 1.00 71.42 138 LYS A N 15
ATOM 23019 C CA . LYS A 1 22 ? 2.588 -4.965 -25.320 1.00 23.52 138 LYS A CA 15
ATOM 23020 C C . LYS A 1 22 ? 2.004 -4.961 -26.729 1.00 30.32 138 LYS A C 15
ATOM 23021 O O . LYS A 1 22 ? 2.302 -4.077 -27.532 1.00 14.23 138 LYS A O 15
ATOM 23040 N N . ARG A 1 23 ? 1.170 -5.954 -27.022 1.00 24.12 139 ARG A N 15
ATOM 23041 C CA . ARG A 1 23 ? 0.544 -6.064 -28.334 1.00 24.12 139 ARG A CA 15
ATOM 23042 C C . ARG A 1 23 ? -0.334 -4.850 -28.621 1.00 3.43 139 ARG A C 15
ATOM 23043 O O . ARG A 1 23 ? -0.300 -4.291 -29.718 1.00 23.53 139 ARG A O 15
ATOM 23064 N N . TYR A 1 24 ? -1.119 -4.446 -27.628 1.00 70.33 140 TYR A N 15
ATOM 23065 C CA . TYR A 1 24 ? -2.008 -3.300 -27.775 1.00 33.23 140 TYR A CA 15
ATOM 23066 C C . TYR A 1 24 ? -1.216 -1.997 -27.816 1.00 24.35 140 TYR A C 15
ATOM 23067 O O . TYR A 1 24 ? -1.371 -1.191 -28.733 1.00 60.53 140 TYR A O 15
ATOM 23085 N N . ASP A 1 25 ? -0.365 -1.798 -26.815 1.00 32.55 141 ASP A N 15
ATOM 23086 C CA . ASP A 1 25 ? 0.454 -0.595 -26.735 1.00 43.12 141 ASP A CA 15
ATOM 23087 C C . ASP A 1 25 ? 1.298 -0.428 -27.995 1.00 23.11 141 ASP A C 15
ATOM 23088 O O . ASP A 1 25 ? 2.336 -1.073 -28.150 1.00 54.25 141 ASP A O 15
ATOM 23097 N N . LYS A 1 26 ? 0.846 0.441 -28.893 1.00 62.50 142 LYS A N 15
ATOM 23098 C CA . LYS A 1 26 ? 1.559 0.693 -30.140 1.00 14.32 142 LYS A CA 15
ATOM 23099 C C . LYS A 1 26 ? 2.651 1.739 -29.940 1.00 52.20 142 LYS A C 15
ATOM 23100 O O . LYS A 1 26 ? 3.647 1.756 -30.663 1.00 23.42 142 LYS A O 15
ATOM 23119 N N . ASP A 1 27 ? 2.457 2.609 -28.955 1.00 3.11 143 ASP A N 15
ATOM 23120 C CA . ASP A 1 27 ? 3.427 3.657 -28.658 1.00 65.25 143 ASP A CA 15
ATOM 23121 C C . ASP A 1 27 ? 4.722 3.061 -28.114 1.00 71.54 143 ASP A C 15
ATOM 23122 O O . ASP A 1 27 ? 5.751 3.732 -28.058 1.00 42.05 143 ASP A O 15
ATOM 23131 N N . GLY A 1 28 ? 4.662 1.794 -27.713 1.00 13.30 144 GLY A N 15
ATOM 23132 C CA . GLY A 1 28 ? 5.835 1.129 -27.177 1.00 41.33 144 GLY A CA 15
ATOM 23133 C C . GLY A 1 28 ? 6.407 1.845 -25.970 1.00 13.43 144 GLY A C 15
ATOM 23134 O O . GLY A 1 28 ? 7.576 1.665 -25.628 1.00 54.25 144 GLY A O 15
ATOM 23138 N N . SER A 1 29 ? 5.581 2.661 -25.322 1.00 42.40 145 SER A N 15
ATOM 23139 C CA . SER A 1 29 ? 6.013 3.412 -24.149 1.00 30.24 145 SER A CA 15
ATOM 23140 C C . SER A 1 29 ? 5.544 2.731 -22.866 1.00 3.50 145 SER A C 15
ATOM 23141 O O . SER A 1 29 ? 6.111 2.944 -21.795 1.00 32.53 145 SER A O 15
ATOM 23149 N N . GLY A 1 30 ? 4.504 1.912 -22.984 1.00 71.22 146 GLY A N 15
ATOM 23150 C CA . GLY A 1 30 ? 3.975 1.212 -21.828 1.00 4.43 146 GLY A CA 15
ATOM 23151 C C . GLY A 1 30 ? 2.734 1.876 -21.266 1.00 54.23 146 GLY A C 15
ATOM 23152 O O . GLY A 1 30 ? 2.366 1.645 -20.115 1.00 31.21 146 GLY A O 15
ATOM 23156 N N . GLN A 1 31 ? 2.088 2.704 -22.081 1.00 14.32 147 GLN A N 15
ATOM 23157 C CA . GLN A 1 31 ? 0.881 3.405 -21.657 1.00 3.31 147 GLN A CA 15
ATOM 23158 C C . GLN A 1 31 ? -0.282 3.102 -22.595 1.00 54.50 147 GLN A C 15
ATOM 23159 O O . GLN A 1 31 ? -0.138 3.156 -23.817 1.00 74.32 147 GLN A O 15
ATOM 23173 N N . LEU A 1 32 ? -1.435 2.784 -22.016 1.00 41.31 148 LEU A N 15
ATOM 23174 C CA . LEU A 1 32 ? -2.625 2.472 -22.801 1.00 4.24 148 LEU A CA 15
ATOM 23175 C C . LEU A 1 32 ? -3.828 3.268 -22.305 1.00 21.32 148 LEU A C 15
ATOM 23176 O O . LEU A 1 32 ? -3.906 3.625 -21.130 1.00 22.44 148 LEU A O 15
ATOM 23192 N N . GLN A 1 33 ? -4.764 3.540 -23.208 1.00 60.33 149 GLN A N 15
ATOM 23193 C CA . GLN A 1 33 ? -5.964 4.292 -22.861 1.00 72.45 149 GLN A CA 15
ATOM 23194 C C . GLN A 1 33 ? -6.936 3.428 -22.064 1.00 2.35 149 GLN A C 15
ATOM 23195 O O . GLN A 1 33 ? -6.934 2.203 -22.182 1.00 24.13 149 GLN A O 15
ATOM 23209 N N . ASP A 1 34 ? -7.764 4.075 -21.251 1.00 53.34 150 ASP A N 15
ATOM 23210 C CA . ASP A 1 34 ? -8.742 3.367 -20.434 1.00 32.31 150 ASP A CA 15
ATOM 23211 C C . ASP A 1 34 ? -9.752 2.631 -21.310 1.00 1.43 150 ASP A C 15
ATOM 23212 O O . ASP A 1 34 ? -10.019 1.447 -21.106 1.00 64.13 150 ASP A O 15
ATOM 23221 N N . ASP A 1 35 ? -10.311 3.342 -22.283 1.00 62.12 151 ASP A N 15
ATOM 23222 C CA . ASP A 1 35 ? -11.291 2.757 -23.190 1.00 55.14 151 ASP A CA 15
ATOM 23223 C C . ASP A 1 35 ? -10.743 1.491 -23.841 1.00 21.24 151 ASP A C 15
ATOM 23224 O O . ASP A 1 35 ? -11.495 0.573 -24.166 1.00 15.24 151 ASP A O 15
ATOM 23233 N N . GLU A 1 36 ? -9.427 1.450 -24.028 1.00 34.11 152 GLU A N 15
ATOM 23234 C CA . GLU A 1 36 ? -8.779 0.297 -24.641 1.00 73.34 152 GLU A CA 15
ATOM 23235 C C . GLU A 1 36 ? -8.746 -0.886 -23.677 1.00 53.42 152 GLU A C 15
ATOM 23236 O O . GLU A 1 36 ? -8.794 -2.043 -24.096 1.00 14.33 152 GLU A O 15
ATOM 23248 N N . ILE A 1 37 ? -8.663 -0.586 -22.385 1.00 54.24 153 ILE A N 15
ATOM 23249 C CA . ILE A 1 37 ? -8.624 -1.623 -21.362 1.00 14.21 153 ILE A CA 15
ATOM 23250 C C . ILE A 1 37 ? -9.809 -2.574 -21.497 1.00 40.43 153 ILE A C 15
ATOM 23251 O O . ILE A 1 37 ? -9.659 -3.789 -21.379 1.00 21.25 153 ILE A O 15
ATOM 23267 N N . ALA A 1 38 ? -10.987 -2.011 -21.748 1.00 45.12 154 ALA A N 15
ATOM 23268 C CA . ALA A 1 38 ? -12.197 -2.809 -21.904 1.00 4.40 154 ALA A CA 15
ATOM 23269 C C . ALA A 1 38 ? -11.991 -3.924 -22.923 1.00 73.20 154 ALA A C 15
ATOM 23270 O O . ALA A 1 38 ? -12.216 -5.097 -22.628 1.00 21.25 154 ALA A O 15
ATOM 23277 N N . GLY A 1 39 ? -11.564 -3.550 -24.125 1.00 65.32 155 GLY A N 15
ATOM 23278 C CA . GLY A 1 39 ? -11.336 -4.532 -25.170 1.00 12.40 155 GLY A CA 15
ATOM 23279 C C . GLY A 1 39 ? -10.081 -5.348 -24.935 1.00 61.22 155 GLY A C 15
ATOM 23280 O O . GLY A 1 39 ? -9.976 -6.486 -25.396 1.00 10.22 155 GLY A O 15
ATOM 23284 N N . LEU A 1 40 ? -9.125 -4.768 -24.218 1.00 40.45 156 LEU A N 15
ATOM 23285 C CA . LEU A 1 40 ? -7.869 -5.449 -23.924 1.00 43.55 156 LEU A CA 15
ATOM 23286 C C . LEU A 1 40 ? -8.096 -6.630 -22.987 1.00 72.45 156 LEU A C 15
ATOM 23287 O O . LEU A 1 40 ? -7.526 -7.706 -23.177 1.00 3.51 156 LEU A O 15
ATOM 23303 N N . LEU A 1 41 ? -8.935 -6.425 -21.978 1.00 24.13 157 LEU A N 15
ATOM 23304 C CA . LEU A 1 41 ? -9.240 -7.475 -21.012 1.00 12.45 157 LEU A CA 15
ATOM 23305 C C . LEU A 1 41 ? -9.942 -8.648 -21.686 1.00 75.45 157 LEU A C 15
ATOM 23306 O O . LEU A 1 41 ? -9.733 -9.805 -21.321 1.00 64.20 157 LEU A O 15
ATOM 23322 N N . LYS A 1 42 ? -10.776 -8.343 -22.675 1.00 70.22 158 LYS A N 15
ATOM 23323 C CA . LYS A 1 42 ? -11.507 -9.372 -23.405 1.00 34.00 158 LYS A CA 15
ATOM 23324 C C . LYS A 1 42 ? -10.561 -10.454 -23.915 1.00 31.20 158 LYS A C 15
ATOM 23325 O O . LYS A 1 42 ? -10.849 -11.646 -23.804 1.00 23.10 158 LYS A O 15
ATOM 23344 N N . ASP A 1 43 ? -9.432 -10.031 -24.472 1.00 61.33 159 ASP A N 15
ATOM 23345 C CA . ASP A 1 43 ? -8.442 -10.965 -24.997 1.00 1.30 159 ASP A CA 15
ATOM 23346 C C . ASP A 1 43 ? -7.510 -11.447 -23.890 1.00 64.10 159 ASP A C 15
ATOM 23347 O O . ASP A 1 43 ? -6.947 -12.540 -23.969 1.00 2.31 159 ASP A O 15
ATOM 23356 N N . THR A 1 44 ? -7.349 -10.625 -22.858 1.00 13.42 160 THR A N 15
ATOM 23357 C CA . THR A 1 44 ? -6.484 -10.966 -21.736 1.00 2.30 160 THR A CA 15
ATOM 23358 C C . THR A 1 44 ? -6.986 -12.210 -21.013 1.00 21.22 160 THR A C 15
ATOM 23359 O O . THR A 1 44 ? -6.228 -13.152 -20.778 1.00 52.05 160 THR A O 15
ATOM 23370 N N . TYR A 1 45 ? -8.267 -12.208 -20.662 1.00 30.20 161 TYR A N 15
ATOM 23371 C CA . TYR A 1 45 ? -8.870 -13.337 -19.963 1.00 61.25 161 TYR A CA 15
ATOM 23372 C C . TYR A 1 45 ? -8.768 -14.611 -20.797 1.00 54.12 161 TYR A C 15
ATOM 23373 O O . TYR A 1 45 ? -8.438 -15.678 -20.282 1.00 61.51 161 TYR A O 15
ATOM 23391 N N . ALA A 1 46 ? -9.055 -14.489 -22.089 1.00 41.22 162 ALA A N 15
ATOM 23392 C CA . ALA A 1 46 ? -8.994 -15.628 -22.996 1.00 64.32 162 ALA A CA 15
ATOM 23393 C C . ALA A 1 46 ? -7.652 -16.345 -22.888 1.00 2.40 162 ALA A C 15
ATOM 23394 O O . ALA A 1 46 ? -7.597 -17.572 -22.824 1.00 33.21 162 ALA A O 15
ATOM 23401 N N . GLU A 1 47 ? -6.572 -15.569 -22.869 1.00 31.31 163 GLU A N 15
ATOM 23402 C CA . GLU A 1 47 ? -5.230 -16.132 -22.770 1.00 53.31 163 GLU A CA 15
ATOM 23403 C C . GLU A 1 47 ? -4.972 -16.679 -21.369 1.00 44.03 163 GLU A C 15
ATOM 23404 O O . GLU A 1 47 ? -4.146 -17.573 -21.184 1.00 13.35 163 GLU A O 15
ATOM 23416 N N . MET A 1 48 ? -5.683 -16.135 -20.387 1.00 61.12 164 MET A N 15
ATOM 23417 C CA . MET A 1 48 ? -5.531 -16.569 -19.003 1.00 50.03 164 MET A CA 15
ATOM 23418 C C . MET A 1 48 ? -6.242 -17.898 -18.769 1.00 71.01 164 MET A C 15
ATOM 23419 O O . MET A 1 48 ? -5.892 -18.649 -17.859 1.00 43.45 164 MET A O 15
ATOM 23433 N N . GLY A 1 49 ? -7.244 -18.182 -19.596 1.00 65.43 165 GLY A N 15
ATOM 23434 C CA . GLY A 1 49 ? -7.988 -19.421 -19.462 1.00 1.13 165 GLY A CA 15
ATOM 23435 C C . GLY A 1 49 ? -9.339 -19.217 -18.806 1.00 10.15 165 GLY A C 15
ATOM 23436 O O . GLY A 1 49 ? -10.193 -20.102 -18.840 1.00 21.42 165 GLY A O 15
ATOM 23440 N N . MET A 1 50 ? -9.533 -18.047 -18.205 1.00 22.42 166 MET A N 15
ATOM 23441 C CA . MET A 1 50 ? -10.790 -17.731 -17.537 1.00 51.43 166 MET A CA 15
ATOM 23442 C C . MET A 1 50 ? -11.958 -17.803 -18.516 1.00 12.15 166 MET A C 15
ATOM 23443 O O . MET A 1 50 ? -11.949 -17.147 -19.557 1.00 60.44 166 MET A O 15
ATOM 23457 N N . SER A 1 51 ? -12.962 -18.604 -18.173 1.00 54.42 167 SER A N 15
ATOM 23458 C CA . SER A 1 51 ? -14.136 -18.764 -19.024 1.00 20.33 167 SER A CA 15
ATOM 23459 C C . SER A 1 51 ? -15.411 -18.420 -18.260 1.00 53.13 167 SER A C 15
ATOM 23460 O O . SER A 1 51 ? -15.539 -18.724 -17.075 1.00 55.02 167 SER A O 15
ATOM 23468 N N . ASN A 1 52 ? -16.352 -17.783 -18.950 1.00 33.02 168 ASN A N 15
ATOM 23469 C CA . ASN A 1 52 ? -17.618 -17.396 -18.338 1.00 12.12 168 ASN A CA 15
ATOM 23470 C C . ASN A 1 52 ? -17.391 -16.416 -17.191 1.00 3.12 168 ASN A C 15
ATOM 23471 O O . ASN A 1 52 ? -18.164 -16.374 -16.234 1.00 2.45 168 ASN A O 15
ATOM 23482 N N . PHE A 1 53 ? -16.325 -15.629 -17.295 1.00 10.21 169 PHE A N 15
ATOM 23483 C CA . PHE A 1 53 ? -15.995 -14.649 -16.267 1.00 1.04 169 PHE A CA 15
ATOM 23484 C C . PHE A 1 53 ? -15.392 -13.392 -16.887 1.00 11.22 169 PHE A C 15
ATOM 23485 O O . PHE A 1 53 ? -14.191 -13.331 -17.153 1.00 12.42 169 PHE A O 15
ATOM 23502 N N . THR A 1 54 ? -16.235 -12.389 -17.116 1.00 21.44 170 THR A N 15
ATOM 23503 C CA . THR A 1 54 ? -15.787 -11.134 -17.706 1.00 34.22 170 THR A CA 15
ATOM 23504 C C . THR A 1 54 ? -15.651 -10.046 -16.647 1.00 21.53 170 THR A C 15
ATOM 23505 O O . THR A 1 54 ? -16.463 -9.935 -15.728 1.00 71.31 170 THR A O 15
ATOM 23516 N N . PRO A 1 55 ? -14.600 -9.223 -16.775 1.00 51.22 171 PRO A N 15
ATOM 23517 C CA . PRO A 1 55 ? -14.333 -8.128 -15.838 1.00 54.40 171 PRO A CA 15
ATOM 23518 C C . PRO A 1 55 ? -15.355 -7.002 -15.956 1.00 50.33 171 PRO A C 15
ATOM 23519 O O . PRO A 1 55 ? -15.557 -6.443 -17.035 1.00 74.11 171 PRO A O 15
ATOM 23530 N N . THR A 1 56 ? -15.997 -6.672 -14.840 1.00 53.31 172 THR A N 15
ATOM 23531 C CA . THR A 1 56 ? -16.999 -5.613 -14.819 1.00 5.11 172 THR A CA 15
ATOM 23532 C C . THR A 1 56 ? -16.393 -4.275 -15.229 1.00 71.43 172 THR A C 15
ATOM 23533 O O . THR A 1 56 ? -15.251 -3.968 -14.887 1.00 41.15 172 THR A O 15
ATOM 23544 N N . LYS A 1 57 ? -17.165 -3.482 -15.964 1.00 34.21 173 LYS A N 15
ATOM 23545 C CA . LYS A 1 57 ? -16.707 -2.175 -16.420 1.00 64.50 173 LYS A CA 15
ATOM 23546 C C . LYS A 1 57 ? -16.677 -1.177 -15.268 1.00 11.53 173 LYS A C 15
ATOM 23547 O O . LYS A 1 57 ? -15.923 -0.205 -15.297 1.00 3.14 173 LYS A O 15
ATOM 23566 N N . GLU A 1 58 ? -17.502 -1.424 -14.255 1.00 2.33 174 GLU A N 15
ATOM 23567 C CA . GLU A 1 58 ? -17.568 -0.545 -13.093 1.00 33.11 174 GLU A CA 15
ATOM 23568 C C . GLU A 1 58 ? -16.457 -0.872 -12.099 1.00 41.35 174 GLU A C 15
ATOM 23569 O O . GLU A 1 58 ? -16.037 -0.018 -11.318 1.00 53.44 174 GLU A O 15
ATOM 23581 N N . ASP A 1 59 ? -15.986 -2.113 -12.135 1.00 64.14 175 ASP A N 15
ATOM 23582 C CA . ASP A 1 59 ? -14.923 -2.554 -11.239 1.00 43.34 175 ASP A CA 15
ATOM 23583 C C . ASP A 1 59 ? -13.555 -2.145 -11.777 1.00 23.13 175 ASP A C 15
ATOM 23584 O O . ASP A 1 59 ? -12.591 -2.023 -11.021 1.00 44.41 175 ASP A O 15
ATOM 23593 N N . VAL A 1 60 ? -13.477 -1.937 -13.087 1.00 55.53 176 VAL A N 15
ATOM 23594 C CA . VAL A 1 60 ? -12.228 -1.542 -13.726 1.00 42.22 176 VAL A CA 15
ATOM 23595 C C . VAL A 1 60 ? -11.760 -0.181 -13.224 1.00 3.30 176 VAL A C 15
ATOM 23596 O O . VAL A 1 60 ? -10.629 -0.033 -12.759 1.00 14.13 176 VAL A O 15
ATOM 23609 N N . LYS A 1 61 ? -12.637 0.813 -13.320 1.00 64.14 177 LYS A N 15
ATOM 23610 C CA . LYS A 1 61 ? -12.316 2.163 -12.875 1.00 5.55 177 LYS A CA 15
ATOM 23611 C C . LYS A 1 61 ? -11.966 2.177 -11.390 1.00 4.51 177 LYS A C 15
ATOM 23612 O O . LYS A 1 61 ? -11.237 3.054 -10.923 1.00 34.33 177 LYS A O 15
ATOM 23631 N N . ILE A 1 62 ? -12.487 1.202 -10.655 1.00 34.45 178 ILE A N 15
ATOM 23632 C CA . ILE A 1 62 ? -12.227 1.101 -9.224 1.00 14.22 178 ILE A CA 15
ATOM 23633 C C . ILE A 1 62 ? -10.894 0.413 -8.954 1.00 63.14 178 ILE A C 15
ATOM 23634 O O . ILE A 1 62 ? -10.127 0.840 -8.091 1.00 64.24 178 ILE A O 15
ATOM 23650 N N . TRP A 1 63 ? -10.623 -0.653 -9.699 1.00 54.34 179 TRP A N 15
ATOM 23651 C CA . TRP A 1 63 ? -9.381 -1.400 -9.542 1.00 45.32 179 TRP A CA 15
ATOM 23652 C C . TRP A 1 63 ? -8.171 -0.493 -9.741 1.00 54.52 179 TRP A C 15
ATOM 23653 O O . TRP A 1 63 ? -7.122 -0.697 -9.129 1.00 40.14 179 TRP A O 15
ATOM 23674 N N . LEU A 1 64 ? -8.324 0.510 -10.600 1.00 31.24 180 LEU A N 15
ATOM 23675 C CA . LEU A 1 64 ? -7.244 1.449 -10.879 1.00 4.31 180 LEU A CA 15
ATOM 23676 C C . LEU A 1 64 ? -7.176 2.535 -9.810 1.00 31.04 180 LEU A C 15
ATOM 23677 O O . LEU A 1 64 ? -6.094 2.997 -9.449 1.00 21.54 180 LEU A O 15
ATOM 23693 N N . GLN A 1 65 ? -8.339 2.936 -9.306 1.00 70.13 181 GLN A N 15
ATOM 23694 C CA . GLN A 1 65 ? -8.411 3.966 -8.277 1.00 41.11 181 GLN A CA 15
ATOM 23695 C C . GLN A 1 65 ? -8.237 3.361 -6.888 1.00 60.00 181 GLN A C 15
ATOM 23696 O O . GLN A 1 65 ? -8.315 4.063 -5.880 1.00 54.14 181 GLN A O 15
ATOM 23710 N N . MET A 1 66 ? -8.001 2.054 -6.843 1.00 22.13 182 MET A N 15
ATOM 23711 C CA . MET A 1 66 ? -7.815 1.355 -5.577 1.00 30.35 182 MET A CA 15
ATOM 23712 C C . MET A 1 66 ? -6.333 1.140 -5.287 1.00 21.24 182 MET A C 15
ATOM 23713 O O . MET A 1 66 ? -5.880 1.317 -4.156 1.00 51.32 182 MET A O 15
ATOM 23727 N N . ALA A 1 67 ? -5.583 0.756 -6.315 1.00 1.54 183 ALA A N 15
ATOM 23728 C CA . ALA A 1 67 ? -4.152 0.519 -6.170 1.00 11.22 183 ALA A CA 15
ATOM 23729 C C . ALA A 1 67 ? -3.342 1.668 -6.762 1.00 75.32 183 ALA A C 15
ATOM 23730 O O . ALA A 1 67 ? -2.576 2.327 -6.059 1.00 73.03 183 ALA A O 15
ATOM 23737 N N . ASP A 1 68 ? -3.517 1.901 -8.058 1.00 44.22 184 ASP A N 15
ATOM 23738 C CA . ASP A 1 68 ? -2.802 2.971 -8.745 1.00 71.23 184 ASP A CA 15
ATOM 23739 C C . ASP A 1 68 ? -3.635 4.249 -8.775 1.00 63.33 184 ASP A C 15
ATOM 23740 O O . ASP A 1 68 ? -3.746 4.906 -9.811 1.00 15.35 184 ASP A O 15
ATOM 23749 N N . THR A 1 69 ? -4.219 4.595 -7.633 1.00 13.25 185 THR A N 15
ATOM 23750 C CA . THR A 1 69 ? -5.044 5.792 -7.528 1.00 43.51 185 THR A CA 15
ATOM 23751 C C . THR A 1 69 ? -4.260 7.036 -7.931 1.00 0.43 185 THR A C 15
ATOM 23752 O O . THR A 1 69 ? -3.402 7.509 -7.186 1.00 61.33 185 THR A O 15
ATOM 23763 N N . ASN A 1 70 ? -4.561 7.563 -9.113 1.00 54.11 186 ASN A N 15
ATOM 23764 C CA . ASN A 1 70 ? -3.884 8.754 -9.615 1.00 33.45 186 ASN A CA 15
ATOM 23765 C C . ASN A 1 70 ? -4.661 9.374 -10.772 1.00 0.32 186 ASN A C 15
ATOM 23766 O O . ASN A 1 70 ? -5.429 8.695 -11.453 1.00 23.31 186 ASN A O 15
ATOM 23777 N N . SER A 1 71 ? -4.455 10.670 -10.988 1.00 71.52 187 SER A N 15
ATOM 23778 C CA . SER A 1 71 ? -5.138 11.383 -12.061 1.00 10.32 187 SER A CA 15
ATOM 23779 C C . SER A 1 71 ? -4.167 11.734 -13.184 1.00 0.41 187 SER A C 15
ATOM 23780 O O . SER A 1 71 ? -3.617 12.835 -13.222 1.00 42.13 187 SER A O 15
ATOM 23788 N N . ASP A 1 72 ? -3.962 10.791 -14.096 1.00 64.12 188 ASP A N 15
ATOM 23789 C CA . ASP A 1 72 ? -3.058 10.999 -15.222 1.00 10.33 188 ASP A CA 15
ATOM 23790 C C . ASP A 1 72 ? -3.821 10.975 -16.543 1.00 23.13 188 ASP A C 15
ATOM 23791 O O . ASP A 1 72 ? -3.403 11.589 -17.524 1.00 32.33 188 ASP A O 15
ATOM 23800 N N . GLY A 1 73 ? -4.942 10.260 -16.560 1.00 64.21 189 GLY A N 15
ATOM 23801 C CA . GLY A 1 73 ? -5.744 10.167 -17.766 1.00 1.52 189 GLY A CA 15
ATOM 23802 C C . GLY A 1 73 ? -5.322 9.016 -18.657 1.00 5.14 189 GLY A C 15
ATOM 23803 O O . GLY A 1 73 ? -5.627 9.000 -19.849 1.00 0.50 189 GLY A O 15
ATOM 23807 N N . SER A 1 74 ? -4.615 8.050 -18.078 1.00 15.23 190 SER A N 15
ATOM 23808 C CA . SER A 1 74 ? -4.145 6.892 -18.829 1.00 34.14 190 SER A CA 15
ATOM 23809 C C . SER A 1 74 ? -3.581 5.829 -17.891 1.00 10.02 190 SER A C 15
ATOM 23810 O O . SER A 1 74 ? -3.023 6.145 -16.840 1.00 31.22 190 SER A O 15
ATOM 23818 N N . VAL A 1 75 ? -3.731 4.567 -18.279 1.00 64.51 191 VAL A N 15
ATOM 23819 C CA . VAL A 1 75 ? -3.236 3.456 -17.475 1.00 24.41 191 VAL A CA 15
ATOM 23820 C C . VAL A 1 75 ? -2.094 2.732 -18.181 1.00 11.24 191 VAL A C 15
ATOM 23821 O O . VAL A 1 75 ? -2.159 2.471 -19.382 1.00 34.03 191 VAL A O 15
ATOM 23834 N N . SER A 1 76 ? -1.048 2.410 -17.426 1.00 14.42 192 SER A N 15
ATOM 23835 C CA . SER A 1 76 ? 0.110 1.719 -17.979 1.00 42.44 192 SER A CA 15
ATOM 23836 C C . SER A 1 76 ? 0.034 0.221 -17.700 1.00 40.51 192 SER A C 15
ATOM 23837 O O . SER A 1 76 ? -0.954 -0.271 -17.153 1.00 50.34 192 SER A O 15
ATOM 23845 N N . LEU A 1 77 ? 1.084 -0.499 -18.079 1.00 50.43 193 LEU A N 15
ATOM 23846 C CA . LEU A 1 77 ? 1.138 -1.941 -17.870 1.00 71.45 193 LEU A CA 15
ATOM 23847 C C . LEU A 1 77 ? 1.187 -2.275 -16.383 1.00 3.32 193 LEU A C 15
ATOM 23848 O O . LEU A 1 77 ? 0.462 -3.149 -15.909 1.00 41.40 193 LEU A O 15
ATOM 23864 N N . GLU A 1 78 ? 2.046 -1.571 -15.652 1.00 0.31 194 GLU A N 15
ATOM 23865 C CA . GLU A 1 78 ? 2.188 -1.792 -14.218 1.00 0.14 194 GLU A CA 15
ATOM 23866 C C . GLU A 1 78 ? 0.831 -1.735 -13.521 1.00 43.24 194 GLU A C 15
ATOM 23867 O O . GLU A 1 78 ? 0.420 -2.689 -12.863 1.00 22.33 194 GLU A O 15
ATOM 23879 N N . GLU A 1 79 ? 0.142 -0.608 -13.673 1.00 20.24 195 GLU A N 15
ATOM 23880 C CA . GLU A 1 79 ? -1.167 -0.426 -13.057 1.00 73.12 195 GLU A CA 15
ATOM 23881 C C . GLU A 1 79 ? -2.159 -1.466 -13.570 1.00 60.42 195 GLU A C 15
ATOM 23882 O O . GLU A 1 79 ? -3.128 -1.805 -12.890 1.00 1.31 195 GLU A O 15
ATOM 23894 N N . TYR A 1 80 ? -1.910 -1.969 -14.774 1.00 62.11 196 TYR A N 15
ATOM 23895 C CA . TYR A 1 80 ? -2.781 -2.968 -15.381 1.00 34.34 196 TYR A CA 15
ATOM 23896 C C . TYR A 1 80 ? -2.540 -4.345 -14.769 1.00 20.00 196 TYR A C 15
ATOM 23897 O O . TYR A 1 80 ? -3.450 -5.170 -14.692 1.00 10.52 196 TYR A O 15
ATOM 23915 N N . GLU A 1 81 ? -1.306 -4.585 -14.335 1.00 54.43 197 GLU A N 15
ATOM 23916 C CA . GLU A 1 81 ? -0.944 -5.861 -13.730 1.00 75.15 197 GLU A CA 15
ATOM 23917 C C . GLU A 1 81 ? -1.741 -6.102 -12.451 1.00 63.32 197 GLU A C 15
ATOM 23918 O O . GLU A 1 81 ? -2.430 -7.113 -12.318 1.00 32.42 197 GLU A O 15
ATOM 23930 N N . ASP A 1 82 ? -1.639 -5.167 -11.513 1.00 54.14 198 ASP A N 15
ATOM 23931 C CA . ASP A 1 82 ? -2.350 -5.276 -10.245 1.00 21.25 198 ASP A CA 15
ATOM 23932 C C . ASP A 1 82 ? -3.855 -5.379 -10.471 1.00 61.05 198 ASP A C 15
ATOM 23933 O O . ASP A 1 82 ? -4.566 -6.030 -9.705 1.00 70.52 198 ASP A O 15
ATOM 23942 N N . LEU A 1 83 ? -4.334 -4.731 -11.528 1.00 32.44 199 LEU A N 15
ATOM 23943 C CA . LEU A 1 83 ? -5.756 -4.749 -11.855 1.00 44.35 199 LEU A CA 15
ATOM 23944 C C . LEU A 1 83 ? -6.250 -6.177 -12.061 1.00 64.14 199 LEU A C 15
ATOM 23945 O O . LEU A 1 83 ? -7.329 -6.544 -11.596 1.00 51.13 199 LEU A O 15
ATOM 23961 N N . ILE A 1 84 ? -5.452 -6.979 -12.759 1.00 2.32 200 ILE A N 15
ATOM 23962 C CA . ILE A 1 84 ? -5.807 -8.368 -13.023 1.00 3.51 200 ILE A CA 15
ATOM 23963 C C . ILE A 1 84 ? -6.043 -9.131 -11.724 1.00 55.12 200 ILE A C 15
ATOM 23964 O O . ILE A 1 84 ? -6.976 -9.928 -11.622 1.00 74.14 200 ILE A O 15
ATOM 23980 N N . ILE A 1 85 ? -5.194 -8.880 -10.734 1.00 11.03 201 ILE A N 15
ATOM 23981 C CA . ILE A 1 85 ? -5.313 -9.541 -9.440 1.00 61.42 201 ILE A CA 15
ATOM 23982 C C . ILE A 1 85 ? -6.724 -9.402 -8.879 1.00 71.53 201 ILE A C 15
ATOM 23983 O O . ILE A 1 85 ? -7.420 -10.395 -8.666 1.00 72.30 201 ILE A O 15
ATOM 23999 N N . LYS A 1 86 ? -7.142 -8.163 -8.644 1.00 23.35 202 LYS A N 15
ATOM 24000 C CA . LYS A 1 86 ? -8.471 -7.892 -8.110 1.00 54.03 202 LYS A CA 15
ATOM 24001 C C . LYS A 1 86 ? -9.550 -8.490 -9.008 1.00 20.55 202 LYS A C 15
ATOM 24002 O O . LYS A 1 86 ? -10.633 -8.844 -8.541 1.00 41.11 202 LYS A O 15
ATOM 24021 N N . SER A 1 87 ? -9.246 -8.602 -10.297 1.00 30.43 203 SER A N 15
ATOM 24022 C CA . SER A 1 87 ? -10.191 -9.156 -11.259 1.00 62.35 203 SER A CA 15
ATOM 24023 C C . SER A 1 87 ? -10.256 -10.676 -11.144 1.00 21.21 203 SER A C 15
ATOM 24024 O O . SER A 1 87 ? -11.227 -11.302 -11.572 1.00 22.24 203 SER A O 15
ATOM 24032 N N . LEU A 1 88 ? -9.216 -11.264 -10.563 1.00 42.01 204 LEU A N 15
ATOM 24033 C CA . LEU A 1 88 ? -9.153 -12.711 -10.390 1.00 60.23 204 LEU A CA 15
ATOM 24034 C C . LEU A 1 88 ? -9.891 -13.141 -9.127 1.00 34.22 204 LEU A C 15
ATOM 24035 O O . LEU A 1 88 ? -10.311 -14.292 -9.004 1.00 11.54 204 LEU A O 15
ATOM 24051 N N . GLN A 1 89 ? -10.048 -12.209 -8.193 1.00 3.24 205 GLN A N 15
ATOM 24052 C CA . GLN A 1 89 ? -10.737 -12.492 -6.939 1.00 52.14 205 GLN A CA 15
ATOM 24053 C C . GLN A 1 89 ? -12.242 -12.610 -7.160 1.00 64.24 205 GLN A C 15
ATOM 24054 O O . GLN A 1 89 ? -12.895 -13.492 -6.602 1.00 3.10 205 GLN A O 15
ATOM 24068 N N . LYS A 1 90 ? -12.786 -11.716 -7.978 1.00 75.03 206 LYS A N 15
ATOM 24069 C CA . LYS A 1 90 ? -14.214 -11.720 -8.275 1.00 11.42 206 LYS A CA 15
ATOM 24070 C C . LYS A 1 90 ? -14.656 -13.079 -8.808 1.00 44.32 206 LYS A C 15
ATOM 24071 O O . LYS A 1 90 ? -15.792 -13.500 -8.596 1.00 54.54 206 LYS A O 15
ATOM 24090 N N . ALA A 1 91 ? -13.749 -13.761 -9.500 1.00 23.03 207 ALA A N 15
ATOM 24091 C CA . ALA A 1 91 ? -14.044 -15.074 -10.060 1.00 10.11 207 ALA A CA 15
ATOM 24092 C C . ALA A 1 91 ? -14.030 -16.148 -8.978 1.00 33.23 207 ALA A C 15
ATOM 24093 O O . ALA A 1 91 ? -14.661 -17.195 -9.121 1.00 24.05 207 ALA A O 15
ATOM 24100 N N . GLY A 1 92 ? -13.306 -15.882 -7.895 1.00 14.24 208 GLY A N 15
ATOM 24101 C CA . GLY A 1 92 ? -13.224 -16.836 -6.804 1.00 63.14 208 GLY A CA 15
ATOM 24102 C C . GLY A 1 92 ? -11.861 -17.494 -6.712 1.00 13.01 208 GLY A C 15
ATOM 24103 O O . GLY A 1 92 ? -11.711 -18.539 -6.079 1.00 34.43 208 GLY A O 15
ATOM 24107 N N . ILE A 1 93 ? -10.866 -16.882 -7.346 1.00 34.34 209 ILE A N 15
ATOM 24108 C CA . ILE A 1 93 ? -9.510 -17.416 -7.332 1.00 71.11 209 ILE A CA 15
ATOM 24109 C C . ILE A 1 93 ? -8.759 -16.977 -6.080 1.00 10.02 209 ILE A C 15
ATOM 24110 O O . ILE A 1 93 ? -8.336 -15.826 -5.969 1.00 31.13 209 ILE A O 15
ATOM 24126 N N . ARG A 1 94 ? -8.595 -17.902 -5.140 1.00 33.12 210 ARG A N 15
ATOM 24127 C CA . ARG A 1 94 ? -7.894 -17.611 -3.895 1.00 53.11 210 ARG A CA 15
ATOM 24128 C C . ARG A 1 94 ? -6.438 -17.242 -4.165 1.00 33.55 210 ARG A C 15
ATOM 24129 O O . ARG A 1 94 ? -5.669 -18.050 -4.686 1.00 42.41 210 ARG A O 15
ATOM 24150 N N . VAL A 1 95 ? -6.067 -16.017 -3.806 1.00 30.52 211 VAL A N 15
ATOM 24151 C CA . VAL A 1 95 ? -4.704 -15.542 -4.008 1.00 43.20 211 VAL A CA 15
ATOM 24152 C C . VAL A 1 95 ? -4.070 -15.114 -2.689 1.00 44.03 211 VAL A C 15
ATOM 24153 O O . VAL A 1 95 ? -4.595 -14.249 -1.989 1.00 43.02 211 VAL A O 15
ATOM 24166 N N . GLU A 1 96 ? -2.937 -15.726 -2.357 1.00 51.14 212 GLU A N 15
ATOM 24167 C CA . GLU A 1 96 ? -2.231 -15.408 -1.122 1.00 15.24 212 GLU A CA 15
ATOM 24168 C C . GLU A 1 96 ? -0.838 -14.860 -1.416 1.00 70.02 212 GLU A C 15
ATOM 24169 O O . GLU A 1 96 ? -0.326 -14.998 -2.527 1.00 61.23 212 GLU A O 15
ATOM 24181 N N . LYS A 1 97 ? -0.229 -14.237 -0.413 1.00 15.11 213 LYS A N 15
ATOM 24182 C CA . LYS A 1 97 ? 1.105 -13.668 -0.562 1.00 12.04 213 LYS A CA 15
ATOM 24183 C C . LYS A 1 97 ? 2.177 -14.703 -0.238 1.00 30.45 213 LYS A C 15
ATOM 24184 O O . LYS A 1 97 ? 2.088 -15.407 0.768 1.00 5.23 213 LYS A O 15
ATOM 24203 N N . GLN A 1 98 ? 3.189 -14.789 -1.095 1.00 74.33 214 GLN A N 15
ATOM 24204 C CA . GLN A 1 98 ? 4.278 -15.739 -0.898 1.00 52.44 214 GLN A CA 15
ATOM 24205 C C . GLN A 1 98 ? 5.545 -15.025 -0.440 1.00 65.20 214 GLN A C 15
ATOM 24206 O O . GLN A 1 98 ? 5.716 -13.829 -0.676 1.00 65.33 214 GLN A O 15
ATOM 24220 N N . SER A 1 99 ? 6.431 -15.767 0.217 1.00 3.11 215 SER A N 15
ATOM 24221 C CA . SER A 1 99 ? 7.682 -15.204 0.713 1.00 70.15 215 SER A CA 15
ATOM 24222 C C . SER A 1 99 ? 8.823 -15.473 -0.264 1.00 22.34 215 SER A C 15
ATOM 24223 O O . SER A 1 99 ? 8.638 -16.134 -1.286 1.00 63.53 215 SER A O 15
ATOM 24231 N N . LEU A 1 100 ? 10.004 -14.956 0.059 1.00 35.33 216 LEU A N 15
ATOM 24232 C CA . LEU A 1 100 ? 11.177 -15.140 -0.788 1.00 52.21 216 LEU A CA 15
ATOM 24233 C C . LEU A 1 100 ? 12.365 -15.640 0.028 1.00 74.14 216 LEU A C 15
ATOM 24234 O O . LEU A 1 100 ? 13.037 -14.863 0.706 1.00 62.15 216 LEU A O 15
ATOM 24250 N N . VAL A 1 101 ? 12.619 -16.943 -0.044 1.00 53.14 217 VAL A N 15
ATOM 24251 C CA . VAL A 1 101 ? 13.728 -17.547 0.684 1.00 14.04 217 VAL A CA 15
ATOM 24252 C C . VAL A 1 101 ? 15.068 -17.052 0.154 1.00 5.32 217 VAL A C 15
ATOM 24253 O O . VAL A 1 101 ? 15.276 -16.966 -1.056 1.00 64.43 217 VAL A O 15
ATOM 24266 N N . PHE A 1 102 ? 15.976 -16.726 1.069 1.00 63.34 218 PHE A N 15
ATOM 24267 C CA . PHE A 1 102 ? 17.298 -16.239 0.693 1.00 4.44 218 PHE A CA 15
ATOM 24268 C C . PHE A 1 102 ? 18.352 -17.326 0.879 1.00 62.52 218 PHE A C 15
ATOM 24269 O O . PHE A 1 102 ? 18.865 -17.879 -0.093 1.00 44.25 218 PHE A O 15
ATOM 24286 N N . SER A 1 1 ? 8.812 -7.505 -1.961 1.00 12.01 117 SER A N 16
ATOM 24287 C CA . SER A 1 1 ? 8.187 -6.746 -0.884 1.00 32.43 117 SER A CA 16
ATOM 24288 C C . SER A 1 1 ? 7.140 -5.783 -1.434 1.00 41.42 117 SER A C 16
ATOM 24289 O O . SER A 1 1 ? 6.031 -5.687 -0.909 1.00 3.55 117 SER A O 16
ATOM 24297 N N . SER A 1 2 ? 7.501 -5.070 -2.497 1.00 25.42 118 SER A N 16
ATOM 24298 C CA . SER A 1 2 ? 6.596 -4.111 -3.118 1.00 1.44 118 SER A CA 16
ATOM 24299 C C . SER A 1 2 ? 5.878 -4.734 -4.311 1.00 25.01 118 SER A C 16
ATOM 24300 O O . SER A 1 2 ? 4.649 -4.777 -4.358 1.00 71.22 118 SER A O 16
ATOM 24308 N N . LYS A 1 3 ? 6.656 -5.217 -5.274 1.00 53.55 119 LYS A N 16
ATOM 24309 C CA . LYS A 1 3 ? 6.097 -5.839 -6.469 1.00 24.43 119 LYS A CA 16
ATOM 24310 C C . LYS A 1 3 ? 5.204 -7.019 -6.100 1.00 32.32 119 LYS A C 16
ATOM 24311 O O . LYS A 1 3 ? 5.283 -7.569 -5.001 1.00 61.31 119 LYS A O 16
ATOM 24330 N N . PRO A 1 4 ? 4.333 -7.420 -7.039 1.00 5.25 120 PRO A N 16
ATOM 24331 C CA . PRO A 1 4 ? 3.410 -8.540 -6.835 1.00 51.14 120 PRO A CA 16
ATOM 24332 C C . PRO A 1 4 ? 4.129 -9.884 -6.790 1.00 4.43 120 PRO A C 16
ATOM 24333 O O . PRO A 1 4 ? 4.727 -10.314 -7.777 1.00 14.13 120 PRO A O 16
ATOM 24344 N N . LYS A 1 5 ? 4.068 -10.543 -5.638 1.00 25.21 121 LYS A N 16
ATOM 24345 C CA . LYS A 1 5 ? 4.713 -11.840 -5.463 1.00 55.41 121 LYS A CA 16
ATOM 24346 C C . LYS A 1 5 ? 3.713 -12.882 -4.972 1.00 0.11 121 LYS A C 16
ATOM 24347 O O . LYS A 1 5 ? 3.394 -12.939 -3.784 1.00 4.01 121 LYS A O 16
ATOM 24366 N N . TYR A 1 6 ? 3.223 -13.705 -5.892 1.00 41.23 122 TYR A N 16
ATOM 24367 C CA . TYR A 1 6 ? 2.259 -14.745 -5.553 1.00 1.44 122 TYR A CA 16
ATOM 24368 C C . TYR A 1 6 ? 2.715 -16.103 -6.077 1.00 2.31 122 TYR A C 16
ATOM 24369 O O . TYR A 1 6 ? 3.725 -16.205 -6.772 1.00 2.22 122 TYR A O 16
ATOM 24387 N N . ASN A 1 7 ? 1.962 -17.144 -5.738 1.00 54.14 123 ASN A N 16
ATOM 24388 C CA . ASN A 1 7 ? 2.287 -18.497 -6.174 1.00 41.05 123 ASN A CA 16
ATOM 24389 C C . ASN A 1 7 ? 2.554 -18.535 -7.676 1.00 64.11 123 ASN A C 16
ATOM 24390 O O . ASN A 1 7 ? 2.156 -17.643 -8.426 1.00 34.54 123 ASN A O 16
ATOM 24401 N N . PRO A 1 8 ? 3.245 -19.592 -8.127 1.00 65.43 124 PRO A N 16
ATOM 24402 C CA . PRO A 1 8 ? 3.581 -19.773 -9.543 1.00 32.31 124 PRO A CA 16
ATOM 24403 C C . PRO A 1 8 ? 2.355 -20.088 -10.393 1.00 52.34 124 PRO A C 16
ATOM 24404 O O . PRO A 1 8 ? 2.428 -20.100 -11.622 1.00 15.04 124 PRO A O 16
ATOM 24415 N N . GLU A 1 9 ? 1.230 -20.341 -9.732 1.00 0.25 125 GLU A N 16
ATOM 24416 C CA . GLU A 1 9 ? -0.011 -20.656 -10.429 1.00 14.53 125 GLU A CA 16
ATOM 24417 C C . GLU A 1 9 ? -0.736 -19.381 -10.852 1.00 1.11 125 GLU A C 16
ATOM 24418 O O . GLU A 1 9 ? -1.339 -19.323 -11.923 1.00 53.14 125 GLU A O 16
ATOM 24430 N N . VAL A 1 10 ? -0.672 -18.361 -10.002 1.00 11.12 126 VAL A N 16
ATOM 24431 C CA . VAL A 1 10 ? -1.321 -17.087 -10.287 1.00 1.44 126 VAL A CA 16
ATOM 24432 C C . VAL A 1 10 ? -0.402 -16.168 -11.085 1.00 32.43 126 VAL A C 16
ATOM 24433 O O . VAL A 1 10 ? -0.866 -15.330 -11.857 1.00 64.21 126 VAL A O 16
ATOM 24446 N N . GLU A 1 11 ? 0.903 -16.333 -10.892 1.00 72.43 127 GLU A N 16
ATOM 24447 C CA . GLU A 1 11 ? 1.887 -15.518 -11.595 1.00 31.22 127 GLU A CA 16
ATOM 24448 C C . GLU A 1 11 ? 1.646 -15.552 -13.101 1.00 72.12 127 GLU A C 16
ATOM 24449 O O . GLU A 1 11 ? 1.765 -14.534 -13.783 1.00 33.25 127 GLU A O 16
ATOM 24461 N N . ALA A 1 12 ? 1.307 -16.731 -13.614 1.00 1.51 128 ALA A N 16
ATOM 24462 C CA . ALA A 1 12 ? 1.048 -16.898 -15.039 1.00 11.35 128 ALA A CA 16
ATOM 24463 C C . ALA A 1 12 ? -0.048 -15.949 -15.512 1.00 70.12 128 ALA A C 16
ATOM 24464 O O . ALA A 1 12 ? -0.087 -15.563 -16.681 1.00 34.04 128 ALA A O 16
ATOM 24471 N N . LYS A 1 13 ? -0.938 -15.577 -14.598 1.00 44.11 129 LYS A N 16
ATOM 24472 C CA . LYS A 1 13 ? -2.035 -14.673 -14.921 1.00 41.33 129 LYS A CA 16
ATOM 24473 C C . LYS A 1 13 ? -1.513 -13.275 -15.239 1.00 64.33 129 LYS A C 16
ATOM 24474 O O . LYS A 1 13 ? -2.076 -12.566 -16.074 1.00 63.13 129 LYS A O 16
ATOM 24493 N N . LEU A 1 14 ? -0.433 -12.886 -14.570 1.00 51.22 130 LEU A N 16
ATOM 24494 C CA . LEU A 1 14 ? 0.166 -11.573 -14.783 1.00 5.01 130 LEU A CA 16
ATOM 24495 C C . LEU A 1 14 ? 0.886 -11.514 -16.127 1.00 20.15 130 LEU A C 16
ATOM 24496 O O . LEU A 1 14 ? 0.687 -10.584 -16.908 1.00 45.21 130 LEU A O 16
ATOM 24512 N N . ASP A 1 15 ? 1.720 -12.514 -16.389 1.00 43.01 131 ASP A N 16
ATOM 24513 C CA . ASP A 1 15 ? 2.467 -12.578 -17.640 1.00 62.10 131 ASP A CA 16
ATOM 24514 C C . ASP A 1 15 ? 1.533 -12.445 -18.838 1.00 54.04 131 ASP A C 16
ATOM 24515 O O . ASP A 1 15 ? 1.884 -11.835 -19.848 1.00 52.41 131 ASP A O 16
ATOM 24524 N N . VAL A 1 16 ? 0.341 -13.021 -18.720 1.00 33.52 132 VAL A N 16
ATOM 24525 C CA . VAL A 1 16 ? -0.645 -12.967 -19.793 1.00 22.40 132 VAL A CA 16
ATOM 24526 C C . VAL A 1 16 ? -1.083 -11.533 -20.065 1.00 41.30 132 VAL A C 16
ATOM 24527 O O . VAL A 1 16 ? -0.888 -11.011 -21.162 1.00 41.13 132 VAL A O 16
ATOM 24540 N N . ALA A 1 17 ? -1.676 -10.900 -19.058 1.00 4.21 133 ALA A N 16
ATOM 24541 C CA . ALA A 1 17 ? -2.139 -9.524 -19.187 1.00 53.04 133 ALA A CA 16
ATOM 24542 C C . ALA A 1 17 ? -1.016 -8.608 -19.662 1.00 20.40 133 ALA A C 16
ATOM 24543 O O . ALA A 1 17 ? -1.246 -7.677 -20.433 1.00 1.51 133 ALA A O 16
ATOM 24550 N N . ARG A 1 18 ? 0.199 -8.880 -19.196 1.00 52.51 134 ARG A N 16
ATOM 24551 C CA . ARG A 1 18 ? 1.358 -8.078 -19.572 1.00 35.42 134 ARG A CA 16
ATOM 24552 C C . ARG A 1 18 ? 1.553 -8.081 -21.085 1.00 55.22 134 ARG A C 16
ATOM 24553 O O . ARG A 1 18 ? 2.025 -7.101 -21.662 1.00 14.23 134 ARG A O 16
ATOM 24574 N N . ARG A 1 19 ? 1.187 -9.188 -21.722 1.00 35.40 135 ARG A N 16
ATOM 24575 C CA . ARG A 1 19 ? 1.323 -9.319 -23.168 1.00 32.04 135 ARG A CA 16
ATOM 24576 C C . ARG A 1 19 ? 0.213 -8.561 -23.889 1.00 55.31 135 ARG A C 16
ATOM 24577 O O . ARG A 1 19 ? 0.478 -7.682 -24.710 1.00 44.13 135 ARG A O 16
ATOM 24598 N N . LEU A 1 20 ? -1.032 -8.906 -23.578 1.00 23.43 136 LEU A N 16
ATOM 24599 C CA . LEU A 1 20 ? -2.183 -8.259 -24.196 1.00 53.14 136 LEU A CA 16
ATOM 24600 C C . LEU A 1 20 ? -2.081 -6.741 -24.082 1.00 34.33 136 LEU A C 16
ATOM 24601 O O . LEU A 1 20 ? -2.283 -6.020 -25.059 1.00 4.53 136 LEU A O 16
ATOM 24617 N N . PHE A 1 21 ? -1.766 -6.264 -22.883 1.00 3.44 137 PHE A N 16
ATOM 24618 C CA . PHE A 1 21 ? -1.635 -4.832 -22.640 1.00 55.52 137 PHE A CA 16
ATOM 24619 C C . PHE A 1 21 ? -0.697 -4.191 -23.658 1.00 44.32 137 PHE A C 16
ATOM 24620 O O . PHE A 1 21 ? -1.017 -3.163 -24.255 1.00 52.31 137 PHE A O 16
ATOM 24637 N N . LYS A 1 22 ? 0.466 -4.805 -23.851 1.00 35.30 138 LYS A N 16
ATOM 24638 C CA . LYS A 1 22 ? 1.453 -4.298 -24.796 1.00 55.54 138 LYS A CA 16
ATOM 24639 C C . LYS A 1 22 ? 0.893 -4.290 -26.215 1.00 50.54 138 LYS A C 16
ATOM 24640 O O . LYS A 1 22 ? 1.098 -3.337 -26.968 1.00 61.22 138 LYS A O 16
ATOM 24659 N N . ARG A 1 23 ? 0.185 -5.356 -26.573 1.00 53.43 139 ARG A N 16
ATOM 24660 C CA . ARG A 1 23 ? -0.405 -5.470 -27.902 1.00 24.51 139 ARG A CA 16
ATOM 24661 C C . ARG A 1 23 ? -1.284 -4.263 -28.213 1.00 1.21 139 ARG A C 16
ATOM 24662 O O . ARG A 1 23 ? -1.307 -3.774 -29.343 1.00 12.44 139 ARG A O 16
ATOM 24683 N N . TYR A 1 24 ? -2.006 -3.788 -27.204 1.00 42.11 140 TYR A N 16
ATOM 24684 C CA . TYR A 1 24 ? -2.889 -2.640 -27.370 1.00 41.43 140 TYR A CA 16
ATOM 24685 C C . TYR A 1 24 ? -2.086 -1.349 -27.497 1.00 0.41 140 TYR A C 16
ATOM 24686 O O . TYR A 1 24 ? -2.270 -0.580 -28.441 1.00 11.23 140 TYR A O 16
ATOM 24704 N N . ASP A 1 25 ? -1.194 -1.118 -26.539 1.00 74.05 141 ASP A N 16
ATOM 24705 C CA . ASP A 1 25 ? -0.361 0.079 -26.543 1.00 22.50 141 ASP A CA 16
ATOM 24706 C C . ASP A 1 25 ? 0.476 0.154 -27.816 1.00 24.21 141 ASP A C 16
ATOM 24707 O O . ASP A 1 25 ? 1.529 -0.477 -27.918 1.00 50.21 141 ASP A O 16
ATOM 24716 N N . LYS A 1 26 ? 0.002 0.928 -28.785 1.00 55.44 142 LYS A N 16
ATOM 24717 C CA . LYS A 1 26 ? 0.705 1.087 -30.052 1.00 42.35 142 LYS A CA 16
ATOM 24718 C C . LYS A 1 26 ? 1.832 2.107 -29.925 1.00 3.02 142 LYS A C 16
ATOM 24719 O O . LYS A 1 26 ? 2.799 2.077 -30.687 1.00 31.53 142 LYS A O 16
ATOM 24738 N N . ASP A 1 27 ? 1.702 3.008 -28.957 1.00 23.40 143 ASP A N 16
ATOM 24739 C CA . ASP A 1 27 ? 2.711 4.035 -28.728 1.00 45.10 143 ASP A CA 16
ATOM 24740 C C . ASP A 1 27 ? 4.011 3.417 -28.221 1.00 12.21 143 ASP A C 16
ATOM 24741 O O . ASP A 1 27 ? 5.059 4.061 -28.224 1.00 50.11 143 ASP A O 16
ATOM 24750 N N . GLY A 1 28 ? 3.933 2.164 -27.784 1.00 63.41 144 GLY A N 16
ATOM 24751 C CA . GLY A 1 28 ? 5.109 1.480 -27.279 1.00 5.23 144 GLY A CA 16
ATOM 24752 C C . GLY A 1 28 ? 5.733 2.196 -26.097 1.00 32.23 144 GLY A C 16
ATOM 24753 O O . GLY A 1 28 ? 6.900 1.975 -25.774 1.00 32.24 144 GLY A O 16
ATOM 24757 N N . SER A 1 29 ? 4.954 3.057 -25.451 1.00 13.44 145 SER A N 16
ATOM 24758 C CA . SER A 1 29 ? 5.438 3.812 -24.301 1.00 0.41 145 SER A CA 16
ATOM 24759 C C . SER A 1 29 ? 5.018 3.143 -22.996 1.00 0.44 145 SER A C 16
ATOM 24760 O O . SER A 1 29 ? 5.629 3.360 -21.950 1.00 35.43 145 SER A O 16
ATOM 24768 N N . GLY A 1 30 ? 3.970 2.329 -23.066 1.00 35.30 146 GLY A N 16
ATOM 24769 C CA . GLY A 1 30 ? 3.485 1.640 -21.884 1.00 54.12 146 GLY A CA 16
ATOM 24770 C C . GLY A 1 30 ? 2.224 2.268 -21.324 1.00 33.31 146 GLY A C 16
ATOM 24771 O O . GLY A 1 30 ? 1.946 2.158 -20.130 1.00 63.50 146 GLY A O 16
ATOM 24775 N N . GLN A 1 31 ? 1.460 2.929 -22.187 1.00 74.14 147 GLN A N 16
ATOM 24776 C CA . GLN A 1 31 ? 0.223 3.579 -21.770 1.00 74.54 147 GLN A CA 16
ATOM 24777 C C . GLN A 1 31 ? -0.968 3.036 -22.554 1.00 32.45 147 GLN A C 16
ATOM 24778 O O . GLN A 1 31 ? -0.836 2.647 -23.715 1.00 1.01 147 GLN A O 16
ATOM 24792 N N . LEU A 1 32 ? -2.131 3.011 -21.911 1.00 63.01 148 LEU A N 16
ATOM 24793 C CA . LEU A 1 32 ? -3.346 2.515 -22.547 1.00 51.15 148 LEU A CA 16
ATOM 24794 C C . LEU A 1 32 ? -4.539 3.405 -22.212 1.00 24.15 148 LEU A C 16
ATOM 24795 O O . LEU A 1 32 ? -4.641 3.928 -21.102 1.00 50.04 148 LEU A O 16
ATOM 24811 N N . GLN A 1 33 ? -5.438 3.570 -23.176 1.00 61.53 149 GLN A N 16
ATOM 24812 C CA . GLN A 1 33 ? -6.624 4.395 -22.981 1.00 71.25 149 GLN A CA 16
ATOM 24813 C C . GLN A 1 33 ? -7.713 3.619 -22.248 1.00 23.43 149 GLN A C 16
ATOM 24814 O O . GLN A 1 33 ? -7.960 2.449 -22.542 1.00 14.11 149 GLN A O 16
ATOM 24828 N N . ASP A 1 34 ? -8.359 4.277 -21.292 1.00 32.42 150 ASP A N 16
ATOM 24829 C CA . ASP A 1 34 ? -9.422 3.648 -20.516 1.00 13.41 150 ASP A CA 16
ATOM 24830 C C . ASP A 1 34 ? -10.463 3.015 -21.434 1.00 33.03 150 ASP A C 16
ATOM 24831 O O . ASP A 1 34 ? -10.895 1.884 -21.212 1.00 22.54 150 ASP A O 16
ATOM 24840 N N . ASP A 1 35 ? -10.863 3.752 -22.464 1.00 41.20 151 ASP A N 16
ATOM 24841 C CA . ASP A 1 35 ? -11.853 3.263 -23.416 1.00 35.12 151 ASP A CA 16
ATOM 24842 C C . ASP A 1 35 ? -11.396 1.953 -24.051 1.00 52.51 151 ASP A C 16
ATOM 24843 O O . ASP A 1 35 ? -12.216 1.131 -24.459 1.00 10.52 151 ASP A O 16
ATOM 24852 N N . GLU A 1 36 ? -10.082 1.768 -24.132 1.00 73.02 152 GLU A N 16
ATOM 24853 C CA . GLU A 1 36 ? -9.517 0.559 -24.720 1.00 11.11 152 GLU A CA 16
ATOM 24854 C C . GLU A 1 36 ? -9.453 -0.567 -23.692 1.00 2.10 152 GLU A C 16
ATOM 24855 O O . GLU A 1 36 ? -9.604 -1.741 -24.032 1.00 4.23 152 GLU A O 16
ATOM 24867 N N . ILE A 1 37 ? -9.227 -0.200 -22.435 1.00 34.11 153 ILE A N 16
ATOM 24868 C CA . ILE A 1 37 ? -9.144 -1.178 -21.358 1.00 24.44 153 ILE A CA 16
ATOM 24869 C C . ILE A 1 37 ? -10.347 -2.114 -21.370 1.00 74.41 153 ILE A C 16
ATOM 24870 O O . ILE A 1 37 ? -10.220 -3.309 -21.105 1.00 71.31 153 ILE A O 16
ATOM 24886 N N . ALA A 1 38 ? -11.516 -1.563 -21.682 1.00 3.34 154 ALA A N 16
ATOM 24887 C CA . ALA A 1 38 ? -12.742 -2.349 -21.733 1.00 11.32 154 ALA A CA 16
ATOM 24888 C C . ALA A 1 38 ? -12.562 -3.591 -22.598 1.00 72.24 154 ALA A C 16
ATOM 24889 O O . ALA A 1 38 ? -12.782 -4.713 -22.144 1.00 63.22 154 ALA A O 16
ATOM 24896 N N . GLY A 1 39 ? -12.162 -3.383 -23.849 1.00 44.21 155 GLY A N 16
ATOM 24897 C CA . GLY A 1 39 ? -11.960 -4.496 -24.759 1.00 1.54 155 GLY A CA 16
ATOM 24898 C C . GLY A 1 39 ? -10.703 -5.282 -24.443 1.00 50.10 155 GLY A C 16
ATOM 24899 O O . GLY A 1 39 ? -10.608 -6.468 -24.760 1.00 63.24 155 GLY A O 16
ATOM 24903 N N . LEU A 1 40 ? -9.735 -4.621 -23.818 1.00 40.21 156 LEU A N 16
ATOM 24904 C CA . LEU A 1 40 ? -8.476 -5.265 -23.461 1.00 21.14 156 LEU A CA 16
ATOM 24905 C C . LEU A 1 40 ? -8.716 -6.452 -2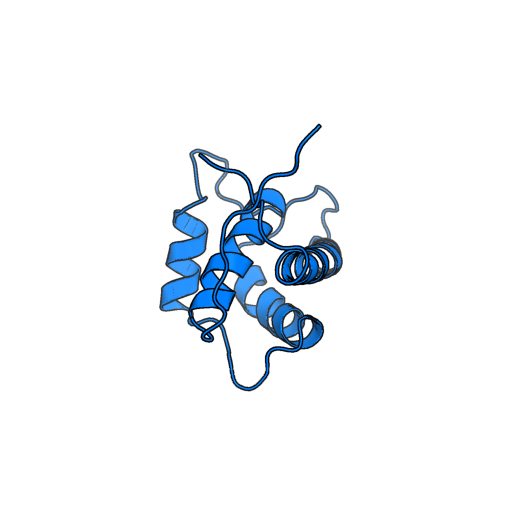2.533 1.00 62.35 156 LEU A C 16
ATOM 24906 O O . LEU A 1 40 ? -8.142 -7.526 -22.721 1.00 75.23 156 LEU A O 16
ATOM 24922 N N . LEU A 1 41 ? -9.568 -6.253 -21.534 1.00 3.11 157 LEU A N 16
ATOM 24923 C CA . LEU A 1 41 ? -9.886 -7.308 -20.578 1.00 0.11 157 LEU A CA 16
ATOM 24924 C C . LEU A 1 41 ? -10.459 -8.531 -21.287 1.00 51.42 157 LEU A C 16
ATOM 24925 O O . LEU A 1 41 ? -10.156 -9.669 -20.929 1.00 0.22 157 LEU A O 16
ATOM 24941 N N . LYS A 1 42 ? -11.288 -8.288 -22.297 1.00 43.01 158 LYS A N 16
ATOM 24942 C CA . LYS A 1 42 ? -11.901 -9.368 -23.060 1.00 74.24 158 LYS A CA 16
ATOM 24943 C C . LYS A 1 42 ? -10.841 -10.315 -23.612 1.00 64.23 158 LYS A C 16
ATOM 24944 O O . LYS A 1 42 ? -10.850 -11.511 -23.320 1.00 71.11 158 LYS A O 16
ATOM 24963 N N . ASP A 1 43 ? -9.927 -9.773 -24.410 1.00 12.42 159 ASP A N 16
ATOM 24964 C CA . ASP A 1 43 ? -8.858 -10.569 -25.000 1.00 62.04 159 ASP A CA 16
ATOM 24965 C C . ASP A 1 43 ? -7.897 -11.070 -23.927 1.00 32.53 159 ASP A C 16
ATOM 24966 O O . ASP A 1 43 ? -7.454 -12.219 -23.961 1.00 70.03 159 ASP A O 16
ATOM 24975 N N . THR A 1 44 ? -7.578 -10.201 -22.973 1.00 24.22 160 THR A N 16
ATOM 24976 C CA . THR A 1 44 ? -6.668 -10.554 -21.890 1.00 60.53 160 THR A CA 16
ATOM 24977 C C . THR A 1 44 ? -7.140 -11.807 -21.162 1.00 74.50 160 THR A C 16
ATOM 24978 O O . THR A 1 44 ? -6.402 -12.786 -21.047 1.00 72.23 160 THR A O 16
ATOM 24989 N N . TYR A 1 45 ? -8.375 -11.771 -20.672 1.00 65.20 161 TYR A N 16
ATOM 24990 C CA . TYR A 1 45 ? -8.945 -12.904 -19.953 1.00 21.11 161 TYR A CA 16
ATOM 24991 C C . TYR A 1 45 ? -8.859 -14.178 -20.787 1.00 61.44 161 TYR A C 16
ATOM 24992 O O . TYR A 1 45 ? -8.500 -15.241 -20.282 1.00 65.42 161 TYR A O 16
ATOM 25010 N N . ALA A 1 46 ? -9.191 -14.062 -22.069 1.00 30.11 162 ALA A N 16
ATOM 25011 C CA . ALA A 1 46 ? -9.149 -15.203 -22.975 1.00 52.25 162 ALA A CA 16
ATOM 25012 C C . ALA A 1 46 ? -7.801 -15.912 -22.904 1.00 1.40 162 ALA A C 16
ATOM 25013 O O . ALA A 1 46 ? -7.739 -17.136 -22.802 1.00 64.34 162 ALA A O 16
ATOM 25020 N N . GLU A 1 47 ? -6.725 -15.133 -22.958 1.00 64.34 163 GLU A N 16
ATOM 25021 C CA . GLU A 1 47 ? -5.377 -15.689 -22.901 1.00 55.43 163 GLU A CA 16
ATOM 25022 C C . GLU A 1 47 ? -5.074 -16.238 -21.510 1.00 40.13 163 GLU A C 16
ATOM 25023 O O . GLU A 1 47 ? -4.377 -17.242 -21.367 1.00 32.13 163 GLU A O 16
ATOM 25035 N N . MET A 1 48 ? -5.602 -15.571 -20.489 1.00 61.11 164 MET A N 16
ATOM 25036 C CA . MET A 1 48 ? -5.388 -15.993 -19.109 1.00 53.55 164 MET A CA 16
ATOM 25037 C C . MET A 1 48 ? -6.004 -17.366 -18.859 1.00 5.41 164 MET A C 16
ATOM 25038 O O . MET A 1 48 ? -5.580 -18.092 -17.961 1.00 11.44 164 MET A O 16
ATOM 25052 N N . GLY A 1 49 ? -7.006 -17.715 -19.660 1.00 21.44 165 GLY A N 16
ATOM 25053 C CA . GLY A 1 49 ? -7.663 -19.000 -19.508 1.00 31.34 165 GLY A CA 16
ATOM 25054 C C . GLY A 1 49 ? -9.022 -18.882 -18.846 1.00 3.00 165 GLY A C 16
ATOM 25055 O O . GLY A 1 49 ? -9.816 -19.822 -18.872 1.00 2.32 165 GLY A O 16
ATOM 25059 N N . MET A 1 50 ? -9.289 -17.725 -18.250 1.00 51.40 166 MET A N 16
ATOM 25060 C CA . MET A 1 50 ? -10.561 -17.488 -17.578 1.00 15.50 166 MET A CA 16
ATOM 25061 C C . MET A 1 50 ? -11.718 -17.532 -18.572 1.00 2.01 166 MET A C 16
ATOM 25062 O O . MET A 1 50 ? -11.721 -16.808 -19.568 1.00 21.34 166 MET A O 16
ATOM 25076 N N . SER A 1 51 ? -12.698 -18.386 -18.295 1.00 21.01 167 SER A N 16
ATOM 25077 C CA . SER A 1 51 ? -13.858 -18.527 -19.167 1.00 61.42 167 SER A CA 16
ATOM 25078 C C . SER A 1 51 ? -15.151 -18.277 -18.397 1.00 23.54 167 SER A C 16
ATOM 25079 O O . SER A 1 51 ? -15.286 -18.681 -17.242 1.00 42.43 167 SER A O 16
ATOM 25087 N N . ASN A 1 52 ? -16.099 -17.609 -19.045 1.00 42.12 168 ASN A N 16
ATOM 25088 C CA . ASN A 1 52 ? -17.382 -17.304 -18.422 1.00 5.32 168 ASN A CA 16
ATOM 25089 C C . ASN A 1 52 ? -17.195 -16.398 -17.209 1.00 2.25 168 ASN A C 16
ATOM 25090 O O . ASN A 1 52 ? -17.920 -16.509 -16.220 1.00 23.24 168 ASN A O 16
ATOM 25101 N N . PHE A 1 53 ? -16.218 -15.500 -17.292 1.00 32.42 169 PHE A N 16
ATOM 25102 C CA . PHE A 1 53 ? -15.935 -14.575 -16.201 1.00 14.11 169 PHE A CA 16
ATOM 25103 C C . PHE A 1 53 ? -15.398 -13.251 -16.736 1.00 50.04 169 PHE A C 16
ATOM 25104 O O . PHE A 1 53 ? -14.200 -13.108 -16.985 1.00 33.11 169 PHE A O 16
ATOM 25121 N N . THR A 1 54 ? -16.293 -12.284 -16.913 1.00 1.32 170 THR A N 16
ATOM 25122 C CA . THR A 1 54 ? -15.911 -10.972 -17.420 1.00 63.12 170 THR A CA 16
ATOM 25123 C C . THR A 1 54 ? -15.860 -9.942 -16.298 1.00 12.31 170 THR A C 16
ATOM 25124 O O . THR A 1 54 ? -16.707 -9.920 -15.404 1.00 5.00 170 THR A O 16
ATOM 25135 N N . PRO A 1 55 ? -14.845 -9.066 -16.343 1.00 55.30 171 PRO A N 16
ATOM 25136 C CA . PRO A 1 55 ? -14.661 -8.015 -15.337 1.00 74.14 171 PRO A CA 16
ATOM 25137 C C . PRO A 1 55 ? -15.730 -6.931 -15.429 1.00 31.30 171 PRO A C 16
ATOM 25138 O O . PRO A 1 55 ? -15.897 -6.295 -16.470 1.00 42.20 171 PRO A O 16
ATOM 25149 N N . THR A 1 56 ? -16.453 -6.725 -14.332 1.00 60.14 172 THR A N 16
ATOM 25150 C CA . THR A 1 56 ? -17.506 -5.719 -14.289 1.00 52.33 172 THR A CA 16
ATOM 25151 C C . THR A 1 56 ? -16.959 -4.336 -14.625 1.00 54.12 172 THR A C 16
ATOM 25152 O O . THR A 1 56 ? -15.841 -3.989 -14.244 1.00 34.25 172 THR A O 16
ATOM 25163 N N . LYS A 1 57 ? -17.755 -3.548 -15.341 1.00 64.44 173 LYS A N 16
ATOM 25164 C CA . LYS A 1 57 ? -17.352 -2.201 -15.728 1.00 22.32 173 LYS A CA 16
ATOM 25165 C C . LYS A 1 57 ? -17.106 -1.333 -14.498 1.00 24.31 173 LYS A C 16
ATOM 25166 O O . LYS A 1 57 ? -16.058 -0.701 -14.374 1.00 44.40 173 LYS A O 16
ATOM 25185 N N . GLU A 1 58 ? -18.078 -1.310 -13.591 1.00 43.13 174 GLU A N 16
ATOM 25186 C CA . GLU A 1 58 ? -17.964 -0.519 -12.371 1.00 74.52 174 GLU A CA 16
ATOM 25187 C C . GLU A 1 58 ? -16.677 -0.855 -11.623 1.00 51.44 174 GLU A C 16
ATOM 25188 O O . GLU A 1 58 ? -16.127 -0.018 -10.907 1.00 32.13 174 GLU A O 16
ATOM 25200 N N . ASP A 1 59 ? -16.203 -2.084 -11.795 1.00 40.54 175 ASP A N 16
ATOM 25201 C CA . ASP A 1 59 ? -14.980 -2.530 -11.138 1.00 34.41 175 ASP A CA 16
ATOM 25202 C C . ASP A 1 59 ? -13.750 -2.123 -11.943 1.00 13.32 175 ASP A C 16
ATOM 25203 O O . ASP A 1 59 ? -12.770 -1.625 -11.389 1.00 10.11 175 ASP A O 16
ATOM 25212 N N . VAL A 1 60 ? -13.809 -2.338 -13.253 1.00 63.22 176 VAL A N 16
ATOM 25213 C CA . VAL A 1 60 ? -12.700 -1.993 -14.135 1.00 23.33 176 VAL A CA 16
ATOM 25214 C C . VAL A 1 60 ? -12.248 -0.554 -13.913 1.00 34.11 176 VAL A C 16
ATOM 25215 O O . VAL A 1 60 ? -11.054 -0.257 -13.925 1.00 64.21 176 VAL A O 16
ATOM 25228 N N . LYS A 1 61 ? -13.212 0.338 -13.710 1.00 32.45 177 LYS A N 16
ATOM 25229 C CA . LYS A 1 61 ? -12.916 1.747 -13.483 1.00 2.14 177 LYS A CA 16
ATOM 25230 C C . LYS A 1 61 ? -12.238 1.950 -12.131 1.00 63.24 177 LYS A C 16
ATOM 25231 O O . LYS A 1 61 ? -11.251 2.679 -12.025 1.00 13.21 177 LYS A O 16
ATOM 25250 N N . ILE A 1 62 ? -12.772 1.300 -11.103 1.00 63.51 178 ILE A N 16
ATOM 25251 C CA . ILE A 1 62 ? -12.216 1.407 -9.760 1.00 42.10 178 ILE A CA 16
ATOM 25252 C C . ILE A 1 62 ? -10.801 0.840 -9.704 1.00 12.55 178 ILE A C 16
ATOM 25253 O O . ILE A 1 62 ? -9.919 1.410 -9.062 1.00 2.34 178 ILE A O 16
ATOM 25269 N N . TRP A 1 63 ? -10.593 -0.283 -10.381 1.00 4.34 179 TRP A N 16
ATOM 25270 C CA . TRP A 1 63 ? -9.284 -0.926 -10.409 1.00 42.11 179 TRP A CA 16
ATOM 25271 C C . TRP A 1 63 ? -8.217 0.033 -10.928 1.00 34.43 179 TRP A C 16
ATOM 25272 O O . TRP A 1 63 ? -7.069 -0.002 -10.484 1.00 1.32 179 TRP A O 16
ATOM 25293 N N . LEU A 1 64 ? -8.603 0.887 -11.869 1.00 14.03 180 LEU A N 16
ATOM 25294 C CA . LEU A 1 64 ? -7.679 1.856 -12.448 1.00 15.22 180 LEU A CA 16
ATOM 25295 C C . LEU A 1 64 ? -7.493 3.052 -11.520 1.00 1.40 180 LEU A C 16
ATOM 25296 O O . LEU A 1 64 ? -6.378 3.540 -11.338 1.00 22.01 180 LEU A O 16
ATOM 25312 N N . GLN A 1 65 ? -8.592 3.518 -10.935 1.00 42.10 181 GLN A N 16
ATOM 25313 C CA . GLN A 1 65 ? -8.548 4.656 -10.025 1.00 13.33 181 GLN A CA 16
ATOM 25314 C C . GLN A 1 65 ? -7.670 4.353 -8.815 1.00 62.25 181 GLN A C 16
ATOM 25315 O O . GLN A 1 65 ? -6.945 5.221 -8.329 1.00 73.33 181 GLN A O 16
ATOM 25329 N N . MET A 1 66 ? -7.740 3.116 -8.335 1.00 21.22 182 MET A N 16
ATOM 25330 C CA . MET A 1 66 ? -6.950 2.698 -7.182 1.00 42.24 182 MET A CA 16
ATOM 25331 C C . MET A 1 66 ? -5.463 2.931 -7.430 1.00 24.32 182 MET A C 16
ATOM 25332 O O . MET A 1 66 ? -4.684 3.086 -6.489 1.00 55.43 182 MET A O 16
ATOM 25346 N N . ALA A 1 67 ? -5.075 2.953 -8.701 1.00 31.41 183 ALA A N 16
ATOM 25347 C CA . ALA A 1 67 ? -3.682 3.168 -9.071 1.00 62.20 183 ALA A CA 16
ATOM 25348 C C . ALA A 1 67 ? -3.542 4.356 -10.016 1.00 52.24 183 ALA A C 16
ATOM 25349 O O . ALA A 1 67 ? -2.526 4.506 -10.695 1.00 22.31 183 ALA A O 16
ATOM 25356 N N . ASP A 1 68 ? -4.569 5.198 -10.056 1.00 40.04 184 ASP A N 16
ATOM 25357 C CA . ASP A 1 68 ? -4.560 6.374 -10.919 1.00 34.11 184 ASP A CA 16
ATOM 25358 C C . ASP A 1 68 ? -3.996 7.585 -10.182 1.00 34.54 184 ASP A C 16
ATOM 25359 O O . ASP A 1 68 ? -4.562 8.677 -10.235 1.00 42.32 184 ASP A O 16
ATOM 25368 N N . THR A 1 69 ? -2.878 7.383 -9.492 1.00 30.24 185 THR A N 16
ATOM 25369 C CA . THR A 1 69 ? -2.239 8.456 -8.742 1.00 5.35 185 THR A CA 16
ATOM 25370 C C . THR A 1 69 ? -2.039 9.692 -9.612 1.00 20.13 185 THR A C 16
ATOM 25371 O O . THR A 1 69 ? -2.210 9.640 -10.829 1.00 34.53 185 THR A O 16
ATOM 25382 N N . ASN A 1 70 ? -1.675 10.803 -8.979 1.00 70.24 186 ASN A N 16
ATOM 25383 C CA . ASN A 1 70 ? -1.452 12.053 -9.697 1.00 62.41 186 ASN A CA 16
ATOM 25384 C C . ASN A 1 70 ? -0.503 11.842 -10.873 1.00 40.52 186 ASN A C 16
ATOM 25385 O O . ASN A 1 70 ? 0.708 11.719 -10.692 1.00 64.04 186 ASN A O 16
ATOM 25396 N N . SER A 1 71 ? -1.062 11.804 -12.078 1.00 75.43 187 SER A N 16
ATOM 25397 C CA . SER A 1 71 ? -0.267 11.605 -13.284 1.00 51.43 187 SER A CA 16
ATOM 25398 C C . SER A 1 71 ? -0.990 12.159 -14.509 1.00 23.13 187 SER A C 16
ATOM 25399 O O . SER A 1 71 ? -2.002 12.849 -14.386 1.00 42.25 187 SER A O 16
ATOM 25407 N N . ASP A 1 72 ? -0.462 11.851 -15.688 1.00 73.13 188 ASP A N 16
ATOM 25408 C CA . ASP A 1 72 ? -1.056 12.316 -16.936 1.00 74.24 188 ASP A CA 16
ATOM 25409 C C . ASP A 1 72 ? -2.544 11.981 -16.988 1.00 63.32 188 ASP A C 16
ATOM 25410 O O . ASP A 1 72 ? -3.335 12.713 -17.580 1.00 52.22 188 ASP A O 16
ATOM 25419 N N . GLY A 1 73 ? -2.917 10.867 -16.364 1.00 44.15 189 GLY A N 16
ATOM 25420 C CA . GLY A 1 73 ? -4.308 10.454 -16.353 1.00 24.34 189 GLY A CA 16
ATOM 25421 C C . GLY A 1 73 ? -4.579 9.304 -17.303 1.00 0.40 189 GLY A C 16
ATOM 25422 O O . GLY A 1 73 ? -5.654 9.221 -17.897 1.00 12.45 189 GLY A O 16
ATOM 25426 N N . SER A 1 74 ? -3.601 8.416 -17.449 1.00 72.11 190 SER A N 16
ATOM 25427 C CA . SER A 1 74 ? -3.738 7.269 -18.339 1.00 24.53 190 SER A CA 16
ATOM 25428 C C . SER A 1 74 ? -3.430 5.969 -17.601 1.00 3.35 190 SER A C 16
ATOM 25429 O O . SER A 1 74 ? -2.978 5.984 -16.455 1.00 52.34 190 SER A O 16
ATOM 25437 N N . VAL A 1 75 ? -3.678 4.845 -18.265 1.00 43.24 191 VAL A N 16
ATOM 25438 C CA . VAL A 1 75 ? -3.427 3.536 -17.674 1.00 44.25 191 VAL A CA 16
ATOM 25439 C C . VAL A 1 75 ? -2.049 3.012 -18.064 1.00 51.35 191 VAL A C 16
ATOM 25440 O O . VAL A 1 75 ? -1.633 3.129 -19.217 1.00 23.10 191 VAL A O 16
ATOM 25453 N N . SER A 1 76 ? -1.346 2.434 -17.096 1.00 41.00 192 SER A N 16
ATOM 25454 C CA . SER A 1 76 ? -0.013 1.894 -17.337 1.00 2.41 192 SER A CA 16
ATOM 25455 C C . SER A 1 76 ? 0.055 0.420 -16.949 1.00 53.35 192 SER A C 16
ATOM 25456 O O . SER A 1 76 ? -0.640 -0.026 -16.035 1.00 61.04 192 SER A O 16
ATOM 25464 N N . LEU A 1 77 ? 0.896 -0.331 -17.651 1.00 60.10 193 LEU A N 16
ATOM 25465 C CA . LEU A 1 77 ? 1.056 -1.756 -17.382 1.00 11.01 193 LEU A CA 16
ATOM 25466 C C . LEU A 1 77 ? 1.328 -2.003 -15.902 1.00 25.24 193 LEU A C 16
ATOM 25467 O O . LEU A 1 77 ? 0.837 -2.972 -15.324 1.00 63.52 193 LEU A O 16
ATOM 25483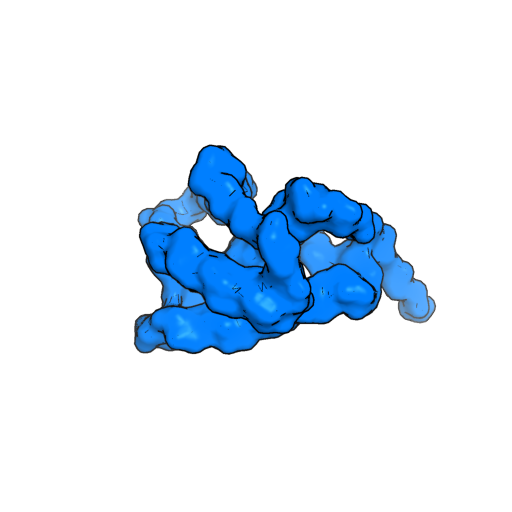 N N . GLU A 1 78 ? 2.113 -1.119 -15.294 1.00 12.34 194 GLU A N 16
ATOM 25484 C CA . GLU A 1 78 ? 2.449 -1.241 -13.880 1.00 32.20 194 GLU A CA 16
ATOM 25485 C C . GLU A 1 78 ? 1.187 -1.284 -13.023 1.00 2.04 194 GLU A C 16
ATOM 25486 O O . GLU A 1 78 ? 1.129 -1.997 -12.021 1.00 45.51 194 GLU A O 16
ATOM 25498 N N . GLU A 1 79 ? 0.180 -0.515 -13.424 1.00 34.20 195 GLU A N 16
ATOM 25499 C CA . GLU A 1 79 ? -1.080 -0.464 -12.692 1.00 33.44 195 GLU A CA 16
ATOM 25500 C C . GLU A 1 79 ? -2.023 -1.573 -13.153 1.00 3.44 195 GLU A C 16
ATOM 25501 O O . GLU A 1 79 ? -2.578 -2.310 -12.337 1.00 45.42 195 GLU A O 16
ATOM 25513 N N . TYR A 1 80 ? -2.199 -1.683 -14.465 1.00 22.35 196 TYR A N 16
ATOM 25514 C CA . TYR A 1 80 ? -3.076 -2.699 -15.035 1.00 1.11 196 TYR A CA 16
ATOM 25515 C C . TYR A 1 80 ? -2.699 -4.089 -14.532 1.00 63.14 196 TYR A C 16
ATOM 25516 O O . TYR A 1 80 ? -3.541 -4.983 -14.457 1.00 11.23 196 TYR A O 16
ATOM 25534 N N . GLU A 1 81 ? -1.426 -4.262 -14.190 1.00 21.22 197 GLU A N 16
ATOM 25535 C CA . GLU A 1 81 ? -0.936 -5.543 -13.695 1.00 33.35 197 GLU A CA 16
ATOM 25536 C C . GLU A 1 81 ? -1.666 -5.948 -12.417 1.00 14.30 197 GLU A C 16
ATOM 25537 O O . GLU A 1 81 ? -2.085 -7.096 -12.265 1.00 45.32 197 GLU A O 16
ATOM 25549 N N . ASP A 1 82 ? -1.815 -4.997 -11.502 1.00 11.35 198 ASP A N 16
ATOM 25550 C CA . ASP A 1 82 ? -2.495 -5.252 -10.237 1.00 22.42 198 ASP A CA 16
ATOM 25551 C C . ASP A 1 82 ? -4.001 -5.372 -10.444 1.00 74.11 198 ASP A C 16
ATOM 25552 O O . ASP A 1 82 ? -4.686 -6.084 -9.708 1.00 4.14 198 ASP A O 16
ATOM 25561 N N . LEU A 1 83 ? -4.512 -4.671 -11.450 1.00 14.21 199 LEU A N 16
ATOM 25562 C CA . LEU A 1 83 ? -5.939 -4.697 -11.754 1.00 60.20 199 LEU A CA 16
ATOM 25563 C C . LEU A 1 83 ? -6.412 -6.122 -12.022 1.00 33.33 199 LEU A C 16
ATOM 25564 O O . LEU A 1 83 ? -7.582 -6.448 -11.814 1.00 4.33 199 LEU A O 16
ATOM 25580 N N . ILE A 1 84 ? -5.496 -6.968 -12.482 1.00 14.21 200 ILE A N 16
ATOM 25581 C CA . ILE A 1 84 ? -5.820 -8.359 -12.774 1.00 41.44 200 ILE A CA 16
ATOM 25582 C C . ILE A 1 84 ? -5.948 -9.174 -11.493 1.00 33.54 200 ILE A C 16
ATOM 25583 O O . ILE A 1 84 ? -6.872 -9.975 -11.344 1.00 55.42 200 ILE A O 16
ATOM 25599 N N . ILE A 1 85 ? -5.017 -8.965 -10.569 1.00 25.12 201 ILE A N 16
ATOM 25600 C CA . ILE A 1 85 ? -5.027 -9.679 -9.298 1.00 74.10 201 ILE A CA 16
ATOM 25601 C C . ILE A 1 85 ? -6.384 -9.559 -8.612 1.00 21.33 201 ILE A C 16
ATOM 25602 O O . ILE A 1 85 ? -6.953 -10.553 -8.159 1.00 11.52 201 ILE A O 16
ATOM 25618 N N . LYS A 1 86 ? -6.898 -8.336 -8.540 1.00 32.34 202 LYS A N 16
ATOM 25619 C CA . LYS A 1 86 ? -8.190 -8.085 -7.912 1.00 1.22 202 LYS A CA 16
ATOM 25620 C C . LYS A 1 86 ? -9.326 -8.648 -8.760 1.00 21.24 202 LYS A C 16
ATOM 25621 O O . LYS A 1 86 ? -10.380 -9.011 -8.239 1.00 35.41 202 LYS A O 16
ATOM 25640 N N . SER A 1 87 ? -9.103 -8.719 -10.068 1.00 63.20 203 SER A N 16
ATOM 25641 C CA . SER A 1 87 ? -10.109 -9.236 -10.988 1.00 61.51 203 SER A CA 16
ATOM 25642 C C . SER A 1 87 ? -10.161 -10.760 -10.936 1.00 25.42 203 SER A C 16
ATOM 25643 O O . SER A 1 87 ? -11.149 -11.374 -11.341 1.00 64.10 203 SER A O 16
ATOM 25651 N N . LEU A 1 88 ? -9.089 -11.365 -10.434 1.00 75.32 204 LEU A N 16
ATOM 25652 C CA . LEU A 1 88 ? -9.011 -12.818 -10.328 1.00 22.11 204 LEU A CA 16
ATOM 25653 C C . LEU A 1 88 ? -9.676 -13.307 -9.045 1.00 63.12 204 LEU A C 16
ATOM 25654 O O . LEU A 1 88 ? -10.102 -14.458 -8.956 1.00 73.04 204 LEU A O 16
ATOM 25670 N N . GLN A 1 89 ? -9.762 -12.424 -8.056 1.00 23.04 205 GLN A N 16
ATOM 25671 C CA . GLN A 1 89 ? -10.376 -12.766 -6.778 1.00 74.24 205 GLN A CA 16
ATOM 25672 C C . GLN A 1 89 ? -11.897 -12.770 -6.890 1.00 74.41 205 GLN A C 16
ATOM 25673 O O . GLN A 1 89 ? -12.586 -13.429 -6.111 1.00 33.13 205 GLN A O 16
ATOM 25687 N N . LYS A 1 90 ? -12.416 -12.030 -7.864 1.00 72.53 206 LYS A N 16
ATOM 25688 C CA . LYS A 1 90 ? -13.856 -11.949 -8.080 1.00 1.33 206 LYS A CA 16
ATOM 25689 C C . LYS A 1 90 ? -14.394 -13.253 -8.659 1.00 52.14 206 LYS A C 16
ATOM 25690 O O . LYS A 1 90 ? -15.543 -13.622 -8.420 1.00 14.05 206 LYS A O 16
ATOM 25709 N N . ALA A 1 91 ? -13.556 -13.947 -9.422 1.00 43.10 207 ALA A N 16
ATOM 25710 C CA . ALA A 1 91 ? -13.947 -15.211 -10.032 1.00 63.45 207 ALA A CA 16
ATOM 25711 C C . ALA A 1 91 ? -13.927 -16.343 -9.011 1.00 31.41 207 ALA A C 16
ATOM 25712 O O . ALA A 1 91 ? -14.618 -17.349 -9.171 1.00 1.24 207 ALA A O 16
ATOM 25719 N N . GLY A 1 92 ? -13.130 -16.173 -7.961 1.00 23.04 208 GLY A N 16
ATOM 25720 C CA . GLY A 1 92 ? -13.035 -17.189 -6.929 1.00 24.22 208 GLY A CA 16
ATOM 25721 C C . GLY A 1 92 ? -11.666 -17.838 -6.879 1.00 23.14 208 GLY A C 16
ATOM 25722 O O . GLY A 1 92 ? -11.480 -18.860 -6.218 1.00 30.25 208 GLY A O 16
ATOM 25726 N N . ILE A 1 93 ? -10.705 -17.245 -7.580 1.00 14.02 209 ILE A N 16
ATOM 25727 C CA . ILE A 1 93 ? -9.347 -17.773 -7.612 1.00 51.45 209 ILE A CA 16
ATOM 25728 C C . ILE A 1 93 ? -8.583 -17.402 -6.346 1.00 44.43 209 ILE A C 16
ATOM 25729 O O . ILE A 1 93 ? -8.668 -16.271 -5.866 1.00 60.12 209 ILE A O 16
ATOM 25745 N N . ARG A 1 94 ? -7.834 -18.361 -5.811 1.00 53.40 210 ARG A N 16
ATOM 25746 C CA . ARG A 1 94 ? -7.054 -18.135 -4.601 1.00 3.34 210 ARG A CA 16
ATOM 25747 C C . ARG A 1 94 ? -5.693 -17.530 -4.936 1.00 34.11 210 ARG A C 16
ATOM 25748 O O . ARG A 1 94 ? -5.051 -17.922 -5.910 1.00 61.41 210 ARG A O 16
ATOM 25769 N N . VAL A 1 95 ? -5.260 -16.572 -4.122 1.00 75.23 211 VAL A N 16
ATOM 25770 C CA . VAL A 1 95 ? -3.977 -15.914 -4.332 1.00 3.52 211 VAL A CA 16
ATOM 25771 C C . VAL A 1 95 ? -3.316 -15.561 -3.004 1.00 35.44 211 VAL A C 16
ATOM 25772 O O . VAL A 1 95 ? -3.842 -14.760 -2.232 1.00 21.13 211 VAL A O 16
ATOM 25785 N N . GLU A 1 96 ? -2.161 -16.166 -2.745 1.00 11.04 212 GLU A N 16
ATOM 25786 C CA . GLU A 1 96 ? -1.429 -15.916 -1.509 1.00 11.25 212 GLU A CA 16
ATOM 25787 C C . GLU A 1 96 ? -0.005 -15.454 -1.804 1.00 10.25 212 GLU A C 16
ATOM 25788 O O . GLU A 1 96 ? 0.598 -15.859 -2.798 1.00 2.25 212 GLU A O 16
ATOM 25800 N N . LYS A 1 97 ? 0.527 -14.603 -0.933 1.00 12.41 213 LYS A N 16
ATOM 25801 C CA . LYS A 1 97 ? 1.880 -14.084 -1.097 1.00 73.54 213 LYS A CA 16
ATOM 25802 C C . LYS A 1 97 ? 2.915 -15.135 -0.709 1.00 5.42 213 LYS A C 16
ATOM 25803 O O . LYS A 1 97 ? 2.948 -15.593 0.433 1.00 64.33 213 LYS A O 16
ATOM 25822 N N . GLN A 1 98 ? 3.759 -15.509 -1.665 1.00 25.01 214 GLN A N 16
ATOM 25823 C CA . GLN A 1 98 ? 4.797 -16.505 -1.421 1.00 15.52 214 GLN A CA 16
ATOM 25824 C C . GLN A 1 98 ? 6.092 -15.841 -0.966 1.00 10.33 214 GLN A C 16
ATOM 25825 O O . GLN A 1 98 ? 6.587 -14.917 -1.611 1.00 4.23 214 GLN A O 16
ATOM 25839 N N . SER A 1 99 ? 6.635 -16.318 0.150 1.00 45.34 215 SER A N 16
ATOM 25840 C CA . SER A 1 99 ? 7.872 -15.768 0.694 1.00 55.54 215 SER A CA 16
ATOM 25841 C C . SER A 1 99 ? 8.530 -16.755 1.652 1.00 11.14 215 SER A C 16
ATOM 25842 O O . SER A 1 99 ? 7.894 -17.698 2.125 1.00 53.12 215 SER A O 16
ATOM 25850 N N . LEU A 1 100 ? 9.808 -16.531 1.936 1.00 63.43 216 LEU A N 16
ATOM 25851 C CA . LEU A 1 100 ? 10.555 -17.401 2.839 1.00 42.55 216 LEU A CA 16
ATOM 25852 C C . LEU A 1 100 ? 10.947 -16.656 4.111 1.00 33.31 216 LEU A C 16
ATOM 25853 O O . LEU A 1 100 ? 10.566 -15.503 4.310 1.00 12.43 216 LEU A O 16
ATOM 25869 N N . VAL A 1 101 ? 11.712 -17.324 4.969 1.00 12.52 217 VAL A N 16
ATOM 25870 C CA . VAL A 1 101 ? 12.158 -16.724 6.221 1.00 23.52 217 VAL A CA 16
ATOM 25871 C C . VAL A 1 101 ? 13.577 -16.181 6.095 1.00 0.21 217 VAL A C 16
ATOM 25872 O O . VAL A 1 101 ? 14.407 -16.741 5.379 1.00 72.32 217 VAL A O 16
ATOM 25885 N N . PHE A 1 102 ? 13.850 -15.085 6.796 1.00 35.44 218 PHE A N 16
ATOM 25886 C CA . PHE A 1 102 ? 15.169 -14.465 6.763 1.00 54.30 218 PHE A CA 16
ATOM 25887 C C . PHE A 1 102 ? 16.252 -15.468 7.150 1.00 54.42 218 PHE A C 16
ATOM 25888 O O . PHE A 1 102 ? 17.273 -15.583 6.474 1.00 25.34 218 PHE A O 16
ATOM 25905 N N . SER A 1 1 ? 8.727 -3.790 1.155 1.00 63.53 117 SER A N 17
ATOM 25906 C CA . SER A 1 1 ? 8.422 -4.532 -0.063 1.00 32.52 117 SER A CA 17
ATOM 25907 C C . SER A 1 1 ? 6.938 -4.432 -0.402 1.00 73.31 117 SER A C 17
ATOM 25908 O O . SER A 1 1 ? 6.127 -5.231 0.067 1.00 61.21 117 SER A O 17
ATOM 25916 N N . SER A 1 2 ? 6.590 -3.445 -1.221 1.00 13.44 118 SER A N 17
ATOM 25917 C CA . SER A 1 2 ? 5.203 -3.236 -1.621 1.00 30.13 118 SER A CA 17
ATOM 25918 C C . SER A 1 2 ? 5.018 -3.523 -3.108 1.00 14.43 118 SER A C 17
ATOM 25919 O O . SER A 1 2 ? 4.251 -2.845 -3.792 1.00 54.10 118 SER A O 17
ATOM 25927 N N . LYS A 1 3 ? 5.726 -4.532 -3.602 1.00 21.10 119 LYS A N 17
ATOM 25928 C CA . LYS A 1 3 ? 5.641 -4.912 -5.007 1.00 51.42 119 LYS A CA 17
ATOM 25929 C C . LYS A 1 3 ? 4.731 -6.123 -5.190 1.00 5.54 119 LYS A C 17
ATOM 25930 O O . LYS A 1 3 ? 4.458 -6.871 -4.251 1.00 11.53 119 LYS A O 17
ATOM 25949 N N . PRO A 1 4 ? 4.252 -6.323 -6.426 1.00 43.12 120 PRO A N 17
ATOM 25950 C CA . PRO A 1 4 ? 3.368 -7.443 -6.761 1.00 23.53 120 PRO A CA 17
ATOM 25951 C C . PRO A 1 4 ? 4.091 -8.785 -6.718 1.00 25.24 120 PRO A C 17
ATOM 25952 O O . PRO A 1 4 ? 4.494 -9.319 -7.752 1.00 0.05 120 PRO A O 17
ATOM 25963 N N . LYS A 1 5 ? 4.253 -9.327 -5.515 1.00 42.41 121 LYS A N 17
ATOM 25964 C CA . LYS A 1 5 ? 4.926 -10.608 -5.336 1.00 44.53 121 LYS A CA 17
ATOM 25965 C C . LYS A 1 5 ? 3.963 -11.657 -4.791 1.00 60.25 121 LYS A C 17
ATOM 25966 O O . LYS A 1 5 ? 3.683 -11.694 -3.593 1.00 51.01 121 LYS A O 17
ATOM 25985 N N . TYR A 1 6 ? 3.461 -12.509 -5.678 1.00 75.10 122 TYR A N 17
ATOM 25986 C CA . TYR A 1 6 ? 2.528 -13.559 -5.286 1.00 12.13 122 TYR A CA 17
ATOM 25987 C C . TYR A 1 6 ? 2.981 -14.916 -5.815 1.00 72.04 122 TYR A C 17
ATOM 25988 O O . TYR A 1 6 ? 3.960 -15.011 -6.553 1.00 65.14 122 TYR A O 17
ATOM 26006 N N . ASN A 1 7 ? 2.259 -15.964 -5.433 1.00 32.22 123 ASN A N 17
ATOM 26007 C CA . ASN A 1 7 ? 2.585 -17.317 -5.869 1.00 22.24 123 ASN A CA 17
ATOM 26008 C C . ASN A 1 7 ? 2.785 -17.369 -7.380 1.00 54.43 123 ASN A C 17
ATOM 26009 O O . ASN A 1 7 ? 2.345 -16.488 -8.120 1.00 10.23 123 ASN A O 17
ATOM 26020 N N . PRO A 1 8 ? 3.463 -18.425 -7.852 1.00 60.20 124 PRO A N 17
ATOM 26021 C CA . PRO A 1 8 ? 3.735 -18.618 -9.279 1.00 43.15 124 PRO A CA 17
ATOM 26022 C C . PRO A 1 8 ? 2.475 -18.950 -10.070 1.00 73.43 124 PRO A C 17
ATOM 26023 O O . PRO A 1 8 ? 2.497 -18.994 -11.300 1.00 35.22 124 PRO A O 17
ATOM 26034 N N . GLU A 1 9 ? 1.378 -19.183 -9.356 1.00 73.43 125 GLU A N 17
ATOM 26035 C CA . GLU A 1 9 ? 0.108 -19.512 -9.993 1.00 70.24 125 GLU A CA 17
ATOM 26036 C C . GLU A 1 9 ? -0.613 -18.249 -10.454 1.00 43.44 125 GLU A C 17
ATOM 26037 O O . GLU A 1 9 ? -1.309 -18.253 -11.470 1.00 45.31 125 GLU A O 17
ATOM 26049 N N . VAL A 1 10 ? -0.441 -17.168 -9.700 1.00 13.22 126 VAL A N 17
ATOM 26050 C CA . VAL A 1 10 ? -1.074 -15.897 -10.030 1.00 52.50 126 VAL A CA 17
ATOM 26051 C C . VAL A 1 10 ? -0.202 -15.077 -10.974 1.00 64.22 126 VAL A C 17
ATOM 26052 O O . VAL A 1 10 ? -0.706 -14.400 -11.870 1.00 25.15 126 VAL A O 17
ATOM 26065 N N . GLU A 1 11 ? 1.110 -15.144 -10.767 1.00 71.54 127 GLU A N 17
ATOM 26066 C CA . GLU A 1 11 ? 2.053 -14.408 -11.601 1.00 12.11 127 GLU A CA 17
ATOM 26067 C C . GLU A 1 11 ? 1.823 -14.710 -13.079 1.00 44.10 127 GLU A C 17
ATOM 26068 O O . GLU A 1 11 ? 1.880 -13.815 -13.922 1.00 74.21 127 GLU A O 17
ATOM 26080 N N . ALA A 1 12 ? 1.565 -15.977 -13.385 1.00 24.21 128 ALA A N 17
ATOM 26081 C CA . ALA A 1 12 ? 1.326 -16.398 -14.760 1.00 2.22 128 ALA A CA 17
ATOM 26082 C C . ALA A 1 12 ? 0.140 -15.653 -15.363 1.00 71.31 128 ALA A C 17
ATOM 26083 O O . ALA A 1 12 ? 0.041 -15.505 -16.581 1.00 51.13 128 ALA A O 17
ATOM 26090 N N . LYS A 1 13 ? -0.759 -15.187 -14.503 1.00 74.12 129 LYS A N 17
ATOM 26091 C CA . LYS A 1 13 ? -1.940 -14.457 -14.950 1.00 63.24 129 LYS A CA 17
ATOM 26092 C C . LYS A 1 13 ? -1.574 -13.037 -15.370 1.00 15.11 129 LYS A C 17
ATOM 26093 O O . LYS A 1 13 ? -2.259 -12.426 -16.191 1.00 55.42 129 LYS A O 17
ATOM 26112 N N . LEU A 1 14 ? -0.491 -12.518 -14.803 1.00 13.52 130 LEU A N 17
ATOM 26113 C CA . LEU A 1 14 ? -0.034 -11.169 -15.119 1.00 42.14 130 LEU A CA 17
ATOM 26114 C C . LEU A 1 14 ? 0.786 -11.160 -16.406 1.00 12.12 130 LEU A C 17
ATOM 26115 O O . LEU A 1 14 ? 0.642 -10.265 -17.239 1.00 5.44 130 LEU A O 17
ATOM 26131 N N . ASP A 1 15 ? 1.643 -12.163 -16.562 1.00 11.31 131 ASP A N 17
ATOM 26132 C CA . ASP A 1 15 ? 2.483 -12.272 -17.749 1.00 24.44 131 ASP A CA 17
ATOM 26133 C C . ASP A 1 15 ? 1.632 -12.392 -19.009 1.00 14.05 131 ASP A C 17
ATOM 26134 O O . ASP A 1 15 ? 2.104 -12.136 -20.116 1.00 54.33 131 ASP A O 17
ATOM 26143 N N . VAL A 1 16 ? 0.374 -12.784 -18.832 1.00 31.15 132 VAL A N 17
ATOM 26144 C CA . VAL A 1 16 ? -0.544 -12.938 -19.954 1.00 11.12 132 VAL A CA 17
ATOM 26145 C C . VAL A 1 16 ? -1.111 -11.591 -20.388 1.00 72.24 132 VAL A C 17
ATOM 26146 O O . VAL A 1 16 ? -1.413 -11.383 -21.563 1.00 70.32 132 VAL A O 17
ATOM 26159 N N . ALA A 1 17 ? -1.253 -10.679 -19.433 1.00 1.34 133 ALA A N 17
ATOM 26160 C CA . ALA A 1 17 ? -1.781 -9.350 -19.717 1.00 34.41 133 ALA A CA 17
ATOM 26161 C C . ALA A 1 17 ? -0.681 -8.415 -20.206 1.00 1.35 133 ALA A C 17
ATOM 26162 O O . ALA A 1 17 ? -0.879 -7.646 -21.146 1.00 52.23 133 ALA A O 17
ATOM 26169 N N . ARG A 1 18 ? 0.479 -8.485 -19.560 1.00 52.13 134 ARG A N 17
ATOM 26170 C CA . ARG A 1 18 ? 1.610 -7.642 -19.928 1.00 62.44 134 ARG A CA 17
ATOM 26171 C C . ARG A 1 18 ? 1.953 -7.808 -21.406 1.00 25.11 134 ARG A C 17
ATOM 26172 O O . ARG A 1 18 ? 2.366 -6.856 -22.068 1.00 52.32 134 ARG A O 17
ATOM 26193 N N . ARG A 1 19 ? 1.781 -9.023 -21.915 1.00 72.35 135 ARG A N 17
ATOM 26194 C CA . ARG A 1 19 ? 2.074 -9.314 -23.314 1.00 32.23 135 ARG A CA 17
ATOM 26195 C C . ARG A 1 19 ? 0.976 -8.771 -24.224 1.00 1.23 135 ARG A C 17
ATOM 26196 O O . ARG A 1 19 ? 1.225 -7.911 -25.070 1.00 63.10 135 ARG A O 17
ATOM 26217 N N . LEU A 1 20 ? -0.239 -9.278 -24.044 1.00 45.24 136 LEU A N 17
ATOM 26218 C CA . LEU A 1 20 ? -1.375 -8.844 -24.849 1.00 52.04 136 LEU A CA 17
ATOM 26219 C C . LEU A 1 20 ? -1.502 -7.324 -24.838 1.00 42.04 136 LEU A C 17
ATOM 26220 O O . LEU A 1 20 ? -1.977 -6.723 -25.802 1.00 71.11 136 LEU A O 17
ATOM 26236 N N . PHE A 1 21 ? -1.071 -6.708 -23.743 1.00 14.54 137 PHE A N 17
ATOM 26237 C CA . PHE A 1 21 ? -1.135 -5.257 -23.606 1.00 73.03 137 PHE A CA 17
ATOM 26238 C C . PHE A 1 21 ? -0.310 -4.572 -24.691 1.00 42.05 137 PHE A C 17
ATOM 26239 O O . PHE A 1 21 ? -0.835 -3.796 -25.491 1.00 23.33 137 PHE A O 17
ATOM 26256 N N . LYS A 1 22 ? 0.986 -4.864 -24.713 1.00 43.31 138 LYS A N 17
ATOM 26257 C CA . LYS A 1 22 ? 1.887 -4.278 -25.699 1.00 54.02 138 LYS A CA 17
ATOM 26258 C C . LYS A 1 22 ? 1.370 -4.514 -27.115 1.00 42.51 138 LYS A C 17
ATOM 26259 O O . LYS A 1 22 ? 1.530 -3.665 -27.993 1.00 72.41 138 LYS A O 17
ATOM 26278 N N . ARG A 1 23 ? 0.750 -5.669 -27.329 1.00 70.22 139 ARG A N 17
ATOM 26279 C CA . ARG A 1 23 ? 0.210 -6.015 -28.638 1.00 61.45 139 ARG A CA 17
ATOM 26280 C C . ARG A 1 23 ? -0.843 -5.002 -29.077 1.00 72.34 139 ARG A C 17
ATOM 26281 O O . ARG A 1 23 ? -1.081 -4.816 -30.271 1.00 45.21 139 ARG A O 17
ATOM 26302 N N . TYR A 1 24 ? -1.472 -4.351 -28.105 1.00 23.41 140 TYR A N 17
ATOM 26303 C CA . TYR A 1 24 ? -2.502 -3.360 -28.390 1.00 43.44 140 TYR A CA 17
ATOM 26304 C C . TYR A 1 24 ? -1.885 -1.981 -28.606 1.00 14.33 140 TYR A C 17
ATOM 26305 O O . TYR A 1 24 ? -2.130 -1.331 -29.622 1.00 51.23 140 TYR A O 17
ATOM 26323 N N . ASP A 1 25 ? -1.084 -1.541 -27.642 1.00 32.14 141 ASP A N 17
ATOM 26324 C CA . ASP A 1 25 ? -0.430 -0.240 -27.725 1.00 32.34 141 ASP A CA 17
ATOM 26325 C C . ASP A 1 25 ? 0.442 -0.149 -28.973 1.00 21.32 141 ASP A C 17
ATOM 26326 O O . ASP A 1 25 ? 1.519 -0.743 -29.036 1.00 10.23 141 ASP A O 17
ATOM 26335 N N . LYS A 1 26 ? -0.030 0.597 -29.965 1.00 75.14 142 LYS A N 17
ATOM 26336 C CA . LYS A 1 26 ? 0.705 0.767 -31.213 1.00 22.32 142 LYS A CA 17
ATOM 26337 C C . LYS A 1 26 ? 1.725 1.895 -31.094 1.00 55.20 142 LYS A C 17
ATOM 26338 O O . LYS A 1 26 ? 2.733 1.910 -31.800 1.00 23.05 142 LYS A O 17
ATOM 26357 N N . ASP A 1 27 ? 1.455 2.837 -30.197 1.00 42.41 143 ASP A N 17
ATOM 26358 C CA . ASP A 1 27 ? 2.351 3.969 -29.984 1.00 75.32 143 ASP A CA 17
ATOM 26359 C C . ASP A 1 27 ? 3.667 3.511 -29.364 1.00 71.41 143 ASP A C 17
ATOM 26360 O O . ASP A 1 27 ? 4.651 4.249 -29.355 1.00 52.12 143 ASP A O 17
ATOM 26369 N N . GLY A 1 28 ? 3.677 2.287 -28.845 1.00 35.42 144 GLY A N 17
ATOM 26370 C CA . GLY A 1 28 ? 4.877 1.752 -28.228 1.00 74.34 144 GLY A CA 17
ATOM 26371 C C . GLY A 1 28 ? 5.368 2.607 -27.078 1.00 1.32 144 GLY A C 17
ATOM 26372 O O . GLY A 1 28 ? 6.534 2.529 -26.691 1.00 31.33 144 GLY A O 17
ATOM 26376 N N . SER A 1 29 ? 4.478 3.428 -26.530 1.00 54.33 145 SER A N 17
ATOM 26377 C CA . SER A 1 29 ? 4.829 4.307 -25.420 1.00 73.45 145 SER A CA 17
ATOM 26378 C C . SER A 1 29 ? 4.785 3.552 -24.095 1.00 74.24 145 SER A C 17
ATOM 26379 O O . SER A 1 29 ? 5.409 3.957 -23.116 1.00 64.01 145 SER A O 17
ATOM 26387 N N . GLY A 1 30 ? 4.040 2.450 -24.073 1.00 44.04 146 GLY A N 17
ATOM 26388 C CA . GLY A 1 30 ? 3.927 1.655 -22.864 1.00 45.25 146 GLY A CA 17
ATOM 26389 C C . GLY A 1 30 ? 2.603 1.860 -22.157 1.00 55.44 146 GLY A C 17
ATOM 26390 O O . GLY A 1 30 ? 2.252 1.105 -21.251 1.00 64.34 146 GLY A O 17
ATOM 26394 N N . GLN A 1 31 ? 1.865 2.886 -22.571 1.00 4.11 147 GLN A N 17
ATOM 26395 C CA . GLN A 1 31 ? 0.573 3.189 -21.968 1.00 53.34 147 GLN A CA 17
ATOM 26396 C C . GLN A 1 31 ? -0.568 2.805 -22.905 1.00 41.11 147 GLN A C 17
ATOM 26397 O O . GLN A 1 31 ? -0.355 2.568 -24.095 1.00 52.30 147 GLN A O 17
ATOM 26411 N N . LEU A 1 32 ? -1.778 2.745 -22.361 1.00 74.42 148 LEU A N 17
ATOM 26412 C CA . LEU A 1 32 ? -2.954 2.389 -23.148 1.00 61.44 148 LEU A CA 17
ATOM 26413 C C . LEU A 1 32 ? -4.218 2.991 -22.543 1.00 44.51 148 LEU A C 17
ATOM 26414 O O . LEU A 1 32 ? -4.512 2.785 -21.366 1.00 73.13 148 LEU A O 17
ATOM 26430 N N . GLN A 1 33 ? -4.960 3.735 -23.356 1.00 54.25 149 GLN A N 17
ATOM 26431 C CA . GLN A 1 33 ? -6.193 4.366 -22.901 1.00 13.43 149 GLN A CA 17
ATOM 26432 C C . GLN A 1 33 ? -7.137 3.337 -22.287 1.00 52.43 149 GLN A C 17
ATOM 26433 O O . GLN A 1 33 ? -7.168 2.181 -22.708 1.00 31.43 149 GLN A O 17
ATOM 26447 N N . ASP A 1 34 ? -7.905 3.766 -21.291 1.00 61.25 150 ASP A N 17
ATOM 26448 C CA . ASP A 1 34 ? -8.851 2.882 -20.620 1.00 64.32 150 ASP A CA 17
ATOM 26449 C C . ASP A 1 34 ? -9.863 2.316 -21.611 1.00 63.53 150 ASP A C 17
ATOM 26450 O O . ASP A 1 34 ? -10.341 1.192 -21.452 1.00 42.30 150 ASP A O 17
ATOM 26459 N N . ASP A 1 35 ? -10.185 3.101 -22.633 1.00 72.31 151 ASP A N 17
ATOM 26460 C CA . ASP A 1 35 ? -11.141 2.678 -23.650 1.00 63.14 151 ASP A CA 17
ATOM 26461 C C . ASP A 1 35 ? -10.665 1.408 -24.349 1.00 5.02 151 ASP A C 17
ATOM 26462 O O . ASP A 1 35 ? -11.472 0.582 -24.772 1.00 71.31 151 ASP A O 17
ATOM 26471 N N . GLU A 1 36 ? -9.349 1.261 -24.466 1.00 65.00 152 GLU A N 17
ATOM 26472 C CA . GLU A 1 36 ? -8.766 0.092 -25.115 1.00 41.41 152 GLU A CA 17
ATOM 26473 C C . GLU A 1 36 ? -8.691 -1.086 -24.149 1.00 32.14 152 GLU A C 17
ATOM 26474 O O . GLU A 1 36 ? -8.760 -2.245 -24.560 1.00 2.22 152 GLU A O 17
ATOM 26486 N N . ILE A 1 37 ? -8.550 -0.781 -22.863 1.00 63.21 153 ILE A N 17
ATOM 26487 C CA . ILE A 1 37 ? -8.466 -1.814 -21.838 1.00 71.32 153 ILE A CA 17
ATOM 26488 C C . ILE A 1 37 ? -9.695 -2.717 -21.866 1.00 64.23 153 ILE A C 17
ATOM 26489 O O . ILE A 1 37 ? -9.586 -3.935 -21.725 1.00 50.21 153 ILE A O 17
ATOM 26505 N N . ALA A 1 38 ? -10.863 -2.112 -22.051 1.00 51.43 154 ALA A N 17
ATOM 26506 C CA . ALA A 1 38 ? -12.112 -2.861 -22.102 1.00 53.01 154 ALA A CA 17
ATOM 26507 C C . ALA A 1 38 ? -12.022 -4.012 -23.098 1.00 61.02 154 ALA A C 17
ATOM 26508 O O . ALA A 1 38 ? -12.193 -5.175 -22.735 1.00 53.12 154 ALA A O 17
ATOM 26515 N N . GLY A 1 39 ? -11.752 -3.680 -24.357 1.00 41.40 155 GLY A N 17
ATOM 26516 C CA . GLY A 1 39 ? -11.644 -4.697 -25.386 1.00 74.12 155 GLY A CA 17
ATOM 26517 C C . GLY A 1 39 ? -10.425 -5.579 -25.204 1.00 74.41 155 GLY A C 17
ATOM 26518 O O . GLY A 1 39 ? -10.397 -6.717 -25.677 1.00 5.43 155 GLY A O 17
ATOM 26522 N N . LEU A 1 40 ? -9.415 -5.056 -24.519 1.00 11.40 156 LEU A N 17
ATOM 26523 C CA . LEU A 1 40 ? -8.186 -5.803 -24.277 1.00 1.03 156 LEU A CA 17
ATOM 26524 C C . LEU A 1 40 ? -8.426 -6.940 -23.289 1.00 62.30 156 LEU A C 17
ATOM 26525 O O . LEU A 1 40 ? -8.031 -8.081 -23.532 1.00 23.53 156 LEU A O 17
ATOM 26541 N N . LEU A 1 41 ? -9.077 -6.622 -22.176 1.00 31.42 157 LEU A N 17
ATOM 26542 C CA . LEU A 1 41 ? -9.372 -7.618 -21.151 1.00 75.13 157 LEU A CA 17
ATOM 26543 C C . LEU A 1 41 ? -10.098 -8.818 -21.751 1.00 61.25 157 LEU A C 17
ATOM 26544 O O . LEU A 1 41 ? -9.854 -9.962 -21.365 1.00 55.42 157 LEU A O 17
ATOM 26560 N N . LYS A 1 42 ? -10.989 -8.551 -22.700 1.00 11.50 158 LYS A N 17
ATOM 26561 C CA . LYS A 1 42 ? -11.748 -9.608 -23.357 1.00 53.44 158 LYS A CA 17
ATOM 26562 C C . LYS A 1 42 ? -10.821 -10.703 -23.875 1.00 1.53 158 LYS A C 17
ATOM 26563 O O . LYS A 1 42 ? -11.114 -11.891 -23.742 1.00 5.01 158 LYS A O 17
ATOM 26582 N N . ASP A 1 43 ? -9.702 -10.294 -24.463 1.00 21.40 159 ASP A N 17
ATOM 26583 C CA . ASP A 1 43 ? -8.730 -11.241 -24.998 1.00 31.12 159 ASP A CA 17
ATOM 26584 C C . ASP A 1 43 ? -7.773 -11.712 -23.907 1.00 43.43 159 ASP A C 17
ATOM 26585 O O . ASP A 1 43 ? -7.217 -12.808 -23.984 1.00 34.24 159 ASP A O 17
ATOM 26594 N N . THR A 1 44 ? -7.583 -10.874 -22.892 1.00 64.42 160 THR A N 17
ATOM 26595 C CA . THR A 1 44 ? -6.691 -11.203 -21.787 1.00 61.12 160 THR A CA 17
ATOM 26596 C C . THR A 1 44 ? -7.201 -12.410 -21.009 1.00 35.20 160 THR A C 17
ATOM 26597 O O . THR A 1 44 ? -6.509 -13.421 -20.888 1.00 73.33 160 THR A O 17
ATOM 26608 N N . TYR A 1 45 ? -8.416 -12.298 -20.483 1.00 72.53 161 TYR A N 17
ATOM 26609 C CA . TYR A 1 45 ? -9.019 -13.381 -19.715 1.00 21.13 161 TYR A CA 17
ATOM 26610 C C . TYR A 1 45 ? -8.979 -14.691 -20.495 1.00 71.24 161 TYR A C 17
ATOM 26611 O O . TYR A 1 45 ? -8.593 -15.732 -19.964 1.00 14.12 161 TYR A O 17
ATOM 26629 N N . ALA A 1 46 ? -9.380 -14.631 -21.761 1.00 14.31 162 ALA A N 17
ATOM 26630 C CA . ALA A 1 46 ? -9.389 -15.810 -22.617 1.00 24.41 162 ALA A CA 17
ATOM 26631 C C . ALA A 1 46 ? -8.039 -16.519 -22.588 1.00 21.44 162 ALA A C 17
ATOM 26632 O O . ALA A 1 46 ? -7.971 -17.736 -22.420 1.00 21.42 162 ALA A O 17
ATOM 26639 N N . GLU A 1 47 ? -6.968 -15.750 -22.753 1.00 5.34 163 GLU A N 17
ATOM 26640 C CA . GLU A 1 47 ? -5.620 -16.306 -22.746 1.00 63.23 163 GLU A CA 17
ATOM 26641 C C . GLU A 1 47 ? -5.260 -16.844 -21.365 1.00 23.45 163 GLU A C 17
ATOM 26642 O O . GLU A 1 47 ? -4.418 -17.732 -21.233 1.00 20.32 163 GLU A O 17
ATOM 26654 N N . MET A 1 48 ? -5.904 -16.299 -20.338 1.00 25.34 164 MET A N 17
ATOM 26655 C CA . MET A 1 48 ? -5.652 -16.725 -18.966 1.00 1.24 164 MET A CA 17
ATOM 26656 C C . MET A 1 48 ? -6.367 -18.038 -18.664 1.00 11.12 164 MET A C 17
ATOM 26657 O O . MET A 1 48 ? -5.960 -18.788 -17.778 1.00 13.15 164 MET A O 17
ATOM 26671 N N . GLY A 1 49 ? -7.436 -18.309 -19.407 1.00 64.42 165 GLY A N 17
ATOM 26672 C CA . GLY A 1 49 ? -8.190 -19.532 -19.203 1.00 70.20 165 GLY A CA 17
ATOM 26673 C C . GLY A 1 49 ? -9.494 -19.293 -18.468 1.00 1.02 165 GLY A C 17
ATOM 26674 O O . GLY A 1 49 ? -10.365 -20.162 -18.436 1.00 43.15 165 GLY A O 17
ATOM 26678 N N . MET A 1 50 ? -9.628 -18.112 -17.873 1.00 51.03 166 MET A N 17
ATOM 26679 C CA . MET A 1 50 ? -10.835 -17.762 -17.134 1.00 54.21 166 MET A CA 17
ATOM 26680 C C . MET A 1 50 ? -12.059 -17.796 -18.044 1.00 51.21 166 MET A C 17
ATOM 26681 O O . MET A 1 50 ? -12.088 -17.141 -19.086 1.00 10.52 166 MET A O 17
ATOM 26695 N N . SER A 1 51 ? -13.068 -18.564 -17.644 1.00 45.21 167 SER A N 17
ATOM 26696 C CA . SER A 1 51 ? -14.292 -18.686 -18.426 1.00 72.12 167 SER A CA 17
ATOM 26697 C C . SER A 1 51 ? -15.510 -18.296 -17.594 1.00 4.53 167 SER A C 17
ATOM 26698 O O . SER A 1 51 ? -15.572 -18.575 -16.397 1.00 53.42 167 SER A O 17
ATOM 26706 N N . ASN A 1 52 ? -16.475 -17.648 -18.237 1.00 53.51 168 ASN A N 17
ATOM 26707 C CA . ASN A 1 52 ? -17.692 -17.217 -17.557 1.00 64.21 168 ASN A CA 17
ATOM 26708 C C . ASN A 1 52 ? -17.375 -16.187 -16.477 1.00 35.44 168 ASN A C 17
ATOM 26709 O O . ASN A 1 52 ? -18.131 -16.026 -15.518 1.00 25.13 168 ASN A O 17
ATOM 26720 N N . PHE A 1 53 ? -16.255 -15.492 -16.639 1.00 65.43 169 PHE A N 17
ATOM 26721 C CA . PHE A 1 53 ? -15.838 -14.478 -15.678 1.00 64.11 169 PHE A CA 17
ATOM 26722 C C . PHE A 1 53 ? -15.293 -13.244 -16.391 1.00 71.05 169 PHE A C 17
ATOM 26723 O O . PHE A 1 53 ? -14.120 -13.194 -16.763 1.00 50.21 169 PHE A O 17
ATOM 26740 N N . THR A 1 54 ? -16.154 -12.249 -16.580 1.00 51.24 170 THR A N 17
ATOM 26741 C CA . THR A 1 54 ? -15.762 -11.015 -17.250 1.00 63.43 170 THR A CA 17
ATOM 26742 C C . THR A 1 54 ? -15.538 -9.891 -16.245 1.00 61.25 170 THR A C 17
ATOM 26743 O O . THR A 1 54 ? -16.266 -9.750 -15.263 1.00 32.22 170 THR A O 17
ATOM 26754 N N . PRO A 1 55 ? -14.507 -9.070 -16.495 1.00 12.10 171 PRO A N 17
ATOM 26755 C CA . PRO A 1 55 ? -14.165 -7.942 -15.623 1.00 64.24 171 PRO A CA 17
ATOM 26756 C C . PRO A 1 55 ? -15.199 -6.824 -15.689 1.00 41.42 171 PRO A C 17
ATOM 26757 O O . PRO A 1 55 ? -15.406 -6.216 -16.740 1.00 52.02 171 PRO A O 17
ATOM 26768 N N . THR A 1 56 ? -15.846 -6.555 -14.560 1.00 34.15 172 THR A N 17
ATOM 26769 C CA . THR A 1 56 ? -16.860 -5.510 -14.489 1.00 43.13 172 THR A CA 17
ATOM 26770 C C . THR A 1 56 ? -16.279 -4.154 -14.873 1.00 65.04 172 THR A C 17
ATOM 26771 O O . THR A 1 56 ? -15.134 -3.842 -14.545 1.00 0.55 172 THR A O 17
ATOM 26782 N N . LYS A 1 57 ? -17.074 -3.351 -15.571 1.00 54.31 173 LYS A N 17
ATOM 26783 C CA . LYS A 1 57 ? -16.640 -2.026 -15.999 1.00 74.11 173 LYS A CA 17
ATOM 26784 C C . LYS A 1 57 ? -16.397 -1.119 -14.797 1.00 54.44 173 LYS A C 17
ATOM 26785 O O . LYS A 1 57 ? -15.305 -0.578 -14.628 1.00 11.00 173 LYS A O 17
ATOM 26804 N N . GLU A 1 58 ? -17.422 -0.958 -13.966 1.00 53.31 174 GLU A N 17
ATOM 26805 C CA . GLU A 1 58 ? -17.318 -0.116 -12.780 1.00 50.21 174 GLU A CA 17
ATOM 26806 C C . GLU A 1 58 ? -16.163 -0.568 -11.891 1.00 61.35 174 GLU A C 17
ATOM 26807 O O . GLU A 1 58 ? -15.616 0.218 -11.118 1.00 20.11 174 GLU A O 17
ATOM 26819 N N . ASP A 1 59 ? -15.798 -1.840 -12.008 1.00 61.21 175 ASP A N 17
ATOM 26820 C CA . ASP A 1 59 ? -14.708 -2.399 -11.217 1.00 2.55 175 ASP A CA 17
ATOM 26821 C C . ASP A 1 59 ? -13.355 -2.028 -11.817 1.00 11.13 175 ASP A C 17
ATOM 26822 O O . ASP A 1 59 ? -12.387 -1.791 -11.094 1.00 32.43 175 ASP A O 17
ATOM 26831 N N . VAL A 1 60 ? -13.295 -1.980 -13.144 1.00 33.03 176 VAL A N 17
ATOM 26832 C CA . VAL A 1 60 ? -12.062 -1.638 -13.842 1.00 24.34 176 VAL A CA 17
ATOM 26833 C C . VAL A 1 60 ? -11.565 -0.255 -13.435 1.00 75.14 176 VAL A C 17
ATOM 26834 O O . VAL A 1 60 ? -10.416 -0.091 -13.025 1.00 53.12 176 VAL A O 17
ATOM 26847 N N . LYS A 1 61 ? -12.440 0.739 -13.552 1.00 22.45 177 LYS A N 17
ATOM 26848 C CA . LYS A 1 61 ? -12.093 2.109 -13.195 1.00 0.20 177 LYS A CA 17
ATOM 26849 C C . LYS A 1 61 ? -11.627 2.193 -11.745 1.00 64.21 177 LYS A C 17
ATOM 26850 O O . LYS A 1 61 ? -10.884 3.102 -11.374 1.00 2.11 177 LYS A O 17
ATOM 26869 N N . ILE A 1 62 ? -12.066 1.239 -10.931 1.00 63.22 178 ILE A N 17
ATOM 26870 C CA . ILE A 1 62 ? -11.691 1.204 -9.523 1.00 44.11 178 ILE A CA 17
ATOM 26871 C C . ILE A 1 62 ? -10.375 0.460 -9.323 1.00 20.51 178 ILE A C 17
ATOM 26872 O O . ILE A 1 62 ? -9.597 0.784 -8.426 1.00 20.12 178 ILE A O 17
ATOM 26888 N N . TRP A 1 63 ? -10.132 -0.538 -10.165 1.00 75.21 179 TRP A N 17
ATOM 26889 C CA . TRP A 1 63 ? -8.909 -1.328 -10.082 1.00 32.22 179 TRP A CA 17
ATOM 26890 C C . TRP A 1 63 ? -7.691 -0.484 -10.438 1.00 63.03 179 TRP A C 17
ATOM 26891 O O . TRP A 1 63 ? -6.595 -0.708 -9.922 1.00 31.31 179 TRP A O 17
ATOM 26912 N N . LEU A 1 64 ? -7.887 0.487 -11.323 1.00 55.10 180 LEU A N 17
ATOM 26913 C CA . LEU A 1 64 ? -6.803 1.366 -11.748 1.00 75.13 180 LEU A CA 17
ATOM 26914 C C . LEU A 1 64 ? -6.592 2.495 -10.745 1.00 21.35 180 LEU A C 17
ATOM 26915 O O . LEU A 1 64 ? -5.474 2.727 -10.285 1.00 33.13 180 LEU A O 17
ATOM 26931 N N . GLN A 1 65 ? -7.673 3.191 -10.408 1.00 40.03 181 GLN A N 17
ATOM 26932 C CA . GLN A 1 65 ? -7.605 4.294 -9.458 1.00 11.45 181 GLN A CA 17
ATOM 26933 C C . GLN A 1 65 ? -7.043 3.826 -8.119 1.00 50.14 181 GLN A C 17
ATOM 26934 O O . GLN A 1 65 ? -6.447 4.607 -7.379 1.00 25.05 181 GLN A O 17
ATOM 26948 N N . MET A 1 66 ? -7.238 2.547 -7.816 1.00 70.13 182 MET A N 17
ATOM 26949 C CA . MET A 1 66 ? -6.749 1.975 -6.567 1.00 74.21 182 MET A CA 17
ATOM 26950 C C . MET A 1 66 ? -5.454 1.202 -6.793 1.00 62.11 182 MET A C 17
ATOM 26951 O O . MET A 1 66 ? -4.947 0.543 -5.886 1.00 1.23 182 MET A O 17
ATOM 26965 N N . ALA A 1 67 ? -4.924 1.287 -8.009 1.00 3.02 183 ALA A N 17
ATOM 26966 C CA . ALA A 1 67 ? -3.687 0.597 -8.353 1.00 3.02 183 ALA A CA 17
ATOM 26967 C C . ALA A 1 67 ? -2.474 1.327 -7.785 1.00 55.50 183 ALA A C 17
ATOM 26968 O O . ALA A 1 67 ? -1.735 0.780 -6.967 1.00 62.02 183 ALA A O 17
ATOM 26975 N N . ASP A 1 68 ? -2.277 2.565 -8.224 1.00 45.52 184 ASP A N 17
ATOM 26976 C CA . ASP A 1 68 ? -1.154 3.371 -7.759 1.00 44.32 184 ASP A CA 17
ATOM 26977 C C . ASP A 1 68 ? -1.628 4.740 -7.281 1.00 51.24 184 ASP A C 17
ATOM 26978 O O . ASP A 1 68 ? -1.055 5.321 -6.359 1.00 50.52 184 ASP A O 17
ATOM 26987 N N . THR A 1 69 ? -2.679 5.251 -7.916 1.00 3.43 185 THR A N 17
ATOM 26988 C CA . THR A 1 69 ? -3.229 6.553 -7.558 1.00 20.54 185 THR A CA 17
ATOM 26989 C C . THR A 1 69 ? -4.646 6.717 -8.095 1.00 42.25 185 THR A C 17
ATOM 26990 O O . THR A 1 69 ? -5.046 6.032 -9.035 1.00 74.12 185 THR A O 17
ATOM 27001 N N . ASN A 1 70 ? -5.400 7.631 -7.493 1.00 42.45 186 ASN A N 17
ATOM 27002 C CA . ASN A 1 70 ? -6.773 7.886 -7.913 1.00 51.10 186 ASN A CA 17
ATOM 27003 C C . ASN A 1 70 ? -6.845 8.136 -9.416 1.00 72.14 186 ASN A C 17
ATOM 27004 O O . ASN A 1 70 ? -5.838 8.443 -10.054 1.00 70.41 186 ASN A O 17
ATOM 27015 N N . SER A 1 71 ? -8.043 8.003 -9.976 1.00 75.11 187 SER A N 17
ATOM 27016 C CA . SER A 1 71 ? -8.247 8.211 -11.405 1.00 31.11 187 SER A CA 17
ATOM 27017 C C . SER A 1 71 ? -7.683 9.559 -11.844 1.00 24.35 187 SER A C 17
ATOM 27018 O O . SER A 1 71 ? -7.991 10.595 -11.254 1.00 64.30 187 SER A O 17
ATOM 27026 N N . ASP A 1 72 ? -6.854 9.536 -12.882 1.00 55.20 188 ASP A N 17
ATOM 27027 C CA . ASP A 1 72 ? -6.247 10.756 -13.402 1.00 24.33 188 ASP A CA 17
ATOM 27028 C C . ASP A 1 72 ? -6.372 10.821 -14.921 1.00 22.53 188 ASP A C 17
ATOM 27029 O O . ASP A 1 72 ? -5.614 11.524 -15.587 1.00 5.02 188 ASP A O 17
ATOM 27038 N N . GLY A 1 73 ? -7.334 10.080 -15.462 1.00 53.15 189 GLY A N 17
ATOM 27039 C CA . GLY A 1 73 ? -7.540 10.067 -16.899 1.00 33.21 189 GLY A CA 17
ATOM 27040 C C . GLY A 1 73 ? -6.360 9.482 -17.649 1.00 4.34 189 GLY A C 17
ATOM 27041 O O . GLY A 1 73 ? -6.043 9.916 -18.756 1.00 62.33 189 GLY A O 17
ATOM 27045 N N . SER A 1 74 ? -5.705 8.496 -17.043 1.00 55.31 190 SER A N 17
ATOM 27046 C CA . SER A 1 74 ? -4.549 7.855 -17.658 1.00 53.12 190 SER A CA 17
ATOM 27047 C C . SER A 1 74 ? -4.287 6.490 -17.030 1.00 22.03 190 SER A C 17
ATOM 27048 O O . SER A 1 74 ? -4.618 6.255 -15.867 1.00 62.45 190 SER A O 17
ATOM 27056 N N . VAL A 1 75 ? -3.689 5.593 -17.807 1.00 71.41 191 VAL A N 17
ATOM 27057 C CA . VAL A 1 75 ? -3.380 4.251 -17.328 1.00 34.40 191 VAL A CA 17
ATOM 27058 C C . VAL A 1 75 ? -2.344 3.574 -18.218 1.00 42.20 191 VAL A C 17
ATOM 27059 O O . VAL A 1 75 ? -2.395 3.685 -19.443 1.00 1.51 191 VAL A O 17
ATOM 27072 N N . SER A 1 76 ? -1.404 2.872 -17.594 1.00 23.03 192 SER A N 17
ATOM 27073 C CA . SER A 1 76 ? -0.352 2.179 -18.329 1.00 0.40 192 SER A CA 17
ATOM 27074 C C . SER A 1 76 ? -0.291 0.708 -17.932 1.00 64.51 192 SER A C 17
ATOM 27075 O O . SER A 1 76 ? -1.153 0.212 -17.206 1.00 73.52 192 SER A O 17
ATOM 27083 N N . LEU A 1 77 ? 0.735 0.014 -18.413 1.00 42.13 193 LEU A N 17
ATOM 27084 C CA . LEU A 1 77 ? 0.911 -1.402 -18.110 1.00 1.03 193 LEU A CA 17
ATOM 27085 C C . LEU A 1 77 ? 1.122 -1.616 -16.614 1.00 71.23 193 LEU A C 17
ATOM 27086 O O . LEU A 1 77 ? 0.545 -2.527 -16.021 1.00 65.33 193 LEU A O 17
ATOM 27102 N N . GLU A 1 78 ? 1.950 -0.769 -16.011 1.00 50.12 194 GLU A N 17
ATOM 27103 C CA . GLU A 1 78 ? 2.235 -0.866 -14.584 1.00 51.44 194 GLU A CA 17
ATOM 27104 C C . GLU A 1 78 ? 0.943 -0.912 -13.773 1.00 41.24 194 GLU A C 17
ATOM 27105 O O . GLU A 1 78 ? 0.851 -1.624 -12.775 1.00 20.35 194 GLU A O 17
ATOM 27117 N N . GLU A 1 79 ? -0.051 -0.146 -14.211 1.00 54.04 195 GLU A N 17
ATOM 27118 C CA . GLU A 1 79 ? -1.337 -0.099 -13.525 1.00 53.44 195 GLU A CA 17
ATOM 27119 C C . GLU A 1 79 ? -2.261 -1.206 -14.024 1.00 52.12 195 GLU A C 17
ATOM 27120 O O . GLU A 1 79 ? -3.158 -1.651 -13.307 1.00 63.33 195 GLU A O 17
ATOM 27132 N N . TYR A 1 80 ? -2.036 -1.645 -15.257 1.00 72.05 196 TYR A N 17
ATOM 27133 C CA . TYR A 1 80 ? -2.849 -2.698 -15.854 1.00 55.23 196 TYR A CA 17
ATOM 27134 C C . TYR A 1 80 ? -2.494 -4.060 -15.266 1.00 73.02 196 TYR A C 17
ATOM 27135 O O . TYR A 1 80 ? -3.313 -4.978 -15.262 1.00 72.42 196 TYR A O 17
ATOM 27153 N N . GLU A 1 81 ? -1.267 -4.181 -14.770 1.00 30.31 197 GLU A N 17
ATOM 27154 C CA . GLU A 1 81 ? -0.803 -5.431 -14.179 1.00 43.02 197 GLU A CA 17
ATOM 27155 C C . GLU A 1 81 ? -1.533 -5.719 -12.871 1.00 13.23 197 GLU A C 17
ATOM 27156 O O . GLU A 1 81 ? -2.254 -6.710 -12.755 1.00 54.10 197 GLU A O 17
ATOM 27168 N N . ASP A 1 82 ? -1.341 -4.846 -11.888 1.00 44.22 198 ASP A N 17
ATOM 27169 C CA . ASP A 1 82 ? -1.981 -5.005 -10.588 1.00 1.34 198 ASP A CA 17
ATOM 27170 C C . ASP A 1 82 ? -3.496 -5.107 -10.737 1.00 4.05 198 ASP A C 17
ATOM 27171 O O . ASP A 1 82 ? -4.174 -5.701 -9.897 1.00 60.25 198 ASP A O 17
ATOM 27180 N N . LEU A 1 83 ? -4.020 -4.523 -11.808 1.00 72.33 199 LEU A N 17
ATOM 27181 C CA . LEU A 1 83 ? -5.456 -4.548 -12.067 1.00 43.42 199 LEU A CA 17
ATOM 27182 C C . LEU A 1 83 ? -5.963 -5.981 -12.188 1.00 51.11 199 LEU A C 17
ATOM 27183 O O . LEU A 1 83 ? -6.963 -6.350 -11.572 1.00 15.51 199 LEU A O 17
ATOM 27199 N N . ILE A 1 84 ? -5.266 -6.785 -12.984 1.00 3.24 200 ILE A N 17
ATOM 27200 C CA . ILE A 1 84 ? -5.644 -8.178 -13.182 1.00 61.40 200 ILE A CA 17
ATOM 27201 C C . ILE A 1 84 ? -5.740 -8.917 -11.851 1.00 43.23 200 ILE A C 17
ATOM 27202 O O . ILE A 1 84 ? -6.672 -9.688 -11.624 1.00 31.32 200 ILE A O 17
ATOM 27218 N N . ILE A 1 85 ? -4.771 -8.674 -10.975 1.00 41.21 201 ILE A N 17
ATOM 27219 C CA . ILE A 1 85 ? -4.748 -9.313 -9.666 1.00 22.45 201 ILE A CA 17
ATOM 27220 C C . ILE A 1 85 ? -6.062 -9.095 -8.924 1.00 0.34 201 ILE A C 17
ATOM 27221 O O . ILE A 1 85 ? -6.703 -10.047 -8.479 1.00 72.22 201 ILE A O 17
ATOM 27237 N N . LYS A 1 86 ? -6.459 -7.833 -8.794 1.00 72.34 202 LYS A N 17
ATOM 27238 C CA . LYS A 1 86 ? -7.699 -7.487 -8.109 1.00 61.44 202 LYS A CA 17
ATOM 27239 C C . LYS A 1 86 ? -8.894 -8.163 -8.773 1.00 73.52 202 LYS A C 17
ATOM 27240 O O . LYS A 1 86 ? -9.859 -8.535 -8.105 1.00 54.54 202 LYS A O 17
ATOM 27259 N N . SER A 1 87 ? -8.822 -8.322 -10.091 1.00 55.40 203 SER A N 17
ATOM 27260 C CA . SER A 1 87 ? -9.900 -8.951 -10.845 1.00 70.23 203 SER A CA 17
ATOM 27261 C C . SER A 1 87 ? -9.971 -10.446 -10.546 1.00 52.43 203 SER A C 17
ATOM 27262 O O . SER A 1 87 ? -11.055 -11.005 -10.373 1.00 22.14 203 SER A O 17
ATOM 27270 N N . LEU A 1 88 ? -8.809 -11.087 -10.488 1.00 12.42 204 LEU A N 17
ATOM 27271 C CA . LEU A 1 88 ? -8.738 -12.517 -10.210 1.00 4.02 204 LEU A CA 17
ATOM 27272 C C . LEU A 1 88 ? -9.493 -12.861 -8.930 1.00 73.54 204 LEU A C 17
ATOM 27273 O O . LEU A 1 88 ? -9.990 -13.976 -8.773 1.00 60.45 204 LEU A O 17
ATOM 27289 N N . GLN A 1 89 ? -9.577 -11.896 -8.021 1.00 32.23 205 GLN A N 17
ATOM 27290 C CA . GLN A 1 89 ? -10.274 -12.098 -6.756 1.00 0.32 205 GLN A CA 17
ATOM 27291 C C . GLN A 1 89 ? -11.777 -12.229 -6.977 1.00 72.13 205 GLN A C 17
ATOM 27292 O O . GLN A 1 89 ? -12.440 -13.048 -6.340 1.00 54.22 205 GLN A O 17
ATOM 27306 N N . LYS A 1 90 ? -12.310 -11.417 -7.884 1.00 63.33 206 LYS A N 17
ATOM 27307 C CA . LYS A 1 90 ? -13.735 -11.442 -8.192 1.00 22.44 206 LYS A CA 17
ATOM 27308 C C . LYS A 1 90 ? -14.178 -12.843 -8.603 1.00 12.31 206 LYS A C 17
ATOM 27309 O O . LYS A 1 90 ? -15.346 -13.203 -8.455 1.00 4.20 206 LYS A O 17
ATOM 27328 N N . ALA A 1 91 ? -13.238 -13.628 -9.118 1.00 74.54 207 ALA A N 17
ATOM 27329 C CA . ALA A 1 91 ? -13.532 -14.990 -9.547 1.00 60.33 207 ALA A CA 17
ATOM 27330 C C . ALA A 1 91 ? -13.367 -15.976 -8.396 1.00 34.14 207 ALA A C 17
ATOM 27331 O O . ALA A 1 91 ? -13.934 -17.068 -8.414 1.00 51.15 207 ALA A O 17
ATOM 27338 N N . GLY A 1 92 ? -12.587 -15.584 -7.393 1.00 43.44 208 GLY A N 17
ATOM 27339 C CA . GLY A 1 92 ? -12.361 -16.445 -6.248 1.00 20.14 208 GLY A CA 17
ATOM 27340 C C . GLY A 1 92 ? -10.924 -16.916 -6.151 1.00 24.51 208 GLY A C 17
ATOM 27341 O O . GLY A 1 92 ? -10.607 -17.806 -5.360 1.00 72.15 208 GLY A O 17
ATOM 27345 N N . ILE A 1 93 ? -10.052 -16.321 -6.957 1.00 43.33 209 ILE A N 17
ATOM 27346 C CA . ILE A 1 93 ? -8.641 -16.686 -6.959 1.00 44.21 209 ILE A CA 17
ATOM 27347 C C . ILE A 1 93 ? -7.899 -16.021 -5.804 1.00 34.41 209 ILE A C 17
ATOM 27348 O O . ILE A 1 93 ? -7.538 -14.847 -5.878 1.00 54.33 209 ILE A O 17
ATOM 27364 N N . ARG A 1 94 ? -7.674 -16.782 -4.737 1.00 53.43 210 ARG A N 17
ATOM 27365 C CA . ARG A 1 94 ? -6.975 -16.267 -3.566 1.00 52.10 210 ARG A CA 17
ATOM 27366 C C . ARG A 1 94 ? -5.540 -15.884 -3.914 1.00 63.22 210 ARG A C 17
ATOM 27367 O O . ARG A 1 94 ? -4.729 -16.737 -4.276 1.00 70.10 210 ARG A O 17
ATOM 27388 N N . VAL A 1 95 ? -5.233 -14.596 -3.803 1.00 5.31 211 VAL A N 17
ATOM 27389 C CA . VAL A 1 95 ? -3.895 -14.100 -4.105 1.00 53.32 211 VAL A CA 17
ATOM 27390 C C . VAL A 1 95 ? -3.276 -13.415 -2.892 1.00 41.21 211 VAL A C 17
ATOM 27391 O O . VAL A 1 95 ? -3.693 -12.325 -2.503 1.00 10.31 211 VAL A O 17
ATOM 27404 N N . GLU A 1 96 ? -2.278 -14.062 -2.299 1.00 65.34 212 GLU A N 17
ATOM 27405 C CA . GLU A 1 96 ? -1.601 -13.515 -1.130 1.00 3.25 212 GLU A CA 17
ATOM 27406 C C . GLU A 1 96 ? -0.086 -13.547 -1.313 1.00 11.42 212 GLU A C 17
ATOM 27407 O O . GLU A 1 96 ? 0.453 -14.440 -1.966 1.00 44.11 212 GLU A O 17
ATOM 27419 N N . LYS A 1 97 ? 0.595 -12.565 -0.732 1.00 12.24 213 LYS A N 17
ATOM 27420 C CA . LYS A 1 97 ? 2.047 -12.479 -0.829 1.00 1.53 213 LYS A CA 17
ATOM 27421 C C . LYS A 1 97 ? 2.701 -13.782 -0.380 1.00 12.41 213 LYS A C 17
ATOM 27422 O O . LYS A 1 97 ? 2.632 -14.149 0.793 1.00 52.53 213 LYS A O 17
ATOM 27441 N N . GLN A 1 98 ? 3.335 -14.475 -1.320 1.00 3.50 214 GLN A N 17
ATOM 27442 C CA . GLN A 1 98 ? 4.002 -15.736 -1.019 1.00 73.15 214 GLN A CA 17
ATOM 27443 C C . GLN A 1 98 ? 5.109 -15.535 0.010 1.00 34.34 214 GLN A C 17
ATOM 27444 O O . GLN A 1 98 ? 5.643 -14.436 0.155 1.00 64.11 214 GLN A O 17
ATOM 27458 N N . SER A 1 99 ? 5.447 -16.604 0.724 1.00 20.22 215 SER A N 17
ATOM 27459 C CA . SER A 1 99 ? 6.488 -16.544 1.744 1.00 34.30 215 SER A CA 17
ATOM 27460 C C . SER A 1 99 ? 7.428 -17.740 1.632 1.00 60.44 215 SER A C 17
ATOM 27461 O O . SER A 1 99 ? 6.993 -18.866 1.382 1.00 44.51 215 SER A O 17
ATOM 27469 N N . LEU A 1 100 ? 8.719 -17.489 1.818 1.00 61.14 216 LEU A N 17
ATOM 27470 C CA . LEU A 1 100 ? 9.723 -18.544 1.737 1.00 22.35 216 LEU A CA 17
ATOM 27471 C C . LEU A 1 100 ? 9.981 -19.156 3.111 1.00 72.23 216 LEU A C 17
ATOM 27472 O O . LEU A 1 100 ? 9.463 -18.680 4.121 1.00 21.32 216 LEU A O 17
ATOM 27488 N N . VAL A 1 101 ? 10.786 -20.213 3.140 1.00 22.33 217 VAL A N 17
ATOM 27489 C CA . VAL A 1 101 ? 11.116 -20.889 4.390 1.00 52.33 217 VAL A CA 17
ATOM 27490 C C . VAL A 1 101 ? 12.553 -20.600 4.808 1.00 1.20 217 VAL A C 17
ATOM 27491 O O . VAL A 1 101 ? 13.496 -21.182 4.271 1.00 1.15 217 VAL A O 17
ATOM 27504 N N . PHE A 1 102 ? 12.713 -19.697 5.770 1.00 25.32 218 PHE A N 17
ATOM 27505 C CA . PHE A 1 102 ? 14.037 -19.330 6.261 1.00 34.21 218 PHE A CA 17
ATOM 27506 C C . PHE A 1 102 ? 14.957 -18.943 5.107 1.00 13.11 218 PHE A C 17
ATOM 27507 O O . PHE A 1 102 ? 16.043 -19.500 4.953 1.00 11.11 218 PHE A O 17
ATOM 27524 N N . SER A 1 1 ? 7.147 -7.923 -0.698 1.00 23.05 117 SER A N 18
ATOM 27525 C CA . SER A 1 1 ? 6.692 -6.946 0.285 1.00 71.23 117 SER A CA 18
ATOM 27526 C C . SER A 1 1 ? 5.979 -5.782 -0.397 1.00 24.11 117 SER A C 18
ATOM 27527 O O . SER A 1 1 ? 4.987 -5.262 0.114 1.00 62.52 117 SER A O 18
ATOM 27535 N N . SER A 1 2 ? 6.493 -5.378 -1.554 1.00 44.40 118 SER A N 18
ATOM 27536 C CA . SER A 1 2 ? 5.910 -4.272 -2.305 1.00 73.41 118 SER A CA 18
ATOM 27537 C C . SER A 1 2 ? 5.592 -4.696 -3.736 1.00 33.01 118 SER A C 18
ATOM 27538 O O . SER A 1 2 ? 4.440 -4.647 -4.170 1.00 5.54 118 SER A O 18
ATOM 27546 N N . LYS A 1 3 ? 6.621 -5.113 -4.465 1.00 40.14 119 LYS A N 18
ATOM 27547 C CA . LYS A 1 3 ? 6.454 -5.547 -5.847 1.00 42.03 119 LYS A CA 18
ATOM 27548 C C . LYS A 1 3 ? 5.501 -6.735 -5.933 1.00 64.11 119 LYS A C 18
ATOM 27549 O O . LYS A 1 3 ? 5.253 -7.435 -4.951 1.00 5.10 119 LYS A O 18
ATOM 27568 N N . PRO A 1 4 ? 4.955 -6.971 -7.135 1.00 53.31 120 PRO A N 18
ATOM 27569 C CA . PRO A 1 4 ? 4.022 -8.076 -7.378 1.00 3.53 120 PRO A CA 18
ATOM 27570 C C . PRO A 1 4 ? 4.707 -9.437 -7.313 1.00 53.42 120 PRO A C 18
ATOM 27571 O O . PRO A 1 4 ? 5.245 -9.920 -8.309 1.00 62.42 120 PRO A O 18
ATOM 27582 N N . LYS A 1 5 ? 4.682 -10.051 -6.135 1.00 43.32 121 LYS A N 18
ATOM 27583 C CA . LYS A 1 5 ? 5.299 -11.358 -5.940 1.00 52.42 121 LYS A CA 18
ATOM 27584 C C . LYS A 1 5 ? 4.284 -12.363 -5.405 1.00 64.44 121 LYS A C 18
ATOM 27585 O O . LYS A 1 5 ? 3.986 -12.384 -4.211 1.00 5.41 121 LYS A O 18
ATOM 27604 N N . TYR A 1 6 ? 3.758 -13.197 -6.296 1.00 45.31 122 TYR A N 18
ATOM 27605 C CA . TYR A 1 6 ? 2.777 -14.205 -5.913 1.00 52.54 122 TYR A CA 18
ATOM 27606 C C . TYR A 1 6 ? 3.191 -15.586 -6.412 1.00 2.42 122 TYR A C 18
ATOM 27607 O O . TYR A 1 6 ? 4.186 -15.729 -7.121 1.00 1.10 122 TYR A O 18
ATOM 27625 N N . ASN A 1 7 ? 2.419 -16.600 -6.035 1.00 41.30 123 ASN A N 18
ATOM 27626 C CA . ASN A 1 7 ? 2.705 -17.970 -6.443 1.00 74.41 123 ASN A CA 18
ATOM 27627 C C . ASN A 1 7 ? 2.933 -18.053 -7.949 1.00 65.22 123 ASN A C 18
ATOM 27628 O O . ASN A 1 7 ? 2.530 -17.175 -8.713 1.00 24.34 123 ASN A O 18
ATOM 27639 N N . PRO A 1 8 ? 3.596 -19.134 -8.389 1.00 12.34 124 PRO A N 18
ATOM 27640 C CA . PRO A 1 8 ? 3.892 -19.358 -9.807 1.00 4.05 124 PRO A CA 18
ATOM 27641 C C . PRO A 1 8 ? 2.641 -19.674 -10.618 1.00 35.33 124 PRO A C 18
ATOM 27642 O O . PRO A 1 8 ? 2.683 -19.722 -11.846 1.00 75.35 124 PRO A O 18
ATOM 27653 N N . GLU A 1 9 ? 1.528 -19.889 -9.922 1.00 4.33 125 GLU A N 18
ATOM 27654 C CA . GLU A 1 9 ? 0.265 -20.201 -10.579 1.00 52.22 125 GLU A CA 18
ATOM 27655 C C . GLU A 1 9 ? -0.447 -18.926 -11.022 1.00 55.10 125 GLU A C 18
ATOM 27656 O O . GLU A 1 9 ? -1.068 -18.885 -12.084 1.00 74.33 125 GLU A O 18
ATOM 27668 N N . VAL A 1 10 ? -0.353 -17.886 -10.199 1.00 75.21 126 VAL A N 18
ATOM 27669 C CA . VAL A 1 10 ? -0.988 -16.609 -10.505 1.00 23.52 126 VAL A CA 18
ATOM 27670 C C . VAL A 1 10 ? -0.069 -15.725 -11.340 1.00 63.55 126 VAL A C 18
ATOM 27671 O O . VAL A 1 10 ? -0.531 -14.942 -12.170 1.00 23.44 126 VAL A O 18
ATOM 27684 N N . GLU A 1 11 ? 1.235 -15.857 -11.116 1.00 70.42 127 GLU A N 18
ATOM 27685 C CA . GLU A 1 11 ? 2.219 -15.070 -11.849 1.00 41.41 127 GLU A CA 18
ATOM 27686 C C . GLU A 1 11 ? 1.993 -15.180 -13.354 1.00 70.32 127 GLU A C 18
ATOM 27687 O O . GLU A 1 11 ? 2.061 -14.187 -14.077 1.00 63.15 127 GLU A O 18
ATOM 27699 N N . ALA A 1 12 ? 1.724 -16.396 -13.818 1.00 61.32 128 ALA A N 18
ATOM 27700 C CA . ALA A 1 12 ? 1.487 -16.638 -15.236 1.00 14.40 128 ALA A CA 18
ATOM 27701 C C . ALA A 1 12 ? 0.343 -15.773 -15.756 1.00 21.10 128 ALA A C 18
ATOM 27702 O O . ALA A 1 12 ? 0.383 -15.286 -16.886 1.00 4.11 128 ALA A O 18
ATOM 27709 N N . LYS A 1 13 ? -0.677 -15.587 -14.925 1.00 3.31 129 LYS A N 18
ATOM 27710 C CA . LYS A 1 13 ? -1.832 -14.780 -15.300 1.00 32.43 129 LYS A CA 18
ATOM 27711 C C . LYS A 1 13 ? -1.408 -13.365 -15.678 1.00 53.11 129 LYS A C 18
ATOM 27712 O O . LYS A 1 13 ? -1.968 -12.763 -16.595 1.00 42.45 129 LYS A O 18
ATOM 27731 N N . LEU A 1 14 ? -0.416 -12.840 -14.968 1.00 13.53 130 LEU A N 18
ATOM 27732 C CA . LEU A 1 14 ? 0.084 -11.495 -15.230 1.00 41.44 130 LEU A CA 18
ATOM 27733 C C . LEU A 1 14 ? 0.716 -11.410 -16.616 1.00 50.30 130 LEU A C 18
ATOM 27734 O O . LEU A 1 14 ? 0.447 -10.479 -17.376 1.00 3.13 130 LEU A O 18
ATOM 27750 N N . ASP A 1 15 ? 1.555 -12.388 -16.939 1.00 13.21 131 ASP A N 18
ATOM 27751 C CA . ASP A 1 15 ? 2.223 -12.426 -18.235 1.00 14.22 131 ASP A CA 18
ATOM 27752 C C . ASP A 1 15 ? 1.205 -12.403 -19.371 1.00 62.13 131 ASP A C 18
ATOM 27753 O O . ASP A 1 15 ? 1.509 -11.966 -20.481 1.00 55.14 131 ASP A O 18
ATOM 27762 N N . VAL A 1 16 ? -0.003 -12.878 -19.087 1.00 32.14 132 VAL A N 18
ATOM 27763 C CA . VAL A 1 16 ? -1.066 -12.912 -20.084 1.00 63.55 132 VAL A CA 18
ATOM 27764 C C . VAL A 1 16 ? -1.487 -11.504 -20.487 1.00 50.24 132 VAL A C 18
ATOM 27765 O O . VAL A 1 16 ? -1.850 -11.258 -21.637 1.00 63.54 132 VAL A O 18
ATOM 27778 N N . ALA A 1 17 ? -1.436 -10.581 -19.532 1.00 41.14 133 ALA A N 18
ATOM 27779 C CA . ALA A 1 17 ? -1.810 -9.195 -19.788 1.00 63.51 133 ALA A CA 18
ATOM 27780 C C . ALA A 1 17 ? -0.801 -8.515 -20.707 1.00 62.32 133 ALA A C 18
ATOM 27781 O O . ALA A 1 17 ? -1.175 -7.762 -21.606 1.00 72.44 133 ALA A O 18
ATOM 27788 N N . ARG A 1 18 ? 0.480 -8.785 -20.475 1.00 53.12 134 ARG A N 18
ATOM 27789 C CA . ARG A 1 18 ? 1.543 -8.197 -21.282 1.00 15.04 134 ARG A CA 18
ATOM 27790 C C . ARG A 1 18 ? 1.420 -8.627 -22.740 1.00 75.24 134 ARG A C 18
ATOM 27791 O O . ARG A 1 18 ? 1.819 -7.898 -23.649 1.00 34.24 134 ARG A O 18
ATOM 27812 N N . ARG A 1 19 ? 0.865 -9.816 -22.957 1.00 3.43 135 ARG A N 18
ATOM 27813 C CA . ARG A 1 19 ? 0.691 -10.344 -24.304 1.00 45.44 135 ARG A CA 18
ATOM 27814 C C . ARG A 1 19 ? -0.239 -9.452 -25.122 1.00 30.33 135 ARG A C 18
ATOM 27815 O O . ARG A 1 19 ? 0.064 -9.100 -26.263 1.00 23.45 135 ARG A O 18
ATOM 27836 N N . LEU A 1 20 ? -1.373 -9.091 -24.531 1.00 41.14 136 LEU A N 18
ATOM 27837 C CA . LEU A 1 20 ? -2.349 -8.241 -25.204 1.00 42.25 136 LEU A CA 18
ATOM 27838 C C . LEU A 1 20 ? -1.918 -6.778 -25.163 1.00 25.34 136 LEU A C 18
ATOM 27839 O O . LEU A 1 20 ? -2.012 -6.064 -26.161 1.00 2.53 136 LEU A O 18
ATOM 27855 N N . PHE A 1 21 ? -1.442 -6.340 -24.002 1.00 11.03 137 PHE A N 18
ATOM 27856 C CA . PHE A 1 21 ? -0.995 -4.963 -23.830 1.00 3.32 137 PHE A CA 18
ATOM 27857 C C . PHE A 1 21 ? -0.022 -4.565 -24.936 1.00 2.11 137 PHE A C 18
ATOM 27858 O O . PHE A 1 21 ? -0.284 -3.641 -25.707 1.00 22.40 137 PHE A O 18
ATOM 27875 N N . LYS A 1 22 ? 1.103 -5.268 -25.007 1.00 62.23 138 LYS A N 18
ATOM 27876 C CA . LYS A 1 22 ? 2.117 -4.991 -26.018 1.00 73.02 138 LYS A CA 18
ATOM 27877 C C . LYS A 1 22 ? 1.497 -4.944 -27.411 1.00 61.33 138 LYS A C 18
ATOM 27878 O O . LYS A 1 22 ? 1.978 -4.230 -28.291 1.00 11.31 138 LYS A O 18
ATOM 27897 N N . ARG A 1 23 ? 0.427 -5.709 -27.604 1.00 43.01 139 ARG A N 18
ATOM 27898 C CA . ARG A 1 23 ? -0.258 -5.754 -28.890 1.00 63.02 139 ARG A CA 18
ATOM 27899 C C . ARG A 1 23 ? -1.112 -4.506 -29.095 1.00 63.24 139 ARG A C 18
ATOM 27900 O O . ARG A 1 23 ? -1.179 -3.962 -30.198 1.00 34.31 139 ARG A O 18
ATOM 27921 N N . TYR A 1 24 ? -1.762 -4.059 -28.027 1.00 41.41 140 TYR A N 18
ATOM 27922 C CA . TYR A 1 24 ? -2.614 -2.877 -28.090 1.00 62.03 140 TYR A CA 18
ATOM 27923 C C . TYR A 1 24 ? -1.777 -1.609 -28.225 1.00 1.52 140 TYR A C 18
ATOM 27924 O O . TYR A 1 24 ? -2.014 -0.786 -29.110 1.00 24.20 140 TYR A O 18
ATOM 27942 N N . ASP A 1 25 ? -0.797 -1.458 -27.341 1.00 12.35 141 ASP A N 18
ATOM 27943 C CA . ASP A 1 25 ? 0.077 -0.291 -27.360 1.00 4.01 141 ASP A CA 18
ATOM 27944 C C . ASP A 1 25 ? 0.865 -0.224 -28.665 1.00 13.31 141 ASP A C 18
ATOM 27945 O O . ASP A 1 25 ? 1.907 -0.863 -28.808 1.00 30.33 141 ASP A O 18
ATOM 27954 N N . LYS A 1 26 ? 0.359 0.555 -29.616 1.00 32.54 142 LYS A N 18
ATOM 27955 C CA . LYS A 1 26 ? 1.013 0.707 -30.910 1.00 25.55 142 LYS A CA 18
ATOM 27956 C C . LYS A 1 26 ? 2.086 1.790 -30.853 1.00 31.22 142 LYS A C 18
ATOM 27957 O O . LYS A 1 26 ? 3.052 1.760 -31.615 1.00 4.12 142 LYS A O 18
ATOM 27976 N N . ASP A 1 27 ? 1.909 2.743 -29.945 1.00 4.40 143 ASP A N 18
ATOM 27977 C CA . ASP A 1 27 ? 2.864 3.835 -29.787 1.00 73.21 143 ASP A CA 18
ATOM 27978 C C . ASP A 1 27 ? 4.113 3.362 -29.050 1.00 14.24 143 ASP A C 18
ATOM 27979 O O . ASP A 1 27 ? 5.141 4.037 -29.054 1.00 63.03 143 ASP A O 18
ATOM 27988 N N . GLY A 1 28 ? 4.014 2.198 -28.415 1.00 22.10 144 GLY A N 18
ATOM 27989 C CA . GLY A 1 28 ? 5.142 1.656 -27.681 1.00 24.43 144 GLY A CA 18
ATOM 27990 C C . GLY A 1 28 ? 5.574 2.552 -26.537 1.00 22.53 144 GLY A C 18
ATOM 27991 O O . GLY A 1 28 ? 6.689 2.428 -26.030 1.00 0.25 144 GLY A O 18
ATOM 27995 N N . SER A 1 29 ? 4.690 3.457 -26.130 1.00 44.22 145 SER A N 18
ATOM 27996 C CA . SER A 1 29 ? 4.988 4.382 -25.042 1.00 62.54 145 SER A CA 18
ATOM 27997 C C . SER A 1 29 ? 4.912 3.675 -23.693 1.00 33.44 145 SER A C 18
ATOM 27998 O O . SER A 1 29 ? 5.499 4.125 -22.709 1.00 75.44 145 SER A O 18
ATOM 28006 N N . GLY A 1 30 ? 4.183 2.563 -23.654 1.00 12.20 146 GLY A N 18
ATOM 28007 C CA . GLY A 1 30 ? 4.042 1.811 -22.421 1.00 12.11 146 GLY A CA 18
ATOM 28008 C C . GLY A 1 30 ? 2.703 2.045 -21.749 1.00 4.01 146 GLY A C 18
ATOM 28009 O O . GLY A 1 30 ? 2.329 1.319 -20.828 1.00 44.22 146 GLY A O 18
ATOM 28013 N N . GLN A 1 31 ? 1.982 3.062 -22.209 1.00 74.10 147 GLN A N 18
ATOM 28014 C CA . GLN A 1 31 ? 0.678 3.390 -21.644 1.00 3.42 147 GLN A CA 18
ATOM 28015 C C . GLN A 1 31 ? -0.446 2.799 -22.488 1.00 42.32 147 GLN A C 18
ATOM 28016 O O . GLN A 1 31 ? -0.206 2.256 -23.567 1.00 71.32 147 GLN A O 18
ATOM 28030 N N . LEU A 1 32 ? -1.673 2.909 -21.991 1.00 23.43 148 LEU A N 18
ATOM 28031 C CA . LEU A 1 32 ? -2.835 2.384 -22.699 1.00 52.53 148 LEU A CA 18
ATOM 28032 C C . LEU A 1 32 ? -4.099 3.143 -22.308 1.00 51.53 148 LEU A C 18
ATOM 28033 O O . LEU A 1 32 ? -4.377 3.336 -21.125 1.00 40.30 148 LEU A O 18
ATOM 28049 N N . GLN A 1 33 ? -4.861 3.569 -23.310 1.00 53.43 149 GLN A N 18
ATOM 28050 C CA . GLN A 1 33 ? -6.097 4.306 -23.070 1.00 63.22 149 GLN A CA 18
ATOM 28051 C C . GLN A 1 33 ? -7.081 3.469 -22.260 1.00 24.25 149 GLN A C 18
ATOM 28052 O O . GLN A 1 33 ? -7.266 2.281 -22.525 1.00 52.01 149 GLN A O 18
ATOM 28066 N N . ASP A 1 34 ? -7.708 4.095 -21.270 1.00 41.54 150 ASP A N 18
ATOM 28067 C CA . ASP A 1 34 ? -8.674 3.408 -20.421 1.00 2.51 150 ASP A CA 18
ATOM 28068 C C . ASP A 1 34 ? -9.779 2.773 -21.259 1.00 13.34 150 ASP A C 18
ATOM 28069 O O . ASP A 1 34 ? -10.133 1.611 -21.059 1.00 41.01 150 ASP A O 18
ATOM 28078 N N . ASP A 1 35 ? -10.321 3.544 -22.195 1.00 75.31 151 ASP A N 18
ATOM 28079 C CA . ASP A 1 35 ? -11.387 3.057 -23.063 1.00 71.44 151 ASP A CA 18
ATOM 28080 C C . ASP A 1 35 ? -10.947 1.802 -23.812 1.00 53.31 151 ASP A C 18
ATOM 28081 O O . ASP A 1 35 ? -11.776 0.992 -24.225 1.00 15.23 151 ASP A O 18
ATOM 28090 N N . GLU A 1 36 ? -9.638 1.650 -23.984 1.00 41.31 152 GLU A N 18
ATOM 28091 C CA . GLU A 1 36 ? -9.089 0.495 -24.685 1.00 52.41 152 GLU A CA 18
ATOM 28092 C C . GLU A 1 36 ? -8.926 -0.689 -23.737 1.00 73.43 152 GLU A C 18
ATOM 28093 O O . GLU A 1 36 ? -9.077 -1.844 -24.138 1.00 54.24 152 GLU A O 18
ATOM 28105 N N . ILE A 1 37 ? -8.617 -0.395 -22.479 1.00 43.32 153 ILE A N 18
ATOM 28106 C CA . ILE A 1 37 ? -8.434 -1.435 -21.474 1.00 42.34 153 ILE A CA 18
ATOM 28107 C C . ILE A 1 37 ? -9.613 -2.401 -21.463 1.00 31.34 153 ILE A C 18
ATOM 28108 O O . ILE A 1 37 ? -9.434 -3.614 -21.359 1.00 24.31 153 ILE A O 18
ATOM 28124 N N . ALA A 1 38 ? -10.820 -1.855 -21.571 1.00 62.13 154 ALA A N 18
ATOM 28125 C CA . ALA A 1 38 ? -12.029 -2.669 -21.577 1.00 70.01 154 ALA A CA 18
ATOM 28126 C C . ALA A 1 38 ? -11.930 -3.792 -22.604 1.00 52.44 154 ALA A C 18
ATOM 28127 O O . ALA A 1 38 ? -12.008 -4.970 -22.260 1.00 24.10 154 ALA A O 18
ATOM 28134 N N . GLY A 1 39 ? -11.759 -3.417 -23.869 1.00 35.31 155 GLY A N 18
ATOM 28135 C CA . GLY A 1 39 ? -11.654 -4.405 -24.927 1.00 41.20 155 GLY A CA 18
ATOM 28136 C C . GLY A 1 39 ? -10.379 -5.220 -24.835 1.00 10.44 155 GLY A C 18
ATOM 28137 O O . GLY A 1 39 ? -10.291 -6.314 -25.392 1.00 72.51 155 GLY A O 18
ATOM 28141 N N . LEU A 1 40 ? -9.387 -4.685 -24.131 1.00 33.44 156 LEU A N 18
ATOM 28142 C CA . LEU A 1 40 ? -8.109 -5.370 -23.968 1.00 52.42 156 LEU A CA 18
ATOM 28143 C C . LEU A 1 40 ? -8.250 -6.575 -23.044 1.00 12.43 156 LEU A C 18
ATOM 28144 O O . LEU A 1 40 ? -7.709 -7.647 -23.317 1.00 3.25 156 LEU A O 18
ATOM 28160 N N . LEU A 1 41 ? -8.982 -6.392 -21.950 1.00 74.34 157 LEU A N 18
ATOM 28161 C CA . LEU A 1 41 ? -9.197 -7.465 -20.986 1.00 33.33 157 LEU A CA 18
ATOM 28162 C C . LEU A 1 41 ? -10.006 -8.601 -21.605 1.00 42.33 157 LEU A C 18
ATOM 28163 O O . LEU A 1 41 ? -9.805 -9.771 -21.278 1.00 54.34 157 LEU A O 18
ATOM 28179 N N . LYS A 1 42 ? -10.919 -8.248 -22.503 1.00 52.05 158 LYS A N 18
ATOM 28180 C CA . LYS A 1 42 ? -11.757 -9.236 -23.173 1.00 25.43 158 LYS A CA 18
ATOM 28181 C C . LYS A 1 42 ? -10.905 -10.339 -23.795 1.00 13.31 158 LYS A C 18
ATOM 28182 O O . LYS A 1 42 ? -11.230 -11.521 -23.689 1.00 32.41 158 LYS A O 18
ATOM 28201 N N . ASP A 1 43 ? -9.815 -9.943 -24.442 1.00 62.43 159 ASP A N 18
ATOM 28202 C CA . ASP A 1 43 ? -8.915 -10.898 -25.079 1.00 73.42 159 ASP A CA 18
ATOM 28203 C C . ASP A 1 43 ? -7.904 -11.444 -24.076 1.00 63.34 159 ASP A C 18
ATOM 28204 O O . ASP A 1 43 ? -7.437 -12.577 -24.202 1.00 61.02 159 ASP A O 18
ATOM 28213 N N . THR A 1 44 ? -7.567 -10.631 -23.080 1.00 55.20 160 THR A N 18
ATOM 28214 C CA . THR A 1 44 ? -6.610 -11.031 -22.057 1.00 2.21 160 THR A CA 18
ATOM 28215 C C . THR A 1 44 ? -7.103 -12.252 -21.289 1.00 50.03 160 THR A C 18
ATOM 28216 O O . THR A 1 44 ? -6.375 -13.231 -21.128 1.00 23.53 160 THR A O 18
ATOM 28227 N N . TYR A 1 45 ? -8.344 -12.188 -20.819 1.00 4.31 161 TYR A N 18
ATOM 28228 C CA . TYR A 1 45 ? -8.934 -13.288 -20.066 1.00 64.55 161 TYR A CA 18
ATOM 28229 C C . TYR A 1 45 ? -8.922 -14.576 -20.885 1.00 4.02 161 TYR A C 18
ATOM 28230 O O . TYR A 1 45 ? -8.637 -15.654 -20.363 1.00 41.41 161 TYR A O 18
ATOM 28248 N N . ALA A 1 46 ? -9.232 -14.455 -22.171 1.00 54.42 162 ALA A N 18
ATOM 28249 C CA . ALA A 1 46 ? -9.255 -15.607 -23.064 1.00 11.23 162 ALA A CA 18
ATOM 28250 C C . ALA A 1 46 ? -7.953 -16.395 -22.976 1.00 44.10 162 ALA A C 18
ATOM 28251 O O . ALA A 1 46 ? -7.964 -17.623 -22.895 1.00 12.43 162 ALA A O 18
ATOM 28258 N N . GLU A 1 47 ? -6.832 -15.680 -22.994 1.00 24.41 163 GLU A N 18
ATOM 28259 C CA . GLU A 1 47 ? -5.521 -16.315 -22.918 1.00 1.11 163 GLU A CA 18
ATOM 28260 C C . GLU A 1 47 ? -5.251 -16.839 -21.510 1.00 70.35 163 GLU A C 18
ATOM 28261 O O . GLU A 1 47 ? -4.516 -17.809 -21.329 1.00 21.34 163 GLU A O 18
ATOM 28273 N N . MET A 1 48 ? -5.851 -16.190 -20.518 1.00 40.23 164 MET A N 18
ATOM 28274 C CA . MET A 1 48 ? -5.676 -16.591 -19.127 1.00 51.41 164 MET A CA 18
ATOM 28275 C C . MET A 1 48 ? -6.398 -17.904 -18.845 1.00 33.21 164 MET A C 18
ATOM 28276 O O . MET A 1 48 ? -6.039 -18.636 -17.923 1.00 40.33 164 MET A O 18
ATOM 28290 N N . GLY A 1 49 ? -7.419 -18.197 -19.645 1.00 33.12 165 GLY A N 18
ATOM 28291 C CA . GLY A 1 49 ? -8.176 -19.422 -19.464 1.00 23.32 165 GLY A CA 18
ATOM 28292 C C . GLY A 1 49 ? -9.490 -19.191 -18.745 1.00 30.52 165 GLY A C 18
ATOM 28293 O O . GLY A 1 49 ? -10.360 -20.062 -18.734 1.00 53.51 165 GLY A O 18
ATOM 28297 N N . MET A 1 50 ? -9.634 -18.016 -18.141 1.00 21.40 166 MET A N 18
ATOM 28298 C CA . MET A 1 50 ? -10.852 -17.674 -17.416 1.00 20.54 166 MET A CA 18
ATOM 28299 C C . MET A 1 50 ? -12.064 -17.708 -18.341 1.00 62.54 166 MET A C 18
ATOM 28300 O O . MET A 1 50 ? -12.084 -17.044 -19.377 1.00 40.14 166 MET A O 18
ATOM 28314 N N . SER A 1 51 ? -13.072 -18.487 -17.961 1.00 42.12 167 SER A N 18
ATOM 28315 C CA . SER A 1 51 ? -14.286 -18.610 -18.760 1.00 24.42 167 SER A CA 18
ATOM 28316 C C . SER A 1 51 ? -15.516 -18.235 -17.940 1.00 11.03 167 SER A C 18
ATOM 28317 O O . SER A 1 51 ? -15.594 -18.529 -16.748 1.00 32.03 167 SER A O 18
ATOM 28325 N N . ASN A 1 52 ? -16.475 -17.583 -18.588 1.00 54.24 168 ASN A N 18
ATOM 28326 C CA . ASN A 1 52 ? -17.703 -17.166 -17.920 1.00 42.21 168 ASN A CA 18
ATOM 28327 C C . ASN A 1 52 ? -17.402 -16.177 -16.798 1.00 31.12 168 ASN A C 18
ATOM 28328 O O . ASN A 1 52 ? -18.189 -16.023 -15.864 1.00 34.22 168 ASN A O 18
ATOM 28339 N N . PHE A 1 53 ? -16.258 -15.508 -16.896 1.00 61.55 169 PHE A N 18
ATOM 28340 C CA . PHE A 1 53 ? -15.852 -14.534 -15.890 1.00 33.52 169 PHE A CA 18
ATOM 28341 C C . PHE A 1 53 ? -15.278 -13.282 -16.545 1.00 53.23 169 PHE A C 18
ATOM 28342 O O . PHE A 1 53 ? -14.097 -13.233 -16.891 1.00 12.32 169 PHE A O 18
ATOM 28359 N N . THR A 1 54 ? -16.123 -12.269 -16.714 1.00 72.44 170 THR A N 18
ATOM 28360 C CA . THR A 1 54 ? -15.702 -11.017 -17.330 1.00 32.14 170 THR A CA 18
ATOM 28361 C C . THR A 1 54 ? -15.479 -9.936 -16.279 1.00 14.25 170 THR A C 18
ATOM 28362 O O . THR A 1 54 ? -16.241 -9.801 -15.321 1.00 11.23 170 THR A O 18
ATOM 28373 N N . PRO A 1 55 ? -14.411 -9.145 -16.459 1.00 71.01 171 PRO A N 18
ATOM 28374 C CA . PRO A 1 55 ? -14.064 -8.060 -15.536 1.00 72.23 171 PRO A CA 18
ATOM 28375 C C . PRO A 1 55 ? -15.055 -6.903 -15.604 1.00 3.23 171 PRO A C 18
ATOM 28376 O O . PRO A 1 55 ? -15.288 -6.333 -16.670 1.00 15.41 171 PRO A O 18
ATOM 28387 N N . THR A 1 56 ? -15.635 -6.559 -14.458 1.00 73.10 172 THR A N 18
ATOM 28388 C CA . THR A 1 56 ? -16.601 -5.470 -14.387 1.00 72.13 172 THR A CA 18
ATOM 28389 C C . THR A 1 56 ? -15.970 -4.147 -14.806 1.00 30.21 172 THR A C 18
ATOM 28390 O O . THR A 1 56 ? -14.806 -3.881 -14.508 1.00 5.12 172 THR A O 18
ATOM 28401 N N . LYS A 1 57 ? -16.746 -3.320 -15.498 1.00 44.04 173 LYS A N 18
ATOM 28402 C CA . LYS A 1 57 ? -16.264 -2.022 -15.957 1.00 62.51 173 LYS A CA 18
ATOM 28403 C C . LYS A 1 57 ? -16.036 -1.080 -14.780 1.00 3.41 173 LYS A C 18
ATOM 28404 O O . LYS A 1 57 ? -14.932 -0.571 -14.586 1.00 52.11 173 LYS A O 18
ATOM 28423 N N . GLU A 1 58 ? -17.086 -0.853 -13.997 1.00 2.21 174 GLU A N 18
ATOM 28424 C CA . GLU A 1 58 ? -16.998 0.029 -12.839 1.00 20.44 174 GLU A CA 18
ATOM 28425 C C . GLU A 1 58 ? -15.897 -0.431 -11.888 1.00 4.14 174 GLU A C 18
ATOM 28426 O O . GLU A 1 58 ? -15.349 0.365 -11.124 1.00 62.24 174 GLU A O 18
ATOM 28438 N N . ASP A 1 59 ? -15.578 -1.720 -11.939 1.00 54.42 175 ASP A N 18
ATOM 28439 C CA . ASP A 1 59 ? -14.542 -2.286 -11.083 1.00 74.24 175 ASP A CA 18
ATOM 28440 C C . ASP A 1 59 ? -13.153 -1.970 -11.629 1.00 15.50 175 ASP A C 18
ATOM 28441 O O . ASP A 1 59 ? -12.192 -1.840 -10.871 1.00 50.11 175 ASP A O 18
ATOM 28450 N N . VAL A 1 60 ? -13.055 -1.847 -12.949 1.00 34.20 176 VAL A N 18
ATOM 28451 C CA . VAL A 1 60 ? -11.784 -1.546 -13.596 1.00 53.25 176 VAL A CA 18
ATOM 28452 C C . VAL A 1 60 ? -11.211 -0.226 -13.093 1.00 64.13 176 VAL A C 18
ATOM 28453 O O . VAL A 1 60 ? -10.081 -0.172 -12.606 1.00 61.55 176 VAL A O 18
ATOM 28466 N N . LYS A 1 61 ? -11.997 0.838 -13.213 1.00 44.53 177 LYS A N 18
ATOM 28467 C CA . LYS A 1 61 ? -11.569 2.160 -12.769 1.00 70.23 177 LYS A CA 18
ATOM 28468 C C . LYS A 1 61 ? -11.202 2.144 -11.289 1.00 23.11 177 LYS A C 18
ATOM 28469 O O . LYS A 1 61 ? -10.223 2.767 -10.876 1.00 53.31 177 LYS A O 18
ATOM 28488 N N . ILE A 1 62 ? -11.991 1.427 -10.496 1.00 23.11 178 ILE A N 18
ATOM 28489 C CA . ILE A 1 62 ? -11.746 1.328 -9.062 1.00 40.44 178 ILE A CA 18
ATOM 28490 C C . ILE A 1 62 ? -10.455 0.569 -8.776 1.00 40.00 178 ILE A C 18
ATOM 28491 O O . ILE A 1 62 ? -9.697 0.931 -7.876 1.00 31.41 178 ILE A O 18
ATOM 28507 N N . TRP A 1 63 ? -10.211 -0.483 -9.548 1.00 63.33 179 TRP A N 18
ATOM 28508 C CA . TRP A 1 63 ? -9.010 -1.293 -9.379 1.00 25.22 179 TRP A CA 18
ATOM 28509 C C . TRP A 1 63 ? -7.753 -0.451 -9.573 1.00 74.23 179 TRP A C 18
ATOM 28510 O O . TRP A 1 63 ? -6.753 -0.641 -8.880 1.00 13.12 179 TRP A O 18
ATOM 28531 N N . LEU A 1 64 ? -7.811 0.479 -10.520 1.00 2.12 180 LEU A N 18
ATOM 28532 C CA . LEU A 1 64 ? -6.677 1.351 -10.805 1.00 43.22 180 LEU A CA 18
ATOM 28533 C C . LEU A 1 64 ? -6.632 2.523 -9.830 1.00 2.02 180 LEU A C 18
ATOM 28534 O O . LEU A 1 64 ? -5.590 2.813 -9.242 1.00 53.52 180 LEU A O 18
ATOM 28550 N N . GLN A 1 65 ? -7.769 3.190 -9.662 1.00 0.31 181 GLN A N 18
ATOM 28551 C CA . GLN A 1 65 ? -7.859 4.329 -8.756 1.00 50.52 181 GLN A CA 18
ATOM 28552 C C . GLN A 1 65 ? -7.516 3.918 -7.328 1.00 41.13 181 GLN A C 18
ATOM 28553 O O . GLN A 1 65 ? -7.070 4.738 -6.526 1.00 62.03 181 GLN A O 18
ATOM 28567 N N . MET A 1 66 ? -7.728 2.643 -7.018 1.00 4.31 182 MET A N 18
ATOM 28568 C CA . MET A 1 66 ? -7.440 2.123 -5.686 1.00 44.42 182 MET A CA 18
ATOM 28569 C C . MET A 1 66 ? -6.106 1.384 -5.668 1.00 62.52 182 MET A C 18
ATOM 28570 O O . MET A 1 66 ? -5.524 1.160 -4.607 1.00 43.13 182 MET A O 18
ATOM 28584 N N . ALA A 1 67 ? -5.628 1.006 -6.849 1.00 63.23 183 ALA A N 18
ATOM 28585 C CA . ALA A 1 67 ? -4.362 0.293 -6.969 1.00 20.35 183 ALA A CA 18
ATOM 28586 C C . ALA A 1 67 ? -3.249 1.022 -6.225 1.00 3.45 183 ALA A C 18
ATOM 28587 O O . ALA A 1 67 ? -2.659 0.484 -5.287 1.00 51.23 183 ALA A O 18
ATOM 28594 N N . ASP A 1 68 ? -2.966 2.249 -6.648 1.00 43.23 184 ASP A N 18
ATOM 28595 C CA . ASP A 1 68 ? -1.923 3.053 -6.022 1.00 23.05 184 ASP A CA 18
ATOM 28596 C C . ASP A 1 68 ? -2.455 4.430 -5.638 1.00 42.43 184 ASP A C 18
ATOM 28597 O O . ASP A 1 68 ? -2.025 5.021 -4.647 1.00 21.23 184 ASP A O 18
ATOM 28606 N N . THR A 1 69 ? -3.393 4.939 -6.432 1.00 21.34 185 THR A N 18
ATOM 28607 C CA . THR A 1 69 ? -3.982 6.247 -6.177 1.00 51.23 185 THR A CA 18
ATOM 28608 C C . THR A 1 69 ? -5.065 6.571 -7.200 1.00 71.32 185 THR A C 18
ATOM 28609 O O . THR A 1 69 ? -5.171 5.914 -8.235 1.00 22.42 185 THR A O 18
ATOM 28620 N N . ASN A 1 70 ? -5.868 7.588 -6.904 1.00 25.11 186 ASN A N 18
ATOM 28621 C CA . ASN A 1 70 ? -6.943 7.999 -7.799 1.00 72.30 186 ASN A CA 18
ATOM 28622 C C . ASN A 1 70 ? -6.420 8.213 -9.216 1.00 3.41 186 ASN A C 18
ATOM 28623 O O . ASN A 1 70 ? -5.216 8.355 -9.429 1.00 64.41 186 ASN A O 18
ATOM 28634 N N . SER A 1 71 ? -7.333 8.238 -10.181 1.00 72.51 187 SER A N 18
ATOM 28635 C CA . SER A 1 71 ? -6.964 8.432 -11.578 1.00 70.14 187 SER A CA 18
ATOM 28636 C C . SER A 1 71 ? -7.754 9.583 -12.194 1.00 4.22 187 SER A C 18
ATOM 28637 O O . SER A 1 71 ? -8.716 10.075 -11.605 1.00 12.14 187 SER A O 18
ATOM 28645 N N . ASP A 1 72 ? -7.339 10.008 -13.382 1.00 61.22 188 ASP A N 18
ATOM 28646 C CA . ASP A 1 72 ? -8.007 11.101 -14.080 1.00 22.54 188 ASP A CA 18
ATOM 28647 C C . ASP A 1 72 ? -8.232 10.751 -15.547 1.00 40.44 188 ASP A C 18
ATOM 28648 O O . ASP A 1 72 ? -8.347 11.635 -16.396 1.00 23.03 188 ASP A O 18
ATOM 28657 N N . GLY A 1 73 ? -8.293 9.456 -15.840 1.00 32.42 189 GLY A N 18
ATOM 28658 C CA . GLY A 1 73 ? -8.503 9.013 -17.206 1.00 20.53 189 GLY A CA 18
ATOM 28659 C C . GLY A 1 73 ? -7.226 8.523 -17.859 1.00 21.41 189 GLY A C 18
ATOM 28660 O O . GLY A 1 73 ? -7.032 8.692 -19.063 1.00 23.14 189 GLY A O 18
ATOM 28664 N N . SER A 1 74 ? -6.352 7.915 -17.063 1.00 64.33 190 SER A N 18
ATOM 28665 C CA . SER A 1 74 ? -5.084 7.403 -17.570 1.00 45.53 190 SER A CA 18
ATOM 28666 C C . SER A 1 74 ? -4.734 6.071 -16.915 1.00 21.03 190 SER A C 18
ATOM 28667 O O . SER A 1 74 ? -5.084 5.823 -15.761 1.00 21.31 190 SER A O 18
ATOM 28675 N N . VAL A 1 75 ? -4.040 5.216 -17.660 1.00 34.02 191 VAL A N 18
ATOM 28676 C CA . VAL A 1 75 ? -3.642 3.909 -17.152 1.00 65.43 191 VAL A CA 18
ATOM 28677 C C . VAL A 1 75 ? -2.523 3.309 -17.997 1.00 75.25 191 VAL A C 18
ATOM 28678 O O . VAL A 1 75 ? -2.620 3.252 -19.223 1.00 73.42 191 VAL A O 18
ATOM 28691 N N . SER A 1 76 ? -1.462 2.862 -17.334 1.00 0.12 192 SER A N 18
ATOM 28692 C CA . SER A 1 76 ? -0.323 2.269 -18.024 1.00 63.11 192 SER A CA 18
ATOM 28693 C C . SER A 1 76 ? -0.162 0.800 -17.645 1.00 35.21 192 SER A C 18
ATOM 28694 O O . SER A 1 76 ? -1.020 0.222 -16.975 1.00 3.32 192 SER A O 18
ATOM 28702 N N . LEU A 1 77 ? 0.941 0.201 -18.078 1.00 61.31 193 LEU A N 18
ATOM 28703 C CA . LEU A 1 77 ? 1.216 -1.202 -17.785 1.00 12.31 193 LEU A CA 18
ATOM 28704 C C . LEU A 1 77 ? 1.645 -1.380 -16.332 1.00 61.32 193 LEU A C 18
ATOM 28705 O O . LEU A 1 77 ? 1.333 -2.391 -15.703 1.00 52.40 193 LEU A O 18
ATOM 28721 N N . GLU A 1 78 ? 2.361 -0.391 -15.806 1.00 32.30 194 GLU A N 18
ATOM 28722 C CA . GLU A 1 78 ? 2.831 -0.440 -14.427 1.00 1.34 194 GLU A CA 18
ATOM 28723 C C . GLU A 1 78 ? 1.681 -0.738 -13.470 1.00 34.34 194 GLU A C 18
ATOM 28724 O O . GLU A 1 78 ? 1.814 -1.556 -12.560 1.00 15.13 194 GLU A O 18
ATOM 28736 N N . GLU A 1 79 ? 0.552 -0.069 -13.683 1.00 1.41 195 GLU A N 18
ATOM 28737 C CA . GLU A 1 79 ? -0.621 -0.261 -12.838 1.00 61.35 195 GLU A CA 18
ATOM 28738 C C . GLU A 1 79 ? -1.472 -1.421 -13.347 1.00 35.24 195 GLU A C 18
ATOM 28739 O O . GLU A 1 79 ? -2.089 -2.143 -12.562 1.00 63.34 195 GLU A O 18
ATOM 28751 N N . TYR A 1 80 ? -1.502 -1.593 -14.663 1.00 52.24 196 TYR A N 18
ATOM 28752 C CA . TYR A 1 80 ? -2.280 -2.662 -15.277 1.00 70.44 196 TYR A CA 18
ATOM 28753 C C . TYR A 1 80 ? -1.931 -4.013 -14.660 1.00 34.21 196 TYR A C 18
ATOM 28754 O O . TYR A 1 80 ? -2.763 -4.919 -14.613 1.00 1.11 196 TYR A O 18
ATOM 28772 N N . GLU A 1 81 ? -0.695 -4.139 -14.187 1.00 53.00 197 GLU A N 18
ATOM 28773 C CA . GLU A 1 81 ? -0.236 -5.379 -13.572 1.00 42.23 197 GLU A CA 18
ATOM 28774 C C . GLU A 1 81 ? -1.168 -5.804 -12.441 1.00 53.54 197 GLU A C 18
ATOM 28775 O O . GLU A 1 81 ? -1.653 -6.935 -12.414 1.00 51.21 197 GLU A O 18
ATOM 28787 N N . ASP A 1 82 ? -1.414 -4.889 -11.510 1.00 43.41 198 ASP A N 18
ATOM 28788 C CA . ASP A 1 82 ? -2.288 -5.167 -10.377 1.00 10.14 198 ASP A CA 18
ATOM 28789 C C . ASP A 1 82 ? -3.723 -5.394 -10.840 1.00 74.54 198 ASP A C 18
ATOM 28790 O O . ASP A 1 82 ? -4.497 -6.090 -10.181 1.00 53.12 198 ASP A O 18
ATOM 28799 N N . LEU A 1 83 ? -4.073 -4.803 -11.978 1.00 22.44 199 LEU A N 18
ATOM 28800 C CA . LEU A 1 83 ? -5.416 -4.941 -12.530 1.00 11.51 199 LEU A CA 18
ATOM 28801 C C . LEU A 1 83 ? -5.811 -6.409 -12.643 1.00 31.54 199 LEU A C 18
ATOM 28802 O O . LEU A 1 83 ? -6.807 -6.841 -12.061 1.00 53.32 199 LEU A O 18
ATOM 28818 N N . ILE A 1 84 ? -5.023 -7.173 -13.392 1.00 51.11 200 ILE A N 18
ATOM 28819 C CA . ILE A 1 84 ? -5.289 -8.594 -13.578 1.00 10.13 200 ILE A CA 18
ATOM 28820 C C . ILE A 1 84 ? -5.418 -9.309 -12.237 1.00 12.31 200 ILE A C 18
ATOM 28821 O O . ILE A 1 84 ? -6.274 -10.177 -12.065 1.00 61.43 200 ILE A O 18
ATOM 28837 N N . ILE A 1 85 ? -4.564 -8.936 -11.289 1.00 75.24 201 ILE A N 18
ATOM 28838 C CA . ILE A 1 85 ? -4.585 -9.540 -9.963 1.00 13.32 201 ILE A CA 18
ATOM 28839 C C . ILE A 1 85 ? -5.954 -9.384 -9.309 1.00 52.52 201 ILE A C 18
ATOM 28840 O O . ILE A 1 85 ? -6.651 -10.367 -9.059 1.00 74.15 201 ILE A O 18
ATOM 28856 N N . LYS A 1 86 ? -6.335 -8.140 -9.036 1.00 23.23 202 LYS A N 18
ATOM 28857 C CA . LYS A 1 86 ? -7.622 -7.853 -8.414 1.00 42.30 202 LYS A CA 18
ATOM 28858 C C . LYS A 1 86 ? -8.768 -8.403 -9.257 1.00 11.52 202 LYS A C 18
ATOM 28859 O O . LYS A 1 86 ? -9.775 -8.868 -8.724 1.00 32.23 202 LYS A O 18
ATOM 28878 N N . SER A 1 87 ? -8.607 -8.347 -10.575 1.00 52.41 203 SER A N 18
ATOM 28879 C CA . SER A 1 87 ? -9.630 -8.837 -11.491 1.00 60.05 203 SER A CA 18
ATOM 28880 C C . SER A 1 87 ? -9.757 -10.355 -11.402 1.00 44.22 203 SER A C 18
ATOM 28881 O O . SER A 1 87 ? -10.807 -10.921 -11.707 1.00 71.13 203 SER A O 18
ATOM 28889 N N . LEU A 1 88 ? -8.679 -11.008 -10.982 1.00 61.22 204 LEU A N 18
ATOM 28890 C CA . LEU A 1 88 ? -8.667 -12.461 -10.852 1.00 35.20 204 LEU A CA 18
ATOM 28891 C C . LEU A 1 88 ? -9.247 -12.892 -9.508 1.00 63.03 204 LEU A C 18
ATOM 28892 O O . LEU A 1 88 ? -9.705 -14.024 -9.354 1.00 53.42 204 LEU A O 18
ATOM 28908 N N . GLN A 1 89 ? -9.224 -11.981 -8.540 1.00 62.45 205 GLN A N 18
ATOM 28909 C CA . GLN A 1 89 ? -9.748 -12.268 -7.210 1.00 54.44 205 GLN A CA 18
ATOM 28910 C C . GLN A 1 89 ? -11.265 -12.429 -7.246 1.00 45.22 205 GLN A C 18
ATOM 28911 O O . GLN A 1 89 ? -11.824 -13.291 -6.568 1.00 53.14 205 GLN A O 18
ATOM 28925 N N . LYS A 1 90 ? -11.925 -11.593 -8.041 1.00 63.51 206 LYS A N 18
ATOM 28926 C CA . LYS A 1 90 ? -13.376 -11.643 -8.167 1.00 15.21 206 LYS A CA 18
ATOM 28927 C C . LYS A 1 90 ? -13.837 -13.025 -8.618 1.00 22.42 206 LYS A C 18
ATOM 28928 O O . LYS A 1 90 ? -14.924 -13.475 -8.259 1.00 33.55 206 LYS A O 18
ATOM 28947 N N . ALA A 1 91 ? -13.001 -13.695 -9.406 1.00 13.55 207 ALA A N 18
ATOM 28948 C CA . ALA A 1 91 ? -13.322 -15.027 -9.902 1.00 65.10 207 ALA A CA 18
ATOM 28949 C C . ALA A 1 91 ? -13.183 -16.072 -8.800 1.00 2.43 207 ALA A C 18
ATOM 28950 O O . ALA A 1 91 ? -13.658 -17.198 -8.935 1.00 60.24 207 ALA A O 18
ATOM 28957 N N . GLY A 1 92 ? -12.527 -15.690 -7.708 1.00 14.33 208 GLY A N 18
ATOM 28958 C CA . GLY A 1 92 ? -12.337 -16.606 -6.598 1.00 52.32 208 GLY A CA 18
ATOM 28959 C C . GLY A 1 92 ? -10.882 -16.980 -6.398 1.00 40.40 208 GLY A C 18
ATOM 28960 O O . GLY A 1 92 ? -10.518 -17.559 -5.374 1.00 55.00 208 GLY A O 18
ATOM 28964 N N . ILE A 1 93 ? -10.048 -16.650 -7.378 1.00 43.41 209 ILE A N 18
ATOM 28965 C CA . ILE A 1 93 ? -8.624 -16.955 -7.304 1.00 74.24 209 ILE A CA 18
ATOM 28966 C C . ILE A 1 93 ? -7.972 -16.255 -6.117 1.00 54.43 209 ILE A C 18
ATOM 28967 O O . ILE A 1 93 ? -7.845 -15.030 -6.100 1.00 21.24 209 ILE A O 18
ATOM 28983 N N . ARG A 1 94 ? -7.560 -17.040 -5.128 1.00 3.44 210 ARG A N 18
ATOM 28984 C CA . ARG A 1 94 ? -6.920 -16.495 -3.936 1.00 42.23 210 ARG A CA 18
ATOM 28985 C C . ARG A 1 94 ? -5.435 -16.245 -4.183 1.00 2.11 210 ARG A C 18
ATOM 28986 O O . ARG A 1 94 ? -4.628 -17.174 -4.172 1.00 22.44 210 ARG A O 18
ATOM 29007 N N . VAL A 1 95 ? -5.081 -14.983 -4.406 1.00 74.02 211 VAL A N 18
ATOM 29008 C CA . VAL A 1 95 ? -3.694 -14.610 -4.655 1.00 70.31 211 VAL A CA 18
ATOM 29009 C C . VAL A 1 95 ? -3.017 -14.126 -3.378 1.00 34.24 211 VAL A C 18
ATOM 29010 O O . VAL A 1 95 ? -3.426 -13.127 -2.788 1.00 53.40 211 VAL A O 18
ATOM 29023 N N . GLU A 1 96 ? -1.980 -14.842 -2.956 1.00 64.31 212 GLU A N 18
ATOM 29024 C CA . GLU A 1 96 ? -1.246 -14.485 -1.747 1.00 53.04 212 GLU A CA 18
ATOM 29025 C C . GLU A 1 96 ? 0.249 -14.371 -2.032 1.00 14.12 212 GLU A C 18
ATOM 29026 O O . GLU A 1 96 ? 0.789 -15.088 -2.874 1.00 52.14 212 GLU A O 18
ATOM 29038 N N . LYS A 1 97 ? 0.912 -13.464 -1.323 1.00 50.41 213 LYS A N 18
ATOM 29039 C CA . LYS A 1 97 ? 2.344 -13.254 -1.497 1.00 4.01 213 LYS A CA 18
ATOM 29040 C C . LYS A 1 97 ? 3.134 -14.465 -1.011 1.00 64.14 213 LYS A C 18
ATOM 29041 O O . LYS A 1 97 ? 2.786 -15.081 -0.005 1.00 33.13 213 LYS A O 18
ATOM 29060 N N . GLN A 1 98 ? 4.200 -14.799 -1.733 1.00 34.23 214 GLN A N 18
ATOM 29061 C CA . GLN A 1 98 ? 5.039 -15.936 -1.374 1.00 34.34 214 GLN A CA 18
ATOM 29062 C C . GLN A 1 98 ? 6.413 -15.472 -0.904 1.00 43.31 214 GLN A C 18
ATOM 29063 O O . GLN A 1 98 ? 7.103 -14.733 -1.607 1.00 11.35 214 GLN A O 18
ATOM 29077 N N . SER A 1 99 ? 6.805 -15.910 0.288 1.00 2.31 215 SER A N 18
ATOM 29078 C CA . SER A 1 99 ? 8.096 -15.535 0.854 1.00 61.25 215 SER A CA 18
ATOM 29079 C C . SER A 1 99 ? 8.468 -16.453 2.014 1.00 15.14 215 SER A C 18
ATOM 29080 O O . SER A 1 99 ? 7.599 -16.935 2.743 1.00 51.22 215 SER A O 18
ATOM 29088 N N . LEU A 1 100 ? 9.764 -16.691 2.181 1.00 52.52 216 LEU A N 18
ATOM 29089 C CA . LEU A 1 100 ? 10.253 -17.551 3.253 1.00 14.51 216 LEU A CA 18
ATOM 29090 C C . LEU A 1 100 ? 10.957 -16.731 4.330 1.00 34.31 216 LEU A C 18
ATOM 29091 O O . LEU A 1 100 ? 12.176 -16.565 4.300 1.00 10.24 216 LEU A O 18
ATOM 29107 N N . VAL A 1 101 ? 10.180 -16.223 5.282 1.00 23.30 217 VAL A N 18
ATOM 29108 C CA . VAL A 1 101 ? 10.729 -15.424 6.371 1.00 65.20 217 VAL A CA 18
ATOM 29109 C C . VAL A 1 101 ? 11.805 -16.194 7.129 1.00 32.14 217 VAL A C 18
ATOM 29110 O O . VAL A 1 101 ? 11.658 -17.387 7.396 1.00 30.02 217 VAL A O 18
ATOM 29123 N N . PHE A 1 102 ? 12.886 -15.504 7.475 1.00 45.32 218 PHE A N 18
ATOM 29124 C CA . PHE A 1 102 ? 13.988 -16.122 8.203 1.00 61.41 218 PHE A CA 18
ATOM 29125 C C . PHE A 1 102 ? 14.629 -17.234 7.377 1.00 4.02 218 PHE A C 18
ATOM 29126 O O . PHE A 1 102 ? 15.001 -18.280 7.909 1.00 53.52 218 PHE A O 18
ATOM 29143 N N . SER A 1 1 ? 0.647 -2.347 1.256 1.00 74.24 117 SER A N 19
ATOM 29144 C CA . SER A 1 1 ? 0.990 -1.978 -0.113 1.00 2.14 117 SER A CA 19
ATOM 29145 C C . SER A 1 1 ? 2.217 -2.748 -0.591 1.00 71.35 117 SER A C 19
ATOM 29146 O O . SER A 1 1 ? 2.969 -2.273 -1.442 1.00 3.33 117 SER A O 19
ATOM 29154 N N . SER A 1 2 ? 2.412 -3.941 -0.039 1.00 34.32 118 SER A N 19
ATOM 29155 C CA . SER A 1 2 ? 3.549 -4.777 -0.406 1.00 34.34 118 SER A CA 19
ATOM 29156 C C . SER A 1 2 ? 3.568 -5.039 -1.909 1.00 2.24 118 SER A C 19
ATOM 29157 O O . SER A 1 2 ? 2.636 -4.676 -2.626 1.00 41.44 118 SER A O 19
ATOM 29165 N N . LYS A 1 3 ? 4.638 -5.672 -2.379 1.00 13.33 119 LYS A N 19
ATOM 29166 C CA . LYS A 1 3 ? 4.781 -5.984 -3.796 1.00 21.34 119 LYS A CA 19
ATOM 29167 C C . LYS A 1 3 ? 3.949 -7.206 -4.170 1.00 73.41 119 LYS A C 19
ATOM 29168 O O . LYS A 1 3 ? 3.579 -8.019 -3.322 1.00 63.23 119 LYS A O 19
ATOM 29187 N N . PRO A 1 4 ? 3.647 -7.342 -5.470 1.00 34.11 120 PRO A N 19
ATOM 29188 C CA . PRO A 1 4 ? 2.856 -8.464 -5.986 1.00 4.30 120 PRO A CA 19
ATOM 29189 C C . PRO A 1 4 ? 3.615 -9.785 -5.924 1.00 5.32 120 PRO A C 19
ATOM 29190 O O . PRO A 1 4 ? 4.213 -10.216 -6.910 1.00 22.52 120 PRO A O 19
ATOM 29201 N N . LYS A 1 5 ? 3.588 -10.423 -4.759 1.00 74.50 121 LYS A N 19
ATOM 29202 C CA . LYS A 1 5 ? 4.271 -11.697 -4.568 1.00 5.13 121 LYS A CA 19
ATOM 29203 C C . LYS A 1 5 ? 3.279 -12.800 -4.216 1.00 74.21 121 LYS A C 19
ATOM 29204 O O . LYS A 1 5 ? 2.847 -12.918 -3.069 1.00 2.11 121 LYS A O 19
ATOM 29223 N N . TYR A 1 6 ? 2.921 -13.607 -5.209 1.00 43.43 122 TYR A N 19
ATOM 29224 C CA . TYR A 1 6 ? 1.979 -14.700 -5.005 1.00 14.13 122 TYR A CA 19
ATOM 29225 C C . TYR A 1 6 ? 2.527 -16.006 -5.571 1.00 44.24 122 TYR A C 19
ATOM 29226 O O . TYR A 1 6 ? 3.549 -16.017 -6.257 1.00 73.00 122 TYR A O 19
ATOM 29244 N N . ASN A 1 7 ? 1.840 -17.105 -5.279 1.00 72.15 123 ASN A N 19
ATOM 29245 C CA . ASN A 1 7 ? 2.257 -18.418 -5.759 1.00 40.43 123 ASN A CA 19
ATOM 29246 C C . ASN A 1 7 ? 2.509 -18.392 -7.264 1.00 12.11 123 ASN A C 19
ATOM 29247 O O . ASN A 1 7 ? 2.042 -17.507 -7.982 1.00 31.15 123 ASN A O 19
ATOM 29258 N N . PRO A 1 8 ? 3.264 -19.386 -7.754 1.00 42.24 124 PRO A N 19
ATOM 29259 C CA . PRO A 1 8 ? 3.594 -19.501 -9.178 1.00 43.50 124 PRO A CA 19
ATOM 29260 C C . PRO A 1 8 ? 2.383 -19.871 -10.026 1.00 75.41 124 PRO A C 19
ATOM 29261 O O . PRO A 1 8 ? 2.447 -19.858 -11.255 1.00 14.22 124 PRO A O 19
ATOM 29272 N N . GLU A 1 9 ? 1.280 -20.202 -9.362 1.00 15.45 125 GLU A N 19
ATOM 29273 C CA . GLU A 1 9 ? 0.053 -20.576 -10.056 1.00 64.42 125 GLU A CA 19
ATOM 29274 C C . GLU A 1 9 ? -0.700 -19.339 -10.536 1.00 60.10 125 GLU A C 19
ATOM 29275 O O . GLU A 1 9 ? -1.289 -19.338 -11.617 1.00 50.51 125 GLU A O 19
ATOM 29287 N N . VAL A 1 10 ? -0.677 -18.287 -9.724 1.00 21.34 126 VAL A N 19
ATOM 29288 C CA . VAL A 1 10 ? -1.357 -17.043 -10.064 1.00 64.11 126 VAL A CA 19
ATOM 29289 C C . VAL A 1 10 ? -0.449 -16.126 -10.877 1.00 14.15 126 VAL A C 19
ATOM 29290 O O . VAL A 1 10 ? -0.908 -15.420 -11.774 1.00 12.23 126 VAL A O 19
ATOM 29303 N N . GLU A 1 11 ? 0.841 -16.143 -10.556 1.00 15.35 127 GLU A N 19
ATOM 29304 C CA . GLU A 1 11 ? 1.812 -15.311 -11.256 1.00 62.42 127 GLU A CA 19
ATOM 29305 C C . GLU A 1 11 ? 1.707 -15.506 -12.766 1.00 72.50 127 GLU A C 19
ATOM 29306 O O . GLU A 1 11 ? 1.787 -14.548 -13.533 1.00 42.15 127 GLU A O 19
ATOM 29318 N N . ALA A 1 12 ? 1.527 -16.755 -13.184 1.00 71.12 128 ALA A N 19
ATOM 29319 C CA . ALA A 1 12 ? 1.409 -17.077 -14.601 1.00 41.40 128 ALA A CA 19
ATOM 29320 C C . ALA A 1 12 ? 0.344 -16.216 -15.273 1.00 22.14 128 ALA A C 19
ATOM 29321 O O . ALA A 1 12 ? 0.435 -15.913 -16.462 1.00 44.23 128 ALA A O 19
ATOM 29328 N N . LYS A 1 13 ? -0.666 -15.826 -14.503 1.00 51.30 129 LYS A N 19
ATOM 29329 C CA . LYS A 1 13 ? -1.749 -14.999 -15.022 1.00 73.25 129 LYS A CA 19
ATOM 29330 C C . LYS A 1 13 ? -1.296 -13.553 -15.194 1.00 41.01 129 LYS A C 19
ATOM 29331 O O . LYS A 1 13 ? -1.677 -12.882 -16.154 1.00 42.02 129 LYS A O 19
ATOM 29350 N N . LEU A 1 14 ? -0.480 -13.079 -14.259 1.00 41.22 130 LEU A N 19
ATOM 29351 C CA . LEU A 1 14 ? 0.027 -11.712 -14.308 1.00 1.20 130 LEU A CA 19
ATOM 29352 C C . LEU A 1 14 ? 0.868 -11.487 -15.560 1.00 65.43 130 LEU A C 19
ATOM 29353 O O . LEU A 1 14 ? 0.720 -10.477 -16.247 1.00 52.42 130 LEU A O 19
ATOM 29369 N N . ASP A 1 15 ? 1.750 -12.437 -15.852 1.00 62.13 131 ASP A N 19
ATOM 29370 C CA . ASP A 1 15 ? 2.613 -12.345 -17.024 1.00 63.12 131 ASP A CA 19
ATOM 29371 C C . ASP A 1 15 ? 1.786 -12.221 -18.300 1.00 0.22 131 ASP A C 19
ATOM 29372 O O . ASP A 1 15 ? 2.195 -11.561 -19.256 1.00 31.43 131 ASP A O 19
ATOM 29381 N N . VAL A 1 16 ? 0.621 -12.860 -18.308 1.00 55.00 132 VAL A N 19
ATOM 29382 C CA . VAL A 1 16 ? -0.265 -12.821 -19.466 1.00 64.20 132 VAL A CA 19
ATOM 29383 C C . VAL A 1 16 ? -0.701 -11.394 -19.777 1.00 4.22 132 VAL A C 19
ATOM 29384 O O . VAL A 1 16 ? -0.422 -10.870 -20.855 1.00 2.53 132 VAL A O 19
ATOM 29397 N N . ALA A 1 17 ? -1.386 -10.770 -18.825 1.00 13.24 133 ALA A N 19
ATOM 29398 C CA . ALA A 1 17 ? -1.859 -9.402 -18.995 1.00 50.44 133 ALA A CA 19
ATOM 29399 C C . ALA A 1 17 ? -0.704 -8.457 -19.310 1.00 1.15 133 ALA A C 19
ATOM 29400 O O . ALA A 1 17 ? -0.898 -7.405 -19.918 1.00 53.34 133 ALA A O 19
ATOM 29407 N N . ARG A 1 18 ? 0.498 -8.839 -18.890 1.00 12.12 134 ARG A N 19
ATOM 29408 C CA . ARG A 1 18 ? 1.684 -8.024 -19.125 1.00 32.40 134 ARG A CA 19
ATOM 29409 C C . ARG A 1 18 ? 2.150 -8.148 -20.573 1.00 20.14 134 ARG A C 19
ATOM 29410 O O . ARG A 1 18 ? 2.670 -7.194 -21.151 1.00 61.13 134 ARG A O 19
ATOM 29431 N N . ARG A 1 19 ? 1.960 -9.330 -21.151 1.00 5.41 135 ARG A N 19
ATOM 29432 C CA . ARG A 1 19 ? 2.363 -9.579 -22.530 1.00 1.32 135 ARG A CA 19
ATOM 29433 C C . ARG A 1 19 ? 1.298 -9.086 -23.505 1.00 12.43 135 ARG A C 19
ATOM 29434 O O . ARG A 1 19 ? 1.596 -8.758 -24.654 1.00 64.41 135 ARG A O 19
ATOM 29455 N N . LEU A 1 20 ? 0.055 -9.035 -23.039 1.00 32.43 136 LEU A N 19
ATOM 29456 C CA . LEU A 1 20 ? -1.056 -8.583 -23.869 1.00 41.32 136 LEU A CA 19
ATOM 29457 C C . LEU A 1 20 ? -1.137 -7.060 -23.887 1.00 41.41 136 LEU A C 19
ATOM 29458 O O . LEU A 1 20 ? -1.476 -6.458 -24.906 1.00 14.51 136 LEU A O 19
ATOM 29474 N N . PHE A 1 21 ? -0.821 -6.442 -22.754 1.00 21.13 137 PHE A N 19
ATOM 29475 C CA . PHE A 1 21 ? -0.857 -4.989 -22.639 1.00 43.22 137 PHE A CA 19
ATOM 29476 C C . PHE A 1 21 ? -0.054 -4.335 -23.760 1.00 61.02 137 PHE A C 19
ATOM 29477 O O . PHE A 1 21 ? -0.559 -3.474 -24.481 1.00 1.01 137 PHE A O 19
ATOM 29494 N N . LYS A 1 22 ? 1.200 -4.750 -23.901 1.00 5.00 138 LYS A N 19
ATOM 29495 C CA . LYS A 1 22 ? 2.075 -4.207 -24.934 1.00 22.05 138 LYS A CA 19
ATOM 29496 C C . LYS A 1 22 ? 1.506 -4.473 -26.324 1.00 2.14 138 LYS A C 19
ATOM 29497 O O . LYS A 1 22 ? 1.694 -3.677 -27.244 1.00 65.41 138 LYS A O 19
ATOM 29516 N N . ARG A 1 23 ? 0.809 -5.595 -26.468 1.00 31.01 139 ARG A N 19
ATOM 29517 C CA . ARG A 1 23 ? 0.212 -5.965 -27.746 1.00 4.22 139 ARG A CA 19
ATOM 29518 C C . ARG A 1 23 ? -0.798 -4.915 -28.198 1.00 35.00 139 ARG A C 19
ATOM 29519 O O . ARG A 1 23 ? -1.046 -4.751 -29.393 1.00 2.21 139 ARG A O 19
ATOM 29540 N N . TYR A 1 24 ? -1.380 -4.208 -27.235 1.00 44.14 140 TYR A N 19
ATOM 29541 C CA . TYR A 1 24 ? -2.366 -3.176 -27.534 1.00 22.20 140 TYR A CA 19
ATOM 29542 C C . TYR A 1 24 ? -1.685 -1.849 -27.856 1.00 74.35 140 TYR A C 19
ATOM 29543 O O . TYR A 1 24 ? -1.945 -1.242 -28.896 1.00 21.14 140 TYR A O 19
ATOM 29561 N N . ASP A 1 25 ? -0.813 -1.406 -26.958 1.00 50.22 141 ASP A N 19
ATOM 29562 C CA . ASP A 1 25 ? -0.093 -0.152 -27.146 1.00 43.21 141 ASP A CA 19
ATOM 29563 C C . ASP A 1 25 ? 0.835 -0.234 -28.354 1.00 43.11 141 ASP A C 19
ATOM 29564 O O . ASP A 1 25 ? 1.943 -0.763 -28.265 1.00 5.13 141 ASP A O 19
ATOM 29573 N N . LYS A 1 26 ? 0.375 0.292 -29.484 1.00 71.11 142 LYS A N 19
ATOM 29574 C CA . LYS A 1 26 ? 1.162 0.279 -30.711 1.00 45.01 142 LYS A CA 19
ATOM 29575 C C . LYS A 1 26 ? 2.419 1.130 -30.560 1.00 41.30 142 LYS A C 19
ATOM 29576 O O . LYS A 1 26 ? 3.457 0.831 -31.150 1.00 44.42 142 LYS A O 19
ATOM 29595 N N . ASP A 1 27 ? 2.318 2.190 -29.766 1.00 1.15 143 ASP A N 19
ATOM 29596 C CA . ASP A 1 27 ? 3.448 3.083 -29.535 1.00 14.22 143 ASP A CA 19
ATOM 29597 C C . ASP A 1 27 ? 4.519 2.398 -28.692 1.00 13.22 143 ASP A C 19
ATOM 29598 O O . ASP A 1 27 ? 5.653 2.866 -28.611 1.00 45.45 143 ASP A O 19
ATOM 29607 N N . GLY A 1 28 ? 4.149 1.286 -28.063 1.00 52.33 144 GLY A N 19
ATOM 29608 C CA . GLY A 1 28 ? 5.089 0.556 -27.234 1.00 32.45 144 GLY A CA 19
ATOM 29609 C C . GLY A 1 28 ? 5.693 1.419 -26.144 1.00 64.02 144 GLY A C 19
ATOM 29610 O O . GLY A 1 28 ? 6.830 1.198 -25.727 1.00 44.42 144 GLY A O 19
ATOM 29614 N N . SER A 1 29 ? 4.932 2.406 -25.683 1.00 3.21 145 SER A N 19
ATOM 29615 C CA . SER A 1 29 ? 5.402 3.310 -24.639 1.00 71.31 145 SER A CA 19
ATOM 29616 C C . SER A 1 29 ? 5.041 2.776 -23.256 1.00 65.00 145 SER A C 19
ATOM 29617 O O . SER A 1 29 ? 5.662 3.138 -22.257 1.00 63.34 145 SER A O 19
ATOM 29625 N N . GLY A 1 30 ? 4.032 1.912 -23.206 1.00 70.14 146 GLY A N 19
ATOM 29626 C CA . GLY A 1 30 ? 3.605 1.342 -21.942 1.00 61.41 146 GLY A CA 19
ATOM 29627 C C . GLY A 1 30 ? 2.409 2.064 -21.355 1.00 34.31 146 GLY A C 19
ATOM 29628 O O . GLY A 1 30 ? 2.195 2.039 -20.143 1.00 40.32 146 GLY A O 19
ATOM 29632 N N . GLN A 1 31 ? 1.628 2.709 -22.216 1.00 10.14 147 GLN A N 19
ATOM 29633 C CA . GLN A 1 31 ? 0.448 3.443 -21.774 1.00 2.32 147 GLN A CA 19
ATOM 29634 C C . GLN A 1 31 ? -0.753 3.127 -22.659 1.00 21.22 147 GLN A C 19
ATOM 29635 O O . GLN A 1 31 ? -0.623 2.995 -23.877 1.00 3.24 147 GLN A O 19
ATOM 29649 N N . LEU A 1 32 ? -1.922 3.005 -22.040 1.00 2.35 148 LEU A N 19
ATOM 29650 C CA . LEU A 1 32 ? -3.147 2.704 -22.771 1.00 74.40 148 LEU A CA 19
ATOM 29651 C C . LEU A 1 32 ? -4.294 3.595 -22.304 1.00 21.54 148 LEU A C 19
ATOM 29652 O O . LEU A 1 32 ? -4.191 4.266 -21.278 1.00 11.34 148 LEU A O 19
ATOM 29668 N N . GLN A 1 33 ? -5.385 3.593 -23.062 1.00 72.32 149 GLN A N 19
ATOM 29669 C CA . GLN A 1 33 ? -6.551 4.400 -22.724 1.00 74.11 149 GLN A CA 19
ATOM 29670 C C . GLN A 1 33 ? -7.555 3.591 -21.909 1.00 13.41 149 GLN A C 19
ATOM 29671 O O . GLN A 1 33 ? -7.716 2.389 -22.120 1.00 11.12 149 GLN A O 19
ATOM 29685 N N . ASP A 1 34 ? -8.228 4.259 -20.978 1.00 23.33 150 ASP A N 19
ATOM 29686 C CA . ASP A 1 34 ? -9.217 3.602 -20.131 1.00 1.32 150 ASP A CA 19
ATOM 29687 C C . ASP A 1 34 ? -10.233 2.838 -20.974 1.00 64.21 150 ASP A C 19
ATOM 29688 O O . ASP A 1 34 ? -10.764 1.813 -20.546 1.00 14.43 150 ASP A O 19
ATOM 29697 N N . ASP A 1 35 ? -10.498 3.343 -22.174 1.00 3.24 151 ASP A N 19
ATOM 29698 C CA . ASP A 1 35 ? -11.450 2.708 -23.077 1.00 41.14 151 ASP A CA 19
ATOM 29699 C C . ASP A 1 35 ? -10.907 1.378 -23.592 1.00 12.43 151 ASP A C 19
ATOM 29700 O O . ASP A 1 35 ? -11.614 0.371 -23.600 1.00 4.00 151 ASP A O 19
ATOM 29709 N N . GLU A 1 36 ? -9.649 1.385 -24.021 1.00 21.44 152 GLU A N 19
ATOM 29710 C CA . GLU A 1 36 ? -9.013 0.179 -24.538 1.00 71.23 152 GLU A CA 19
ATOM 29711 C C . GLU A 1 36 ? -9.013 -0.929 -23.489 1.00 61.42 152 GLU A C 19
ATOM 29712 O O . GLU A 1 36 ? -8.980 -2.114 -23.823 1.00 33.31 152 GLU A O 19
ATOM 29724 N N . ILE A 1 37 ? -9.049 -0.535 -22.221 1.00 22.22 153 ILE A N 19
ATOM 29725 C CA . ILE A 1 37 ? -9.053 -1.494 -21.123 1.00 73.22 153 ILE A CA 19
ATOM 29726 C C . ILE A 1 37 ? -10.242 -2.444 -21.228 1.00 11.44 153 ILE A C 19
ATOM 29727 O O . ILE A 1 37 ? -10.094 -3.657 -21.090 1.00 21.44 153 ILE A O 19
ATOM 29743 N N . ALA A 1 38 ? -11.421 -1.882 -21.474 1.00 11.11 154 ALA A N 19
ATOM 29744 C CA . ALA A 1 38 ? -12.635 -2.679 -21.601 1.00 51.50 154 ALA A CA 19
ATOM 29745 C C . ALA A 1 38 ? -12.443 -3.817 -22.597 1.00 62.10 154 ALA A C 19
ATOM 29746 O O . ALA A 1 38 ? -12.898 -4.937 -22.370 1.00 35.11 154 ALA A O 19
ATOM 29753 N N . GLY A 1 39 ? -11.765 -3.522 -23.702 1.00 71.54 155 GLY A N 19
ATOM 29754 C CA . GLY A 1 39 ? -11.526 -4.532 -24.717 1.00 64.10 155 GLY A CA 19
ATOM 29755 C C . GLY A 1 39 ? -10.302 -5.375 -24.418 1.00 62.24 155 GLY A C 19
ATOM 29756 O O . GLY A 1 39 ? -10.162 -6.485 -24.934 1.00 73.11 155 GLY A O 19
ATOM 29760 N N . LEU A 1 40 ? -9.412 -4.848 -23.585 1.00 24.41 156 LEU A N 19
ATOM 29761 C CA . LEU A 1 40 ? -8.191 -5.560 -23.219 1.00 54.52 156 LEU A CA 19
ATOM 29762 C C . LEU A 1 40 ? -8.509 -6.781 -22.363 1.00 10.05 156 LEU A C 19
ATOM 29763 O O . LEU A 1 40 ? -8.042 -7.886 -22.641 1.00 75.42 156 LEU A O 19
ATOM 29779 N N . LEU A 1 41 ? -9.307 -6.575 -21.321 1.00 2.14 157 LEU A N 19
ATOM 29780 C CA . LEU A 1 41 ? -9.689 -7.660 -20.424 1.00 15.14 157 LEU A CA 19
ATOM 29781 C C . LEU A 1 41 ? -10.272 -8.833 -21.205 1.00 55.33 157 LEU A C 19
ATOM 29782 O O . LEU A 1 41 ? -10.010 -9.994 -20.892 1.00 33.05 157 LEU A O 19
ATOM 29798 N N . LYS A 1 42 ? -11.063 -8.522 -22.227 1.00 13.53 158 LYS A N 19
ATOM 29799 C CA . LYS A 1 42 ? -11.681 -9.548 -23.057 1.00 34.40 158 LYS A CA 19
ATOM 29800 C C . LYS A 1 42 ? -10.639 -10.541 -23.561 1.00 22.33 158 LYS A C 19
ATOM 29801 O O . LYS A 1 42 ? -10.798 -11.753 -23.411 1.00 54.22 158 LYS A O 19
ATOM 29820 N N . ASP A 1 43 ? -9.572 -10.020 -24.156 1.00 63.32 159 ASP A N 19
ATOM 29821 C CA . ASP A 1 43 ? -8.501 -10.861 -24.680 1.00 34.24 159 ASP A CA 19
ATOM 29822 C C . ASP A 1 43 ? -7.614 -11.376 -23.551 1.00 22.41 159 ASP A C 19
ATOM 29823 O O . ASP A 1 43 ? -7.054 -12.470 -23.636 1.00 33.23 159 ASP A O 19
ATOM 29832 N N . THR A 1 44 ? -7.488 -10.581 -22.493 1.00 40.54 160 THR A N 19
ATOM 29833 C CA . THR A 1 44 ? -6.667 -10.954 -21.349 1.00 20.42 160 THR A CA 19
ATOM 29834 C C . THR A 1 44 ? -7.183 -12.231 -20.695 1.00 75.13 160 THR A C 19
ATOM 29835 O O . THR A 1 44 ? -6.456 -13.218 -20.578 1.00 15.24 160 THR A O 19
ATOM 29846 N N . TYR A 1 45 ? -8.442 -12.206 -20.272 1.00 54.14 161 TYR A N 19
ATOM 29847 C CA . TYR A 1 45 ? -9.056 -13.362 -19.629 1.00 2.41 161 TYR A CA 19
ATOM 29848 C C . TYR A 1 45 ? -8.984 -14.590 -20.531 1.00 40.44 161 TYR A C 19
ATOM 29849 O O . TYR A 1 45 ? -8.957 -15.724 -20.054 1.00 41.43 161 TYR A O 19
ATOM 29867 N N . ALA A 1 46 ? -8.953 -14.354 -21.839 1.00 1.21 162 ALA A N 19
ATOM 29868 C CA . ALA A 1 46 ? -8.881 -15.439 -22.809 1.00 54.04 162 ALA A CA 19
ATOM 29869 C C . ALA A 1 46 ? -7.503 -16.091 -22.804 1.00 3.52 162 ALA A C 19
ATOM 29870 O O . ALA A 1 46 ? -7.384 -17.312 -22.886 1.00 61.52 162 ALA A O 19
ATOM 29877 N N . GLU A 1 47 ? -6.464 -15.266 -22.707 1.00 31.41 163 GLU A N 19
ATOM 29878 C CA . GLU A 1 47 ? -5.094 -15.764 -22.692 1.00 64.24 163 GLU A CA 19
ATOM 29879 C C . GLU A 1 47 ? -4.762 -16.407 -21.349 1.00 35.43 163 GLU A C 19
ATOM 29880 O O . GLU A 1 47 ? -4.073 -17.425 -21.289 1.00 42.11 163 GLU A O 19
ATOM 29892 N N . MET A 1 48 ? -5.259 -15.806 -20.273 1.00 11.51 164 MET A N 19
ATOM 29893 C CA . MET A 1 48 ? -5.017 -16.320 -18.930 1.00 2.41 164 MET A CA 19
ATOM 29894 C C . MET A 1 48 ? -5.632 -17.705 -18.759 1.00 1.11 164 MET A C 19
ATOM 29895 O O . MET A 1 48 ? -5.219 -18.475 -17.893 1.00 72.30 164 MET A O 19
ATOM 29909 N N . GLY A 1 49 ? -6.622 -18.015 -19.591 1.00 20.04 165 GLY A N 19
ATOM 29910 C CA . GLY A 1 49 ? -7.278 -19.307 -19.514 1.00 22.30 165 GLY A CA 19
ATOM 29911 C C . GLY A 1 49 ? -8.647 -19.225 -18.868 1.00 62.44 165 GLY A C 19
ATOM 29912 O O . GLY A 1 49 ? -9.437 -20.165 -18.953 1.00 11.14 165 GLY A O 19
ATOM 29916 N N . MET A 1 50 ? -8.927 -18.099 -18.221 1.00 34.44 166 MET A N 19
ATOM 29917 C CA . MET A 1 50 ? -10.211 -17.899 -17.557 1.00 63.25 166 MET A CA 19
ATOM 29918 C C . MET A 1 50 ? -11.324 -17.694 -18.579 1.00 75.04 166 MET A C 19
ATOM 29919 O O . MET A 1 50 ? -11.240 -16.814 -19.436 1.00 4.24 166 MET A O 19
ATOM 29933 N N . SER A 1 51 ? -12.368 -18.512 -18.483 1.00 64.25 167 SER A N 19
ATOM 29934 C CA . SER A 1 51 ? -13.496 -18.423 -19.402 1.00 53.34 167 SER A CA 19
ATOM 29935 C C . SER A 1 51 ? -14.801 -18.212 -18.641 1.00 35.31 167 SER A C 19
ATOM 29936 O O . SER A 1 51 ? -14.902 -18.538 -17.459 1.00 35.20 167 SER A O 19
ATOM 29944 N N . ASN A 1 52 ? -15.799 -17.665 -19.328 1.00 44.22 168 ASN A N 19
ATOM 29945 C CA . ASN A 1 52 ? -17.098 -17.410 -18.718 1.00 12.44 168 ASN A CA 19
ATOM 29946 C C . ASN A 1 52 ? -16.955 -16.523 -17.484 1.00 51.24 168 ASN A C 19
ATOM 29947 O O . ASN A 1 52 ? -17.665 -16.698 -16.494 1.00 74.43 168 ASN A O 19
ATOM 29958 N N . PHE A 1 53 ? -16.032 -15.569 -17.552 1.00 70.21 169 PHE A N 19
ATOM 29959 C CA . PHE A 1 53 ? -15.795 -14.654 -16.441 1.00 60.54 169 PHE A CA 19
ATOM 29960 C C . PHE A 1 53 ? -15.360 -13.283 -16.950 1.00 12.13 169 PHE A C 19
ATOM 29961 O O . PHE A 1 53 ? -14.183 -13.056 -17.230 1.00 42.13 169 PHE A O 19
ATOM 29978 N N . THR A 1 54 ? -16.320 -12.370 -17.067 1.00 22.24 170 THR A N 19
ATOM 29979 C CA . THR A 1 54 ? -16.038 -11.022 -17.542 1.00 52.24 170 THR A CA 19
ATOM 29980 C C . THR A 1 54 ? -15.991 -10.029 -16.386 1.00 72.42 170 THR A C 19
ATOM 29981 O O . THR A 1 54 ? -16.861 -10.013 -15.515 1.00 2.02 170 THR A O 19
ATOM 29992 N N . PRO A 1 55 ? -14.953 -9.180 -16.376 1.00 22.42 171 PRO A N 19
ATOM 29993 C CA . PRO A 1 55 ? -14.769 -8.168 -15.332 1.00 44.21 171 PRO A CA 19
ATOM 29994 C C . PRO A 1 55 ? -15.805 -7.053 -15.417 1.00 14.23 171 PRO A C 19
ATOM 29995 O O . PRO A 1 55 ? -15.964 -6.415 -16.458 1.00 44.12 171 PRO A O 19
ATOM 30006 N N . THR A 1 56 ? -16.511 -6.822 -14.314 1.00 3.44 172 THR A N 19
ATOM 30007 C CA . THR A 1 56 ? -17.533 -5.784 -14.263 1.00 61.15 172 THR A CA 19
ATOM 30008 C C . THR A 1 56 ? -16.947 -4.418 -14.604 1.00 33.43 172 THR A C 19
ATOM 30009 O O . THR A 1 56 ? -15.814 -4.108 -14.237 1.00 23.23 172 THR A O 19
ATOM 30020 N N . LYS A 1 57 ? -17.727 -3.604 -15.307 1.00 20.11 173 LYS A N 19
ATOM 30021 C CA . LYS A 1 57 ? -17.287 -2.269 -15.696 1.00 31.44 173 LYS A CA 19
ATOM 30022 C C . LYS A 1 57 ? -17.003 -1.411 -14.467 1.00 54.33 173 LYS A C 19
ATOM 30023 O O . LYS A 1 57 ? -15.965 -0.757 -14.383 1.00 45.32 173 LYS A O 19
ATOM 30042 N N . GLU A 1 58 ? -17.933 -1.419 -13.517 1.00 72.31 174 GLU A N 19
ATOM 30043 C CA . GLU A 1 58 ? -17.781 -0.641 -12.293 1.00 70.14 174 GLU A CA 19
ATOM 30044 C C . GLU A 1 58 ? -16.480 -0.997 -11.580 1.00 61.52 174 GLU A C 19
ATOM 30045 O O . GLU A 1 58 ? -15.925 -0.188 -10.837 1.00 42.33 174 GLU A O 19
ATOM 30057 N N . ASP A 1 59 ? -16.000 -2.214 -11.811 1.00 63.34 175 ASP A N 19
ATOM 30058 C CA . ASP A 1 59 ? -14.764 -2.679 -11.192 1.00 61.01 175 ASP A CA 19
ATOM 30059 C C . ASP A 1 59 ? -13.550 -2.229 -11.999 1.00 25.54 175 ASP A C 19
ATOM 30060 O O . ASP A 1 59 ? -12.592 -1.687 -11.448 1.00 3.42 175 ASP A O 19
ATOM 30069 N N . VAL A 1 60 ? -13.596 -2.460 -13.307 1.00 22.31 176 VAL A N 19
ATOM 30070 C CA . VAL A 1 60 ? -12.500 -2.079 -14.190 1.00 22.23 176 VAL A CA 19
ATOM 30071 C C . VAL A 1 60 ? -12.114 -0.618 -13.988 1.00 74.01 176 VAL A C 19
ATOM 30072 O O . VAL A 1 60 ? -10.952 -0.244 -14.142 1.00 44.24 176 VAL A O 19
ATOM 30085 N N . LYS A 1 61 ? -13.098 0.205 -13.642 1.00 11.14 177 LYS A N 19
ATOM 30086 C CA . LYS A 1 61 ? -12.864 1.626 -13.416 1.00 45.54 177 LYS A CA 19
ATOM 30087 C C . LYS A 1 61 ? -12.164 1.857 -12.081 1.00 2.51 177 LYS A C 19
ATOM 30088 O O . LYS A 1 61 ? -11.253 2.681 -11.981 1.00 73.50 177 LYS A O 19
ATOM 30107 N N . ILE A 1 62 ? -12.594 1.126 -11.059 1.00 23.35 178 ILE A N 19
ATOM 30108 C CA . ILE A 1 62 ? -12.006 1.250 -9.730 1.00 60.14 178 ILE A CA 19
ATOM 30109 C C . ILE A 1 62 ? -10.586 0.695 -9.703 1.00 71.55 178 ILE A C 19
ATOM 30110 O O . ILE A 1 62 ? -9.700 1.260 -9.063 1.00 21.22 178 ILE A O 19
ATOM 30126 N N . TRP A 1 63 ? -10.377 -0.414 -10.404 1.00 72.02 179 TRP A N 19
ATOM 30127 C CA . TRP A 1 63 ? -9.064 -1.045 -10.462 1.00 64.23 179 TRP A CA 19
ATOM 30128 C C . TRP A 1 63 ? -8.022 -0.084 -11.023 1.00 41.35 179 TRP A C 19
ATOM 30129 O O . TRP A 1 63 ? -6.886 -0.038 -10.550 1.00 3.01 179 TRP A O 19
ATOM 30150 N N . LEU A 1 64 ? -8.415 0.683 -12.034 1.00 51.43 180 LEU A N 19
ATOM 30151 C CA . LEU A 1 64 ? -7.514 1.645 -12.660 1.00 54.32 180 LEU A CA 19
ATOM 30152 C C . LEU A 1 64 ? -7.462 2.943 -11.860 1.00 73.11 180 LEU A C 19
ATOM 30153 O O . LEU A 1 64 ? -6.392 3.515 -11.658 1.00 3.05 180 LEU A O 19
ATOM 30169 N N . GLN A 1 65 ? -8.625 3.400 -11.407 1.00 32.44 181 GLN A N 19
ATOM 30170 C CA . GLN A 1 65 ? -8.711 4.629 -10.627 1.00 60.12 181 GLN A CA 19
ATOM 30171 C C . GLN A 1 65 ? -7.826 4.550 -9.387 1.00 53.23 181 GLN A C 19
ATOM 30172 O O . GLN A 1 65 ? -7.181 5.528 -9.011 1.00 31.05 181 GLN A O 19
ATOM 30186 N N . MET A 1 66 ? -7.802 3.380 -8.757 1.00 41.33 182 MET A N 19
ATOM 30187 C CA . MET A 1 66 ? -6.995 3.174 -7.560 1.00 13.42 182 MET A CA 19
ATOM 30188 C C . MET A 1 66 ? -5.537 3.541 -7.817 1.00 31.20 182 MET A C 19
ATOM 30189 O O . MET A 1 66 ? -4.811 3.919 -6.898 1.00 72.11 182 MET A O 19
ATOM 30203 N N . ALA A 1 67 ? -5.115 3.426 -9.072 1.00 31.30 183 ALA A N 19
ATOM 30204 C CA . ALA A 1 67 ? -3.744 3.747 -9.449 1.00 73.54 183 ALA A CA 19
ATOM 30205 C C . ALA A 1 67 ? -3.696 4.977 -10.349 1.00 12.13 183 ALA A C 19
ATOM 30206 O O . ALA A 1 67 ? -2.701 5.220 -11.031 1.00 42.42 183 ALA A O 19
ATOM 30213 N N . ASP A 1 68 ? -4.777 5.749 -10.345 1.00 51.21 184 ASP A N 19
ATOM 30214 C CA . ASP A 1 68 ? -4.858 6.955 -11.161 1.00 1.43 184 ASP A CA 19
ATOM 30215 C C . ASP A 1 68 ? -4.378 8.174 -10.378 1.00 35.20 184 ASP A C 19
ATOM 30216 O O . ASP A 1 68 ? -5.019 9.226 -10.391 1.00 63.23 184 ASP A O 19
ATOM 30225 N N . THR A 1 69 ? -3.248 8.025 -9.695 1.00 23.32 185 THR A N 19
ATOM 30226 C CA . THR A 1 69 ? -2.683 9.111 -8.904 1.00 54.33 185 THR A CA 19
ATOM 30227 C C . THR A 1 69 ? -2.557 10.385 -9.732 1.00 44.00 185 THR A C 19
ATOM 30228 O O . THR A 1 69 ? -2.710 10.361 -10.952 1.00 54.23 185 THR A O 19
ATOM 30239 N N . ASN A 1 70 ? -2.274 11.496 -9.060 1.00 13.42 186 ASN A N 19
ATOM 30240 C CA . ASN A 1 70 ? -2.127 12.781 -9.734 1.00 64.14 186 ASN A CA 19
ATOM 30241 C C . ASN A 1 70 ? -1.137 12.677 -10.891 1.00 55.24 186 ASN A C 19
ATOM 30242 O O . ASN A 1 70 ? 0.074 12.610 -10.682 1.00 74.30 186 ASN A O 19
ATOM 30253 N N . SER A 1 71 ? -1.663 12.666 -12.112 1.00 64.44 187 SER A N 19
ATOM 30254 C CA . SER A 1 71 ? -0.827 12.567 -13.303 1.00 64.11 187 SER A CA 19
ATOM 30255 C C . SER A 1 71 ? -1.589 13.027 -14.542 1.00 31.01 187 SER A C 19
ATOM 30256 O O . SER A 1 71 ? -2.690 13.569 -14.441 1.00 70.31 187 SER A O 19
ATOM 30264 N N . ASP A 1 72 ? -0.995 12.807 -15.710 1.00 13.13 188 ASP A N 19
ATOM 30265 C CA . ASP A 1 72 ? -1.618 13.198 -16.969 1.00 63.54 188 ASP A CA 19
ATOM 30266 C C . ASP A 1 72 ? -3.000 12.569 -17.110 1.00 74.43 188 ASP A C 19
ATOM 30267 O O . ASP A 1 72 ? -3.882 13.123 -17.765 1.00 41.13 188 ASP A O 19
ATOM 30276 N N . GLY A 1 73 ? -3.182 11.406 -16.491 1.00 71.14 189 GLY A N 19
ATOM 30277 C CA . GLY A 1 73 ? -4.459 10.720 -16.561 1.00 52.11 189 GLY A CA 19
ATOM 30278 C C . GLY A 1 73 ? -4.428 9.531 -17.501 1.00 53.53 189 GLY A C 19
ATOM 30279 O O . GLY A 1 73 ? -5.424 9.224 -18.157 1.00 43.11 189 GLY A O 19
ATOM 30283 N N . SER A 1 74 ? -3.282 8.862 -17.569 1.00 31.12 190 SER A N 19
ATOM 30284 C CA . SER A 1 74 ? -3.124 7.703 -18.440 1.00 43.42 190 SER A CA 19
ATOM 30285 C C . SER A 1 74 ? -2.769 6.460 -17.631 1.00 62.41 190 SER A C 19
ATOM 30286 O O . SER A 1 74 ? -1.958 6.517 -16.707 1.00 23.43 190 SER A O 19
ATOM 30294 N N . VAL A 1 75 ? -3.383 5.335 -17.986 1.00 42.30 191 VAL A N 19
ATOM 30295 C CA . VAL A 1 75 ? -3.132 4.076 -17.295 1.00 0.32 191 VAL A CA 19
ATOM 30296 C C . VAL A 1 75 ? -2.028 3.282 -17.983 1.00 63.02 191 VAL A C 19
ATOM 30297 O O . VAL A 1 75 ? -1.995 3.179 -19.209 1.00 71.33 191 VAL A O 19
ATOM 30310 N N . SER A 1 76 ? -1.124 2.722 -17.185 1.00 72.54 192 SER A N 19
ATOM 30311 C CA . SER A 1 76 ? -0.015 1.938 -17.718 1.00 13.41 192 SER A CA 19
ATOM 30312 C C . SER A 1 76 ? -0.117 0.482 -17.276 1.00 34.21 192 SER A C 19
ATOM 30313 O O . SER A 1 76 ? -1.020 0.110 -16.524 1.00 50.44 192 SER A O 19
ATOM 30321 N N . LEU A 1 77 ? 0.814 -0.340 -17.748 1.00 1.54 193 LEU A N 19
ATOM 30322 C CA . LEU A 1 77 ? 0.831 -1.757 -17.402 1.00 13.30 193 LEU A CA 19
ATOM 30323 C C . LEU A 1 77 ? 1.154 -1.953 -15.924 1.00 61.23 193 LEU A C 19
ATOM 30324 O O . LEU A 1 77 ? 0.632 -2.863 -15.281 1.00 41.01 193 LEU A O 19
ATOM 30340 N N . GLU A 1 78 ? 2.017 -1.092 -15.393 1.00 34.30 194 GLU A N 19
ATOM 30341 C CA . GLU A 1 78 ? 2.408 -1.171 -13.990 1.00 73.35 194 GLU A CA 19
ATOM 30342 C C . GLU A 1 78 ? 1.180 -1.217 -13.085 1.00 62.41 194 GLU A C 19
ATOM 30343 O O . GLU A 1 78 ? 1.165 -1.925 -12.079 1.00 24.32 194 GLU A O 19
ATOM 30355 N N . GLU A 1 79 ? 0.153 -0.457 -13.451 1.00 42.30 195 GLU A N 19
ATOM 30356 C CA . GLU A 1 79 ? -1.078 -0.410 -12.671 1.00 41.21 195 GLU A CA 19
ATOM 30357 C C . GLU A 1 79 ? -2.031 -1.525 -13.091 1.00 23.53 195 GLU A C 19
ATOM 30358 O O . GLU A 1 79 ? -2.680 -2.151 -12.252 1.00 3.43 195 GLU A O 19
ATOM 30370 N N . TYR A 1 80 ? -2.109 -1.769 -14.394 1.00 53.11 196 TYR A N 19
ATOM 30371 C CA . TYR A 1 80 ? -2.984 -2.807 -14.926 1.00 55.54 196 TYR A CA 19
ATOM 30372 C C . TYR A 1 80 ? -2.594 -4.179 -14.385 1.00 53.45 196 TYR A C 19
ATOM 30373 O O . TYR A 1 80 ? -3.421 -5.087 -14.314 1.00 70.22 196 TYR A O 19
ATOM 30391 N N . GLU A 1 81 ? -1.328 -4.319 -14.005 1.00 73.41 197 GLU A N 19
ATOM 30392 C CA . GLU A 1 81 ? -0.828 -5.580 -13.471 1.00 23.44 197 GLU A CA 19
ATOM 30393 C C . GLU A 1 81 ? -1.606 -5.990 -12.224 1.00 11.15 197 GLU A C 19
ATOM 30394 O O . GLU A 1 81 ? -2.009 -7.145 -12.081 1.00 45.34 197 GLU A O 19
ATOM 30406 N N . ASP A 1 82 ? -1.814 -5.036 -11.323 1.00 44.51 198 ASP A N 19
ATOM 30407 C CA . ASP A 1 82 ? -2.544 -5.295 -10.088 1.00 21.51 198 ASP A CA 19
ATOM 30408 C C . ASP A 1 82 ? -4.045 -5.372 -10.350 1.00 2.12 198 ASP A C 19
ATOM 30409 O O . ASP A 1 82 ? -4.775 -6.064 -9.639 1.00 54.04 198 ASP A O 19
ATOM 30418 N N . LEU A 1 83 ? -4.499 -4.656 -11.373 1.00 23.04 199 LEU A N 19
ATOM 30419 C CA . LEU A 1 83 ? -5.913 -4.642 -11.728 1.00 55.52 199 LEU A CA 19
ATOM 30420 C C . LEU A 1 83 ? -6.428 -6.056 -11.973 1.00 61.50 199 LEU A C 19
ATOM 30421 O O . LEU A 1 83 ? -7.609 -6.342 -11.771 1.00 4.25 199 LEU A O 19
ATOM 30437 N N . ILE A 1 84 ? -5.534 -6.938 -12.407 1.00 72.45 200 ILE A N 19
ATOM 30438 C CA . ILE A 1 84 ? -5.897 -8.324 -12.676 1.00 74.23 200 ILE A CA 19
ATOM 30439 C C . ILE A 1 84 ? -6.022 -9.121 -11.382 1.00 41.10 200 ILE A C 19
ATOM 30440 O O . ILE A 1 84 ? -6.933 -9.934 -11.227 1.00 75.23 200 ILE A O 19
ATOM 30456 N N . ILE A 1 85 ? -5.101 -8.880 -10.455 1.00 31.32 201 ILE A N 19
ATOM 30457 C CA . ILE A 1 85 ? -5.110 -9.573 -9.173 1.00 23.35 201 ILE A CA 19
ATOM 30458 C C . ILE A 1 85 ? -6.476 -9.474 -8.503 1.00 73.13 201 ILE A C 19
ATOM 30459 O O . ILE A 1 85 ? -7.005 -10.463 -7.995 1.00 63.43 201 ILE A O 19
ATOM 30475 N N . LYS A 1 86 ? -7.045 -8.273 -8.508 1.00 34.53 202 LYS A N 19
ATOM 30476 C CA . LYS A 1 86 ? -8.353 -8.044 -7.904 1.00 43.42 202 LYS A CA 19
ATOM 30477 C C . LYS A 1 86 ? -9.441 -8.803 -8.657 1.00 45.21 202 LYS A C 19
ATOM 30478 O O . LYS A 1 86 ? -10.343 -9.378 -8.049 1.00 53.12 202 LYS A O 19
ATOM 30497 N N . SER A 1 87 ? -9.347 -8.802 -9.983 1.00 14.50 203 SER A N 19
ATOM 30498 C CA . SER A 1 87 ? -10.325 -9.488 -10.819 1.00 32.53 203 SER A CA 19
ATOM 30499 C C . SER A 1 87 ? -10.268 -10.996 -10.594 1.00 64.54 203 SER A C 19
ATOM 30500 O O . SER A 1 87 ? -11.300 -11.665 -10.518 1.00 43.43 203 SER A O 19
ATOM 30508 N N . LEU A 1 88 ? -9.054 -11.526 -10.489 1.00 71.55 204 LEU A N 19
ATOM 30509 C CA . LEU A 1 88 ? -8.860 -12.956 -10.274 1.00 24.13 204 LEU A CA 19
ATOM 30510 C C . LEU A 1 88 ? -9.644 -13.435 -9.056 1.00 51.23 204 LEU A C 19
ATOM 30511 O O . LEU A 1 88 ? -10.241 -14.511 -9.075 1.00 52.34 204 LEU A O 19
ATOM 30527 N N . GLN A 1 89 ? -9.639 -12.627 -8.001 1.00 32.33 205 GLN A N 19
ATOM 30528 C CA . GLN A 1 89 ? -10.352 -12.968 -6.775 1.00 61.52 205 GLN A CA 19
ATOM 30529 C C . GLN A 1 89 ? -11.861 -12.895 -6.985 1.00 22.33 205 GLN A C 19
ATOM 30530 O O . GLN A 1 89 ? -12.631 -13.514 -6.250 1.00 53.21 205 GLN A O 19
ATOM 30544 N N . LYS A 1 90 ? -12.277 -12.135 -7.992 1.00 11.03 206 LYS A N 19
ATOM 30545 C CA . LYS A 1 90 ? -13.694 -11.981 -8.300 1.00 1.33 206 LYS A CA 19
ATOM 30546 C C . LYS A 1 90 ? -14.189 -13.130 -9.172 1.00 53.41 206 LYS A C 19
ATOM 30547 O O . LYS A 1 90 ? -15.357 -13.512 -9.107 1.00 12.03 206 LYS A O 19
ATOM 30566 N N . ALA A 1 91 ? -13.293 -13.677 -9.987 1.00 14.20 207 ALA A N 19
ATOM 30567 C CA . ALA A 1 91 ? -13.639 -14.784 -10.869 1.00 71.34 207 ALA A CA 19
ATOM 30568 C C . ALA A 1 91 ? -13.782 -16.085 -10.087 1.00 62.51 207 ALA A C 19
ATOM 30569 O O . ALA A 1 91 ? -14.398 -17.040 -10.559 1.00 24.32 207 ALA A O 19
ATOM 30576 N N . GLY A 1 92 ? -13.207 -16.116 -8.888 1.00 74.23 208 GLY A N 19
ATOM 30577 C CA . GLY A 1 92 ? -13.282 -17.306 -8.060 1.00 44.25 208 GLY A CA 19
ATOM 30578 C C . GLY A 1 92 ? -11.929 -17.962 -7.866 1.00 32.11 208 GLY A C 19
ATOM 30579 O O . GLY A 1 92 ? -11.831 -19.187 -7.793 1.00 73.45 208 GLY A O 19
ATOM 30583 N N . ILE A 1 93 ? -10.884 -17.146 -7.783 1.00 21.03 209 ILE A N 19
ATOM 30584 C CA . ILE A 1 93 ? -9.531 -17.655 -7.596 1.00 61.22 209 ILE A CA 19
ATOM 30585 C C . ILE A 1 93 ? -8.984 -17.274 -6.224 1.00 74.15 209 ILE A C 19
ATOM 30586 O O . ILE A 1 93 ? -9.256 -16.186 -5.717 1.00 43.45 209 ILE A O 19
ATOM 30602 N N . ARG A 1 94 ? -8.212 -18.177 -5.630 1.00 23.23 210 ARG A N 19
ATOM 30603 C CA . ARG A 1 94 ? -7.626 -17.936 -4.317 1.00 10.43 210 ARG A CA 19
ATOM 30604 C C . ARG A 1 94 ? -6.156 -17.544 -4.441 1.00 34.14 210 ARG A C 19
ATOM 30605 O O . ARG A 1 94 ? -5.327 -18.338 -4.884 1.00 24.44 210 ARG A O 19
ATOM 30626 N N . VAL A 1 95 ? -5.842 -16.314 -4.047 1.00 23.12 211 VAL A N 19
ATOM 30627 C CA . VAL A 1 95 ? -4.473 -15.817 -4.113 1.00 44.01 211 VAL A CA 19
ATOM 30628 C C . VAL A 1 95 ? -3.916 -15.552 -2.719 1.00 11.03 211 VAL A C 19
ATOM 30629 O O . VAL A 1 95 ? -4.506 -14.808 -1.936 1.00 21.21 211 VAL A O 19
ATOM 30642 N N . GLU A 1 96 ? -2.776 -16.166 -2.416 1.00 14.32 212 GLU A N 19
ATOM 30643 C CA . GLU A 1 96 ? -2.140 -15.996 -1.115 1.00 14.33 212 GLU A CA 19
ATOM 30644 C C . GLU A 1 96 ? -0.663 -15.646 -1.273 1.00 15.14 212 GLU A C 19
ATOM 30645 O O . GLU A 1 96 ? 0.052 -16.263 -2.062 1.00 51.02 212 GLU A O 19
ATOM 30657 N N . LYS A 1 97 ? -0.213 -14.651 -0.516 1.00 51.20 213 LYS A N 19
ATOM 30658 C CA . LYS A 1 97 ? 1.178 -14.217 -0.570 1.00 30.44 213 LYS A CA 19
ATOM 30659 C C . LYS A 1 97 ? 2.123 -15.389 -0.320 1.00 52.35 213 LYS A C 19
ATOM 30660 O O . LYS A 1 97 ? 1.760 -16.359 0.343 1.00 72.50 213 LYS A O 19
ATOM 30679 N N . GLN A 1 98 ? 3.335 -15.289 -0.856 1.00 24.15 214 GLN A N 19
ATOM 30680 C CA . GLN A 1 98 ? 4.332 -16.341 -0.690 1.00 13.23 214 GLN A CA 19
ATOM 30681 C C . GLN A 1 98 ? 5.609 -15.787 -0.067 1.00 61.20 214 GLN A C 19
ATOM 30682 O O . GLN A 1 98 ? 5.989 -14.644 -0.319 1.00 10.33 214 GLN A O 19
ATOM 30696 N N . SER A 1 99 ? 6.268 -16.606 0.747 1.00 13.22 215 SER A N 19
ATOM 30697 C CA . SER A 1 99 ? 7.501 -16.196 1.409 1.00 34.45 215 SER A CA 19
ATOM 30698 C C . SER A 1 99 ? 8.695 -16.971 0.861 1.00 41.35 215 SER A C 19
ATOM 30699 O O . SER A 1 99 ? 8.723 -18.202 0.899 1.00 1.53 215 SER A O 19
ATOM 30707 N N . LEU A 1 100 ? 9.681 -16.241 0.349 1.00 35.13 216 LEU A N 19
ATOM 30708 C CA . LEU A 1 100 ? 10.879 -16.858 -0.208 1.00 42.33 216 LEU A CA 19
ATOM 30709 C C . LEU A 1 100 ? 11.962 -17.005 0.856 1.00 13.53 216 LEU A C 19
ATOM 30710 O O . LEU A 1 100 ? 12.005 -16.242 1.822 1.00 33.41 216 LEU A O 19
ATOM 30726 N N . VAL A 1 101 ? 12.836 -17.988 0.672 1.00 64.41 217 VAL A N 19
ATOM 30727 C CA . VAL A 1 101 ? 13.921 -18.233 1.614 1.00 25.24 217 VAL A CA 19
ATOM 30728 C C . VAL A 1 101 ? 15.278 -18.157 0.923 1.00 51.13 217 VAL A C 19
ATOM 30729 O O . VAL A 1 101 ? 15.804 -19.165 0.451 1.00 71.20 217 VAL A O 19
ATOM 30742 N N . PHE A 1 102 ? 15.840 -16.954 0.866 1.00 22.22 218 PHE A N 19
ATOM 30743 C CA . PHE A 1 102 ? 17.136 -16.745 0.231 1.00 24.35 218 PHE A CA 19
ATOM 30744 C C . PHE A 1 102 ? 18.236 -17.489 0.984 1.00 44.44 218 PHE A C 19
ATOM 30745 O O . PHE A 1 102 ? 19.110 -18.106 0.375 1.00 55.20 218 PHE A O 19
ATOM 30762 N N . SER A 1 1 ? 4.743 1.333 -0.624 1.00 53.54 117 SER A N 20
ATOM 30763 C CA . SER A 1 1 ? 5.134 0.781 -1.916 1.00 34.20 117 SER A CA 20
ATOM 30764 C C . SER A 1 1 ? 5.118 -0.744 -1.881 1.00 74.45 117 SER A C 20
ATOM 30765 O O . SER A 1 1 ? 6.147 -1.382 -1.662 1.00 63.21 117 SER A O 20
ATOM 30773 N N . SER A 1 2 ? 3.941 -1.323 -2.100 1.00 11.42 118 SER A N 20
ATOM 30774 C CA . SER A 1 2 ? 3.788 -2.773 -2.090 1.00 42.22 118 SER A CA 20
ATOM 30775 C C . SER A 1 2 ? 4.065 -3.357 -3.472 1.00 72.30 118 SER A C 20
ATOM 30776 O O . SER A 1 2 ? 3.462 -2.948 -4.465 1.00 23.04 118 SER A O 20
ATOM 30784 N N . LYS A 1 3 ? 4.981 -4.318 -3.528 1.00 42.25 119 LYS A N 20
ATOM 30785 C CA . LYS A 1 3 ? 5.339 -4.962 -4.787 1.00 1.42 119 LYS A CA 20
ATOM 30786 C C . LYS A 1 3 ? 4.502 -6.217 -5.013 1.00 44.20 119 LYS A C 20
ATOM 30787 O O . LYS A 1 3 ? 4.293 -7.024 -4.107 1.00 64.13 119 LYS A O 20
ATOM 30806 N N . PRO A 1 4 ? 4.013 -6.388 -6.250 1.00 13.40 120 PRO A N 20
ATOM 30807 C CA . PRO A 1 4 ? 3.193 -7.544 -6.624 1.00 51.11 120 PRO A CA 20
ATOM 30808 C C . PRO A 1 4 ? 3.998 -8.839 -6.658 1.00 51.51 120 PRO A C 20
ATOM 30809 O O . PRO A 1 4 ? 4.503 -9.240 -7.706 1.00 64.44 120 PRO A O 20
ATOM 30820 N N . LYS A 1 5 ? 4.113 -9.489 -5.505 1.00 42.50 121 LYS A N 20
ATOM 30821 C CA . LYS A 1 5 ? 4.855 -10.739 -5.402 1.00 62.42 121 LYS A CA 20
ATOM 30822 C C . LYS A 1 5 ? 3.956 -11.866 -4.904 1.00 73.35 121 LYS A C 20
ATOM 30823 O O . LYS A 1 5 ? 3.695 -11.983 -3.707 1.00 1.42 121 LYS A O 20
ATOM 30842 N N . TYR A 1 6 ? 3.485 -12.694 -5.831 1.00 25.44 122 TYR A N 20
ATOM 30843 C CA . TYR A 1 6 ? 2.614 -13.812 -5.486 1.00 4.44 122 TYR A CA 20
ATOM 30844 C C . TYR A 1 6 ? 3.181 -15.127 -6.011 1.00 43.12 122 TYR A C 20
ATOM 30845 O O . TYR A 1 6 ? 4.144 -15.139 -6.777 1.00 1.31 122 TYR A O 20
ATOM 30863 N N . ASN A 1 7 ? 2.575 -16.234 -5.594 1.00 2.32 123 ASN A N 20
ATOM 30864 C CA . ASN A 1 7 ? 3.018 -17.556 -6.022 1.00 3.42 123 ASN A CA 20
ATOM 30865 C C . ASN A 1 7 ? 3.149 -17.620 -7.540 1.00 71.25 123 ASN A C 20
ATOM 30866 O O . ASN A 1 7 ? 2.572 -16.816 -8.273 1.00 33.31 123 ASN A O 20
ATOM 30877 N N . PRO A 1 8 ? 3.925 -18.600 -8.026 1.00 63.24 124 PRO A N 20
ATOM 30878 C CA . PRO A 1 8 ? 4.149 -18.794 -9.462 1.00 62.50 124 PRO A CA 20
ATOM 30879 C C . PRO A 1 8 ? 2.901 -19.294 -10.181 1.00 54.51 124 PRO A C 20
ATOM 30880 O O . PRO A 1 8 ? 2.871 -19.374 -11.409 1.00 24.24 124 PRO A O 20
ATOM 30891 N N . GLU A 1 9 ? 1.871 -19.627 -9.408 1.00 44.44 125 GLU A N 20
ATOM 30892 C CA . GLU A 1 9 ? 0.620 -20.118 -9.974 1.00 23.14 125 GLU A CA 20
ATOM 30893 C C . GLU A 1 9 ? -0.275 -18.959 -10.403 1.00 32.43 125 GLU A C 20
ATOM 30894 O O . GLU A 1 9 ? -1.034 -19.070 -11.366 1.00 32.14 125 GLU A O 20
ATOM 30906 N N . VAL A 1 10 ? -0.181 -17.847 -9.680 1.00 72.52 126 VAL A N 20
ATOM 30907 C CA . VAL A 1 10 ? -0.982 -16.668 -9.985 1.00 45.43 126 VAL A CA 20
ATOM 30908 C C . VAL A 1 10 ? -0.282 -15.778 -11.006 1.00 44.33 126 VAL A C 20
ATOM 30909 O O . VAL A 1 10 ? -0.929 -15.030 -11.739 1.00 64.52 126 VAL A O 20
ATOM 30922 N N . GLU A 1 11 ? 1.044 -15.864 -11.048 1.00 63.33 127 GLU A N 20
ATOM 30923 C CA . GLU A 1 11 ? 1.832 -15.066 -11.980 1.00 40.12 127 GLU A CA 20
ATOM 30924 C C . GLU A 1 11 ? 1.460 -15.391 -13.424 1.00 42.51 127 GLU A C 20
ATOM 30925 O O . GLU A 1 11 ? 1.406 -14.505 -14.276 1.00 51.54 127 GLU A O 20
ATOM 30937 N N . ALA A 1 12 ? 1.206 -16.667 -13.691 1.00 35.45 128 ALA A N 20
ATOM 30938 C CA . ALA A 1 12 ? 0.838 -17.110 -15.030 1.00 15.32 128 ALA A CA 20
ATOM 30939 C C . ALA A 1 12 ? -0.366 -16.333 -15.553 1.00 70.10 128 ALA A C 20
ATOM 30940 O O . ALA A 1 12 ? -0.547 -16.188 -16.762 1.00 43.12 128 ALA A O 20
ATOM 30947 N N . LYS A 1 13 ? -1.188 -15.836 -14.635 1.00 40.11 129 LYS A N 20
ATOM 30948 C CA . LYS A 1 13 ? -2.375 -15.073 -15.003 1.00 20.21 129 LYS A CA 20
ATOM 30949 C C . LYS A 1 13 ? -2.021 -13.616 -15.281 1.00 3.23 129 LYS A C 20
ATOM 30950 O O . LYS A 1 13 ? -2.700 -12.937 -16.053 1.00 20.44 129 LYS A O 20
ATOM 30969 N N . LEU A 1 14 ? -0.953 -13.140 -14.649 1.00 34.43 130 LEU A N 20
ATOM 30970 C CA . LEU A 1 14 ? -0.508 -11.763 -14.829 1.00 63.12 130 LEU A CA 20
ATOM 30971 C C . LEU A 1 14 ? 0.333 -11.624 -16.094 1.00 60.23 130 LEU A C 20
ATOM 30972 O O . LEU A 1 14 ? 0.175 -10.669 -16.855 1.00 31.10 130 LEU A O 20
ATOM 30988 N N . ASP A 1 15 ? 1.225 -12.584 -16.314 1.00 11.11 131 ASP A N 20
ATOM 30989 C CA . ASP A 1 15 ? 2.089 -12.571 -17.489 1.00 14.31 131 ASP A CA 20
ATOM 30990 C C . ASP A 1 15 ? 1.264 -12.469 -18.768 1.00 40.23 131 ASP A C 20
ATOM 30991 O O . ASP A 1 15 ? 1.738 -11.963 -19.786 1.00 15.22 131 ASP A O 20
ATOM 31000 N N . VAL A 1 16 ? 0.028 -12.954 -18.710 1.00 32.01 132 VAL A N 20
ATOM 31001 C CA . VAL A 1 16 ? -0.863 -12.918 -19.864 1.00 0.34 132 VAL A CA 20
ATOM 31002 C C . VAL A 1 16 ? -1.178 -11.482 -20.269 1.00 73.45 132 VAL A C 20
ATOM 31003 O O . VAL A 1 16 ? -0.939 -11.082 -21.408 1.00 42.31 132 VAL A O 20
ATOM 31016 N N . ALA A 1 17 ? -1.717 -10.712 -19.330 1.00 24.23 133 ALA A N 20
ATOM 31017 C CA . ALA A 1 17 ? -2.063 -9.320 -19.588 1.00 64.14 133 ALA A CA 20
ATOM 31018 C C . ALA A 1 17 ? -0.835 -8.518 -20.005 1.00 4.53 133 ALA A C 20
ATOM 31019 O O . ALA A 1 17 ? -0.940 -7.549 -20.757 1.00 73.03 133 ALA A O 20
ATOM 31026 N N . ARG A 1 18 ? 0.329 -8.926 -19.510 1.00 2.03 134 ARG A N 20
ATOM 31027 C CA . ARG A 1 18 ? 1.577 -8.243 -19.829 1.00 61.21 134 ARG A CA 20
ATOM 31028 C C . ARG A 1 18 ? 1.939 -8.432 -21.299 1.00 63.13 134 ARG A C 20
ATOM 31029 O O . ARG A 1 18 ? 2.637 -7.606 -21.888 1.00 21.10 134 ARG A O 20
ATOM 31050 N N . ARG A 1 19 ? 1.461 -9.525 -21.886 1.00 11.44 135 ARG A N 20
ATOM 31051 C CA . ARG A 1 19 ? 1.736 -9.823 -23.286 1.00 53.30 135 ARG A CA 20
ATOM 31052 C C . ARG A 1 19 ? 0.833 -9.003 -24.204 1.00 31.44 135 ARG A C 20
ATOM 31053 O O . ARG A 1 19 ? 1.310 -8.198 -25.004 1.00 60.35 135 ARG A O 20
ATOM 31074 N N . LEU A 1 20 ? -0.473 -9.214 -24.082 1.00 31.20 136 LEU A N 20
ATOM 31075 C CA . LEU A 1 20 ? -1.444 -8.496 -24.901 1.00 4.34 136 LEU A CA 20
ATOM 31076 C C . LEU A 1 20 ? -1.217 -6.990 -24.818 1.00 10.44 136 LEU A C 20
ATOM 31077 O O . LEU A 1 20 ? -1.394 -6.270 -25.801 1.00 3.44 136 LEU A O 20
ATOM 31093 N N . PHE A 1 21 ? -0.823 -6.520 -23.639 1.00 1.23 137 PHE A N 20
ATOM 31094 C CA . PHE A 1 21 ? -0.571 -5.099 -23.427 1.00 64.14 137 PHE A CA 20
ATOM 31095 C C . PHE A 1 21 ? 0.387 -4.554 -24.483 1.00 53.12 137 PHE A C 20
ATOM 31096 O O . PHE A 1 21 ? 0.089 -3.568 -25.158 1.00 63.12 137 PHE A O 20
ATOM 31113 N N . LYS A 1 22 ? 1.538 -5.202 -24.620 1.00 64.21 138 LYS A N 20
ATOM 31114 C CA . LYS A 1 22 ? 2.541 -4.785 -25.593 1.00 51.12 138 LYS A CA 20
ATOM 31115 C C . LYS A 1 22 ? 1.985 -4.857 -27.012 1.00 1.11 138 LYS A C 20
ATOM 31116 O O . LYS A 1 22 ? 2.447 -4.148 -27.906 1.00 50.11 138 LYS A O 20
ATOM 31135 N N . ARG A 1 23 ? 0.991 -5.716 -27.210 1.00 71.22 139 ARG A N 20
ATOM 31136 C CA . ARG A 1 23 ? 0.372 -5.880 -28.520 1.00 44.22 139 ARG A CA 20
ATOM 31137 C C . ARG A 1 23 ? -0.546 -4.704 -28.838 1.00 52.34 139 ARG A C 20
ATOM 31138 O O . ARG A 1 23 ? -0.587 -4.224 -29.972 1.00 14.14 139 ARG A O 20
ATOM 31159 N N . TYR A 1 24 ? -1.281 -4.245 -27.832 1.00 13.23 140 TYR A N 20
ATOM 31160 C CA . TYR A 1 24 ? -2.202 -3.127 -28.005 1.00 24.24 140 TYR A CA 20
ATOM 31161 C C . TYR A 1 24 ? -1.442 -1.810 -28.131 1.00 24.31 140 TYR A C 20
ATOM 31162 O O . TYR A 1 24 ? -1.637 -1.057 -29.085 1.00 13.23 140 TYR A O 20
ATOM 31180 N N . ASP A 1 25 ? -0.574 -1.541 -27.162 1.00 43.41 141 ASP A N 20
ATOM 31181 C CA . ASP A 1 25 ? 0.218 -0.316 -27.164 1.00 62.11 141 ASP A CA 20
ATOM 31182 C C . ASP A 1 25 ? 1.073 -0.223 -28.425 1.00 34.45 141 ASP A C 20
ATOM 31183 O O . ASP A 1 25 ? 2.143 -0.826 -28.508 1.00 2.32 141 ASP A O 20
ATOM 31192 N N . LYS A 1 26 ? 0.592 0.534 -29.405 1.00 12.15 142 LYS A N 20
ATOM 31193 C CA . LYS A 1 26 ? 1.310 0.707 -30.662 1.00 23.35 142 LYS A CA 20
ATOM 31194 C C . LYS A 1 26 ? 2.373 1.794 -30.536 1.00 71.20 142 LYS A C 20
ATOM 31195 O O . LYS A 1 26 ? 3.358 1.801 -31.275 1.00 33.41 142 LYS A O 20
ATOM 31214 N N . ASP A 1 27 ? 2.168 2.710 -29.596 1.00 34.41 143 ASP A N 20
ATOM 31215 C CA . ASP A 1 27 ? 3.110 3.800 -29.372 1.00 54.00 143 ASP A CA 20
ATOM 31216 C C . ASP A 1 27 ? 4.430 3.273 -28.820 1.00 21.44 143 ASP A C 20
ATOM 31217 O O . ASP A 1 27 ? 5.439 3.976 -28.817 1.00 41.52 143 ASP A O 20
ATOM 31226 N N . GLY A 1 28 ? 4.415 2.028 -28.351 1.00 1.43 144 GLY A N 20
ATOM 31227 C CA . GLY A 1 28 ? 5.617 1.428 -27.801 1.00 54.20 144 GLY A CA 20
ATOM 31228 C C . GLY A 1 28 ? 6.229 2.265 -26.695 1.00 72.12 144 GLY A C 20
ATOM 31229 O O . GLY A 1 28 ? 7.429 2.180 -26.435 1.00 31.30 144 GLY A O 20
ATOM 31233 N N . SER A 1 29 ? 5.403 3.077 -26.043 1.00 51.25 145 SER A N 20
ATOM 31234 C CA . SER A 1 29 ? 5.871 3.937 -24.963 1.00 42.30 145 SER A CA 20
ATOM 31235 C C . SER A 1 29 ? 5.643 3.278 -23.606 1.00 42.12 145 SER A C 20
ATOM 31236 O O . SER A 1 29 ? 6.285 3.629 -22.617 1.00 53.40 145 SER A O 20
ATOM 31244 N N . GLY A 1 30 ? 4.723 2.319 -23.568 1.00 62.33 146 GLY A N 20
ATOM 31245 C CA . GLY A 1 30 ? 4.426 1.625 -22.329 1.00 35.10 146 GLY A CA 20
ATOM 31246 C C . GLY A 1 30 ? 3.125 2.088 -21.703 1.00 73.34 146 GLY A C 20
ATOM 31247 O O . GLY A 1 30 ? 2.614 1.455 -20.779 1.00 42.24 146 GLY A O 20
ATOM 31251 N N . GLN A 1 31 ? 2.589 3.195 -22.207 1.00 34.21 147 GLN A N 20
ATOM 31252 C CA . GLN A 1 31 ? 1.340 3.742 -21.689 1.00 45.50 147 GLN A CA 20
ATOM 31253 C C . GLN A 1 31 ? 0.167 3.370 -22.590 1.00 4.22 147 GLN A C 20
ATOM 31254 O O . GLN A 1 31 ? 0.230 3.537 -23.809 1.00 34.14 147 GLN A O 20
ATOM 31268 N N . LEU A 1 32 ? -0.901 2.865 -21.983 1.00 2.01 148 LEU A N 20
ATOM 31269 C CA . LEU A 1 32 ? -2.089 2.468 -22.730 1.00 52.32 148 LEU A CA 20
ATOM 31270 C C . LEU A 1 32 ? -3.301 3.290 -22.302 1.00 40.05 148 LEU A C 20
ATOM 31271 O O . LEU A 1 32 ? -3.288 3.931 -21.252 1.00 21.10 148 LEU A O 20
ATOM 31287 N N . GLN A 1 33 ? -4.347 3.264 -23.123 1.00 5.14 149 GLN A N 20
ATOM 31288 C CA . GLN A 1 33 ? -5.567 4.006 -22.828 1.00 22.34 149 GLN A CA 20
ATOM 31289 C C . GLN A 1 33 ? -6.590 3.115 -22.130 1.00 3.31 149 GLN A C 20
ATOM 31290 O O . GLN A 1 33 ? -6.793 1.965 -22.518 1.00 25.44 149 GLN A O 20
ATOM 31304 N N . ASP A 1 34 ? -7.231 3.655 -21.099 1.00 61.02 150 ASP A N 20
ATOM 31305 C CA . ASP A 1 34 ? -8.234 2.910 -20.347 1.00 62.43 150 ASP A CA 20
ATOM 31306 C C . ASP A 1 34 ? -9.322 2.377 -21.274 1.00 34.23 150 ASP A C 20
ATOM 31307 O O . ASP A 1 34 ? -9.746 1.227 -21.153 1.00 41.13 150 ASP A O 20
ATOM 31316 N N . ASP A 1 35 ? -9.772 3.220 -22.197 1.00 4.24 151 ASP A N 20
ATOM 31317 C CA . ASP A 1 35 ? -10.811 2.834 -23.144 1.00 12.43 151 ASP A CA 20
ATOM 31318 C C . ASP A 1 35 ? -10.389 1.606 -23.943 1.00 72.51 151 ASP A C 20
ATOM 31319 O O . ASP A 1 35 ? -11.231 0.842 -24.415 1.00 22.11 151 ASP A O 20
ATOM 31328 N N . GLU A 1 36 ? -9.081 1.423 -24.091 1.00 62.23 152 GLU A N 20
ATOM 31329 C CA . GLU A 1 36 ? -8.548 0.287 -24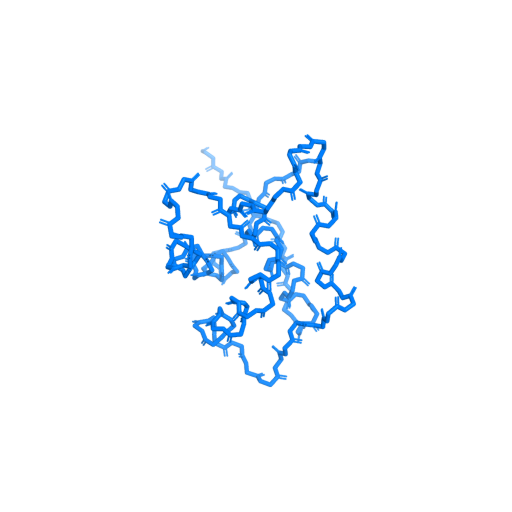.835 1.00 53.55 152 GLU A CA 20
ATOM 31330 C C . GLU A 1 36 ? -8.456 -0.950 -23.947 1.00 63.04 152 GLU A C 20
ATOM 31331 O O . GLU A 1 36 ? -8.490 -2.080 -24.435 1.00 23.43 152 GLU A O 20
ATOM 31343 N N . ILE A 1 37 ? -8.338 -0.727 -22.643 1.00 21.32 153 ILE A N 20
ATOM 31344 C CA . ILE A 1 37 ? -8.241 -1.823 -21.687 1.00 21.31 153 ILE A CA 20
ATOM 31345 C C . ILE A 1 37 ? -9.486 -2.702 -21.730 1.00 73.20 153 ILE A C 20
ATOM 31346 O O . ILE A 1 37 ? -9.400 -3.924 -21.616 1.00 70.51 153 ILE A O 20
ATOM 31362 N N . ALA A 1 38 ? -10.644 -2.071 -21.897 1.00 42.01 154 ALA A N 20
ATOM 31363 C CA . ALA A 1 38 ? -11.907 -2.796 -21.959 1.00 50.45 154 ALA A CA 20
ATOM 31364 C C . ALA A 1 38 ? -11.840 -3.930 -22.977 1.00 3.43 154 ALA A C 20
ATOM 31365 O O . ALA A 1 38 ? -12.024 -5.097 -22.633 1.00 43.51 154 ALA A O 20
ATOM 31372 N N . GLY A 1 39 ? -11.575 -3.578 -24.232 1.00 33.24 155 GLY A N 20
ATOM 31373 C CA . GLY A 1 39 ? -11.489 -4.578 -25.280 1.00 35.44 155 GLY A CA 20
ATOM 31374 C C . GLY A 1 39 ? -10.245 -5.436 -25.162 1.00 34.42 155 GLY A C 20
ATOM 31375 O O . GLY A 1 39 ? -10.190 -6.541 -25.703 1.00 75.33 155 GLY A O 20
ATOM 31379 N N . LEU A 1 40 ? -9.243 -4.928 -24.454 1.00 1.30 156 LEU A N 20
ATOM 31380 C CA . LEU A 1 40 ? -7.992 -5.654 -24.268 1.00 23.41 156 LEU A CA 20
ATOM 31381 C C . LEU A 1 40 ? -8.178 -6.821 -23.303 1.00 60.34 156 LEU A C 20
ATOM 31382 O O . LEU A 1 40 ? -7.629 -7.904 -23.509 1.00 24.51 156 LEU A O 20
ATOM 31398 N N . LEU A 1 41 ? -8.957 -6.594 -22.252 1.00 34.20 157 LEU A N 20
ATOM 31399 C CA . LEU A 1 41 ? -9.219 -7.628 -21.256 1.00 2.51 157 LEU A CA 20
ATOM 31400 C C . LEU A 1 41 ? -9.941 -8.816 -21.881 1.00 72.44 157 LEU A C 20
ATOM 31401 O O . LEU A 1 41 ? -9.712 -9.965 -21.503 1.00 31.40 157 LEU A O 20
ATOM 31417 N N . LYS A 1 42 ? -10.814 -8.533 -22.843 1.00 23.04 158 LYS A N 20
ATOM 31418 C CA . LYS A 1 42 ? -11.568 -9.578 -23.524 1.00 70.14 158 LYS A CA 20
ATOM 31419 C C . LYS A 1 42 ? -10.639 -10.676 -24.033 1.00 31.04 158 LYS A C 20
ATOM 31420 O O . LYS A 1 42 ? -10.949 -11.863 -23.925 1.00 45.23 158 LYS A O 20
ATOM 31439 N N . ASP A 1 43 ? -9.500 -10.272 -24.584 1.00 71.54 159 ASP A N 20
ATOM 31440 C CA . ASP A 1 43 ? -8.525 -11.222 -25.107 1.00 22.52 159 ASP A CA 20
ATOM 31441 C C . ASP A 1 43 ? -7.603 -11.720 -23.998 1.00 31.22 159 ASP A C 20
ATOM 31442 O O . ASP A 1 43 ? -7.016 -12.798 -24.100 1.00 44.30 159 ASP A O 20
ATOM 31451 N N . THR A 1 44 ? -7.480 -10.928 -22.937 1.00 44.34 160 THR A N 20
ATOM 31452 C CA . THR A 1 44 ? -6.628 -11.286 -21.810 1.00 61.14 160 THR A CA 20
ATOM 31453 C C . THR A 1 44 ? -7.210 -12.462 -21.034 1.00 3.43 160 THR A C 20
ATOM 31454 O O . THR A 1 44 ? -6.544 -13.478 -20.836 1.00 63.33 160 THR A O 20
ATOM 31465 N N . TYR A 1 45 ? -8.455 -12.317 -20.596 1.00 13.34 161 TYR A N 20
ATOM 31466 C CA . TYR A 1 45 ? -9.126 -13.367 -19.838 1.00 52.35 161 TYR A CA 20
ATOM 31467 C C . TYR A 1 45 ? -9.084 -14.693 -20.592 1.00 15.15 161 TYR A C 20
ATOM 31468 O O . TYR A 1 45 ? -8.813 -15.742 -20.009 1.00 31.24 161 TYR A O 20
ATOM 31486 N N . ALA A 1 46 ? -9.355 -14.636 -21.891 1.00 71.44 162 ALA A N 20
ATOM 31487 C CA . ALA A 1 46 ? -9.346 -15.831 -22.726 1.00 72.32 162 ALA A CA 20
ATOM 31488 C C . ALA A 1 46 ? -8.047 -16.611 -22.555 1.00 42.22 162 ALA A C 20
ATOM 31489 O O . ALA A 1 46 ? -8.061 -17.830 -22.393 1.00 74.40 162 ALA A O 20
ATOM 31496 N N . GLU A 1 47 ? -6.925 -15.898 -22.593 1.00 71.33 163 GLU A N 20
ATOM 31497 C CA . GLU A 1 47 ? -5.617 -16.525 -22.444 1.00 31.31 163 GLU A CA 20
ATOM 31498 C C . GLU A 1 47 ? -5.387 -16.966 -21.001 1.00 63.02 163 GLU A C 20
ATOM 31499 O O . GLU A 1 47 ? -4.641 -17.910 -20.741 1.00 42.32 163 GLU A O 20
ATOM 31511 N N . MET A 1 48 ? -6.032 -16.275 -20.067 1.00 73.14 164 MET A N 20
ATOM 31512 C CA . MET A 1 48 ? -5.898 -16.595 -18.651 1.00 34.30 164 MET A CA 20
ATOM 31513 C C . MET A 1 48 ? -6.642 -17.883 -18.312 1.00 34.00 164 MET A C 20
ATOM 31514 O O . MET A 1 48 ? -6.315 -18.563 -17.340 1.00 52.03 164 MET A O 20
ATOM 31528 N N . GLY A 1 49 ? -7.646 -18.212 -19.120 1.00 62.11 165 GLY A N 20
ATOM 31529 C CA . GLY A 1 49 ? -8.420 -19.417 -18.888 1.00 75.22 165 GLY A CA 20
ATOM 31530 C C . GLY A 1 49 ? -9.763 -19.129 -18.246 1.00 2.13 165 GLY A C 20
ATOM 31531 O O . GLY A 1 49 ? -10.640 -19.991 -18.213 1.00 55.11 165 GLY A O 20
ATOM 31535 N N . MET A 1 50 ? -9.922 -17.914 -17.732 1.00 13.31 166 MET A N 20
ATOM 31536 C CA . MET A 1 50 ? -11.168 -17.515 -17.087 1.00 3.25 166 MET A CA 20
ATOM 31537 C C . MET A 1 50 ? -12.327 -17.541 -18.078 1.00 64.11 166 MET A C 20
ATOM 31538 O O . MET A 1 50 ? -12.268 -16.909 -19.133 1.00 0.34 166 MET A O 20
ATOM 31552 N N . SER A 1 51 ? -13.378 -18.277 -17.733 1.00 14.31 167 SER A N 20
ATOM 31553 C CA . SER A 1 51 ? -14.549 -18.388 -18.595 1.00 72.41 167 SER A CA 20
ATOM 31554 C C . SER A 1 51 ? -15.811 -17.951 -17.857 1.00 61.12 167 SER A C 20
ATOM 31555 O O . SER A 1 51 ? -15.920 -18.112 -16.643 1.00 20.35 167 SER A O 20
ATOM 31563 N N . ASN A 1 52 ? -16.762 -17.396 -18.602 1.00 20.43 168 ASN A N 20
ATOM 31564 C CA . ASN A 1 52 ? -18.017 -16.935 -18.019 1.00 43.42 168 ASN A CA 20
ATOM 31565 C C . ASN A 1 52 ? -17.762 -15.892 -16.935 1.00 1.01 168 ASN A C 20
ATOM 31566 O O . ASN A 1 52 ? -18.593 -15.684 -16.051 1.00 31.33 168 ASN A O 20
ATOM 31577 N N . PHE A 1 53 ? -16.607 -15.238 -17.010 1.00 33.41 169 PHE A N 20
ATOM 31578 C CA . PHE A 1 53 ? -16.242 -14.217 -16.035 1.00 31.31 169 PHE A CA 20
ATOM 31579 C C . PHE A 1 53 ? -15.604 -13.013 -16.721 1.00 63.45 169 PHE A C 20
ATOM 31580 O O . PHE A 1 53 ? -14.403 -13.004 -16.995 1.00 40.21 169 PHE A O 20
ATOM 31597 N N . THR A 1 54 ? -16.416 -11.998 -16.998 1.00 41.13 170 THR A N 20
ATOM 31598 C CA . THR A 1 54 ? -15.933 -10.789 -17.654 1.00 64.53 170 THR A CA 20
ATOM 31599 C C . THR A 1 54 ? -15.756 -9.653 -16.653 1.00 73.52 170 THR A C 20
ATOM 31600 O O . THR A 1 54 ? -16.508 -9.523 -15.687 1.00 24.55 170 THR A O 20
ATOM 31611 N N . PRO A 1 55 ? -14.741 -8.809 -16.888 1.00 24.43 171 PRO A N 20
ATOM 31612 C CA . PRO A 1 55 ? -14.443 -7.668 -16.017 1.00 40.14 171 PRO A CA 20
ATOM 31613 C C . PRO A 1 55 ? -15.502 -6.575 -16.112 1.00 51.02 171 PRO A C 20
ATOM 31614 O O . PRO A 1 55 ? -15.768 -6.045 -17.192 1.00 0.14 171 PRO A O 20
ATOM 31625 N N . THR A 1 56 ? -16.105 -6.241 -14.975 1.00 42.12 172 THR A N 20
ATOM 31626 C CA . THR A 1 56 ? -17.135 -5.211 -14.930 1.00 74.53 172 THR A CA 20
ATOM 31627 C C . THR A 1 56 ? -16.559 -3.841 -15.266 1.00 43.03 172 THR A C 20
ATOM 31628 O O . THR A 1 56 ? -15.434 -3.518 -14.883 1.00 70.02 172 THR A O 20
ATOM 31639 N N . LYS A 1 57 ? -17.336 -3.037 -15.984 1.00 63.01 173 LYS A N 20
ATOM 31640 C CA . LYS A 1 57 ? -16.904 -1.699 -16.371 1.00 24.23 173 LYS A CA 20
ATOM 31641 C C . LYS A 1 57 ? -16.651 -0.833 -15.141 1.00 41.52 173 LYS A C 20
ATOM 31642 O O . LYS A 1 57 ? -15.552 -0.312 -14.953 1.00 63.44 173 LYS A O 20
ATOM 31661 N N . GLU A 1 58 ? -17.675 -0.683 -14.307 1.00 72.50 174 GLU A N 20
ATOM 31662 C CA . GLU A 1 58 ? -17.562 0.120 -13.095 1.00 60.14 174 GLU A CA 20
ATOM 31663 C C . GLU A 1 58 ? -16.434 -0.394 -12.205 1.00 50.03 174 GLU A C 20
ATOM 31664 O O . GLU A 1 58 ? -15.885 0.348 -11.390 1.00 34.40 174 GLU A O 20
ATOM 31676 N N . ASP A 1 59 ? -16.094 -1.668 -12.368 1.00 11.24 175 ASP A N 20
ATOM 31677 C CA . ASP A 1 59 ? -15.032 -2.282 -11.580 1.00 24.01 175 ASP A CA 20
ATOM 31678 C C . ASP A 1 59 ? -13.661 -1.936 -12.153 1.00 2.10 175 ASP A C 20
ATOM 31679 O O . ASP A 1 59 ? -12.691 -1.769 -11.413 1.00 51.11 175 ASP A O 20
ATOM 31688 N N . VAL A 1 60 ? -13.588 -1.831 -13.476 1.00 45.51 176 VAL A N 20
ATOM 31689 C CA . VAL A 1 60 ? -12.336 -1.504 -14.149 1.00 22.41 176 VAL A CA 20
ATOM 31690 C C . VAL A 1 60 ? -11.796 -0.157 -13.683 1.00 55.31 176 VAL A C 20
ATOM 31691 O O . VAL A 1 60 ? -10.593 0.008 -13.484 1.00 63.02 176 VAL A O 20
ATOM 31704 N N . LYS A 1 61 ? -12.696 0.806 -13.510 1.00 45.30 177 LYS A N 20
ATOM 31705 C CA . LYS A 1 61 ? -12.312 2.141 -13.066 1.00 21.15 177 LYS A CA 20
ATOM 31706 C C . LYS A 1 61 ? -11.887 2.125 -11.601 1.00 15.45 177 LYS A C 20
ATOM 31707 O O . LYS A 1 61 ? -10.964 2.837 -11.205 1.00 3.11 177 LYS A O 20
ATOM 31726 N N . ILE A 1 62 ? -12.566 1.309 -10.801 1.00 53.42 178 ILE A N 20
ATOM 31727 C CA . ILE A 1 62 ? -12.257 1.200 -9.381 1.00 41.20 178 ILE A CA 20
ATOM 31728 C C . ILE A 1 62 ? -10.940 0.463 -9.160 1.00 75.23 178 ILE A C 20
ATOM 31729 O O . ILE A 1 62 ? -10.161 0.815 -8.274 1.00 75.44 178 ILE A O 20
ATOM 31745 N N . TRP A 1 63 ? -10.698 -0.560 -9.972 1.00 55.34 179 TRP A N 20
ATOM 31746 C CA . TRP A 1 63 ? -9.475 -1.346 -9.867 1.00 64.11 179 TRP A CA 20
ATOM 31747 C C . TRP A 1 63 ? -8.245 -0.473 -10.096 1.00 35.45 179 TRP A C 20
ATOM 31748 O O . TRP A 1 63 ? -7.277 -0.536 -9.336 1.00 55.03 179 TRP A O 20
ATOM 31769 N N . LEU A 1 64 ? -8.290 0.340 -11.145 1.00 4.01 180 LEU A N 20
ATOM 31770 C CA . LEU A 1 64 ? -7.178 1.227 -11.473 1.00 35.40 180 LEU A CA 20
ATOM 31771 C C . LEU A 1 64 ? -7.097 2.386 -10.485 1.00 25.43 180 LEU A C 20
ATOM 31772 O O . LEU A 1 64 ? -6.021 2.935 -10.247 1.00 55.40 180 LEU A O 20
ATOM 31788 N N . GLN A 1 65 ? -8.239 2.749 -9.911 1.00 40.53 181 GLN A N 20
ATOM 31789 C CA . GLN A 1 65 ? -8.295 3.842 -8.947 1.00 53.25 181 GLN A CA 20
ATOM 31790 C C . GLN A 1 65 ? -7.742 3.404 -7.595 1.00 53.32 181 GLN A C 20
ATOM 31791 O O . GLN A 1 65 ? -7.104 4.187 -6.892 1.00 62.02 181 GLN A O 20
ATOM 31805 N N . MET A 1 66 ? -7.992 2.149 -7.238 1.00 14.04 182 MET A N 20
ATOM 31806 C CA . MET A 1 66 ? -7.518 1.607 -5.969 1.00 53.33 182 MET A CA 20
ATOM 31807 C C . MET A 1 66 ? -6.262 0.767 -6.173 1.00 22.31 182 MET A C 20
ATOM 31808 O O . MET A 1 66 ? -5.778 0.122 -5.243 1.00 42.12 182 MET A O 20
ATOM 31822 N N . ALA A 1 67 ? -5.739 0.778 -7.395 1.00 10.43 183 ALA A N 20
ATOM 31823 C CA . ALA A 1 67 ? -4.538 0.019 -7.719 1.00 72.50 183 ALA A CA 20
ATOM 31824 C C . ALA A 1 67 ? -3.293 0.690 -7.149 1.00 71.14 183 ALA A C 20
ATOM 31825 O O . ALA A 1 67 ? -2.586 0.110 -6.325 1.00 41.30 183 ALA A O 20
ATOM 31832 N N . ASP A 1 68 ? -3.031 1.914 -7.594 1.00 63.34 184 ASP A N 20
ATOM 31833 C CA . ASP A 1 68 ? -1.871 2.664 -7.128 1.00 45.43 184 ASP A CA 20
ATOM 31834 C C . ASP A 1 68 ? -2.291 4.012 -6.551 1.00 54.44 184 ASP A C 20
ATOM 31835 O O . ASP A 1 68 ? -1.659 4.531 -5.631 1.00 1.31 184 ASP A O 20
ATOM 31844 N N . THR A 1 69 ? -3.363 4.576 -7.099 1.00 55.34 185 THR A N 20
ATOM 31845 C CA . THR A 1 69 ? -3.868 5.865 -6.641 1.00 63.34 185 THR A CA 20
ATOM 31846 C C . THR A 1 69 ? -5.149 6.246 -7.374 1.00 61.31 185 THR A C 20
ATOM 31847 O O . THR A 1 69 ? -5.517 5.619 -8.366 1.00 75.42 185 THR A O 20
ATOM 31858 N N . ASN A 1 70 ? -5.824 7.278 -6.879 1.00 3.21 186 ASN A N 20
ATOM 31859 C CA . ASN A 1 70 ? -7.065 7.743 -7.488 1.00 22.03 186 ASN A CA 20
ATOM 31860 C C . ASN A 1 70 ? -6.882 7.977 -8.984 1.00 74.23 186 ASN A C 20
ATOM 31861 O O . ASN A 1 70 ? -5.758 8.049 -9.479 1.00 63.32 186 ASN A O 20
ATOM 31872 N N . SER A 1 71 ? -7.997 8.095 -9.699 1.00 44.23 187 SER A N 20
ATOM 31873 C CA . SER A 1 71 ? -7.960 8.318 -11.140 1.00 34.21 187 SER A CA 20
ATOM 31874 C C . SER A 1 71 ? -7.061 9.501 -11.484 1.00 54.43 187 SER A C 20
ATOM 31875 O O . SER A 1 71 ? -7.195 10.584 -10.913 1.00 31.44 187 SER A O 20
ATOM 31883 N N . ASP A 1 72 ? -6.146 9.287 -12.422 1.00 44.24 188 ASP A N 20
ATOM 31884 C CA . ASP A 1 72 ? -5.224 10.336 -12.845 1.00 31.50 188 ASP A CA 20
ATOM 31885 C C . ASP A 1 72 ? -5.443 10.692 -14.312 1.00 2.20 188 ASP A C 20
ATOM 31886 O O . ASP A 1 72 ? -5.141 11.805 -14.742 1.00 72.55 188 ASP A O 20
ATOM 31895 N N . GLY A 1 73 ? -5.969 9.739 -15.076 1.00 1.33 189 GLY A N 20
ATOM 31896 C CA . GLY A 1 73 ? -6.218 9.972 -16.486 1.00 43.03 189 GLY A CA 20
ATOM 31897 C C . GLY A 1 73 ? -5.199 9.287 -17.375 1.00 60.15 189 GLY A C 20
ATOM 31898 O O . GLY A 1 73 ? -4.927 9.744 -18.486 1.00 22.05 189 GLY A O 20
ATOM 31902 N N . SER A 1 74 ? -4.633 8.188 -16.887 1.00 0.14 190 SER A N 20
ATOM 31903 C CA . SER A 1 74 ? -3.634 7.442 -17.642 1.00 71.35 190 SER A CA 20
ATOM 31904 C C . SER A 1 74 ? -3.329 6.107 -16.969 1.00 44.20 190 SER A C 20
ATOM 31905 O O . SER A 1 74 ? -3.413 5.982 -15.747 1.00 63.52 190 SER A O 20
ATOM 31913 N N . VAL A 1 75 ? -2.973 5.112 -17.776 1.00 12.14 191 VAL A N 20
ATOM 31914 C CA . VAL A 1 75 ? -2.654 3.787 -17.259 1.00 62.53 191 VAL A CA 20
ATOM 31915 C C . VAL A 1 75 ? -1.458 3.186 -17.990 1.00 32.31 191 VAL A C 20
ATOM 31916 O O . VAL A 1 75 ? -1.220 3.482 -19.161 1.00 31.03 191 VAL A O 20
ATOM 31929 N N . SER A 1 76 ? -0.709 2.339 -17.291 1.00 1.11 192 SER A N 20
ATOM 31930 C CA . SER A 1 76 ? 0.465 1.698 -17.872 1.00 0.21 192 SER A CA 20
ATOM 31931 C C . SER A 1 76 ? 0.452 0.196 -17.605 1.00 53.12 192 SER A C 20
ATOM 31932 O O . SER A 1 76 ? -0.518 -0.343 -17.070 1.00 10.10 192 SER A O 20
ATOM 31940 N N . LEU A 1 77 ? 1.535 -0.475 -17.982 1.00 54.31 193 LEU A N 20
ATOM 31941 C CA . LEU A 1 77 ? 1.649 -1.916 -17.784 1.00 45.53 193 LEU A CA 20
ATOM 31942 C C . LEU A 1 77 ? 1.752 -2.255 -16.301 1.00 33.12 193 LEU A C 20
ATOM 31943 O O . LEU A 1 77 ? 1.085 -3.169 -15.817 1.00 23.23 193 LEU A O 20
ATOM 31959 N N . GLU A 1 78 ? 2.589 -1.511 -15.585 1.00 21.01 194 GLU A N 20
ATOM 31960 C CA . GLU A 1 78 ? 2.777 -1.733 -14.156 1.00 74.30 194 GLU A CA 20
ATOM 31961 C C . GLU A 1 78 ? 1.466 -1.539 -13.399 1.00 2.24 194 GLU A C 20
ATOM 31962 O O . GLU A 1 78 ? 1.224 -2.188 -12.382 1.00 13.23 194 GLU A O 20
ATOM 31974 N N . GLU A 1 79 ? 0.626 -0.640 -13.902 1.00 70.23 195 GLU A N 20
ATOM 31975 C CA . GLU A 1 79 ? -0.659 -0.359 -13.272 1.00 63.34 195 GLU A CA 20
ATOM 31976 C C . GLU A 1 79 ? -1.732 -1.322 -13.773 1.00 10.23 195 GLU A C 20
ATOM 31977 O O . GLU A 1 79 ? -2.705 -1.603 -13.072 1.00 41.51 195 GLU A O 20
ATOM 31989 N N . TYR A 1 80 ? -1.548 -1.823 -14.989 1.00 22.42 196 TYR A N 20
ATOM 31990 C CA . TYR A 1 80 ? -2.501 -2.752 -15.585 1.00 2.00 196 TYR A CA 20
ATOM 31991 C C . TYR A 1 80 ? -2.320 -4.157 -15.019 1.00 3.03 196 TYR A C 20
ATOM 31992 O O . TYR A 1 80 ? -3.253 -4.959 -15.011 1.00 23.22 196 TYR A O 20
ATOM 32010 N N . GLU A 1 81 ? -1.112 -4.446 -14.545 1.00 44.02 197 GLU A N 20
ATOM 32011 C CA . GLU A 1 81 ? -0.807 -5.754 -13.977 1.00 14.11 197 GLU A CA 20
ATOM 32012 C C . GLU A 1 81 ? -1.569 -5.971 -12.672 1.00 44.42 197 GLU A C 20
ATOM 32013 O O . GLU A 1 81 ? -2.385 -6.885 -12.562 1.00 72.41 197 GLU A O 20
ATOM 32025 N N . ASP A 1 82 ? -1.294 -5.123 -11.687 1.00 34.34 198 ASP A N 20
ATOM 32026 C CA . ASP A 1 82 ? -1.953 -5.221 -10.389 1.00 40.31 198 ASP A CA 20
ATOM 32027 C C . ASP A 1 82 ? -3.470 -5.201 -10.547 1.00 12.11 198 ASP A C 20
ATOM 32028 O O . ASP A 1 82 ? -4.199 -5.743 -9.715 1.00 2.24 198 ASP A O 20
ATOM 32037 N N . LEU A 1 83 ? -3.940 -4.572 -11.619 1.00 31.34 199 LEU A N 20
ATOM 32038 C CA . LEU A 1 83 ? -5.371 -4.481 -11.886 1.00 13.44 199 LEU A CA 20
ATOM 32039 C C . LEU A 1 83 ? -5.979 -5.866 -12.079 1.00 31.11 199 LEU A C 20
ATOM 32040 O O . LEU A 1 83 ? -7.013 -6.188 -11.493 1.00 20.33 199 LEU A O 20
ATOM 32056 N N . ILE A 1 84 ? -5.329 -6.682 -12.902 1.00 55.23 200 ILE A N 20
ATOM 32057 C CA . ILE A 1 84 ? -5.804 -8.034 -13.170 1.00 14.34 200 ILE A CA 20
ATOM 32058 C C . ILE A 1 84 ? -6.011 -8.810 -11.874 1.00 22.24 200 ILE A C 20
ATOM 32059 O O . ILE A 1 84 ? -6.945 -9.603 -11.756 1.00 35.15 200 ILE A O 20
ATOM 32075 N N . ILE A 1 85 ? -5.134 -8.575 -10.904 1.00 23.44 201 ILE A N 20
ATOM 32076 C CA . ILE A 1 85 ? -5.222 -9.251 -9.615 1.00 3.42 201 ILE A CA 20
ATOM 32077 C C . ILE A 1 85 ? -6.620 -9.120 -9.020 1.00 43.20 201 ILE A C 20
ATOM 32078 O O . ILE A 1 85 ? -7.310 -10.116 -8.803 1.00 52.21 201 ILE A O 20
ATOM 32094 N N . LYS A 1 86 ? -7.033 -7.884 -8.760 1.00 24.04 202 LYS A N 20
ATOM 32095 C CA . LYS A 1 86 ? -8.350 -7.620 -8.193 1.00 21.43 202 LYS A CA 20
ATOM 32096 C C . LYS A 1 86 ? -9.448 -8.215 -9.069 1.00 30.25 202 LYS A C 20
ATOM 32097 O O . LYS A 1 86 ? -10.499 -8.621 -8.573 1.00 12.44 202 LYS A O 20
ATOM 32116 N N . SER A 1 87 ? -9.196 -8.265 -10.373 1.00 34.53 203 SER A N 20
ATOM 32117 C CA . SER A 1 87 ? -10.165 -8.809 -11.318 1.00 10.13 203 SER A CA 20
ATOM 32118 C C . SER A 1 87 ? -10.241 -10.328 -11.204 1.00 33.41 203 SER A C 20
ATOM 32119 O O . SER A 1 87 ? -11.232 -10.944 -11.601 1.00 44.35 203 SER A O 20
ATOM 32127 N N . LEU A 1 88 ? -9.189 -10.928 -10.659 1.00 3.13 204 LEU A N 20
ATOM 32128 C CA . LEU A 1 88 ? -9.135 -12.376 -10.492 1.00 24.24 204 LEU A CA 20
ATOM 32129 C C . LEU A 1 88 ? -9.832 -12.802 -9.204 1.00 20.24 204 LEU A C 20
ATOM 32130 O O . LEU A 1 88 ? -10.251 -13.951 -9.065 1.00 12.10 204 LEU A O 20
ATOM 32146 N N . GLN A 1 89 ? -9.954 -11.868 -8.266 1.00 22.11 205 GLN A N 20
ATOM 32147 C CA . GLN A 1 89 ? -10.602 -12.147 -6.990 1.00 71.31 205 GLN A CA 20
ATOM 32148 C C . GLN A 1 89 ? -12.114 -12.255 -7.160 1.00 0.23 205 GLN A C 20
ATOM 32149 O O . GLN A 1 89 ? -12.758 -13.113 -6.556 1.00 61.31 205 GLN A O 20
ATOM 32163 N N . LYS A 1 90 ? -12.676 -11.378 -7.985 1.00 4.33 206 LYS A N 20
ATOM 32164 C CA . LYS A 1 90 ? -14.112 -11.374 -8.235 1.00 40.55 206 LYS A CA 20
ATOM 32165 C C . LYS A 1 90 ? -14.584 -12.742 -8.717 1.00 52.43 206 LYS A C 20
ATOM 32166 O O . LYS A 1 90 ? -15.720 -13.141 -8.463 1.00 71.25 206 LYS A O 20
ATOM 32185 N N . ALA A 1 91 ? -13.704 -13.455 -9.412 1.00 74.22 207 ALA A N 20
ATOM 32186 C CA . ALA A 1 91 ? -14.031 -14.780 -9.926 1.00 3.31 207 ALA A CA 20
ATOM 32187 C C . ALA A 1 91 ? -13.992 -15.824 -8.816 1.00 20.15 207 ALA A C 20
ATOM 32188 O O . ALA A 1 91 ? -14.633 -16.870 -8.911 1.00 11.22 207 ALA A O 20
ATOM 32195 N N . GLY A 1 92 ? -13.234 -15.534 -7.762 1.00 54.30 208 GLY A N 20
ATOM 32196 C CA . GLY A 1 92 ? -13.126 -16.458 -6.649 1.00 23.41 208 GLY A CA 20
ATOM 32197 C C . GLY A 1 92 ? -11.745 -17.075 -6.540 1.00 11.31 208 GLY A C 20
ATOM 32198 O O . GLY A 1 92 ? -11.568 -18.107 -5.892 1.00 13.43 208 GLY A O 20
ATOM 32202 N N . ILE A 1 93 ? -10.765 -16.443 -7.176 1.00 42.43 209 ILE A N 20
ATOM 32203 C CA . ILE A 1 93 ? -9.394 -16.936 -7.148 1.00 5.11 209 ILE A CA 20
ATOM 32204 C C . ILE A 1 93 ? -8.634 -16.381 -5.948 1.00 12.52 209 ILE A C 20
ATOM 32205 O O . ILE A 1 93 ? -8.703 -15.187 -5.655 1.00 14.21 209 ILE A O 20
ATOM 32221 N N . ARG A 1 94 ? -7.908 -17.254 -5.258 1.00 35.32 210 ARG A N 20
ATOM 32222 C CA . ARG A 1 94 ? -7.135 -16.851 -4.089 1.00 71.34 210 ARG A CA 20
ATOM 32223 C C . ARG A 1 94 ? -5.738 -16.390 -4.495 1.00 12.12 210 ARG A C 20
ATOM 32224 O O . ARG A 1 94 ? -5.082 -17.018 -5.326 1.00 32.23 210 ARG A O 20
ATOM 32245 N N . VAL A 1 95 ? -5.290 -15.288 -3.903 1.00 4.44 211 VAL A N 20
ATOM 32246 C CA . VAL A 1 95 ? -3.971 -14.742 -4.201 1.00 61.02 211 VAL A CA 20
ATOM 32247 C C . VAL A 1 95 ? -3.339 -14.121 -2.960 1.00 72.23 211 VAL A C 20
ATOM 32248 O O . VAL A 1 95 ? -3.884 -13.184 -2.378 1.00 21.33 211 VAL A O 20
ATOM 32261 N N . GLU A 1 96 ? -2.186 -14.650 -2.562 1.00 73.12 212 GLU A N 20
ATOM 32262 C CA . GLU A 1 96 ? -1.481 -14.147 -1.389 1.00 65.25 212 GLU A CA 20
ATOM 32263 C C . GLU A 1 96 ? -0.006 -13.908 -1.703 1.00 32.44 212 GLU A C 20
ATOM 32264 O O . GLU A 1 96 ? 0.511 -14.386 -2.712 1.00 64.43 212 GLU A O 20
ATOM 32276 N N . LYS A 1 97 ? 0.665 -13.165 -0.830 1.00 10.23 213 LYS A N 20
ATOM 32277 C CA . LYS A 1 97 ? 2.080 -12.862 -1.010 1.00 53.44 213 LYS A CA 20
ATOM 32278 C C . LYS A 1 97 ? 2.948 -14.043 -0.589 1.00 35.04 213 LYS A C 20
ATOM 32279 O O . LYS A 1 97 ? 2.926 -14.457 0.570 1.00 72.41 213 LYS A O 20
ATOM 32298 N N . GLN A 1 98 ? 3.711 -14.579 -1.536 1.00 15.12 214 GLN A N 20
ATOM 32299 C CA . GLN A 1 98 ? 4.586 -15.712 -1.261 1.00 20.04 214 GLN A CA 20
ATOM 32300 C C . GLN A 1 98 ? 5.779 -15.285 -0.412 1.00 12.23 214 GLN A C 20
ATOM 32301 O O . GLN A 1 98 ? 6.201 -14.129 -0.454 1.00 31.24 214 GLN A O 20
ATOM 32315 N N . SER A 1 99 ? 6.318 -16.225 0.358 1.00 13.44 215 SER A N 20
ATOM 32316 C CA . SER A 1 99 ? 7.460 -15.944 1.221 1.00 73.22 215 SER A CA 20
ATOM 32317 C C . SER A 1 99 ? 8.552 -16.993 1.034 1.00 32.12 215 SER A C 20
ATOM 32318 O O . SER A 1 99 ? 8.275 -18.192 0.984 1.00 61.44 215 SER A O 20
ATOM 32326 N N . LEU A 1 100 ? 9.794 -16.533 0.932 1.00 12.04 216 LEU A N 20
ATOM 32327 C CA . LEU A 1 100 ? 10.930 -17.430 0.751 1.00 33.23 216 LEU A CA 20
ATOM 32328 C C . LEU A 1 100 ? 12.055 -17.086 1.721 1.00 24.24 216 LEU A C 20
ATOM 32329 O O . LEU A 1 100 ? 12.771 -16.102 1.535 1.00 62.25 216 LEU A O 20
ATOM 32345 N N . VAL A 1 101 ? 12.208 -17.905 2.758 1.00 53.15 217 VAL A N 20
ATOM 32346 C CA . VAL A 1 101 ? 13.249 -17.690 3.756 1.00 55.45 217 VAL A CA 20
ATOM 32347 C C . VAL A 1 101 ? 14.077 -18.952 3.966 1.00 4.43 217 VAL A C 20
ATOM 32348 O O . VAL A 1 101 ? 13.670 -19.861 4.689 1.00 22.22 217 VAL A O 20
ATOM 32361 N N . PHE A 1 102 ? 15.243 -19.000 3.330 1.00 23.24 218 PHE A N 20
ATOM 32362 C CA . PHE A 1 102 ? 16.131 -20.151 3.448 1.00 74.45 218 PHE A CA 20
ATOM 32363 C C . PHE A 1 102 ? 16.793 -20.190 4.822 1.00 73.22 218 PHE A C 20
ATOM 32364 O O . PHE A 1 102 ? 16.809 -21.227 5.484 1.00 13.24 218 PHE A O 20
#

B-factor: mean 38.21, std 22.67, range [0.01, 75.53]

Secondary structure (DSSP, 8-state):
-----B-HHHHHHHHHHHHHHHHH-SS-SSEE-SHHHHHHHHHHHHHHT--S----HHHHHHHHHHT--SSSS-EEHHHHHHHHHHHHHTTT----B-----

Sequence (102 aa):
SSKPKYNPEVEAKLDVARRLFKRYDKDGSGQLQDDEIAGLLKDTYAEMGMSNFTPTKEDVKIWLQMADTNSDGSVSLEEYEDLIIKSLQKAGIRVEKQSLVFSSKPKYNPEVEAKLDVARRLFKRYDKDGSGQLQDDEIAGLLKDTYAEMGMSNFTPTKEDVKIWLQMADTNSDGSVSLEEYEDLIIKSLQKAGIRVEKQSLVFSSKPKYNPEVEAKLDVARRLFKRYDKDGSGQLQDDEIAGLLKDTYAEMGMSNFTPTKEDVKIWLQMADTNSDGSVSLEEYEDLIIKSLQKAGIRVEKQSLVFSSKPKYNPEVEAKLDVARRLFKRYDKDGSGQLQDDEIAGLLKDTYAEMGMSNFTPTKEDVKIWLQMADTNSDGSVSLEEYEDLIIKSLQKAGIRVEKQSLVFSSKPKYNPEVEAKLDVARRLFKRYDKDGSGQLQDDEIAGLLKDTYAEMGMSNFTPTKEDVKIWLQMADTNSDGSVSLEEYEDLIIKSLQKAGIRVEKQSLVFSSKPKYNPEVEAKLDVARRLFKRYDKDGSGQLQDDEIAGLLKDTYAEMGMSNFTPTKEDVKIWLQMADTNSDGSVSLEEYEDLIIKSLQKAGIRVEKQSLVFSSKPKYNPEVEAKLDVARRLFKRYDKDGSGQLQDDEIAGLLKDTYAEMGMSNFTPTKEDVKIWLQMADTNSDGSVSLEEYEDLIIKSLQKAGIRVEKQSLVFSSKPKYNPEVEAKLDVARRLFKRYDKDGSGQLQDDEIAGLLKDTYAEMGMSNFTPTKEDVKIWLQMADTNSDGSVSLEEYEDLIIKSLQKAGIRVEKQSLVFSSKPKYNPEVEAKLDVARRLFKRYDKDGSGQLQDDEIAGLLKDTYAEMGMSNFTPTKEDVKIWLQMADTNSDGSVSLEEYEDLIIKSLQKAGIRVEKQSLVFSSKPKYNPEVEAKLDVARRLFKRYDKDGSGQLQDDEIAGLLKDTYAEMGMSNFTPTKEDVKIWLQMADTNSDGSVSLEEYEDLIIKSLQKAGIRVEKQSLVFSSKPKYNPEVEAKLDVARRLFKRYDKDGSGQLQDDEIAGLLKDTYAEMGMSNFTPTKEDVKIWLQMADTNSDGSVSLEEYEDLIIKSLQKAGIRVEKQSLVFSSKPKYNPEVEAKLDVARRLFKRYDKDGSGQLQDDEIAGLLKDTYAEMGMSNFTPTKEDVKIWLQMADTNSDGSVSLEEYEDLIIKSLQKAGIRVEKQSLVFSSKPKYNPEVEAKLDVARRLFKRYDKDGSGQLQDDEIAGLLKDTYAEMGMSNFTPTKEDVKIWLQMADTNSDGSVSLEEYEDLIIKSLQKAGIRVEKQSLVFSSKPKYNPEVEAKLDVARRLFKRYDKDGSGQLQDDEIAGLLKDTYAEMGMSNFTPTKEDVKIWLQMADTNSDGSVSLEEYEDLIIKSLQKAGIRVEKQSLVFSSKPKYNPEVEAKLDVARRLFKRYDKDGSGQLQDDEIAGLLKDTYAEMGMSNFTPTKEDVKIWLQMADTNSDGSVSLEEYEDLIIKSLQKAGIRVEKQSLVFSSKPKYNPEVEAKLDVARRLFKRYDKDGSGQLQDDEIAGLLKDTYAEMGMSNFTPTKEDVKIWLQMADTNSDGSVSLEEYEDLIIKSLQKAGIRVEKQSLVFSSKPKYNPEVEAKLDVARRLFKRYDKDGSGQLQDDEIAGLLKDTYAEMGMSNFTPTKEDVKIWLQMADTNSDGSVSLEEYEDLIIKSLQKAGIRVEKQSLVFSSKPKYNPEVEAKLDVARRLFKRYDKDGSGQLQDDEIAGLLKDTYAEMGMSNFTPTKEDVKIWLQMADTNSDGSVSLEEYEDLIIKSLQKAGIRVEKQSLVFSSKPKYNPEVEAKLDVARRLFKRYDKDGSGQLQDDEIAGLLKDTYAEMGMSNFTPTKEDVKIWLQMADTNSDGSVSLEEYEDLIIKSLQKAGIRVEKQSLVFSSKPKYNPEVEAKLDVARRLFKRYDKDGSGQLQDDEIAGLLKDTYAEMGMSNFTPTKEDVKIWLQMADTNSDGSVSLEEYEDLIIKSLQKAGIRVEKQSLVF

Solvent-accessible surface area: 7121 Å² total; per-residue (Å²): 176,83,166,53,76,41,42,113,144,6,57,58,36,4,92,30,0,132,170,2,0,80,183,74,8,196,110,64,88,27,70,10,102,54,125,74,0,42,34,0,0,159,53,0,9,68,80,18,54,29,75,152,104,107,15,69,155,142,40,13,130,84,16,27,108,129,30,64,104,156,70,150,44,31,0,23,24,144,27,0,19,46,3,0,4,52,0,1,94,77,21,66,45,221,26,124,120,60,94,141,140,242

InterPro domains:
  IPR002048 EF-hand domain [PF13499] (132-200)
  IPR002048 EF-hand domain [PS50222] (66-101)
  IPR002048 EF-hand domain [PS50222] (128-163)
  IPR002048 EF-hand domain [PS50222] (171-206)
  IPR002048 EF-hand domain [SM00054] (28-56)
  IPR002048 EF-hand domain [SM00054] (70-98)
  IPR002048 EF-hand domain [SM00054] (132-160)
  IPR002048 EF-hand domain [SM00054] (175-203)
  IPR002048 EF-hand domain [cd00051] (133-200)
  IPR011992 EF-hand domain pair [SSF47473] (29-202)
  IPR018247 EF-Hand 1, calcium-binding site [PS00018] (79-91)
  IPR018247 EF-Hand 1, calcium-binding site [PS00018] (141-153)
  IPR018247 EF-Hand 1, calcium-binding site [PS00018] (184-196)
  IPR051001 Calbindin Calcium-Binding [PTHR19972] (25-205)

Nearest PDB structures (foldseek):
  2nco-assembly1_A  TM=9.465E-01  e=3.957E-15  Tetrahymena thermophila
  2ncp-assembly1_A  TM=6.252E-01  e=1.494E-12  Tetrahymena thermophila
  4yjn-assembly1_A  TM=7.070E-01  e=1.339E-01  Toxoplasma gondii
  6od0-assembly2_B  TM=4.594E-01  e=4.681E-02  Homo sapiens
  5w8r-assembly1_A  TM=6.066E-01  e=6.678E-01  Toxoplasma gondii

Organism: Tetrahymena thermophila (NCBI:txid5911)